Protein AF-0000000085143152 (afdb_homodimer)

Radius of gyration: 45.89 Å; Cα contacts (8 Å, |Δi|>4): 2825; chains: 2; bounding box: 104×170×111 Å

Organism: Naumovozyma dairenensis (strain ATCC 10597 / BCRC 20456 / CBS 421 / NBRC 0211 / NRRL Y-12639) (NCBI:txid1071378)

Foldseek 3Di:
DPPPPPPPPPPPVPPPPPVQQFWEKEWEDDDQWIWIWIAGQPVLEIATAPFTDGQPQPPPVVPPDPPVSCPRSLVVSLVQLLQVCVVRLGQEYEYEPPDDPSNVVSNVVSCVVSNHHYDYDYPVQLDDDPLLVQADEPDPLQVLSSCCLVPVLVVGNSRNNSRVSSVVSVVVVVVVVVVVVVPPDDPPPVVPVPRSCSRHHHYHYDDGPFWFDDDPVRCVLLQADDDPPPDVCVPPQPQFDRHVLRLLPPAADPLLSSVLVVLSNIFGQDPVVLVQLLQLLVLLLDPVCVVLNVVLVVLNHPQDDVSVLLSCLVVVNDFLVSLVSLLSNLVSLLVNLVSLVVGDDDPDCSHLSNVSPPQADNVLSVVLSVLSCQFWDSVVCVVVRGTDGDPPPDPVLNVLVVCVVCVQVVFLVVQVVVLVLLVVVVPPPPPVNVVSNVFWTWDQDAPVFIWIKGFPVPVVSVVVCVVQVWAFDQADNTITTTDHPVRVVVCVVSNRSVVVNVVVSSVVVNVSSVSCVVCVVSVVVSVVSSSSSSSSSSLSVSCVVLVFAQAAEDAFWAWKWFAQQWASNVCSVDPDTGGATDTFGQGGLQFLCSLVVLGAQAEEEEEAPPLCLSVVLSSSVVQLSCSRSNHGGNGPYIYHYRARYEAELDDDDDRPPDPDDPLRSSVSSVSNCVSNDFLRYEYEYEAFQPPDDLPRSLLVVLVVVVVLSNGSSHHRHYYYHHCLLQDAPVRNDPPRGNYWYKYFAKDFQPPDGQVCVVPDDPVSSVPTDIDRPSYMDTDGHNHRCPLVVCVVVPDDPVVSVVVSVVVVVVVVVSVVVSVQVVQPPLRNVVVVLVVQLVVVVVVDPVVVCPPPDPVRVVVVNDVSVDDSVVVVVVD/DPPPPPPPPPPPVPPPPPVQQFWEKEWEDDDQWIWIWIAGQPVLEIATAPFTDGQPQPPPCPPPDPPPSCCRSLVVSLVQLLQVCVVRLGQEYEYEPPDDPSNVVSNVVSCVVSNHHYDYDYPVQLDDDPLLVQADEPDLLQVLSSCCLVPVLVVGNSRNNSRVSSVVSVVVVVVVVVVVVVPPDDPPPVVCVPRSCNRHHHYHYDAGPFWFDDDPVRCVLLQADDDPPPPVCVPPDPQFDRHVLRLLPPAADPLLSSVLVVLSNIFGQDPVVLVQLLVLLVLLQDPVCVVLNVVLVVLRHPQDDVSVLLVCLVVVNDFLVSLVSLLSNLVSLLVNLVSLVVGDDDDDCSHLSNCSPPQADNVLSVVLSVLSPQFWDSVVCVVVRGTDGDPPPDPVLNVLVVCVVCVQVVFLVVQVVVLVLLVVVVPPPPPVNVVSNVFWTWDQDAPVFIWIKGFPVPVVSVVVCVVQVWAFDQADNTITTTDHPVRVVVCVVSNRSVVVNVVVSSVVVNVSSVSCVVCVVSVVVSVVSSSSSSSSSSLSVSCVVLVFAQAAEDAFWAWKWFAQFWASNVCSVDVDTGGATDTFGQGGLQFLVSLVVLGAQAEEEEEAPPLCLSVVLSSSVVQLSCSRSNHGGNGPYIYHYRARYEAELDDDDDRPPDPDDPLRSSVSSVSNCVSNDFLRYEYEYEAFQPPDDLPRSLLVVLVVVVVLSNGSSHHRHYYYHHCLLQDACVRNDPPRGNYWYKYFAKDFQPPDGQVCVVPDDPVSSVPTDIDRPSYMDTDHHNHRCPLVVCVVVPDDPVVSVVVSVVVVVVVVVSVVVSVCVVQPPLRNVVVVLVVQLVVVVVVDPVVVCPPPPPVRVVVVNDVSVDDPVVVVVVD

pLDDT: mean 76.18, std 18.54, range [24.28, 98.44]

InterPro domains:
  IPR000432 DNA mismatch repair protein MutS, C-terminal [PF00488] (604-808)
  IPR000432 DNA mismatch repair protein MutS, C-terminal [PS00486] (681-697)
  IPR000432 DNA mismatch repair protein MutS, C-terminal [SM00534] (600-808)
  IPR007696 DNA mismatch repair protein MutS, core [PF05192] (218-540)
  IPR007696 DNA mismatch repair protein MutS, core [SM00533] (239-573)
  IPR011184 DNA mismatch repair Msh2-type [PIRSF005813] (76-871)
  IPR027417 P-loop containing nucleoside triphosphate hydrolase [G3DSA:3.40.50.300] (549-874)
  IPR027417 P-loop containing nucleoside triphosphate hydrolase [SSF52540] (548-810)
  IPR036187 DNA mismatch repair protein MutS, core domain superfamily [SSF48334] (215-547)
  IPR045076 DNA mismatch repair MutS [PTHR11361] (116-845)
  IPR060029 MutS5, N-terminal domain [PF27035] (19-119)
  IPR060031 MutS5, C-terminal domain [cd03281] (561-795)

Nearest PDB structures (foldseek):
  7ou0-assembly1_B  TM=7.778E-01  e=3.266E-35  Escherichia coli K-12
  7ai7-assembly1_B  TM=6.714E-01  e=2.019E-37  Escherichia coli K-12
  8omo-assembly1_A  TM=6.868E-01  e=6.681E-37  Homo sapiens
  8oma-assembly1_A  TM=6.544E-01  e=5.521E-38  Homo sapiens
  7ou4-assembly1_B  TM=7.064E-01  e=7.872E-33  Escherichia coli

Solvent-accessible surface area (backbone atoms only — not comparable to full-atom values): 92639 Å² total; per-residue (Å²): 134,86,79,80,79,76,79,80,75,78,75,70,74,74,70,76,81,61,60,58,79,31,28,39,28,23,44,32,62,54,90,35,26,38,9,34,21,34,36,32,40,67,76,15,32,32,28,30,44,80,47,30,42,75,42,78,53,71,78,71,51,70,74,63,66,79,69,70,62,46,54,63,42,28,43,50,53,39,49,52,47,49,49,54,44,64,73,63,61,34,45,31,36,38,34,44,68,76,47,53,66,67,44,47,52,53,50,48,53,53,26,57,73,64,70,25,46,77,44,80,37,59,77,74,43,36,42,90,52,76,51,70,77,61,49,67,48,88,46,52,55,26,42,44,52,49,49,50,48,70,59,31,77,78,62,41,24,54,37,18,41,24,20,43,21,26,53,50,44,50,48,49,53,48,51,52,50,53,49,52,71,70,54,78,76,81,78,74,71,68,75,74,73,64,60,52,44,76,61,42,62,38,52,43,73,51,79,66,86,58,33,27,46,61,49,72,60,30,41,58,61,63,24,41,57,73,68,83,73,75,57,83,65,65,70,69,50,83,76,46,32,81,16,49,47,64,61,51,62,65,53,73,38,70,65,19,45,51,48,45,53,48,42,69,66,45,24,38,38,38,66,68,62,26,48,38,42,38,49,52,28,49,48,48,66,32,77,93,25,42,67,56,42,52,51,49,54,56,53,52,49,78,50,57,63,58,64,61,43,53,49,29,52,72,69,67,64,69,47,57,65,44,53,51,44,49,51,51,36,49,53,43,52,48,50,48,54,53,49,55,67,67,52,77,71,80,93,46,83,79,30,70,62,44,44,50,63,72,73,49,63,62,62,64,52,51,51,49,50,50,54,46,60,60,39,40,33,63,70,62,12,64,73,70,71,40,82,36,68,40,84,77,69,42,68,70,52,44,52,42,49,50,50,57,68,42,39,62,60,52,27,51,51,50,17,50,53,53,40,47,58,50,44,67,69,48,55,89,62,64,76,62,56,66,56,41,72,78,39,42,40,39,49,78,41,82,89,77,32,43,30,40,29,34,40,49,87,48,57,76,52,52,61,50,37,47,74,70,62,38,41,76,75,56,54,53,79,59,32,32,32,24,37,37,74,68,33,50,51,42,37,71,71,60,46,51,47,63,57,49,45,52,52,49,50,49,51,53,52,49,53,53,45,49,58,53,60,71,45,39,66,61,49,52,50,50,50,52,53,49,26,54,49,41,41,43,47,17,39,33,51,48,25,62,76,68,56,32,24,76,61,44,79,32,85,60,35,41,34,41,37,30,37,46,30,39,38,81,44,61,44,46,70,41,94,75,67,69,51,36,62,46,80,33,51,25,45,45,55,84,39,61,59,32,48,76,66,80,19,23,39,32,37,44,33,24,30,39,71,70,31,47,63,68,56,54,53,46,20,53,52,47,40,55,48,32,43,29,59,23,31,47,24,48,20,75,39,35,38,38,29,54,39,46,32,48,37,48,40,67,65,83,74,86,50,91,85,59,89,60,33,71,39,54,48,51,28,33,44,48,21,49,42,65,61,66,54,39,43,43,16,39,37,41,37,45,50,70,43,46,68,40,21,72,45,36,11,52,16,42,45,51,15,46,54,56,48,46,43,68,39,47,61,43,34,39,35,41,34,36,42,40,58,51,80,44,64,30,78,88,72,35,38,85,76,42,53,21,53,42,49,26,13,45,45,54,41,43,73,50,99,53,54,62,91,51,52,88,71,57,55,77,69,56,58,75,74,31,56,77,42,70,65,52,36,64,42,83,36,76,34,85,58,28,56,42,54,56,49,29,44,75,36,30,35,55,65,71,32,43,51,44,12,50,53,42,22,52,52,46,48,53,24,46,52,50,14,59,65,49,58,74,39,51,72,69,41,43,53,44,38,54,52,40,45,51,23,39,50,52,49,69,66,47,62,64,78,75,48,71,84,54,51,55,65,53,49,50,47,49,48,46,57,49,57,41,81,67,52,61,72,53,67,77,96,135,83,81,80,80,76,78,82,77,78,75,71,75,72,70,77,80,62,60,57,80,33,28,39,29,23,44,32,61,53,92,35,26,37,8,35,22,34,37,32,39,65,77,15,33,32,30,30,45,81,48,31,42,75,42,78,54,73,78,73,52,70,75,63,69,79,69,71,64,46,52,62,39,31,44,51,52,39,48,51,47,48,49,54,43,66,72,61,61,34,45,32,37,39,34,44,67,78,46,53,65,71,44,49,52,52,49,48,52,53,26,58,76,65,69,24,46,78,44,80,36,59,77,72,43,37,42,90,50,76,52,69,76,62,50,68,49,88,47,52,52,28,42,43,52,49,49,50,49,69,59,30,79,77,61,41,26,53,36,18,39,25,19,43,22,25,52,52,43,51,48,49,53,50,52,52,48,54,48,53,71,67,54,76,77,80,81,74,71,68,76,73,74,62,58,51,44,77,61,43,61,39,52,43,73,50,78,66,85,56,34,27,46,62,47,72,60,31,41,58,62,64,24,41,59,73,68,83,73,74,57,81,65,66,72,69,51,84,76,48,34,81,16,49,47,64,61,50,61,66,51,72,37,70,64,20,46,52,48,43,52,49,42,67,66,45,24,39,40,37,68,67,64,25,48,38,41,37,50,53,30,50,47,49,66,32,79,91,24,43,65,55,40,52,51,49,54,56,53,52,50,78,50,57,62,60,66,60,44,52,49,28,53,71,68,67,63,67,47,58,65,45,54,52,44,48,52,50,35,50,53,44,53,47,50,48,54,55,50,55,68,67,54,77,71,80,93,47,83,76,29,71,64,45,45,50,63,70,73,51,64,62,61,63,52,51,50,50,51,49,54,47,61,62,39,40,35,62,69,62,12,65,73,70,71,42,81,37,69,41,83,77,71,41,68,71,52,45,51,41,50,51,50,57,69,42,38,62,60,52,28,51,50,52,18,49,52,54,41,48,58,50,44,65,69,46,54,89,64,66,78,60,56,69,55,41,73,79,37,43,39,39,48,78,41,82,89,76,32,45,29,39,31,35,40,50,86,49,56,77,52,51,60,52,38,47,74,70,62,38,42,76,75,56,52,53,79,58,32,33,32,25,37,38,73,69,32,50,51,41,37,70,70,60,46,52,46,62,58,48,45,52,51,49,51,51,50,51,51,49,52,52,47,49,57,53,59,71,45,40,66,62,50,52,52,51,50,52,54,48,26,53,49,41,42,44,46,17,39,33,51,48,23,60,76,67,57,31,22,75,61,44,79,32,87,60,36,40,35,43,38,31,38,46,30,40,38,82,45,60,46,46,70,39,96,76,65,70,50,36,63,46,80,34,51,25,47,45,55,82,38,60,58,31,48,78,66,81,20,24,38,31,36,45,33,25,28,40,70,70,32,46,62,68,56,54,53,46,19,54,53,48,39,55,48,32,42,29,59,22,30,48,22,48,21,77,39,37,39,37,30,52,40,47,33,48,37,49,41,68,65,84,75,85,51,90,85,58,90,60,33,71,37,53,48,51,28,33,43,47,21,50,43,66,60,68,54,39,44,44,16,38,37,40,36,44,50,71,43,47,69,42,20,72,45,36,13,52,16,42,45,50,15,47,54,57,47,47,43,68,39,47,61,41,34,39,35,43,34,35,41,40,58,51,81,44,64,30,78,87,74,33,38,85,77,42,53,20,52,42,50,26,13,45,46,53,40,43,72,48,98,54,53,62,90,52,52,87,72,56,55,77,68,57,58,74,74,30,56,76,39,70,65,50,36,63,42,83,36,76,34,86,58,27,57,40,55,55,50,28,44,74,37,32,34,56,65,70,32,44,52,44,12,49,53,44,23,54,52,47,46,54,23,48,52,49,15,58,66,49,58,74,39,51,73,69,42,43,54,46,39,52,52,40,46,52,21,40,51,53,49,67,68,46,63,65,79,76,47,72,85,53,52,54,66,52,51,49,46,49,49,45,57,50,57,40,80,67,53,61,71,54,65,77,96

Secondary structure (DSSP, 8-state):
------------------GGG-EEEEEEEETTEEEEEEEETTTTEEEEESS-EE----SGGGTS-SSTHHHHHHHHHHHHHHHHHHHH--SEEEEETTS-HHHHHHHHHHHHHHT-EEEEE-GGGGSPPHHHHH---SSHHHHHHHHHHHH-TTSSSHHHHHHHHHHHHHHHHHHHHHHHHH-SS----------GGGT-SEEEEEPPTTB-EE-HHHHHHTT-S--S---GGGGTSTT--SSHHHHH----SHHHHHHHHHHHHS-B--HHHHHHHHHHHHHHHSGGGHHHHHHHHHHHTT---HHHHHHHHHHT---HHHHHHHHHHHHHHHHHHHHHHH------TTSHHHHHHHH--HHHHHHHHHHHHHHB-HHHHHHHTS--BPTTS-HHHHHHHHHHHHHHHHHHHHHHHHHHHHHHHS-S-HHHHHHHHHHEEEEEETTTEEEEEEETT-HHHHHHHHHTT-EEEEE-SSEEEEE-HHHHHHHHHH-SHHHHHHHHHHHHHHHHHHHHHHTHHHHHHHHHHHHHHHHHHHHHHHHHHTT-BPPEEESSEEEEEEEEE--TTHHHHSS----EEEEEEEEETT-TTGGGTT---EEEEE--TTSSHHHHHHHHHHHHHHHHHT--BSSSEEEEE--SEEEEES-----SS----HHHHHHHHHHHHHHH--TT-EEEEESTTTTS-TTHHHHHHHHHHHHHHH-TT--EEEEEE--GGG-STTTS-TT-TTEEEEEEEEEESSS--GGGTTSS-HHHHHHS-EEEEEEEEES--S---HHHHHHHTT--HHHHHHHHHHHHHHHHHHHHHHHHHTS-HHHHHHHHHHHHHHHHHHT--GGG-SSS-HHHHHHHHHHHS-THHHHHHT-/------------------GGG-EEEEEEEETTEEEEEEEETTTTEEEEESS-EE----SGGGTS-SSTHHHHHHHHHHHHHHHHHHHH--SEEEEETTS-HHHHHHHHHHHHHTT-EEEEE-GGGGSPPHHHHH---SSHHHHHHHHHHHH-TTSSSHHHHHHHHHHHHHHHHHHHHHHHHH-SS----------GGGT--EEEEEPPTTB-EE-HHHHHHTT-S--S---GGGGTSTT--SSHHHHH----SHHHHHHHHHHHHS-B--HHHHHHHHHHHHHHHSGGGHHHHHHHHHHHTT---HHHHHHHHHHT---HHHHHHHHHHHHHHHHHHHHHHH------TTSHHHHHHHH--HHHHHHHHHHHHHHB-HHHHHHHTS--BPTTS-HHHHHHHHHHHHHHHHHHHHHHHHHHHHHHHS-S-HHHHHHHHHHEEEEEETTTEEEEEEETT-HHHHHHHHHTT-EEEEE-SSEEEEE-HHHHHHHHHH-SHHHHHHHHHHHHHHHHHHHHHHTHHHHHHHHHHHHHHHHHHHHHHHHHHTT-BPPEEESSEEEEEEEEE--TTHHHHSS----EEEEEEEEETT-TTGGGTT---EEEEE--TTSSHHHHHHHHHHHHHHHHHT--BSSSEEEEE--SEEEEES-----SS----HHHHHHHHHHHHHHH--TT-EEEEESTTTTS-TTHHHHHHHHHHHHHHH-TT--EEEEEE--GGG-STTTS-TT-TTEEEEEEEEEESSS--GGGTTSS-HHHHHHS-EEEEEEEEES--S---HHHHHHHHT--HHHHHHHHHHHHHHHHHHHHHHHHHTS-HHHHHHHHHHHHHHHHHHT--GGG-SSS-HHHHHHHHHHHS-THHHHHHT-

Sequence (1750 aa):
MSVENTPDQDVSINYSFDYNDEVVLCIDVRKNHLGCSVLNCHTKTLKILNQDYLLQLPQTMAETAPFIEDFTILNEAYLISKSLILENSPTLCLLSTRLEESLHNAIENICKEIHCRIELQGAETFKKSKELDLLEFQSCKSATFREELIKDDLQSVGTTNATVNCIINNYNKHAELDDISTNTSSNMIIGRTENPNSFIINIEHMDLANRVFLDDDSIAALQIFPSIKKTGHDKMQKGACFSILELLDHTSSSLATKLLKSWLASPLSSKVLIEGRLKVVEILLEKNNNIVYEDLREQLKGLPDLFRILNAIRNGKTTLSTWLSLLSFLRKAIDIFYLVKLLKYDKDSMNIFEQISQRIDPAEMELLLRKIETTIDIRTSKETKTVTIFDGVNEALDECRHVYNELEIILTDVAKCAEQSLLQLLRERSNIATLLGTTVNAVYIPQLGYLVTLSSSLEEVTSIAASLKWEEMFRTTTNIYFKNEDVIQMDEKYGDIYGAIIDLEVEILQGSQENVLAIQSSLTEYCNLLAQLEVLMSFAYVSQLQNYCRPQLYEDNSILDVRNGRHPLYETLVETYIGNDIYLDGGNFDDENWFQTNKKRIVVLTGANASGKTVFLTQNGLIVYLAHIGCFVPADSAKIGLIDKILTRIRTRDTISRQESTFQRDSFQMAKCLSLATERSLILVDEFGKGTDVIDGPSLFAGIIAFLSKLRRCPRFLSCTHFHEIFRDTILPTTMPGVKHYATEVMLDGKVPDDSLHLASEKDLEDAGIMFLYRIKEGIAKQSFGVYCAKVCGIKTEIVRRAQELSALMDKGYSIVDHCSALSEKEIKSFYENQEILKKFLSWDVDLETNTTELQLLEKLKTILGSSKQQLLDKMSVENTPDQDVSINYSFDYNDEVVLCIDVRKNHLGCSVLNCHTKTLKILNQDYLLQLPQTMAETAPFIEDFTILNEAYLISKSLILENSPTLCLLSTRLEESLHNAIENICKEIHCRIELQGAETFKKSKELDLLEFQSCKSATFREELIKDDLQSVGTTNATVNCIINNYNKHAELDDISTNTSSNMIIGRTENPNSFIINIEHMDLANRVFLDDDSIAALQIFPSIKKTGHDKMQKGACFSILELLDHTSSSLATKLLKSWLASPLSSKVLIEGRLKVVEILLEKNNNIVYEDLREQLKGLPDLFRILNAIRNGKTTLSTWLSLLSFLRKAIDIFYLVKLLKYDKDSMNIFEQISQRIDPAEMELLLRKIETTIDIRTSKETKTVTIFDGVNEALDECRHVYNELEIILTDVAKCAEQSLLQLLRERSNIATLLGTTVNAVYIPQLGYLVTLSSSLEEVTSIAASLKWEEMFRTTTNIYFKNEDVIQMDEKYGDIYGAIIDLEVEILQGSQENVLAIQSSLTEYCNLLAQLEVLMSFAYVSQLQNYCRPQLYEDNSILDVRNGRHPLYETLVETYIGNDIYLDGGNFDDENWFQTNKKRIVVLTGANASGKTVFLTQNGLIVYLAHIGCFVPADSAKIGLIDKILTRIRTRDTISRQESTFQRDSFQMAKCLSLATERSLILVDEFGKGTDVIDGPSLFAGIIAFLSKLRRCPRFLSCTHFHEIFRDTILPTTMPGVKHYATEVMLDGKVPDDSLHLASEKDLEDAGIMFLYRIKEGIAKQSFGVYCAKVCGIKTEIVRRAQELSALMDKGYSIVDHCSALSEKEIKSFYENQEILKKFLSWDVDLETNTTELQLLEKLKTILGSSKQQLLDK

Structure (mmCIF, N/CA/C/O backbone):
data_AF-0000000085143152-model_v1
#
loop_
_entity.id
_entity.type
_entity.pdbx_description
1 polymer 'DNA mismatch repair proteins mutS family domain-containing protein'
#
loop_
_atom_site.group_PDB
_atom_site.id
_atom_site.type_symbol
_atom_site.label_atom_id
_atom_site.label_alt_id
_atom_site.label_comp_id
_atom_site.label_asym_id
_atom_site.label_entity_id
_atom_site.label_seq_id
_atom_site.pdbx_PDB_ins_code
_atom_site.Cartn_x
_atom_site.Cartn_y
_atom_site.Cartn_z
_atom_site.occupancy
_atom_site.B_iso_or_equiv
_atom_site.auth_seq_id
_atom_site.auth_comp_id
_atom_site.auth_asym_id
_atom_site.auth_atom_id
_atom_site.pdbx_PDB_model_num
ATOM 1 N N . MET A 1 1 ? -51.25 -17.359 -60.656 1 24.36 1 MET A N 1
ATOM 2 C CA . MET A 1 1 ? -51.312 -15.969 -60.25 1 24.36 1 MET A CA 1
ATOM 3 C C . MET A 1 1 ? -50.219 -15.648 -59.219 1 24.36 1 MET A C 1
ATOM 5 O O . MET A 1 1 ? -50.094 -16.359 -58.219 1 24.36 1 MET A O 1
ATOM 9 N N . SER A 1 2 ? -49.062 -14.969 -59.625 1 24.86 2 SER A N 1
ATOM 10 C CA . SER A 1 2 ? -47.75 -14.672 -59.125 1 24.86 2 SER A CA 1
ATOM 11 C C . SER A 1 2 ? -47.812 -13.758 -57.906 1 24.86 2 SER A C 1
ATOM 13 O O . SER A 1 2 ? -48.25 -12.609 -58 1 24.86 2 SER A O 1
ATOM 15 N N . VAL A 1 3 ? -48.219 -14.258 -56.719 1 29.12 3 VAL A N 1
ATOM 16 C CA . VAL A 1 3 ? -48.531 -13.5 -55.5 1 29.12 3 VAL A CA 1
ATOM 17 C C . VAL A 1 3 ? -47.312 -12.656 -55.125 1 29.12 3 VAL A C 1
ATOM 19 O O . VAL A 1 3 ? -46.219 -13.188 -54.906 1 29.12 3 VAL A O 1
ATOM 22 N N . GLU A 1 4 ? -47.188 -11.352 -55.562 1 25.77 4 GLU A N 1
ATOM 23 C CA . GLU A 1 4 ? -46.156 -10.328 -55.438 1 25.77 4 GLU A CA 1
ATOM 24 C C . GLU A 1 4 ? -45.906 -10.016 -53.969 1 25.77 4 GLU A C 1
ATOM 26 O O . GLU A 1 4 ? -46.781 -9.531 -53.25 1 25.77 4 GLU A O 1
ATOM 31 N N . ASN A 1 5 ? -45.219 -10.875 -53.156 1 28.31 5 ASN A N 1
ATOM 32 C CA . ASN A 1 5 ? -44.875 -10.742 -51.75 1 28.31 5 ASN A CA 1
ATOM 33 C C . ASN A 1 5 ? -44.156 -9.43 -51.469 1 28.31 5 ASN A C 1
ATOM 35 O O . ASN A 1 5 ? -43.062 -9.188 -51.969 1 28.31 5 ASN A O 1
ATOM 39 N N . THR A 1 6 ? -44.875 -8.258 -51.219 1 28.92 6 THR A N 1
ATOM 40 C CA . THR A 1 6 ? -44.375 -6.906 -51.031 1 28.92 6 THR A CA 1
ATOM 41 C C . THR A 1 6 ? -43.406 -6.871 -49.844 1 28.92 6 THR A C 1
ATOM 43 O O . THR A 1 6 ? -43.688 -7.379 -48.781 1 28.92 6 THR A O 1
ATOM 46 N N . PRO A 1 7 ? -42.031 -6.605 -50.062 1 28.72 7 PRO A N 1
ATOM 47 C CA . PRO A 1 7 ? -40.938 -6.609 -49.125 1 28.72 7 PRO A CA 1
ATOM 48 C C . PRO A 1 7 ? -41.188 -5.664 -47.938 1 28.72 7 PRO A C 1
ATOM 50 O O . PRO A 1 7 ? -41.719 -4.574 -48.125 1 28.72 7 PRO A O 1
ATOM 53 N N . ASP A 1 8 ? -41.531 -6.133 -46.688 1 28.11 8 ASP A N 1
ATOM 54 C CA . ASP A 1 8 ? -41.75 -5.426 -45.438 1 28.11 8 ASP A CA 1
ATOM 55 C C . ASP A 1 8 ? -40.719 -4.344 -45.219 1 28.11 8 ASP A C 1
ATOM 57 O O . ASP A 1 8 ? -39.5 -4.602 -45.344 1 28.11 8 ASP A O 1
ATOM 61 N N . GLN A 1 9 ? -41 -2.996 -45.531 1 27.02 9 GLN A N 1
ATOM 62 C CA . GLN A 1 9 ? -40.25 -1.752 -45.344 1 27.02 9 GLN A CA 1
ATOM 63 C C . GLN A 1 9 ? -39.625 -1.697 -43.969 1 27.02 9 GLN A C 1
ATOM 65 O O . GLN A 1 9 ? -40.312 -1.87 -42.969 1 27.02 9 GLN A O 1
ATOM 70 N N . ASP A 1 10 ? -38.375 -2.094 -43.844 1 27.62 10 ASP A N 1
ATOM 71 C CA . ASP A 1 10 ? -37.5 -1.89 -42.688 1 27.62 10 ASP A CA 1
ATOM 72 C C . ASP A 1 10 ? -37.594 -0.461 -42.156 1 27.62 10 ASP A C 1
ATOM 74 O O . ASP A 1 10 ? -37.188 0.487 -42.844 1 27.62 10 ASP A O 1
ATOM 78 N N . VAL A 1 11 ? -38.781 0.006 -41.594 1 27.61 11 VAL A N 1
ATOM 79 C CA . VAL A 1 11 ? -38.938 1.303 -40.969 1 27.61 11 VAL A CA 1
ATOM 80 C C . VAL A 1 11 ? -37.719 1.612 -40.094 1 27.61 11 VAL A C 1
ATOM 82 O O . VAL A 1 11 ? -37.5 0.976 -39.062 1 27.61 11 VAL A O 1
ATOM 85 N N . SER A 1 12 ? -36.562 1.845 -40.719 1 29.38 12 SER A N 1
ATOM 86 C CA . SER A 1 12 ? -35.5 2.557 -40.031 1 29.38 12 SER A CA 1
ATOM 87 C C . SER A 1 12 ? -36.031 3.781 -39.281 1 29.38 12 SER A C 1
ATOM 89 O O . SER A 1 12 ? -36.469 4.742 -39.938 1 29.38 12 SER A O 1
ATOM 91 N N . ILE A 1 13 ? -36.969 3.664 -38.344 1 29.98 13 ILE A N 1
ATOM 92 C CA . ILE A 1 13 ? -37.375 4.777 -37.469 1 29.98 13 ILE A CA 1
ATOM 93 C C . ILE A 1 13 ? -36.188 5.695 -37.25 1 29.98 13 ILE A C 1
ATOM 95 O O . ILE A 1 13 ? -35.188 5.289 -36.656 1 29.98 13 ILE A O 1
ATOM 99 N N . ASN A 1 14 ? -35.844 6.504 -38.219 1 30.45 14 ASN A N 1
ATOM 100 C CA . ASN A 1 14 ? -34.969 7.68 -38.094 1 30.45 14 ASN A CA 1
ATOM 101 C C . ASN A 1 14 ? -35.312 8.469 -36.812 1 30.45 14 ASN A C 1
ATOM 103 O O . ASN A 1 14 ? -36.312 9.195 -36.781 1 30.45 14 ASN A O 1
ATOM 107 N N . TYR A 1 15 ? -35.312 7.871 -35.688 1 32.22 15 TYR A N 1
ATOM 108 C CA . TYR A 1 15 ? -35.438 8.68 -34.469 1 32.22 15 TYR A CA 1
ATOM 109 C C . TYR A 1 15 ? -34.594 9.945 -34.562 1 32.22 15 TYR A C 1
ATOM 111 O O . TYR A 1 15 ? -33.406 9.891 -34.844 1 32.22 15 TYR A O 1
ATOM 119 N N . SER A 1 16 ? -35.125 11 -35.125 1 35.72 16 SER A N 1
ATOM 120 C CA . SER A 1 16 ? -34.531 12.328 -35 1 35.72 16 SER A CA 1
ATOM 121 C C . SER A 1 16 ? -34 12.562 -33.594 1 35.72 16 SER A C 1
ATOM 123 O O . SER A 1 16 ? -34.75 12.445 -32.625 1 35.72 16 SER A O 1
ATOM 125 N N . PHE A 1 17 ? -32.844 12.203 -33.219 1 40.62 17 PHE A N 1
ATOM 126 C CA . PHE A 1 17 ? -32.125 12.469 -31.953 1 40.62 17 PHE A CA 1
ATOM 127 C C . PHE A 1 17 ? -32.188 13.961 -31.625 1 40.62 17 PHE A C 1
ATOM 129 O O . PHE A 1 17 ? -31.516 14.766 -32.281 1 40.62 17 PHE A O 1
ATOM 136 N N . ASP A 1 18 ? -33.281 14.516 -31.391 1 47.69 18 ASP A N 1
ATOM 137 C CA . ASP A 1 18 ? -33.312 15.859 -30.828 1 47.69 18 ASP A CA 1
ATOM 138 C C . ASP A 1 18 ? -32.656 15.898 -29.453 1 47.69 18 ASP A C 1
ATOM 140 O O . ASP A 1 18 ? -33.219 15.398 -28.469 1 47.69 18 ASP A O 1
ATOM 144 N N . TYR A 1 19 ? -31.391 16.109 -29.281 1 53.56 19 TYR A N 1
ATOM 145 C CA . TYR A 1 19 ? -30.562 16.125 -28.078 1 53.56 19 TYR A CA 1
ATOM 146 C C . TYR A 1 19 ? -31.078 17.125 -27.062 1 53.56 19 TYR A C 1
ATOM 148 O O . TYR A 1 19 ? -30.828 16.969 -25.859 1 53.56 19 TYR A O 1
ATOM 156 N N . ASN A 1 20 ? -31.938 18.125 -27.453 1 59.12 20 ASN A N 1
ATOM 157 C CA . ASN A 1 20 ? -32.281 19.188 -26.516 1 59.12 20 ASN A CA 1
ATOM 158 C C . ASN A 1 20 ? -33.156 18.672 -25.375 1 59.12 20 ASN A C 1
ATOM 160 O O . ASN A 1 20 ? -33.094 19.188 -24.25 1 59.12 20 ASN A O 1
ATOM 164 N N . ASP A 1 21 ? -34.031 17.672 -25.578 1 64.06 21 ASP A N 1
ATOM 165 C CA . ASP A 1 21 ? -34.906 17.219 -24.5 1 64.06 21 ASP A CA 1
ATOM 166 C C . ASP A 1 21 ? -34.5 15.828 -24.016 1 64.06 21 ASP A C 1
ATOM 168 O O . ASP A 1 21 ? -35.281 15.164 -23.312 1 64.06 21 ASP A O 1
ATOM 172 N N . GLU A 1 22 ? -33.281 15.445 -24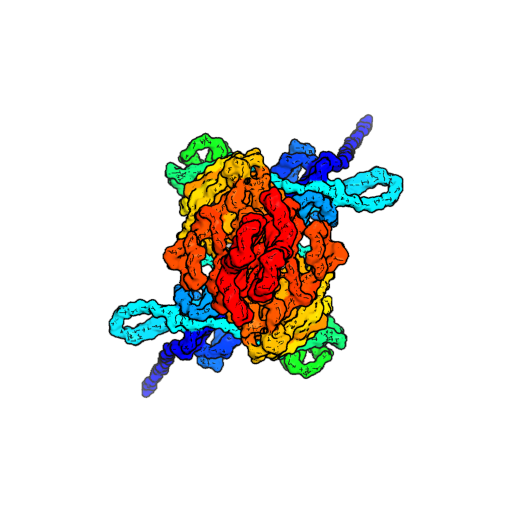.25 1 78.62 22 GLU A N 1
ATOM 173 C CA . GLU A 1 22 ? -32.875 14.086 -23.891 1 78.62 22 GLU A CA 1
ATOM 174 C C . GLU A 1 22 ? -32.125 14.062 -22.578 1 78.62 22 GLU A C 1
ATOM 176 O O . GLU A 1 22 ? -31.469 15.039 -22.219 1 78.62 22 GLU A O 1
ATOM 181 N N . VAL A 1 23 ? -32.438 13.039 -21.797 1 87.19 23 VAL A N 1
ATOM 182 C CA . VAL A 1 23 ? -31.641 12.695 -20.625 1 87.19 23 VAL A CA 1
ATOM 183 C C . VAL A 1 23 ? -30.781 11.469 -20.938 1 87.19 23 VAL A C 1
ATOM 185 O O . VAL A 1 23 ? -31.297 10.367 -21.109 1 87.19 23 VAL A O 1
ATOM 188 N N . VAL A 1 24 ? -29.562 11.711 -21.078 1 89.06 24 VAL A N 1
ATOM 189 C CA . VAL A 1 24 ? -28.625 10.672 -21.5 1 89.06 24 VAL A CA 1
ATOM 190 C C . VAL A 1 24 ? -27.906 10.094 -20.281 1 89.06 24 VAL A C 1
ATOM 192 O O . VAL A 1 24 ? -27.312 10.836 -19.5 1 89.06 24 VAL A O 1
ATOM 195 N N . LEU A 1 25 ? -28.031 8.797 -20.031 1 90.81 25 LEU A N 1
ATOM 196 C CA . LEU A 1 25 ? -27.328 8.078 -18.969 1 90.81 25 LEU A CA 1
ATOM 197 C C . LEU A 1 25 ? -26.297 7.125 -19.562 1 90.81 25 LEU A C 1
ATOM 199 O O . LEU A 1 25 ? -26.578 6.422 -20.531 1 90.81 25 LEU A O 1
ATOM 203 N N . CYS A 1 26 ? -25.141 7.203 -19.062 1 91.19 26 CYS A N 1
ATOM 204 C CA . CYS A 1 26 ? -24.078 6.309 -19.5 1 91.19 26 CYS A CA 1
ATOM 205 C C . CYS A 1 26 ? -23.547 5.473 -18.344 1 91.19 26 CYS A C 1
ATOM 207 O O . CYS A 1 26 ? -23.25 6.008 -17.266 1 91.19 26 CYS A O 1
ATOM 209 N N . ILE A 1 27 ? -23.484 4.195 -18.531 1 88 27 ILE A N 1
ATOM 210 C CA . ILE A 1 27 ? -22.969 3.287 -17.516 1 88 27 ILE A CA 1
ATOM 211 C C . ILE A 1 27 ? -21.797 2.488 -18.094 1 88 27 ILE A C 1
ATOM 213 O O . ILE A 1 27 ? -21.844 2.043 -19.25 1 88 27 ILE A O 1
ATOM 217 N N . ASP A 1 28 ? -20.766 2.428 -17.359 1 86.81 28 ASP A N 1
ATOM 218 C CA . ASP A 1 28 ? -19.609 1.61 -17.719 1 86.81 28 ASP A CA 1
ATOM 219 C C . ASP A 1 28 ? -19.062 0.866 -16.5 1 86.81 28 ASP A C 1
ATOM 221 O O . ASP A 1 28 ? -19.234 1.318 -15.367 1 86.81 28 ASP A O 1
ATOM 225 N N . VAL A 1 29 ? -18.625 -0.37 -16.75 1 81.06 29 VAL A N 1
ATOM 226 C CA . VAL A 1 29 ? -17.969 -1.147 -15.695 1 81.06 29 VAL A CA 1
ATOM 227 C C . VAL A 1 29 ? -16.562 -1.529 -16.141 1 81.06 29 VAL A C 1
ATOM 229 O O . VAL A 1 29 ? -16.375 -2.207 -17.156 1 81.06 29 VAL A O 1
ATOM 232 N N . ARG A 1 30 ? -15.625 -0.973 -15.477 1 75.81 30 ARG A N 1
ATOM 233 C CA . ARG A 1 30 ? -14.227 -1.313 -15.734 1 75.81 30 ARG A CA 1
ATOM 234 C C . ARG A 1 30 ? -13.609 -2.045 -14.547 1 75.81 30 ARG A C 1
ATOM 236 O O . ARG A 1 30 ? -13.492 -1.482 -13.461 1 75.81 30 ARG A O 1
ATOM 243 N N . LYS A 1 31 ? -13.242 -3.225 -14.734 1 69.12 31 LYS A N 1
ATOM 244 C CA . LYS A 1 31 ? -12.758 -4.094 -13.664 1 69.12 31 LYS A CA 1
ATOM 245 C C . LYS A 1 31 ? -13.797 -4.23 -12.555 1 69.12 31 LYS A C 1
ATOM 247 O O . LYS A 1 31 ? -14.875 -4.781 -12.773 1 69.12 31 LYS A O 1
ATOM 252 N N . ASN A 1 32 ? -13.555 -3.648 -11.453 1 68.81 32 ASN A N 1
ATOM 253 C CA . ASN A 1 32 ? -14.516 -3.727 -10.352 1 68.81 32 ASN A CA 1
ATOM 254 C C . ASN A 1 32 ? -15.07 -2.354 -10 1 68.81 32 ASN A C 1
ATOM 256 O O . ASN A 1 32 ? -15.625 -2.164 -8.914 1 68.81 32 ASN A O 1
ATOM 260 N N . HIS A 1 33 ? -14.961 -1.481 -11.023 1 77.88 33 HIS A N 1
ATOM 261 C CA . HIS A 1 33 ? -15.484 -0.142 -10.766 1 77.88 33 HIS A CA 1
ATOM 262 C C . HIS A 1 33 ? -16.641 0.188 -11.695 1 77.88 33 HIS A C 1
ATOM 264 O O . HIS A 1 33 ? -16.531 0.042 -12.914 1 77.88 33 HIS A O 1
ATOM 270 N N . LEU A 1 34 ? -17.781 0.511 -11.156 1 81.25 34 LEU A N 1
ATOM 271 C CA . LEU A 1 34 ? -18.938 0.959 -11.938 1 81.25 34 LEU A CA 1
ATOM 272 C C . LEU A 1 34 ? -19.016 2.482 -11.945 1 81.25 34 LEU A C 1
ATOM 274 O O . LEU A 1 34 ? -18.984 3.117 -10.891 1 81.25 34 LEU A O 1
ATOM 278 N N . GLY A 1 35 ? -18.938 2.957 -13.055 1 85.5 35 GLY A N 1
ATOM 279 C CA . GLY A 1 35 ? -19.109 4.391 -13.227 1 85.5 35 GLY A CA 1
ATOM 280 C C . GLY A 1 35 ? -20.359 4.75 -14 1 85.5 35 GLY A C 1
ATOM 281 O O . GLY A 1 35 ? -20.859 3.949 -14.797 1 85.5 35 GLY A O 1
ATOM 282 N N . CYS A 1 36 ? -20.953 5.844 -13.656 1 87.88 36 CYS A N 1
ATOM 283 C CA . CYS A 1 36 ? -22.172 6.293 -14.312 1 87.88 36 CYS A CA 1
ATOM 284 C C . CYS A 1 36 ? -22.219 7.812 -14.383 1 87.88 36 CYS A C 1
ATOM 286 O O . CYS A 1 36 ? -21.703 8.5 -13.5 1 87.88 36 CYS A O 1
ATOM 288 N N . SER A 1 37 ? -22.688 8.32 -15.422 1 90.06 37 SER A N 1
ATOM 289 C CA . SER A 1 37 ? -22.953 9.742 -15.57 1 90.06 37 SER A CA 1
ATOM 290 C C . SER A 1 37 ? -24.266 9.992 -16.297 1 90.06 37 SER A C 1
ATOM 292 O O . SER A 1 37 ? -24.734 9.141 -17.062 1 90.06 37 SER A O 1
ATOM 294 N N . VAL A 1 38 ? -24.984 11.055 -15.891 1 89.5 38 VAL A N 1
ATOM 295 C CA . VAL A 1 38 ? -26.266 11.398 -16.5 1 89.5 38 VAL A CA 1
ATOM 296 C C . VAL A 1 38 ? -26.234 12.852 -16.984 1 89.5 38 VAL A C 1
ATOM 298 O O . VAL A 1 38 ? -25.844 13.75 -16.234 1 89.5 38 VAL A O 1
ATOM 301 N N . LEU A 1 39 ? -26.469 13.031 -18.188 1 87.88 39 LEU A N 1
ATOM 302 C CA . LEU A 1 39 ? -26.562 14.383 -18.719 1 87.88 39 LEU A CA 1
ATOM 303 C C . LEU A 1 39 ? -28.016 14.719 -19.078 1 87.88 39 LEU A C 1
ATOM 305 O O . LEU A 1 39 ? -28.609 14.055 -19.922 1 87.88 39 LEU A O 1
ATOM 309 N N . ASN A 1 40 ? -28.516 15.711 -18.359 1 82.56 40 ASN A N 1
ATOM 310 C CA . ASN A 1 40 ? -29.812 16.281 -18.75 1 82.56 40 ASN A CA 1
ATOM 311 C C . ASN A 1 40 ? -29.641 17.406 -19.766 1 82.56 40 ASN A C 1
ATOM 313 O O . ASN A 1 40 ? -29.219 18.5 -19.422 1 82.56 40 ASN A O 1
ATOM 317 N N . CYS A 1 41 ? -29.953 17.188 -20.953 1 79.12 41 CYS A N 1
ATOM 318 C CA . CYS A 1 41 ? -29.703 18.109 -22.047 1 79.12 41 CYS A CA 1
ATOM 319 C C . CYS A 1 41 ? -30.625 19.328 -21.953 1 79.12 41 CYS A C 1
ATOM 321 O O . CYS A 1 41 ? -30.297 20.406 -22.469 1 79.12 41 CYS A O 1
ATOM 323 N N . HIS A 1 42 ? -31.734 19.156 -21.203 1 76.38 42 HIS A N 1
ATOM 324 C CA . HIS A 1 42 ? -32.656 20.281 -21.031 1 76.38 42 HIS A CA 1
ATOM 325 C C . HIS A 1 42 ? -32.062 21.328 -20.094 1 76.38 42 HIS A C 1
ATOM 327 O O . HIS A 1 42 ? -32.031 22.516 -20.422 1 76.38 42 HIS A O 1
ATOM 333 N N . THR A 1 43 ? -31.562 20.844 -19 1 77.94 43 THR A N 1
ATOM 334 C CA . THR A 1 43 ? -31.031 21.75 -17.984 1 77.94 43 THR A CA 1
ATOM 335 C C . THR A 1 43 ? -29.531 21.938 -18.172 1 77.94 43 THR A C 1
ATOM 337 O O . THR A 1 43 ? -28.922 22.797 -17.531 1 77.94 43 THR A O 1
ATOM 340 N N . LYS A 1 44 ? -29 21.156 -19.141 1 80.44 44 LYS A N 1
ATOM 341 C CA . LYS A 1 44 ? -27.562 21.172 -19.391 1 80.44 44 LYS A CA 1
ATOM 342 C C . LYS A 1 44 ? -26.766 20.922 -18.109 1 80.44 44 LYS A C 1
ATOM 344 O O . LYS A 1 44 ? -25.781 21.594 -17.859 1 80.44 44 LYS A O 1
ATOM 349 N N . THR A 1 45 ? -27.359 19.922 -17.281 1 85.69 45 THR A N 1
ATOM 350 C CA . THR A 1 45 ? -26.734 19.547 -16.016 1 85.69 45 THR A CA 1
ATOM 351 C C . THR A 1 45 ? -26.172 18.141 -16.078 1 85.69 45 THR A C 1
ATOM 353 O O . THR A 1 45 ? -26.891 17.203 -16.438 1 85.69 45 THR A O 1
ATOM 356 N N . LEU A 1 46 ? -24.938 18.047 -15.859 1 87.81 46 LEU A N 1
ATOM 357 C CA . LEU A 1 46 ? -24.266 16.766 -15.812 1 87.81 46 LEU A CA 1
ATOM 358 C C . LEU A 1 46 ? -24.219 16.219 -14.391 1 87.81 46 LEU A C 1
ATOM 360 O O . LEU A 1 46 ? -23.703 16.875 -13.484 1 87.81 46 LEU A O 1
ATOM 364 N N . LYS A 1 47 ? -24.875 15.086 -14.234 1 86.56 47 LYS A N 1
ATOM 365 C CA . LYS A 1 47 ? -24.812 14.414 -12.945 1 86.56 47 LYS A CA 1
ATOM 366 C C . LYS A 1 47 ? -23.766 13.305 -12.945 1 86.56 47 LYS A C 1
ATOM 368 O O . LYS A 1 47 ? -23.75 12.477 -13.859 1 86.56 47 LYS A O 1
ATOM 373 N N . ILE A 1 48 ? -22.922 13.391 -12.055 1 85.88 48 ILE A N 1
ATOM 374 C CA . ILE A 1 48 ? -21.859 12.398 -11.992 1 85.88 48 ILE A CA 1
ATOM 375 C C . ILE A 1 48 ? -21.875 11.695 -10.633 1 85.88 48 ILE A C 1
ATOM 377 O O . ILE A 1 48 ? -22.406 12.234 -9.656 1 85.88 48 ILE A O 1
ATOM 381 N N . LEU A 1 49 ? -21.344 10.406 -10.695 1 81.12 49 LEU A N 1
ATOM 382 C CA . LEU A 1 49 ? -21.156 9.695 -9.43 1 81.12 49 LEU A CA 1
ATOM 383 C C . LEU A 1 49 ? -19.969 10.266 -8.656 1 81.12 49 LEU A C 1
ATOM 385 O O . LEU A 1 49 ? -18.953 10.648 -9.25 1 81.12 49 LEU A O 1
ATOM 389 N N . ASN A 1 50 ? -20.188 10.43 -7.398 1 71.25 50 ASN A N 1
ATOM 390 C CA . ASN A 1 50 ? -19.109 10.945 -6.57 1 71.25 50 ASN A CA 1
ATOM 391 C C . ASN A 1 50 ? -17.891 10.031 -6.609 1 71.25 50 ASN A C 1
ATOM 393 O O . ASN A 1 50 ? -16.75 10.508 -6.562 1 71.25 50 ASN A O 1
ATOM 397 N N . GLN A 1 51 ? -18.094 8.812 -6.621 1 74.19 51 GLN A N 1
ATOM 398 C CA . GLN A 1 51 ? -17.062 7.789 -6.73 1 74.19 51 GLN A CA 1
ATOM 399 C C . GLN A 1 51 ? -17.594 6.555 -7.461 1 74.19 51 GLN A C 1
ATOM 401 O O . GLN A 1 51 ? -18.797 6.27 -7.414 1 74.19 51 GLN A O 1
ATOM 406 N N . ASP A 1 52 ? -16.547 6.027 -8.234 1 77.06 52 ASP A N 1
ATOM 407 C CA . ASP A 1 52 ? -16.938 4.773 -8.875 1 77.06 52 ASP A CA 1
ATOM 408 C C . ASP A 1 52 ? -17.375 3.738 -7.836 1 77.06 52 ASP A C 1
ATOM 410 O O . ASP A 1 52 ? -16.797 3.666 -6.746 1 77.06 52 ASP A O 1
ATOM 414 N N . TYR A 1 53 ? -18.328 3.227 -8.094 1 71.06 53 TYR A N 1
ATOM 415 C CA . TYR A 1 53 ? -18.797 2.184 -7.18 1 71.06 53 TYR A CA 1
ATOM 416 C C . TYR A 1 53 ? -17.969 0.912 -7.348 1 71.06 53 TYR A C 1
ATOM 418 O O . TYR A 1 53 ? -17.828 0.403 -8.461 1 71.06 53 TYR A O 1
ATOM 426 N N . LEU A 1 54 ? -17.156 0.576 -6.305 1 62 54 LEU A N 1
ATOM 427 C CA . LEU A 1 54 ? -16.359 -0.646 -6.328 1 62 54 LEU A CA 1
ATOM 428 C C . LEU A 1 54 ? -17.25 -1.879 -6.281 1 62 54 LEU A C 1
ATOM 430 O O . LEU A 1 54 ? -18.047 -2.037 -5.355 1 62 54 LEU A O 1
ATOM 434 N N . LEU A 1 55 ? -17.094 -2.574 -7.5 1 58.38 55 LEU A N 1
ATOM 435 C CA . LEU A 1 55 ? -17.859 -3.811 -7.586 1 58.38 55 LEU A CA 1
ATOM 436 C C . LEU A 1 55 ? -17.078 -4.98 -7 1 58.38 55 LEU A C 1
ATOM 438 O O . LEU A 1 55 ? -15.852 -5.035 -7.125 1 58.38 55 LEU A O 1
ATOM 442 N N . GLN A 1 56 ? -17.141 -5.469 -5.879 1 43.81 56 GLN A N 1
ATOM 443 C CA . GLN A 1 56 ? -16.453 -6.629 -5.32 1 43.81 56 GLN A CA 1
ATOM 444 C C . GLN A 1 56 ? -16.438 -7.789 -6.312 1 43.81 56 GLN A C 1
ATOM 446 O O . GLN A 1 56 ? -17.406 -8.547 -6.406 1 43.81 56 GLN A O 1
ATOM 451 N N . LEU A 1 57 ? -15.578 -7.562 -7.352 1 41.44 57 LEU A N 1
ATOM 452 C CA . LEU A 1 57 ? -15.453 -8.625 -8.344 1 41.44 57 LEU A CA 1
ATOM 453 C C . LEU A 1 57 ? -14.625 -9.781 -7.801 1 41.44 57 LEU A C 1
ATOM 455 O O . LEU A 1 57 ? -13.648 -9.562 -7.078 1 41.44 57 LEU A O 1
ATOM 459 N N . PRO A 1 58 ? -15.031 -11.039 -7.551 1 34.47 58 PRO A N 1
ATOM 460 C CA . PRO A 1 58 ? -14.094 -12.125 -7.258 1 34.47 58 PRO A CA 1
ATOM 461 C C . PRO A 1 58 ? -12.859 -12.094 -8.156 1 34.47 58 PRO A C 1
ATOM 463 O O . PRO A 1 58 ? -12.969 -11.852 -9.359 1 34.47 58 PRO A O 1
ATOM 466 N N . GLN A 1 59 ? -11.766 -11.633 -7.66 1 33.75 59 GLN A N 1
ATOM 467 C CA . GLN A 1 59 ? -10.508 -11.672 -8.398 1 33.75 59 GLN A CA 1
ATOM 468 C C . GLN A 1 59 ? -10.461 -12.867 -9.344 1 33.75 59 GLN A C 1
ATOM 470 O O . GLN A 1 59 ? -9.977 -12.75 -10.477 1 33.75 59 GLN A O 1
ATOM 475 N N . THR A 1 60 ? -10.32 -14.211 -8.648 1 32.25 60 THR A N 1
ATOM 476 C CA . THR A 1 60 ? -9.93 -15.438 -9.344 1 32.25 60 THR A CA 1
ATOM 477 C C . THR A 1 60 ? -10.914 -15.758 -10.461 1 32.25 60 THR A C 1
ATOM 479 O O . THR A 1 60 ? -10.695 -16.688 -11.234 1 32.25 60 THR A O 1
ATOM 482 N N . MET A 1 61 ? -12.234 -15.547 -10.242 1 30.41 61 MET A N 1
ATOM 483 C CA . MET A 1 61 ? -13.07 -16.328 -11.156 1 30.41 61 MET A CA 1
ATOM 484 C C . MET A 1 61 ? -12.859 -15.875 -12.602 1 30.41 61 MET A C 1
ATOM 486 O O . MET A 1 61 ? -13.609 -16.266 -13.492 1 30.41 61 MET A O 1
ATOM 490 N N . ALA A 1 62 ? -12.07 -14.883 -12.859 1 30.94 62 ALA A N 1
ATOM 491 C CA . ALA A 1 62 ? -11.953 -14.781 -14.312 1 30.94 62 ALA A CA 1
ATOM 492 C C . ALA A 1 62 ? -11.539 -16.109 -14.93 1 30.94 62 ALA A C 1
ATOM 494 O O . ALA A 1 62 ? -11.945 -16.438 -16.047 1 30.94 62 ALA A O 1
ATOM 495 N N . GLU A 1 63 ? -10.438 -16.75 -14.461 1 31.09 63 GLU A N 1
ATOM 496 C CA . GLU A 1 63 ? -10.078 -17.859 -15.328 1 31.09 63 GLU A CA 1
ATOM 497 C C . GLU A 1 63 ? -11.109 -18.969 -15.258 1 31.09 63 GLU A C 1
ATOM 499 O O . GLU A 1 63 ? -11.219 -19.781 -16.172 1 31.09 63 GLU A O 1
ATOM 504 N N . THR A 1 64 ? -11.469 -19.516 -14.078 1 28.91 64 THR A N 1
ATOM 505 C CA . THR A 1 64 ? -12.32 -20.672 -14.328 1 28.91 64 THR A CA 1
ATOM 506 C C . THR A 1 64 ? -13.688 -20.234 -14.852 1 28.91 64 THR A C 1
ATOM 508 O O . THR A 1 64 ? -14.125 -20.688 -15.906 1 28.91 64 THR A O 1
ATOM 511 N N . ALA A 1 65 ? -14.875 -20.812 -14.023 1 26.83 65 ALA A N 1
ATOM 512 C CA . ALA A 1 65 ? -16.156 -20.953 -14.703 1 26.83 65 ALA A CA 1
ATOM 513 C C . ALA A 1 65 ? -16.734 -19.594 -15.062 1 26.83 65 ALA A C 1
ATOM 515 O O . ALA A 1 65 ? -16.703 -18.672 -14.25 1 26.83 65 ALA A O 1
ATOM 516 N N . PRO A 1 66 ? -17.031 -19.266 -16.297 1 30.31 66 PRO A N 1
ATOM 517 C CA . PRO A 1 66 ? -17.672 -18.141 -16.969 1 30.31 66 PRO A CA 1
ATOM 518 C C . PRO A 1 66 ? -18.828 -17.547 -16.188 1 30.31 66 PRO A C 1
ATOM 520 O O . PRO A 1 66 ? -19.094 -16.344 -16.266 1 30.31 66 PRO A O 1
ATOM 523 N N . PHE A 1 67 ? -19.844 -18.5 -15.727 1 27.27 67 PHE A N 1
ATOM 524 C CA . PHE A 1 67 ? -21.25 -18.188 -15.523 1 27.27 67 PHE A CA 1
ATOM 525 C C . PHE A 1 67 ? -21.469 -17.578 -14.141 1 27.27 67 PHE A C 1
ATOM 527 O O . PHE A 1 67 ? -22.5 -16.969 -13.891 1 27.27 67 PHE A O 1
ATOM 534 N N . ILE A 1 68 ? -20.734 -18.109 -13.172 1 31.36 68 ILE A N 1
ATOM 535 C CA . ILE A 1 68 ? -21.156 -17.656 -11.852 1 31.36 68 ILE A CA 1
ATOM 536 C C . ILE A 1 68 ? -20.797 -16.188 -11.664 1 31.36 68 ILE A C 1
ATOM 538 O O . ILE A 1 68 ? -21.031 -15.609 -10.602 1 31.36 68 ILE A O 1
ATOM 542 N N . GLU A 1 69 ? -19.828 -15.75 -12.336 1 35.03 69 GLU A N 1
ATOM 543 C CA . GLU A 1 69 ? -19.266 -14.398 -12.289 1 35.03 69 GLU A CA 1
ATOM 544 C C . GLU A 1 69 ? -20.375 -13.352 -12.344 1 35.03 69 GLU A C 1
ATOM 546 O O . GLU A 1 69 ? -20.172 -12.195 -11.969 1 35.03 69 GLU A O 1
ATOM 551 N N . ASP A 1 70 ? -21.438 -13.688 -13.094 1 32.75 70 ASP A N 1
ATOM 552 C CA . ASP A 1 70 ? -22.469 -12.812 -13.633 1 32.75 70 ASP A CA 1
ATOM 553 C C . ASP A 1 70 ? -23.422 -12.344 -12.531 1 32.75 70 ASP A C 1
ATOM 555 O O . ASP A 1 70 ? -23.922 -11.219 -12.562 1 32.75 70 ASP A O 1
ATOM 559 N N . PHE A 1 71 ? -23.719 -13.336 -11.641 1 31.34 71 PHE A N 1
ATOM 560 C CA . PHE A 1 71 ? -24.906 -13.008 -10.852 1 31.34 71 PHE A CA 1
ATOM 561 C C . PHE A 1 71 ? -24.562 -12.031 -9.734 1 31.34 71 PHE A C 1
ATOM 563 O O . PHE A 1 71 ? -25.359 -11.141 -9.422 1 31.34 71 PHE A O 1
ATOM 570 N N . THR A 1 72 ? -23.453 -12.328 -9.055 1 34.84 72 THR A N 1
ATOM 571 C CA . THR A 1 72 ? -23.312 -11.516 -7.848 1 34.84 72 THR A CA 1
ATOM 572 C C . THR A 1 72 ? -22.875 -10.102 -8.203 1 34.84 72 THR A C 1
ATOM 574 O O . THR A 1 72 ? -23.344 -9.133 -7.59 1 34.84 72 THR A O 1
ATOM 577 N N . ILE A 1 73 ? -21.812 -10.016 -8.953 1 42.28 73 ILE A N 1
ATOM 578 C CA . ILE A 1 73 ? -21.328 -8.734 -9.438 1 42.28 73 ILE A CA 1
ATOM 579 C C . ILE A 1 73 ? -22.406 -8.023 -10.227 1 42.28 73 ILE A C 1
ATOM 581 O O . ILE A 1 73 ? -22.562 -6.801 -10.141 1 42.28 73 ILE A O 1
ATOM 585 N N . LEU A 1 74 ? -23.156 -8.93 -10.992 1 44.94 74 LEU A N 1
ATOM 586 C CA . LEU A 1 74 ? -24.234 -8.539 -11.891 1 44.94 74 LEU A CA 1
ATOM 587 C C . LEU A 1 74 ? -25.406 -7.965 -11.109 1 44.94 74 LEU A C 1
ATOM 589 O O . LEU A 1 74 ? -26.031 -6.988 -11.531 1 44.94 74 LEU A O 1
ATOM 593 N N . ASN A 1 75 ? -25.453 -8.633 -9.906 1 49.94 75 ASN A N 1
ATOM 594 C CA . ASN A 1 75 ? -26.609 -8.141 -9.164 1 49.94 75 ASN A CA 1
ATOM 595 C C . ASN A 1 75 ? -26.328 -6.762 -8.562 1 49.94 75 ASN A C 1
ATOM 597 O O . ASN A 1 75 ? -27.188 -5.879 -8.617 1 49.94 75 ASN A O 1
ATOM 601 N N . GLU A 1 76 ? -24.953 -6.648 -8.141 1 55.06 76 GLU A N 1
ATOM 602 C CA . GLU A 1 76 ? -24.734 -5.332 -7.555 1 55.06 76 GLU A CA 1
ATOM 603 C C . GLU A 1 76 ? -24.703 -4.246 -8.625 1 55.06 76 GLU A C 1
ATOM 605 O O . GLU A 1 76 ? -25.281 -3.18 -8.453 1 55.06 76 GLU A O 1
ATOM 610 N N . ALA A 1 77 ? -24 -4.633 -9.641 1 66.06 77 ALA A N 1
ATOM 611 C CA . ALA A 1 77 ? -23.969 -3.674 -10.734 1 66.06 77 ALA A CA 1
ATOM 612 C C . ALA A 1 77 ? -25.359 -3.418 -11.297 1 66.06 77 ALA A C 1
ATOM 614 O O . ALA A 1 77 ? -25.703 -2.281 -11.625 1 66.06 77 ALA A O 1
ATOM 615 N N . TYR A 1 78 ? -26.125 -4.523 -11.273 1 63.56 78 TYR A N 1
ATOM 616 C CA . TYR A 1 78 ? -27.5 -4.395 -11.742 1 63.56 78 TYR A CA 1
ATOM 617 C C . TYR A 1 78 ? -28.312 -3.508 -10.812 1 63.56 78 TYR A C 1
ATOM 619 O O . TYR A 1 78 ? -29.031 -2.607 -11.266 1 63.56 78 TYR A O 1
ATOM 627 N N . LEU A 1 79 ? -28.062 -3.744 -9.555 1 60.22 79 LEU A N 1
ATOM 628 C CA . LEU A 1 79 ? -28.844 -2.984 -8.594 1 60.22 79 LEU A CA 1
ATOM 629 C C . LEU A 1 79 ? -28.484 -1.506 -8.633 1 60.22 79 LEU A C 1
ATOM 631 O O . LEU A 1 79 ? -29.359 -0.642 -8.594 1 60.22 79 LEU A O 1
ATOM 635 N N . ILE A 1 80 ? -27.219 -1.314 -8.734 1 71.06 80 ILE A N 1
ATOM 636 C CA . ILE A 1 80 ? -26.766 0.07 -8.773 1 71.06 80 ILE A CA 1
ATOM 637 C C . ILE A 1 80 ? -27.234 0.73 -10.07 1 71.06 80 ILE A C 1
ATOM 639 O O . ILE A 1 80 ? -27.734 1.856 -10.047 1 71.06 80 ILE A O 1
ATOM 643 N N . SER A 1 81 ? -27.125 -0.014 -11.125 1 77.19 81 SER A N 1
ATOM 644 C CA . SER A 1 81 ? -27.547 0.523 -12.414 1 77.19 81 SER A CA 1
ATOM 645 C C . SER A 1 81 ? -29.062 0.757 -12.445 1 77.19 81 SER A C 1
ATOM 647 O O . SER A 1 81 ? -29.516 1.773 -12.961 1 77.19 81 SER A O 1
ATOM 649 N N . LYS A 1 82 ? -29.781 -0.228 -11.906 1 70.62 82 LYS A N 1
ATOM 650 C CA . LYS A 1 82 ? -31.234 -0.084 -11.852 1 70.62 82 LYS A CA 1
ATOM 651 C C . LYS A 1 82 ? -31.625 1.156 -11.062 1 70.62 82 LYS A C 1
ATOM 653 O O . LYS A 1 82 ? -32.469 1.932 -11.492 1 70.62 82 LYS A O 1
ATOM 658 N N . SER A 1 83 ? -30.922 1.274 -9.945 1 70.25 83 SER A N 1
ATOM 659 C CA . SER A 1 83 ? -31.234 2.436 -9.109 1 70.25 83 SER A CA 1
ATOM 660 C C . SER A 1 83 ? -30.922 3.736 -9.844 1 70.25 83 SER A C 1
ATOM 662 O O . SER A 1 83 ? -31.703 4.684 -9.805 1 70.25 83 SER A O 1
ATOM 664 N N . LEU A 1 84 ? -29.812 3.727 -10.43 1 78 84 LEU A N 1
ATOM 665 C CA . LEU A 1 84 ? -29.391 4.93 -11.141 1 78 84 LEU A CA 1
ATOM 666 C C . LEU A 1 84 ? -30.344 5.234 -12.297 1 78 84 LEU A C 1
ATOM 668 O O . LEU A 1 84 ? -30.688 6.395 -12.531 1 78 84 LEU A O 1
ATOM 672 N N . ILE A 1 85 ? -30.875 4.191 -13.031 1 80.31 85 ILE A N 1
ATOM 673 C CA . ILE A 1 85 ? -31.734 4.363 -14.195 1 80.31 85 ILE A CA 1
ATOM 674 C C . ILE A 1 85 ? -33.125 4.797 -13.742 1 80.31 85 ILE A C 1
ATOM 676 O O . ILE A 1 85 ? -33.719 5.711 -14.312 1 80.31 85 ILE A O 1
ATOM 680 N N . LEU A 1 86 ? -33.531 4.23 -12.656 1 71.12 86 LEU A N 1
ATOM 681 C CA . LEU A 1 86 ? -34.875 4.555 -12.188 1 71.12 86 LEU A CA 1
ATOM 682 C C . LEU A 1 86 ? -34.938 5.957 -11.594 1 71.12 86 LEU A C 1
ATOM 684 O O . LEU A 1 86 ? -35.906 6.672 -11.766 1 71.12 86 LEU A O 1
ATOM 688 N N . GLU A 1 87 ? -33.875 6.277 -10.953 1 72.94 87 GLU A N 1
ATOM 689 C CA . GLU A 1 87 ? -33.844 7.578 -10.297 1 72.94 87 GLU A CA 1
ATOM 690 C C . GLU A 1 87 ? -33.75 8.711 -11.312 1 72.94 87 GLU A C 1
ATOM 692 O O . GLU A 1 87 ? -34.312 9.789 -11.102 1 72.94 87 GLU A O 1
ATOM 697 N N . ASN A 1 88 ? -33.062 8.453 -12.336 1 79.75 88 ASN A N 1
ATOM 698 C CA . ASN A 1 88 ? -32.812 9.539 -13.281 1 79.75 88 ASN A CA 1
ATOM 699 C C . ASN A 1 88 ? -33.719 9.438 -14.5 1 79.75 88 ASN A C 1
ATOM 701 O O . ASN A 1 88 ? -33.812 10.383 -15.281 1 79.75 88 ASN A O 1
ATOM 705 N N . SER A 1 89 ? -34.5 8.352 -14.68 1 78.5 89 SER A N 1
ATOM 706 C CA . SER A 1 89 ? -35.406 8.109 -15.789 1 78.5 89 SER A CA 1
ATOM 707 C C . SER A 1 89 ? -34.844 8.617 -17.109 1 78.5 89 SER A C 1
ATOM 709 O O . SER A 1 89 ? -35.406 9.508 -17.734 1 78.5 89 SER A O 1
ATOM 711 N N . PRO A 1 90 ? -33.75 8.031 -17.531 1 86.56 90 PRO A N 1
ATOM 712 C CA . PRO A 1 90 ? -33.125 8.5 -18.766 1 86.56 90 PRO A CA 1
ATOM 713 C C . PRO A 1 90 ? -33.938 8.141 -20.016 1 86.56 90 PRO A C 1
ATOM 715 O O . PRO A 1 90 ? -34.75 7.215 -19.984 1 86.56 90 PRO A O 1
ATOM 718 N N . THR A 1 91 ? -33.75 8.984 -21.062 1 84.81 91 THR A N 1
ATOM 719 C CA . THR A 1 91 ? -34.375 8.695 -22.359 1 84.81 91 THR A CA 1
ATOM 720 C C . THR A 1 91 ? -33.438 7.875 -23.234 1 84.81 91 THR A C 1
ATOM 722 O O . THR A 1 91 ? -33.875 7.137 -24.109 1 84.81 91 THR A O 1
ATOM 725 N N . LEU A 1 92 ? -32.156 8.102 -23 1 87.5 92 LEU A N 1
ATOM 726 C CA . LEU A 1 92 ? -31.125 7.375 -23.719 1 87.5 92 LEU A CA 1
ATOM 727 C C . LEU A 1 92 ? -30.094 6.805 -22.766 1 87.5 92 LEU A C 1
ATOM 729 O O . LEU A 1 92 ? -29.578 7.516 -21.891 1 87.5 92 LEU A O 1
ATOM 733 N N . CYS A 1 93 ? -29.875 5.504 -22.844 1 89.5 93 CYS A N 1
ATOM 734 C CA . CYS A 1 93 ? -28.875 4.84 -22.031 1 89.5 93 CYS A CA 1
ATOM 735 C C . CYS A 1 93 ? -27.719 4.348 -22.891 1 89.5 93 CYS A C 1
ATOM 737 O O . CYS A 1 93 ? -27.906 3.551 -23.797 1 89.5 93 CYS A O 1
ATOM 739 N N . LEU A 1 94 ? -26.562 4.902 -22.594 1 89.5 94 LEU A N 1
ATOM 740 C CA . LEU A 1 94 ? -25.344 4.484 -23.297 1 89.5 94 LEU A CA 1
ATOM 741 C C . LEU A 1 94 ? -24.609 3.408 -22.5 1 89.5 94 LEU A C 1
ATOM 743 O O . LEU A 1 94 ? -24.297 3.604 -21.328 1 89.5 94 LEU A O 1
ATOM 747 N N . LEU A 1 95 ? -24.422 2.271 -23.094 1 88.31 95 LEU A N 1
ATOM 748 C CA . LEU A 1 95 ? -23.75 1.163 -22.438 1 88.31 95 LEU A CA 1
ATOM 749 C C . LEU A 1 95 ? -22.484 0.764 -23.188 1 88.31 95 LEU A C 1
ATOM 751 O O . LEU A 1 95 ? -22.469 0.776 -24.422 1 88.31 95 LEU A O 1
ATOM 755 N N . SER A 1 96 ? -21.516 0.433 -22.375 1 85.38 96 SER A N 1
ATOM 756 C CA . SER A 1 96 ? -20.266 -0.024 -22.969 1 85.38 96 SER A CA 1
ATOM 757 C C . SER A 1 96 ? -20.391 -1.445 -23.5 1 85.38 96 SER A C 1
ATOM 759 O O . SER A 1 96 ? -21.109 -2.271 -22.922 1 85.38 96 SER A O 1
ATOM 761 N N . THR A 1 97 ? -19.688 -1.756 -24.547 1 78.88 97 THR A N 1
ATOM 762 C CA . THR A 1 97 ? -19.688 -3.094 -25.125 1 78.88 97 THR A CA 1
ATOM 763 C C . THR A 1 97 ? -18.922 -4.066 -24.234 1 78.88 97 THR A C 1
ATOM 765 O O . THR A 1 97 ? -19.062 -5.285 -24.375 1 78.88 97 THR A O 1
ATOM 768 N N . ARG A 1 98 ? -18.219 -3.475 -23.328 1 75.75 98 ARG A N 1
ATOM 769 C CA . ARG A 1 98 ? -17.391 -4.301 -22.453 1 75.75 98 ARG A CA 1
ATOM 770 C C . ARG A 1 98 ? -18.234 -4.938 -21.359 1 75.75 98 ARG A C 1
ATOM 772 O O . ARG A 1 98 ? -17.766 -5.836 -20.656 1 75.75 98 ARG A O 1
ATOM 779 N N . LEU A 1 99 ? -19.453 -4.438 -21.203 1 76.25 99 LEU A N 1
ATOM 780 C CA . LEU A 1 99 ? -20.281 -4.938 -20.125 1 76.25 99 LEU A CA 1
ATOM 781 C C . LEU A 1 99 ? -20.672 -6.395 -20.359 1 76.25 99 LEU A C 1
ATOM 783 O O . LEU A 1 99 ? -20.859 -6.809 -21.516 1 76.25 99 LEU A O 1
ATOM 787 N N . GLU A 1 100 ? -20.75 -7.117 -19.344 1 69.38 100 GLU A N 1
ATOM 788 C CA . GLU A 1 100 ? -21.188 -8.508 -19.422 1 69.38 100 GLU A CA 1
ATOM 789 C C . GLU A 1 100 ? -22.594 -8.609 -19.984 1 69.38 100 GLU A C 1
ATOM 791 O O . GLU A 1 100 ? -23.438 -7.738 -19.734 1 69.38 100 GLU A O 1
ATOM 796 N N . GLU A 1 101 ? -22.781 -9.594 -20.734 1 69.75 101 GLU A N 1
ATOM 797 C CA . GLU A 1 101 ? -24.062 -9.773 -21.422 1 69.75 101 GLU A CA 1
ATOM 798 C C . GLU A 1 101 ? -25.219 -9.82 -20.422 1 69.75 101 GLU A C 1
ATOM 800 O O . GLU A 1 101 ? -26.297 -9.281 -20.703 1 69.75 101 GLU A O 1
ATOM 805 N N . SER A 1 102 ? -24.969 -10.438 -19.297 1 67.31 102 SER A N 1
ATOM 806 C CA . SER A 1 102 ? -26.062 -10.531 -18.328 1 67.31 102 SER A CA 1
ATOM 807 C C . SER A 1 102 ? -26.453 -9.156 -17.797 1 67.31 102 SER A C 1
ATOM 809 O O . SER A 1 102 ? -27.641 -8.859 -17.641 1 67.31 102 SER A O 1
ATOM 811 N N . LEU A 1 103 ? -25.484 -8.344 -17.625 1 73.88 103 LEU A N 1
ATOM 812 C CA . LEU A 1 103 ? -25.781 -6.996 -17.156 1 73.88 103 LEU A CA 1
ATOM 813 C C . LEU A 1 103 ? -26.438 -6.164 -18.25 1 73.88 103 LEU A C 1
ATOM 815 O O . LEU A 1 103 ? -27.344 -5.387 -17.984 1 73.88 103 LEU A O 1
ATOM 819 N N . HIS A 1 104 ? -26 -6.434 -19.406 1 78.38 104 HIS A N 1
ATOM 820 C CA . HIS A 1 104 ? -26.594 -5.73 -20.531 1 78.38 104 HIS A CA 1
ATOM 821 C C . HIS A 1 104 ? -28.078 -6.066 -20.688 1 78.38 104 HIS A C 1
ATOM 823 O O . HIS A 1 104 ? -28.906 -5.172 -20.844 1 78.38 104 HIS A O 1
ATOM 829 N N . ASN A 1 105 ? -28.297 -7.344 -20.594 1 76.12 105 ASN A N 1
ATOM 830 C CA . ASN A 1 105 ? -29.672 -7.773 -20.75 1 76.12 105 ASN A CA 1
ATOM 831 C C . ASN A 1 105 ? -30.547 -7.254 -19.609 1 76.12 105 ASN A C 1
ATOM 833 O O . ASN A 1 105 ? -31.703 -6.859 -19.812 1 76.12 105 ASN A O 1
ATOM 837 N N . ALA A 1 106 ? -29.984 -7.262 -18.5 1 74.81 106 ALA A N 1
ATOM 838 C CA . ALA A 1 106 ? -30.734 -6.781 -17.344 1 74.81 106 ALA A CA 1
ATOM 839 C C . ALA A 1 106 ? -31.047 -5.293 -17.484 1 74.81 106 ALA A C 1
ATOM 841 O O . ALA A 1 106 ? -32.156 -4.855 -17.172 1 74.81 106 ALA A O 1
ATOM 842 N N . ILE A 1 107 ? -30.062 -4.566 -17.953 1 81 107 ILE A N 1
ATOM 843 C CA . ILE A 1 107 ? -30.266 -3.129 -18.109 1 81 107 ILE A CA 1
ATOM 844 C C . ILE A 1 107 ? -31.234 -2.865 -19.25 1 81 107 ILE A C 1
ATOM 846 O O . ILE A 1 107 ? -32.062 -1.952 -19.172 1 81 107 ILE A O 1
ATOM 850 N N . GLU A 1 108 ? -31.141 -3.727 -20.234 1 81.19 108 GLU A N 1
ATOM 851 C CA . GLU A 1 108 ? -32.062 -3.598 -21.359 1 81.19 108 GLU A CA 1
ATOM 852 C C . GLU A 1 108 ? -33.5 -3.805 -20.922 1 81.19 108 GLU A C 1
ATOM 854 O O . GLU A 1 108 ? -34.406 -3.09 -21.375 1 81.19 108 GLU A O 1
ATOM 859 N N . ASN A 1 109 ? -33.656 -4.711 -20.062 1 76.94 109 ASN A N 1
ATOM 860 C CA . ASN A 1 109 ? -35 -4.961 -19.562 1 76.94 109 ASN A CA 1
ATOM 861 C C . ASN A 1 109 ? -35.531 -3.773 -18.766 1 76.94 109 ASN A C 1
ATOM 863 O O . ASN A 1 109 ? -36.719 -3.416 -18.875 1 76.94 109 ASN A O 1
ATOM 867 N N . ILE A 1 110 ? -34.688 -3.16 -18.016 1 77.5 110 ILE A N 1
ATOM 868 C CA . ILE A 1 110 ? -35.062 -1.992 -17.234 1 77.5 110 ILE A CA 1
ATOM 869 C C . ILE A 1 110 ? -35.438 -0.843 -18.188 1 77.5 110 ILE A C 1
ATOM 871 O O . ILE A 1 110 ? -36.438 -0.151 -17.984 1 77.5 110 ILE A O 1
ATOM 875 N N . CYS A 1 111 ? -34.625 -0.715 -19.141 1 80.5 111 CYS A N 1
ATOM 876 C CA . CYS A 1 111 ? -34.812 0.385 -20.078 1 80.5 111 CYS A CA 1
ATOM 877 C C . CYS A 1 111 ? -36.094 0.196 -20.891 1 80.5 111 CYS A C 1
ATOM 879 O O . CYS A 1 111 ? -36.781 1.169 -21.219 1 80.5 111 CYS A O 1
ATOM 881 N N . LYS A 1 112 ? -36.438 -1.066 -21.156 1 78.19 112 LYS A N 1
ATOM 882 C CA . LYS A 1 112 ? -37.688 -1.339 -21.875 1 78.19 112 LYS A CA 1
ATOM 883 C C . LYS A 1 112 ? -38.875 -0.949 -21.031 1 78.19 112 LYS A C 1
ATOM 885 O O . LYS A 1 112 ? -39.875 -0.399 -21.562 1 78.19 112 LYS A O 1
ATOM 890 N N . GLU A 1 113 ? -38.719 -1.162 -19.844 1 73.06 113 GLU A N 1
ATOM 891 C CA . GLU A 1 113 ? -39.844 -0.832 -18.938 1 73.06 113 GLU A CA 1
ATOM 892 C C . GLU A 1 113 ? -40.062 0.676 -18.859 1 73.06 113 GLU A C 1
ATOM 894 O O . GLU A 1 113 ? -41.188 1.137 -18.719 1 73.06 113 GLU A O 1
ATOM 899 N N . ILE A 1 114 ? -38.969 1.476 -19.031 1 76.5 114 ILE A N 1
ATOM 900 C CA . ILE A 1 114 ? -39.062 2.922 -18.875 1 76.5 114 ILE A CA 1
ATOM 901 C C . ILE A 1 114 ? -39.062 3.586 -20.25 1 76.5 114 ILE A C 1
ATOM 903 O O . ILE A 1 114 ? -39.031 4.812 -20.359 1 76.5 114 ILE A O 1
ATOM 907 N N . HIS A 1 115 ? -39.188 2.877 -21.297 1 77.94 115 HIS A N 1
ATOM 908 C CA . HIS A 1 115 ? -39.188 3.383 -22.672 1 77.94 115 HIS A CA 1
ATOM 909 C C . HIS A 1 115 ? -37.906 4.188 -22.953 1 77.94 115 HIS A C 1
ATOM 911 O O . HIS A 1 115 ? -38 5.297 -23.484 1 77.94 115 HIS A O 1
ATOM 917 N N . CYS A 1 116 ? -36.781 3.664 -22.391 1 85.5 116 CYS A N 1
ATOM 918 C CA . CYS A 1 116 ? -35.469 4.262 -22.609 1 85.5 116 CYS A CA 1
ATOM 919 C C . CYS A 1 116 ? -34.75 3.572 -23.766 1 85.5 116 CYS A C 1
ATOM 921 O O . CYS A 1 116 ? -34.75 2.344 -23.859 1 85.5 116 CYS A O 1
ATOM 923 N N . ARG A 1 117 ? -34.219 4.336 -24.719 1 85.75 117 ARG A N 1
ATOM 924 C CA . ARG A 1 117 ? -33.406 3.797 -25.812 1 85.75 117 ARG A CA 1
ATOM 925 C C . ARG A 1 117 ? -32.031 3.4 -25.344 1 85.75 117 ARG A C 1
ATOM 927 O O . ARG A 1 117 ? -31.438 4.055 -24.484 1 85.75 117 ARG A O 1
ATOM 934 N N . ILE A 1 118 ? -31.594 2.246 -25.797 1 87.5 118 ILE A N 1
ATOM 935 C CA . ILE A 1 118 ? -30.266 1.769 -25.422 1 87.5 118 ILE A CA 1
ATOM 936 C C . ILE A 1 118 ? -29.344 1.813 -26.641 1 87.5 118 ILE A C 1
ATOM 938 O O . ILE A 1 118 ? -29.75 1.441 -27.75 1 87.5 118 ILE A O 1
ATOM 942 N N . GLU A 1 119 ? -28.188 2.441 -26.453 1 85.81 119 GLU A N 1
ATOM 943 C CA . GLU A 1 119 ? -27.156 2.459 -27.484 1 85.81 119 GLU A CA 1
ATOM 944 C C . GLU A 1 119 ? -25.844 1.88 -26.969 1 85.81 119 GLU A C 1
ATOM 946 O O . GLU A 1 119 ? -25.328 2.309 -25.922 1 85.81 119 GLU A O 1
ATOM 951 N N . LEU A 1 120 ? -25.391 0.886 -27.641 1 86.94 120 LEU A N 1
ATOM 952 C CA . LEU A 1 120 ? -24.094 0.305 -27.281 1 86.94 120 LEU A CA 1
ATOM 953 C C . LEU A 1 120 ? -22.953 1.122 -27.859 1 86.94 120 LEU A C 1
ATOM 955 O O . LEU A 1 120 ? -22.984 1.502 -29.031 1 86.94 120 LEU A O 1
ATOM 959 N N . GLN A 1 121 ? -22.031 1.436 -27 1 86.31 121 GLN A N 1
ATOM 960 C CA . GLN A 1 121 ? -20.906 2.26 -27.406 1 86.31 121 GLN A CA 1
ATOM 961 C C . GLN A 1 121 ? -19.594 1.475 -27.328 1 86.31 121 GLN A C 1
ATOM 963 O O . GLN A 1 121 ? -19.391 0.688 -26.406 1 86.31 121 GLN A O 1
ATOM 968 N N . GLY A 1 122 ? -18.75 1.67 -28.312 1 79.81 122 GLY A N 1
ATOM 969 C CA . GLY A 1 122 ? -17.453 1.019 -28.344 1 79.81 122 GLY A CA 1
ATOM 970 C C . GLY A 1 122 ? -16.453 1.644 -27.391 1 79.81 122 GLY A C 1
ATOM 971 O O . GLY A 1 122 ? -16.688 2.723 -26.844 1 79.81 122 GLY A O 1
ATOM 972 N N . ALA A 1 123 ? -15.344 0.97 -27.172 1 81.12 123 ALA A N 1
ATOM 973 C CA . ALA A 1 123 ? -14.305 1.388 -26.234 1 81.12 123 ALA A CA 1
ATOM 974 C C . ALA A 1 123 ? -13.719 2.74 -26.625 1 81.12 123 ALA A C 1
ATOM 976 O O . ALA A 1 123 ? -13.297 3.516 -25.766 1 81.12 123 ALA A O 1
ATOM 977 N N . GLU A 1 124 ? -13.797 3.125 -27.797 1 79.12 124 GLU A N 1
ATOM 978 C CA . GLU A 1 124 ? -13.195 4.359 -28.312 1 79.12 124 GLU A CA 1
ATOM 979 C C . GLU A 1 124 ? -13.961 5.582 -27.812 1 79.12 124 GLU A C 1
ATOM 981 O O . GLU A 1 124 ? -13.375 6.652 -27.625 1 79.12 124 GLU A O 1
ATOM 986 N N . THR A 1 125 ? -15.219 5.402 -27.609 1 85.19 125 THR A N 1
ATOM 987 C CA . THR A 1 125 ? -16.047 6.531 -27.203 1 85.19 125 THR A CA 1
ATOM 988 C C . THR A 1 125 ? -15.766 6.887 -25.734 1 85.19 125 THR A C 1
ATOM 990 O O . THR A 1 125 ? -16.109 7.98 -25.281 1 85.19 125 THR A O 1
ATOM 993 N N . PHE A 1 126 ? -15.18 5.965 -25.031 1 86.81 126 PHE A N 1
ATOM 994 C CA . PHE A 1 126 ? -14.945 6.184 -23.609 1 86.81 126 PHE A CA 1
ATOM 995 C C . PHE A 1 126 ? -13.578 6.816 -23.375 1 86.81 126 PHE A C 1
ATOM 997 O O . PHE A 1 126 ? -13.211 7.102 -22.234 1 86.81 126 PHE A O 1
ATOM 1004 N N . LYS A 1 127 ? -12.867 7.074 -24.406 1 80.62 127 LYS A N 1
ATOM 1005 C CA . LYS A 1 127 ? -11.539 7.676 -24.297 1 80.62 127 LYS A CA 1
ATOM 1006 C C . LYS A 1 127 ? -11.633 9.156 -23.938 1 80.62 127 LYS A C 1
ATOM 1008 O O . LYS A 1 127 ? -12.672 9.781 -24.141 1 80.62 127 LYS A O 1
ATOM 1013 N N . LYS A 1 128 ? -10.57 9.695 -23.328 1 77.81 128 LYS A N 1
ATOM 1014 C CA . LYS A 1 128 ? -10.531 11.055 -22.797 1 77.81 128 LYS A CA 1
ATOM 1015 C C . LYS A 1 128 ? -10.773 12.086 -23.891 1 77.81 128 LYS A C 1
ATOM 1017 O O . LYS A 1 128 ? -10.211 11.984 -24.984 1 77.81 128 LYS A O 1
ATOM 1022 N N . SER A 1 129 ? -11.812 12.992 -23.516 1 73.38 129 SER A N 1
ATOM 1023 C CA . SER A 1 129 ? -12.117 14.109 -24.406 1 73.38 129 SER A CA 1
ATOM 1024 C C . SER A 1 129 ? -11.445 15.398 -23.938 1 73.38 129 SER A C 1
ATOM 1026 O O . SER A 1 129 ? -11.359 15.648 -22.734 1 73.38 129 SER A O 1
ATOM 1028 N N . LYS A 1 130 ? -10.828 16.188 -24.719 1 70.56 130 LYS A N 1
ATOM 1029 C CA . LYS A 1 130 ? -10.219 17.469 -24.406 1 70.56 130 LYS A CA 1
ATOM 1030 C C . LYS A 1 130 ? -11.273 18.484 -23.969 1 70.56 130 LYS A C 1
ATOM 1032 O O . LYS A 1 130 ? -10.961 19.469 -23.281 1 70.56 130 LYS A O 1
ATOM 1037 N N . GLU A 1 131 ? -12.523 18.156 -24.203 1 76.56 131 GLU A N 1
ATOM 1038 C CA . GLU A 1 131 ? -13.602 19.109 -23.938 1 76.56 131 GLU A CA 1
ATOM 1039 C C . GLU A 1 131 ? -13.875 19.203 -22.438 1 76.56 131 GLU A C 1
ATOM 1041 O O . GLU A 1 131 ? -14.281 20.266 -21.938 1 76.56 131 GLU A O 1
ATOM 1046 N N . LEU A 1 132 ? -13.641 18.141 -21.75 1 79.25 132 LEU A N 1
ATOM 1047 C CA . LEU A 1 132 ? -13.891 18.156 -20.312 1 79.25 132 LEU A CA 1
ATOM 1048 C C . LEU A 1 132 ? -12.945 19.125 -19.609 1 79.25 132 LEU A C 1
ATOM 1050 O O . LEU A 1 132 ? -13.344 19.812 -18.672 1 79.25 132 LEU A O 1
ATOM 1054 N N . ASP A 1 133 ? -11.781 19.234 -20.109 1 75.88 133 ASP A N 1
ATOM 1055 C CA . ASP A 1 133 ? -10.773 20.109 -19.516 1 75.88 133 ASP A CA 1
ATOM 1056 C C . ASP A 1 133 ? -11.078 21.578 -19.781 1 75.88 133 ASP A C 1
ATOM 1058 O O . ASP A 1 133 ? -10.68 22.453 -19.016 1 75.88 133 ASP A O 1
ATOM 1062 N N . LEU A 1 134 ? -11.883 21.828 -20.797 1 71.69 134 LEU A N 1
ATOM 1063 C CA . LEU A 1 134 ? -12.141 23.188 -21.25 1 71.69 134 LEU A CA 1
ATOM 1064 C C . LEU A 1 134 ? -13.43 23.719 -20.641 1 71.69 134 LEU A C 1
ATOM 1066 O O . LEU A 1 134 ? -13.75 24.906 -20.812 1 71.69 134 LEU A O 1
ATOM 1070 N N . LEU A 1 135 ? -14.102 22.875 -19.859 1 76.25 135 LEU A N 1
ATOM 1071 C CA . LEU A 1 135 ? -15.367 23.312 -19.281 1 76.25 135 LEU A CA 1
ATOM 1072 C C . LEU A 1 135 ? -15.133 24.312 -18.156 1 76.25 135 LEU A C 1
ATOM 1074 O O . LEU A 1 135 ? -14.258 24.125 -17.312 1 76.25 135 LEU A O 1
ATOM 1078 N N . GLU A 1 136 ? -15.617 25.5 -18.25 1 73 136 GLU A N 1
ATOM 1079 C CA . GLU A 1 136 ? -15.555 26.516 -17.203 1 73 136 GLU A CA 1
ATOM 1080 C C . GLU A 1 136 ? -16.922 26.734 -16.547 1 73 136 GLU A C 1
ATOM 1082 O O . GLU A 1 136 ? -17.938 26.766 -17.234 1 73 136 GLU A O 1
ATOM 1087 N N . PHE A 1 137 ? -16.938 26.609 -15.219 1 73.38 137 PHE A N 1
ATOM 1088 C CA . PHE A 1 137 ? -18.203 26.703 -14.5 1 73.38 137 PHE A CA 1
ATOM 1089 C C . PHE A 1 137 ? -18.25 27.969 -13.664 1 73.38 137 PHE A C 1
ATOM 1091 O O . PHE A 1 137 ? -17.219 28.438 -13.164 1 73.38 137 PHE A O 1
ATOM 1098 N N . GLN A 1 138 ? -19.359 28.609 -13.594 1 63.28 138 GLN A N 1
ATOM 1099 C CA . GLN A 1 138 ? -19.594 29.75 -12.719 1 63.28 138 GLN A CA 1
ATOM 1100 C C . GLN A 1 138 ? -19.75 29.312 -11.273 1 63.28 138 GLN A C 1
ATOM 1102 O O . GLN A 1 138 ? -19.312 30 -10.352 1 63.28 138 GLN A O 1
ATOM 1107 N N . SER A 1 139 ? -20.328 28.109 -11.141 1 66.69 139 SER A N 1
ATOM 1108 C CA . SER A 1 139 ? -20.562 27.594 -9.797 1 66.69 139 SER A CA 1
ATOM 1109 C C . SER A 1 139 ? -19.312 26.953 -9.219 1 66.69 139 SER A C 1
ATOM 1111 O O . SER A 1 139 ? -18.656 26.156 -9.891 1 66.69 139 SER A O 1
ATOM 1113 N N . CYS A 1 140 ? -18.938 27.453 -8 1 66.69 140 CYS A N 1
ATOM 1114 C CA . CYS A 1 140 ? -17.781 26.906 -7.312 1 66.69 140 CYS A CA 1
ATOM 1115 C C . CYS A 1 140 ? -17.906 25.391 -7.133 1 66.69 140 CYS A C 1
ATOM 1117 O O . CYS A 1 140 ? -16.906 24.672 -7.219 1 66.69 140 CYS A O 1
ATOM 1119 N N . LYS A 1 141 ? -19.172 25.031 -7.035 1 69.31 141 LYS A N 1
ATOM 1120 C CA . LYS A 1 141 ? -19.422 23.609 -6.836 1 69.31 141 LYS A CA 1
ATOM 1121 C C . LYS A 1 141 ? -19.062 22.812 -8.078 1 69.31 141 LYS A C 1
ATOM 1123 O O . LYS A 1 141 ? -18.375 21.781 -7.992 1 69.31 141 LYS A O 1
ATOM 1128 N N . SER A 1 142 ? -19.547 23.281 -9.172 1 76 142 SER A N 1
ATOM 1129 C CA . SER A 1 142 ? -19.312 22.594 -10.438 1 76 142 SER A CA 1
ATOM 1130 C C . SER A 1 142 ? -17.812 22.594 -10.781 1 76 142 SER A C 1
ATOM 1132 O O . SER A 1 142 ? -17.312 21.609 -11.336 1 76 142 SER A O 1
ATOM 1134 N N . ALA A 1 143 ? -17.203 23.609 -10.297 1 73.94 143 ALA A N 1
ATOM 1135 C CA . ALA A 1 143 ? -15.773 23.703 -10.562 1 73.94 143 ALA A CA 1
ATOM 1136 C C . ALA A 1 143 ? -15 22.672 -9.75 1 73.94 143 ALA A C 1
ATOM 1138 O O . ALA A 1 143 ? -14.07 22.047 -10.258 1 73.94 143 ALA A O 1
ATOM 1139 N N . THR A 1 144 ? -15.469 22.5 -8.586 1 73.88 144 THR A N 1
ATOM 1140 C CA . THR A 1 144 ? -14.812 21.516 -7.719 1 73.88 144 THR A CA 1
ATOM 1141 C C . THR A 1 144 ? -14.992 20.109 -8.258 1 73.88 144 THR A C 1
ATOM 1143 O O . THR A 1 144 ? -14.055 19.312 -8.258 1 73.88 144 THR A O 1
ATOM 1146 N N . PHE A 1 145 ? -16.219 19.922 -8.742 1 76.62 145 PHE A N 1
ATOM 1147 C CA . PHE A 1 145 ? -16.516 18.578 -9.227 1 76.62 145 PHE A CA 1
ATOM 1148 C C . PHE A 1 145 ? -15.758 18.281 -10.516 1 76.62 145 PHE A C 1
ATOM 1150 O O . PHE A 1 145 ? -15.305 17.156 -10.727 1 76.62 145 PHE A O 1
ATOM 1157 N N . ARG A 1 146 ? -15.594 19.219 -11.273 1 79.06 146 ARG A N 1
ATOM 1158 C CA . ARG A 1 146 ? -14.828 19.047 -12.5 1 79.06 146 ARG A CA 1
ATOM 1159 C C . ARG A 1 146 ? -13.367 18.734 -12.203 1 79.06 146 ARG A C 1
ATOM 1161 O O . ARG A 1 146 ? -12.773 17.859 -12.828 1 79.06 146 ARG A O 1
ATOM 1168 N N . GLU A 1 147 ? -12.875 19.438 -11.281 1 75.44 147 GLU A N 1
ATOM 1169 C CA . GLU A 1 147 ? -11.477 19.219 -10.93 1 75.44 147 GLU A CA 1
ATOM 1170 C C . GLU A 1 147 ? -11.258 17.828 -10.367 1 75.44 147 GLU A C 1
ATOM 1172 O O . GLU A 1 147 ? -10.242 17.188 -10.656 1 75.44 147 GLU A O 1
ATOM 1177 N N . GLU A 1 148 ? -12.195 17.422 -9.688 1 74.44 148 GLU A N 1
ATOM 1178 C CA . GLU A 1 148 ? -12.109 16.078 -9.125 1 74.44 148 GLU A CA 1
ATOM 1179 C C . GLU A 1 148 ? -12.156 15.016 -10.219 1 74.44 148 GLU A C 1
ATOM 1181 O O . GLU A 1 148 ? -11.461 14 -10.141 1 74.44 148 GLU A O 1
ATOM 1186 N N . LEU A 1 149 ? -12.961 15.297 -11.188 1 78 149 LEU A N 1
ATOM 1187 C CA . LEU A 1 149 ? -13.125 14.359 -12.289 1 78 149 LEU A CA 1
ATOM 1188 C C . LEU A 1 149 ? -11.852 14.289 -13.133 1 78 149 LEU A C 1
ATOM 1190 O O . LEU A 1 149 ? -11.445 13.203 -13.555 1 78 149 LEU A O 1
ATOM 1194 N N . ILE A 1 150 ? -11.273 15.422 -13.273 1 73.31 150 ILE A N 1
ATOM 1195 C CA . ILE A 1 150 ? -10.117 15.5 -14.156 1 73.31 150 ILE A CA 1
ATOM 1196 C C . ILE A 1 150 ? -8.883 14.969 -13.438 1 73.31 150 ILE A C 1
ATOM 1198 O O . ILE A 1 150 ? -8.102 14.203 -14.008 1 73.31 150 ILE A O 1
ATOM 1202 N N . LYS A 1 151 ? -8.789 15.367 -12.297 1 66.5 151 LYS A N 1
ATOM 1203 C CA . LYS A 1 151 ? -7.57 15.016 -11.578 1 66.5 151 LYS A CA 1
ATOM 1204 C C . LYS A 1 151 ? -7.566 13.547 -11.172 1 66.5 151 LYS A C 1
ATOM 1206 O O . LYS A 1 151 ? -6.539 12.875 -11.266 1 66.5 151 LYS A O 1
ATOM 1211 N N . ASP A 1 152 ? -8.773 12.898 -10.922 1 60.78 152 ASP A N 1
ATOM 1212 C CA . ASP A 1 152 ? -8.969 11.523 -10.492 1 60.78 152 ASP A CA 1
ATOM 1213 C C . ASP A 1 152 ? -7.742 11.008 -9.742 1 60.78 152 ASP A C 1
ATOM 1215 O O . ASP A 1 152 ? -7.219 9.938 -10.055 1 60.78 152 ASP A O 1
ATOM 1219 N N . ASP A 1 153 ? -7.262 11.805 -8.82 1 51.84 153 ASP A N 1
ATOM 1220 C CA . ASP A 1 153 ? -6.027 11.531 -8.094 1 51.84 153 ASP A CA 1
ATOM 1221 C C . ASP A 1 153 ? -6.094 10.18 -7.387 1 51.84 153 ASP A C 1
ATOM 1223 O O . ASP A 1 153 ? -5.086 9.477 -7.289 1 51.84 153 ASP A O 1
ATOM 1227 N N . LEU A 1 154 ? -7.344 9.844 -6.992 1 49.41 154 LEU A N 1
ATOM 1228 C CA . LEU A 1 154 ? -7.496 8.625 -6.199 1 49.41 154 LEU A CA 1
ATOM 1229 C C . LEU A 1 154 ? -7.973 7.469 -7.066 1 49.41 154 LEU A C 1
ATOM 1231 O O . LEU A 1 154 ? -8.18 6.359 -6.566 1 49.41 154 LEU A O 1
ATOM 1235 N N . GLN A 1 155 ? -8.086 7.738 -8.336 1 59.66 155 GLN A N 1
ATOM 1236 C CA . GLN A 1 155 ? -8.617 6.742 -9.258 1 59.66 155 GLN A CA 1
ATOM 1237 C C . GLN A 1 155 ? -9.961 6.199 -8.781 1 59.66 155 GLN A C 1
ATOM 1239 O O . GLN A 1 155 ? -10.211 4.992 -8.844 1 59.66 155 GLN A O 1
ATOM 1244 N N . SER A 1 156 ? -10.602 7.09 -8.203 1 66.75 156 SER A N 1
ATOM 1245 C CA . SER A 1 156 ? -11.898 6.691 -7.66 1 66.75 156 SER A CA 1
ATOM 1246 C C . SER A 1 156 ? -13.031 7.031 -8.625 1 66.75 156 SER A C 1
ATOM 1248 O O . SER A 1 156 ? -14.148 6.539 -8.477 1 66.75 156 SER A O 1
ATOM 1250 N N . VAL A 1 157 ? -12.68 7.902 -9.578 1 75.12 157 VAL A N 1
ATOM 1251 C CA . VAL A 1 157 ? -13.75 8.32 -10.477 1 75.12 157 VAL A CA 1
ATOM 1252 C C . VAL A 1 157 ? -13.352 8.023 -11.922 1 75.12 157 VAL A C 1
ATOM 1254 O O . VAL A 1 157 ? -13.867 8.648 -12.852 1 75.12 157 VAL A O 1
ATOM 1257 N N . GLY A 1 158 ? -12.484 7.055 -12.07 1 77.81 158 GLY A N 1
ATOM 1258 C CA . GLY A 1 158 ? -11.984 6.781 -13.406 1 77.81 158 GLY A CA 1
ATOM 1259 C C . GLY A 1 158 ? -13.062 6.309 -14.359 1 77.81 158 GLY A C 1
ATOM 1260 O O . GLY A 1 158 ? -13.133 6.773 -15.5 1 77.81 158 GLY A O 1
ATOM 1261 N N . THR A 1 159 ? -13.867 5.406 -13.875 1 84.69 159 THR A N 1
ATOM 1262 C CA . THR A 1 159 ? -14.914 4.855 -14.734 1 84.69 159 THR A CA 1
ATOM 1263 C C . THR A 1 159 ? -16 5.895 -14.984 1 84.69 159 THR A C 1
ATOM 1265 O O . THR A 1 159 ? -16.531 5.992 -16.094 1 84.69 159 THR A O 1
ATOM 1268 N N . THR A 1 160 ? -16.297 6.621 -13.977 1 87.19 160 THR A N 1
ATOM 1269 C CA . THR A 1 160 ? -17.297 7.668 -14.148 1 87.19 160 THR A CA 1
ATOM 1270 C C . THR A 1 160 ? -16.797 8.734 -15.125 1 87.19 160 THR A C 1
ATOM 1272 O O . THR A 1 160 ? -17.562 9.227 -15.953 1 87.19 160 THR A O 1
ATOM 1275 N N . ASN A 1 161 ? -15.555 9.031 -15.016 1 86.88 161 ASN A N 1
ATOM 1276 C CA . ASN A 1 161 ? -14.969 9.969 -15.961 1 86.88 161 ASN A CA 1
ATOM 1277 C C . ASN A 1 161 ? -15.07 9.461 -17.391 1 86.88 161 ASN A C 1
ATOM 1279 O O . ASN A 1 161 ? -15.367 10.227 -18.312 1 86.88 161 ASN A O 1
ATOM 1283 N N . ALA A 1 162 ? -14.82 8.211 -17.547 1 85.75 162 ALA A N 1
ATOM 1284 C CA . ALA A 1 162 ? -14.938 7.598 -18.875 1 85.75 162 ALA A CA 1
ATOM 1285 C C . ALA A 1 162 ? -16.359 7.719 -19.406 1 85.75 162 ALA A C 1
ATOM 1287 O O . ALA A 1 162 ? -16.562 7.957 -20.609 1 85.75 162 ALA A O 1
ATOM 1288 N N . THR A 1 163 ? -17.281 7.555 -18.5 1 89.44 163 THR A N 1
ATOM 1289 C CA . THR A 1 163 ? -18.672 7.66 -18.938 1 89.44 163 THR A CA 1
ATOM 1290 C C . THR A 1 163 ? -19.016 9.094 -19.344 1 89.44 163 THR A C 1
ATOM 1292 O O . THR A 1 163 ? -19.797 9.312 -20.266 1 89.44 163 THR A O 1
ATOM 1295 N N . VAL A 1 164 ? -18.438 10.016 -18.625 1 88.06 164 VAL A N 1
ATOM 1296 C CA . VAL A 1 164 ? -18.656 11.406 -18.984 1 88.06 164 VAL A CA 1
ATOM 1297 C C . VAL A 1 164 ? -18.094 11.688 -20.375 1 88.06 164 VAL A C 1
ATOM 1299 O O . VAL A 1 164 ? -18.75 12.328 -21.203 1 88.06 164 VAL A O 1
ATOM 1302 N N . ASN A 1 165 ? -16.969 11.227 -20.656 1 86.31 165 ASN A N 1
ATOM 1303 C CA . ASN A 1 165 ? -16.344 11.383 -21.969 1 86.31 165 ASN A CA 1
ATOM 1304 C C . ASN A 1 165 ? -17.172 10.711 -23.047 1 86.31 165 ASN A C 1
ATOM 1306 O O . ASN A 1 165 ? -17.266 11.219 -24.172 1 86.31 165 ASN A O 1
ATOM 1310 N N . CYS A 1 166 ? -17.703 9.594 -22.656 1 87.75 166 CYS A N 1
ATOM 1311 C CA . CYS A 1 166 ? -18.578 8.906 -23.609 1 87.75 166 CYS A CA 1
ATOM 1312 C C . CYS A 1 166 ? -19.766 9.773 -23.984 1 87.75 166 CYS A C 1
ATOM 1314 O O . CYS A 1 166 ? -20.125 9.867 -25.156 1 87.75 166 CYS A O 1
ATOM 1316 N N . ILE A 1 167 ? -20.344 10.391 -23.016 1 86.69 167 ILE A N 1
ATOM 1317 C CA . ILE A 1 167 ? -21.5 11.242 -23.25 1 86.69 167 ILE A CA 1
ATOM 1318 C C . ILE A 1 167 ? -21.094 12.43 -24.125 1 86.69 167 ILE A C 1
ATOM 1320 O O . ILE A 1 167 ? -21.797 12.773 -25.094 1 86.69 167 ILE A O 1
ATOM 1324 N N . ILE A 1 168 ? -19.969 12.953 -23.812 1 82.38 168 ILE A N 1
ATOM 1325 C CA . ILE A 1 168 ? -19.5 14.117 -24.562 1 82.38 168 ILE A CA 1
ATOM 1326 C C . ILE A 1 168 ? -19.172 13.711 -26 1 82.38 168 ILE A C 1
ATOM 1328 O O . ILE A 1 168 ? -19.562 14.391 -26.953 1 82.38 168 ILE A O 1
ATOM 1332 N N . ASN A 1 169 ? -18.5 12.625 -26.156 1 82.81 169 ASN A N 1
ATOM 1333 C CA . ASN A 1 169 ? -18.125 12.148 -27.484 1 82.81 169 ASN A CA 1
ATOM 1334 C C . ASN A 1 169 ? -19.359 11.758 -28.297 1 82.81 169 ASN A C 1
ATOM 1336 O O . ASN A 1 169 ? -19.406 11.961 -29.5 1 82.81 169 ASN A O 1
ATOM 1340 N N . ASN A 1 170 ? -20.281 11.133 -27.594 1 81.56 170 ASN A N 1
ATOM 1341 C CA . ASN A 1 170 ? -21.531 10.789 -28.25 1 81.56 170 ASN A CA 1
ATOM 1342 C C . ASN A 1 170 ? -22.281 12.039 -28.703 1 81.56 170 ASN A C 1
ATOM 1344 O O . ASN A 1 170 ? -22.891 12.047 -29.781 1 81.56 170 ASN A O 1
ATOM 1348 N N . TYR A 1 171 ? -22.234 13 -27.859 1 76.62 171 TYR A N 1
ATOM 1349 C CA . TYR A 1 171 ? -22.875 14.266 -28.203 1 76.62 171 TYR A CA 1
ATOM 1350 C C . TYR A 1 171 ? -22.203 14.906 -29.422 1 76.62 171 TYR A C 1
ATOM 1352 O O . TYR A 1 171 ? -22.891 15.383 -30.328 1 76.62 171 TYR A O 1
ATOM 1360 N N . ASN A 1 172 ? -20.938 14.859 -29.391 1 75.75 172 ASN A N 1
ATOM 1361 C CA . ASN A 1 172 ? -20.188 15.445 -30.5 1 75.75 172 ASN A CA 1
ATOM 1362 C C . ASN A 1 172 ? -20.422 14.688 -31.812 1 75.75 172 ASN A C 1
ATOM 1364 O O . ASN A 1 172 ? -20.5 15.289 -32.875 1 75.75 172 ASN A O 1
ATOM 1368 N N . LYS A 1 173 ? -20.469 13.422 -31.641 1 74.31 173 LYS A N 1
ATOM 1369 C CA . LYS A 1 173 ? -20.719 12.594 -32.812 1 74.31 173 LYS A CA 1
ATOM 1370 C C . LYS A 1 173 ? -22.094 12.906 -33.406 1 74.31 173 LYS A C 1
ATOM 1372 O O . LYS A 1 173 ? -22.234 12.969 -34.625 1 74.31 173 LYS A O 1
ATOM 1377 N N . HIS A 1 174 ? -23.031 13.117 -32.594 1 70.38 174 HIS A N 1
ATOM 1378 C CA . HIS A 1 174 ? -24.375 13.414 -33.062 1 70.38 174 HIS A CA 1
ATOM 1379 C C . HIS A 1 174 ? -24.5 14.852 -33.531 1 70.38 174 HIS A C 1
ATOM 1381 O O . HIS A 1 174 ? -25.25 15.133 -34.469 1 70.38 174 HIS A O 1
ATOM 1387 N N . ALA A 1 175 ? -23.734 15.664 -32.844 1 63.62 175 ALA A N 1
ATOM 1388 C CA . ALA A 1 175 ? -23.734 17.047 -33.281 1 63.62 175 ALA A CA 1
ATOM 1389 C C . ALA A 1 175 ? -23.094 17.172 -34.656 1 63.62 175 ALA A C 1
ATOM 1391 O O . ALA A 1 175 ? -23.578 17.953 -35.5 1 63.62 175 ALA A O 1
ATOM 1392 N N . GLU A 1 176 ? -22.109 16.391 -34.906 1 60.38 176 GLU A N 1
ATOM 1393 C CA . GLU A 1 176 ? -21.469 16.375 -36.219 1 60.38 176 GLU A CA 1
ATOM 1394 C C . GLU A 1 176 ? -22.391 15.789 -37.281 1 60.38 176 GLU A C 1
ATOM 1396 O O . GLU A 1 176 ? -22.438 16.281 -38.438 1 60.38 176 GLU A O 1
ATOM 1401 N N . LEU A 1 177 ? -23.156 14.797 -36.875 1 56.03 177 LEU A N 1
ATOM 1402 C CA . LEU A 1 177 ? -24.062 14.156 -37.844 1 56.03 177 LEU A CA 1
ATOM 1403 C C . LEU A 1 177 ? -25.234 15.07 -38.188 1 56.03 177 LEU A C 1
ATOM 1405 O O . LEU A 1 177 ? -25.688 15.102 -39.312 1 56.03 177 LEU A O 1
ATOM 1409 N N . ASP A 1 178 ? -25.688 15.766 -37.156 1 53.22 178 ASP A N 1
ATOM 1410 C CA . ASP A 1 178 ? -26.766 16.719 -37.438 1 53.22 178 ASP A CA 1
ATOM 1411 C C . ASP A 1 178 ? -26.281 17.844 -38.344 1 53.22 178 ASP A C 1
ATOM 1413 O O . ASP A 1 178 ? -27.031 18.328 -39.188 1 53.22 178 ASP A O 1
ATOM 1417 N N . ASP A 1 179 ? -25.078 18.188 -38.125 1 50.53 179 ASP A N 1
ATOM 1418 C CA . ASP A 1 179 ? -24.531 19.219 -39 1 50.53 179 ASP A CA 1
ATOM 1419 C C . ASP A 1 179 ? -24.391 18.688 -40.438 1 50.53 179 ASP A C 1
ATOM 1421 O O . ASP A 1 179 ? -24.578 19.438 -41.406 1 50.53 179 ASP A O 1
ATOM 1425 N N . ILE A 1 180 ? -24.016 17.484 -40.531 1 47.72 180 ILE A N 1
ATOM 1426 C CA . ILE A 1 180 ? -23.891 16.922 -41.875 1 47.72 180 ILE A CA 1
ATOM 1427 C C . ILE A 1 180 ? -25.266 16.812 -42.531 1 47.72 180 ILE A C 1
ATOM 1429 O O . ILE A 1 180 ? -25.422 17.062 -43.719 1 47.72 180 ILE A O 1
ATOM 1433 N N . SER A 1 181 ? -26.281 16.406 -41.844 1 42.75 181 SER A N 1
ATOM 1434 C CA . SER A 1 181 ? -27.594 16.281 -42.5 1 42.75 181 SER A CA 1
ATOM 1435 C C . SER A 1 181 ? -28.141 17.641 -42.906 1 42.75 181 SER A C 1
ATOM 1437 O O . SER A 1 181 ? -28.906 17.734 -43.875 1 42.75 181 SER A O 1
ATOM 1439 N N . THR A 1 182 ? -27.969 18.719 -42.188 1 38.31 182 THR A N 1
ATOM 1440 C CA . THR A 1 182 ? -28.469 20 -42.688 1 38.31 182 THR A CA 1
ATOM 1441 C C . THR A 1 182 ? -27.562 20.547 -43.781 1 38.31 182 THR A C 1
ATOM 1443 O O . THR A 1 182 ? -27.984 21.375 -44.594 1 38.31 182 THR A O 1
ATOM 1446 N N . ASN A 1 183 ? -26.188 20.688 -43.781 1 35.09 183 ASN A N 1
ATOM 1447 C CA . ASN A 1 183 ? -25.375 21.344 -44.781 1 35.09 183 ASN A CA 1
ATOM 1448 C C . ASN A 1 183 ? -25.203 20.484 -46.031 1 35.09 183 ASN A C 1
ATOM 1450 O O . ASN A 1 183 ? -24.359 19.594 -46.062 1 35.09 183 ASN A O 1
ATOM 1454 N N . THR A 1 184 ? -26.062 20.125 -46.969 1 32.91 184 THR A N 1
ATOM 1455 C CA . THR A 1 184 ? -25.719 20.078 -48.375 1 32.91 184 THR A CA 1
ATOM 1456 C C . THR A 1 184 ? -24.781 21.234 -48.75 1 32.91 184 THR A C 1
ATOM 1458 O O . THR A 1 184 ? -23.984 21.109 -49.688 1 32.91 184 THR A O 1
ATOM 1461 N N . SER A 1 185 ? -25.188 22.625 -48.906 1 29.97 185 SER A N 1
ATOM 1462 C CA . SER A 1 185 ? -24.344 23.578 -49.625 1 29.97 185 SER A CA 1
ATOM 1463 C C . SER A 1 185 ? -22.984 23.734 -48.969 1 29.97 185 SER A C 1
ATOM 1465 O O . SER A 1 185 ? -21.953 23.609 -49.625 1 29.97 185 SER A O 1
ATOM 1467 N N . SER A 1 186 ? -22.594 25.141 -48.5 1 28.45 186 SER A N 1
ATOM 1468 C CA . SER A 1 186 ? -21.281 25.719 -48.281 1 28.45 186 SER A CA 1
ATOM 1469 C C . SER A 1 186 ? -20.516 24.938 -47.219 1 28.45 186 SER A C 1
ATOM 1471 O O . SER A 1 186 ? -21.109 24.375 -46.281 1 28.45 186 SER A O 1
ATOM 1473 N N . ASN A 1 187 ? -19.188 24.438 -47.531 1 28.16 187 ASN A N 1
ATOM 1474 C CA . ASN A 1 187 ? -17.953 23.875 -47.031 1 28.16 187 ASN A CA 1
ATOM 1475 C C . ASN A 1 187 ? -17.609 24.422 -45.625 1 28.16 187 ASN A C 1
ATOM 1477 O O . ASN A 1 187 ? -16.484 24.312 -45.188 1 28.16 187 ASN A O 1
ATOM 1481 N N . MET A 1 188 ? -18.172 25.641 -45.312 1 26.03 188 MET A N 1
ATOM 1482 C CA . MET A 1 188 ? -17.5 26.266 -44.156 1 26.03 188 MET A CA 1
ATOM 1483 C C . MET A 1 188 ? -17.531 25.344 -42.938 1 26.03 188 MET A C 1
ATOM 1485 O O . MET A 1 188 ? -18.594 24.969 -42.469 1 26.03 188 MET A O 1
ATOM 1489 N N . ILE A 1 189 ? -16.578 24.422 -42.938 1 29.67 189 ILE A N 1
ATOM 1490 C CA . ILE A 1 189 ? -16.109 23.766 -41.719 1 29.67 189 ILE A CA 1
ATOM 1491 C C . ILE A 1 189 ? -16.188 24.734 -40.531 1 29.67 189 ILE A C 1
ATOM 1493 O O . ILE A 1 189 ? -15.383 25.641 -40.406 1 29.67 189 ILE A O 1
ATOM 1497 N N . ILE A 1 190 ? -17.297 25.469 -40.406 1 29.17 190 ILE A N 1
ATOM 1498 C CA . ILE A 1 190 ? -17.359 26.234 -39.188 1 29.17 190 ILE A CA 1
ATOM 1499 C C . ILE A 1 190 ? -16.797 25.406 -38.031 1 29.17 190 ILE A C 1
ATOM 1501 O O . ILE A 1 190 ? -17.281 24.297 -37.75 1 29.17 190 ILE A O 1
ATOM 1505 N N . GLY A 1 191 ? -15.492 25.469 -37.812 1 31.98 191 GLY A N 1
ATOM 1506 C CA . GLY A 1 191 ? -14.688 25.094 -36.688 1 31.98 191 GLY A CA 1
ATOM 1507 C C . GLY A 1 191 ? -15.469 25.094 -35.375 1 31.98 191 GLY A C 1
ATOM 1508 O O . GLY A 1 191 ? -15.961 26.141 -34.938 1 31.98 191 GLY A O 1
ATOM 1509 N N . ARG A 1 192 ? -16.312 24.203 -35.156 1 35.5 192 ARG A N 1
ATOM 1510 C CA . ARG A 1 192 ? -17.219 23.828 -34.094 1 35.5 192 ARG A CA 1
ATOM 1511 C C . ARG A 1 192 ? -16.609 24.141 -32.719 1 35.5 192 ARG A C 1
ATOM 1513 O O . ARG A 1 192 ? -16.062 23.25 -32.062 1 35.5 192 ARG A O 1
ATOM 1520 N N . THR A 1 193 ? -15.578 24.984 -32.625 1 37.88 193 THR A N 1
ATOM 1521 C CA . THR A 1 193 ? -15.078 25.344 -31.328 1 37.88 193 THR A CA 1
ATOM 1522 C C . THR A 1 193 ? -16.219 25.781 -30.406 1 37.88 193 THR A C 1
ATOM 1524 O O . THR A 1 193 ? -16.531 26.969 -30.312 1 37.88 193 THR A O 1
ATOM 1527 N N . GLU A 1 194 ? -17.484 25.344 -30.672 1 40.97 194 GLU A N 1
ATOM 1528 C CA . GLU A 1 194 ? -18.516 25.656 -29.688 1 40.97 194 GLU A CA 1
ATOM 1529 C C . GLU A 1 194 ? -17.969 25.5 -28.266 1 40.97 194 GLU A C 1
ATOM 1531 O O . GLU A 1 194 ? -17.141 24.625 -28 1 40.97 194 GLU A O 1
ATOM 1536 N N . ASN A 1 195 ? -18.062 26.547 -27.516 1 47.44 195 ASN A N 1
ATOM 1537 C CA . ASN A 1 195 ? -17.75 26.703 -26.109 1 47.44 195 ASN A CA 1
ATOM 1538 C C . ASN A 1 195 ? -18.125 25.453 -25.312 1 47.44 195 ASN A C 1
ATOM 1540 O O . ASN A 1 195 ? -19.281 25.031 -25.312 1 47.44 195 ASN A O 1
ATOM 1544 N N . PRO A 1 196 ? -17.312 24.5 -25.25 1 52.44 196 PRO A N 1
ATOM 1545 C CA . PRO A 1 196 ? -17.594 23.312 -24.438 1 52.44 196 PRO A CA 1
ATOM 1546 C C . PRO A 1 196 ? -18.609 23.594 -23.328 1 52.44 196 PRO A C 1
ATOM 1548 O O . PRO A 1 196 ? -19.312 22.688 -22.891 1 52.44 196 PRO A O 1
ATOM 1551 N N . ASN A 1 197 ? -18.75 24.875 -23 1 58.09 197 ASN A N 1
ATOM 1552 C CA . ASN A 1 197 ? -19.75 25.219 -21.984 1 58.09 197 ASN A CA 1
ATOM 1553 C C . ASN A 1 197 ? -21.156 25.203 -22.578 1 58.09 197 ASN A C 1
ATOM 1555 O O . ASN A 1 197 ? -22.125 25.547 -21.891 1 58.09 197 ASN A O 1
ATOM 1559 N N . SER A 1 198 ? -21.406 24.922 -23.875 1 62.06 198 SER A N 1
ATOM 1560 C CA . SER A 1 198 ? -22.734 24.953 -24.469 1 62.06 198 SER A CA 1
ATOM 1561 C C . SER A 1 198 ? -23.547 23.719 -24.062 1 62.06 198 SER A C 1
ATOM 1563 O O . SER A 1 198 ? -24.766 23.766 -24.016 1 62.06 198 SER A O 1
ATOM 1565 N N . PHE A 1 199 ? -22.969 22.781 -23.656 1 71.38 199 PHE A N 1
ATOM 1566 C CA . PHE A 1 199 ? -23.766 21.578 -23.422 1 71.38 199 PHE A CA 1
ATOM 1567 C C . PHE A 1 199 ? -23.75 21.188 -21.953 1 71.38 199 PHE A C 1
ATOM 1569 O O . PHE A 1 199 ? -24.656 20.5 -21.484 1 71.38 199 PHE A O 1
ATOM 1576 N N . ILE A 1 200 ? -22.781 21.641 -21.219 1 81 200 ILE A N 1
ATOM 1577 C CA . ILE A 1 200 ? -22.75 21.375 -19.781 1 81 200 ILE A CA 1
ATOM 1578 C C . ILE A 1 200 ? -22.547 22.688 -19.031 1 81 200 ILE A C 1
ATOM 1580 O O . ILE A 1 200 ? -21.516 23.328 -19.172 1 81 200 ILE A O 1
ATOM 1584 N N . ILE A 1 201 ? -23.578 23.062 -18.328 1 76.5 201 ILE A N 1
ATOM 1585 C CA . ILE A 1 201 ? -23.516 24.328 -17.594 1 76.5 201 ILE A CA 1
ATOM 1586 C C . ILE A 1 201 ? -23.25 24.047 -16.125 1 76.5 201 ILE A C 1
ATOM 1588 O O . ILE A 1 201 ? -22.625 24.859 -15.438 1 76.5 201 ILE A O 1
ATOM 1592 N N . ASN A 1 202 ? -23.844 22.828 -15.695 1 82.5 202 ASN A N 1
ATOM 1593 C CA . ASN A 1 202 ? -23.688 22.484 -14.289 1 82.5 202 ASN A CA 1
ATOM 1594 C C . ASN A 1 202 ? -23.312 21.031 -14.094 1 82.5 202 ASN A C 1
ATOM 1596 O O . ASN A 1 202 ? -23.734 20.172 -14.867 1 82.5 202 ASN A O 1
ATOM 1600 N N . ILE A 1 203 ? -22.484 20.859 -13.141 1 83.56 203 ILE A N 1
ATOM 1601 C CA . ILE A 1 203 ? -22.156 19.5 -12.742 1 83.56 203 ILE A CA 1
ATOM 1602 C C . ILE A 1 203 ? -22.641 19.234 -11.32 1 83.56 203 ILE A C 1
ATOM 1604 O O . ILE A 1 203 ? -22.422 20.047 -10.422 1 83.56 203 ILE A O 1
ATOM 1608 N N . GLU A 1 204 ? -23.484 18.188 -11.234 1 78.44 204 GLU A N 1
ATOM 1609 C CA . GLU A 1 204 ? -24 17.781 -9.93 1 78.44 204 GLU A CA 1
ATOM 1610 C C . GLU A 1 204 ? -23.641 16.328 -9.625 1 78.44 204 GLU A C 1
ATOM 1612 O O . GLU A 1 204 ? -23.328 15.555 -10.531 1 78.44 204 GLU A O 1
ATOM 1617 N N . HIS A 1 205 ? -23.656 16.047 -8.359 1 75.69 205 HIS A N 1
ATOM 1618 C CA . HIS A 1 205 ? -23.438 14.664 -7.973 1 75.69 205 HIS A CA 1
ATOM 1619 C C . HIS A 1 205 ? -24.75 13.898 -7.867 1 75.69 205 HIS A C 1
ATOM 1621 O O . HIS A 1 205 ? -25.781 14.477 -7.535 1 75.69 205 HIS A O 1
ATOM 1627 N N . MET A 1 206 ? -24.703 12.672 -8.328 1 72.62 206 MET A N 1
ATOM 1628 C CA . MET A 1 206 ? -25.859 11.797 -8.164 1 72.62 206 MET A CA 1
ATOM 1629 C C . MET A 1 206 ? -25.625 10.805 -7.023 1 72.62 206 MET A C 1
ATOM 1631 O O . MET A 1 206 ? -24.547 10.25 -6.883 1 72.62 206 MET A O 1
ATOM 1635 N N . ASP A 1 207 ? -26.594 10.859 -6.047 1 62.06 207 ASP A N 1
ATOM 1636 C CA . ASP A 1 207 ? -26.531 9.93 -4.926 1 62.06 207 ASP A CA 1
ATOM 1637 C C . ASP A 1 207 ? -27.438 8.727 -5.164 1 62.06 207 ASP A C 1
ATOM 1639 O O . ASP A 1 207 ? -28.422 8.82 -5.887 1 62.06 207 ASP A O 1
ATOM 1643 N N . LEU A 1 208 ? -26.969 7.547 -4.75 1 62.69 208 LEU A N 1
ATOM 1644 C CA . LEU A 1 208 ? -27.812 6.367 -4.734 1 62.69 208 LEU A CA 1
ATOM 1645 C C . LEU A 1 208 ? -28.938 6.52 -3.699 1 62.69 208 LEU A C 1
ATOM 1647 O O . LEU A 1 208 ? -28.719 7.09 -2.627 1 62.69 208 LEU A O 1
ATOM 1651 N N . ALA A 1 209 ? -30.125 6.105 -4.043 1 64.31 209 ALA A N 1
ATOM 1652 C CA . ALA A 1 209 ? -31.25 6.223 -3.125 1 64.31 209 ALA A CA 1
ATOM 1653 C C . ALA A 1 209 ? -31.078 5.309 -1.917 1 64.31 209 ALA A C 1
ATOM 1655 O O . ALA A 1 209 ? -30.609 4.176 -2.051 1 64.31 209 ALA A O 1
ATOM 1656 N N . ASN A 1 210 ? -31.328 5.738 -0.689 1 70.06 210 ASN A N 1
ATOM 1657 C CA . ASN A 1 210 ? -31.391 5.02 0.579 1 70.06 210 ASN A CA 1
ATOM 1658 C C . ASN A 1 210 ? -30.016 4.578 1.049 1 70.06 210 ASN A C 1
ATOM 1660 O O . ASN A 1 210 ? -29.875 3.582 1.766 1 70.06 210 ASN A O 1
ATOM 1664 N N . ARG A 1 211 ? -29.031 5.238 0.417 1 77.69 211 ARG A N 1
ATOM 1665 C CA . ARG A 1 211 ? -27.688 4.902 0.852 1 77.69 211 ARG A CA 1
ATOM 1666 C C . ARG A 1 211 ? -26.922 6.148 1.301 1 77.69 211 ARG A C 1
ATOM 1668 O O . ARG A 1 211 ? -27.172 7.242 0.789 1 77.69 211 ARG A O 1
ATOM 1675 N N . VAL A 1 212 ? -26.125 5.883 2.242 1 86.5 212 VAL A N 1
ATOM 1676 C CA . VAL A 1 212 ? -25.266 6.961 2.727 1 86.5 212 VAL A CA 1
ATOM 1677 C C . VAL A 1 212 ? -24.047 7.098 1.818 1 86.5 212 VAL A C 1
ATOM 1679 O O . VAL A 1 212 ? -23.406 6.102 1.467 1 86.5 212 VAL A O 1
ATOM 1682 N N . PHE A 1 213 ? -23.781 8.305 1.452 1 79.06 213 PHE A N 1
ATOM 1683 C CA . PHE A 1 213 ? -22.609 8.562 0.618 1 79.06 213 PHE A CA 1
ATOM 1684 C C . PHE A 1 213 ? -21.344 8.602 1.461 1 79.06 213 PHE A C 1
ATOM 1686 O O . PHE A 1 213 ? -21.281 9.312 2.463 1 79.06 213 PHE A O 1
ATOM 1693 N N . LEU A 1 214 ? -20.359 7.711 1.062 1 78.38 214 LEU A N 1
ATOM 1694 C CA . LEU A 1 214 ? -19.031 7.676 1.655 1 78.38 214 LEU A CA 1
ATOM 1695 C C . LEU A 1 214 ? -17.953 7.793 0.581 1 78.38 214 LEU A C 1
ATOM 1697 O O . LEU A 1 214 ? -17.906 6.973 -0.339 1 78.38 214 LEU A O 1
ATOM 1701 N N . ASP A 1 215 ? -17.172 8.844 0.698 1 71.12 215 ASP A N 1
ATOM 1702 C CA . ASP A 1 215 ? -16.078 8.953 -0.275 1 71.12 215 ASP A CA 1
ATOM 1703 C C . ASP A 1 215 ? -14.844 8.188 0.19 1 71.12 215 ASP A C 1
ATOM 1705 O O . ASP A 1 215 ? -14.797 7.715 1.327 1 71.12 215 ASP A O 1
ATOM 1709 N N . ASP A 1 216 ? -13.859 8.062 -0.621 1 67.5 216 ASP A N 1
ATOM 1710 C CA . ASP A 1 216 ? -12.641 7.297 -0.337 1 67.5 216 ASP A CA 1
ATOM 1711 C C . ASP A 1 216 ? -11.891 7.883 0.857 1 67.5 216 ASP A C 1
ATOM 1713 O O . ASP A 1 216 ? -11.336 7.145 1.668 1 67.5 216 ASP A O 1
ATOM 1717 N N . ASP A 1 217 ? -11.922 9.203 0.965 1 73.94 217 ASP A N 1
ATOM 1718 C CA . ASP A 1 217 ? -11.242 9.859 2.08 1 73.94 217 ASP A CA 1
ATOM 1719 C C . ASP A 1 217 ? -11.898 9.492 3.41 1 73.94 217 ASP A C 1
ATOM 1721 O O . ASP A 1 217 ? -11.203 9.234 4.398 1 73.94 217 ASP A O 1
ATOM 1725 N N . SER A 1 218 ? -13.203 9.461 3.387 1 84.94 218 SER A N 1
ATOM 1726 C CA . SER A 1 218 ? -13.938 9.133 4.605 1 84.94 218 SER A CA 1
ATOM 1727 C C . SER A 1 218 ? -13.758 7.664 4.984 1 84.94 218 SER A C 1
ATOM 1729 O O . SER A 1 218 ? -13.617 7.332 6.164 1 84.94 218 SER A O 1
ATOM 1731 N N . ILE A 1 219 ? -13.727 6.789 3.971 1 83.75 219 ILE A N 1
ATOM 1732 C CA . ILE A 1 219 ? -13.531 5.359 4.203 1 83.75 219 ILE A CA 1
ATOM 1733 C C . ILE A 1 219 ? -12.156 5.121 4.828 1 83.75 219 ILE A C 1
ATOM 1735 O O . ILE A 1 219 ? -12.023 4.344 5.773 1 83.75 219 ILE A O 1
ATOM 1739 N N . ALA A 1 220 ? -11.195 5.84 4.32 1 77.12 220 ALA A N 1
ATOM 1740 C CA . ALA A 1 220 ? -9.836 5.699 4.836 1 77.12 220 ALA A CA 1
ATOM 1741 C C . ALA A 1 220 ? -9.711 6.301 6.23 1 77.12 220 ALA A C 1
ATOM 1743 O O . ALA A 1 220 ? -9.078 5.715 7.117 1 77.12 220 ALA A O 1
ATOM 1744 N N . ALA A 1 221 ? -10.258 7.434 6.379 1 84.81 221 ALA A N 1
ATOM 1745 C CA . ALA A 1 221 ? -10.164 8.141 7.652 1 84.81 221 ALA A CA 1
ATOM 1746 C C . ALA A 1 221 ? -10.82 7.344 8.773 1 84.81 221 ALA A C 1
ATOM 1748 O O . ALA A 1 221 ? -10.32 7.324 9.906 1 84.81 221 ALA A O 1
ATOM 1749 N N . LEU A 1 222 ? -11.914 6.668 8.445 1 90.06 222 LEU A N 1
ATOM 1750 C CA . LEU A 1 222 ? -12.648 5.898 9.445 1 90.06 222 LEU A CA 1
ATOM 1751 C C . LEU A 1 222 ? -12.133 4.465 9.516 1 90.06 222 LEU A C 1
ATOM 1753 O O . LEU A 1 222 ? -12.633 3.66 10.305 1 90.06 222 LEU A O 1
ATOM 1757 N N . GLN A 1 223 ? -11.234 4.121 8.711 1 86.81 223 GLN A N 1
ATOM 1758 C CA . GLN A 1 223 ? -10.602 2.805 8.703 1 86.81 223 GLN A CA 1
ATOM 1759 C C . GLN A 1 223 ? -11.648 1.699 8.555 1 86.81 223 GLN A C 1
ATOM 1761 O O . GLN A 1 223 ? -11.656 0.739 9.328 1 86.81 223 GLN A O 1
ATOM 1766 N N . ILE A 1 224 ? -12.453 1.839 7.566 1 89.31 224 ILE A N 1
ATOM 1767 C CA . ILE A 1 224 ? -13.508 0.862 7.336 1 89.31 224 ILE A CA 1
ATOM 1768 C C . ILE A 1 224 ? -12.914 -0.419 6.758 1 89.31 224 ILE A C 1
ATOM 1770 O O . ILE A 1 224 ? -13.258 -1.521 7.184 1 89.31 224 ILE A O 1
ATOM 1774 N N . PHE A 1 225 ? -11.984 -0.323 5.809 1 82.12 225 PHE A N 1
ATOM 1775 C CA . PHE A 1 225 ? -11.328 -1.468 5.191 1 82.12 225 PHE A CA 1
ATOM 1776 C C . PHE A 1 225 ? -9.844 -1.496 5.543 1 82.12 225 PHE A C 1
ATOM 1778 O O . PHE A 1 225 ? -9.266 -0.462 5.875 1 82.12 225 PHE A O 1
ATOM 1785 N N . PRO A 1 226 ? -9.242 -2.67 5.508 1 73.75 226 PRO A N 1
ATOM 1786 C CA . PRO A 1 226 ? -7.828 -2.771 5.867 1 73.75 226 PRO A CA 1
ATOM 1787 C C . PRO A 1 226 ? -6.91 -2.127 4.832 1 73.75 226 PRO A C 1
ATOM 1789 O O . PRO A 1 226 ? -7.227 -2.117 3.641 1 73.75 226 PRO A O 1
ATOM 1792 N N . SER A 1 227 ? -5.918 -1.406 5.48 1 60.06 227 SER A N 1
ATOM 1793 C CA . SER A 1 227 ? -4.918 -0.814 4.598 1 60.06 227 SER A CA 1
ATOM 1794 C C . SER A 1 227 ? -3.988 -1.878 4.023 1 60.06 227 SER A C 1
ATOM 1796 O O . SER A 1 227 ? -3.795 -2.934 4.629 1 60.06 227 SER A O 1
ATOM 1798 N N . ILE A 1 228 ? -3.762 -1.961 2.707 1 47.62 228 ILE A N 1
ATOM 1799 C CA . ILE A 1 228 ? -2.984 -2.957 1.978 1 47.62 228 ILE A CA 1
ATOM 1800 C C . ILE A 1 228 ? -1.705 -3.279 2.746 1 47.62 228 ILE A C 1
ATOM 1802 O O . ILE A 1 228 ? -1.217 -4.41 2.705 1 47.62 228 ILE A O 1
ATOM 1806 N N . LYS A 1 229 ? -1.167 -2.33 3.391 1 46.84 229 LYS A N 1
ATOM 1807 C CA . LYS A 1 229 ? 0.155 -2.682 3.902 1 46.84 229 LYS A CA 1
ATOM 1808 C C . LYS A 1 229 ? 0.052 -3.396 5.246 1 46.84 229 LYS A C 1
ATOM 1810 O O . LYS A 1 229 ? -0.376 -2.803 6.238 1 46.84 229 LYS A O 1
ATOM 1815 N N . LYS A 1 230 ? -0.253 -4.77 5.191 1 45.47 230 LYS A N 1
ATOM 1816 C CA . LYS A 1 230 ? -0.172 -5.52 6.445 1 45.47 230 LYS A CA 1
ATOM 1817 C C . LYS A 1 230 ? 1.209 -5.379 7.078 1 45.47 230 LYS A C 1
ATOM 1819 O O . LYS A 1 230 ? 2.219 -5.727 6.465 1 45.47 230 LYS A O 1
ATOM 1824 N N . THR A 1 231 ? 1.318 -4.391 7.934 1 41.59 231 THR A N 1
ATOM 1825 C CA . THR A 1 231 ? 2.598 -4.328 8.633 1 41.59 231 THR A CA 1
ATOM 1826 C C . THR A 1 231 ? 2.746 -5.496 9.594 1 41.59 231 THR A C 1
ATOM 1828 O O . THR A 1 231 ? 1.757 -5.988 10.141 1 41.59 231 THR A O 1
ATOM 1831 N N . GLY A 1 232 ? 3.527 -6.359 9.406 1 40.72 232 GLY A N 1
ATOM 1832 C CA . GLY A 1 232 ? 3.877 -7.555 10.156 1 40.72 232 GLY A CA 1
ATOM 1833 C C . GLY A 1 232 ? 3.443 -7.496 11.602 1 40.72 232 GLY A C 1
ATOM 1834 O O . GLY A 1 232 ? 3.525 -8.5 12.32 1 40.72 232 GLY A O 1
ATOM 1835 N N . HIS A 1 233 ? 3.375 -6.422 12.242 1 38.59 233 HIS A N 1
ATOM 1836 C CA . HIS A 1 233 ? 3.109 -6.43 13.672 1 38.59 233 HIS A CA 1
ATOM 1837 C C . HIS A 1 233 ? 1.643 -6.734 13.961 1 38.59 233 HIS A C 1
ATOM 1839 O O . HIS A 1 233 ? 1.225 -6.762 15.125 1 38.59 233 HIS A O 1
ATOM 1845 N N . ASP A 1 234 ? 0.845 -6.762 12.992 1 45 234 ASP A N 1
ATOM 1846 C CA . ASP A 1 234 ? -0.587 -6.977 13.172 1 45 234 ASP A CA 1
ATOM 1847 C C . ASP A 1 234 ? -0.853 -8.219 14.023 1 45 234 ASP A C 1
ATOM 1849 O O . ASP A 1 234 ? -1.894 -8.32 14.672 1 45 234 ASP A O 1
ATOM 1853 N N . LYS A 1 235 ? 0.13 -9.102 14.008 1 43.56 235 LYS A N 1
ATOM 1854 C CA . LYS A 1 235 ? -0.155 -10.375 14.656 1 43.56 235 LYS A CA 1
ATOM 1855 C C . LYS A 1 235 ? 0.099 -10.289 16.156 1 43.56 235 LYS A C 1
ATOM 1857 O O . LYS A 1 235 ? -0.209 -11.227 16.906 1 43.56 235 LYS A O 1
ATOM 1862 N N . MET A 1 236 ? 0.8 -9.281 16.578 1 42.03 236 MET A N 1
ATOM 1863 C CA . MET A 1 236 ? 1.24 -9.453 17.953 1 42.03 236 MET A CA 1
ATOM 1864 C C . MET A 1 236 ? 0.083 -9.242 18.922 1 42.03 236 MET A C 1
ATOM 1866 O O . MET A 1 236 ? 0.171 -9.625 20.094 1 42.03 236 MET A O 1
ATOM 1870 N N . GLN A 1 237 ? -0.769 -8.281 18.734 1 47 237 GLN A N 1
ATOM 1871 C CA . GLN A 1 237 ? -1.769 -8.18 19.781 1 47 237 GLN A CA 1
ATOM 1872 C C . GLN A 1 237 ? -3 -9.016 19.453 1 47 237 GLN A C 1
ATOM 1874 O O . GLN A 1 237 ? -3.709 -8.742 18.484 1 47 237 GLN A O 1
ATOM 1879 N N . LYS A 1 238 ? -3.111 -10.117 20.094 1 57.12 238 LYS A N 1
ATOM 1880 C CA . LYS A 1 238 ? -4.277 -10.992 20.016 1 57.12 238 LYS A CA 1
ATOM 1881 C C . LYS A 1 238 ? -5.574 -10.203 20.156 1 57.12 238 LYS A C 1
ATOM 1883 O O . LYS A 1 238 ? -5.738 -9.438 21.109 1 57.12 238 LYS A O 1
ATOM 1888 N N . GLY A 1 239 ? -6.375 -10.078 19.141 1 69.06 239 GLY A N 1
ATOM 1889 C CA . GLY A 1 239 ? -7.723 -9.523 19.156 1 69.06 239 GLY A CA 1
ATOM 1890 C C . GLY A 1 239 ? -7.793 -8.109 18.625 1 69.06 239 GLY A C 1
ATOM 1891 O O . GLY A 1 239 ? -8.875 -7.527 18.531 1 69.06 239 GLY A O 1
ATOM 1892 N N . ALA A 1 240 ? -6.613 -7.535 18.391 1 78.06 240 ALA A N 1
ATOM 1893 C CA . ALA A 1 240 ? -6.617 -6.164 17.891 1 78.06 240 ALA A CA 1
ATOM 1894 C C . ALA A 1 240 ? -7.129 -6.113 16.453 1 78.06 240 ALA A C 1
ATOM 1896 O O . ALA A 1 240 ? -6.805 -6.984 15.641 1 78.06 240 ALA A O 1
ATOM 1897 N N . CYS A 1 241 ? -8.203 -5.207 16.344 1 85.81 241 CYS A N 1
ATOM 1898 C CA . CYS A 1 241 ? -8.742 -4.984 15.008 1 85.81 241 CYS A CA 1
ATOM 1899 C C . CYS A 1 241 ? -8.297 -3.639 14.453 1 85.81 241 CYS A C 1
ATOM 1901 O O . CYS A 1 241 ? -8.336 -2.629 15.164 1 85.81 241 CYS A O 1
ATOM 1903 N N . PHE A 1 242 ? -7.953 -3.574 13.258 1 81 242 PHE A N 1
ATOM 1904 C CA . PHE A 1 242 ? -7.438 -2.348 12.664 1 81 242 PHE A CA 1
ATOM 1905 C C . PHE A 1 242 ? -8.406 -1.794 11.633 1 81 242 PHE A C 1
ATOM 1907 O O . PHE A 1 242 ? -8.164 -0.734 11.047 1 81 242 PHE A O 1
ATOM 1914 N N . SER A 1 243 ? -9.398 -2.484 11.406 1 87.81 243 SER A N 1
ATOM 1915 C CA . SER A 1 243 ? -10.453 -2.023 10.508 1 87.81 243 SER A CA 1
ATOM 1916 C C . SER A 1 243 ? -11.828 -2.51 10.977 1 87.81 243 SER A C 1
ATOM 1918 O O . SER A 1 243 ? -11.922 -3.463 11.75 1 87.81 243 SER A O 1
ATOM 1920 N N . ILE A 1 244 ? -12.781 -1.859 10.508 1 94.38 244 ILE A N 1
ATOM 1921 C CA . ILE A 1 244 ? -14.141 -2.236 10.875 1 94.38 244 ILE A CA 1
ATOM 1922 C C . ILE A 1 244 ? -14.484 -3.592 10.266 1 94.38 244 ILE A C 1
ATOM 1924 O O . ILE A 1 244 ? -15.203 -4.391 10.867 1 94.38 244 ILE A O 1
ATOM 1928 N N . LEU A 1 245 ? -13.992 -3.844 9.102 1 91 245 LEU A N 1
ATOM 1929 C CA . LEU A 1 245 ? -14.211 -5.145 8.477 1 91 245 LEU A CA 1
ATOM 1930 C C . LEU A 1 245 ? -13.656 -6.266 9.352 1 91 245 LEU A C 1
ATOM 1932 O O . LEU A 1 245 ? -14.336 -7.273 9.578 1 91 245 LEU A O 1
ATOM 1936 N N . GLU A 1 246 ? -12.484 -6.051 9.844 1 89.69 246 GLU A N 1
ATOM 1937 C CA . GLU A 1 246 ? -11.875 -7.051 10.711 1 89.69 246 GLU A CA 1
ATOM 1938 C C . GLU A 1 246 ? -12.68 -7.242 11.992 1 89.69 246 GLU A C 1
ATOM 1940 O O . GLU A 1 246 ? -12.758 -8.352 12.523 1 89.69 246 GLU A O 1
ATOM 1945 N N . LEU A 1 247 ? -13.203 -6.191 12.453 1 94.31 247 LEU A N 1
ATOM 1946 C CA . LEU A 1 247 ? -13.984 -6.23 13.68 1 94.31 247 LEU A CA 1
ATOM 1947 C C . LEU A 1 247 ? -15.289 -7.004 13.477 1 94.31 247 LEU A C 1
ATOM 1949 O O . LEU A 1 247 ? -15.68 -7.801 14.328 1 94.31 247 LEU A O 1
ATOM 1953 N N . LEU A 1 248 ? -15.906 -6.84 12.328 1 96.19 248 LEU A N 1
ATOM 1954 C CA . LEU A 1 248 ? -17.266 -7.348 12.133 1 96.19 248 LEU A CA 1
ATOM 1955 C C . LEU A 1 248 ? -17.25 -8.648 11.344 1 96.19 248 LEU A C 1
ATOM 1957 O O . LEU A 1 248 ? -18.266 -9.352 11.273 1 96.19 248 LEU A O 1
ATOM 1961 N N . ASP A 1 249 ? -16.125 -9 10.828 1 91.75 249 ASP A N 1
ATOM 1962 C CA . ASP A 1 249 ? -16.109 -10.164 9.945 1 91.75 249 ASP A CA 1
ATOM 1963 C C . ASP A 1 249 ? -16.016 -11.461 10.742 1 91.75 249 ASP A C 1
ATOM 1965 O O . ASP A 1 249 ? -14.938 -12.047 10.859 1 91.75 249 ASP A O 1
ATOM 1969 N N . HIS A 1 250 ? -17.109 -11.914 11.18 1 92.69 250 HIS A N 1
ATOM 1970 C CA . HIS A 1 250 ? -17.234 -13.219 11.82 1 92.69 250 HIS A CA 1
ATOM 1971 C C . HIS A 1 250 ? -18.125 -14.148 11.008 1 92.69 250 HIS A C 1
ATOM 1973 O O . HIS A 1 250 ? -18.906 -14.906 11.57 1 92.69 250 HIS A O 1
ATOM 1979 N N . THR A 1 251 ? -18 -13.93 9.75 1 89.75 251 THR A N 1
ATOM 1980 C CA . THR A 1 251 ? -18.766 -14.766 8.828 1 89.75 251 THR A CA 1
ATOM 1981 C C . THR A 1 251 ? -17.953 -15.992 8.414 1 89.75 251 THR A C 1
ATOM 1983 O O . THR A 1 251 ? -16.719 -15.977 8.461 1 89.75 251 THR A O 1
ATOM 1986 N N . SER A 1 252 ? -18.609 -17.031 8.07 1 86.12 252 SER A N 1
ATOM 1987 C CA . SER A 1 252 ? -17.938 -18.281 7.695 1 86.12 252 SER A CA 1
ATOM 1988 C C . SER A 1 252 ? -18.047 -18.531 6.195 1 86.12 252 SER A C 1
ATOM 1990 O O . SER A 1 252 ? -17.141 -19.125 5.602 1 86.12 252 SER A O 1
ATOM 1992 N N . SER A 1 253 ? -19.125 -18.031 5.676 1 82.94 253 SER A N 1
ATOM 1993 C CA . SER A 1 253 ? -19.328 -18.266 4.246 1 82.94 253 SER A CA 1
ATOM 1994 C C . SER A 1 253 ? -18.734 -17.125 3.416 1 82.94 253 SER A C 1
ATOM 1996 O O . SER A 1 253 ? -18.688 -15.984 3.865 1 82.94 253 SER A O 1
ATOM 1998 N N . SER A 1 254 ? -18.312 -17.5 2.244 1 75.81 254 SER A N 1
ATOM 1999 C CA . SER A 1 254 ? -17.719 -16.516 1.348 1 75.81 254 SER A CA 1
ATOM 2000 C C . SER A 1 254 ? -18.766 -15.492 0.896 1 75.81 254 SER A C 1
ATOM 2002 O O . SER A 1 254 ? -18.453 -14.305 0.755 1 75.81 254 SER A O 1
ATOM 2004 N N . LEU A 1 255 ? -19.938 -15.992 0.689 1 74.12 255 LEU A N 1
ATOM 2005 C CA . LEU A 1 255 ? -21 -15.102 0.252 1 74.12 255 LEU A CA 1
ATOM 2006 C C . LEU A 1 255 ? -21.328 -14.078 1.336 1 74.12 255 LEU A C 1
ATOM 2008 O O . LEU A 1 255 ? -21.547 -12.906 1.041 1 74.12 255 LEU A O 1
ATOM 2012 N N . ALA A 1 256 ? -21.359 -14.531 2.467 1 84.81 256 ALA A N 1
ATOM 2013 C CA . ALA A 1 256 ? -21.656 -13.633 3.578 1 84.81 256 ALA A CA 1
ATOM 2014 C C . ALA A 1 256 ? -20.547 -12.586 3.748 1 84.81 256 ALA A C 1
ATOM 2016 O O . ALA A 1 256 ? -20.828 -11.422 4.039 1 84.81 256 ALA A O 1
ATOM 2017 N N . THR A 1 257 ? -19.375 -12.969 3.588 1 83.88 257 THR A N 1
ATOM 2018 C CA . THR A 1 257 ? -18.25 -12.039 3.695 1 83.88 257 THR A CA 1
ATOM 2019 C C . THR A 1 257 ? -18.328 -10.969 2.615 1 83.88 257 THR A C 1
ATOM 2021 O O . THR A 1 257 ? -18.094 -9.789 2.883 1 83.88 257 THR A O 1
ATOM 2024 N N . LYS A 1 258 ? -18.656 -11.398 1.501 1 74.5 258 LYS A N 1
ATOM 2025 C CA . LYS A 1 258 ? -18.812 -10.453 0.4 1 74.5 258 LYS A CA 1
ATOM 2026 C C . LYS A 1 258 ? -19.969 -9.492 0.664 1 74.5 258 LYS A C 1
ATOM 2028 O O . LYS A 1 258 ? -19.875 -8.297 0.384 1 74.5 258 LYS A O 1
ATOM 2033 N N . LEU A 1 259 ? -20.984 -10.062 1.109 1 80.31 259 LEU A N 1
ATOM 2034 C CA . LEU A 1 259 ? -22.141 -9.234 1.436 1 80.31 259 LEU A CA 1
ATOM 2035 C C . LEU A 1 259 ? -21.797 -8.227 2.527 1 80.31 259 LEU A C 1
ATOM 2037 O O . LEU A 1 259 ? -22.203 -7.062 2.453 1 80.31 259 LEU A O 1
ATOM 2041 N N . LEU A 1 260 ? -21.109 -8.672 3.477 1 87.69 260 LEU A N 1
ATOM 2042 C CA . LEU A 1 260 ? -20.672 -7.777 4.543 1 87.69 260 LEU A CA 1
ATOM 2043 C C . LEU A 1 260 ? -19.859 -6.613 3.982 1 87.69 260 LEU A C 1
ATOM 2045 O O . LEU A 1 260 ? -20.078 -5.457 4.352 1 87.69 260 LEU A O 1
ATOM 2049 N N . LYS A 1 261 ? -18.938 -6.895 3.154 1 80.94 261 LYS A N 1
ATOM 2050 C CA . LYS A 1 261 ? -18.125 -5.859 2.529 1 80.94 261 LYS A CA 1
ATOM 2051 C C . LYS A 1 261 ? -18.984 -4.859 1.771 1 80.94 261 LYS A C 1
ATOM 2053 O O . LYS A 1 261 ? -18.75 -3.65 1.829 1 80.94 261 LYS A O 1
ATOM 2058 N N . SER A 1 262 ? -19.953 -5.379 1.173 1 74.62 262 SER A N 1
ATOM 2059 C CA . SER A 1 262 ? -20.875 -4.516 0.437 1 74.62 262 SER A CA 1
ATOM 2060 C C . SER A 1 262 ? -21.656 -3.619 1.381 1 74.62 262 SER A C 1
ATOM 2062 O O . SER A 1 262 ? -21.828 -2.426 1.118 1 74.62 262 SER A O 1
ATOM 2064 N N . TRP A 1 263 ? -22.125 -4.23 2.426 1 83.38 263 TRP A N 1
ATOM 2065 C CA . TRP A 1 263 ? -22.891 -3.465 3.412 1 83.38 263 TRP A CA 1
ATOM 2066 C C . TRP A 1 263 ? -22.016 -2.373 4.031 1 83.38 263 TRP A C 1
ATOM 2068 O O . TRP A 1 263 ? -22.516 -1.276 4.32 1 83.38 263 TRP A O 1
ATOM 2078 N N . LEU A 1 264 ? -20.766 -2.66 4.188 1 88.12 264 LEU A N 1
ATOM 2079 C CA . LEU A 1 264 ? -19.844 -1.699 4.789 1 88.12 264 LEU A CA 1
ATOM 2080 C C . LEU A 1 264 ? -19.547 -0.559 3.824 1 88.12 264 LEU A C 1
ATOM 2082 O O . LEU A 1 264 ? -19.359 0.587 4.246 1 88.12 264 LEU A O 1
ATOM 2086 N N . ALA A 1 265 ? -19.5 -0.814 2.648 1 75 265 ALA A N 1
ATOM 2087 C CA . ALA A 1 265 ? -19.172 0.187 1.637 1 75 265 ALA A CA 1
ATOM 2088 C C . ALA A 1 265 ? -20.344 1.115 1.38 1 75 265 ALA A C 1
ATOM 2090 O O . ALA A 1 265 ? -20.172 2.256 0.946 1 75 265 ALA A O 1
ATOM 2091 N N . SER A 1 266 ? -21.5 0.554 1.676 1 76.75 266 SER A N 1
ATOM 2092 C CA . SER A 1 266 ? -22.688 1.338 1.365 1 76.75 266 SER A CA 1
ATOM 2093 C C . SER A 1 266 ? -23.719 1.256 2.492 1 76.75 266 SER A C 1
ATOM 2095 O O . SER A 1 266 ? -24.734 0.564 2.365 1 76.75 266 SER A O 1
ATOM 2097 N N . PRO A 1 267 ? -23.562 2.064 3.42 1 89.5 267 PRO A N 1
ATOM 2098 C CA . PRO A 1 267 ? -24.531 2.074 4.516 1 89.5 267 PRO A CA 1
ATOM 2099 C C . PRO A 1 267 ? -25.922 2.566 4.074 1 89.5 267 PRO A C 1
ATOM 2101 O O . PRO A 1 267 ? -26.062 3.125 2.986 1 89.5 267 PRO A O 1
ATOM 2104 N N . LEU A 1 268 ? -26.906 2.316 4.918 1 87.06 268 LEU A N 1
ATOM 2105 C CA . LEU A 1 268 ? -28.281 2.627 4.582 1 87.06 268 LEU A CA 1
ATOM 2106 C C . LEU A 1 268 ? -28.672 4.016 5.078 1 87.06 268 LEU A C 1
ATOM 2108 O O . LEU A 1 268 ? -28.109 4.508 6.059 1 87.06 268 LEU A O 1
ATOM 2112 N N . SER A 1 269 ? -29.562 4.688 4.398 1 87.88 269 SER A N 1
ATOM 2113 C CA . SER A 1 269 ? -30.031 6 4.824 1 87.88 269 SER A CA 1
ATOM 2114 C C . SER A 1 269 ? -31.531 5.973 5.168 1 87.88 269 SER A C 1
ATOM 2116 O O . SER A 1 269 ? -32.062 6.953 5.688 1 87.88 269 SER A O 1
ATOM 2118 N N . SER A 1 270 ? -32.188 4.809 4.941 1 86 270 SER A N 1
ATOM 2119 C CA . SER A 1 270 ? -33.594 4.66 5.242 1 86 270 SER A CA 1
ATOM 2120 C C . SER A 1 270 ? -33.812 4.098 6.645 1 86 270 SER A C 1
ATOM 2122 O O . SER A 1 270 ? -33.25 3.064 6.996 1 86 270 SER A O 1
ATOM 2124 N N . LYS A 1 271 ? -34.688 4.805 7.348 1 91.25 271 LYS A N 1
ATOM 2125 C CA . LYS A 1 271 ? -34.938 4.395 8.719 1 91.25 271 LYS A CA 1
ATOM 2126 C C . LYS A 1 271 ? -35.562 2.996 8.773 1 91.25 271 LYS A C 1
ATOM 2128 O O . LYS A 1 271 ? -35.188 2.178 9.609 1 91.25 271 LYS A O 1
ATOM 2133 N N . VAL A 1 272 ? -36.438 2.707 7.867 1 86.19 272 VAL A N 1
ATOM 2134 C CA . VAL A 1 272 ? -37.156 1.44 7.855 1 86.19 272 VAL A CA 1
ATOM 2135 C C . VAL A 1 272 ? -36.188 0.288 7.629 1 86.19 272 VAL A C 1
ATOM 2137 O O . VAL A 1 272 ? -36.25 -0.725 8.328 1 86.19 272 VAL A O 1
ATOM 2140 N N . LEU A 1 273 ? -35.344 0.482 6.715 1 85.94 273 LEU A N 1
ATOM 2141 C CA . LEU A 1 273 ? -34.375 -0.568 6.383 1 85.94 273 LEU A CA 1
ATOM 2142 C C . LEU A 1 273 ? -33.375 -0.788 7.523 1 85.94 273 LEU A C 1
ATOM 2144 O O . LEU A 1 273 ? -33.031 -1.928 7.84 1 85.94 273 LEU A O 1
ATOM 2148 N N . ILE A 1 274 ? -32.906 0.289 8.141 1 93.38 274 ILE A N 1
ATOM 2149 C CA . ILE A 1 274 ? -31.969 0.181 9.25 1 93.38 274 ILE A CA 1
ATOM 2150 C C . ILE A 1 274 ? -32.656 -0.507 10.438 1 93.38 274 ILE A C 1
ATOM 2152 O O . ILE A 1 274 ? -32.062 -1.404 11.055 1 93.38 274 ILE A O 1
ATOM 2156 N N . GLU A 1 275 ? -33.844 -0.096 10.68 1 91.62 275 GLU A N 1
ATOM 2157 C CA . GLU A 1 275 ? -34.594 -0.681 11.797 1 91.62 275 GLU A CA 1
ATOM 2158 C C . GLU A 1 275 ? -34.844 -2.17 11.57 1 91.62 275 GLU A C 1
ATOM 2160 O O . GLU A 1 275 ? -34.875 -2.953 12.523 1 91.62 275 GLU A O 1
ATOM 2165 N N . GLY A 1 276 ? -35.031 -2.5 10.336 1 88.44 276 GLY A N 1
ATOM 2166 C CA . GLY A 1 276 ? -35.188 -3.91 10.008 1 88.44 276 GLY A CA 1
ATOM 2167 C C . GLY A 1 276 ? -34 -4.746 10.445 1 88.44 276 GLY A C 1
ATOM 2168 O O . GLY A 1 276 ? -34.156 -5.832 11 1 88.44 276 GLY A O 1
ATOM 2169 N N . ARG A 1 277 ? -32.812 -4.262 10.195 1 91.62 277 ARG A N 1
ATOM 2170 C CA . ARG A 1 277 ? -31.609 -4.973 10.578 1 91.62 277 ARG A CA 1
ATOM 2171 C C . ARG A 1 277 ? -31.422 -4.965 12.094 1 91.62 277 ARG A C 1
ATOM 2173 O O . ARG A 1 277 ? -31.078 -5.988 12.688 1 91.62 277 ARG A O 1
ATOM 2180 N N . LEU A 1 278 ? -31.688 -3.775 12.688 1 95.19 278 LEU A N 1
ATOM 2181 C CA . LEU A 1 278 ? -31.516 -3.619 14.125 1 95.19 278 LEU A CA 1
ATOM 2182 C C . LEU A 1 278 ? -32.469 -4.547 14.891 1 95.19 278 LEU A C 1
ATOM 2184 O O . LEU A 1 278 ? -32.062 -5.098 15.93 1 95.19 278 LEU A O 1
ATOM 2188 N N . LYS A 1 279 ? -33.625 -4.68 14.406 1 92.81 279 LYS A N 1
ATOM 2189 C CA . LYS A 1 279 ? -34.594 -5.547 15.062 1 92.81 279 LYS A CA 1
ATOM 2190 C C . LYS A 1 279 ? -34.125 -7 15.062 1 92.81 279 LYS A C 1
ATOM 2192 O O . LYS A 1 279 ? -34.312 -7.719 16.047 1 92.81 279 LYS A O 1
ATOM 2197 N N . VAL A 1 280 ? -33.594 -7.434 13.945 1 93.06 280 VAL A N 1
ATOM 2198 C CA . VAL A 1 280 ? -33.094 -8.797 13.852 1 93.06 280 VAL A CA 1
ATOM 2199 C C . VAL A 1 280 ? -31.969 -9.016 14.883 1 93.06 280 VAL A C 1
ATOM 2201 O O . VAL A 1 280 ? -31.969 -10.023 15.586 1 93.06 280 VAL A O 1
ATOM 2204 N N . VAL A 1 281 ? -31.078 -8.055 15.016 1 95.12 281 VAL A N 1
ATOM 2205 C CA . VAL A 1 281 ? -29.984 -8.141 15.969 1 95.12 281 VAL A CA 1
ATOM 2206 C C . VAL A 1 281 ? -30.547 -8.18 17.391 1 95.12 281 VAL A C 1
ATOM 2208 O O . VAL A 1 281 ? -30.078 -8.961 18.219 1 95.12 281 VAL A O 1
ATOM 2211 N N . GLU A 1 282 ? -31.531 -7.387 17.609 1 94.69 282 GLU A N 1
ATOM 2212 C CA . GLU A 1 282 ? -32.156 -7.34 18.922 1 94.69 282 GLU A CA 1
ATOM 2213 C C . GLU A 1 282 ? -32.781 -8.68 19.281 1 94.69 282 GLU A C 1
ATOM 2215 O O . GLU A 1 282 ? -32.625 -9.164 20.406 1 94.69 282 GLU A O 1
ATOM 2220 N N . ILE A 1 283 ? -33.5 -9.305 18.359 1 93.12 283 ILE A N 1
ATOM 2221 C CA . ILE A 1 283 ? -34.156 -10.578 18.562 1 93.12 283 ILE A CA 1
ATOM 2222 C C . ILE A 1 283 ? -33.156 -11.664 18.891 1 93.12 283 ILE A C 1
ATOM 2224 O O . ILE A 1 283 ? -33.344 -12.477 19.781 1 93.12 283 ILE A O 1
ATOM 2228 N N . LEU A 1 284 ? -32.094 -11.648 18.141 1 94.12 284 LEU A N 1
ATOM 2229 C CA . LEU A 1 284 ? -31.062 -12.656 18.328 1 94.12 284 LEU A CA 1
ATOM 2230 C C . LEU A 1 284 ? -30.422 -12.539 19.703 1 94.12 284 LEU A C 1
ATOM 2232 O O . LEU A 1 284 ? -30.016 -13.539 20.297 1 94.12 284 LEU A O 1
ATOM 2236 N N . LEU A 1 285 ? -30.328 -11.281 20.203 1 94.75 285 LEU A N 1
ATOM 2237 C CA . LEU A 1 285 ? -29.609 -11.047 21.453 1 94.75 285 LEU A CA 1
ATOM 2238 C C . LEU A 1 285 ? -30.562 -11.148 22.641 1 94.75 285 LEU A C 1
ATOM 2240 O O . LEU A 1 285 ? -30.125 -11.148 23.797 1 94.75 285 LEU A O 1
ATOM 2244 N N . GLU A 1 286 ? -31.75 -11.297 22.422 1 93.5 286 GLU A N 1
ATOM 2245 C CA . GLU A 1 286 ? -32.719 -11.453 23.5 1 93.5 286 GLU A CA 1
ATOM 2246 C C . GLU A 1 286 ? -32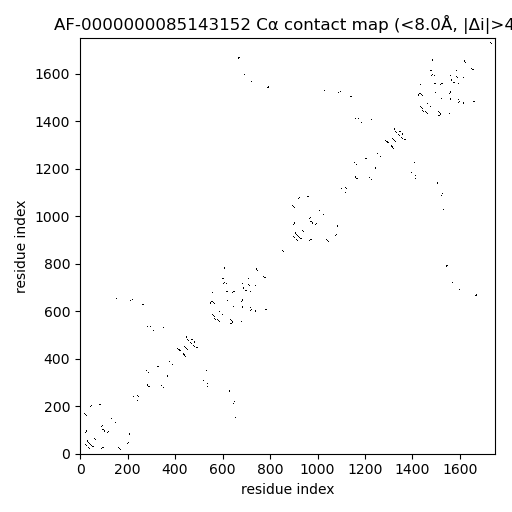.469 -12.734 24.281 1 93.5 286 GLU A C 1
ATOM 2248 O O . GLU A 1 286 ? -32.125 -13.773 23.703 1 93.5 286 GLU A O 1
ATOM 2253 N N . LYS A 1 287 ? -32.688 -12.742 25.5 1 91.69 287 LYS A N 1
ATOM 2254 C CA . LYS A 1 287 ? -32.375 -13.852 26.406 1 91.69 287 LYS A CA 1
ATOM 2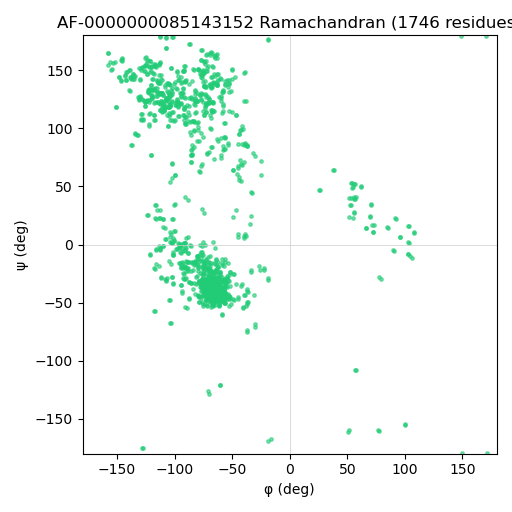255 C C . LYS A 1 287 ? -33.219 -15.086 26.047 1 91.69 287 LYS A C 1
ATOM 2257 O O . LYS A 1 287 ? -32.75 -16.219 26.141 1 91.69 287 LYS A O 1
ATOM 2262 N N . ASN A 1 288 ? -34.406 -14.938 25.594 1 92 288 ASN A N 1
ATOM 2263 C CA . ASN A 1 288 ? -35.312 -16.047 25.266 1 92 288 ASN A CA 1
ATOM 2264 C C . ASN A 1 288 ? -34.812 -16.797 24.031 1 92 288 ASN A C 1
ATOM 2266 O O . ASN A 1 288 ? -35.219 -17.953 23.812 1 92 288 ASN A O 1
ATOM 2270 N N . ASN A 1 289 ? -34.031 -16.172 23.281 1 93.75 289 ASN A N 1
ATOM 2271 C CA . ASN A 1 289 ? -33.594 -16.781 22.031 1 93.75 289 ASN A CA 1
ATOM 2272 C C . ASN A 1 289 ? -32.125 -17.203 22.094 1 93.75 289 ASN A C 1
ATOM 2274 O O . ASN A 1 289 ? -31.516 -17.531 21.062 1 93.75 289 ASN A O 1
ATOM 2278 N N . ASN A 1 290 ? -31.578 -17.25 23.219 1 93.06 290 ASN A N 1
ATOM 2279 C CA . ASN A 1 290 ? -30.141 -17.5 23.375 1 93.06 290 ASN A CA 1
ATOM 2280 C C . ASN A 1 290 ? -29.75 -18.891 22.891 1 93.06 290 ASN A C 1
ATOM 2282 O O . ASN A 1 290 ? -28.734 -19.047 22.203 1 93.06 290 ASN A O 1
ATOM 2286 N N . ILE A 1 291 ? -30.531 -19.844 23.172 1 93.06 291 ILE A N 1
ATOM 2287 C CA . ILE A 1 291 ? -30.219 -21.219 22.797 1 93.06 291 ILE A CA 1
ATOM 2288 C C . ILE A 1 291 ? -30.312 -21.359 21.266 1 93.06 291 ILE A C 1
ATOM 2290 O O . ILE A 1 291 ? -29.406 -21.938 20.641 1 93.06 291 ILE A O 1
ATOM 2294 N N . VAL A 1 292 ? -31.391 -20.828 20.797 1 94.38 292 VAL A N 1
ATOM 2295 C CA . VAL A 1 292 ? -31.594 -20.906 19.359 1 94.38 292 VAL A CA 1
ATOM 2296 C C . VAL A 1 292 ? -30.484 -20.156 18.641 1 94.38 292 VAL A C 1
ATOM 2298 O O . VAL A 1 292 ? -29.984 -20.609 17.594 1 94.38 292 VAL A O 1
ATOM 2301 N N . TYR A 1 293 ? -30.141 -19.047 19.25 1 94.19 293 TYR A N 1
ATOM 2302 C CA . TYR A 1 293 ? -29.062 -18.25 18.688 1 94.19 293 TYR A CA 1
ATOM 2303 C C . TYR A 1 293 ? -27.766 -19.031 18.609 1 94.19 293 TYR A C 1
ATOM 2305 O O . TYR A 1 293 ? -27.094 -19.047 17.562 1 94.19 293 TYR A O 1
ATOM 2313 N N . GLU A 1 294 ? -27.438 -19.75 19.531 1 93.94 294 GLU A N 1
ATOM 2314 C CA . GLU A 1 294 ? -26.203 -20.547 19.562 1 93.94 294 GLU A CA 1
ATOM 2315 C C . GLU A 1 294 ? -26.281 -21.719 18.578 1 93.94 294 GLU A C 1
ATOM 2317 O O . GLU A 1 294 ? -25.281 -22.047 17.922 1 93.94 294 GLU A O 1
ATOM 2322 N N . ASP A 1 295 ? -27.422 -22.266 18.516 1 94.69 295 ASP A N 1
ATOM 2323 C CA . ASP A 1 295 ? -27.609 -23.359 17.578 1 94.69 295 ASP A CA 1
ATOM 2324 C C . ASP A 1 295 ? -27.484 -22.891 16.141 1 94.69 295 ASP A C 1
ATOM 2326 O O . ASP A 1 295 ? -26.906 -23.578 15.297 1 94.69 295 ASP A O 1
ATOM 2330 N N . LEU A 1 296 ? -28.062 -21.75 15.945 1 94.5 296 LEU A N 1
ATOM 2331 C CA . LEU A 1 296 ? -27.984 -21.172 14.609 1 94.5 296 LEU A CA 1
ATOM 2332 C C . LEU A 1 296 ? -26.531 -20.906 14.234 1 94.5 296 LEU A C 1
ATOM 2334 O O . LEU A 1 296 ? -26.125 -21.172 13.102 1 94.5 296 LEU A O 1
ATOM 2338 N N . ARG A 1 297 ? -25.828 -20.391 15.156 1 92 297 ARG A N 1
ATOM 2339 C CA . ARG A 1 297 ? -24.422 -20.078 14.922 1 92 297 ARG A CA 1
ATOM 2340 C C . ARG A 1 297 ? -23.625 -21.344 14.594 1 92 297 ARG A C 1
ATOM 2342 O O . ARG A 1 297 ? -22.781 -21.344 13.695 1 92 297 ARG A O 1
ATOM 2349 N N . GLU A 1 298 ? -23.891 -22.406 15.156 1 92.44 298 GLU A N 1
ATOM 2350 C CA . GLU A 1 298 ? -23.203 -23.672 14.93 1 92.44 298 GLU A CA 1
ATOM 2351 C C . GLU A 1 298 ? -23.531 -24.25 13.562 1 92.44 298 GLU A C 1
ATOM 2353 O O . GLU A 1 298 ? -22.656 -24.766 12.867 1 92.44 298 GLU A O 1
ATOM 2358 N N . GLN A 1 299 ? -24.797 -24.125 13.258 1 92.12 299 GLN A N 1
ATOM 2359 C CA . GLN A 1 299 ? -25.219 -24.688 11.977 1 92.12 299 GLN A CA 1
ATOM 2360 C C . GLN A 1 299 ? -24.672 -23.875 10.812 1 92.12 299 GLN A C 1
ATOM 2362 O O . GLN A 1 299 ? -24.391 -24.438 9.742 1 92.12 299 GLN A O 1
ATOM 2367 N N . LEU A 1 300 ? -24.594 -22.641 11.008 1 91.5 300 LEU A N 1
ATOM 2368 C CA . LEU A 1 300 ? -24.125 -21.781 9.93 1 91.5 300 LEU A CA 1
ATOM 2369 C C . LEU A 1 300 ? -22.609 -21.922 9.727 1 91.5 300 LEU A C 1
ATOM 2371 O O . LEU A 1 300 ? -22.094 -21.641 8.641 1 91.5 300 LEU A O 1
ATOM 2375 N N . LYS A 1 301 ? -22.047 -22.453 10.773 1 88.75 301 LYS A N 1
ATOM 2376 C CA . LYS A 1 301 ? -20.609 -22.688 10.664 1 88.75 301 LYS A CA 1
ATOM 2377 C C . LYS A 1 301 ? -20.312 -23.812 9.672 1 88.75 301 LYS A C 1
ATOM 2379 O O . LYS A 1 301 ? -20.906 -24.891 9.742 1 88.75 301 LYS A O 1
ATOM 2384 N N . GLY A 1 302 ? -19.594 -23.594 8.695 1 81.81 302 GLY A N 1
ATOM 2385 C CA . GLY A 1 302 ? -19.172 -24.609 7.738 1 81.81 302 GLY A CA 1
ATOM 2386 C C . GLY A 1 302 ? -20.188 -24.844 6.633 1 81.81 302 GLY A C 1
ATOM 2387 O O . GLY A 1 302 ? -20.234 -25.922 6.039 1 81.81 302 GLY A O 1
ATOM 2388 N N . LEU A 1 303 ? -21.094 -24 6.488 1 87.56 303 LEU A N 1
ATOM 2389 C CA . LEU A 1 303 ? -22.047 -24.109 5.383 1 87.56 303 LEU A CA 1
ATOM 2390 C C . LEU A 1 303 ? -21.312 -24.109 4.043 1 87.56 303 LEU A C 1
ATOM 2392 O O . LEU A 1 303 ? -20.547 -23.203 3.748 1 87.56 303 LEU A O 1
ATOM 2396 N N . PRO A 1 304 ? -21.484 -25.203 3.305 1 89.06 304 PRO A N 1
ATOM 2397 C CA . PRO A 1 304 ? -20.797 -25.266 2.014 1 89.06 304 PRO A CA 1
ATOM 2398 C C . PRO A 1 304 ? -21.266 -24.188 1.034 1 89.06 304 PRO A C 1
ATOM 2400 O O . PRO A 1 304 ? -22.375 -23.656 1.188 1 89.06 304 PRO A O 1
ATOM 2403 N N . ASP A 1 305 ? -20.516 -24.016 0.09 1 84.31 305 ASP A N 1
ATOM 2404 C CA . ASP A 1 305 ? -20.812 -23.016 -0.926 1 84.31 305 ASP A CA 1
ATOM 2405 C C . ASP A 1 305 ? -21.75 -23.578 -1.992 1 84.31 305 ASP A C 1
ATOM 2407 O O . ASP A 1 305 ? -21.328 -24.344 -2.854 1 84.31 305 ASP A O 1
ATOM 2411 N N . LEU A 1 306 ? -22.922 -23.156 -1.92 1 85.56 306 LEU A N 1
ATOM 2412 C CA . LEU A 1 306 ? -23.953 -23.656 -2.82 1 85.56 306 LEU A CA 1
ATOM 2413 C C . LEU A 1 306 ? -23.656 -23.281 -4.266 1 85.56 306 LEU A C 1
ATOM 2415 O O . LEU A 1 306 ? -23.906 -24.062 -5.184 1 85.56 306 LEU A O 1
ATOM 2419 N N . PHE A 1 307 ? -23.156 -22.203 -4.355 1 77.44 307 PHE A N 1
ATOM 2420 C CA . PHE A 1 307 ? -22.906 -21.734 -5.711 1 77.44 307 PHE A CA 1
ATOM 2421 C C . PHE A 1 307 ? -21.828 -22.562 -6.391 1 77.44 307 PHE A C 1
ATOM 2423 O O . PHE A 1 307 ? -21.938 -22.875 -7.578 1 77.44 307 PHE A O 1
ATOM 2430 N N . ARG A 1 308 ? -20.938 -22.906 -5.668 1 80.19 308 ARG A N 1
ATOM 2431 C CA . ARG A 1 308 ? -19.922 -23.797 -6.199 1 80.19 308 ARG A CA 1
ATOM 2432 C C . ARG A 1 308 ? -20.516 -25.156 -6.566 1 80.19 308 ARG A C 1
ATOM 2434 O O . ARG A 1 308 ? -20.188 -25.719 -7.609 1 80.19 308 ARG A O 1
ATOM 2441 N N . ILE A 1 309 ? -21.391 -25.594 -5.777 1 88.38 309 ILE A N 1
ATOM 2442 C CA . ILE A 1 309 ? -22.047 -26.875 -5.98 1 88.38 309 ILE A CA 1
ATOM 2443 C C . ILE A 1 309 ? -22.906 -26.828 -7.23 1 88.38 309 ILE A C 1
ATOM 2445 O O . ILE A 1 309 ? -22.828 -27.703 -8.094 1 88.38 309 ILE A O 1
ATOM 2449 N N . LEU A 1 310 ? -23.672 -25.797 -7.344 1 84.69 310 LEU A N 1
ATOM 2450 C CA . LEU A 1 310 ? -24.578 -25.641 -8.469 1 84.69 310 LEU A CA 1
ATOM 2451 C C . LEU A 1 310 ? -23.812 -25.469 -9.773 1 84.69 310 LEU A C 1
ATOM 2453 O O . LEU A 1 310 ? -24.219 -26 -10.82 1 84.69 310 LEU A O 1
ATOM 2457 N N . ASN A 1 311 ? -22.734 -24.844 -9.633 1 79.44 311 ASN A N 1
ATOM 2458 C CA . ASN A 1 311 ? -21.906 -24.656 -10.812 1 79.44 311 ASN A CA 1
ATOM 2459 C C . ASN A 1 311 ? -21.297 -25.984 -11.266 1 79.44 311 ASN A C 1
ATOM 2461 O O . ASN A 1 311 ? -21.219 -26.266 -12.469 1 79.44 311 ASN A O 1
ATOM 2465 N N . ALA A 1 312 ? -20.922 -26.766 -10.336 1 84.56 312 ALA A N 1
ATOM 2466 C CA . ALA A 1 312 ? -20.391 -28.078 -10.656 1 84.56 312 ALA A CA 1
ATOM 2467 C C . ALA A 1 312 ? -21.438 -28.969 -11.297 1 84.56 312 ALA A C 1
ATOM 2469 O O . ALA A 1 312 ? -21.156 -29.703 -12.25 1 84.56 312 ALA A O 1
ATOM 2470 N N . ILE A 1 313 ? -22.656 -28.891 -10.875 1 88.12 313 ILE A N 1
ATOM 2471 C CA . ILE A 1 313 ? -23.75 -29.703 -11.375 1 88.12 313 ILE A CA 1
ATOM 2472 C C . ILE A 1 313 ? -24.156 -29.234 -12.773 1 88.12 313 ILE A C 1
ATOM 2474 O O . ILE A 1 313 ? -24.406 -30.062 -13.656 1 88.12 313 ILE A O 1
ATOM 2478 N N . ARG A 1 314 ? -24.062 -27.984 -12.922 1 79.75 314 ARG A N 1
ATOM 2479 C CA . ARG A 1 314 ? -24.438 -27.422 -14.219 1 79.75 314 ARG A CA 1
ATOM 2480 C C . ARG A 1 314 ? -23.406 -27.797 -15.281 1 79.75 314 ARG A C 1
ATOM 2482 O O . ARG A 1 314 ? -23.766 -28.062 -16.438 1 79.75 314 ARG A O 1
ATOM 2489 N N . ASN A 1 315 ? -22.203 -27.844 -14.859 1 76.31 315 ASN A N 1
ATOM 2490 C CA . ASN A 1 315 ? -21.125 -28.125 -15.797 1 76.31 315 ASN A CA 1
ATOM 2491 C C . ASN A 1 315 ? -20.922 -29.625 -15.977 1 76.31 315 ASN A C 1
ATOM 2493 O O . ASN A 1 315 ? -20.125 -30.062 -16.812 1 76.31 315 ASN A O 1
ATOM 2497 N N . GLY A 1 316 ? -21.625 -30.406 -15.344 1 78.69 316 GLY A N 1
ATOM 2498 C CA . GLY A 1 316 ? -21.531 -31.844 -15.469 1 78.69 316 GLY A CA 1
ATOM 2499 C C . GLY A 1 316 ? -20.281 -32.438 -14.828 1 78.69 316 GLY A C 1
ATOM 2500 O O . GLY A 1 316 ? -19.875 -33.562 -15.133 1 78.69 316 GLY A O 1
ATOM 2501 N N . LYS A 1 317 ? -19.578 -31.703 -14.102 1 79.88 317 LYS A N 1
ATOM 2502 C CA . LYS A 1 317 ? -18.375 -32.156 -13.422 1 79.88 317 LYS A CA 1
ATOM 2503 C C . LYS A 1 317 ? -18.641 -32.469 -11.961 1 79.88 317 LYS A C 1
ATOM 2505 O O . LYS A 1 317 ? -18.047 -31.875 -11.062 1 79.88 317 LYS A O 1
ATOM 2510 N N . THR A 1 318 ? -19.531 -33.406 -11.766 1 85.69 318 THR A N 1
ATOM 2511 C CA . THR A 1 318 ? -19.922 -33.719 -10.398 1 85.69 318 THR A CA 1
ATOM 2512 C C . THR A 1 318 ? -19.047 -34.812 -9.828 1 85.69 318 THR A C 1
ATOM 2514 O O . THR A 1 318 ? -18.75 -35.812 -10.516 1 85.69 318 THR A O 1
ATOM 2517 N N . THR A 1 319 ? -18.469 -34.562 -8.711 1 88 319 THR A N 1
ATOM 2518 C CA . THR A 1 319 ? -17.688 -35.531 -7.973 1 88 319 THR A CA 1
ATOM 2519 C C . THR A 1 319 ? -18.438 -36 -6.719 1 88 319 THR A C 1
ATOM 2521 O O . THR A 1 319 ? -19.547 -35.531 -6.449 1 88 319 THR A O 1
ATOM 2524 N N . LEU A 1 320 ? -17.875 -37.031 -6.145 1 90.19 320 LEU A N 1
ATOM 2525 C CA . LEU A 1 320 ? -18.453 -37.531 -4.895 1 90.19 320 LEU A CA 1
ATOM 2526 C C . LEU A 1 320 ? -18.5 -36.406 -3.855 1 90.19 320 LEU A C 1
ATOM 2528 O O . LEU A 1 320 ? -19.484 -36.281 -3.131 1 90.19 320 LEU A O 1
ATOM 2532 N N . SER A 1 321 ? -17.531 -35.562 -3.885 1 91.56 321 SER A N 1
ATOM 2533 C CA . SER A 1 321 ? -17.453 -34.469 -2.926 1 91.56 321 SER A CA 1
ATOM 2534 C C . SER A 1 321 ? -18.578 -33.469 -3.16 1 91.56 321 SER A C 1
ATOM 2536 O O . SER A 1 321 ? -19.109 -32.875 -2.209 1 91.56 321 SER A O 1
ATOM 2538 N N . THR A 1 322 ? -18.922 -33.25 -4.398 1 92.12 322 THR A N 1
ATOM 2539 C CA . THR A 1 322 ? -20 -32.312 -4.73 1 92.12 322 THR A CA 1
ATOM 2540 C C . THR A 1 322 ? -21.328 -32.812 -4.16 1 92.12 322 THR A C 1
ATOM 2542 O O . THR A 1 322 ? -22.062 -32.031 -3.555 1 92.12 322 THR A O 1
ATOM 2545 N N . TRP A 1 323 ? -21.5 -34.062 -4.305 1 92.62 323 TRP A N 1
ATOM 2546 C CA . TRP A 1 323 ? -22.766 -34.625 -3.82 1 92.62 323 TRP A CA 1
ATOM 2547 C C . TRP A 1 323 ? -22.797 -34.656 -2.297 1 92.62 323 TRP A C 1
ATOM 2549 O O . TRP A 1 323 ? -23.828 -34.344 -1.693 1 92.62 323 TRP A O 1
ATOM 2559 N N . LEU A 1 324 ? -21.672 -34.906 -1.718 1 92.81 324 LEU A N 1
ATOM 2560 C CA . LEU A 1 324 ? -21.609 -34.875 -0.26 1 92.81 324 LEU A CA 1
ATOM 2561 C C . LEU A 1 324 ? -21.812 -33.469 0.277 1 92.81 324 LEU A C 1
ATOM 2563 O O . LEU A 1 324 ? -22.5 -33.281 1.282 1 92.81 324 LEU A O 1
ATOM 2567 N N . SER A 1 325 ? -21.25 -32.531 -0.364 1 93.81 325 SER A N 1
ATOM 2568 C CA . SER A 1 325 ? -21.422 -31.125 0.024 1 93.81 325 SER A CA 1
ATOM 2569 C C . SER A 1 325 ? -22.875 -30.672 -0.134 1 93.81 325 SER A C 1
ATOM 2571 O O . SER A 1 325 ? -23.391 -29.922 0.696 1 93.81 325 SER A O 1
ATOM 2573 N N . LEU A 1 326 ? -23.469 -31.156 -1.198 1 93.75 326 LEU A N 1
ATOM 2574 C CA . LEU A 1 326 ? -24.859 -30.812 -1.421 1 93.75 326 LEU A CA 1
ATOM 2575 C C . LEU A 1 326 ? -25.75 -31.391 -0.325 1 93.75 326 LEU A C 1
ATOM 2577 O O . LEU A 1 326 ? -26.641 -30.719 0.192 1 93.75 326 LEU A O 1
ATOM 2581 N N . LEU A 1 327 ? -25.469 -32.625 0.017 1 94.44 327 LEU A N 1
ATOM 2582 C CA . LEU A 1 327 ? -26.234 -33.281 1.073 1 94.44 327 LEU A CA 1
ATOM 2583 C C . LEU A 1 327 ? -26.062 -32.562 2.4 1 94.44 327 LEU A C 1
ATOM 2585 O O . LEU A 1 327 ? -27.047 -32.312 3.111 1 94.44 327 LEU A O 1
ATOM 2589 N N . SER A 1 328 ? -24.891 -32.219 2.621 1 93.88 328 SER A N 1
ATOM 2590 C CA . SER A 1 328 ? -24.625 -31.469 3.85 1 93.88 328 SER A CA 1
ATOM 2591 C C . SER A 1 328 ? -25.312 -30.109 3.852 1 93.88 328 SER A C 1
ATOM 2593 O O . SER A 1 328 ? -25.875 -29.703 4.871 1 93.88 328 SER A O 1
ATOM 2595 N N . PHE A 1 329 ? -25.297 -29.438 2.783 1 94.38 329 PHE A N 1
ATOM 2596 C CA . PHE A 1 329 ? -25.969 -28.156 2.654 1 94.38 329 PHE A CA 1
ATOM 2597 C C . PHE A 1 329 ? -27.469 -28.281 2.902 1 94.38 329 PHE A C 1
ATOM 2599 O O . PHE A 1 329 ? -28.047 -27.5 3.65 1 94.38 329 PHE A O 1
ATOM 2606 N N . LEU A 1 330 ? -28 -29.266 2.236 1 95.19 330 LEU A N 1
ATOM 2607 C CA . LEU A 1 330 ? -29.438 -29.453 2.344 1 95.19 330 LEU A CA 1
ATOM 2608 C C . LEU A 1 330 ? -29.844 -29.781 3.777 1 95.19 330 LEU A C 1
ATOM 2610 O O . LEU A 1 330 ? -30.812 -29.219 4.297 1 95.19 330 LEU A O 1
ATOM 2614 N N . ARG A 1 331 ? -29.109 -30.594 4.414 1 95 331 ARG A N 1
ATOM 2615 C CA . ARG A 1 331 ? -29.422 -30.938 5.797 1 95 331 ARG A CA 1
ATOM 2616 C C . ARG A 1 331 ? -29.328 -29.719 6.699 1 95 331 ARG A C 1
ATOM 2618 O O . ARG A 1 331 ? -30.25 -29.453 7.473 1 95 331 ARG A O 1
ATOM 2625 N N . LYS A 1 332 ? -28.281 -28.984 6.605 1 94.38 332 LYS A N 1
ATOM 2626 C CA . LYS A 1 332 ? -28.078 -27.797 7.43 1 94.38 332 LYS A CA 1
ATOM 2627 C C . LYS A 1 332 ? -29.125 -26.719 7.113 1 94.38 332 LYS A C 1
ATOM 2629 O O . LYS A 1 332 ? -29.641 -26.062 8.016 1 94.38 332 LYS A O 1
ATOM 2634 N N . ALA A 1 333 ? -29.359 -26.562 5.832 1 94.5 333 ALA A N 1
ATOM 2635 C CA . ALA A 1 333 ? -30.344 -25.562 5.41 1 94.5 333 ALA A CA 1
ATOM 2636 C C . ALA A 1 333 ? -31.719 -25.859 5.996 1 94.5 333 ALA A C 1
ATOM 2638 O O . ALA A 1 333 ? -32.406 -24.953 6.453 1 94.5 333 ALA A O 1
ATOM 2639 N N . ILE A 1 334 ? -32.062 -27.125 5.957 1 95.69 334 ILE A N 1
ATOM 2640 C CA . ILE A 1 334 ? -33.344 -27.547 6.504 1 95.69 334 ILE A CA 1
ATOM 2641 C C . ILE A 1 334 ? -33.375 -27.312 8.016 1 95.69 334 ILE A C 1
ATOM 2643 O O . ILE A 1 334 ? -34.344 -26.781 8.562 1 95.69 334 ILE A O 1
ATOM 2647 N N . ASP A 1 335 ? -32.281 -27.703 8.633 1 95.56 335 ASP A N 1
ATOM 2648 C CA . ASP A 1 335 ? -32.188 -27.5 10.078 1 95.56 335 ASP A CA 1
ATOM 2649 C C . ASP A 1 335 ? -32.312 -26.016 10.43 1 95.56 335 ASP A C 1
ATOM 2651 O O . ASP A 1 335 ? -33 -25.656 11.391 1 95.56 335 ASP A O 1
ATOM 2655 N N . ILE A 1 336 ? -31.656 -25.141 9.734 1 95.69 336 ILE A N 1
ATOM 2656 C CA . ILE A 1 336 ? -31.688 -23.703 9.977 1 95.69 336 ILE A CA 1
ATOM 2657 C C . ILE A 1 336 ? -33.094 -23.172 9.82 1 95.69 336 ILE A C 1
ATOM 2659 O O . ILE A 1 336 ? -33.562 -22.328 10.594 1 95.69 336 ILE A O 1
ATOM 2663 N N . PHE A 1 337 ? -33.75 -23.672 8.766 1 95.12 337 PHE A N 1
ATOM 2664 C CA . PHE A 1 337 ? -35.125 -23.25 8.547 1 95.12 337 PHE A CA 1
ATOM 2665 C C . PHE A 1 337 ? -35.969 -23.516 9.773 1 95.12 337 PHE A C 1
ATOM 2667 O O . PHE A 1 337 ? -36.719 -22.656 10.227 1 95.12 337 PHE A O 1
ATOM 2674 N N . TYR A 1 338 ? -35.812 -24.656 10.336 1 94.56 338 TYR A N 1
ATOM 2675 C CA . TYR A 1 338 ? -36.656 -25.031 11.484 1 94.56 338 TYR A CA 1
ATOM 2676 C C . TYR A 1 338 ? -36.188 -24.281 12.734 1 94.56 338 TYR A C 1
ATOM 2678 O O . TYR A 1 338 ? -37 -23.969 13.609 1 94.56 338 TYR A O 1
ATOM 2686 N N . LEU A 1 339 ? -34.969 -24.047 12.891 1 95 339 LEU A N 1
ATOM 2687 C CA . LEU A 1 339 ? -34.5 -23.234 14.008 1 95 339 LEU A CA 1
ATOM 2688 C C . LEU A 1 339 ? -35.062 -21.828 13.945 1 95 339 LEU A C 1
ATOM 2690 O O . LEU A 1 339 ? -35.406 -21.234 14.977 1 95 339 LEU A O 1
ATOM 2694 N N . VAL A 1 340 ? -35.094 -21.234 12.742 1 93.88 340 VAL A N 1
ATOM 2695 C CA . VAL A 1 340 ? -35.625 -19.891 12.547 1 93.88 340 VAL A CA 1
ATOM 2696 C C . VAL A 1 340 ? -37.094 -19.859 12.969 1 93.88 340 VAL A C 1
ATOM 2698 O O . VAL A 1 340 ? -37.562 -18.875 13.547 1 93.88 340 VAL A O 1
ATOM 2701 N N . LYS A 1 341 ? -37.75 -20.938 12.711 1 90.31 341 LYS A N 1
ATOM 2702 C CA . LYS A 1 341 ? -39.156 -21.016 13.055 1 90.31 341 LYS A CA 1
ATOM 2703 C C . LYS A 1 341 ? -39.375 -21.094 14.57 1 90.31 341 LYS A C 1
ATOM 2705 O O . LYS A 1 341 ? -40.406 -20.703 15.086 1 90.31 341 LYS A O 1
ATOM 2710 N N . LEU A 1 342 ? -38.375 -21.516 15.273 1 91.75 342 LEU A N 1
ATOM 2711 C CA . LEU A 1 342 ? -38.438 -21.656 16.719 1 91.75 342 LEU A CA 1
ATOM 2712 C C . LEU A 1 342 ? -38.188 -20.312 17.406 1 91.75 342 LEU A C 1
ATOM 2714 O O . LEU A 1 342 ? -38.5 -20.156 18.594 1 91.75 342 LEU A O 1
ATOM 2718 N N . LEU A 1 343 ? -37.688 -19.375 16.672 1 91.31 343 LEU A N 1
ATOM 2719 C CA . LEU A 1 343 ? -37.406 -18.078 17.266 1 91.31 343 LEU A CA 1
ATOM 2720 C C . LEU A 1 343 ? -38.656 -17.375 17.703 1 91.31 343 LEU A C 1
ATOM 2722 O O . LEU A 1 343 ? -39.688 -17.453 17.031 1 91.31 343 LEU A O 1
ATOM 2726 N N . LYS A 1 344 ? -38.594 -16.75 18.859 1 87.5 344 LYS A N 1
ATOM 2727 C CA . LYS A 1 344 ? -39.719 -15.992 19.391 1 87.5 344 LYS A CA 1
ATOM 2728 C C . LYS A 1 344 ? -39.594 -14.508 19.078 1 87.5 344 LYS A C 1
ATOM 2730 O O . LYS A 1 344 ? -38.625 -13.859 19.531 1 87.5 344 LYS A O 1
ATOM 2735 N N . TYR A 1 345 ? -40.406 -14.07 18.266 1 84.12 345 TYR A N 1
ATOM 2736 C CA . TYR A 1 345 ? -40.375 -12.648 17.938 1 84.12 345 TYR A CA 1
ATOM 2737 C C . TYR A 1 345 ? -41.781 -12.18 17.484 1 84.12 345 TYR A C 1
ATOM 2739 O O . TYR A 1 345 ? -42.656 -13 17.203 1 84.12 345 TYR A O 1
ATOM 2747 N N . ASP A 1 346 ? -42.031 -10.867 17.625 1 77.62 346 ASP A N 1
ATOM 2748 C CA . ASP A 1 346 ? -43.281 -10.297 17.141 1 77.62 346 ASP A CA 1
ATOM 2749 C C . ASP A 1 346 ? -43.312 -10.266 15.609 1 77.62 346 ASP A C 1
ATOM 2751 O O . ASP A 1 346 ? -42.344 -9.852 14.969 1 77.62 346 ASP A O 1
ATOM 2755 N N . LYS A 1 347 ? -44.344 -10.938 15.086 1 69.69 347 LYS A N 1
ATOM 2756 C CA . LYS A 1 347 ? -44.469 -11.141 13.648 1 69.69 347 LYS A CA 1
ATOM 2757 C C . LYS A 1 347 ? -44.5 -9.812 12.906 1 69.69 347 LYS A C 1
ATOM 2759 O O . LYS A 1 347 ? -45.375 -8.984 13.141 1 69.69 347 LYS A O 1
ATOM 2764 N N . ASP A 1 348 ? -43.375 -9.266 12.68 1 63.94 348 ASP A N 1
ATOM 2765 C CA . ASP A 1 348 ? -43.25 -8.102 11.805 1 63.94 348 ASP A CA 1
ATOM 2766 C C . ASP A 1 348 ? -42.781 -8.508 10.414 1 63.94 348 ASP A C 1
ATOM 2768 O O . ASP A 1 348 ? -41.875 -9.352 10.273 1 63.94 348 ASP A O 1
ATOM 2772 N N . SER A 1 349 ? -43.594 -8.227 9.359 1 56.09 349 SER A N 1
ATOM 2773 C CA . SER A 1 349 ? -43.469 -8.641 7.965 1 56.09 349 SER A CA 1
ATOM 2774 C C . SER A 1 349 ? -42.062 -8.367 7.438 1 56.09 349 SER A C 1
ATOM 2776 O O . SER A 1 349 ? -41.562 -9.094 6.57 1 56.09 349 SER A O 1
ATOM 2778 N N . MET A 1 350 ? -41.312 -7.465 7.922 1 62.31 350 MET A N 1
ATOM 2779 C CA . MET A 1 350 ? -40.094 -7.059 7.195 1 62.31 350 MET A CA 1
ATOM 2780 C C . MET A 1 350 ? -38.844 -7.727 7.773 1 62.31 350 MET A C 1
ATOM 2782 O O . MET A 1 350 ? -37.75 -7.562 7.246 1 62.31 350 MET A O 1
ATOM 2786 N N . ASN A 1 351 ? -39.062 -8.672 8.609 1 78.38 351 ASN A N 1
ATOM 2787 C CA . ASN A 1 351 ? -37.906 -9.305 9.242 1 78.38 351 ASN A CA 1
ATOM 2788 C C . ASN A 1 351 ? -37.406 -10.5 8.438 1 78.38 351 ASN A C 1
ATOM 2790 O O . ASN A 1 351 ? -38.188 -11.148 7.734 1 78.38 351 ASN A O 1
ATOM 2794 N N . ILE A 1 352 ? -36.125 -10.648 8.391 1 85.81 352 ILE A N 1
ATOM 2795 C CA . ILE A 1 352 ? -35.469 -11.711 7.625 1 85.81 352 ILE A CA 1
ATOM 2796 C C . ILE A 1 352 ? -36.031 -13.062 8.031 1 85.81 352 ILE A C 1
ATOM 2798 O O . ILE A 1 352 ? -36.156 -13.977 7.207 1 85.81 352 ILE A O 1
ATOM 2802 N N . PHE A 1 353 ? -36.5 -13.18 9.297 1 90.38 353 PHE A N 1
ATOM 2803 C CA . PHE A 1 353 ? -37.062 -14.438 9.789 1 90.38 353 PHE A CA 1
ATOM 2804 C C . PHE A 1 353 ? -38.406 -14.727 9.133 1 90.38 353 PHE A C 1
ATOM 2806 O O . PHE A 1 353 ? -38.656 -15.867 8.75 1 90.38 353 PHE A O 1
ATOM 2813 N N . GLU A 1 354 ? -39.062 -13.695 8.961 1 85.69 354 GLU A N 1
ATOM 2814 C CA . GLU A 1 354 ? -40.375 -13.852 8.289 1 85.69 354 GLU A CA 1
ATOM 2815 C C . GLU A 1 354 ? -40.188 -14.109 6.793 1 85.69 354 GLU A C 1
ATOM 2817 O O . GLU A 1 354 ? -40.938 -14.867 6.191 1 85.69 354 GLU A O 1
ATOM 2822 N N . GLN A 1 355 ? -39.25 -13.508 6.297 1 85.06 355 GLN A N 1
ATOM 2823 C CA . GLN A 1 355 ? -38.938 -13.742 4.887 1 85.06 355 GLN A CA 1
ATOM 2824 C C . GLN A 1 355 ? -38.531 -15.188 4.641 1 85.06 355 GLN A C 1
ATOM 2826 O O . GLN A 1 355 ? -39 -15.812 3.674 1 85.06 355 GLN A O 1
ATOM 2831 N N . ILE A 1 356 ? -37.75 -15.68 5.539 1 89.38 356 ILE A N 1
ATOM 2832 C CA . ILE A 1 356 ? -37.344 -17.062 5.414 1 89.38 356 ILE A CA 1
ATOM 2833 C C . ILE A 1 356 ? -38.531 -17.984 5.582 1 89.38 356 ILE A C 1
ATOM 2835 O O . ILE A 1 356 ? -38.719 -18.938 4.809 1 89.38 356 ILE A O 1
ATOM 2839 N N . SER A 1 357 ? -39.406 -17.672 6.449 1 87.69 357 SER A N 1
ATOM 2840 C CA . SER A 1 357 ? -40.562 -18.516 6.742 1 87.69 357 SER A CA 1
ATOM 2841 C C . SER A 1 357 ? -41.562 -18.469 5.617 1 87.69 357 SER A C 1
ATOM 2843 O O . SER A 1 357 ? -42.219 -19.469 5.301 1 87.69 357 SER A O 1
ATOM 2845 N N . GLN A 1 358 ? -41.656 -17.391 4.941 1 83.88 358 GLN A N 1
ATOM 2846 C CA . GLN A 1 358 ? -42.719 -17.203 3.934 1 83.88 358 GLN A CA 1
ATOM 2847 C C . GLN A 1 358 ? -42.188 -17.594 2.547 1 83.88 358 GLN A C 1
ATOM 2849 O O . GLN A 1 358 ? -42.938 -18.188 1.758 1 83.88 358 GLN A O 1
ATOM 2854 N N . ARG A 1 359 ? -40.969 -17.344 2.301 1 83.88 359 ARG A N 1
ATOM 2855 C CA . ARG A 1 359 ? -40.5 -17.469 0.933 1 83.88 359 ARG A CA 1
ATOM 2856 C C . ARG A 1 359 ? -39.906 -18.859 0.699 1 83.88 359 ARG A C 1
ATOM 2858 O O . ARG A 1 359 ? -39.812 -19.312 -0.441 1 83.88 359 ARG A O 1
ATOM 2865 N N . ILE A 1 360 ? -39.562 -19.5 1.762 1 89.81 360 ILE A N 1
ATOM 2866 C CA . ILE A 1 360 ? -38.844 -20.766 1.58 1 89.81 360 ILE A CA 1
ATOM 2867 C C . ILE A 1 360 ? -39.719 -21.922 2.025 1 89.81 360 ILE A C 1
ATOM 2869 O O . ILE A 1 360 ? -40.375 -21.859 3.08 1 89.81 360 ILE A O 1
ATOM 2873 N N . ASP A 1 361 ? -39.781 -22.906 1.113 1 90.31 361 ASP A N 1
ATOM 2874 C CA . ASP A 1 361 ? -40.469 -24.141 1.438 1 90.31 361 ASP A CA 1
ATOM 2875 C C . ASP A 1 361 ? -39.5 -25.281 1.737 1 90.31 361 ASP A C 1
ATOM 2877 O O . ASP A 1 361 ? -38.844 -25.781 0.834 1 90.31 361 ASP A O 1
ATOM 2881 N N . PRO A 1 362 ? -39.5 -25.688 2.984 1 93 362 PRO A N 1
ATOM 2882 C CA . PRO A 1 362 ? -38.562 -26.75 3.344 1 93 362 PRO A CA 1
ATOM 2883 C C . PRO A 1 362 ? -38.906 -28.094 2.721 1 93 362 PRO A C 1
ATOM 2885 O O . PRO A 1 362 ? -38.031 -28.953 2.572 1 93 362 PRO A O 1
ATOM 2888 N N . ALA A 1 363 ? -40.094 -28.25 2.227 1 93.56 363 ALA A N 1
ATOM 2889 C CA . ALA A 1 363 ? -40.562 -29.531 1.677 1 93.56 363 ALA A CA 1
ATOM 2890 C C . ALA A 1 363 ? -39.812 -29.859 0.386 1 93.56 363 ALA A C 1
ATOM 2892 O O . ALA A 1 363 ? -39.469 -31.016 0.133 1 93.56 363 ALA A O 1
ATOM 2893 N N . GLU A 1 364 ? -39.625 -28.859 -0.348 1 92.94 364 GLU A N 1
ATOM 2894 C CA . GLU A 1 364 ? -38.906 -29.062 -1.598 1 92.94 364 GLU A CA 1
ATOM 2895 C C . GLU A 1 364 ? -37.469 -29.562 -1.335 1 92.94 364 GLU A C 1
ATOM 2897 O O . GLU A 1 364 ? -37 -30.469 -2.029 1 92.94 364 GLU A O 1
ATOM 2902 N N . MET A 1 365 ? -36.906 -29.078 -0.325 1 94.81 365 MET A N 1
ATOM 2903 C CA . MET A 1 365 ? -35.531 -29.469 0.01 1 94.81 365 MET A CA 1
ATOM 2904 C C . MET A 1 365 ? -35.5 -30.859 0.647 1 94.81 365 MET A C 1
ATOM 2906 O O . MET A 1 365 ? -34.594 -31.656 0.378 1 94.81 365 MET A O 1
ATOM 2910 N N . GLU A 1 366 ? -36.5 -31.094 1.421 1 95.75 366 GLU A N 1
ATOM 2911 C CA . GLU A 1 366 ? -36.594 -32.406 2.043 1 95.75 366 GLU A CA 1
ATOM 2912 C C . GLU A 1 366 ? -36.812 -33.5 0.996 1 95.75 366 GLU A C 1
ATOM 2914 O O . GLU A 1 366 ? -36.219 -34.594 1.086 1 95.75 366 GLU A O 1
ATOM 2919 N N . LEU A 1 367 ? -37.625 -33.188 0.028 1 95.06 367 LEU A N 1
ATOM 2920 C CA . LEU A 1 367 ? -37.875 -34.125 -1.06 1 95.06 367 LEU A CA 1
ATOM 2921 C C . LEU A 1 367 ? -36.594 -34.406 -1.847 1 95.06 367 LEU A C 1
ATOM 2923 O O . LEU A 1 367 ? -36.312 -35.531 -2.18 1 95.06 367 LEU A O 1
ATOM 2927 N N . LEU A 1 368 ? -35.969 -33.344 -2.09 1 94.69 368 LEU A N 1
ATOM 2928 C CA . LEU A 1 368 ? -34.719 -33.5 -2.83 1 94.69 368 LEU A CA 1
ATOM 2929 C C . LEU A 1 368 ? -33.719 -34.312 -2.031 1 94.69 368 LEU A C 1
ATOM 2931 O O . LEU A 1 368 ? -33.031 -35.156 -2.586 1 94.69 368 LEU A O 1
ATOM 2935 N N . LEU A 1 369 ? -33.625 -34.031 -0.766 1 95.56 369 LEU A N 1
ATOM 2936 C CA . LEU A 1 369 ? -32.719 -34.781 0.117 1 95.56 369 LEU A CA 1
ATOM 2937 C C . LEU A 1 369 ? -33.031 -36.25 0.122 1 95.56 369 LEU A C 1
ATOM 2939 O O . LEU A 1 369 ? -32.125 -37.094 0.005 1 95.56 369 LEU A O 1
ATOM 2943 N N . ARG A 1 370 ? -34.25 -36.594 0.139 1 93.94 370 ARG A N 1
ATOM 2944 C CA . ARG A 1 370 ? -34.656 -37.969 0.141 1 93.94 370 ARG A CA 1
ATOM 2945 C C . ARG A 1 370 ? -34.344 -38.656 -1.191 1 93.94 370 ARG A C 1
ATOM 2947 O O . ARG A 1 370 ? -33.906 -39.781 -1.224 1 93.94 370 ARG A O 1
ATOM 2954 N N . LYS A 1 371 ? -34.594 -37.938 -2.248 1 93.5 371 LYS A N 1
ATOM 2955 C CA . LYS A 1 371 ? -34.312 -38.5 -3.576 1 93.5 371 LYS A CA 1
ATOM 2956 C C . LYS A 1 371 ? -32.844 -38.844 -3.746 1 93.5 371 LYS A C 1
ATOM 2958 O O . LYS A 1 371 ? -32.5 -39.906 -4.258 1 93.5 371 LYS A O 1
ATOM 2963 N N . ILE A 1 372 ? -32.062 -37.969 -3.184 1 93 372 ILE A N 1
ATOM 2964 C CA . ILE A 1 372 ? -30.641 -38.188 -3.346 1 93 372 ILE A CA 1
ATOM 2965 C C . ILE A 1 372 ? -30.156 -39.312 -2.424 1 93 372 ILE A C 1
ATOM 2967 O O . ILE A 1 372 ? -29.375 -40.156 -2.83 1 93 372 ILE A O 1
ATOM 2971 N N . GLU A 1 373 ? -30.703 -39.281 -1.238 1 92.31 373 GLU A N 1
ATOM 2972 C CA . GLU A 1 373 ? -30.281 -40.281 -0.257 1 92.31 373 GLU A CA 1
ATOM 2973 C C . GLU A 1 373 ? -30.75 -41.688 -0.661 1 92.31 373 GLU A C 1
ATOM 2975 O O . GLU A 1 373 ? -30.141 -42.688 -0.288 1 92.31 373 GLU A O 1
ATOM 2980 N N . THR A 1 374 ? -31.781 -41.781 -1.48 1 91.94 374 THR A N 1
ATOM 2981 C CA . THR A 1 374 ? -32.312 -43.062 -1.928 1 91.94 374 THR A CA 1
ATOM 2982 C C . THR A 1 374 ? -31.609 -43.531 -3.209 1 91.94 374 THR A C 1
ATOM 2984 O O . THR A 1 374 ? -31.625 -44.719 -3.555 1 91.94 374 THR A O 1
ATOM 2987 N N . THR A 1 375 ? -31.031 -42.594 -3.879 1 92.5 375 THR A N 1
ATOM 2988 C CA . THR A 1 375 ? -30.406 -42.906 -5.152 1 92.5 375 THR A CA 1
ATOM 2989 C C . THR A 1 375 ? -28.922 -43.219 -4.961 1 92.5 375 THR A C 1
ATOM 2991 O O . THR A 1 375 ? -28.406 -44.188 -5.492 1 92.5 375 THR A O 1
ATOM 2994 N N . ILE A 1 376 ? -28.266 -42.406 -4.082 1 91.44 376 ILE A N 1
ATOM 2995 C CA . ILE A 1 376 ? -26.828 -42.531 -3.943 1 91.44 376 ILE A CA 1
ATOM 2996 C C . ILE A 1 376 ? -26.484 -43.219 -2.621 1 91.44 376 ILE A C 1
ATOM 2998 O O . ILE A 1 376 ? -26.984 -42.812 -1.563 1 91.44 376 ILE A O 1
ATOM 3002 N N . ASP A 1 377 ? -25.719 -44.25 -2.715 1 90.56 377 ASP A N 1
ATOM 3003 C CA . ASP A 1 377 ? -25.219 -44.938 -1.518 1 90.56 377 ASP A CA 1
ATOM 3004 C C . ASP A 1 377 ? -23.969 -44.219 -0.995 1 90.56 377 ASP A C 1
ATOM 3006 O O . ASP A 1 377 ? -22.859 -44.5 -1.474 1 90.56 377 ASP A O 1
ATOM 3010 N N . ILE A 1 378 ? -24.141 -43.562 0.032 1 89 378 ILE A N 1
ATOM 3011 C CA . ILE A 1 378 ? -23.094 -42.688 0.548 1 89 378 ILE A CA 1
ATOM 3012 C C . ILE A 1 378 ? -21.984 -43.531 1.171 1 89 378 ILE A C 1
ATOM 3014 O O . ILE A 1 378 ? -20.797 -43.281 0.972 1 89 378 ILE A O 1
ATOM 3018 N N . ARG A 1 379 ? -22.266 -44.562 1.83 1 87.19 379 ARG A N 1
ATOM 3019 C CA . ARG A 1 379 ? -21.297 -45.375 2.531 1 87.19 379 ARG A CA 1
ATOM 3020 C C . ARG A 1 379 ? -20.359 -46.062 1.548 1 87.19 379 ARG A C 1
ATOM 3022 O O . ARG A 1 379 ? -19.125 -45.938 1.66 1 87.19 379 ARG A O 1
ATOM 3029 N N . THR A 1 380 ? -20.938 -46.719 0.542 1 88.31 380 THR A N 1
ATOM 3030 C CA . THR A 1 380 ? -20.125 -47.438 -0.452 1 88.31 380 THR A CA 1
ATOM 3031 C C . THR A 1 380 ? -19.344 -46.469 -1.311 1 88.31 380 THR A C 1
ATOM 3033 O O . THR A 1 380 ? -18.219 -46.75 -1.71 1 88.31 380 THR A O 1
ATOM 3036 N N . SER A 1 381 ? -19.984 -45.375 -1.5 1 88.75 381 SER A N 1
ATOM 3037 C CA . SER A 1 381 ? -19.312 -44.344 -2.312 1 88.75 381 SER A CA 1
ATOM 3038 C C . SER A 1 381 ? -18.062 -43.844 -1.626 1 88.75 381 SER A C 1
ATOM 3040 O O . SER A 1 381 ? -17.047 -43.594 -2.281 1 88.75 381 SER A O 1
ATOM 3042 N N . LYS A 1 382 ? -18.141 -43.594 -0.308 1 89.31 382 LYS A N 1
ATOM 3043 C CA . LYS A 1 382 ? -17 -43.125 0.454 1 89.31 382 LYS A CA 1
ATOM 3044 C C . LYS A 1 382 ? -15.875 -44.156 0.468 1 89.31 382 LYS A C 1
ATOM 3046 O O . LYS A 1 382 ? -14.695 -43.781 0.387 1 89.31 382 LYS A O 1
ATOM 3051 N N . GLU A 1 383 ? -16.25 -45.344 0.433 1 84.62 383 GLU A N 1
ATOM 3052 C CA . GLU A 1 383 ? -15.273 -46.438 0.461 1 84.62 383 GLU A CA 1
ATOM 3053 C C . GLU A 1 383 ? -14.578 -46.594 -0.888 1 84.62 383 GLU A C 1
ATOM 3055 O O . GLU A 1 383 ? -13.352 -46.75 -0.946 1 84.62 383 GLU A O 1
ATOM 3060 N N . THR A 1 384 ? -15.352 -46.531 -1.962 1 83.44 384 THR A N 1
ATOM 3061 C CA . THR A 1 384 ? -14.805 -46.719 -3.303 1 83.44 384 THR A CA 1
ATOM 3062 C C . THR A 1 384 ? -14.312 -45.406 -3.883 1 83.44 384 THR A C 1
ATOM 3064 O O . THR A 1 384 ? -13.633 -45.406 -4.914 1 83.44 384 THR A O 1
ATOM 3067 N N . LYS A 1 385 ? -14.727 -44.188 -3.246 1 83.56 385 LYS A N 1
ATOM 3068 C CA . 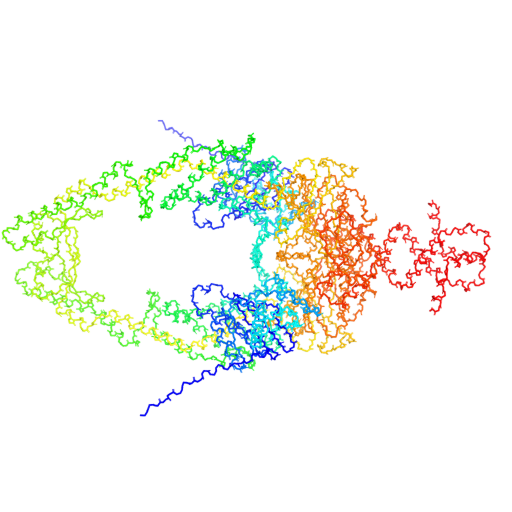LYS A 1 385 ? -14.383 -42.844 -3.684 1 83.56 385 LYS A CA 1
ATOM 3069 C C . LYS A 1 385 ? -15.023 -42.531 -5.027 1 83.56 385 LYS A C 1
ATOM 3071 O O . LYS A 1 385 ? -14.5 -41.719 -5.797 1 83.56 385 LYS A O 1
ATOM 3076 N N . THR A 1 386 ? -15.984 -43.344 -5.445 1 85.56 386 THR A N 1
ATOM 3077 C CA . THR A 1 386 ? -16.797 -43.094 -6.633 1 85.56 386 THR A CA 1
ATOM 3078 C C . THR A 1 386 ? -18.281 -43.156 -6.293 1 85.56 386 THR A C 1
ATOM 3080 O O . THR A 1 386 ? -18.688 -43.812 -5.316 1 85.56 386 THR A O 1
ATOM 3083 N N . VAL A 1 387 ? -19.047 -42.5 -7.008 1 89.75 387 VAL A N 1
ATOM 3084 C CA . VAL A 1 387 ? -20.484 -42.406 -6.738 1 89.75 387 VAL A CA 1
ATOM 3085 C C . VAL A 1 387 ? -21.141 -43.75 -7.09 1 89.75 387 VAL A C 1
ATOM 3087 O O . VAL A 1 387 ? -21.031 -44.219 -8.227 1 89.75 387 VAL A O 1
ATOM 3090 N N . THR A 1 388 ? -21.625 -44.375 -6.09 1 89.69 388 THR A N 1
ATOM 3091 C CA . THR A 1 388 ? -22.312 -45.656 -6.281 1 89.69 388 THR A CA 1
ATOM 3092 C C . THR A 1 388 ? -23.812 -45.5 -6.07 1 89.69 388 THR A C 1
ATOM 3094 O O . THR A 1 388 ? -24.25 -44.812 -5.152 1 89.69 388 THR A O 1
ATOM 3097 N N . ILE A 1 389 ? -24.562 -46.094 -6.957 1 91.62 389 ILE A N 1
ATOM 3098 C CA . ILE A 1 389 ? -26.016 -46.031 -6.902 1 91.62 389 ILE A CA 1
ATOM 3099 C C . ILE A 1 389 ? -26.578 -47.25 -6.176 1 91.62 389 ILE A C 1
ATOM 3101 O O . ILE A 1 389 ? -26.047 -48.344 -6.309 1 91.62 389 ILE A O 1
ATOM 3105 N N . PHE A 1 390 ? -27.703 -47.094 -5.379 1 91.25 390 PHE A N 1
ATOM 3106 C CA . PHE A 1 390 ? -28.328 -48.156 -4.629 1 91.25 390 PHE A CA 1
ATOM 3107 C C . PHE A 1 390 ? -28.938 -49.188 -5.574 1 91.25 390 PHE A C 1
ATOM 3109 O O . PHE A 1 390 ? -29.375 -48.844 -6.68 1 91.25 390 PHE A O 1
ATOM 3116 N N . ASP A 1 391 ? -29 -50.375 -5.031 1 88 391 ASP A N 1
ATOM 3117 C CA . ASP A 1 391 ? -29.75 -51.406 -5.73 1 88 391 ASP A CA 1
ATOM 3118 C C . ASP A 1 391 ? -31.25 -51.156 -5.605 1 88 391 ASP A C 1
ATOM 3120 O O . ASP A 1 391 ? -31.734 -50.688 -4.57 1 88 391 ASP A O 1
ATOM 3124 N N . GLY A 1 392 ? -31.984 -51.281 -6.621 1 87.12 392 GLY A N 1
ATOM 3125 C CA . GLY A 1 392 ? -33.438 -51.125 -6.551 1 87.12 392 GLY A CA 1
ATOM 3126 C C . GLY A 1 392 ? -33.906 -49.844 -7.148 1 87.12 392 GLY A C 1
ATOM 3127 O O . GLY A 1 392 ? -35.125 -49.625 -7.297 1 87.12 392 GLY A O 1
ATOM 3128 N N . VAL A 1 393 ? -33.031 -48.969 -7.426 1 89.75 393 VAL A N 1
ATOM 3129 C CA . VAL A 1 393 ? -33.406 -47.656 -7.953 1 89.75 393 VAL A CA 1
ATOM 3130 C C . VAL A 1 393 ? -33.844 -47.781 -9.406 1 89.75 393 VAL A C 1
ATOM 3132 O O . VAL A 1 393 ? -34.844 -47.188 -9.82 1 89.75 393 VAL A O 1
ATOM 3135 N N . ASN A 1 394 ? -33.156 -48.531 -10.148 1 91.19 394 ASN A N 1
ATOM 3136 C CA . ASN A 1 394 ? -33.438 -48.812 -11.555 1 91.19 394 ASN A CA 1
ATOM 3137 C C . ASN A 1 394 ? -33.375 -50.312 -11.875 1 91.19 394 ASN A C 1
ATOM 3139 O O . ASN A 1 394 ? -32.312 -50.938 -11.695 1 91.19 394 ASN A O 1
ATOM 3143 N N . GLU A 1 395 ? -34.375 -50.781 -12.438 1 91.38 395 GLU A N 1
ATOM 3144 C CA . GLU A 1 395 ? -34.5 -52.219 -12.711 1 91.38 395 GLU A CA 1
ATOM 3145 C C . GLU A 1 395 ? -33.5 -52.656 -13.781 1 91.38 395 GLU A C 1
ATOM 3147 O O . GLU A 1 395 ? -32.906 -53.719 -13.664 1 91.38 395 GLU A O 1
ATOM 3152 N N . ALA A 1 396 ? -33.438 -51.781 -14.742 1 91 396 ALA A N 1
ATOM 3153 C CA . ALA A 1 396 ? -32.531 -52.125 -15.82 1 91 396 ALA A CA 1
ATOM 3154 C C . ALA A 1 396 ? -31.094 -52.219 -15.305 1 91 396 ALA A C 1
ATOM 3156 O O . ALA A 1 396 ? -30.344 -53.125 -15.695 1 91 396 ALA A O 1
ATOM 3157 N N . LEU A 1 397 ? -30.781 -51.344 -14.406 1 91.81 397 LEU A N 1
ATOM 3158 C CA . LEU A 1 397 ? -29.438 -51.344 -13.828 1 91.81 397 LEU A CA 1
ATOM 3159 C C . LEU A 1 397 ? -29.234 -52.562 -12.945 1 91.81 397 LEU A C 1
ATOM 3161 O O . LEU A 1 397 ? -28.172 -53.188 -12.992 1 91.81 397 LEU A O 1
ATOM 3165 N N . ASP A 1 398 ? -30.188 -52.938 -12.203 1 90.81 398 ASP A N 1
ATOM 3166 C CA . ASP A 1 398 ? -30.109 -54.094 -11.32 1 90.81 398 ASP A CA 1
ATOM 3167 C C . ASP A 1 398 ? -29.938 -55.375 -12.117 1 90.81 398 ASP A C 1
ATOM 3169 O O . ASP A 1 398 ? -29.172 -56.25 -11.734 1 90.81 398 ASP A O 1
ATOM 3173 N N . GLU A 1 399 ? -30.625 -55.438 -13.273 1 89.62 399 GLU A N 1
ATOM 3174 C CA . GLU A 1 399 ? -30.516 -56.625 -14.141 1 89.62 399 GLU A CA 1
ATOM 3175 C C . GLU A 1 399 ? -29.109 -56.719 -14.727 1 89.62 399 GLU A C 1
ATOM 3177 O O . GLU A 1 399 ? -28.516 -57.812 -14.742 1 89.62 399 GLU A O 1
ATOM 3182 N N . CYS A 1 400 ? -28.672 -55.562 -15.125 1 89.56 400 CYS A N 1
ATOM 3183 C CA . CYS A 1 400 ? -27.344 -55.562 -15.711 1 89.56 400 CYS A CA 1
ATOM 3184 C C . CYS A 1 400 ? -26.281 -55.938 -14.664 1 89.56 400 CYS A C 1
ATOM 3186 O O . CYS A 1 400 ? -25.359 -56.688 -14.961 1 89.56 400 CYS A O 1
ATOM 3188 N N . ARG A 1 401 ? -26.469 -55.5 -13.445 1 89 401 ARG A N 1
ATOM 3189 C CA . ARG A 1 401 ? -25.531 -55.812 -12.367 1 89 401 ARG A CA 1
ATOM 3190 C C . ARG A 1 401 ? -25.594 -57.281 -11.984 1 89 401 ARG A C 1
ATOM 3192 O O . ARG A 1 401 ? -24.562 -57.906 -11.695 1 89 401 ARG A O 1
ATOM 3199 N N . HIS A 1 402 ? -26.766 -57.781 -12.008 1 86.88 402 HIS A N 1
ATOM 3200 C CA . HIS A 1 402 ? -26.938 -59.188 -11.703 1 86.88 402 HIS A CA 1
ATOM 3201 C C . HIS A 1 402 ? -26.234 -60.094 -12.734 1 86.88 402 HIS A C 1
ATOM 3203 O O . HIS A 1 402 ? -25.516 -61.031 -12.367 1 86.88 402 HIS A O 1
ATOM 3209 N N . VAL A 1 403 ? -26.422 -59.656 -13.984 1 85.75 403 VAL A N 1
ATOM 3210 C CA . VAL A 1 403 ? -25.766 -60.406 -15.055 1 85.75 403 VAL A CA 1
ATOM 3211 C C . VAL A 1 403 ? -24.25 -60.312 -14.914 1 85.75 403 VAL A C 1
ATOM 3213 O O . VAL A 1 403 ? -23.531 -61.281 -15.07 1 85.75 403 VAL A O 1
ATOM 3216 N N . TYR A 1 404 ? -23.906 -59.125 -14.547 1 86.75 404 TYR A N 1
ATOM 3217 C CA . TYR A 1 404 ? -22.469 -58.875 -14.414 1 86.75 404 TYR A CA 1
ATOM 3218 C C . TYR A 1 404 ? -21.875 -59.656 -13.266 1 86.75 404 TYR A C 1
ATOM 3220 O O . TYR A 1 404 ? -20.781 -60.219 -13.375 1 86.75 404 TYR A O 1
ATOM 3228 N N . ASN A 1 405 ? -22.594 -59.844 -12.211 1 83.88 405 ASN A N 1
ATOM 3229 C CA . ASN A 1 405 ? -22.125 -60.594 -11.062 1 83.88 405 ASN A CA 1
ATOM 3230 C C . ASN A 1 405 ? -22.109 -62.094 -11.344 1 83.88 405 ASN A C 1
ATOM 3232 O O . ASN A 1 405 ? -21.281 -62.812 -10.797 1 83.88 405 ASN A O 1
ATOM 3236 N N . GLU A 1 406 ? -22.922 -62.5 -12.25 1 81.19 406 GLU A N 1
ATOM 3237 C CA . GLU A 1 406 ? -23.016 -63.938 -12.602 1 81.19 406 GLU A CA 1
ATOM 3238 C C . GLU A 1 406 ? -22.125 -64.25 -13.781 1 81.19 406 GLU A C 1
ATOM 3240 O O . GLU A 1 406 ? -22.016 -65.438 -14.18 1 81.19 406 GLU A O 1
ATOM 3245 N N . LEU A 1 407 ? -21.625 -63.188 -14.281 1 83.69 407 LEU A N 1
ATOM 3246 C CA . LEU A 1 407 ? -20.812 -63.375 -15.484 1 83.69 407 LEU A CA 1
ATOM 3247 C C . LEU A 1 407 ? -19.703 -64.375 -15.25 1 83.69 407 LEU A C 1
ATOM 3249 O O . LEU A 1 407 ? -19.344 -65.125 -16.156 1 83.69 407 LEU A O 1
ATOM 3253 N N . GLU A 1 408 ? -19.219 -64.375 -14.008 1 79.88 408 GLU A N 1
ATOM 3254 C CA . GLU A 1 408 ? -18.125 -65.312 -13.703 1 79.88 408 GLU A CA 1
ATOM 3255 C C . GLU A 1 408 ? -18.578 -66.75 -13.859 1 79.88 408 GLU A C 1
ATOM 3257 O O . GLU A 1 408 ? -17.859 -67.562 -14.414 1 79.88 408 GLU A O 1
ATOM 3262 N N . ILE A 1 409 ? -19.75 -67.062 -13.438 1 80.94 409 ILE A N 1
ATOM 3263 C CA . ILE A 1 409 ? -20.312 -68.375 -13.516 1 80.94 409 ILE A CA 1
ATOM 3264 C C . ILE A 1 409 ? -20.609 -68.75 -14.969 1 80.94 409 ILE A C 1
ATOM 3266 O O . ILE A 1 409 ? -20.297 -69.875 -15.43 1 80.94 409 ILE A O 1
ATOM 3270 N N . ILE A 1 410 ? -21.141 -67.812 -15.648 1 83.12 410 ILE A N 1
ATOM 3271 C CA . ILE A 1 410 ? -21.5 -68 -17.047 1 83.12 410 ILE A CA 1
ATOM 3272 C C . ILE A 1 410 ? -20.25 -68.25 -17.875 1 83.12 410 ILE A C 1
ATOM 3274 O O . ILE A 1 410 ? -20.219 -69.125 -18.719 1 83.12 410 ILE A O 1
ATOM 3278 N N . LEU A 1 411 ? -19.234 -67.5 -17.578 1 86.38 411 LEU A N 1
ATOM 3279 C CA . LEU A 1 411 ? -18 -67.625 -18.344 1 86.38 411 LEU A CA 1
ATOM 3280 C C . LEU A 1 411 ? -17.297 -68.938 -18.047 1 86.38 411 LEU A C 1
ATOM 3282 O O . LEU A 1 411 ? -16.688 -69.562 -18.922 1 86.38 411 LEU A O 1
ATOM 3286 N N . THR A 1 412 ? -17.453 -69.438 -16.859 1 84.25 412 THR A N 1
ATOM 3287 C CA . THR A 1 412 ? -16.875 -70.75 -16.5 1 84.25 412 THR A CA 1
ATOM 3288 C C . THR A 1 412 ? -17.578 -71.875 -17.25 1 84.25 412 THR A C 1
ATOM 3290 O O . THR A 1 412 ? -16.938 -72.812 -17.703 1 84.25 412 THR A O 1
ATOM 3293 N N . ASP A 1 413 ? -18.844 -71.688 -17.344 1 83.25 413 ASP A N 1
ATOM 3294 C CA . ASP A 1 413 ? -19.625 -72.688 -18.062 1 83.25 413 ASP A CA 1
ATOM 3295 C C . ASP A 1 413 ? -19.266 -72.688 -19.547 1 83.25 413 ASP A C 1
ATOM 3297 O O . ASP A 1 413 ? -19.141 -73.75 -20.141 1 83.25 413 ASP A O 1
ATOM 3301 N N . VAL A 1 414 ? -19.141 -71.562 -20.062 1 85.31 414 VAL A N 1
ATOM 3302 C CA . VAL A 1 414 ? -18.766 -71.438 -21.469 1 85.31 414 VAL A CA 1
ATOM 3303 C C . VAL A 1 414 ? -17.375 -72 -21.703 1 85.31 414 VAL A C 1
ATOM 3305 O O . VAL A 1 414 ? -17.125 -72.625 -22.719 1 85.31 414 VAL A O 1
ATOM 3308 N N . ALA A 1 415 ? -16.562 -71.812 -20.75 1 84.88 415 ALA A N 1
ATOM 3309 C CA . ALA A 1 415 ? -15.211 -72.375 -20.844 1 84.88 415 ALA A CA 1
ATOM 3310 C C . ALA A 1 415 ? -15.234 -73.938 -20.812 1 84.88 415 ALA A C 1
ATOM 3312 O O . ALA A 1 415 ? -14.508 -74.562 -21.562 1 84.88 415 ALA A O 1
ATOM 3313 N N . LYS A 1 416 ? -16.109 -74.438 -20.078 1 82.19 416 LYS A N 1
ATOM 3314 C CA . LYS A 1 416 ? -16.25 -75.875 -19.984 1 82.19 416 LYS A CA 1
ATOM 3315 C C . LYS A 1 416 ? -16.812 -76.438 -21.281 1 82.19 416 LYS A C 1
ATOM 3317 O O . LYS A 1 416 ? -16.359 -77.5 -21.734 1 82.19 416 LYS A O 1
ATOM 3322 N N . CYS A 1 417 ? -17.75 -75.75 -21.781 1 83.62 417 CYS A N 1
ATOM 3323 C CA . CYS A 1 417 ? -18.328 -76.188 -23.047 1 83.62 417 CYS A CA 1
ATOM 3324 C C . CYS A 1 417 ? -17.312 -76.188 -24.172 1 83.62 417 CYS A C 1
ATOM 3326 O O . CYS A 1 417 ? -17.25 -77.062 -24.984 1 83.62 417 CYS A O 1
ATOM 3328 N N . ALA A 1 418 ? -16.562 -75.125 -24.156 1 83.25 418 ALA A N 1
ATOM 3329 C CA . ALA A 1 418 ? -15.516 -75 -25.156 1 83.25 418 ALA A CA 1
ATOM 3330 C C . ALA A 1 418 ? -14.445 -76.062 -25 1 83.25 418 ALA A C 1
ATOM 3332 O O . ALA A 1 418 ? -13.953 -76.625 -25.984 1 83.25 418 ALA A O 1
ATOM 3333 N N . GLU A 1 419 ? -14.258 -76.375 -23.812 1 80.25 419 GLU A N 1
ATOM 3334 C CA . GLU A 1 419 ? -13.297 -77.438 -23.5 1 80.25 419 GLU A CA 1
ATOM 3335 C C . GLU A 1 419 ? -13.797 -78.812 -24 1 80.25 419 GLU A C 1
ATOM 3337 O O . GLU A 1 419 ? -13.039 -79.562 -24.594 1 80.25 419 GLU A O 1
ATOM 3342 N N . GLN A 1 420 ? -15.023 -79 -23.844 1 79.5 420 GLN A N 1
ATOM 3343 C CA . GLN A 1 420 ? -15.617 -80.25 -24.25 1 79.5 420 GLN A CA 1
ATOM 3344 C C . GLN A 1 420 ? -15.648 -80.375 -25.781 1 79.5 420 GLN A C 1
ATOM 3346 O O . GLN A 1 420 ? -15.398 -81.5 -26.312 1 79.5 420 GLN A O 1
ATOM 3351 N N . SER A 1 421 ? -15.953 -79.375 -26.344 1 79.75 421 SER A N 1
ATOM 3352 C CA . SER A 1 421 ? -15.984 -79.375 -27.812 1 79.75 421 SER A CA 1
ATOM 3353 C C . SER A 1 421 ? -14.594 -79.625 -28.391 1 79.75 421 SER A C 1
ATOM 3355 O O . SER A 1 421 ? -14.461 -80.312 -29.391 1 79.75 421 SER A O 1
ATOM 3357 N N . LEU A 1 422 ? -13.648 -79.188 -27.734 1 79.25 422 LEU A N 1
ATOM 3358 C CA . LEU A 1 422 ? -12.273 -79.375 -28.172 1 79.25 422 LEU A CA 1
ATOM 3359 C C . LEU A 1 422 ? -11.836 -80.812 -27.875 1 79.25 422 LEU A C 1
ATOM 3361 O O . LEU A 1 422 ? -11.172 -81.438 -28.703 1 79.25 422 LEU A O 1
ATOM 3365 N N . LEU A 1 423 ? -12.367 -81.312 -26.797 1 75.31 423 LEU A N 1
ATOM 3366 C CA . LEU A 1 423 ? -12.008 -82.625 -26.391 1 75.31 423 LEU A CA 1
ATOM 3367 C C . LEU A 1 423 ? -12.664 -83.688 -27.312 1 75.31 423 LEU A C 1
ATOM 3369 O O . LEU A 1 423 ? -12.078 -84.75 -27.594 1 75.31 423 LEU A O 1
ATOM 3373 N N . GLN A 1 424 ? -13.836 -83.375 -27.719 1 74.62 424 GLN A N 1
ATOM 3374 C CA . GLN A 1 424 ? -14.539 -84.312 -28.594 1 74.62 424 GLN A CA 1
ATOM 3375 C C . GLN A 1 424 ? -13.812 -84.438 -29.922 1 74.62 424 GLN A C 1
ATOM 3377 O O . GLN A 1 424 ? -13.805 -85.562 -30.5 1 74.62 424 GLN A O 1
ATOM 3382 N N . LEU A 1 425 ? -13.289 -83.438 -30.375 1 72.12 425 LEU A N 1
ATOM 3383 C CA . LEU A 1 425 ? -12.586 -83.5 -31.656 1 72.12 425 LEU A CA 1
ATOM 3384 C C . LEU A 1 425 ? -11.164 -84.062 -31.469 1 72.12 425 LEU A C 1
ATOM 3386 O O . LEU A 1 425 ? -10.586 -84.625 -32.375 1 72.12 425 LEU A O 1
ATOM 3390 N N . LEU A 1 426 ? -10.711 -83.812 -30.281 1 66.81 426 LEU A N 1
ATOM 3391 C CA . LEU A 1 426 ? -9.375 -84.312 -29.984 1 66.81 426 LEU A CA 1
ATOM 3392 C C . LEU A 1 426 ? -9.43 -85.812 -29.672 1 66.81 426 LEU A C 1
ATOM 3394 O O . LEU A 1 426 ? -10.156 -86.25 -28.766 1 66.81 426 LEU A O 1
ATOM 3398 N N . ARG A 1 427 ? -9.828 -86.625 -30.641 1 56.09 427 ARG A N 1
ATOM 3399 C CA . ARG A 1 427 ? -9.844 -88.062 -30.438 1 56.09 427 ARG A CA 1
ATOM 3400 C C . ARG A 1 427 ? -8.969 -88.5 -29.266 1 56.09 427 ARG A C 1
ATOM 3402 O O . ARG A 1 427 ? -8.125 -87.688 -28.812 1 56.09 427 ARG A O 1
ATOM 3409 N N . GLU A 1 428 ? -8.867 -89.875 -28.828 1 50.22 428 GLU A N 1
ATOM 3410 C CA . GLU A 1 428 ? -8.219 -90.625 -27.75 1 50.22 428 GLU A CA 1
ATOM 3411 C C . GLU A 1 428 ? -6.777 -90.188 -27.547 1 50.22 428 GLU A C 1
ATOM 3413 O O . GLU A 1 428 ? -5.973 -90.875 -26.922 1 50.22 428 GLU A O 1
ATOM 3418 N N . ARG A 1 429 ? -6.305 -89.188 -28.188 1 51.03 429 ARG A N 1
ATOM 3419 C CA . ARG A 1 429 ? -4.914 -89 -27.781 1 51.03 429 ARG A CA 1
ATOM 3420 C C . ARG A 1 429 ? -4.82 -88.375 -26.391 1 51.03 429 ARG A C 1
ATOM 3422 O O . ARG A 1 429 ? -5.211 -87.25 -26.188 1 51.03 429 ARG A O 1
ATOM 3429 N N . SER A 1 430 ? -4.723 -89.125 -25.344 1 51.62 430 SER A N 1
ATOM 3430 C CA . SER A 1 430 ? -4.828 -89.125 -23.891 1 51.62 430 SER A CA 1
ATOM 3431 C C . SER A 1 430 ? -4.133 -87.938 -23.281 1 51.62 430 SER A C 1
ATOM 3433 O O . SER A 1 430 ? -4.641 -87.312 -22.344 1 51.62 430 SER A O 1
ATOM 3435 N N . ASN A 1 431 ? -2.859 -87.562 -23.719 1 55.06 431 ASN A N 1
ATOM 3436 C CA . ASN A 1 431 ? -2.02 -86.688 -22.938 1 55.06 431 ASN A CA 1
ATOM 3437 C C . ASN A 1 431 ? -2.475 -85.25 -23.078 1 55.06 431 ASN A C 1
ATOM 3439 O O . ASN A 1 431 ? -2.301 -84.438 -22.172 1 55.06 431 ASN A O 1
ATOM 3443 N N . ILE A 1 432 ? -3.049 -84.688 -24.141 1 58.47 432 ILE A N 1
ATOM 3444 C CA . ILE A 1 432 ? -3.424 -83.312 -24.359 1 58.47 432 ILE A CA 1
ATOM 3445 C C . ILE A 1 432 ? -4.789 -83.062 -23.734 1 58.47 432 ILE A C 1
ATOM 3447 O O . ILE A 1 432 ? -5.082 -81.938 -23.328 1 58.47 432 ILE A O 1
ATOM 3451 N N . ALA A 1 433 ? -5.574 -84 -23.516 1 58.41 433 ALA A N 1
ATOM 3452 C CA . ALA A 1 433 ? -6.918 -83.875 -22.953 1 58.41 433 ALA A CA 1
ATOM 3453 C C . ALA A 1 433 ? -6.871 -83.438 -21.516 1 58.41 433 ALA A C 1
ATOM 3455 O O . ALA A 1 433 ? -7.703 -82.625 -21.094 1 58.41 433 ALA A O 1
ATOM 3456 N N . THR A 1 434 ? -5.867 -83.938 -20.734 1 57.91 434 THR A N 1
ATOM 3457 C CA . THR A 1 434 ? -5.727 -83.562 -19.344 1 57.91 434 THR A CA 1
ATOM 3458 C C . THR A 1 434 ? -5.27 -82.125 -19.234 1 57.91 434 THR A C 1
ATOM 3460 O O . THR A 1 434 ? -5.645 -81.375 -18.297 1 57.91 434 THR A O 1
ATOM 3463 N N . LEU A 1 435 ? -4.5 -81.625 -20.125 1 59.44 435 LEU A N 1
ATOM 3464 C CA . LEU A 1 435 ? -3.945 -80.25 -20.062 1 59.44 435 LEU A CA 1
ATOM 3465 C C . LEU A 1 435 ? -4.977 -79.25 -20.5 1 59.44 435 LEU A C 1
ATOM 3467 O O . LEU A 1 435 ? -4.898 -78.062 -20.109 1 59.44 435 LEU A O 1
ATOM 3471 N N . LEU A 1 436 ? -5.945 -79.625 -21.25 1 60.75 436 LEU A N 1
ATOM 3472 C CA . LEU A 1 436 ? -6.965 -78.688 -21.781 1 60.75 436 LEU A CA 1
ATOM 3473 C C . LEU A 1 436 ? -7.883 -78.25 -20.672 1 60.75 436 LEU A C 1
ATOM 3475 O O . LEU A 1 436 ? -8.359 -77.062 -20.703 1 60.75 436 LEU A O 1
ATOM 3479 N N . GLY A 1 437 ? -8.188 -79.062 -19.719 1 59.16 437 GLY A N 1
ATOM 3480 C CA . GLY A 1 437 ? -9.086 -78.688 -18.641 1 59.16 437 GLY A CA 1
ATOM 3481 C C . GLY A 1 437 ? -8.633 -77.438 -17.891 1 59.16 437 GLY A C 1
ATOM 3482 O O . GLY A 1 437 ? -9.461 -76.688 -17.406 1 59.16 437 GLY A O 1
ATOM 3483 N N . THR A 1 438 ? -7.34 -77.25 -17.781 1 62.91 438 THR A N 1
ATOM 3484 C CA . THR A 1 438 ? -6.848 -76.125 -16.969 1 62.91 438 THR A CA 1
ATOM 3485 C C . THR A 1 438 ? -6.484 -74.938 -17.859 1 62.91 438 THR A C 1
ATOM 3487 O O . THR A 1 438 ? -6.273 -73.812 -17.375 1 62.91 438 THR A O 1
ATOM 3490 N N . THR A 1 439 ? -6.555 -75.062 -19.156 1 71 439 THR A N 1
ATOM 3491 C CA . THR A 1 439 ? -5.957 -74 -19.984 1 71 439 THR A CA 1
ATOM 3492 C C . THR A 1 439 ? -7.027 -73.25 -20.766 1 71 439 THR A C 1
ATOM 3494 O O . THR A 1 439 ? -6.762 -72.188 -21.344 1 71 439 THR A O 1
ATOM 3497 N N . VAL A 1 440 ? -8.195 -73.812 -20.922 1 78.31 440 VAL A N 1
ATOM 3498 C CA . VAL A 1 440 ? -9.258 -73.125 -21.641 1 78.31 440 VAL A CA 1
ATOM 3499 C C . VAL A 1 440 ? -10.039 -72.25 -20.656 1 78.31 440 VAL A C 1
ATOM 3501 O O . VAL A 1 440 ? -10.469 -72.688 -19.594 1 78.31 440 VAL A O 1
ATOM 3504 N N . ASN A 1 441 ? -10.008 -70.875 -20.969 1 85.5 441 ASN A N 1
ATOM 3505 C CA . ASN A 1 441 ? -10.75 -69.875 -20.141 1 85.5 441 ASN A CA 1
ATOM 3506 C C . ASN A 1 441 ? -11.625 -69 -21 1 85.5 441 ASN A C 1
ATOM 3508 O O . ASN A 1 441 ? -11.445 -68.875 -22.219 1 85.5 441 ASN A O 1
ATOM 3512 N N . ALA A 1 442 ? -12.68 -68.5 -20.438 1 86.88 442 ALA A N 1
ATOM 3513 C CA . ALA A 1 442 ? -13.523 -67.5 -21.062 1 86.88 442 ALA A CA 1
ATOM 3514 C C . ALA A 1 442 ? -13.477 -66.188 -20.281 1 86.88 442 ALA A C 1
ATOM 3516 O O . ALA A 1 442 ? -13.5 -66.188 -19.047 1 86.88 442 ALA A O 1
ATOM 3517 N N . VAL A 1 443 ? -13.258 -65.125 -21.062 1 86.5 443 VAL A N 1
ATOM 3518 C CA . VAL A 1 443 ? -13.125 -63.812 -20.391 1 86.5 443 VAL A CA 1
ATOM 3519 C C . VAL A 1 443 ? -14.039 -62.781 -21.047 1 86.5 443 VAL A C 1
ATOM 3521 O O . VAL A 1 443 ? -14.398 -62.938 -22.219 1 86.5 443 VAL A O 1
ATOM 3524 N N . TYR A 1 444 ? -14.461 -61.844 -20.234 1 87.62 444 TYR A N 1
ATOM 3525 C CA . TYR A 1 444 ? -15.195 -60.688 -20.703 1 87.62 444 TYR A CA 1
ATOM 3526 C C . TYR A 1 444 ? -14.312 -59.438 -20.688 1 87.62 444 TYR A C 1
ATOM 3528 O O . TYR A 1 444 ? -13.719 -59.094 -19.672 1 87.62 444 TYR A O 1
ATOM 3536 N N . ILE A 1 445 ? -14.07 -58.812 -21.875 1 81.38 445 ILE A N 1
ATOM 3537 C CA . ILE A 1 445 ? -13.359 -57.562 -21.984 1 81.38 445 ILE A CA 1
ATOM 3538 C C . ILE A 1 445 ? -14.32 -56.469 -22.469 1 81.38 445 ILE A C 1
ATOM 3540 O O . ILE A 1 445 ? -14.883 -56.562 -23.562 1 81.38 445 ILE A O 1
ATOM 3544 N N . PRO A 1 446 ? -14.438 -55.5 -21.688 1 82.25 446 PRO A N 1
ATOM 3545 C CA . PRO A 1 446 ? -15.352 -54.438 -22.078 1 82.25 446 PRO A CA 1
ATOM 3546 C C . PRO A 1 446 ? -15.062 -53.906 -23.469 1 82.25 446 PRO A C 1
ATOM 3548 O O . PRO A 1 446 ? -13.898 -53.75 -23.859 1 82.25 446 PRO A O 1
ATOM 3551 N N . GLN A 1 447 ? -16.141 -53.656 -24.234 1 76.75 447 GLN A N 1
ATOM 3552 C CA . GLN A 1 447 ? -16.125 -53.125 -25.594 1 76.75 447 GLN A CA 1
ATOM 3553 C C . GLN A 1 447 ? -15.758 -54.219 -26.609 1 76.75 447 GLN A C 1
ATOM 3555 O O . GLN A 1 447 ? -16.234 -54.219 -27.75 1 76.75 447 GLN A O 1
ATOM 3560 N N . LEU A 1 448 ? -14.906 -55.344 -26.172 1 79 448 LEU A N 1
ATOM 3561 C CA . LEU A 1 448 ? -14.523 -56.438 -27.062 1 79 448 LEU A CA 1
ATOM 3562 C C . LEU A 1 448 ? -15.508 -57.594 -26.969 1 79 448 LEU A C 1
ATOM 3564 O O . LEU A 1 448 ? -15.719 -58.312 -27.953 1 79 448 LEU A O 1
ATOM 3568 N N . GLY A 1 449 ? -16.016 -57.656 -25.828 1 83.56 449 GLY A N 1
ATOM 3569 C CA . GLY A 1 449 ? -17.031 -58.656 -25.656 1 83.56 449 GLY A CA 1
ATOM 3570 C C . GLY A 1 449 ? -16.516 -59.906 -24.969 1 83.56 449 GLY A C 1
ATOM 3571 O O . GLY A 1 449 ? -15.609 -59.844 -24.125 1 83.56 449 GLY A O 1
ATOM 3572 N N . TYR A 1 450 ? -17.25 -60.969 -25.281 1 87.44 450 TYR A N 1
ATOM 3573 C CA . TYR A 1 450 ? -16.953 -62.25 -24.672 1 87.44 450 TYR A CA 1
ATOM 3574 C C . TYR A 1 450 ? -16 -63.062 -25.547 1 87.44 450 TYR A C 1
ATOM 3576 O O . TYR A 1 450 ? -16.172 -63.125 -26.766 1 87.44 450 TYR A O 1
ATOM 3584 N N . LEU A 1 451 ? -14.984 -63.625 -24.844 1 89.31 451 LEU A N 1
ATOM 3585 C CA . LEU A 1 451 ? -13.953 -64.312 -25.609 1 89.31 451 LEU A CA 1
ATOM 3586 C C . LEU A 1 451 ? -13.547 -65.625 -24.922 1 89.31 451 LEU A C 1
ATOM 3588 O O . LEU A 1 451 ? -13.625 -65.75 -23.688 1 89.31 451 LEU A O 1
ATOM 3592 N N . VAL A 1 452 ? -13.141 -66.562 -25.719 1 87.19 452 VAL A N 1
ATOM 3593 C CA . VAL A 1 452 ? -12.547 -67.812 -25.203 1 87.19 452 VAL A CA 1
ATOM 3594 C C . VAL A 1 452 ? -11.031 -67.75 -25.375 1 87.19 452 VAL A C 1
ATOM 3596 O O . VAL A 1 452 ? -10.523 -67.312 -26.406 1 87.19 452 VAL A O 1
ATOM 3599 N N . THR A 1 453 ? -10.43 -68.125 -24.281 1 86.44 453 THR A N 1
ATOM 3600 C CA . THR A 1 453 ? -8.977 -68.062 -24.297 1 86.44 453 THR A CA 1
ATOM 3601 C C . THR A 1 453 ? -8.32 -69.438 -24.234 1 86.44 453 THR A C 1
ATOM 3603 O O . THR A 1 453 ? -8.836 -70.312 -23.562 1 86.44 453 THR A O 1
ATOM 3606 N N . LEU A 1 454 ? -7.34 -69.562 -24.969 1 80.81 454 LEU A N 1
ATOM 3607 C CA . LEU A 1 454 ? -6.504 -70.75 -24.938 1 80.81 454 LEU A CA 1
ATOM 3608 C C . LEU A 1 454 ? -5.051 -70.375 -24.656 1 80.81 454 LEU A C 1
ATOM 3610 O O . LEU A 1 454 ? -4.562 -69.375 -25.109 1 80.81 454 LEU A O 1
ATOM 3614 N N . SER A 1 455 ? -4.5 -71.062 -23.781 1 77.5 455 SER A N 1
ATOM 3615 C CA . SER A 1 455 ? -3.086 -70.875 -23.5 1 77.5 455 SER A CA 1
ATOM 3616 C C . SER A 1 455 ? -2.246 -70.938 -24.781 1 77.5 455 SER A C 1
ATOM 3618 O O . SER A 1 455 ? -2.475 -71.812 -25.609 1 77.5 455 SER A O 1
ATOM 3620 N N . SER A 1 456 ? -1.484 -70.125 -24.953 1 72 456 SER A N 1
ATOM 3621 C CA . SER A 1 456 ? -0.631 -70.062 -26.141 1 72 456 SER A CA 1
ATOM 3622 C C . SER A 1 456 ? 0.277 -71.312 -26.188 1 72 456 SER A C 1
ATOM 3624 O O . SER A 1 456 ? 0.767 -71.688 -27.266 1 72 456 SER A O 1
ATOM 3626 N N . SER A 1 457 ? 0.426 -72.125 -25 1 66.06 457 SER A N 1
ATOM 3627 C CA . SER A 1 457 ? 1.291 -73.312 -24.938 1 66.06 457 SER A CA 1
ATOM 3628 C C . SER A 1 457 ? 0.666 -74.438 -25.672 1 66.06 457 SER A C 1
ATOM 3630 O O . SER A 1 457 ? 1.355 -75.438 -26 1 66.06 457 SER A O 1
ATOM 3632 N N . LEU A 1 458 ? -0.569 -74.375 -25.922 1 63.66 458 LEU A N 1
ATOM 3633 C CA . LEU A 1 458 ? -1.259 -75.5 -26.547 1 63.66 458 LEU A CA 1
ATOM 3634 C C . LEU A 1 458 ? -1.537 -75.25 -28.016 1 63.66 458 LEU A C 1
ATOM 3636 O O . LEU A 1 458 ? -2.693 -75.25 -28.453 1 63.66 458 LEU A O 1
ATOM 3640 N N . GLU A 1 459 ? -0.606 -74.938 -28.75 1 61.69 459 GLU A N 1
ATOM 3641 C CA . GLU A 1 459 ? -0.667 -74.562 -30.156 1 61.69 459 GLU A CA 1
ATOM 3642 C C . GLU A 1 459 ? -1.379 -75.625 -31 1 61.69 459 GLU A C 1
ATOM 3644 O O . GLU A 1 459 ? -2.055 -75.25 -31.969 1 61.69 459 GLU A O 1
ATOM 3649 N N . GLU A 1 460 ? -1.243 -76.938 -30.594 1 63.84 460 GLU A N 1
ATOM 3650 C CA . GLU A 1 460 ? -1.878 -78 -31.297 1 63.84 460 GLU A CA 1
ATOM 3651 C C . GLU A 1 460 ? -3.398 -77.938 -31.25 1 63.84 460 GLU A C 1
ATOM 3653 O O . GLU A 1 460 ? -4.086 -78.312 -32.188 1 63.84 460 GLU A O 1
ATOM 3658 N N . VAL A 1 461 ? -3.783 -77.25 -30.266 1 67 461 VAL A N 1
ATOM 3659 C CA . VAL A 1 461 ? -5.223 -77.125 -30.047 1 67 461 VAL A CA 1
ATOM 3660 C C . VAL A 1 461 ? -5.789 -76 -30.859 1 67 461 VAL A C 1
ATOM 3662 O O . VAL A 1 461 ? -6.984 -75.938 -31.156 1 67 461 VAL A O 1
ATOM 3665 N N . THR A 1 462 ? -4.926 -75.125 -31.375 1 70.19 462 THR A N 1
ATOM 3666 C CA . THR A 1 462 ? -5.363 -73.938 -32.156 1 70.19 462 THR A CA 1
ATOM 3667 C C . THR A 1 462 ? -5.852 -74.375 -33.531 1 70.19 462 THR A C 1
ATOM 3669 O O . THR A 1 462 ? -6.777 -73.75 -34.094 1 70.19 462 THR A O 1
ATOM 3672 N N . SER A 1 463 ? -5.211 -75.438 -34.062 1 69.62 463 SER A N 1
ATOM 3673 C CA . SER A 1 463 ? -5.641 -76 -35.344 1 69.62 463 SER A CA 1
ATOM 3674 C C . SER A 1 463 ? -6.996 -76.688 -35.219 1 69.62 463 SER A C 1
ATOM 3676 O O . SER A 1 463 ? -7.816 -76.625 -36.125 1 69.62 463 SER A O 1
ATOM 3678 N N . ILE A 1 464 ? -7.145 -77.125 -34.062 1 70.94 464 ILE A N 1
ATOM 3679 C CA . ILE A 1 464 ? -8.414 -77.812 -33.812 1 70.94 464 ILE A CA 1
ATOM 3680 C C . ILE A 1 464 ? -9.508 -76.75 -33.594 1 70.94 464 ILE A C 1
ATOM 3682 O O . ILE A 1 464 ? -10.641 -76.938 -34.062 1 70.94 464 ILE A O 1
ATOM 3686 N N . ALA A 1 465 ? -9.117 -75.688 -33.062 1 73.5 465 ALA A N 1
ATOM 3687 C CA . ALA A 1 465 ? -10.062 -74.562 -32.844 1 73.5 465 ALA A CA 1
ATOM 3688 C C . ALA A 1 465 ? -10.492 -73.938 -34.156 1 73.5 465 ALA A C 1
ATOM 3690 O O . ALA A 1 465 ? -11.656 -73.562 -34.312 1 73.5 465 ALA A O 1
ATOM 3691 N N . ALA A 1 466 ? -9.688 -73.938 -35.031 1 72.06 466 ALA A N 1
ATOM 3692 C CA . ALA A 1 466 ? -9.992 -73.438 -36.375 1 72.06 466 ALA A CA 1
ATOM 3693 C C . ALA A 1 466 ? -10.953 -74.312 -37.125 1 72.06 466 ALA A C 1
ATOM 3695 O O . ALA A 1 466 ? -11.82 -73.875 -37.875 1 72.06 466 ALA A O 1
ATOM 3696 N N . SER A 1 467 ? -10.742 -75.688 -36.844 1 73.81 467 SER A N 1
ATOM 3697 C CA . SER A 1 467 ? -11.648 -76.625 -37.438 1 73.81 467 SER A CA 1
ATOM 3698 C C . SER A 1 467 ? -13.055 -76.5 -36.875 1 73.81 467 SER A C 1
ATOM 3700 O O . SER A 1 467 ? -14.031 -76.875 -37.531 1 73.81 467 SER A O 1
ATOM 3702 N N . LEU A 1 468 ? -13.141 -76 -35.719 1 78.44 468 LEU A N 1
ATOM 3703 C CA . LEU A 1 468 ? -14.422 -75.75 -35.062 1 78.44 468 LEU A CA 1
ATOM 3704 C C . LEU A 1 468 ? -14.953 -74.375 -35.406 1 78.44 468 LEU A C 1
ATOM 3706 O O . LEU A 1 468 ? -15.93 -73.875 -34.812 1 78.44 468 LEU A O 1
ATOM 3710 N N . LYS A 1 469 ? -14.359 -73.625 -36.281 1 80.06 469 LYS A N 1
ATOM 3711 C CA . LYS A 1 469 ? -14.742 -72.312 -36.812 1 80.06 469 LYS A CA 1
ATOM 3712 C C . LYS A 1 469 ? -14.594 -71.188 -35.75 1 80.06 469 LYS A C 1
ATOM 3714 O O . LYS A 1 469 ? -15.43 -70.312 -35.656 1 80.06 469 LYS A O 1
ATOM 3719 N N . TRP A 1 470 ? -13.57 -71.375 -34.906 1 87.19 470 TRP A N 1
ATOM 3720 C CA . TRP A 1 470 ? -13.281 -70.312 -33.938 1 87.19 470 TRP A CA 1
ATOM 3721 C C . TRP A 1 470 ? -12.547 -69.188 -34.625 1 87.19 470 TRP A C 1
ATOM 3723 O O . TRP A 1 470 ? -11.617 -69.375 -35.406 1 87.19 470 TRP A O 1
ATOM 3733 N N . GLU A 1 471 ? -13.086 -67.938 -34.438 1 84.88 471 GLU A N 1
ATOM 3734 C CA . GLU A 1 471 ? -12.445 -66.75 -35.031 1 84.88 471 GLU A CA 1
ATOM 3735 C C . GLU A 1 471 ? -11.477 -66.125 -34.031 1 84.88 471 GLU A C 1
ATOM 3737 O O . GLU A 1 471 ? -11.883 -65.688 -32.938 1 84.88 471 GLU A O 1
ATOM 3742 N N . GLU A 1 472 ? -10.227 -66.25 -34.406 1 82.56 472 GLU A N 1
ATOM 3743 C CA . GLU A 1 472 ? -9.242 -65.562 -33.531 1 82.56 472 GLU A CA 1
ATOM 3744 C C . GLU A 1 472 ? -9.375 -64.062 -33.594 1 82.56 472 GLU A C 1
ATOM 3746 O O . GLU A 1 472 ? -9.344 -63.469 -34.656 1 82.56 472 GLU A O 1
ATOM 3751 N N . MET A 1 473 ? -9.617 -63.344 -32.375 1 83.31 473 MET A N 1
ATOM 3752 C CA . MET A 1 473 ? -9.766 -61.906 -32.281 1 83.31 473 MET A CA 1
ATOM 3753 C C . MET A 1 473 ? -8.414 -61.219 -32.062 1 83.31 473 MET A C 1
ATOM 3755 O O . MET A 1 473 ? -8.078 -60.25 -32.781 1 83.31 473 MET A O 1
ATOM 3759 N N . PHE A 1 474 ? -7.699 -61.625 -31.062 1 80 474 PHE A N 1
ATOM 3760 C CA . PHE A 1 474 ? -6.348 -61.125 -30.797 1 80 474 PHE A CA 1
ATOM 3761 C C . PHE A 1 474 ? -5.57 -62.125 -29.938 1 80 474 PHE A C 1
ATOM 3763 O O . PHE A 1 474 ? -6.145 -63.062 -29.406 1 80 474 PHE A O 1
ATOM 3770 N N . ARG A 1 475 ? -4.184 -62.188 -29.953 1 76.44 475 ARG A N 1
ATOM 3771 C CA . ARG A 1 475 ? -3.355 -63.125 -29.188 1 76.44 475 ARG A CA 1
ATOM 3772 C C . ARG A 1 475 ? -2.359 -62.375 -28.312 1 76.44 475 ARG A C 1
ATOM 3774 O O . ARG A 1 475 ? -1.873 -61.312 -28.688 1 76.44 475 ARG A O 1
ATOM 3781 N N . THR A 1 476 ? -2.326 -62.75 -27.141 1 77.31 476 THR A N 1
ATOM 3782 C CA . THR A 1 476 ? -1.287 -62.25 -26.234 1 77.31 476 THR A CA 1
ATOM 3783 C C . THR A 1 476 ? -0.189 -63.312 -26.062 1 77.31 476 THR A C 1
ATOM 3785 O O . THR A 1 476 ? -0.274 -64.375 -26.625 1 77.31 476 THR A O 1
ATOM 3788 N N . THR A 1 477 ? 0.928 -63 -25.25 1 69.06 477 THR A N 1
ATOM 3789 C CA . THR A 1 477 ? 2.043 -63.938 -25.031 1 69.06 477 THR A CA 1
ATOM 3790 C C . THR A 1 477 ? 1.583 -65.188 -24.297 1 69.06 477 THR A C 1
ATOM 3792 O O . THR A 1 477 ? 2.125 -66.25 -24.516 1 69.06 477 THR A O 1
ATOM 3795 N N . THR A 1 478 ? 0.479 -64.938 -23.641 1 76.25 478 THR A N 1
ATOM 3796 C CA . THR A 1 478 ? 0.101 -66.062 -22.766 1 76.25 478 THR A CA 1
ATOM 3797 C C . THR A 1 478 ? -1.175 -66.75 -23.266 1 76.25 478 THR A C 1
ATOM 3799 O O . THR A 1 478 ? -1.353 -67.938 -23.078 1 76.25 478 THR A O 1
ATOM 3802 N N . ASN A 1 479 ? -1.896 -65.875 -23.922 1 80.62 479 ASN A N 1
ATOM 3803 C CA . ASN A 1 479 ? -3.203 -66.438 -24.266 1 80.62 479 ASN A CA 1
ATOM 3804 C C . ASN A 1 479 ? -3.648 -66 -25.656 1 80.62 479 ASN A C 1
ATOM 3806 O O . ASN A 1 479 ? -3.238 -64.938 -26.141 1 80.62 479 ASN A O 1
ATOM 3810 N N . ILE A 1 480 ? -4.379 -66.875 -26.297 1 80.94 480 ILE A N 1
ATOM 3811 C CA . ILE A 1 480 ? -5.039 -66.562 -27.547 1 80.94 480 ILE A CA 1
ATOM 3812 C C . ILE A 1 480 ? -6.539 -66.375 -27.328 1 80.94 480 ILE A C 1
ATOM 3814 O O . ILE A 1 480 ? -7.16 -67.25 -26.656 1 80.94 480 ILE A O 1
ATOM 3818 N N . TYR A 1 481 ? -7.066 -65.25 -27.875 1 84.56 481 TYR A N 1
ATOM 3819 C CA . TYR A 1 481 ? -8.469 -64.938 -27.641 1 84.56 481 TYR A CA 1
ATOM 3820 C C . TYR A 1 481 ? -9.305 -65.188 -28.891 1 84.56 481 TYR A C 1
ATOM 3822 O O . TYR A 1 481 ? -8.984 -64.688 -29.969 1 84.56 481 TYR A O 1
ATOM 3830 N N . PHE A 1 482 ? -10.367 -66.062 -28.688 1 85.31 482 PHE A N 1
ATOM 3831 C CA . PHE A 1 482 ? -11.18 -66.5 -29.812 1 85.31 482 PHE A CA 1
ATOM 3832 C C . PHE A 1 482 ? -12.641 -66.125 -29.609 1 85.31 482 PHE A C 1
ATOM 3834 O O . PHE A 1 482 ? -13.078 -65.938 -28.469 1 85.31 482 PHE A O 1
ATOM 3841 N N . LYS A 1 483 ? -13.305 -65.875 -30.734 1 89.19 483 LYS A N 1
ATOM 3842 C CA . LYS A 1 483 ? -14.766 -65.812 -30.75 1 89.19 483 LYS A CA 1
ATOM 3843 C C . LYS A 1 483 ? -15.367 -67.062 -31.312 1 89.19 483 LYS A C 1
ATOM 3845 O O . LYS A 1 483 ? -15.062 -67.438 -32.438 1 89.19 483 LYS A O 1
ATOM 3850 N N . ASN A 1 484 ? -16.062 -67.812 -30.562 1 86.31 484 ASN A N 1
ATOM 3851 C CA . ASN A 1 484 ? -16.766 -69 -31.047 1 86.31 484 ASN A CA 1
ATOM 3852 C C . ASN A 1 484 ? -18.266 -68.75 -31.078 1 86.31 484 ASN A C 1
ATOM 3854 O O . ASN A 1 484 ? -18.75 -67.688 -30.797 1 86.31 484 ASN A O 1
ATOM 3858 N N . GLU A 1 485 ? -19 -69.812 -31.547 1 82.5 485 GLU A N 1
ATOM 3859 C CA . GLU A 1 485 ? -20.438 -69.625 -31.703 1 82.5 485 GLU A CA 1
ATOM 3860 C C . GLU A 1 485 ? -21.109 -69.375 -30.359 1 82.5 485 GLU A C 1
ATOM 3862 O O . GLU A 1 485 ? -22.031 -68.5 -30.281 1 82.5 485 GLU A O 1
ATOM 3867 N N . ASP A 1 486 ? -20.578 -69.875 -29.266 1 83.69 486 ASP A N 1
ATOM 3868 C CA . ASP A 1 486 ? -21.172 -69.688 -27.953 1 83.69 486 ASP A CA 1
ATOM 3869 C C . ASP A 1 486 ? -20.984 -68.25 -27.469 1 83.69 486 ASP A C 1
ATOM 3871 O O . ASP A 1 486 ? -21.906 -67.625 -26.953 1 83.69 486 ASP A O 1
ATOM 3875 N N . VAL A 1 487 ? -19.828 -67.688 -27.641 1 88.38 487 VAL A N 1
ATOM 3876 C CA . VAL A 1 487 ? -19.547 -66.375 -27.141 1 88.38 487 VAL A CA 1
ATOM 3877 C C . VAL A 1 487 ? -20.219 -65.312 -28.047 1 88.38 487 VAL A C 1
ATOM 3879 O O . VAL A 1 487 ? -20.609 -64.25 -27.578 1 88.38 487 VAL A O 1
ATOM 3882 N N . ILE A 1 488 ? -20.359 -65.625 -29.312 1 87.31 488 ILE A N 1
ATOM 3883 C CA . ILE A 1 488 ? -21.094 -64.688 -30.203 1 87.31 488 ILE A CA 1
ATOM 3884 C C . ILE A 1 488 ? -22.547 -64.625 -29.781 1 87.31 488 ILE A C 1
ATOM 3886 O O . ILE A 1 488 ? -23.156 -63.562 -29.812 1 87.31 488 ILE A O 1
ATOM 3890 N N . GLN A 1 489 ? -23.062 -65.812 -29.391 1 85.38 489 GLN A N 1
ATOM 3891 C CA . GLN A 1 489 ? -24.422 -65.812 -28.875 1 85.38 489 GLN A CA 1
ATOM 3892 C C . GLN A 1 489 ? -24.531 -65 -27.594 1 85.38 489 GLN A C 1
ATOM 3894 O O . GLN A 1 489 ? -25.516 -64.25 -27.375 1 85.38 489 GLN A O 1
ATOM 3899 N N . MET A 1 490 ? -23.531 -65 -26.812 1 86.75 490 MET A N 1
ATOM 3900 C CA . MET A 1 490 ? -23.5 -64.188 -25.594 1 86.75 490 MET A CA 1
ATOM 3901 C C . MET A 1 490 ? -23.406 -62.719 -25.906 1 86.75 490 MET A C 1
ATOM 3903 O O . MET A 1 490 ? -24.031 -61.875 -25.234 1 86.75 490 MET A O 1
ATOM 3907 N N . ASP A 1 491 ? -22.609 -62.344 -26.891 1 86.62 491 ASP A N 1
ATOM 3908 C CA . ASP A 1 491 ? -22.516 -60.969 -27.328 1 86.62 491 ASP A CA 1
ATOM 3909 C C . ASP A 1 491 ? -23.875 -60.406 -27.75 1 86.62 491 ASP A C 1
ATOM 3911 O O . ASP A 1 491 ? -24.188 -59.25 -27.484 1 86.62 491 ASP A O 1
ATOM 3915 N N . GLU A 1 492 ? -24.547 -61.344 -28.453 1 83.94 492 GLU A N 1
ATOM 3916 C CA . GLU A 1 492 ? -25.875 -60.906 -28.906 1 83.94 492 GLU A CA 1
ATOM 3917 C C . GLU A 1 492 ? -26.859 -60.844 -27.75 1 83.94 492 GLU A C 1
ATOM 3919 O O . GLU A 1 492 ? -27.672 -59.938 -27.672 1 83.94 492 GLU A O 1
ATOM 3924 N N . LYS A 1 493 ? -26.688 -61.781 -26.812 1 82.5 493 LYS A N 1
ATOM 3925 C CA . LYS A 1 493 ? -27.641 -61.875 -25.703 1 82.5 493 LYS A CA 1
ATOM 3926 C C . LYS A 1 493 ? -27.359 -60.812 -24.656 1 82.5 493 LYS A C 1
ATOM 3928 O O . LYS A 1 493 ? -28.281 -60.125 -24.203 1 82.5 493 LYS A O 1
ATOM 3933 N N . TYR A 1 494 ? -26.156 -60.656 -24.219 1 83.44 494 TYR A N 1
ATOM 3934 C CA . TYR A 1 494 ? -25.844 -59.781 -23.078 1 83.44 494 TYR A CA 1
ATOM 3935 C C . TYR A 1 494 ? -25.203 -58.5 -23.547 1 83.44 494 TYR A C 1
ATOM 3937 O O . TYR A 1 494 ? -25.234 -57.5 -22.844 1 83.44 494 TYR A O 1
ATOM 3945 N N . GLY A 1 495 ? -24.734 -58.406 -24.781 1 81 495 GLY A N 1
ATOM 3946 C CA . GLY A 1 495 ? -24.031 -57.219 -25.234 1 81 495 GLY A CA 1
ATOM 3947 C C . GLY A 1 495 ? -22.922 -56.781 -24.312 1 81 495 GLY A C 1
ATOM 3948 O O . GLY A 1 495 ? -22.359 -57.594 -23.562 1 81 495 GLY A O 1
ATOM 3949 N N . ASP A 1 496 ? -22.375 -55.406 -24.359 1 84.38 496 ASP A N 1
ATOM 3950 C CA . ASP A 1 496 ? -21.391 -54.844 -23.453 1 84.38 496 ASP A CA 1
ATOM 3951 C C . ASP A 1 496 ? -22.016 -54.438 -22.125 1 84.38 496 ASP A C 1
ATOM 3953 O O . ASP A 1 496 ? -22.469 -53.312 -21.953 1 84.38 496 ASP A O 1
ATOM 3957 N N . ILE A 1 497 ? -22.016 -55.438 -21.25 1 84.25 497 ILE A N 1
ATOM 3958 C CA . ILE A 1 497 ? -22.734 -55.281 -19.984 1 84.25 497 ILE A CA 1
ATOM 3959 C C . ILE A 1 497 ? -22.094 -54.188 -19.141 1 84.25 497 ILE A C 1
ATOM 3961 O O . ILE A 1 497 ? -22.781 -53.406 -18.484 1 84.25 497 ILE A O 1
ATOM 3965 N N . TYR A 1 498 ? -20.828 -54.094 -19.141 1 85.56 498 TYR A N 1
ATOM 3966 C CA . TYR A 1 498 ? -20.141 -53.062 -18.359 1 85.56 498 TYR A CA 1
ATOM 3967 C C . TYR A 1 498 ? -20.438 -51.656 -18.891 1 85.56 498 TYR A C 1
ATOM 3969 O O . TYR A 1 498 ? -20.719 -50.75 -18.109 1 85.56 498 TYR A O 1
ATOM 3977 N N . GLY A 1 499 ? -20.312 -51.531 -20.141 1 85.5 499 GLY A N 1
ATOM 3978 C CA . GLY A 1 499 ? -20.672 -50.25 -20.75 1 85.5 499 GLY A CA 1
ATOM 3979 C C . GLY A 1 499 ? -22.109 -49.844 -20.484 1 85.5 499 GLY A C 1
ATOM 3980 O O . GLY A 1 499 ? -22.391 -48.688 -20.203 1 85.5 499 GLY A O 1
ATOM 3981 N N . ALA A 1 500 ? -22.906 -50.875 -20.562 1 86.56 500 ALA A N 1
ATOM 3982 C CA . ALA A 1 500 ? -24.312 -50.625 -20.297 1 86.56 500 ALA A CA 1
ATOM 3983 C C . ALA A 1 500 ? -24.531 -50.188 -18.844 1 86.56 500 ALA A C 1
ATOM 3985 O O . ALA A 1 500 ? -25.344 -49.281 -18.578 1 86.56 500 ALA A O 1
ATOM 3986 N N . ILE A 1 501 ? -23.828 -50.75 -17.938 1 87.81 501 ILE A N 1
ATOM 3987 C CA . ILE A 1 501 ? -23.922 -50.375 -16.531 1 87.81 501 ILE A CA 1
ATOM 3988 C C . ILE A 1 501 ? -23.5 -48.906 -16.344 1 87.81 501 ILE A C 1
ATOM 3990 O O . ILE A 1 501 ? -24.203 -48.125 -15.703 1 87.81 501 ILE A O 1
ATOM 3994 N N . ILE A 1 502 ? -22.438 -48.5 -16.953 1 87 502 ILE A N 1
ATOM 3995 C CA . ILE A 1 502 ? -21.891 -47.156 -16.828 1 87 502 ILE A CA 1
ATOM 3996 C C . ILE A 1 502 ? -22.875 -46.156 -17.438 1 87 502 ILE A C 1
ATOM 3998 O O . ILE A 1 502 ? -23.141 -45.094 -16.844 1 87 502 ILE A O 1
ATOM 4002 N N . ASP A 1 503 ? -23.344 -46.531 -18.547 1 88.19 503 ASP A N 1
ATOM 4003 C CA . ASP A 1 503 ? -24.281 -45.625 -19.219 1 88.19 503 ASP A CA 1
ATOM 4004 C C . ASP A 1 503 ? -25.531 -45.406 -18.375 1 88.19 503 ASP A C 1
ATOM 4006 O O . ASP A 1 503 ? -26.016 -44.281 -18.25 1 88.19 503 ASP A O 1
ATOM 4010 N N . LEU A 1 504 ? -26.031 -46.469 -17.828 1 90.19 504 LEU A N 1
ATOM 4011 C CA . LEU A 1 504 ? -27.234 -46.375 -17.016 1 90.19 504 LEU A CA 1
ATOM 4012 C C . LEU A 1 504 ? -26.953 -45.594 -15.742 1 90.19 504 LEU A C 1
ATOM 4014 O O . LEU A 1 504 ? -27.797 -44.781 -15.297 1 90.19 504 LEU A O 1
ATOM 4018 N N . GLU A 1 505 ? -25.844 -45.781 -15.195 1 89.38 505 GLU A N 1
ATOM 4019 C CA . GLU A 1 505 ? -25.453 -45.031 -14.016 1 89.38 505 GLU A CA 1
ATOM 4020 C C . GLU A 1 505 ? -25.359 -43.531 -14.312 1 89.38 505 GLU A C 1
ATOM 4022 O O . GLU A 1 505 ? -25.812 -42.719 -13.523 1 89.38 505 GLU A O 1
ATOM 4027 N N . VAL A 1 506 ? -24.781 -43.188 -15.398 1 88.19 506 VAL A N 1
ATOM 4028 C CA . VAL A 1 506 ? -24.641 -41.812 -15.812 1 88.19 506 VAL A CA 1
ATOM 4029 C C . VAL A 1 506 ? -26.016 -41.188 -16.031 1 88.19 506 VAL A C 1
ATOM 4031 O O . VAL A 1 506 ? -26.25 -40.031 -15.648 1 88.19 506 VAL A O 1
ATOM 4034 N N . GLU A 1 507 ? -26.828 -41.969 -16.609 1 91.12 507 GLU A N 1
ATOM 4035 C CA . GLU A 1 507 ? -28.172 -41.5 -16.875 1 91.12 507 GLU A CA 1
ATOM 4036 C C . GLU A 1 507 ? -28.906 -41.219 -15.562 1 91.12 507 GLU A C 1
ATOM 4038 O O . GLU A 1 507 ? -29.609 -40.188 -15.445 1 91.12 507 GLU A O 1
ATOM 4043 N N . ILE A 1 508 ? -28.797 -42.062 -14.625 1 91.81 508 ILE A N 1
ATOM 4044 C CA . ILE A 1 508 ? -29.453 -41.875 -13.328 1 91.81 508 ILE A CA 1
ATOM 4045 C C . ILE A 1 508 ? -28.891 -40.656 -12.625 1 91.81 508 ILE A C 1
ATOM 4047 O O . ILE A 1 508 ? -29.641 -39.844 -12.062 1 91.81 508 ILE A O 1
ATOM 4051 N N . LEU A 1 509 ? -27.625 -40.5 -12.664 1 91.06 509 LEU A N 1
ATOM 4052 C CA . LEU A 1 509 ? -26.984 -39.344 -12.031 1 91.06 509 LEU A CA 1
ATOM 4053 C C . LEU A 1 509 ? -27.406 -38.062 -12.727 1 91.06 509 LEU A C 1
ATOM 4055 O O . LEU A 1 509 ? -27.578 -37.031 -12.07 1 91.06 509 LEU A O 1
ATOM 4059 N N . GLN A 1 510 ? -27.516 -38.125 -13.992 1 90.69 510 GLN A N 1
ATOM 4060 C CA . GLN A 1 510 ? -27.984 -36.969 -14.734 1 90.69 510 GLN A CA 1
ATOM 4061 C C . GLN A 1 510 ? -29.422 -36.594 -14.32 1 90.69 510 GLN A C 1
ATOM 4063 O O . GLN A 1 510 ? -29.75 -35.406 -14.227 1 90.69 510 GLN A O 1
ATOM 4068 N N . GLY A 1 511 ? -30.203 -37.625 -14.188 1 91.44 511 GLY A N 1
ATOM 4069 C CA . GLY A 1 511 ? -31.531 -37.375 -13.68 1 91.44 511 GLY A CA 1
ATOM 4070 C C . GLY A 1 511 ? -31.547 -36.719 -12.32 1 91.44 511 GLY A C 1
ATOM 4071 O O . GLY A 1 511 ? -32.344 -35.781 -12.086 1 91.44 511 GLY A O 1
ATOM 4072 N N . SER A 1 512 ? -30.688 -37.156 -11.484 1 92.56 512 SER A N 1
ATOM 4073 C CA . SER A 1 512 ? -30.562 -36.562 -10.164 1 92.56 512 SER A CA 1
ATOM 4074 C C . SER A 1 512 ? -30.078 -35.094 -10.266 1 92.56 512 SER A C 1
ATOM 4076 O O . SER A 1 512 ? -30.531 -34.25 -9.5 1 92.56 512 SER A O 1
ATOM 4078 N N . GLN A 1 513 ? -29.156 -34.781 -11.109 1 92.62 513 GLN A N 1
ATOM 4079 C CA . GLN A 1 513 ? -28.688 -33.438 -11.328 1 92.62 513 GLN A CA 1
ATOM 4080 C C . GLN A 1 513 ? -29.812 -32.531 -11.805 1 92.62 513 GLN A C 1
ATOM 4082 O O . GLN A 1 513 ? -29.906 -31.375 -11.383 1 92.62 513 GLN A O 1
ATOM 4087 N N . GLU A 1 514 ? -30.625 -33.062 -12.625 1 91.69 514 GLU A N 1
ATOM 4088 C CA . GLU A 1 514 ? -31.766 -32.281 -13.125 1 91.69 514 GLU A CA 1
ATOM 4089 C C . GLU A 1 514 ? -32.75 -31.953 -12.008 1 91.69 514 GLU A C 1
ATOM 4091 O O . GLU A 1 514 ? -33.344 -30.891 -12 1 91.69 514 GLU A O 1
ATOM 4096 N N . ASN A 1 515 ? -32.906 -32.875 -11.141 1 92.94 515 ASN A N 1
ATOM 4097 C CA . ASN A 1 515 ? -33.75 -32.625 -9.984 1 92.94 515 ASN A CA 1
ATOM 4098 C C . ASN A 1 515 ? -33.25 -31.469 -9.133 1 92.94 515 ASN A C 1
ATOM 4100 O O . ASN A 1 515 ? -34.031 -30.672 -8.625 1 92.94 515 ASN A O 1
ATOM 4104 N N . VAL A 1 516 ? -32 -31.406 -8.977 1 93.5 516 VAL A N 1
ATOM 4105 C CA . VAL A 1 516 ? -31.391 -30.328 -8.203 1 93.5 516 VAL A CA 1
ATOM 4106 C C . VAL A 1 516 ? -31.578 -29 -8.922 1 93.5 516 VAL A C 1
ATOM 4108 O O . VAL A 1 516 ? -31.953 -28 -8.297 1 93.5 516 VAL A O 1
ATOM 4111 N N . LEU A 1 517 ? -31.359 -28.984 -10.25 1 89.44 517 LEU A N 1
ATOM 4112 C CA . LEU A 1 517 ? -31.453 -27.75 -11.039 1 89.44 517 LEU A CA 1
ATOM 4113 C C . LEU A 1 517 ? -32.906 -27.266 -11.109 1 89.44 517 LEU A C 1
ATOM 4115 O O . LEU A 1 517 ? -33.125 -26.062 -11.305 1 89.44 517 LEU A O 1
ATOM 4119 N N . ALA A 1 518 ? -33.781 -28.156 -10.906 1 89.5 518 ALA A N 1
ATOM 4120 C CA . ALA A 1 518 ? -35.188 -27.797 -10.938 1 89.5 518 ALA A CA 1
ATOM 4121 C C . ALA A 1 518 ? -35.562 -26.859 -9.781 1 89.5 518 ALA A C 1
ATOM 4123 O O . ALA A 1 518 ? -36.406 -26 -9.914 1 89.5 518 ALA A O 1
ATOM 4124 N N . ILE A 1 519 ? -34.875 -26.922 -8.672 1 89.56 519 ILE A N 1
ATOM 4125 C CA . ILE A 1 519 ? -35.188 -26.078 -7.516 1 89.56 519 ILE A CA 1
ATOM 4126 C C . ILE A 1 519 ? -34.031 -25.094 -7.277 1 89.56 519 ILE A C 1
ATOM 4128 O O . ILE A 1 519 ? -33.844 -24.594 -6.164 1 89.56 519 ILE A O 1
ATOM 4132 N N . GLN A 1 520 ? -33.344 -24.875 -8.258 1 83.88 520 GLN A N 1
ATOM 4133 C CA . GLN A 1 520 ? -32.156 -24.016 -8.148 1 83.88 520 GLN A CA 1
ATOM 4134 C C . GLN A 1 520 ? -32.562 -22.609 -7.688 1 83.88 520 GLN A C 1
ATOM 4136 O O . GLN A 1 520 ? -31.859 -21.984 -6.887 1 83.88 520 GLN A O 1
ATOM 4141 N N . SER A 1 521 ? -33.625 -22.078 -8.148 1 80.06 521 SER A N 1
ATOM 4142 C CA . SER A 1 521 ? -34.062 -20.734 -7.793 1 80.06 521 SER A CA 1
ATOM 4143 C C . SER A 1 521 ? -34.406 -20.625 -6.309 1 80.06 521 SER A C 1
ATOM 4145 O O . SER A 1 521 ? -34 -19.672 -5.641 1 80.06 521 SER A O 1
ATOM 4147 N N . SER A 1 522 ? -35.062 -21.625 -5.863 1 84.69 522 SER A N 1
ATOM 4148 C CA . SER A 1 522 ? -35.438 -21.656 -4.449 1 84.69 522 SER A CA 1
ATOM 4149 C C . SER A 1 522 ? -34.188 -21.781 -3.574 1 84.69 522 SER A C 1
ATOM 4151 O O . SER A 1 522 ? -34.062 -21.141 -2.529 1 84.69 522 SER A O 1
ATOM 4153 N N . LEU A 1 523 ? -33.281 -22.531 -4.035 1 87.69 523 LEU A N 1
ATOM 4154 C CA . LEU A 1 523 ? -32.031 -22.719 -3.285 1 87.69 523 LEU A CA 1
ATOM 4155 C C . LEU A 1 523 ? -31.188 -21.453 -3.262 1 87.69 523 LEU A C 1
ATOM 4157 O O . LEU A 1 523 ? -30.641 -21.094 -2.225 1 87.69 523 LEU A O 1
ATOM 4161 N N . THR A 1 524 ? -31.141 -20.828 -4.398 1 81.19 524 THR A N 1
ATOM 4162 C CA . THR A 1 524 ? -30.359 -19.594 -4.492 1 81.19 524 THR A CA 1
ATOM 4163 C C . THR A 1 524 ? -30.969 -18.5 -3.621 1 81.19 524 THR A C 1
ATOM 4165 O O . THR A 1 524 ? -30.25 -17.766 -2.955 1 81.19 524 THR A O 1
ATOM 4168 N N . GLU A 1 525 ? -32.219 -18.438 -3.613 1 81.06 525 GLU A N 1
ATOM 4169 C CA . GLU A 1 525 ? -32.906 -17.469 -2.764 1 81.06 525 GLU A CA 1
ATOM 4170 C C . GLU A 1 525 ? -32.625 -17.734 -1.286 1 81.06 525 GLU A C 1
ATOM 4172 O O . GLU A 1 525 ? -32.375 -16.812 -0.517 1 81.06 525 GLU A O 1
ATOM 4177 N N . TYR A 1 526 ? -32.781 -18.922 -0.951 1 88.81 526 TYR A N 1
ATOM 4178 C CA . TYR A 1 526 ? -32.5 -19.297 0.433 1 88.81 526 TYR A CA 1
ATOM 4179 C C . TYR A 1 526 ? -31.062 -18.969 0.816 1 88.81 526 TYR A C 1
ATOM 4181 O O . TYR A 1 526 ? -30.812 -18.469 1.913 1 88.81 526 TYR A O 1
ATOM 4189 N N . CYS A 1 527 ? -30.156 -19.203 -0.081 1 84.44 527 CYS A N 1
ATOM 4190 C CA . CYS A 1 527 ? -28.75 -18.938 0.177 1 84.44 527 CYS A CA 1
ATOM 4191 C C . CYS A 1 527 ? -28.516 -17.438 0.413 1 84.44 527 CYS A C 1
ATOM 4193 O O . CYS A 1 527 ? -27.734 -17.062 1.281 1 84.44 527 CYS A O 1
ATOM 4195 N N . ASN A 1 528 ? -29.188 -16.688 -0.282 1 81.75 528 ASN A N 1
ATOM 4196 C CA . ASN A 1 528 ? -29.078 -15.242 -0.108 1 81.75 528 ASN A CA 1
ATOM 4197 C C . ASN A 1 528 ? -29.594 -14.797 1.259 1 81.75 528 ASN A C 1
ATOM 4199 O O . ASN A 1 528 ? -28.984 -13.953 1.914 1 81.75 528 ASN A O 1
ATOM 4203 N N . LEU A 1 529 ? -30.656 -15.328 1.595 1 85.81 529 LEU A N 1
ATOM 4204 C CA . LEU A 1 529 ? -31.234 -15.008 2.898 1 85.81 529 LEU A CA 1
ATOM 4205 C C . LEU A 1 529 ? -30.328 -15.5 4.023 1 85.81 529 LEU A C 1
ATOM 4207 O O . LEU A 1 529 ? -30.188 -14.828 5.047 1 85.81 529 LEU A O 1
ATOM 4211 N N . LEU A 1 530 ? -29.734 -16.609 3.789 1 90.94 530 LEU A N 1
ATOM 4212 C CA . LEU A 1 530 ? -28.828 -17.141 4.793 1 90.94 530 LEU A CA 1
ATOM 4213 C C . LEU A 1 530 ? -27.594 -16.266 4.93 1 90.94 530 LEU A C 1
ATOM 4215 O O . LEU A 1 530 ? -27.062 -16.094 6.031 1 90.94 530 LEU A O 1
ATOM 4219 N N . ALA A 1 531 ? -27.156 -15.781 3.793 1 86.94 531 ALA A N 1
ATOM 4220 C CA . ALA A 1 531 ? -26 -14.875 3.83 1 86.94 531 ALA A CA 1
ATOM 4221 C C . ALA A 1 531 ? -26.328 -13.625 4.648 1 86.94 531 ALA A C 1
ATOM 4223 O O . ALA A 1 531 ? -25.516 -13.18 5.461 1 86.94 531 ALA A O 1
ATOM 4224 N N . GLN A 1 532 ? -27.453 -13.086 4.457 1 89.06 532 GLN A N 1
ATOM 4225 C CA . GLN A 1 532 ? -27.891 -11.914 5.223 1 89.06 532 GLN A CA 1
ATOM 4226 C C . GLN A 1 532 ? -27.984 -12.242 6.711 1 89.06 532 GLN A C 1
ATOM 4228 O O . GLN A 1 532 ? -27.547 -11.453 7.555 1 89.06 532 GLN A O 1
ATOM 4233 N N . LEU A 1 533 ? -28.531 -13.352 6.945 1 92.69 533 LEU A N 1
ATOM 4234 C CA . LEU A 1 533 ? -28.656 -13.789 8.328 1 92.69 533 LEU A CA 1
ATOM 4235 C C . LEU A 1 533 ? -27.281 -13.93 8.984 1 92.69 533 LEU A C 1
ATOM 4237 O O . LEU A 1 533 ? -27.094 -13.539 10.133 1 92.69 533 LEU A O 1
ATOM 4241 N N . GLU A 1 534 ? -26.391 -14.492 8.242 1 93.06 534 GLU A N 1
ATOM 4242 C CA . GLU A 1 534 ? -25.031 -14.664 8.766 1 93.06 534 GLU A CA 1
ATOM 4243 C C . GLU A 1 534 ? -24.406 -13.32 9.117 1 93.06 534 GLU A C 1
ATOM 4245 O O . GLU A 1 534 ? -23.734 -13.195 10.148 1 93.06 534 GLU A O 1
ATOM 4250 N N . VAL A 1 535 ? -24.562 -12.305 8.258 1 93.31 535 VAL A N 1
ATOM 4251 C CA . VAL A 1 535 ? -24.016 -10.977 8.5 1 93.31 535 VAL A CA 1
ATOM 4252 C C . VAL A 1 535 ? -24.656 -10.383 9.758 1 93.31 535 VAL A C 1
ATOM 4254 O O . VAL A 1 535 ? -23.953 -9.844 10.625 1 93.31 535 VAL A O 1
ATOM 4257 N N . LEU A 1 536 ? -25.906 -10.516 9.875 1 95.19 536 LEU A N 1
ATOM 4258 C CA . LEU A 1 536 ? -26.609 -9.961 11.031 1 95.19 536 LEU A CA 1
ATOM 4259 C C . LEU A 1 536 ? -26.219 -10.703 12.305 1 95.19 536 LEU A C 1
ATOM 4261 O O . LEU A 1 536 ? -26.172 -10.102 13.383 1 95.19 536 LEU A O 1
ATOM 4265 N N . MET A 1 537 ? -25.984 -11.945 12.141 1 95.44 537 MET A N 1
ATOM 4266 C CA . MET A 1 537 ? -25.5 -12.711 13.281 1 95.44 537 MET A CA 1
ATOM 4267 C C . MET A 1 537 ? -24.125 -12.234 13.711 1 95.44 537 MET A C 1
ATOM 4269 O O . MET A 1 537 ? -23.797 -12.227 14.898 1 95.44 537 MET A O 1
ATOM 4273 N N . SER A 1 538 ? -23.375 -11.922 12.734 1 96 538 SER A N 1
ATOM 4274 C CA . SER A 1 538 ? -22.062 -11.352 13.055 1 96 538 SER A CA 1
ATOM 4275 C C . SER A 1 538 ? -22.203 -10.039 13.828 1 96 538 SER A C 1
ATOM 4277 O O . SER A 1 538 ? -21.469 -9.805 14.789 1 96 538 SER A O 1
ATOM 4279 N N . PHE A 1 539 ? -23.141 -9.172 13.352 1 97.5 539 PHE A N 1
ATOM 4280 C CA . PHE A 1 539 ? -23.422 -7.938 14.078 1 97.5 539 PHE A CA 1
ATOM 4281 C C . PHE A 1 539 ? -23.797 -8.227 15.523 1 97.5 539 PHE A C 1
ATOM 4283 O O . PHE A 1 539 ? -23.328 -7.562 16.438 1 97.5 539 PHE A O 1
ATOM 4290 N N . ALA A 1 540 ? -24.625 -9.234 15.672 1 96.88 540 ALA A N 1
ATOM 4291 C CA . ALA A 1 540 ? -25.094 -9.609 17 1 96.88 540 ALA A CA 1
ATOM 4292 C C . ALA A 1 540 ? -23.938 -10.109 17.875 1 96.88 540 ALA A C 1
ATOM 4294 O O . ALA A 1 540 ? -23.844 -9.758 19.047 1 96.88 540 ALA A O 1
ATOM 4295 N N . TYR A 1 541 ? -23.156 -10.906 17.281 1 95.94 541 TYR A N 1
ATOM 4296 C CA . TYR A 1 541 ? -22.016 -11.469 18 1 95.94 541 TYR A CA 1
ATOM 4297 C C . TYR A 1 541 ? -21.125 -10.367 18.547 1 95.94 541 TYR A C 1
ATOM 4299 O O . TYR A 1 541 ? -20.797 -10.359 19.75 1 95.94 541 TYR A O 1
ATOM 4307 N N . VAL A 1 542 ? -20.719 -9.391 17.734 1 95.94 542 VAL A N 1
ATOM 4308 C CA . VAL A 1 542 ? -19.844 -8.297 18.141 1 95.94 542 VAL A CA 1
ATOM 4309 C C . VAL A 1 542 ? -20.547 -7.414 19.156 1 95.94 542 VAL A C 1
ATOM 4311 O O . VAL A 1 542 ? -19.922 -6.961 20.125 1 95.94 542 VAL A O 1
ATOM 4314 N N . SER A 1 543 ? -21.797 -7.145 18.938 1 96.94 543 SER A N 1
ATOM 4315 C CA . SER A 1 543 ? -22.562 -6.305 19.859 1 96.94 543 SER A CA 1
ATOM 4316 C C . SER A 1 543 ? -22.625 -6.922 21.25 1 96.94 543 SER A C 1
ATOM 4318 O O . SER A 1 543 ? -22.547 -6.207 22.25 1 96.94 543 SER A O 1
ATOM 4320 N N . GLN A 1 544 ? -22.734 -8.18 21.25 1 95 544 GLN A N 1
ATOM 4321 C CA . GLN A 1 544 ? -22.766 -8.883 22.516 1 95 544 GLN A CA 1
ATOM 4322 C C . GLN A 1 544 ? -21.391 -8.898 23.172 1 95 544 GLN A C 1
ATOM 4324 O O . GLN A 1 544 ? -21.25 -8.602 24.359 1 95 544 GLN A O 1
ATOM 4329 N N . LEU A 1 545 ? -20.422 -9.227 22.438 1 93.06 545 LEU A N 1
ATOM 4330 C CA . LEU A 1 545 ? -19.062 -9.359 22.938 1 93.06 545 LEU A CA 1
ATOM 4331 C C . LEU A 1 545 ? -18.547 -8.031 23.469 1 93.06 545 LEU A C 1
ATOM 4333 O O . LEU A 1 545 ? -17.875 -8 24.516 1 93.06 545 LEU A O 1
ATOM 4337 N N . GLN A 1 546 ? -18.859 -6.918 22.828 1 93.94 546 GLN A N 1
ATOM 4338 C CA . GLN A 1 546 ? -18.312 -5.609 23.172 1 93.94 546 GLN A CA 1
ATOM 4339 C C . GLN A 1 546 ? -19.328 -4.77 23.938 1 93.94 546 GLN A C 1
ATOM 4341 O O . GLN A 1 546 ? -19.094 -3.588 24.203 1 93.94 546 GLN A O 1
ATOM 4346 N N . ASN A 1 547 ? -20.5 -5.309 24.219 1 94.81 547 ASN A N 1
ATOM 4347 C CA . ASN A 1 547 ? -21.547 -4.641 24.969 1 94.81 547 ASN A CA 1
ATOM 4348 C C . ASN A 1 547 ? -22.047 -3.377 24.266 1 94.81 547 ASN A C 1
ATOM 4350 O O . ASN A 1 547 ? -22.078 -2.301 24.875 1 94.81 547 ASN A O 1
ATOM 4354 N N . TYR A 1 548 ? -22.344 -3.498 23.062 1 97.69 548 TYR A N 1
ATOM 4355 C CA . TYR A 1 548 ? -22.922 -2.406 22.281 1 97.69 548 TYR A CA 1
ATOM 4356 C C . TYR A 1 548 ? -24.391 -2.215 22.594 1 97.69 548 TYR A C 1
ATOM 4358 O O . TYR A 1 548 ? -25.047 -3.117 23.125 1 97.69 548 TYR A O 1
ATOM 4366 N N . CYS A 1 549 ? -24.875 -1.062 22.312 1 97.69 549 CYS A N 1
ATOM 4367 C CA . CYS A 1 549 ? -26.281 -0.783 22.578 1 97.69 549 CYS A CA 1
ATOM 4368 C C . CYS A 1 549 ? -27.031 -0.491 21.297 1 97.69 549 CYS A C 1
ATOM 4370 O O . CYS A 1 549 ? -26.438 -0.131 20.281 1 97.69 549 CYS A O 1
ATOM 4372 N N . ARG A 1 550 ? -28.328 -0.723 21.312 1 97.69 550 ARG A N 1
ATOM 4373 C CA . ARG A 1 550 ? -29.172 -0.406 20.172 1 97.69 550 ARG A CA 1
ATOM 4374 C C . ARG A 1 550 ? -29.375 1.101 20.031 1 97.69 550 ARG A C 1
ATOM 4376 O O . ARG A 1 550 ? -29.859 1.754 20.953 1 97.69 550 ARG A O 1
ATOM 4383 N N . PRO A 1 551 ? -29.031 1.719 18.953 1 98.06 551 PRO A N 1
ATOM 4384 C CA . PRO A 1 551 ? -29.219 3.156 18.766 1 98.06 551 PRO A CA 1
ATOM 4385 C C . PRO A 1 551 ? -30.688 3.518 18.484 1 98.06 551 PRO A C 1
ATOM 4387 O O . PRO A 1 551 ? -31.438 2.693 17.953 1 98.06 551 PRO A O 1
ATOM 4390 N N . GLN A 1 552 ? -31.062 4.641 18.859 1 97.56 552 GLN A N 1
ATOM 4391 C CA . GLN A 1 552 ? -32.344 5.215 18.5 1 97.56 552 GLN A CA 1
ATOM 4392 C C . GLN A 1 552 ? -32.219 6.188 17.328 1 97.56 552 GLN A C 1
ATOM 4394 O O . GLN A 1 552 ? -31.484 7.168 17.422 1 97.56 552 GLN A O 1
ATOM 4399 N N . LEU A 1 553 ? -32.969 5.906 16.266 1 97 553 LEU A N 1
ATOM 4400 C CA . LEU A 1 553 ? -32.781 6.68 15.047 1 97 553 LEU A CA 1
ATOM 4401 C C . LEU A 1 553 ? -33.938 7.664 14.875 1 97 553 LEU A C 1
ATOM 4403 O O . LEU A 1 553 ? -35.094 7.332 15.156 1 97 553 LEU A O 1
ATOM 4407 N N . TYR A 1 554 ? -33.562 8.844 14.477 1 95.69 554 TYR A N 1
ATOM 4408 C CA . TYR A 1 554 ? -34.562 9.883 14.227 1 95.69 554 TYR A CA 1
ATOM 4409 C C . TYR A 1 554 ? -34.5 10.344 12.773 1 95.69 554 TYR A C 1
ATOM 4411 O O . TYR A 1 554 ? -33.438 10.617 12.234 1 95.69 554 TYR A O 1
ATOM 4419 N N . GLU A 1 555 ? -35.594 10.43 12.148 1 92.75 555 GLU A N 1
ATOM 4420 C CA . GLU A 1 555 ? -35.656 10.758 10.727 1 92.75 555 GLU A CA 1
ATOM 4421 C C . GLU A 1 555 ? -35.688 12.273 10.508 1 92.75 555 GLU A C 1
ATOM 4423 O O . GLU A 1 555 ? -35.094 12.773 9.539 1 92.75 555 GLU A O 1
ATOM 4428 N N . ASP A 1 556 ? -36.281 13.07 11.398 1 90.88 556 ASP A N 1
ATOM 4429 C CA . ASP A 1 556 ? -36.531 14.477 11.109 1 90.88 556 ASP A CA 1
ATOM 4430 C C . ASP A 1 556 ? -35.688 15.375 12.016 1 90.88 556 ASP A C 1
ATOM 4432 O O . ASP A 1 556 ? -35.719 16.609 11.891 1 90.88 556 ASP A O 1
ATOM 4436 N N . ASN A 1 557 ? -34.938 14.766 12.867 1 93 557 ASN A N 1
ATOM 4437 C CA . ASN A 1 557 ? -34.219 15.562 13.852 1 93 557 ASN A CA 1
ATOM 4438 C C . ASN A 1 557 ? -32.719 15.414 13.68 1 93 557 ASN A C 1
ATOM 4440 O O . ASN A 1 557 ? -32.219 14.312 13.477 1 93 557 ASN A O 1
ATOM 4444 N N . SER A 1 558 ? -32.094 16.594 13.742 1 93.31 558 SER A N 1
ATOM 4445 C CA . SER A 1 558 ? -30.641 16.609 13.727 1 93.31 558 SER A CA 1
ATOM 4446 C C . SER A 1 558 ? -30.078 16.438 15.133 1 93.31 558 SER A C 1
ATOM 4448 O O . SER A 1 558 ? -29.719 17.422 15.789 1 93.31 558 SER A O 1
ATOM 4450 N N . ILE A 1 559 ? -30.094 15.219 15.617 1 95.44 559 ILE A N 1
ATOM 4451 C CA . ILE A 1 559 ? -29.672 14.953 16.984 1 95.44 559 ILE A CA 1
ATOM 4452 C C . ILE A 1 559 ? -28.5 13.984 16.984 1 95.44 559 ILE A C 1
ATOM 4454 O O . ILE A 1 559 ? -28.438 13.062 16.172 1 95.44 559 ILE A O 1
ATOM 4458 N N . LEU A 1 560 ? -27.516 14.234 17.781 1 97.5 560 LEU A N 1
ATOM 4459 C CA . LEU A 1 560 ? -26.422 13.336 18.109 1 97.5 560 LEU A CA 1
ATOM 4460 C C . LEU A 1 560 ? -26.156 13.32 19.609 1 97.5 560 LEU A C 1
ATOM 4462 O O . LEU A 1 560 ? -25.516 14.234 20.141 1 97.5 560 LEU A O 1
ATOM 4466 N N . ASP A 1 561 ? -26.75 12.359 20.25 1 97.62 561 ASP A N 1
ATOM 4467 C CA . ASP A 1 561 ? -26.609 12.203 21.703 1 97.62 561 ASP A CA 1
ATOM 4468 C C . ASP A 1 561 ? -26.047 10.828 22.047 1 97.62 561 ASP A C 1
ATOM 4470 O O . ASP A 1 561 ? -26.75 9.82 21.953 1 97.62 561 ASP A O 1
ATOM 4474 N N . VAL A 1 562 ? -24.812 10.805 22.375 1 98 562 VAL A N 1
ATOM 4475 C CA . VAL A 1 562 ? -24.125 9.562 22.703 1 98 562 VAL A CA 1
ATOM 4476 C C . VAL A 1 562 ? -23.578 9.633 24.125 1 98 562 VAL A C 1
ATOM 4478 O O . VAL A 1 562 ? -22.891 10.586 24.484 1 98 562 VAL A O 1
ATOM 4481 N N . ARG A 1 563 ? -23.938 8.68 24.891 1 97.5 563 ARG A N 1
ATOM 4482 C CA . ARG A 1 563 ? -23.438 8.602 26.25 1 97.5 563 ARG A CA 1
ATOM 4483 C C . ARG A 1 563 ? -22.375 7.516 26.391 1 97.5 563 ARG A C 1
ATOM 4485 O O . ARG A 1 563 ? -22.594 6.367 26 1 97.5 563 ARG A O 1
ATOM 4492 N N . ASN A 1 564 ? -21.281 7.918 26.891 1 96.5 564 ASN A N 1
ATOM 4493 C CA . ASN A 1 564 ? -20.156 7.008 27.078 1 96.5 564 ASN A CA 1
ATOM 4494 C C . ASN A 1 564 ? -19.781 6.305 25.781 1 96.5 564 ASN A C 1
ATOM 4496 O O . ASN A 1 564 ? -19.688 5.078 25.734 1 96.5 564 ASN A O 1
ATOM 4500 N N . GLY A 1 565 ? -19.656 7.164 24.781 1 96.94 565 GLY A N 1
ATOM 4501 C CA . GLY A 1 565 ? -19.266 6.629 23.5 1 96.94 565 GLY A CA 1
ATOM 4502 C C . GLY A 1 565 ? -17.828 6.113 23.469 1 96.94 565 GLY A C 1
ATOM 4503 O O . GLY A 1 565 ? -16.938 6.719 24.062 1 96.94 565 GLY A O 1
ATOM 4504 N N . ARG A 1 566 ? -17.625 5 22.859 1 97.06 566 ARG A N 1
ATOM 4505 C CA . ARG A 1 566 ? -16.297 4.398 22.734 1 97.06 566 ARG A CA 1
ATOM 4506 C C . ARG A 1 566 ? -15.922 4.227 21.266 1 97.06 566 ARG A C 1
ATOM 4508 O O . ARG A 1 566 ? -16.781 4.223 20.391 1 97.06 566 ARG A O 1
ATOM 4515 N N . HIS A 1 567 ? -14.656 4.234 21.016 1 94.94 567 HIS A N 1
ATOM 4516 C CA . HIS A 1 567 ? -14.164 3.994 19.656 1 94.94 567 HIS A CA 1
ATOM 4517 C C . HIS A 1 567 ? -14.086 2.5 19.359 1 94.94 567 HIS A C 1
ATOM 4519 O O . HIS A 1 567 ? -13.391 1.758 20.047 1 94.94 567 HIS A O 1
ATOM 4525 N N . PRO A 1 568 ? -14.75 2.018 18.391 1 95.44 568 PRO A N 1
ATOM 4526 C CA . PRO A 1 568 ? -14.859 0.574 18.156 1 95.44 568 PRO A CA 1
ATOM 4527 C C . PRO A 1 568 ? -13.508 -0.078 17.875 1 95.44 568 PRO A C 1
ATOM 4529 O O . PRO A 1 568 ? -13.297 -1.246 18.219 1 95.44 568 PRO A O 1
ATOM 4532 N N . LEU A 1 569 ? -12.578 0.515 17.25 1 90.81 569 LEU A N 1
ATOM 4533 C CA . LEU A 1 569 ? -11.289 -0.069 16.906 1 90.81 569 LEU A CA 1
ATOM 4534 C C . LEU A 1 569 ? -10.289 0.126 18.047 1 90.81 569 LEU A C 1
ATOM 4536 O O . LEU A 1 569 ? -9.672 -0.837 18.5 1 90.81 569 LEU A O 1
ATOM 4540 N N . TYR A 1 570 ? -10.25 1.37 18.562 1 87.62 570 TYR A N 1
ATOM 4541 C CA . TYR A 1 570 ? -9.234 1.69 19.547 1 87.62 570 TYR A CA 1
ATOM 4542 C C . TYR A 1 570 ? -9.508 0.97 20.875 1 87.62 570 TYR A C 1
ATOM 4544 O O . TYR A 1 570 ? -8.578 0.682 21.625 1 87.62 570 TYR A O 1
ATOM 4552 N N . GLU A 1 571 ? -10.727 0.68 21.125 1 91.06 571 GLU A N 1
ATOM 4553 C CA . GLU A 1 571 ? -11.047 -0.034 22.359 1 91.06 571 GLU A CA 1
ATOM 4554 C C . GLU A 1 571 ? -10.461 -1.443 22.359 1 91.06 571 GLU A C 1
ATOM 4556 O O . GLU A 1 571 ? -10.195 -2.018 23.422 1 91.06 571 GLU A O 1
ATOM 4561 N N . THR A 1 572 ? -10.234 -1.986 21.125 1 87.88 572 THR A N 1
ATOM 4562 C CA . THR A 1 572 ? -9.672 -3.326 21.016 1 87.88 572 THR A CA 1
ATOM 4563 C C . THR A 1 572 ? -8.148 -3.287 21.156 1 87.88 572 THR A C 1
ATOM 4565 O O . THR A 1 572 ? -7.516 -4.316 21.375 1 87.88 572 THR A O 1
ATOM 4568 N N . LEU A 1 573 ? -7.562 -2.121 21 1 76.38 573 LEU A N 1
ATOM 4569 C CA . LEU A 1 573 ? -6.109 -1.983 20.969 1 76.38 573 LEU A CA 1
ATOM 4570 C C . LEU A 1 573 ? -5.574 -1.677 22.359 1 76.38 573 LEU A C 1
ATOM 4572 O O . LEU A 1 573 ? -4.395 -1.912 22.641 1 76.38 573 LEU A O 1
ATOM 4576 N N . VAL A 1 574 ? -6.457 -1.09 23.203 1 76.56 574 VAL A N 1
ATOM 4577 C CA . VAL A 1 574 ? -6.023 -0.669 24.531 1 76.56 574 VAL A CA 1
ATOM 4578 C C . VAL A 1 574 ? -6.699 -1.528 25.594 1 76.56 574 VAL A C 1
ATOM 4580 O O . VAL A 1 574 ? -7.758 -2.113 25.344 1 76.56 574 VAL A O 1
ATOM 4583 N N . GLU A 1 575 ? -6.141 -1.628 26.703 1 74.38 575 GLU A N 1
ATOM 4584 C CA . GLU A 1 575 ? -6.703 -2.406 27.812 1 74.38 575 GLU A CA 1
ATOM 4585 C C . GLU A 1 575 ? -7.93 -1.718 28.391 1 74.38 575 GLU A C 1
ATOM 4587 O O . GLU A 1 575 ? -8.938 -2.369 28.672 1 74.38 575 GLU A O 1
ATOM 4592 N N . THR A 1 576 ? -7.676 -0.381 28.547 1 82.44 576 THR A N 1
ATOM 4593 C CA . THR A 1 576 ? -8.797 0.378 29.094 1 82.44 576 THR A CA 1
ATOM 4594 C C . THR A 1 576 ? -9.102 1.592 28.219 1 82.44 576 THR A C 1
ATOM 4596 O O . THR A 1 576 ? -8.211 2.385 27.906 1 82.44 576 THR A O 1
ATOM 4599 N N . TYR A 1 577 ? -10.336 1.625 27.828 1 88.38 577 TYR A N 1
ATOM 4600 C CA . TYR A 1 577 ? -10.773 2.758 27.016 1 88.38 577 TYR A CA 1
ATOM 4601 C C . TYR A 1 577 ? -11.75 3.639 27.781 1 88.38 577 TYR A C 1
ATOM 4603 O O . TYR A 1 577 ? -12.68 3.139 28.422 1 88.38 577 TYR A O 1
ATOM 4611 N N . ILE A 1 578 ? -11.5 4.879 27.781 1 89.25 578 ILE A N 1
ATOM 4612 C CA . ILE A 1 578 ? -12.375 5.828 28.469 1 89.25 578 ILE A CA 1
ATOM 4613 C C . ILE A 1 578 ? -13.43 6.344 27.484 1 89.25 578 ILE A C 1
ATOM 4615 O O . ILE A 1 578 ? -13.102 6.969 26.484 1 89.25 578 ILE A O 1
ATOM 4619 N N . GLY A 1 579 ? -14.711 6.023 27.859 1 93.62 579 GLY A N 1
ATOM 4620 C CA . GLY A 1 579 ? -15.805 6.5 27.016 1 93.62 579 GLY A CA 1
ATOM 4621 C C . GLY A 1 579 ? -16.078 7.984 27.188 1 93.62 579 GLY A C 1
ATOM 4622 O O . GLY A 1 579 ? -15.797 8.562 28.234 1 93.62 579 GLY A O 1
ATOM 4623 N N . ASN A 1 580 ? -16.516 8.68 26.156 1 95.38 580 ASN A N 1
ATOM 4624 C CA . ASN A 1 580 ? -16.781 10.109 26.172 1 95.38 580 ASN A CA 1
ATOM 4625 C C . ASN A 1 580 ? -18.203 10.414 25.672 1 95.38 580 ASN A C 1
ATOM 4627 O O . ASN A 1 580 ? -18.703 9.734 24.766 1 95.38 580 ASN A O 1
ATOM 4631 N N . ASP A 1 581 ? -18.766 11.453 26.188 1 95.62 581 ASP A N 1
ATOM 4632 C CA . ASP A 1 581 ? -20.125 11.852 25.844 1 95.62 581 ASP A CA 1
ATOM 4633 C C . ASP A 1 581 ? -20.125 12.953 24.781 1 95.62 581 ASP A C 1
ATOM 4635 O O . ASP A 1 581 ? -19.172 13.734 24.688 1 95.62 581 ASP A O 1
ATOM 4639 N N . ILE A 1 582 ? -21.078 12.961 24 1 96.44 582 ILE A N 1
ATOM 4640 C CA . ILE A 1 582 ? -21.359 14.07 23.094 1 96.44 582 ILE A CA 1
ATOM 4641 C C . ILE A 1 582 ? -22.859 14.344 23.047 1 96.44 582 ILE A C 1
ATOM 4643 O O . ILE A 1 582 ? -23.672 13.414 23.047 1 96.44 582 ILE A O 1
ATOM 4647 N N . TYR A 1 583 ? -23.234 15.57 23.172 1 95.56 583 TYR A N 1
ATOM 4648 C CA . TYR A 1 583 ? -24.641 15.977 23.094 1 95.56 583 TYR A CA 1
ATOM 4649 C C . TYR A 1 583 ? -24.812 17.125 22.109 1 95.56 583 TYR A C 1
ATOM 4651 O O . TYR A 1 583 ? -24.375 18.25 22.375 1 95.56 583 TYR A O 1
ATOM 4659 N N . LEU A 1 584 ? -25.359 16.922 21.016 1 95.56 584 LEU A N 1
ATOM 4660 C CA . LEU A 1 584 ? -25.656 17.906 19.969 1 95.56 584 LEU A CA 1
ATOM 4661 C C . LEU A 1 584 ? -27.125 17.828 19.562 1 95.56 584 LEU A C 1
ATOM 4663 O O . LEU A 1 584 ? -27.547 16.859 18.938 1 95.56 584 LEU A O 1
ATOM 4667 N N . ASP A 1 585 ? -27.906 18.766 19.922 1 93.88 585 ASP A N 1
ATOM 4668 C CA . ASP A 1 585 ? -29.312 18.859 19.531 1 93.88 585 ASP A CA 1
ATOM 4669 C C . ASP A 1 585 ? -29.5 19.953 18.484 1 93.88 585 ASP A C 1
ATOM 4671 O O . ASP A 1 585 ? -29.562 21.141 18.812 1 93.88 585 ASP A O 1
ATOM 4675 N N . GLY A 1 586 ? -29.641 19.594 17.234 1 91.94 586 GLY A N 1
ATOM 4676 C CA . GLY A 1 586 ? -29.719 20.547 16.125 1 91.94 586 GLY A CA 1
ATOM 4677 C C . GLY A 1 586 ? -31.141 20.875 15.75 1 91.94 586 GLY A C 1
ATOM 4678 O O . GLY A 1 586 ? -31.375 21.703 14.859 1 91.94 586 GLY A O 1
ATOM 4679 N N . GLY A 1 587 ? -32.094 20.297 16.375 1 91.25 587 GLY A N 1
ATOM 4680 C CA . GLY A 1 587 ? -33.469 20.562 16.016 1 91.25 587 GLY A CA 1
ATOM 4681 C C . GLY A 1 587 ? -33.906 19.828 14.758 1 91.25 587 GLY A C 1
ATOM 4682 O O . GLY A 1 587 ? -33.281 18.844 14.359 1 91.25 587 GLY A O 1
ATOM 4683 N N . ASN A 1 588 ? -35 20.344 14.172 1 90.81 588 ASN A N 1
ATOM 4684 C CA . ASN A 1 588 ? -35.5 19.719 12.953 1 90.81 588 ASN A CA 1
ATOM 4685 C C . ASN A 1 588 ? -34.656 20.109 11.742 1 90.81 588 ASN A C 1
ATOM 4687 O O . ASN A 1 588 ? -34.156 21.234 11.648 1 90.81 588 ASN A O 1
ATOM 4691 N N . PHE A 1 589 ? -34.562 19.188 10.875 1 88.62 589 PHE A N 1
ATOM 4692 C CA . PHE A 1 589 ? -33.75 19.438 9.688 1 88.62 589 PHE A CA 1
ATOM 4693 C C . PHE A 1 589 ? -34.344 20.594 8.875 1 88.62 589 PHE A C 1
ATOM 4695 O O . PHE A 1 589 ? -33.594 21.375 8.273 1 88.62 589 PHE A O 1
ATOM 4702 N N . ASP A 1 590 ? -35.625 20.781 8.938 1 84.12 590 ASP A N 1
ATOM 4703 C CA . ASP A 1 590 ? -36.312 21.766 8.102 1 84.12 590 ASP A CA 1
ATOM 4704 C C . ASP A 1 590 ? -36.406 23.125 8.812 1 84.12 590 ASP A C 1
ATOM 4706 O O . ASP A 1 590 ? -36.906 24.094 8.242 1 84.12 590 ASP A O 1
ATOM 4710 N N . ASP A 1 591 ? -35.844 23.188 10.016 1 85.88 591 ASP A N 1
ATOM 4711 C CA . ASP A 1 591 ? -35.906 24.453 10.75 1 85.88 591 ASP A CA 1
ATOM 4712 C C . ASP A 1 591 ? -34.844 25.422 10.25 1 85.88 591 ASP A C 1
ATOM 4714 O O . ASP A 1 591 ? -33.656 25.297 10.578 1 85.88 591 ASP A O 1
ATOM 4718 N N . GLU A 1 592 ? -35.281 26.391 9.516 1 83.25 592 GLU A N 1
ATOM 4719 C CA . GLU A 1 592 ? -34.344 27.359 8.938 1 83.25 592 GLU A CA 1
ATOM 4720 C C . GLU A 1 592 ? -33.906 28.375 9.977 1 83.25 592 GLU A C 1
ATOM 4722 O O . GLU A 1 592 ? -32.938 29.109 9.758 1 83.25 592 GLU A O 1
ATOM 4727 N N . ASN A 1 593 ? -34.531 28.375 11.18 1 83 593 ASN A N 1
ATOM 4728 C CA . ASN A 1 593 ? -34.188 29.328 12.234 1 83 593 ASN A CA 1
ATOM 4729 C C . ASN A 1 593 ? -33.594 28.609 13.438 1 83 593 ASN A C 1
ATOM 4731 O O . ASN A 1 593 ? -33.75 29.062 14.578 1 83 593 ASN A O 1
ATOM 4735 N N . TRP A 1 594 ? -32.969 27.531 13.156 1 87.19 594 TRP A N 1
ATOM 4736 C CA . TRP A 1 594 ? -32.406 26.703 14.219 1 87.19 594 TRP A CA 1
ATOM 4737 C C . TRP A 1 594 ? -31.422 27.484 15.07 1 87.19 594 TRP A C 1
ATOM 4739 O O . TRP A 1 594 ? -31.328 27.281 16.281 1 87.19 594 TRP A O 1
ATOM 4749 N N . PHE A 1 595 ? -30.688 28.516 14.477 1 79.56 595 PHE A N 1
ATOM 4750 C CA . PHE A 1 595 ? -29.625 29.234 15.164 1 79.56 595 PHE A CA 1
ATOM 4751 C C . PHE A 1 595 ? -30.203 30.203 16.188 1 79.56 595 PHE A C 1
ATOM 4753 O O . PHE A 1 595 ? -29.5 30.656 17.094 1 79.56 595 PHE A O 1
ATOM 4760 N N . GLN A 1 596 ? -31.547 30.469 16.062 1 79.56 596 GLN A N 1
ATOM 4761 C CA . GLN A 1 596 ? -32.188 31.391 16.984 1 79.56 596 GLN A CA 1
ATOM 4762 C C . GLN A 1 596 ? -32.781 30.656 18.188 1 79.56 596 GLN A C 1
ATOM 4764 O O . GLN A 1 596 ? -33.125 31.266 19.188 1 79.56 596 GLN A O 1
ATOM 4769 N N . THR A 1 597 ? -33 29.359 18.078 1 81.81 597 THR A N 1
ATOM 4770 C CA . THR A 1 597 ? -33.656 28.578 19.109 1 81.81 597 THR A CA 1
ATOM 4771 C C . THR A 1 597 ? -32.656 27.812 19.969 1 81.81 597 THR A C 1
ATOM 4773 O O . THR A 1 597 ? -32.969 26.734 20.484 1 81.81 597 THR A O 1
ATOM 4776 N N . ASN A 1 598 ? -31.531 28.234 20.281 1 83.06 598 ASN A N 1
ATOM 4777 C CA . ASN A 1 598 ? -30.484 27.656 21.109 1 83.06 598 ASN A CA 1
ATOM 4778 C C . ASN A 1 598 ? -30.141 26.234 20.688 1 83.06 598 ASN A C 1
ATOM 4780 O O . ASN A 1 598 ? -29.828 25.391 21.531 1 83.06 598 ASN A O 1
ATOM 4784 N N . LYS A 1 599 ? -30.391 25.859 19.5 1 90.5 599 LYS A N 1
ATOM 4785 C CA . LYS A 1 599 ? -29.969 24.578 18.938 1 90.5 599 LYS A CA 1
ATOM 4786 C C . LYS A 1 599 ? -28.5 24.609 18.531 1 90.5 599 LYS A C 1
ATOM 4788 O O . LYS A 1 599 ? -27.938 25.688 18.312 1 90.5 599 LYS A O 1
ATOM 4793 N N . LYS A 1 600 ? -27.922 23.422 18.625 1 93.56 600 LYS A N 1
ATOM 4794 C CA . LYS A 1 600 ? -26.5 23.312 18.328 1 93.56 600 LYS A CA 1
ATOM 4795 C C . LYS A 1 600 ? -26.234 22.281 17.234 1 93.56 600 LYS A C 1
ATOM 4797 O O . LYS A 1 600 ? -26.672 21.141 17.344 1 93.56 600 LYS A O 1
ATOM 4802 N N . ARG A 1 601 ? -25.594 22.688 16.188 1 95.25 601 ARG A N 1
ATOM 4803 C CA . ARG A 1 601 ? -25.266 21.781 15.086 1 95.25 601 ARG A CA 1
ATOM 4804 C C . ARG A 1 601 ? -23.766 21.719 14.852 1 95.25 601 ARG A C 1
ATOM 4806 O O . ARG A 1 601 ? -23.281 20.859 14.117 1 95.25 601 ARG A O 1
ATOM 4813 N N . ILE A 1 602 ? -23 22.641 15.555 1 95.62 602 ILE A N 1
ATOM 4814 C CA . ILE A 1 602 ? -21.562 22.75 15.336 1 95.62 602 ILE A CA 1
ATOM 4815 C C . ILE A 1 602 ? -20.812 22.453 16.625 1 95.62 602 ILE A C 1
ATOM 4817 O O . ILE A 1 602 ? -21.172 22.969 17.688 1 95.62 602 ILE A O 1
ATOM 4821 N N . VAL A 1 603 ? -19.875 21.516 16.547 1 96.12 603 VAL A N 1
ATOM 4822 C CA . VAL A 1 603 ? -19.016 21.203 17.688 1 96.12 603 VAL A CA 1
ATOM 4823 C C . VAL A 1 603 ? -17.578 21.609 17.375 1 96.12 603 VAL A C 1
ATOM 4825 O O . VAL A 1 603 ? -17.047 21.312 16.312 1 96.12 603 VAL A O 1
ATOM 4828 N N . VAL A 1 604 ? -16.938 22.344 18.25 1 94.88 604 VAL A N 1
ATOM 4829 C CA . VAL A 1 604 ? -15.523 22.688 18.172 1 94.88 604 VAL A CA 1
ATOM 4830 C C . VAL A 1 604 ? -14.781 22.109 19.375 1 94.88 604 VAL A C 1
ATOM 4832 O O . VAL A 1 604 ? -15.039 22.5 20.516 1 94.88 604 VAL A O 1
ATOM 4835 N N . LEU A 1 605 ? -14 21.188 19.094 1 94.19 605 LEU A N 1
ATOM 4836 C CA . LEU A 1 605 ? -13.211 20.516 20.125 1 94.19 605 LEU A CA 1
ATOM 4837 C C . LEU A 1 605 ? -11.797 21.094 20.188 1 94.19 605 LEU A C 1
ATOM 4839 O O . LEU A 1 605 ? -11.117 21.188 19.156 1 94.19 605 LEU A O 1
ATOM 4843 N N . THR A 1 606 ? -11.406 21.594 21.328 1 90.62 606 THR A N 1
ATOM 4844 C CA . THR A 1 606 ? -10.062 22.109 21.547 1 90.62 606 THR A CA 1
ATOM 4845 C C . THR A 1 606 ? -9.32 21.297 22.594 1 90.62 606 THR A C 1
ATOM 4847 O O . THR A 1 606 ? -9.953 20.578 23.391 1 90.62 606 THR A O 1
ATOM 4850 N N . GLY A 1 607 ? -8.078 21.25 22.531 1 84.62 607 GLY A N 1
ATOM 4851 C CA . GLY A 1 607 ? -7.316 20.484 23.516 1 84.62 607 GLY A CA 1
ATOM 4852 C C . GLY A 1 607 ? -5.844 20.375 23.156 1 84.62 607 GLY A C 1
ATOM 4853 O O . GLY A 1 607 ? -5.395 20.922 22.156 1 84.62 607 GLY A O 1
ATOM 4854 N N . ALA A 1 608 ? -5.152 19.672 24.047 1 79.81 608 ALA A N 1
ATOM 4855 C CA . ALA A 1 608 ? -3.713 19.484 23.906 1 79.81 608 ALA A CA 1
ATOM 4856 C C . ALA A 1 608 ? -3.398 18.484 22.797 1 79.81 608 ALA A C 1
ATOM 4858 O O . ALA A 1 608 ? -4.266 17.719 22.375 1 79.81 608 ALA A O 1
ATOM 4859 N N . ASN A 1 609 ? -2.199 18.625 22.328 1 76.56 609 ASN A N 1
ATOM 4860 C CA . ASN A 1 609 ? -1.746 17.641 21.344 1 76.56 609 ASN A CA 1
ATOM 4861 C C . ASN A 1 609 ? -1.685 16.234 21.922 1 76.56 609 ASN A C 1
ATOM 4863 O O . ASN A 1 609 ? -1.271 16.062 23.078 1 76.56 609 ASN A O 1
ATOM 4867 N N . ALA A 1 610 ? -2.088 15.297 21.25 1 72.44 610 ALA A N 1
ATOM 4868 C CA . ALA A 1 610 ? -2.043 13.891 21.609 1 72.44 610 ALA A CA 1
ATOM 4869 C C . ALA A 1 610 ? -3.014 13.586 22.75 1 72.44 610 ALA A C 1
ATOM 4871 O O . ALA A 1 610 ? -2.795 12.656 23.531 1 72.44 610 ALA A O 1
ATOM 4872 N N . SER A 1 611 ? -4.02 14.391 22.875 1 79.56 611 SER A N 1
ATOM 4873 C CA . SER A 1 611 ? -4.969 14.203 23.969 1 79.56 611 SER A CA 1
ATOM 4874 C C . SER A 1 611 ? -6.176 13.383 23.531 1 79.56 611 SER A C 1
ATOM 4876 O O . SER A 1 611 ? -7.121 13.188 24.297 1 79.56 611 SER A O 1
ATOM 4878 N N . GLY A 1 612 ? -6.238 12.969 22.312 1 83.75 612 GLY A N 1
ATOM 4879 C CA . GLY A 1 612 ? -7.301 12.094 21.844 1 83.75 612 GLY A CA 1
ATOM 4880 C C . GLY A 1 612 ? -8.359 12.812 21.031 1 83.75 612 GLY A C 1
ATOM 4881 O O . GLY A 1 612 ? -9.453 12.289 20.828 1 83.75 612 GLY A O 1
ATOM 4882 N N . LYS A 1 613 ? -8.125 14 20.547 1 88.25 613 LYS A N 1
ATOM 4883 C CA . LYS A 1 613 ? -9.086 14.797 19.781 1 88.25 613 LYS A CA 1
ATOM 4884 C C . LYS A 1 613 ? -9.523 14.07 18.516 1 88.25 613 LYS A C 1
ATOM 4886 O O . LYS A 1 613 ? -10.719 13.961 18.234 1 88.25 613 LYS A O 1
ATOM 4891 N N . THR A 1 614 ? -8.57 13.57 17.812 1 87.31 614 THR A N 1
ATOM 4892 C CA . THR A 1 614 ? -8.867 12.883 16.547 1 87.31 614 THR A CA 1
ATOM 4893 C C . THR A 1 614 ? -9.656 11.602 16.812 1 87.31 614 THR A C 1
ATOM 4895 O O . THR A 1 614 ? -10.586 11.281 16.062 1 87.31 614 THR A O 1
ATOM 4898 N N . VAL A 1 615 ? -9.32 10.883 17.875 1 89.69 615 VAL A N 1
ATOM 4899 C CA . VAL A 1 615 ? -10.008 9.648 18.234 1 89.69 615 VAL A CA 1
ATOM 4900 C C . VAL A 1 615 ? -11.469 9.953 18.578 1 89.69 615 VAL A C 1
ATOM 4902 O O . VAL A 1 615 ? -12.367 9.211 18.188 1 89.69 615 VAL A O 1
ATOM 4905 N N . PHE A 1 616 ? -11.68 11.062 19.312 1 92.94 616 PHE A N 1
ATOM 4906 C CA . PHE A 1 616 ? -13.039 11.461 19.672 1 92.94 616 PHE A CA 1
ATOM 4907 C C . PHE A 1 616 ? -13.859 11.773 18.422 1 92.94 616 PHE A C 1
ATOM 4909 O O . PHE A 1 616 ? -15.023 11.391 18.328 1 92.94 616 PHE A O 1
ATOM 4916 N N . LEU A 1 617 ? -13.242 12.461 17.5 1 93.62 617 LEU A N 1
ATOM 4917 C CA . LEU A 1 617 ? -13.914 12.797 16.25 1 93.62 617 LEU A CA 1
ATOM 4918 C C . LEU A 1 617 ? -14.312 11.539 15.484 1 93.62 617 LEU A C 1
ATOM 4920 O O . LEU A 1 617 ? -15.469 11.391 15.078 1 93.62 617 LEU A O 1
ATOM 4924 N N . THR A 1 618 ? -13.383 10.648 15.266 1 93.81 618 THR A N 1
ATOM 4925 C CA . THR A 1 618 ? -13.633 9.438 14.484 1 93.81 618 THR A CA 1
ATOM 4926 C C . THR A 1 618 ? -14.555 8.492 15.25 1 93.81 618 THR A C 1
ATOM 4928 O O . THR A 1 618 ? -15.336 7.754 14.641 1 93.81 618 THR A O 1
ATOM 4931 N N . GLN A 1 619 ? -14.477 8.555 16.578 1 95.56 619 GLN A N 1
ATOM 4932 C CA . GLN A 1 619 ? -15.383 7.77 17.406 1 95.56 619 GLN A CA 1
ATOM 4933 C C . GLN A 1 619 ? -16.844 8.078 17.078 1 95.56 619 GLN A C 1
ATOM 4935 O O . GLN A 1 619 ? -17.641 7.168 16.828 1 95.56 619 GLN A O 1
ATOM 4940 N N . ASN A 1 620 ? -17.109 9.352 17.062 1 97.06 620 ASN A N 1
ATOM 4941 C CA . ASN A 1 620 ? -18.5 9.75 16.781 1 97.06 620 ASN A CA 1
ATOM 4942 C C . ASN A 1 620 ? -18.891 9.461 15.344 1 97.06 620 ASN A C 1
ATOM 4944 O O . ASN A 1 620 ? -20.031 9.102 15.07 1 97.06 620 ASN A O 1
ATOM 4948 N N . GLY A 1 621 ? -17.969 9.633 14.445 1 96.94 621 GLY A N 1
ATOM 4949 C CA . GLY A 1 621 ? -18.234 9.242 13.07 1 96.94 621 GLY A CA 1
ATOM 4950 C C . GLY A 1 621 ? -18.547 7.766 12.922 1 96.94 621 GLY A C 1
ATOM 4951 O O . GLY A 1 621 ? -19.469 7.395 12.188 1 96.94 621 GLY A O 1
ATOM 4952 N N . LEU A 1 622 ? -17.797 6.938 13.609 1 97.38 622 LEU A N 1
ATOM 4953 C CA . LEU A 1 622 ? -17.953 5.488 13.516 1 97.38 622 LEU A CA 1
ATOM 4954 C C . LEU A 1 622 ? -19.25 5.039 14.195 1 97.38 622 LEU A C 1
ATOM 4956 O O . LEU A 1 622 ? -19.891 4.078 13.75 1 97.38 622 LEU A O 1
ATOM 4960 N N . ILE A 1 623 ? -19.641 5.695 15.281 1 98.25 623 ILE A N 1
ATOM 4961 C CA . ILE A 1 623 ? -20.891 5.363 15.969 1 98.25 623 ILE A CA 1
ATOM 4962 C C . ILE A 1 623 ? -22.062 5.613 15.039 1 98.25 623 ILE A C 1
ATOM 4964 O O . ILE A 1 623 ? -22.953 4.762 14.906 1 98.25 623 ILE A O 1
ATOM 4968 N N . VAL A 1 624 ? -22.016 6.742 14.367 1 98 624 VAL A N 1
ATOM 4969 C CA . VAL A 1 624 ? -23.078 7.062 13.406 1 98 624 VAL A CA 1
ATOM 4970 C C . VAL A 1 624 ? -23.031 6.074 12.242 1 98 624 VAL A C 1
ATOM 4972 O O . VAL A 1 624 ? -24.078 5.578 11.805 1 98 624 VAL A O 1
ATOM 4975 N N . TYR A 1 625 ? -21.875 5.754 11.812 1 96.56 625 TYR A N 1
ATOM 4976 C CA . TYR A 1 625 ? -21.656 4.812 10.719 1 96.56 625 TYR A CA 1
ATOM 4977 C C . TYR A 1 625 ? -22.219 3.439 11.062 1 96.56 625 TYR A C 1
ATOM 4979 O O . TYR A 1 625 ? -22.953 2.842 10.266 1 96.56 625 TYR A O 1
ATOM 4987 N N . LEU A 1 626 ? -21.906 2.934 12.188 1 98.12 626 LEU A N 1
ATOM 4988 C CA . LEU A 1 626 ? -22.359 1.622 12.625 1 98.12 626 LEU A CA 1
ATOM 4989 C C . LEU A 1 626 ? -23.891 1.592 12.719 1 98.12 626 LEU A C 1
ATOM 4991 O O . LEU A 1 626 ? -24.516 0.604 12.336 1 98.12 626 LEU A O 1
ATOM 4995 N N . ALA A 1 627 ? -24.438 2.627 13.195 1 98.19 627 ALA A N 1
ATOM 4996 C CA . ALA A 1 627 ? -25.906 2.717 13.273 1 98.19 627 ALA A CA 1
ATOM 4997 C C . ALA A 1 627 ? -26.531 2.574 11.898 1 98.19 627 ALA A C 1
ATOM 4999 O O . ALA A 1 627 ? -27.562 1.901 11.742 1 98.19 627 ALA A O 1
ATOM 5000 N N . HIS A 1 628 ? -25.891 3.141 10.93 1 96.25 628 HIS A N 1
ATOM 5001 C CA . HIS A 1 628 ? -26.453 3.18 9.586 1 96.25 628 HIS A CA 1
ATOM 5002 C C . HIS A 1 628 ? -26.25 1.855 8.859 1 96.25 628 HIS A C 1
ATOM 5004 O O . HIS A 1 628 ? -26.891 1.589 7.848 1 96.25 628 HIS A O 1
ATOM 5010 N N . ILE A 1 629 ? -25.359 1.069 9.336 1 94.5 629 ILE A N 1
ATOM 5011 C CA . ILE A 1 629 ? -25.219 -0.247 8.727 1 94.5 629 ILE A CA 1
ATOM 5012 C C . ILE A 1 629 ? -26.156 -1.236 9.406 1 94.5 629 ILE A C 1
ATOM 5014 O O . ILE A 1 629 ? -26.344 -2.359 8.938 1 94.5 629 ILE A O 1
ATOM 5018 N N . GLY A 1 630 ? -26.781 -0.802 10.477 1 95.56 630 GLY A N 1
ATOM 5019 C CA . GLY A 1 630 ? -27.75 -1.625 11.195 1 95.56 630 GLY A CA 1
ATOM 5020 C C . GLY A 1 630 ? -27.125 -2.436 12.312 1 95.56 630 GLY A C 1
ATOM 5021 O O . GLY A 1 630 ? -27.625 -3.506 12.664 1 95.56 630 GLY A O 1
ATOM 5022 N N . CYS A 1 631 ? -26.031 -2.025 12.789 1 97.5 631 CYS A N 1
ATOM 5023 C CA . CYS A 1 631 ? -25.344 -2.65 13.914 1 97.5 631 CYS A CA 1
ATOM 5024 C C . CYS A 1 631 ? -25.547 -1.844 15.188 1 97.5 631 CYS A C 1
ATOM 5026 O O . CYS A 1 631 ? -25.875 -0.655 15.133 1 97.5 631 CYS A O 1
ATOM 5028 N N . PHE A 1 632 ? -25.484 -2.574 16.281 1 98.31 632 PHE A N 1
ATOM 5029 C CA . PHE A 1 632 ? -25.469 -1.847 17.547 1 98.31 632 PHE A CA 1
ATOM 5030 C C . PHE A 1 632 ? -24.203 -1 17.672 1 98.31 632 PHE A C 1
ATOM 5032 O O . PHE A 1 632 ? -23.25 -1.197 16.906 1 98.31 632 PHE A O 1
ATOM 5039 N N . VAL A 1 633 ? -24.188 0.035 18.562 1 98.44 633 VAL A N 1
ATOM 5040 C CA . VAL A 1 633 ? -23.094 0.999 18.609 1 98.44 633 VAL A CA 1
ATOM 5041 C C . VAL A 1 633 ? -22.422 0.937 19.969 1 98.44 633 VAL A C 1
ATOM 5043 O O . VAL A 1 633 ? -23.047 0.594 20.969 1 98.44 633 VAL A O 1
ATOM 5046 N N . PRO A 1 634 ? -21.125 1.178 20 1 98.06 634 PRO A N 1
ATOM 5047 C CA . PRO A 1 634 ? -20.359 1.131 21.25 1 98.06 634 PRO A CA 1
ATOM 5048 C C . PRO A 1 634 ? -20.656 2.314 22.172 1 98.06 634 PRO A C 1
ATOM 5050 O O . PRO A 1 634 ? -19.859 3.25 22.266 1 98.06 634 PRO A O 1
ATOM 5053 N N . ALA A 1 635 ? -21.688 2.338 22.844 1 98.31 635 ALA A N 1
ATOM 5054 C CA . ALA A 1 635 ? -22.141 3.361 23.781 1 98.31 635 ALA A CA 1
ATOM 5055 C C . ALA A 1 635 ? -23.141 2.791 24.781 1 98.31 635 ALA A C 1
ATOM 5057 O O . ALA A 1 635 ? -23.609 1.66 24.625 1 98.31 635 ALA A O 1
ATOM 5058 N N . ASP A 1 636 ? -23.391 3.533 25.859 1 97.25 636 ASP A N 1
ATOM 5059 C CA . ASP A 1 636 ? -24.453 3.156 26.781 1 97.25 636 ASP A CA 1
ATOM 5060 C C . ASP A 1 636 ? -25.828 3.492 26.203 1 97.25 636 ASP A C 1
ATOM 5062 O O . ASP A 1 636 ? -26.781 2.736 26.391 1 97.25 636 ASP A O 1
ATOM 5066 N N . SER A 1 637 ? -25.844 4.547 25.562 1 97.44 637 SER A N 1
ATOM 5067 C CA . SER A 1 637 ? -27.016 4.969 24.812 1 97.44 637 SER A CA 1
ATOM 5068 C C . SER A 1 637 ? -26.641 5.895 23.656 1 97.44 637 SER A C 1
ATOM 5070 O O . SER A 1 637 ? -25.656 6.621 23.734 1 97.44 637 SER A O 1
ATOM 5072 N N . ALA A 1 638 ? -27.438 5.871 22.625 1 98.12 638 ALA A N 1
ATOM 5073 C CA . ALA A 1 638 ? -27.141 6.695 21.453 1 98.12 638 ALA A CA 1
ATOM 5074 C C . ALA A 1 638 ? -28.406 7.094 20.719 1 98.12 638 ALA A C 1
ATOM 5076 O O . ALA A 1 638 ? -29.219 6.238 20.375 1 98.12 638 ALA A O 1
ATOM 5077 N N . LYS A 1 639 ? -28.688 8.352 20.625 1 98.06 639 LYS A N 1
ATOM 5078 C CA . LYS A 1 639 ? -29.734 8.922 19.766 1 98.06 639 LYS A CA 1
ATOM 5079 C C . LYS A 1 639 ? -29.125 9.586 18.531 1 98.06 639 LYS A C 1
ATOM 5081 O O . LYS A 1 639 ? -28.344 10.531 18.656 1 98.06 639 LYS A O 1
ATOM 5086 N N . ILE A 1 640 ? -29.453 9.141 17.422 1 97.88 640 ILE A N 1
ATOM 5087 C CA . ILE A 1 640 ? -28.766 9.578 16.219 1 97.88 640 ILE A CA 1
ATOM 5088 C C . ILE A 1 640 ? -29.797 10 15.164 1 97.88 640 ILE A C 1
ATOM 5090 O O . ILE A 1 640 ? -30.75 9.273 14.891 1 97.88 640 ILE A O 1
ATOM 5094 N N . GLY A 1 641 ? -29.625 11.188 14.656 1 96.88 641 GLY A N 1
ATOM 5095 C CA . GLY A 1 641 ? -30.375 11.586 13.477 1 96.88 641 GLY A CA 1
ATOM 5096 C C . GLY A 1 641 ? -29.844 10.977 12.195 1 96.88 641 GLY A C 1
ATOM 5097 O O . GLY A 1 641 ? -28.625 10.859 12.023 1 96.88 641 GLY A O 1
ATOM 5098 N N . LEU A 1 642 ? -30.703 10.633 11.305 1 95.69 642 LEU A N 1
ATOM 5099 C CA . LEU A 1 642 ? -30.297 9.992 10.055 1 95.69 642 LEU A CA 1
ATOM 5100 C C . LEU A 1 642 ? -29.406 10.93 9.234 1 95.69 642 LEU A C 1
ATOM 5102 O O . LEU A 1 642 ? -29.594 12.141 9.242 1 95.69 642 LEU A O 1
ATOM 5106 N N . ILE A 1 643 ? -28.5 10.336 8.547 1 94.94 643 ILE A N 1
ATOM 5107 C CA . ILE A 1 643 ? -27.578 11.109 7.734 1 94.94 643 ILE A CA 1
ATOM 5108 C C . ILE A 1 643 ? -27.641 10.641 6.281 1 94.94 643 ILE A C 1
ATOM 5110 O O . ILE A 1 643 ? -28.094 9.523 6.008 1 94.94 643 ILE A O 1
ATOM 5114 N N . ASP A 1 644 ? -27.234 11.5 5.359 1 88.12 644 ASP A N 1
ATOM 5115 C CA . ASP A 1 644 ? -27.188 11.156 3.945 1 88.12 644 ASP A CA 1
ATOM 5116 C C . ASP A 1 644 ? -25.734 10.977 3.479 1 88.12 644 ASP A C 1
ATOM 5118 O O . ASP A 1 644 ? -25.484 10.242 2.523 1 88.12 644 ASP A O 1
ATOM 5122 N N . LYS A 1 645 ? -24.844 11.789 4.176 1 88.88 645 LYS A N 1
ATOM 5123 C CA . LYS A 1 645 ? -23.438 11.727 3.803 1 88.88 645 LYS A CA 1
ATOM 5124 C C . LYS A 1 645 ? -22.531 11.828 5.031 1 88.88 645 LYS A C 1
ATOM 5126 O O . LYS A 1 645 ? -22.859 12.531 5.992 1 88.88 645 LYS A O 1
ATOM 5131 N N . ILE A 1 646 ? -21.469 11.07 5.016 1 92.94 646 ILE A N 1
ATOM 5132 C CA . ILE A 1 646 ? -20.359 11.289 5.945 1 92.94 646 ILE A CA 1
ATOM 5133 C C . ILE A 1 646 ? -19.156 11.836 5.191 1 92.94 646 ILE A C 1
ATOM 5135 O O . ILE A 1 646 ? -18.625 11.188 4.281 1 92.94 646 ILE A O 1
ATOM 5139 N N . LEU A 1 647 ? -18.781 13.055 5.535 1 89.12 647 LEU A N 1
ATOM 5140 C CA . LEU A 1 647 ? -17.656 13.727 4.887 1 89.12 647 LEU A CA 1
ATOM 5141 C C . LEU A 1 647 ? -16.562 14.047 5.895 1 89.12 647 LEU A C 1
ATOM 5143 O O . LEU A 1 647 ? -16.844 14.492 7.008 1 89.12 647 LEU A O 1
ATOM 5147 N N . THR A 1 648 ? -15.312 13.734 5.484 1 90.56 648 THR A N 1
ATOM 5148 C CA . THR A 1 648 ? -14.242 13.922 6.461 1 90.56 648 THR A CA 1
ATOM 5149 C C . THR A 1 648 ? -13.086 14.711 5.855 1 90.56 648 THR A C 1
ATOM 5151 O O . THR A 1 648 ? -12.82 14.609 4.656 1 90.56 648 THR A O 1
ATOM 5154 N N . ARG A 1 649 ? -12.523 15.547 6.621 1 88.94 649 ARG A N 1
ATOM 5155 C CA . ARG A 1 649 ? -11.195 16.125 6.422 1 88.94 649 ARG A CA 1
ATOM 5156 C C . ARG A 1 649 ? -10.273 15.805 7.59 1 88.94 649 ARG A C 1
ATOM 5158 O O . ARG A 1 649 ? -10.125 16.609 8.516 1 88.94 649 ARG A O 1
ATOM 5165 N N . ILE A 1 650 ? -9.734 14.586 7.672 1 82.06 650 ILE A N 1
ATOM 5166 C CA . ILE A 1 650 ? -8.898 14.109 8.766 1 82.06 650 ILE A CA 1
ATOM 5167 C C . ILE A 1 650 ? -7.504 13.766 8.242 1 82.06 650 ILE A C 1
ATOM 5169 O O . ILE A 1 650 ? -6.5 14.188 8.82 1 82.06 650 ILE A O 1
ATOM 5173 N N . ARG A 1 651 ? -7.438 12.867 7.25 1 64.56 651 ARG A N 1
ATOM 5174 C CA . ARG A 1 651 ? -6.164 12.375 6.742 1 64.56 651 ARG A CA 1
ATOM 5175 C C . ARG A 1 651 ? -5.957 12.789 5.289 1 64.56 651 ARG A C 1
ATOM 5177 O O . ARG A 1 651 ? -6.91 12.844 4.508 1 64.56 651 ARG A O 1
ATOM 5184 N N . THR A 1 652 ? -4.656 13.336 5.254 1 56.28 652 THR A N 1
ATOM 5185 C CA . THR A 1 652 ? -4.285 13.617 3.869 1 56.28 652 THR A CA 1
ATOM 5186 C C . THR A 1 652 ? -3.59 12.414 3.238 1 56.28 652 THR A C 1
ATOM 5188 O O . THR A 1 652 ? -2.615 11.898 3.787 1 56.28 652 THR A O 1
ATOM 5191 N N . ARG A 1 653 ? -4.266 11.82 2.354 1 54.91 653 ARG A N 1
ATOM 5192 C CA . ARG A 1 653 ? -3.631 10.688 1.686 1 54.91 653 ARG A CA 1
ATOM 5193 C C . ARG A 1 653 ? -2.627 11.164 0.639 1 54.91 653 ARG A C 1
ATOM 5195 O O . ARG A 1 653 ? -2.865 12.156 -0.053 1 54.91 653 ARG A O 1
ATOM 5202 N N . ASP A 1 654 ? -1.366 10.641 0.825 1 49.28 654 ASP A N 1
ATOM 5203 C CA . ASP A 1 654 ? -0.317 11.016 -0.119 1 49.28 654 ASP A CA 1
ATOM 5204 C C . ASP A 1 654 ? -0.573 10.406 -1.495 1 49.28 654 ASP A C 1
ATOM 5206 O O . ASP A 1 654 ? -0.953 9.234 -1.6 1 49.28 654 ASP A O 1
ATOM 5210 N N . THR A 1 655 ? -1.106 11.266 -2.34 1 45.88 655 THR A N 1
ATOM 5211 C CA . THR A 1 655 ? -1.214 10.773 -3.711 1 45.88 655 THR A CA 1
ATOM 5212 C C . THR A 1 655 ? 0.082 11.023 -4.477 1 45.88 655 THR A C 1
ATOM 5214 O O . THR A 1 655 ? 0.826 11.953 -4.16 1 45.88 655 THR A O 1
ATOM 5217 N N . ILE A 1 656 ? 0.678 9.977 -5.078 1 44 656 ILE A N 1
ATOM 5218 C CA . ILE A 1 656 ? 1.894 10.008 -5.883 1 44 656 ILE A CA 1
ATOM 5219 C C . ILE A 1 656 ? 1.886 11.25 -6.777 1 44 656 ILE A C 1
ATOM 5221 O O . ILE A 1 656 ? 2.92 11.898 -6.961 1 44 656 ILE A O 1
ATOM 5225 N N . SER A 1 657 ? 0.72 11.32 -7.555 1 42.47 657 SER A N 1
ATOM 5226 C CA . SER A 1 657 ? 0.771 12.203 -8.711 1 42.47 657 SER A CA 1
ATOM 5227 C C . SER A 1 657 ? 0.868 13.664 -8.289 1 42.47 657 SER A C 1
ATOM 5229 O O . SER A 1 657 ? 1.208 14.523 -9.102 1 42.47 657 SER A O 1
ATOM 5231 N N . ARG A 1 658 ? 0.307 14.133 -7.039 1 49.06 658 ARG A N 1
ATOM 5232 C CA . ARG A 1 658 ? -0.196 15.5 -7.082 1 49.06 658 ARG A CA 1
ATOM 5233 C C . ARG A 1 658 ? 0.751 16.453 -6.363 1 49.06 658 ARG A C 1
ATOM 5235 O O . ARG A 1 658 ? 1.248 16.141 -5.281 1 49.06 658 ARG A O 1
ATOM 5242 N N . GLN A 1 659 ? 1.331 17.219 -7.168 1 54.16 659 GLN A N 1
ATOM 5243 C CA . GLN A 1 659 ? 2.096 18.453 -7.07 1 54.16 659 GLN A CA 1
ATOM 5244 C C . GLN A 1 659 ? 1.503 19.375 -6.016 1 54.16 659 GLN A C 1
ATOM 5246 O O . GLN A 1 659 ? 1.983 20.5 -5.828 1 54.16 659 GLN A O 1
ATOM 5251 N N . GLU A 1 660 ? 0.49 18.781 -5.273 1 62.31 660 GLU A N 1
ATOM 5252 C CA . GLU A 1 660 ? -0.193 19.75 -4.418 1 62.31 660 GLU A CA 1
ATOM 5253 C C . GLU A 1 660 ? 0.416 19.766 -3.018 1 62.31 660 GLU A C 1
ATOM 5255 O O . GLU A 1 660 ? 0.842 18.734 -2.5 1 62.31 660 GLU A O 1
ATOM 5260 N N . SER A 1 661 ? 0.526 20.969 -2.547 1 70.69 661 SER A N 1
ATOM 5261 C CA . SER A 1 661 ? 0.965 21.125 -1.164 1 70.69 661 SER A CA 1
ATOM 5262 C C . SER A 1 661 ? -0.055 20.547 -0.19 1 70.69 661 SER A C 1
ATOM 5264 O O . SER A 1 661 ? -1.202 20.297 -0.562 1 70.69 661 SER A O 1
ATOM 5266 N N . THR A 1 662 ? 0.351 20.312 0.967 1 71.38 662 THR A N 1
ATOM 5267 C CA . THR A 1 662 ? -0.516 19.766 2.006 1 71.38 662 THR A CA 1
ATOM 5268 C C . THR A 1 662 ? -1.709 20.688 2.252 1 71.38 662 THR A C 1
ATOM 5270 O O . THR A 1 662 ? -2.846 20.234 2.363 1 71.38 662 THR A O 1
ATOM 5273 N N . PHE A 1 663 ? -1.488 22.016 2.311 1 81.75 663 PHE A N 1
ATOM 5274 C CA . PHE A 1 663 ? -2.572 22.953 2.58 1 81.75 663 PHE A CA 1
ATOM 5275 C C . PHE A 1 663 ? -3.541 23.016 1.406 1 81.75 663 PHE A C 1
ATOM 5277 O O . PHE A 1 663 ? -4.75 23.141 1.599 1 81.75 663 PHE A O 1
ATOM 5284 N N . GLN A 1 664 ? -3 22.969 0.27 1 76.31 664 GLN A N 1
ATOM 5285 C CA . GLN A 1 664 ? -3.852 22.969 -0.915 1 76.31 664 GLN A CA 1
ATOM 5286 C C . GLN A 1 664 ? -4.773 21.75 -0.927 1 76.31 664 GLN A C 1
ATOM 5288 O O . GLN A 1 664 ? -5.965 21.875 -1.222 1 76.31 664 GLN A O 1
ATOM 5293 N N . ARG A 1 665 ? -4.211 20.734 -0.587 1 75.44 665 ARG A N 1
ATOM 5294 C CA . ARG A 1 665 ? -5.008 19.516 -0.537 1 75.44 665 ARG A CA 1
ATOM 5295 C C . ARG A 1 665 ? -6.082 19.594 0.545 1 75.44 665 ARG A C 1
ATOM 5297 O O . ARG A 1 665 ? -7.223 19.188 0.332 1 75.44 665 ARG A O 1
ATOM 5304 N N . ASP A 1 666 ? -5.695 20.062 1.665 1 82.81 666 ASP A N 1
ATOM 5305 C CA . ASP A 1 666 ? -6.648 20.25 2.754 1 82.81 666 ASP A CA 1
ATOM 5306 C C . ASP A 1 666 ? -7.781 21.188 2.336 1 82.81 666 ASP A C 1
ATOM 5308 O O . ASP A 1 666 ? -8.945 20.938 2.648 1 82.81 666 ASP A O 1
ATOM 5312 N N . SER A 1 667 ? -7.387 22.219 1.644 1 82.5 667 SER A N 1
ATOM 5313 C CA . SER A 1 667 ? -8.367 23.188 1.202 1 82.5 667 SER A CA 1
ATOM 5314 C C . SER A 1 667 ? -9.312 22.609 0.164 1 82.5 667 SER A C 1
ATOM 5316 O O . SER A 1 667 ? -10.516 22.891 0.172 1 82.5 667 SER A O 1
ATOM 5318 N N . PHE A 1 668 ? -8.758 21.75 -0.668 1 74.62 668 PHE A N 1
ATOM 5319 C CA . PHE A 1 668 ? -9.586 21.078 -1.658 1 74.62 668 PHE A CA 1
ATOM 5320 C C . PHE A 1 668 ? -10.586 20.141 -0.981 1 74.62 668 PHE A C 1
ATOM 5322 O O . PHE A 1 668 ? -11.758 20.094 -1.363 1 74.62 668 PHE A O 1
ATOM 5329 N N . GLN A 1 669 ? -10.109 19.406 -0.048 1 79 669 GLN A N 1
ATOM 5330 C CA . GLN A 1 669 ? -10.992 18.484 0.671 1 79 669 GLN A CA 1
ATOM 5331 C C . GLN A 1 669 ? -12.094 19.234 1.408 1 79 669 GLN A C 1
ATOM 5333 O O . GLN A 1 669 ? -13.25 18.812 1.416 1 79 669 GLN A O 1
ATOM 5338 N N . MET A 1 670 ? -11.711 20.312 2.025 1 85.94 670 MET A N 1
ATOM 5339 C CA . MET A 1 670 ? -12.695 21.125 2.748 1 85.94 670 MET A CA 1
ATOM 5340 C C . MET A 1 670 ? -13.734 21.703 1.793 1 85.94 670 MET A C 1
ATOM 5342 O O . MET A 1 670 ? -14.93 21.703 2.094 1 85.94 670 MET A O 1
ATOM 5346 N N . ALA A 1 671 ? -13.234 22.188 0.666 1 78.81 671 ALA A N 1
ATOM 5347 C CA . ALA A 1 671 ? -14.141 22.719 -0.348 1 78.81 671 ALA A CA 1
ATOM 5348 C C . ALA A 1 671 ? -15.125 21.656 -0.82 1 78.81 671 ALA A C 1
ATOM 5350 O O . ALA A 1 671 ? -16.312 21.922 -0.979 1 78.81 671 ALA A O 1
ATOM 5351 N N . LYS A 1 672 ? -14.633 20.5 -0.997 1 74.75 672 LYS A N 1
ATOM 5352 C CA . LYS A 1 672 ? -15.461 19.375 -1.404 1 74.75 672 LYS A CA 1
ATOM 5353 C C . LYS A 1 672 ? -16.516 19.062 -0.349 1 74.75 672 LYS A C 1
ATOM 5355 O O . LYS A 1 672 ? -17.703 18.891 -0.673 1 74.75 672 LYS A O 1
ATOM 5360 N N . CYS A 1 673 ? -16.172 18.984 0.919 1 83.88 673 CYS A N 1
ATOM 5361 C CA . CYS A 1 673 ? -17.094 18.703 2.014 1 83.88 673 CYS A CA 1
ATOM 5362 C C . CYS A 1 673 ? -18.203 19.75 2.072 1 83.88 673 CYS A C 1
ATOM 5364 O O . CYS A 1 673 ? -19.375 19.391 2.162 1 83.88 673 CYS A O 1
ATOM 5366 N N . LEU A 1 674 ? -17.781 21 1.96 1 82.75 674 LEU A N 1
ATOM 5367 C CA . LEU A 1 674 ? -18.75 22.094 2.096 1 82.75 674 LEU A CA 1
ATOM 5368 C C . LEU A 1 674 ? -19.672 22.141 0.891 1 82.75 674 LEU A C 1
ATOM 5370 O O . LEU A 1 674 ? -20.844 22.516 1.021 1 82.75 674 LEU A O 1
ATOM 5374 N N . SER A 1 675 ? -19.188 21.703 -0.25 1 74.38 675 SER A N 1
ATOM 5375 C CA . SER A 1 675 ? -19.984 21.734 -1.47 1 74.38 675 SER A CA 1
ATOM 5376 C C . SER A 1 675 ? -20.984 20.578 -1.502 1 74.38 675 SER A C 1
ATOM 5378 O O . SER A 1 675 ? -22.094 20.734 -2.006 1 74.38 675 SER A O 1
ATOM 5380 N N . LEU A 1 676 ? -20.625 19.484 -0.916 1 74.06 676 LEU A N 1
ATOM 5381 C CA . LEU A 1 676 ? -21.453 18.297 -0.973 1 74.06 676 LEU A CA 1
ATOM 5382 C C . LEU A 1 676 ? -22.422 18.25 0.198 1 74.06 676 LEU A C 1
ATOM 5384 O O . LEU A 1 676 ? -23.453 17.578 0.129 1 74.06 676 LEU A O 1
ATOM 5388 N N . ALA A 1 677 ? -22.188 18.969 1.24 1 84.44 677 ALA A N 1
ATOM 5389 C CA . ALA A 1 677 ? -22.906 18.844 2.504 1 84.44 677 ALA A CA 1
ATOM 5390 C C . ALA A 1 677 ? -24.359 19.297 2.355 1 84.44 677 ALA A C 1
ATOM 5392 O O . ALA A 1 677 ? -24.656 20.266 1.654 1 84.44 677 ALA A O 1
ATOM 5393 N N . THR A 1 678 ? -25.234 18.516 2.924 1 87.38 678 THR A N 1
ATOM 5394 C CA . THR A 1 678 ? -26.641 18.859 3.107 1 87.38 678 THR A CA 1
ATOM 5395 C C . THR A 1 678 ? -26.969 19.031 4.59 1 87.38 678 THR A C 1
ATOM 5397 O O . THR A 1 678 ? -26.094 18.875 5.441 1 87.38 678 THR A O 1
ATOM 5400 N N . GLU A 1 679 ? -28.219 19.375 4.895 1 90.81 679 GLU A N 1
ATOM 5401 C CA . GLU A 1 679 ? -28.625 19.562 6.285 1 90.81 679 GLU A CA 1
ATOM 5402 C C . GLU A 1 679 ? -28.547 18.25 7.062 1 90.81 679 GLU A C 1
ATOM 5404 O O . GLU A 1 679 ? -28.5 18.25 8.297 1 90.81 679 GLU A O 1
ATOM 5409 N N . ARG A 1 680 ? -28.469 17.078 6.371 1 92.94 680 ARG A N 1
ATOM 5410 C CA . ARG A 1 680 ? -28.469 15.773 7.016 1 92.94 680 ARG A CA 1
ATOM 5411 C C . ARG A 1 680 ? -27.047 15.203 7.074 1 92.94 680 ARG A C 1
ATOM 5413 O O . ARG A 1 680 ? -26.828 14.148 7.664 1 92.94 680 ARG A O 1
ATOM 5420 N N . SER A 1 681 ? -26.094 15.938 6.598 1 93 681 SER A N 1
ATOM 5421 C CA . SER A 1 681 ? -24.75 15.406 6.473 1 93 681 SER A CA 1
ATOM 5422 C C . SER A 1 681 ? -23.984 15.523 7.789 1 93 681 SER A C 1
ATOM 5424 O O . SER A 1 681 ? -24.312 16.359 8.625 1 93 681 SER A O 1
ATOM 5426 N N . LEU A 1 682 ? -23.062 14.602 7.988 1 96.94 682 LEU A N 1
ATOM 5427 C CA . LEU A 1 682 ? -22.094 14.656 9.086 1 96.94 682 LEU A CA 1
ATOM 5428 C C . LEU A 1 682 ? -20.703 14.969 8.562 1 96.94 682 LEU A C 1
ATOM 5430 O O . LEU A 1 682 ? -20.156 14.219 7.742 1 96.94 682 LEU A O 1
ATOM 5434 N N . ILE A 1 683 ? -20.125 16.094 8.992 1 95.94 683 ILE A N 1
ATOM 5435 C CA . ILE A 1 683 ? -18.797 16.5 8.547 1 95.94 683 ILE A CA 1
ATOM 5436 C C . ILE A 1 683 ? -17.812 16.422 9.719 1 95.94 683 ILE A C 1
ATOM 5438 O O . ILE A 1 683 ? -18.062 16.969 10.789 1 95.94 683 ILE A O 1
ATOM 5442 N N . LEU A 1 684 ? -16.781 15.688 9.539 1 96.5 684 LEU A N 1
ATOM 5443 C CA . LEU A 1 684 ? -15.719 15.57 10.523 1 96.5 684 LEU A CA 1
ATOM 5444 C C . LEU A 1 684 ? -14.453 16.266 10.039 1 96.5 684 LEU A C 1
ATOM 5446 O O . LEU A 1 684 ? -13.891 15.883 9.016 1 96.5 684 LEU A O 1
ATOM 5450 N N . VAL A 1 685 ? -13.977 17.234 10.758 1 95.19 685 VAL A N 1
ATOM 5451 C CA . VAL A 1 685 ? -12.812 18.016 10.344 1 95.19 685 VAL A CA 1
ATOM 5452 C C . VAL A 1 685 ? -11.758 18 11.445 1 95.19 685 VAL A C 1
ATOM 5454 O O . VAL A 1 685 ? -12.047 18.359 12.594 1 95.19 685 VAL A O 1
ATOM 5457 N N . ASP A 1 686 ? -10.578 17.547 11.039 1 91.12 686 ASP A N 1
ATOM 5458 C CA . ASP A 1 686 ? -9.469 17.516 11.984 1 91.12 686 ASP A CA 1
ATOM 5459 C C . ASP A 1 686 ? -8.398 18.531 11.617 1 91.12 686 ASP A C 1
ATOM 5461 O O . ASP A 1 686 ? -7.773 18.438 10.562 1 91.12 686 ASP A O 1
ATOM 5465 N N . GLU A 1 687 ? -8.203 19.484 12.422 1 87.62 687 GLU A N 1
ATOM 5466 C CA . GLU A 1 687 ? -7.105 20.453 12.391 1 87.62 687 GLU A CA 1
ATOM 5467 C C . GLU A 1 687 ? -7 21.109 11.023 1 87.62 687 GLU A C 1
ATOM 5469 O O . GLU A 1 687 ? -5.922 21.172 10.43 1 87.62 687 GLU A O 1
ATOM 5474 N N . PHE A 1 688 ? -8.109 21.672 10.531 1 90 688 PHE A N 1
ATOM 5475 C CA . PHE A 1 688 ? -8.078 22.422 9.281 1 90 688 PHE A CA 1
ATOM 5476 C C . PHE A 1 688 ? -7.41 23.766 9.469 1 90 688 PHE A C 1
ATOM 5478 O O . PHE A 1 688 ? -7.625 24.438 10.477 1 90 688 PHE A O 1
ATOM 5485 N N . GLY A 1 689 ? -6.621 24.156 8.484 1 87.25 689 GLY A N 1
ATOM 5486 C CA . GLY A 1 689 ? -5.934 25.438 8.5 1 87.25 689 GLY A CA 1
ATOM 5487 C C . GLY A 1 689 ? -4.465 25.312 8.867 1 87.25 689 GLY A C 1
ATOM 5488 O O . GLY A 1 689 ? -3.75 26.328 8.906 1 87.25 689 GLY A O 1
ATOM 5489 N N . LYS A 1 690 ? -4.094 24.062 9.055 1 81 690 LYS A N 1
ATOM 5490 C CA . LYS A 1 690 ? -2.672 23.859 9.328 1 81 690 LYS A CA 1
ATOM 5491 C C . LYS A 1 690 ? -1.854 23.891 8.039 1 81 690 LYS A C 1
ATOM 5493 O O . LYS A 1 690 ? -2.379 23.641 6.957 1 81 690 LYS A O 1
ATOM 5498 N N . GLY A 1 691 ? -0.688 24.281 8.117 1 75.56 691 GLY A N 1
ATOM 5499 C CA . GLY A 1 691 ? 0.186 24.266 6.953 1 75.56 691 GLY A CA 1
ATOM 5500 C C . GLY A 1 691 ? 0.249 25.594 6.23 1 75.56 691 GLY A C 1
ATOM 5501 O O . GLY A 1 691 ? 0.613 25.656 5.055 1 75.56 691 GLY A O 1
ATOM 5502 N N . THR A 1 692 ? -0.325 26.547 6.77 1 78.94 692 THR A N 1
ATOM 5503 C CA . THR A 1 692 ? -0.224 27.922 6.289 1 78.94 692 THR A CA 1
ATOM 5504 C C . THR A 1 692 ? 0.177 28.859 7.422 1 78.94 692 THR A C 1
ATOM 5506 O O . THR A 1 692 ? 0.556 28.406 8.508 1 78.94 692 THR A O 1
ATOM 5509 N N . ASP A 1 693 ? 0.189 30.094 7.113 1 79.75 693 ASP A N 1
ATOM 5510 C CA . ASP A 1 693 ? 0.726 31.031 8.094 1 79.75 693 ASP A CA 1
ATOM 5511 C C . ASP A 1 693 ? -0.196 31.141 9.305 1 79.75 693 ASP A C 1
ATOM 5513 O O . ASP A 1 693 ? -1.348 30.703 9.258 1 79.75 693 ASP A O 1
ATOM 5517 N N . VAL A 1 694 ? 0.224 31.672 10.359 1 77.5 694 VAL A N 1
ATOM 5518 C CA . VAL A 1 694 ? -0.392 31.688 11.68 1 77.5 694 VAL A CA 1
ATOM 5519 C C . VAL A 1 694 ? -1.621 32.594 11.664 1 77.5 694 VAL A C 1
ATOM 5521 O O . VAL A 1 694 ? -2.453 32.562 12.57 1 77.5 694 VAL A O 1
ATOM 5524 N N . ILE A 1 695 ? -1.836 33.375 10.602 1 77.62 695 ILE A N 1
ATOM 5525 C CA . ILE A 1 695 ? -2.963 34.281 10.539 1 77.62 695 ILE A CA 1
ATOM 5526 C C . ILE A 1 695 ? -4.047 33.719 9.625 1 77.62 695 ILE A C 1
ATOM 5528 O O . ILE A 1 695 ? -5.211 33.625 10.023 1 77.62 695 ILE A O 1
ATOM 5532 N N . ASP A 1 696 ? -3.695 33.281 8.492 1 81.31 696 ASP A N 1
ATOM 5533 C CA . ASP A 1 696 ? -4.652 32.812 7.488 1 81.31 696 ASP A CA 1
ATOM 5534 C C . ASP A 1 696 ? -5.316 31.516 7.918 1 81.31 696 ASP A C 1
ATOM 5536 O O . ASP A 1 696 ? -6.508 31.297 7.68 1 81.31 696 ASP A O 1
ATOM 5540 N N . GLY A 1 697 ? -4.531 30.672 8.492 1 86.75 697 GLY A N 1
ATOM 5541 C CA . GLY A 1 697 ? -5.086 29.391 8.914 1 86.75 697 GLY A CA 1
ATOM 5542 C C . GLY A 1 697 ? -6.238 29.531 9.891 1 86.75 697 GLY A C 1
ATOM 5543 O O . GLY A 1 697 ? -7.363 29.125 9.594 1 86.75 697 GLY A O 1
ATOM 5544 N N . PRO A 1 698 ? -5.988 30.172 11.07 1 86.81 698 PRO A N 1
ATOM 5545 C CA . PRO A 1 698 ? -7.07 30.391 12.031 1 86.81 698 PRO A CA 1
ATOM 5546 C C . PRO A 1 698 ? -8.211 31.234 11.453 1 86.81 698 PRO A C 1
ATOM 5548 O O . PRO A 1 698 ? -9.375 31.016 11.797 1 86.81 698 PRO A O 1
ATOM 5551 N N . SER A 1 699 ? -7.887 32.156 10.562 1 85.81 699 SER A N 1
ATOM 5552 C CA . SER A 1 699 ? -8.914 33 9.961 1 85.81 699 SER A CA 1
ATOM 5553 C C . SER A 1 699 ? -9.852 32.188 9.078 1 85.81 699 SER A C 1
ATOM 5555 O O . SER A 1 699 ? -11.062 32.406 9.078 1 85.81 699 SER A O 1
ATOM 5557 N N . LEU A 1 700 ? -9.289 31.344 8.352 1 88.25 700 LEU A N 1
ATOM 5558 C CA . LEU A 1 700 ? -10.086 30.5 7.484 1 88.25 700 LEU A CA 1
ATOM 5559 C C . LEU A 1 700 ? -11 29.578 8.305 1 88.25 700 LEU A C 1
ATOM 5561 O O . LEU A 1 700 ? -12.172 29.422 7.98 1 88.25 700 LEU A O 1
ATOM 5565 N N . PHE A 1 701 ? -10.453 29.031 9.32 1 91.62 701 PHE A N 1
ATOM 5566 C CA . PHE A 1 701 ? -11.234 28.156 10.18 1 91.62 701 PHE A CA 1
ATOM 5567 C C . PHE A 1 701 ? -12.375 28.938 10.836 1 91.62 701 PHE A C 1
ATOM 5569 O O . PHE A 1 701 ? -13.523 28.469 10.844 1 91.62 701 PHE A O 1
ATOM 5576 N N . ALA A 1 702 ? -12.047 30.078 11.391 1 89.06 702 ALA A N 1
ATOM 5577 C CA . ALA A 1 702 ? -13.062 30.922 12.008 1 89.06 702 ALA A CA 1
ATOM 5578 C C . ALA A 1 702 ? -14.117 31.328 10.984 1 89.06 702 ALA A C 1
ATOM 5580 O O . ALA A 1 702 ? -15.305 31.422 11.32 1 89.06 702 ALA A O 1
ATOM 5581 N N . GLY A 1 703 ? -13.664 31.609 9.773 1 88.06 703 GLY A N 1
ATOM 5582 C CA . GLY A 1 703 ? -14.594 31.938 8.703 1 88.06 703 GLY A CA 1
ATOM 5583 C C . GLY A 1 703 ? -15.578 30.828 8.398 1 88.06 703 GLY A C 1
ATOM 5584 O O . GLY A 1 703 ? -16.75 31.078 8.125 1 88.06 703 GLY A O 1
ATOM 5585 N N . ILE A 1 704 ? -15.125 29.625 8.445 1 91.56 704 ILE A N 1
ATOM 5586 C CA . ILE A 1 704 ? -15.961 28.469 8.18 1 91.56 704 ILE A CA 1
ATOM 5587 C C . ILE A 1 704 ? -17.016 28.328 9.281 1 91.56 704 ILE A C 1
ATOM 5589 O O . ILE A 1 704 ? -18.203 28.125 8.992 1 91.56 704 ILE A O 1
ATOM 5593 N N . ILE A 1 705 ? -16.609 28.406 10.555 1 92.5 705 ILE A N 1
ATOM 5594 C CA . ILE A 1 705 ? -17.516 28.281 11.688 1 92.5 705 ILE A CA 1
ATOM 5595 C C . ILE A 1 705 ? -18.578 29.391 11.625 1 92.5 705 ILE A C 1
ATOM 5597 O O . ILE A 1 705 ? -19.766 29.141 11.82 1 92.5 705 ILE A O 1
ATOM 5601 N N . ALA A 1 706 ? -18.094 30.609 11.312 1 88.31 706 ALA A N 1
ATOM 5602 C CA . ALA A 1 706 ? -19.016 31.75 11.219 1 88.31 706 ALA A CA 1
ATOM 5603 C C . ALA A 1 706 ? -20.016 31.547 10.094 1 88.31 706 ALA A C 1
ATOM 5605 O O . ALA A 1 706 ? -21.203 31.875 10.242 1 88.31 706 ALA A O 1
ATOM 5606 N N . PHE A 1 707 ? -19.609 31.047 9.102 1 87.81 707 PHE A N 1
ATOM 5607 C CA . PHE A 1 707 ? -20.469 30.781 7.957 1 87.81 707 PHE A CA 1
ATOM 5608 C C . PHE A 1 707 ? -21.516 29.719 8.289 1 87.81 707 PHE A C 1
ATOM 5610 O O . PHE A 1 707 ? -22.703 29.891 8.023 1 87.81 707 PHE A O 1
ATOM 5617 N N . LEU A 1 708 ? -21.047 28.641 8.836 1 91.56 708 LEU A N 1
ATOM 5618 C CA . LEU A 1 708 ? -21.938 27.531 9.148 1 91.56 708 LEU A CA 1
ATOM 5619 C C . LEU A 1 708 ? -22.953 27.922 10.211 1 91.56 708 LEU A C 1
ATOM 5621 O O . LEU A 1 708 ? -24.094 27.453 10.188 1 91.56 708 LEU A O 1
ATOM 5625 N N . SER A 1 709 ? -22.531 28.75 11.148 1 89.56 709 SER A N 1
ATOM 5626 C CA . SER A 1 709 ? -23.391 29.172 12.234 1 89.56 709 SER A CA 1
ATOM 5627 C C . SER A 1 709 ? -24.594 29.969 11.719 1 89.56 709 SER A C 1
ATOM 5629 O O . SER A 1 709 ? -25.625 30.031 12.367 1 89.56 709 SER A O 1
ATOM 5631 N N . LYS A 1 710 ? -24.469 30.5 10.492 1 85.31 710 LYS A N 1
ATOM 5632 C CA . LYS A 1 710 ? -25.547 31.328 9.93 1 85.31 710 LYS A CA 1
ATOM 5633 C C . LYS A 1 710 ? -26.25 30.609 8.789 1 85.31 710 LYS A C 1
ATOM 5635 O O . LYS A 1 710 ? -27.219 31.125 8.234 1 85.31 710 LYS A O 1
ATOM 5640 N N . LEU A 1 711 ? -25.797 29.5 8.523 1 87.88 711 LEU A N 1
ATOM 5641 C CA . LEU A 1 711 ? -26.359 28.766 7.406 1 87.88 711 LEU A CA 1
ATOM 5642 C C . LEU A 1 711 ? -27.703 28.141 7.785 1 87.88 711 LEU A C 1
ATOM 5644 O O . LEU A 1 711 ? -27.828 27.516 8.828 1 87.88 711 LEU A O 1
ATOM 5648 N N . ARG A 1 712 ? -28.703 28.344 6.977 1 85.88 712 ARG A N 1
ATOM 5649 C CA . ARG A 1 712 ? -30.047 27.828 7.238 1 85.88 712 ARG A CA 1
ATOM 5650 C C . ARG A 1 712 ? -30.047 26.297 7.238 1 85.88 712 ARG A C 1
ATOM 5652 O O . ARG A 1 712 ? -30.609 25.672 8.141 1 85.88 712 ARG A O 1
ATOM 5659 N N . ARG A 1 713 ? -29.422 25.734 6.242 1 89.25 713 ARG A N 1
ATOM 5660 C CA . ARG A 1 713 ? -29.297 24.297 6.141 1 89.25 713 ARG A CA 1
ATOM 5661 C C . ARG A 1 713 ? -27.906 23.812 6.562 1 89.25 713 ARG A C 1
ATOM 5663 O O . ARG A 1 713 ? -27.172 23.266 5.75 1 89.25 713 ARG A O 1
ATOM 5670 N N . CYS A 1 714 ? -27.656 23.938 7.852 1 92.94 714 CYS A N 1
ATOM 5671 C CA . CYS A 1 714 ? -26.328 23.625 8.391 1 92.94 714 CYS A CA 1
ATOM 5672 C C . CYS A 1 714 ? -26.219 22.125 8.703 1 92.94 714 CYS A C 1
ATOM 5674 O O . CYS A 1 714 ? -27.078 21.562 9.375 1 92.94 714 CYS A O 1
ATOM 5676 N N . PRO A 1 715 ? -25.234 21.516 8.188 1 94.69 715 PRO A N 1
ATOM 5677 C CA . PRO A 1 715 ? -24.984 20.125 8.555 1 94.69 715 PRO A CA 1
ATOM 5678 C C . PRO A 1 715 ? -24.438 19.984 9.977 1 94.69 715 PRO A C 1
ATOM 5680 O O . PRO A 1 715 ? -24.141 20.984 10.633 1 94.69 715 PRO A O 1
ATOM 5683 N N . ARG A 1 716 ? -24.5 18.781 10.539 1 96.62 716 ARG A N 1
ATOM 5684 C CA . ARG A 1 716 ? -23.766 18.531 11.781 1 96.62 716 ARG A CA 1
ATOM 5685 C C . ARG A 1 716 ? -22.266 18.578 11.547 1 96.62 716 ARG A C 1
ATOM 5687 O O . ARG A 1 716 ? -21.734 17.797 10.75 1 96.62 716 ARG A O 1
ATOM 5694 N N . PHE A 1 717 ? -21.625 19.516 12.141 1 96.88 717 PHE A N 1
ATOM 5695 C CA . PHE A 1 717 ? -20.203 19.812 11.906 1 96.88 717 PHE A CA 1
ATOM 5696 C C . PHE A 1 717 ? -19.391 19.594 13.172 1 96.88 717 PHE A C 1
ATOM 5698 O O . PHE A 1 717 ? -19.516 20.359 14.133 1 96.88 717 PHE A O 1
ATOM 5705 N N . LEU A 1 718 ? -18.594 18.5 13.188 1 97.5 718 LEU A N 1
ATOM 5706 C CA . LEU A 1 718 ? -17.672 18.219 14.289 1 97.5 718 LEU A CA 1
ATOM 5707 C C . LEU A 1 718 ? -16.234 18.531 13.898 1 97.5 718 LEU A C 1
ATOM 5709 O O . LEU A 1 718 ? -15.703 17.922 12.961 1 97.5 718 LEU A O 1
ATOM 5713 N N . SER A 1 719 ? -15.594 19.438 14.625 1 95.38 719 SER A N 1
ATOM 5714 C CA . SER A 1 719 ? -14.25 19.844 14.25 1 95.38 719 SER A CA 1
ATOM 5715 C C . SER A 1 719 ? -13.336 19.922 15.469 1 95.38 719 SER A C 1
ATOM 5717 O O . SER A 1 719 ? -13.805 20.125 16.594 1 95.38 719 SER A O 1
ATOM 5719 N N . CYS A 1 720 ? -12.133 19.609 15.219 1 92.44 720 CYS A N 1
ATOM 5720 C CA . CYS A 1 720 ? -11.086 19.812 16.219 1 92.44 720 CYS A CA 1
ATOM 5721 C C . CYS A 1 720 ? -10.078 20.844 15.734 1 92.44 720 CYS A C 1
ATOM 5723 O O . CYS A 1 720 ? -9.758 20.906 14.547 1 92.44 720 CYS A O 1
ATOM 5725 N N . THR A 1 721 ? -9.602 21.672 16.594 1 89.44 721 THR A N 1
ATOM 5726 C CA . THR A 1 721 ? -8.609 22.672 16.219 1 89.44 721 THR A CA 1
ATOM 5727 C C . THR A 1 721 ? -7.641 22.922 17.375 1 89.44 721 THR A C 1
ATOM 5729 O O . THR A 1 721 ? -7.938 22.594 18.531 1 89.44 721 THR A O 1
ATOM 5732 N N . HIS A 1 722 ? -6.523 23.422 17.062 1 84.31 722 HIS A N 1
ATOM 5733 C CA . HIS A 1 722 ? -5.531 23.844 18.031 1 84.31 722 HIS A CA 1
ATOM 5734 C C . HIS A 1 722 ? -5.426 25.359 18.094 1 84.31 722 HIS A C 1
ATOM 5736 O O . HIS A 1 722 ? -4.594 25.891 18.828 1 84.31 722 HIS A O 1
ATOM 5742 N N . PHE A 1 723 ? -6.285 26.062 17.375 1 84.69 723 PHE A N 1
ATOM 5743 C CA . PHE A 1 723 ? -6.25 27.516 17.312 1 84.69 723 PHE A CA 1
ATOM 5744 C C . PHE A 1 723 ? -7.039 28.125 18.469 1 84.69 723 PHE A C 1
ATOM 5746 O O . PHE A 1 723 ? -8.141 28.641 18.281 1 84.69 723 PHE A O 1
ATOM 5753 N N . HIS A 1 724 ? -6.477 28.125 19.594 1 77.88 724 HIS A N 1
ATOM 5754 C CA . HIS A 1 724 ? -7.156 28.625 20.781 1 77.88 724 HIS A CA 1
ATOM 5755 C C . HIS A 1 724 ? -7.328 30.141 20.703 1 77.88 724 HIS A C 1
ATOM 5757 O O . HIS A 1 724 ? -8.227 30.703 21.344 1 77.88 724 HIS A O 1
ATOM 5763 N N . GLU A 1 725 ? -6.543 30.719 19.844 1 72.38 725 GLU A N 1
ATOM 5764 C CA . GLU A 1 725 ? -6.488 32.188 19.75 1 72.38 725 GLU A CA 1
ATOM 5765 C C . GLU A 1 725 ? -7.723 32.75 19.047 1 72.38 725 GLU A C 1
ATOM 5767 O O . GLU A 1 725 ? -8.016 33.938 19.141 1 72.38 725 GLU A O 1
ATOM 5772 N N . ILE A 1 726 ? -8.43 31.859 18.406 1 79.62 726 ILE A N 1
ATOM 5773 C CA . ILE A 1 726 ? -9.555 32.344 17.594 1 79.62 726 ILE A CA 1
ATOM 5774 C C . ILE A 1 726 ? -10.75 32.625 18.5 1 79.62 726 ILE A C 1
ATOM 5776 O O . ILE A 1 726 ? -11.672 33.344 18.109 1 79.62 726 ILE A O 1
ATOM 5780 N N . PHE A 1 727 ? -10.695 32.031 19.688 1 80.81 727 PHE A N 1
ATOM 5781 C CA . PHE A 1 727 ? -11.867 32.156 20.547 1 80.81 727 PHE A CA 1
ATOM 5782 C C . PHE A 1 727 ? -11.797 33.438 21.359 1 80.81 727 PHE A C 1
ATOM 5784 O O . PHE A 1 727 ? -11.461 33.406 22.547 1 80.81 727 PHE A O 1
ATOM 5791 N N . ARG A 1 728 ? -11.969 34.406 20.672 1 74.75 728 ARG A N 1
ATOM 5792 C CA . ARG A 1 728 ? -12.039 35.75 21.234 1 74.75 728 ARG A CA 1
ATOM 5793 C C . ARG A 1 728 ? -13.328 36.438 20.828 1 74.75 728 ARG A C 1
ATOM 5795 O O . ARG A 1 728 ? -13.961 36.062 19.844 1 74.75 728 ARG A O 1
ATOM 5802 N N . ASP A 1 729 ? -13.758 37.344 21.547 1 67.44 729 ASP A N 1
ATOM 5803 C CA . ASP A 1 729 ? -15.039 38 21.328 1 67.44 729 ASP A CA 1
ATOM 5804 C C . ASP A 1 729 ? -15.078 38.688 19.953 1 67.44 729 ASP A C 1
ATOM 5806 O O . ASP A 1 729 ? -16.125 38.75 19.312 1 67.44 729 ASP A O 1
ATOM 5810 N N . THR A 1 730 ? -13.852 39.094 19.438 1 63.88 730 THR A N 1
ATOM 5811 C CA . THR A 1 730 ? -13.812 39.844 18.188 1 63.88 730 THR A CA 1
ATOM 5812 C C . THR A 1 730 ? -13.734 38.875 17 1 63.88 730 THR A C 1
ATOM 5814 O O . THR A 1 730 ? -14.055 39.281 15.867 1 63.88 730 THR A O 1
ATOM 5817 N N . ILE A 1 731 ? -13.266 37.688 17.219 1 78.38 731 ILE A N 1
ATOM 5818 C CA . ILE A 1 731 ? -13.094 36.75 16.109 1 78.38 731 ILE A CA 1
ATOM 5819 C C . ILE A 1 731 ? -14.211 35.719 16.141 1 78.38 731 ILE A C 1
ATOM 5821 O O . ILE A 1 731 ? -15.117 35.75 15.297 1 78.38 731 ILE A O 1
ATOM 5825 N N . LEU A 1 732 ? -14.188 34.906 17.141 1 80.12 732 LEU A N 1
ATOM 5826 C CA . LEU A 1 732 ? -15.227 33.906 17.344 1 80.12 732 LEU A CA 1
ATOM 5827 C C . LEU A 1 732 ? -15.711 33.938 18.781 1 80.12 732 LEU A C 1
ATOM 5829 O O . LEU A 1 732 ? -15.117 33.281 19.656 1 80.12 732 LEU A O 1
ATOM 5833 N N . PRO A 1 733 ? -16.75 34.688 18.922 1 77.75 733 PRO A N 1
ATOM 5834 C CA . PRO A 1 733 ? -17.266 34.719 20.297 1 77.75 733 PRO A CA 1
ATOM 5835 C C . PRO A 1 733 ? -17.594 33.344 20.859 1 77.75 733 PRO A C 1
ATOM 5837 O O . PRO A 1 733 ? -18.062 32.469 20.125 1 77.75 733 PRO A O 1
ATOM 5840 N N . THR A 1 734 ? -17.25 33.062 22.094 1 80.44 734 THR A N 1
ATOM 5841 C CA . THR A 1 734 ? -17.484 31.781 22.734 1 80.44 734 THR A CA 1
ATOM 5842 C C . THR A 1 734 ? -18.984 31.5 22.844 1 80.44 734 THR A C 1
ATOM 5844 O O . THR A 1 734 ? -19.391 30.344 22.969 1 80.44 734 THR A O 1
ATOM 5847 N N . THR A 1 735 ? -19.766 32.594 22.688 1 79.19 735 THR A N 1
ATOM 5848 C CA . THR A 1 735 ? -21.203 32.438 22.812 1 79.19 735 THR A CA 1
ATOM 5849 C C . THR A 1 735 ? -21.859 32.406 21.438 1 79.19 735 THR A C 1
ATOM 5851 O O . THR A 1 735 ? -23.062 32.688 21.312 1 79.19 735 THR A O 1
ATOM 5854 N N . MET A 1 736 ? -21.109 32.094 20.484 1 85.06 736 MET A N 1
ATOM 5855 C CA . MET A 1 736 ? -21.672 32.062 19.141 1 85.06 736 MET A CA 1
ATOM 5856 C C . MET A 1 736 ? -22.844 31.078 19.062 1 85.06 736 MET A C 1
ATOM 5858 O O . MET A 1 736 ? -22.734 29.953 19.547 1 85.06 736 MET A O 1
ATOM 5862 N N . PRO A 1 737 ? -23.906 31.5 18.531 1 86.31 737 PRO A N 1
ATOM 5863 C CA . PRO A 1 737 ? -25.078 30.625 18.469 1 86.31 737 PRO A CA 1
ATOM 5864 C C . PRO A 1 737 ? -24.828 29.375 17.609 1 86.31 737 PRO A C 1
ATOM 5866 O O . PRO A 1 737 ? -24.156 29.469 16.562 1 86.31 737 PRO A O 1
ATOM 5869 N N . GLY A 1 738 ? -25.266 28.234 18.078 1 90.81 738 GLY A N 1
ATOM 5870 C CA . GLY A 1 738 ? -25.234 27 17.312 1 90.81 738 GLY A CA 1
ATOM 5871 C C . GLY A 1 738 ? -23.969 26.203 17.516 1 90.81 738 GLY A C 1
ATOM 5872 O O . GLY A 1 738 ? -23.828 25.094 16.984 1 90.81 738 GLY A O 1
ATOM 5873 N N . VAL A 1 739 ? -23.016 26.828 18.281 1 92.69 739 VAL A N 1
ATOM 5874 C CA . VAL A 1 739 ? -21.703 26.188 18.438 1 92.69 739 VAL A CA 1
ATOM 5875 C C . VAL A 1 739 ? -21.562 25.656 19.859 1 92.69 739 VAL A C 1
ATOM 5877 O O . VAL A 1 739 ? -21.844 26.359 20.828 1 92.69 739 VAL A O 1
ATOM 5880 N N . LYS A 1 740 ? -21.297 24.406 19.953 1 93.12 740 LYS A N 1
ATOM 5881 C CA . LYS A 1 740 ? -20.969 23.797 21.234 1 93.12 740 LYS A CA 1
ATOM 5882 C C . LYS A 1 740 ? -19.453 23.562 21.359 1 93.12 740 LYS A C 1
ATOM 5884 O O . LYS A 1 740 ? -18.828 23.031 20.438 1 93.12 740 LYS A O 1
ATOM 5889 N N . HIS A 1 741 ? -18.859 23.984 22.5 1 93.19 741 HIS A N 1
ATOM 5890 C CA . HIS A 1 741 ? -17.422 23.859 22.688 1 93.19 741 HIS A CA 1
ATOM 5891 C C . HIS A 1 741 ? -17.078 22.703 23.625 1 93.19 741 HIS A C 1
ATOM 5893 O O . HIS A 1 741 ? -17.734 22.547 24.656 1 93.19 741 HIS A O 1
ATOM 5899 N N . TYR A 1 742 ? -16.219 21.859 23.203 1 93.88 742 TYR A N 1
ATOM 5900 C CA . TYR A 1 742 ? -15.664 20.797 24.016 1 93.88 742 TYR A CA 1
ATOM 5901 C C . TYR A 1 742 ? -14.156 20.953 24.156 1 93.88 742 TYR A C 1
ATOM 5903 O O . TYR A 1 742 ? -13.516 21.609 23.344 1 93.88 742 TYR A O 1
ATOM 5911 N N . ALA A 1 743 ? -13.547 20.422 25.219 1 91.38 743 ALA A N 1
ATOM 5912 C CA . ALA A 1 743 ? -12.109 20.453 25.453 1 91.38 743 ALA A CA 1
ATOM 5913 C C . ALA A 1 743 ? -11.633 19.156 26.109 1 91.38 743 ALA A C 1
ATOM 5915 O O . ALA A 1 743 ? -12.391 18.484 26.812 1 91.38 743 ALA A O 1
ATOM 5916 N N . THR A 1 744 ? -10.469 18.781 25.766 1 88.38 744 THR A N 1
ATOM 5917 C CA . THR A 1 744 ? -9.867 17.625 26.422 1 88.38 744 THR A CA 1
ATOM 5918 C C . THR A 1 744 ? -9.359 17.984 27.812 1 88.38 744 THR A C 1
ATOM 5920 O O . THR A 1 744 ? -8.875 19.094 28.031 1 88.38 744 THR A O 1
ATOM 5923 N N . GLU A 1 745 ? -9.461 17.031 28.656 1 82.38 745 GLU A N 1
ATOM 5924 C CA . GLU A 1 745 ? -9.016 17.266 30.016 1 82.38 745 GLU A CA 1
ATOM 5925 C C . GLU A 1 745 ? -7.578 16.797 30.219 1 82.38 745 GLU A C 1
ATOM 5927 O O . GLU A 1 745 ? -7.195 15.727 29.734 1 82.38 745 GLU A O 1
ATOM 5932 N N . VAL A 1 746 ? -6.719 17.672 30.75 1 77.88 746 VAL A N 1
ATOM 5933 C CA . VAL A 1 746 ? -5.324 17.344 31.031 1 77.88 746 VAL A CA 1
ATOM 5934 C C . VAL A 1 746 ? -5.031 17.547 32.5 1 77.88 746 VAL A C 1
ATOM 5936 O O . VAL A 1 746 ? -5.609 18.438 33.156 1 77.88 746 VAL A O 1
ATOM 5939 N N . MET A 1 747 ? -4.316 16.5 33.156 1 67.5 747 MET A N 1
ATOM 5940 C CA . MET A 1 747 ? -3.924 16.625 34.562 1 67.5 747 MET A CA 1
ATOM 5941 C C . MET A 1 747 ? -2.43 16.906 34.688 1 67.5 747 MET A C 1
ATOM 5943 O O . MET A 1 747 ? -1.617 16.25 34.031 1 67.5 747 MET A O 1
ATOM 5947 N N . LEU A 1 748 ? -2.006 17.984 35.219 1 59.09 748 LEU A N 1
ATOM 5948 C CA . LEU A 1 748 ? -0.6 18.281 35.469 1 59.09 748 LEU A CA 1
ATOM 5949 C C . LEU A 1 748 ? -0.133 17.641 36.781 1 59.09 748 LEU A C 1
ATOM 5951 O O . LEU A 1 748 ? -0.896 17.562 37.75 1 59.09 748 LEU A O 1
ATOM 5955 N N . ASP A 1 749 ? 0.578 16.391 36.875 1 57.16 749 ASP A N 1
ATOM 5956 C CA . ASP A 1 749 ? 1.001 15.625 38.031 1 57.16 749 ASP A CA 1
ATOM 5957 C C . ASP A 1 749 ? 1.191 16.547 39.25 1 57.16 749 ASP A C 1
ATOM 5959 O O . ASP A 1 749 ? 1.123 16.094 40.375 1 57.16 749 ASP A O 1
ATOM 5963 N N . GLY A 1 750 ? 1.397 17.812 39.344 1 47.69 750 GLY A N 1
ATOM 5964 C CA . GLY A 1 750 ? 1.26 18.562 40.562 1 47.69 750 GLY A CA 1
ATOM 5965 C C . GLY A 1 750 ? -0.164 19.016 40.844 1 47.69 750 GLY A C 1
ATOM 5966 O O . GLY A 1 750 ? -0.973 19.125 39.906 1 47.69 750 GLY A O 1
ATOM 5967 N N . LYS A 1 751 ? -0.665 18.969 42.219 1 48.78 751 LYS A N 1
ATOM 5968 C CA . LYS A 1 751 ? -2.006 19.094 42.781 1 48.78 751 LYS A CA 1
ATOM 5969 C C . LYS A 1 751 ? -2.809 20.172 42.062 1 48.78 751 LYS A C 1
ATOM 5971 O O . LYS A 1 751 ? -3.773 20.703 42.625 1 48.78 751 LYS A O 1
ATOM 5976 N N . VAL A 1 752 ? -2.229 20.781 40.938 1 42.84 752 VAL A N 1
ATOM 5977 C CA . VAL A 1 752 ? -3.062 21.922 40.562 1 42.84 752 VAL A CA 1
ATOM 5978 C C . VAL A 1 752 ? -3.963 21.547 39.375 1 42.84 752 VAL A C 1
ATOM 5980 O O . VAL A 1 752 ? -3.479 21.141 38.344 1 42.84 752 VAL A O 1
ATOM 5983 N N . PRO A 1 753 ? -5.145 21.344 39.438 1 45.56 753 PRO A N 1
ATOM 5984 C CA . PRO A 1 753 ? -6.137 21.094 38.375 1 45.56 753 PRO A CA 1
ATOM 5985 C C . PRO A 1 753 ? -6.07 22.125 37.25 1 45.56 753 PRO A C 1
ATOM 5987 O O . PRO A 1 753 ? -5.531 23.219 37.438 1 45.56 753 PRO A O 1
ATOM 5990 N N . ASP A 1 754 ? -6.449 21.75 35.938 1 48.72 754 ASP A N 1
ATOM 5991 C CA . ASP A 1 754 ? -6.461 22.484 34.656 1 48.72 754 ASP A CA 1
ATOM 5992 C C . ASP A 1 754 ? -6.926 23.922 34.875 1 48.72 754 ASP A C 1
ATOM 5994 O O . ASP A 1 754 ? -6.379 24.844 34.281 1 48.72 754 ASP A O 1
ATOM 5998 N N . ASP A 1 755 ? -7.988 24.109 35.688 1 43.53 755 ASP A N 1
ATOM 5999 C CA . ASP A 1 755 ? -8.602 25.422 35.844 1 43.53 755 ASP A CA 1
ATOM 6000 C C . ASP A 1 755 ? -7.621 26.422 36.438 1 43.53 755 ASP A C 1
ATOM 6002 O O . ASP A 1 755 ? -7.863 27.625 36.406 1 43.53 755 ASP A O 1
ATOM 6006 N N . SER A 1 756 ? -6.617 25.922 37.156 1 39.31 756 SER A N 1
ATOM 6007 C CA . SER A 1 756 ? -5.703 26.797 37.875 1 39.31 756 SER A CA 1
ATOM 6008 C C . SER A 1 756 ? -4.363 26.906 37.156 1 39.31 756 SER A C 1
ATOM 6010 O O . SER A 1 756 ? -3.387 27.391 37.719 1 39.31 756 SER A O 1
ATOM 6012 N N . LEU A 1 757 ? -4.246 26.391 36.062 1 45.12 757 LEU A N 1
ATOM 6013 C CA . LEU A 1 757 ? -3.027 26.359 35.281 1 45.12 757 LEU A CA 1
ATOM 6014 C C . LEU A 1 757 ? -2.586 27.781 34.906 1 45.12 757 LEU A C 1
ATOM 6016 O O . LEU A 1 757 ? -1.435 28 34.531 1 45.12 757 LEU A O 1
ATOM 6020 N N . HIS A 1 758 ? -3.508 28.719 34.75 1 39.22 758 HIS A N 1
ATOM 6021 C CA . HIS A 1 758 ? -3.125 30.094 34.469 1 39.22 758 HIS A CA 1
ATOM 6022 C C . HIS A 1 758 ? -2.131 30.625 35.5 1 39.22 758 HIS A C 1
ATOM 6024 O O . HIS A 1 758 ? -1.453 31.625 35.25 1 39.22 758 HIS A O 1
ATOM 6030 N N . LEU A 1 759 ? -2.197 30.141 36.75 1 37.25 759 LEU A N 1
ATOM 6031 C CA . LEU A 1 759 ? -1.425 30.672 37.875 1 37.25 759 LEU A CA 1
ATOM 6032 C C . LEU A 1 759 ? -0.13 29.891 38.062 1 37.25 759 LEU A C 1
ATOM 6034 O O . LEU A 1 759 ? 0.684 30.234 38.906 1 37.25 759 LEU A O 1
ATOM 6038 N N . ALA A 1 760 ? 0.034 28.672 37.562 1 38.91 760 ALA A N 1
ATOM 6039 C CA . ALA A 1 760 ? 1.229 27.906 37.906 1 38.91 760 ALA A CA 1
ATOM 6040 C C . ALA A 1 760 ? 2.447 28.406 37.156 1 38.91 760 ALA A C 1
ATOM 6042 O O . ALA A 1 760 ? 2.346 28.766 35.969 1 38.91 760 ALA A O 1
ATOM 6043 N N . SER A 1 761 ? 3.51 28.812 37.781 1 39.41 761 SER A N 1
ATOM 6044 C CA . SER A 1 761 ? 4.766 29.359 37.281 1 39.41 761 SER A CA 1
ATOM 6045 C C . SER A 1 761 ? 5.406 28.453 36.25 1 39.41 761 SER A C 1
ATOM 6047 O O . SER A 1 761 ? 5.168 27.234 36.25 1 39.41 761 SER A O 1
ATOM 6049 N N . GLU A 1 762 ? 5.961 28.984 35.031 1 41.09 762 GLU A N 1
ATOM 6050 C CA . GLU A 1 762 ? 6.711 28.359 33.938 1 41.09 762 GLU A CA 1
ATOM 6051 C C . GLU A 1 762 ? 7.559 27.203 34.438 1 41.09 762 GLU A C 1
ATOM 6053 O O . GLU A 1 762 ? 7.762 26.219 33.75 1 41.09 762 GLU A O 1
ATOM 6058 N N . LYS A 1 763 ? 8.188 27.453 35.562 1 44.06 763 LYS A N 1
ATOM 6059 C CA . LYS A 1 763 ? 9.109 26.516 36.188 1 44.06 763 LYS A CA 1
ATOM 6060 C C . LYS A 1 763 ? 8.383 25.25 36.625 1 44.06 763 LYS A C 1
ATOM 6062 O O . LYS A 1 763 ? 8.938 24.141 36.562 1 44.06 763 LYS A O 1
ATOM 6067 N N . ASP A 1 764 ? 7.25 25.375 37.094 1 45.56 764 ASP A N 1
ATOM 6068 C CA . ASP A 1 764 ? 6.496 24.266 37.656 1 45.56 764 ASP A CA 1
ATOM 6069 C C . ASP A 1 764 ? 6.016 23.312 36.562 1 45.56 764 ASP A C 1
ATOM 6071 O O . ASP A 1 764 ? 5.859 22.109 36.812 1 45.56 764 ASP A O 1
ATOM 6075 N N . LEU A 1 765 ? 5.66 23.844 35.438 1 47.78 765 LEU A N 1
ATOM 6076 C CA . LEU A 1 765 ? 5.234 23.031 34.281 1 47.78 765 LEU A CA 1
ATOM 6077 C C . LEU A 1 765 ? 6.383 22.172 33.781 1 47.78 765 LEU A C 1
ATOM 6079 O O . LEU A 1 765 ? 6.156 21.156 33.125 1 47.78 765 LEU A O 1
ATOM 6083 N N . GLU A 1 766 ? 7.645 22.766 33.844 1 47.91 766 GLU A N 1
ATOM 6084 C CA . GLU A 1 766 ? 8.836 22.078 33.344 1 47.91 766 GLU A CA 1
ATOM 6085 C C . GLU A 1 766 ? 8.961 20.688 33.969 1 47.91 766 GLU A C 1
ATOM 6087 O O . GLU A 1 766 ? 9.359 19.734 33.312 1 47.91 766 GLU A O 1
ATOM 6092 N N . ASP A 1 767 ? 8.703 20.719 35.375 1 47.91 767 ASP A N 1
ATOM 6093 C CA . ASP A 1 767 ? 8.977 19.484 36.125 1 47.91 767 ASP A CA 1
ATOM 6094 C C . ASP A 1 767 ? 7.738 18.594 36.188 1 47.91 767 ASP A C 1
ATOM 6096 O O . ASP A 1 767 ? 7.824 17.438 36.594 1 47.91 767 ASP A O 1
ATOM 6100 N N . ALA A 1 768 ? 6.539 19.203 35.938 1 50.75 768 ALA A N 1
ATOM 6101 C CA . ALA A 1 768 ? 5.352 18.391 36.219 1 50.75 768 ALA A CA 1
ATOM 6102 C C . ALA A 1 768 ? 4.918 17.625 34.969 1 50.75 768 ALA A C 1
ATOM 6104 O O . ALA A 1 768 ? 4.906 18.172 33.875 1 50.75 768 ALA A O 1
ATOM 6105 N N . GLY A 1 769 ? 5.105 16.406 34.906 1 60.22 769 GLY A N 1
ATOM 6106 C CA . GLY A 1 769 ? 4.688 15.531 33.812 1 60.22 769 GLY A CA 1
ATOM 6107 C C . GLY A 1 769 ? 3.217 15.664 33.469 1 60.22 769 GLY A C 1
ATOM 6108 O O . GLY A 1 769 ? 2.395 15.953 34.344 1 60.22 769 GLY A O 1
ATOM 6109 N N . ILE A 1 770 ? 2.75 16.172 32.219 1 64.75 770 ILE A N 1
ATOM 6110 C CA . ILE A 1 770 ? 1.372 16.281 31.75 1 64.75 770 ILE A CA 1
ATOM 6111 C C . ILE A 1 770 ? 0.8 14.875 31.531 1 64.75 770 ILE A C 1
ATOM 6113 O O . ILE A 1 770 ? 1.43 14.039 30.891 1 64.75 770 ILE A O 1
ATOM 6117 N N . MET A 1 771 ? -0.233 14.578 32.375 1 68.56 771 MET A N 1
ATOM 6118 C CA . MET A 1 771 ? -0.946 13.32 32.156 1 68.56 771 MET A CA 1
ATOM 6119 C C . MET A 1 771 ? -2.211 13.555 31.328 1 68.56 771 MET A C 1
ATOM 6121 O O . MET A 1 771 ? -3.057 14.367 31.688 1 68.56 771 MET A O 1
ATOM 6125 N N . PHE A 1 772 ? -2.266 12.914 30.281 1 70.19 772 PHE A N 1
ATOM 6126 C CA . PHE A 1 772 ? -3.451 13 29.422 1 70.19 772 PHE A CA 1
ATOM 6127 C C . PHE A 1 772 ? -4.547 12.07 29.938 1 70.19 772 PHE A C 1
ATOM 6129 O O . PHE A 1 772 ? -4.32 10.867 30.094 1 70.19 772 PHE A O 1
ATOM 6136 N N . LEU A 1 773 ? -5.727 12.609 30.219 1 70.12 773 LEU A N 1
ATOM 6137 C CA . LEU A 1 773 ? -6.832 11.812 30.75 1 70.12 773 LEU A CA 1
ATOM 6138 C C . LEU A 1 773 ? -7.691 11.25 29.625 1 70.12 773 LEU A C 1
ATOM 6140 O O . LEU A 1 773 ? -8.5 10.352 29.859 1 70.12 773 LEU A O 1
ATOM 6144 N N . TYR A 1 774 ? -7.555 11.703 28.531 1 78.56 774 TYR A N 1
ATOM 6145 C CA . TYR A 1 774 ? -8.32 11.297 27.344 1 78.56 774 TYR A CA 1
ATOM 6146 C C . TYR A 1 774 ? -9.812 11.445 27.594 1 78.56 774 TYR A C 1
ATOM 6148 O O . TYR A 1 774 ? -10.617 10.672 27.062 1 78.56 774 TYR A O 1
ATOM 6156 N N . ARG A 1 775 ? -10.219 12.391 28.484 1 87.31 775 ARG A N 1
ATOM 6157 C CA . ARG A 1 775 ? -11.609 12.711 28.766 1 87.31 775 ARG A CA 1
ATOM 6158 C C . ARG A 1 775 ? -12 14.047 28.156 1 87.31 775 ARG A C 1
ATOM 6160 O O . ARG A 1 775 ? -11.227 15.008 28.203 1 87.31 775 ARG A O 1
ATOM 6167 N N . ILE A 1 776 ? -13.227 14.008 27.609 1 92 776 ILE A N 1
ATOM 6168 C CA . ILE A 1 776 ? -13.719 15.219 26.953 1 92 776 ILE A CA 1
ATOM 6169 C C . ILE A 1 776 ? -14.75 15.906 27.844 1 92 776 ILE A C 1
ATOM 6171 O O . ILE A 1 776 ? -15.633 15.25 28.406 1 92 776 ILE A O 1
ATOM 6175 N N . LYS A 1 777 ? -14.578 17.188 28.078 1 89.69 777 LYS A N 1
ATOM 6176 C CA . LYS A 1 777 ? -15.516 17.984 28.859 1 89.69 777 LYS A CA 1
ATOM 6177 C C . LYS A 1 777 ? -15.977 19.219 28.078 1 89.69 777 LYS A C 1
ATOM 6179 O O . LYS A 1 777 ? -15.359 19.578 27.078 1 89.69 777 LYS A O 1
ATOM 6184 N N . GLU A 1 778 ? -17.094 19.766 28.5 1 91.75 778 GLU A N 1
ATOM 6185 C CA . GLU A 1 778 ? -17.562 21 27.875 1 91.75 778 GLU A CA 1
ATOM 6186 C C . GLU A 1 778 ? -16.672 22.188 28.25 1 91.75 778 GLU A C 1
ATOM 6188 O O . GLU A 1 778 ? -16.25 22.297 29.406 1 91.75 778 GLU A O 1
ATOM 6193 N N . GLY A 1 779 ? -16.203 22.891 27.219 1 88.06 779 GLY A N 1
ATOM 6194 C CA . GLY A 1 779 ? -15.367 24.047 27.469 1 88.06 779 GLY A CA 1
ATOM 6195 C C . GLY A 1 779 ? -14.336 24.281 26.375 1 88.06 779 GLY A C 1
ATOM 6196 O O . GLY A 1 779 ? -14.406 23.656 25.312 1 88.06 779 GLY A O 1
ATOM 6197 N N . ILE A 1 780 ? -13.562 25.297 26.531 1 86.69 780 ILE A N 1
ATOM 6198 C CA . ILE A 1 780 ? -12.508 25.641 25.578 1 86.69 780 ILE A CA 1
ATOM 6199 C C . ILE A 1 780 ? -11.141 25.5 26.25 1 86.69 780 ILE A C 1
ATOM 6201 O O . ILE A 1 780 ? -10.938 25.984 27.375 1 86.69 780 ILE A O 1
ATOM 6205 N N . ALA A 1 781 ? -10.328 24.75 25.562 1 83.19 781 ALA A N 1
ATOM 6206 C CA . ALA A 1 781 ? -8.977 24.578 26.094 1 83.19 781 ALA A CA 1
ATOM 6207 C C . ALA A 1 781 ? -8.156 25.844 25.922 1 83.19 781 ALA A C 1
ATOM 6209 O O . ALA A 1 781 ? -8.289 26.547 24.906 1 83.19 781 ALA A O 1
ATOM 6210 N N . LYS A 1 782 ? -7.238 26.094 26.797 1 71.38 782 LYS A N 1
ATOM 6211 C CA . LYS A 1 782 ? -6.484 27.344 26.75 1 71.38 782 LYS A CA 1
ATOM 6212 C C . LYS A 1 782 ? -5.094 27.125 26.156 1 71.38 782 LYS A C 1
ATOM 6214 O O . LYS A 1 782 ? -4.473 28.062 25.656 1 71.38 782 LYS A O 1
ATOM 6219 N N . GLN A 1 783 ? -4.609 25.906 26.344 1 75.38 783 GLN A N 1
ATOM 6220 C CA . GLN A 1 783 ? -3.256 25.672 25.859 1 75.38 783 GLN A CA 1
ATOM 6221 C C . GLN A 1 783 ? -3.17 24.344 25.094 1 75.38 783 GLN A C 1
ATOM 6223 O O . GLN A 1 783 ? -3.92 23.406 25.375 1 75.38 783 GLN A O 1
ATOM 6228 N N . SER A 1 784 ? -2.34 24.375 24.078 1 77.19 784 SER A N 1
ATOM 6229 C CA . SER A 1 784 ? -2.145 23.156 23.281 1 77.19 784 SER A CA 1
ATOM 6230 C C . SER A 1 784 ? -0.955 22.344 23.797 1 77.19 784 SER A C 1
ATOM 6232 O O . SER A 1 784 ? -0.807 21.172 23.453 1 77.19 784 SER A O 1
ATOM 6234 N N . PHE A 1 785 ? -0.044 22.891 24.625 1 76.75 785 PHE A N 1
ATOM 6235 C CA . PHE A 1 785 ? 1.122 22.25 25.234 1 76.75 785 PHE A CA 1
ATOM 6236 C C . PHE A 1 785 ? 2.035 21.672 24.156 1 76.75 785 PHE A C 1
ATOM 6238 O O . PHE A 1 785 ? 2.494 20.531 24.266 1 76.75 785 PHE A O 1
ATOM 6245 N N . GLY A 1 786 ? 2.191 22.438 23.078 1 81.31 786 GLY A N 1
ATOM 6246 C CA . GLY A 1 786 ? 3.035 21.969 21.984 1 81.31 786 GLY A CA 1
ATOM 6247 C C . GLY A 1 786 ? 4.488 21.812 22.375 1 81.31 786 GLY A C 1
ATOM 6248 O O . GLY A 1 786 ? 5.129 20.828 22 1 81.31 786 GLY A O 1
ATOM 6249 N N . VAL A 1 787 ? 5.051 22.719 23.141 1 81.94 787 VAL A N 1
ATOM 6250 C CA . VAL A 1 787 ? 6.445 22.688 23.562 1 81.94 787 VAL A CA 1
ATOM 6251 C C . VAL A 1 787 ? 6.68 21.484 24.484 1 81.94 787 VAL A C 1
ATOM 6253 O O . VAL A 1 787 ? 7.711 20.812 24.391 1 81.94 787 VAL A O 1
ATOM 6256 N N . TYR A 1 788 ? 5.703 21.25 25.281 1 77.44 788 TYR A N 1
ATOM 6257 C CA . TYR A 1 788 ? 5.801 20.094 26.172 1 77.44 788 TYR A CA 1
ATOM 6258 C C . TYR A 1 788 ? 5.805 18.797 25.359 1 77.44 788 TYR A C 1
ATOM 6260 O O . TYR A 1 788 ? 6.578 17.891 25.656 1 77.44 788 TYR A O 1
ATOM 6268 N N . CYS A 1 789 ? 4.922 18.766 24.484 1 79.5 789 CYS A N 1
ATOM 6269 C CA . CYS A 1 789 ? 4.867 17.578 23.625 1 79.5 789 CYS A CA 1
ATOM 6270 C C . CYS A 1 789 ? 6.215 17.344 22.953 1 79.5 789 CYS A C 1
ATOM 6272 O O . CYS A 1 789 ? 6.68 16.203 22.891 1 79.5 789 CYS A O 1
ATOM 6274 N N . ALA A 1 790 ? 6.812 18.359 22.469 1 81.69 790 ALA A N 1
ATOM 6275 C CA . ALA A 1 790 ? 8.117 18.25 21.812 1 81.69 790 ALA A CA 1
ATOM 6276 C C . ALA A 1 790 ? 9.172 17.734 22.797 1 81.69 790 ALA A C 1
ATOM 6278 O O . ALA A 1 790 ? 10.023 16.922 22.422 1 81.69 790 ALA A O 1
ATOM 6279 N N . LYS A 1 791 ? 9.055 18.172 24.016 1 79.56 791 LYS A N 1
ATOM 6280 C CA . LYS A 1 791 ? 9.977 17.719 25.047 1 79.56 791 LYS A CA 1
ATOM 6281 C C . LYS A 1 791 ? 9.844 16.219 25.281 1 79.56 791 LYS A C 1
ATOM 6283 O O . LYS A 1 791 ? 10.844 15.5 25.344 1 79.56 791 LYS A O 1
ATOM 6288 N N . VAL A 1 792 ? 8.672 15.758 25.344 1 72.94 792 VAL A N 1
ATOM 6289 C CA . VAL A 1 792 ? 8.383 14.352 25.609 1 72.94 792 VAL A CA 1
ATOM 6290 C C . VAL A 1 792 ? 8.844 13.5 24.438 1 72.94 792 VAL A C 1
ATOM 6292 O O . VAL A 1 792 ? 9.281 12.359 24.625 1 72.94 792 VAL A O 1
ATOM 6295 N N . CYS A 1 793 ? 8.828 14.148 23.297 1 73.94 793 CYS A N 1
ATOM 6296 C CA . CYS A 1 793 ? 9.211 13.414 22.109 1 73.94 793 CYS A CA 1
ATOM 6297 C C . CYS A 1 793 ? 10.734 13.32 21.984 1 73.94 793 CYS A C 1
ATOM 6299 O O . CYS A 1 793 ? 11.25 12.594 21.141 1 73.94 793 CYS A O 1
ATOM 6301 N N . GLY A 1 794 ? 11.469 14.055 22.812 1 72.44 794 GLY A N 1
ATOM 6302 C CA . GLY A 1 794 ? 12.914 13.875 22.844 1 72.44 794 GLY A CA 1
ATOM 6303 C C . GLY A 1 794 ? 13.672 15.031 22.219 1 72.44 794 GLY A C 1
ATOM 6304 O O . GLY A 1 794 ? 14.852 14.906 21.891 1 72.44 794 GLY A O 1
ATOM 6305 N N . ILE A 1 795 ? 12.977 16.125 21.906 1 79.38 795 ILE A N 1
ATOM 6306 C CA . ILE A 1 795 ? 13.703 17.281 21.422 1 79.38 795 ILE A CA 1
ATOM 6307 C C . ILE A 1 795 ? 14.648 17.797 22.516 1 79.38 795 ILE A C 1
ATOM 6309 O O . ILE A 1 795 ? 14.328 17.75 23.703 1 79.38 795 ILE A O 1
ATOM 6313 N N . LYS A 1 796 ? 15.82 18.219 22.156 1 79.19 796 LYS A N 1
ATOM 6314 C CA . LYS A 1 796 ? 16.859 18.641 23.078 1 79.19 796 LYS A CA 1
ATOM 6315 C C . LYS A 1 796 ? 16.344 19.703 24.047 1 79.19 796 LYS A C 1
ATOM 6317 O O . LYS A 1 796 ? 15.594 20.594 23.656 1 79.19 796 LYS A O 1
ATOM 6322 N N . THR A 1 797 ? 16.75 19.625 25.234 1 80.25 797 THR A N 1
ATOM 6323 C CA . THR A 1 797 ? 16.281 20.484 26.312 1 80.25 797 THR A CA 1
ATOM 6324 C C . THR A 1 797 ? 16.625 21.953 26.016 1 80.25 797 THR A C 1
ATOM 6326 O O . THR A 1 797 ? 15.852 22.859 26.344 1 80.25 797 THR A O 1
ATOM 6329 N N . GLU A 1 798 ? 17.766 22.125 25.344 1 83.88 798 GLU A N 1
ATOM 6330 C CA . GLU A 1 798 ? 18.172 23.484 25 1 83.88 798 GLU A CA 1
ATOM 6331 C C . GLU A 1 798 ? 17.188 24.125 24.047 1 83.88 798 GLU A C 1
ATOM 6333 O O . GLU A 1 798 ? 16.891 25.312 24.172 1 83.88 798 GLU A O 1
ATOM 6338 N N . ILE A 1 799 ? 16.734 23.344 23.203 1 88.44 799 ILE A N 1
ATOM 6339 C CA . ILE A 1 799 ? 15.773 23.844 22.219 1 88.44 799 ILE A CA 1
ATOM 6340 C C . ILE A 1 799 ? 14.43 24.109 22.891 1 88.44 799 ILE A C 1
ATOM 6342 O O . ILE A 1 799 ? 13.797 25.141 22.641 1 88.44 799 ILE A O 1
ATOM 6346 N N . VAL A 1 800 ? 14.047 23.203 23.719 1 85.88 800 VAL A N 1
ATOM 6347 C CA . VAL A 1 800 ? 12.766 23.328 24.406 1 85.88 800 VAL A CA 1
ATOM 6348 C C . VAL A 1 800 ? 12.766 24.578 25.297 1 85.88 800 VAL A C 1
ATOM 6350 O O . VAL A 1 800 ? 11.789 25.328 25.328 1 85.88 800 VAL A O 1
ATOM 6353 N N . ARG A 1 801 ? 13.852 24.766 25.953 1 82.06 801 ARG A N 1
ATOM 6354 C CA . ARG A 1 801 ? 13.961 25.938 26.812 1 82.06 801 ARG A CA 1
ATOM 6355 C C . ARG A 1 801 ? 13.859 27.219 26 1 82.06 801 ARG A C 1
ATOM 6357 O O . ARG A 1 801 ? 13.141 28.141 26.375 1 82.06 801 ARG A O 1
ATOM 6364 N N . ARG A 1 802 ? 14.547 27.281 24.953 1 83.88 802 ARG A N 1
ATOM 6365 C CA . ARG A 1 802 ? 14.492 28.453 24.094 1 83.88 802 ARG A CA 1
ATOM 6366 C C . ARG A 1 802 ? 13.094 28.656 23.531 1 83.88 802 ARG A C 1
ATOM 6368 O O . ARG A 1 802 ? 12.609 29.781 23.422 1 83.88 802 ARG A O 1
ATOM 6375 N N . ALA A 1 803 ? 12.547 27.594 23.109 1 86.75 803 ALA A N 1
ATOM 6376 C CA . ALA A 1 803 ? 11.188 27.656 22.562 1 86.75 803 ALA A CA 1
ATOM 6377 C C . ALA A 1 803 ? 10.211 28.188 23.609 1 86.75 803 ALA A C 1
ATOM 6379 O O . ALA A 1 803 ? 9.305 28.953 23.266 1 86.75 803 ALA A O 1
ATOM 6380 N N . GLN A 1 804 ? 10.406 27.781 24.828 1 81.75 804 GLN A N 1
ATOM 6381 C CA . GLN A 1 804 ? 9.547 28.25 25.906 1 81.75 804 GLN A CA 1
ATOM 6382 C C . GLN A 1 804 ? 9.703 29.75 26.125 1 81.75 804 GLN A C 1
ATOM 6384 O O . GLN A 1 804 ? 8.719 30.469 26.312 1 81.75 804 GLN A O 1
ATOM 6389 N N . GLU A 1 805 ? 10.914 30.156 26.031 1 78.62 805 GLU A N 1
ATOM 6390 C CA . GLU A 1 805 ? 11.188 31.578 26.141 1 78.62 805 GLU A CA 1
ATOM 6391 C C . GLU A 1 805 ? 10.516 32.375 25.016 1 78.62 805 GLU A C 1
ATOM 6393 O O . GLU A 1 805 ? 9.906 33.406 25.266 1 78.62 805 GLU A O 1
ATOM 6398 N N . LEU A 1 806 ? 10.648 31.859 23.906 1 78.31 806 LEU A N 1
ATOM 6399 C CA . LEU A 1 806 ? 10.062 32.531 22.75 1 78.31 806 LEU A CA 1
ATOM 6400 C C . LEU A 1 806 ? 8.539 32.5 22.797 1 78.31 806 LEU A C 1
ATOM 6402 O O . LEU A 1 806 ? 7.879 33.469 22.406 1 78.31 806 LEU A O 1
ATOM 6406 N N . SER A 1 807 ? 8.055 31.344 23.172 1 78.25 807 SER A N 1
ATOM 6407 C CA . SER A 1 807 ? 6.605 31.203 23.312 1 78.25 807 SER A CA 1
ATOM 6408 C C . SER A 1 807 ? 6.047 32.219 24.297 1 78.25 807 SER A C 1
ATOM 6410 O O . SER A 1 807 ? 4.996 32.812 24.047 1 78.25 807 SER A O 1
ATOM 6412 N N . ALA A 1 808 ? 6.73 32.312 25.375 1 73.19 808 ALA A N 1
ATOM 6413 C CA . ALA A 1 808 ? 6.312 33.281 26.391 1 73.19 808 ALA A CA 1
ATOM 6414 C C . ALA A 1 808 ? 6.34 34.719 25.828 1 73.19 808 ALA A C 1
ATOM 6416 O O . ALA A 1 808 ? 5.441 35.5 26.109 1 73.19 808 ALA A O 1
ATOM 6417 N N . LEU A 1 809 ? 7.336 34.969 25.016 1 67.12 809 LEU A N 1
ATOM 6418 C CA . LEU A 1 809 ? 7.473 36.281 24.391 1 67.12 809 LEU A CA 1
ATOM 6419 C C . LEU A 1 809 ? 6.34 36.531 23.406 1 67.12 809 LEU A C 1
ATOM 6421 O O . LEU A 1 809 ? 5.766 37.594 23.375 1 67.12 809 LEU A O 1
ATOM 6425 N N . MET A 1 810 ? 6.02 35.562 22.641 1 71.62 810 MET A N 1
ATOM 6426 C CA . MET A 1 810 ? 4.965 35.688 21.641 1 71.62 810 MET A CA 1
ATOM 6427 C C . MET A 1 810 ? 3.598 35.812 22.297 1 71.62 810 MET A C 1
ATOM 6429 O O . MET A 1 810 ? 2.736 36.562 21.828 1 71.62 810 MET A O 1
ATOM 6433 N N . ASP A 1 811 ? 3.393 34.938 23.312 1 68.88 811 ASP A N 1
ATOM 6434 C CA . ASP A 1 811 ? 2.127 34.969 24.047 1 68.88 811 ASP A CA 1
ATOM 6435 C C . ASP A 1 811 ? 1.865 36.375 24.625 1 68.88 811 ASP A C 1
ATOM 6437 O O . ASP A 1 811 ? 0.732 36.844 24.594 1 68.88 811 ASP A O 1
ATOM 6441 N N . LYS A 1 812 ? 2.92 36.812 25.172 1 60.59 812 LYS A N 1
ATOM 6442 C CA . LYS A 1 812 ? 2.807 38.156 25.734 1 60.59 812 LYS A CA 1
ATOM 6443 C C . LYS A 1 812 ? 2.449 39.156 24.656 1 60.59 812 LYS A C 1
ATOM 6445 O O . LYS A 1 812 ? 1.644 40.062 24.891 1 60.59 812 LYS A O 1
ATOM 6450 N N . GLY A 1 813 ? 3.061 38.969 23.469 1 56.56 813 GLY A N 1
ATOM 6451 C CA . GLY A 1 813 ? 2.717 39.844 22.344 1 56.56 813 GLY A CA 1
ATOM 6452 C C . GLY A 1 813 ? 1.272 39.688 21.906 1 56.56 813 GLY A C 1
ATOM 6453 O O . GLY A 1 813 ? 0.595 40.688 21.641 1 56.56 813 GLY A O 1
ATOM 6454 N N . TYR A 1 814 ? 0.814 38.469 21.891 1 57.69 814 TYR A N 1
ATOM 6455 C CA . TYR A 1 814 ? -0.557 38.188 21.484 1 57.69 814 TYR A CA 1
ATOM 6456 C C . TYR A 1 814 ? -1.553 38.75 22.484 1 57.69 814 TYR A C 1
ATOM 6458 O O . TYR A 1 814 ? -2.605 39.281 22.094 1 57.69 814 TYR A O 1
ATOM 6466 N N . SER A 1 815 ? -1.267 38.469 23.75 1 51.91 815 SER A N 1
ATOM 6467 C CA . SER A 1 815 ? -2.139 39 24.797 1 51.91 815 SER A CA 1
ATOM 6468 C C . SER A 1 815 ? -2.291 40.5 24.688 1 51.91 815 SER A C 1
ATOM 6470 O O . SER A 1 815 ? -3.379 41.062 24.906 1 51.91 815 SER A O 1
ATOM 6472 N N . ILE A 1 816 ? -1.303 41.125 24.328 1 44.41 816 ILE A N 1
ATOM 6473 C CA . ILE A 1 816 ? -1.35 42.562 24.141 1 44.41 816 ILE A CA 1
ATOM 6474 C C . ILE A 1 816 ? -2.268 42.906 22.969 1 44.41 816 ILE A C 1
ATOM 6476 O O . ILE A 1 816 ? -3.041 43.875 23.031 1 44.41 816 ILE A O 1
ATOM 6480 N N . VAL A 1 817 ? -2.182 42.062 21.984 1 47.09 817 VAL A N 1
ATOM 6481 C CA . VAL A 1 817 ? -3.064 42.219 20.844 1 47.09 817 VAL A CA 1
ATOM 6482 C C . VAL A 1 817 ? -4.52 42.094 21.281 1 47.09 817 VAL A C 1
ATOM 6484 O O . VAL A 1 817 ? -5.383 42.844 20.844 1 47.09 817 VAL A O 1
ATOM 6487 N N . ASP A 1 818 ? -4.828 41.031 21.984 1 48.41 818 ASP A N 1
ATOM 6488 C CA . ASP A 1 818 ? -6.176 40.781 22.5 1 48.41 818 ASP A CA 1
ATOM 6489 C C . ASP A 1 818 ? -6.723 42.031 23.219 1 48.41 818 ASP A C 1
ATOM 6491 O O . ASP A 1 818 ? -7.895 42.375 23.047 1 48.41 818 ASP A O 1
ATOM 6495 N N . HIS A 1 819 ? -5.957 42.562 24 1 43 819 HIS A N 1
ATOM 6496 C CA . HIS A 1 819 ? -6.383 43.75 24.734 1 43 819 HIS A CA 1
ATOM 6497 C C . HIS A 1 819 ? -6.559 44.938 23.797 1 43 819 HIS A C 1
ATOM 6499 O O . HIS A 1 819 ? -7.492 45.75 23.953 1 43 819 HIS A O 1
ATOM 6505 N N . CYS A 1 820 ? -5.691 45 22.797 1 40.56 820 CYS A N 1
ATOM 6506 C CA . CYS A 1 820 ? -5.742 46.125 21.875 1 40.56 820 CYS A CA 1
ATOM 6507 C C . CYS A 1 820 ? -6.848 45.938 20.844 1 40.56 820 CYS A C 1
ATOM 6509 O O . CYS A 1 820 ? -7.422 46.938 20.359 1 40.56 820 CYS A O 1
ATOM 6511 N N . SER A 1 821 ? -7.004 44.75 20.266 1 42.56 821 SER A N 1
ATOM 6512 C CA . SER A 1 821 ? -7.996 44.438 19.234 1 42.56 821 SER A CA 1
ATOM 6513 C C . SER A 1 821 ? -9.406 44.75 19.734 1 42.56 821 SER A C 1
ATOM 6515 O O . SER A 1 821 ? -10.328 44.875 18.922 1 42.56 821 SER A O 1
ATOM 6517 N N . ALA A 1 822 ? -9.742 44.562 20.922 1 41.16 822 ALA A N 1
ATOM 6518 C CA . ALA A 1 822 ? -11.031 45.031 21.438 1 41.16 822 ALA A CA 1
ATOM 6519 C C . ALA A 1 822 ? -11.234 46.531 21.172 1 41.16 822 ALA A C 1
ATOM 6521 O O . ALA A 1 822 ? -12.32 47.062 21.406 1 41.16 822 ALA A O 1
ATOM 6522 N N . LEU A 1 823 ? -10.141 47.219 20.844 1 38.78 823 LEU A N 1
ATOM 6523 C CA . LEU A 1 823 ? -10.289 48.656 20.641 1 38.78 823 LEU A CA 1
ATOM 6524 C C . LEU A 1 823 ? -10.805 48.969 19.25 1 38.78 823 LEU A C 1
ATOM 6526 O O . LEU A 1 823 ? -10.414 48.312 18.281 1 38.78 823 LEU A O 1
ATOM 6530 N N . SER A 1 824 ? -11.984 49.5 18.969 1 40.84 824 SER A N 1
ATOM 6531 C CA . SER A 1 824 ? -12.617 49.969 17.734 1 40.84 824 SER A CA 1
ATOM 6532 C C . SER A 1 824 ? -11.609 50.688 16.828 1 40.84 824 SER A C 1
ATOM 6534 O O . SER A 1 824 ? -10.555 51.125 17.297 1 40.84 824 SER A O 1
ATOM 6536 N N . GLU A 1 825 ? -11.766 50.625 15.492 1 41.53 825 GLU A N 1
ATOM 6537 C CA . GLU A 1 825 ? -10.922 51.344 14.547 1 41.53 825 GLU A CA 1
ATOM 6538 C C . GLU A 1 825 ? -10.555 52.719 15.078 1 41.53 825 GLU A C 1
ATOM 6540 O O . GLU A 1 825 ? -9.414 53.156 14.945 1 41.53 825 GLU A O 1
ATOM 6545 N N . LYS A 1 826 ? -11.555 53.375 15.492 1 46.16 826 LYS A N 1
ATOM 6546 C CA . LYS A 1 826 ? -11.43 54.719 16.047 1 46.16 826 LYS A CA 1
ATOM 6547 C C . LYS A 1 826 ? -10.539 54.719 17.281 1 46.16 826 LYS A C 1
ATOM 6549 O O . LYS A 1 826 ? -9.727 55.625 17.484 1 46.16 826 LYS A O 1
ATOM 6554 N N . GLU A 1 827 ? -10.594 53.594 17.922 1 44.78 827 GLU A N 1
ATOM 6555 C CA . GLU A 1 827 ? -9.852 53.5 19.172 1 44.78 827 GLU A CA 1
ATOM 6556 C C . GLU A 1 827 ? -8.398 53.094 18.922 1 44.78 827 GLU A C 1
ATOM 6558 O O . GLU A 1 827 ? -7.488 53.562 19.609 1 44.78 827 GLU A O 1
ATOM 6563 N N . ILE A 1 828 ? -8.227 52.344 17.984 1 46.69 828 ILE A N 1
ATOM 6564 C CA . ILE A 1 828 ? -6.875 52 17.547 1 46.69 828 ILE A CA 1
ATOM 6565 C C . ILE A 1 828 ? -6.172 53.219 16.984 1 46.69 828 ILE A C 1
ATOM 6567 O O . ILE A 1 828 ? -5 53.469 17.297 1 46.69 828 ILE A O 1
ATOM 6571 N N . LYS A 1 829 ? -6.84 53.875 16.062 1 50.38 829 LYS A N 1
ATOM 6572 C CA . LYS A 1 829 ? -6.348 55.156 15.609 1 50.38 829 LYS A CA 1
ATOM 6573 C C . LYS A 1 829 ? -6.121 56.094 16.781 1 50.38 829 LYS A C 1
ATOM 6575 O O . LYS A 1 829 ? -5.102 56.781 16.844 1 50.38 829 LYS A O 1
ATOM 6580 N N . SER A 1 830 ? -7.109 56.125 17.641 1 47.69 830 SER A N 1
ATOM 6581 C CA . SER A 1 830 ? -7.008 56.938 18.859 1 47.69 830 SER A CA 1
ATOM 6582 C C . SER A 1 830 ? -5.871 56.438 19.75 1 47.69 830 SER A C 1
ATOM 6584 O O . SER A 1 830 ? -5.164 57.219 20.359 1 47.69 830 SER A O 1
ATOM 6586 N N . PHE A 1 831 ? -5.66 55.188 19.656 1 45.06 831 PHE A N 1
ATOM 6587 C CA . PHE A 1 831 ? -4.578 54.594 20.406 1 45.06 831 PHE A CA 1
ATOM 6588 C C . PHE A 1 831 ? -3.223 54.969 19.828 1 45.06 831 PHE A C 1
ATOM 6590 O O . PHE A 1 831 ? -2.316 55.375 20.578 1 45.06 831 PHE A O 1
ATOM 6597 N N . TYR A 1 832 ? -2.996 54.781 18.578 1 50.5 832 TYR A N 1
ATOM 6598 C CA . TYR A 1 832 ? -1.769 55.281 17.953 1 50.5 832 TYR A CA 1
ATOM 6599 C C . TYR A 1 832 ? -1.604 56.781 18.188 1 50.5 832 TYR A C 1
ATOM 6601 O O . TYR A 1 832 ? -0.5 57.25 18.469 1 50.5 832 TYR A O 1
ATOM 6609 N N . GLU A 1 833 ? -2.719 57.375 17.969 1 52.84 833 GLU A N 1
ATOM 6610 C CA . GLU A 1 833 ? -2.713 58.812 18.266 1 52.84 833 GLU A CA 1
ATOM 6611 C C . GLU A 1 833 ? -2.42 59.062 19.75 1 52.84 833 GLU A C 1
ATOM 6613 O O . GLU A 1 833 ? -1.645 59.969 20.094 1 52.84 833 GLU A O 1
ATOM 6618 N N . ASN A 1 834 ? -2.973 58.219 20.547 1 49.19 834 ASN A N 1
ATOM 6619 C CA . ASN A 1 834 ? -2.73 58.344 21.984 1 49.19 834 ASN A CA 1
ATOM 6620 C C . ASN A 1 834 ? -1.314 57.906 22.344 1 49.19 834 ASN A C 1
ATOM 6622 O O . ASN A 1 834 ? -0.673 58.5 23.203 1 49.19 834 ASN A O 1
ATOM 6626 N N . GLN A 1 835 ? -0.867 56.875 21.719 1 50.81 835 GLN A N 1
ATOM 6627 C CA . GLN A 1 835 ? 0.514 56.438 21.938 1 50.81 835 GLN A CA 1
ATOM 6628 C C . GLN A 1 835 ? 1.492 57.531 21.5 1 50.81 835 GLN A C 1
ATOM 6630 O O . GLN A 1 835 ? 2.508 57.75 22.156 1 50.81 835 GLN A O 1
ATOM 6635 N N . GLU A 1 836 ? 1.231 58 20.344 1 53.19 836 GLU A N 1
ATOM 6636 C CA . GLU A 1 836 ? 2.02 59.156 19.922 1 53.19 836 GLU A CA 1
ATOM 6637 C C . GLU A 1 836 ? 1.873 60.312 20.922 1 53.19 836 GLU A C 1
ATOM 6639 O O . GLU A 1 836 ? 2.848 61 21.219 1 53.19 836 GLU A O 1
ATOM 6644 N N . ILE A 1 837 ? 0.633 60.469 21.406 1 53.72 837 ILE A N 1
ATOM 6645 C CA . ILE A 1 837 ? 0.38 61.469 22.438 1 53.72 837 ILE A CA 1
ATOM 6646 C C . ILE A 1 837 ? 1.121 61.094 23.719 1 53.72 837 ILE A C 1
ATOM 6648 O O . ILE A 1 837 ? 1.749 61.938 24.359 1 53.72 837 ILE A O 1
ATOM 6652 N N . LEU A 1 838 ? 1.082 59.844 23.953 1 49.88 838 LEU A N 1
ATOM 6653 C CA . LEU A 1 838 ? 1.771 59.375 25.141 1 49.88 838 LEU A CA 1
ATOM 6654 C C . LEU A 1 838 ? 3.283 59.5 24.984 1 49.88 838 LEU A C 1
ATOM 6656 O O . LEU A 1 838 ? 3.977 59.906 25.922 1 49.88 838 LEU A O 1
ATOM 6660 N N . LYS A 1 839 ? 3.773 59.031 23.938 1 53.28 839 LYS A N 1
ATOM 6661 C CA . LYS A 1 839 ? 5.195 59.219 23.672 1 53.28 839 LYS A CA 1
ATOM 6662 C C . LYS A 1 839 ? 5.574 60.719 23.766 1 53.28 839 LYS A C 1
ATOM 6664 O O . LYS A 1 839 ? 6.602 61.062 24.359 1 53.28 839 LYS A O 1
ATOM 6669 N N . LYS A 1 840 ? 4.695 61.469 23.156 1 55.94 840 LYS A N 1
ATOM 6670 C CA . LYS A 1 840 ? 4.91 62.906 23.25 1 55.94 840 LYS A CA 1
ATOM 6671 C C . LYS A 1 840 ? 4.77 63.375 24.688 1 55.94 840 LYS A C 1
ATOM 6673 O O . LYS A 1 840 ? 5.543 64.25 25.141 1 55.94 840 LYS A O 1
ATOM 6678 N N . PHE A 1 841 ? 3.818 62.781 25.312 1 53.38 841 PHE A N 1
ATOM 6679 C CA . PHE A 1 841 ? 3.553 63.125 26.703 1 53.38 841 PHE A CA 1
ATOM 6680 C C . PHE A 1 841 ? 4.672 62.625 27.609 1 53.38 841 PHE A C 1
ATOM 6682 O O . PHE A 1 841 ? 5.148 63.375 28.469 1 53.38 841 PHE A O 1
ATOM 6689 N N . LEU A 1 842 ? 5.113 61.406 27.359 1 52 842 LEU A N 1
ATOM 6690 C CA . LEU A 1 842 ? 6.18 60.844 28.172 1 52 842 LEU A CA 1
ATOM 6691 C C . LEU A 1 842 ? 7.52 61.5 27.859 1 52 842 LEU A C 1
ATOM 6693 O O . LEU A 1 842 ? 8.391 61.594 28.719 1 52 842 LEU A O 1
ATOM 6697 N N . SER A 1 843 ? 7.645 61.875 26.703 1 52.34 843 SER A N 1
ATOM 6698 C CA . SER A 1 843 ? 8.859 62.594 26.344 1 52.34 843 SER A CA 1
ATOM 6699 C C . SER A 1 843 ? 8.812 64.062 26.844 1 52.34 843 SER A C 1
ATOM 6701 O O . SER A 1 843 ? 9.812 64.75 26.797 1 52.34 843 SER A O 1
ATOM 6703 N N . TRP A 1 844 ? 7.641 64.375 27.359 1 50.88 844 TRP A N 1
ATOM 6704 C CA . TRP A 1 844 ? 7.461 65.75 27.891 1 50.88 844 TRP A CA 1
ATOM 6705 C C . TRP A 1 844 ? 8.078 65.875 29.281 1 50.88 844 TRP A C 1
ATOM 6707 O O . TRP A 1 844 ? 7.691 65.125 30.203 1 50.88 844 TRP A O 1
ATOM 6717 N N . ASP A 1 845 ? 9.258 66.438 29.422 1 47.12 845 ASP A N 1
ATOM 6718 C CA . ASP A 1 845 ? 9.898 66.75 30.688 1 47.12 845 ASP A CA 1
ATOM 6719 C C . ASP A 1 845 ? 9.164 67.875 31.422 1 47.12 845 ASP A C 1
ATOM 6721 O O . ASP A 1 845 ? 9.383 69 31.125 1 47.12 845 ASP A O 1
ATOM 6725 N N . VAL A 1 846 ? 8.094 67.438 32.156 1 50.84 846 VAL A N 1
ATOM 6726 C CA . VAL A 1 846 ? 7.219 68.312 32.844 1 50.84 846 VAL A CA 1
ATOM 6727 C C . VAL A 1 846 ? 8.031 69.188 33.844 1 50.84 846 VAL A C 1
ATOM 6729 O O . VAL A 1 846 ? 7.699 70.312 34.125 1 50.84 846 VAL A O 1
ATOM 6732 N N . ASP A 1 847 ? 9.203 68.625 34.375 1 50.03 847 ASP A N 1
ATOM 6733 C CA . ASP A 1 847 ? 10.008 69.375 35.344 1 50.03 847 ASP A CA 1
ATOM 6734 C C . ASP A 1 847 ? 10.688 70.562 34.719 1 50.03 847 ASP A C 1
ATOM 6736 O O . ASP A 1 847 ? 11.031 71.5 35.406 1 50.03 847 ASP A O 1
ATOM 6740 N N . LEU A 1 848 ? 10.867 70.438 33.438 1 50.88 848 LEU A N 1
ATOM 6741 C CA . LEU A 1 848 ? 11.516 71.562 32.781 1 50.88 848 LEU A CA 1
ATOM 6742 C C . LEU A 1 848 ? 10.516 72.688 32.5 1 50.88 848 LEU A C 1
ATOM 6744 O O . LEU A 1 848 ? 10.906 73.812 32.094 1 50.88 848 LEU A O 1
ATOM 6748 N N . GLU A 1 849 ? 9.242 72.312 32.719 1 47.16 849 GLU A N 1
ATOM 6749 C CA . GLU A 1 849 ? 8.242 73.375 32.5 1 47.16 849 GLU A CA 1
ATOM 6750 C C . GLU A 1 849 ? 7.988 74.125 33.812 1 47.16 849 GLU A C 1
ATOM 6752 O O . GLU A 1 849 ? 6.906 74.062 34.375 1 47.16 849 GLU A O 1
ATOM 6757 N N . THR A 1 850 ? 8.992 74.375 34.531 1 49.38 850 THR A N 1
ATOM 6758 C CA . THR A 1 850 ? 8.898 75.125 35.75 1 49.38 850 THR A CA 1
ATOM 6759 C C . THR A 1 850 ? 8.203 76.5 35.5 1 49.38 850 THR A C 1
ATOM 6761 O O . THR A 1 850 ? 7.523 77 36.375 1 49.38 850 THR A O 1
ATOM 6764 N N . ASN A 1 851 ? 8.578 77.25 34.344 1 52.34 851 ASN A N 1
ATOM 6765 C CA . ASN A 1 851 ? 8.117 78.625 34.125 1 52.34 851 ASN A CA 1
ATOM 6766 C C . ASN A 1 851 ? 6.898 78.688 33.219 1 52.34 851 ASN A C 1
ATOM 6768 O O . ASN A 1 851 ? 6.551 79.75 32.688 1 52.34 851 ASN A O 1
ATOM 6772 N N . THR A 1 852 ? 6.402 77.562 32.781 1 51 852 THR A N 1
ATOM 6773 C CA . THR A 1 852 ? 5.305 77.625 31.828 1 51 852 THR A CA 1
ATOM 6774 C C . THR A 1 852 ? 3.963 77.688 32.562 1 51 852 THR A C 1
ATOM 6776 O O . THR A 1 852 ? 3.752 77.062 33.594 1 51 852 THR A O 1
ATOM 6779 N N . THR A 1 853 ? 3.26 78.875 32.406 1 55.56 853 THR A N 1
ATOM 6780 C CA . THR A 1 853 ? 2.004 79.25 33.031 1 55.56 853 THR A CA 1
ATOM 6781 C C . THR A 1 853 ? 0.969 78.188 32.875 1 55.56 853 THR A C 1
ATOM 6783 O O . THR A 1 853 ? 1.071 77.312 31.984 1 55.56 853 THR A O 1
ATOM 6786 N N . GLU A 1 854 ? 0.095 77.938 33.906 1 52.41 854 GLU A N 1
ATOM 6787 C CA . GLU A 1 854 ? -0.993 76.938 33.938 1 52.41 854 GLU A CA 1
ATOM 6788 C C . GLU A 1 854 ? -1.651 76.812 32.562 1 52.41 854 GLU A C 1
ATOM 6790 O O . GLU A 1 854 ? -1.955 75.688 32.125 1 52.41 854 GLU A O 1
ATOM 6795 N N . LEU A 1 855 ? -1.827 77.938 31.938 1 55.25 855 LEU A N 1
ATOM 6796 C CA . LEU A 1 855 ? -2.527 78 30.656 1 55.25 855 LEU A CA 1
ATOM 6797 C C . LEU A 1 855 ? -1.691 77.375 29.562 1 55.25 855 LEU A C 1
ATOM 6799 O O . LEU A 1 855 ? -2.227 76.688 28.688 1 55.25 855 LEU A O 1
ATOM 6803 N N . GLN A 1 856 ? -0.331 77.562 29.656 1 58.66 856 GLN A N 1
ATOM 6804 C CA . GLN A 1 856 ? 0.546 77 28.609 1 58.66 856 GLN A CA 1
ATOM 6805 C C . GLN A 1 856 ? 0.731 75.5 28.75 1 58.66 856 GLN A C 1
ATOM 6807 O O . GLN A 1 856 ? 0.828 74.812 27.75 1 58.66 856 GLN A O 1
ATOM 6812 N N . LEU A 1 857 ? 0.743 75.062 29.984 1 56.84 857 LEU A N 1
ATOM 6813 C CA . LEU A 1 857 ? 0.797 73.625 30.266 1 56.84 857 LEU A CA 1
ATOM 6814 C C . LEU A 1 857 ? -0.49 72.938 29.812 1 56.84 857 LEU A C 1
ATOM 6816 O O . LEU A 1 857 ? -0.451 71.875 29.266 1 56.84 857 LEU A O 1
ATOM 6820 N N . LEU A 1 858 ? -1.652 73.625 30.156 1 57.97 858 LEU A N 1
ATOM 6821 C CA . LEU A 1 858 ? -2.945 73.125 29.688 1 57.97 858 LEU A CA 1
ATOM 6822 C C . LEU A 1 858 ? -3.012 73.125 28.172 1 57.97 858 LEU A C 1
ATOM 6824 O O . LEU A 1 858 ? -3.566 72.25 27.562 1 57.97 858 LEU A O 1
ATOM 6828 N N . GLU A 1 859 ? -2.457 74.188 27.547 1 59.56 859 GLU A N 1
ATOM 6829 C CA . GLU A 1 859 ? -2.426 74.25 26.078 1 59.56 859 GLU A CA 1
ATOM 6830 C C . GLU A 1 859 ? -1.514 73.188 25.484 1 59.56 859 GLU A C 1
ATOM 6832 O O . GLU A 1 859 ? -1.838 72.562 24.453 1 59.56 859 GLU A O 1
ATOM 6837 N N . LYS A 1 860 ? -0.375 72.938 26.141 1 60.91 860 LYS A N 1
ATOM 6838 C CA . LYS A 1 860 ? 0.545 71.875 25.688 1 60.91 860 LYS A CA 1
ATOM 6839 C C . LYS A 1 860 ? -0.053 70.5 25.922 1 60.91 860 LYS A C 1
ATOM 6841 O O . LYS A 1 860 ? 0.103 69.562 25.078 1 60.91 860 LYS A O 1
ATOM 6846 N N . LEU A 1 861 ? -0.7 70.375 27.047 1 59.5 861 LEU A N 1
ATOM 6847 C CA . LEU A 1 861 ? -1.443 69.188 27.297 1 59.5 861 LEU A CA 1
ATOM 6848 C C . LEU A 1 861 ? -2.578 69 26.297 1 59.5 861 LEU A C 1
ATOM 6850 O O . LEU A 1 861 ? -2.82 67.875 25.812 1 59.5 861 LEU A O 1
ATOM 6854 N N . LYS A 1 862 ? -3.291 70.125 26 1 57.94 862 LYS A N 1
ATOM 6855 C CA . LYS A 1 862 ? -4.32 70.125 24.969 1 57.94 862 LYS A CA 1
ATOM 6856 C C . LYS A 1 862 ? -3.727 69.812 23.594 1 57.94 862 LYS A C 1
ATOM 6858 O O . LYS A 1 862 ? -4.336 69.062 22.797 1 57.94 862 LYS A O 1
ATOM 6863 N N . THR A 1 863 ? -2.598 70.375 23.297 1 58.88 863 THR A N 1
ATOM 6864 C CA . THR A 1 863 ? -1.923 70.125 22.016 1 58.88 863 THR A CA 1
ATOM 6865 C C . THR A 1 863 ? -1.453 68.688 21.906 1 58.88 863 THR A C 1
ATOM 6867 O O . THR A 1 863 ? -1.496 68.125 20.828 1 58.88 863 THR A O 1
ATOM 6870 N N . ILE A 1 864 ? -0.89 68.188 23.016 1 58.06 864 ILE A N 1
ATOM 6871 C CA . ILE A 1 864 ? -0.498 66.812 23.031 1 58.06 864 ILE A CA 1
ATOM 6872 C C . ILE A 1 864 ? -1.74 65.938 22.938 1 58.06 864 ILE A C 1
ATOM 6874 O O . ILE A 1 864 ? -1.735 64.938 22.25 1 58.06 864 ILE A O 1
ATOM 6878 N N . LEU A 1 865 ? -2.822 66.312 23.734 1 53 865 LEU A N 1
ATOM 6879 C CA . LEU A 1 865 ? -4.113 65.625 23.672 1 53 865 LEU A CA 1
ATOM 6880 C C . LEU A 1 865 ? -4.871 66.062 22.406 1 53 865 LEU A C 1
ATOM 6882 O O . LEU A 1 865 ? -5.91 65.438 22.094 1 53 865 LEU A O 1
ATOM 6886 N N . GLY A 1 866 ? -4.305 66.438 21.25 1 47.47 866 GLY A N 1
ATOM 6887 C CA . GLY A 1 866 ? -4.922 67.062 20.078 1 47.47 866 GLY A CA 1
ATOM 6888 C C . GLY A 1 866 ? -6.43 66.875 20.047 1 47.47 866 GLY A C 1
ATOM 6889 O O . GLY A 1 866 ? -7.008 66.25 20.922 1 47.47 866 GLY A O 1
ATOM 6890 N N . SER A 1 867 ? -7.031 67.25 18.781 1 41.53 867 SER A N 1
ATOM 6891 C CA . SER A 1 867 ? -8.414 67.438 18.359 1 41.53 867 SER A CA 1
ATOM 6892 C C . SER A 1 867 ? -9.242 66.188 18.609 1 41.53 867 SER A C 1
ATOM 6894 O O . SER A 1 867 ? -10.43 66.125 18.266 1 41.53 867 SER A O 1
ATOM 6896 N N . SER A 1 868 ? -8.812 65.125 18.891 1 39.44 868 SER A N 1
ATOM 6897 C CA . SER A 1 868 ? -9.641 63.906 18.859 1 39.44 868 SER A CA 1
ATOM 6898 C C . SER A 1 868 ? -10.586 63.844 20.062 1 39.44 868 SER A C 1
ATOM 6900 O O . SER A 1 868 ? -11.32 62.875 20.234 1 39.44 868 SER A O 1
ATOM 6902 N N . LYS A 1 869 ? -10.633 64.75 20.906 1 39.16 869 LYS A N 1
ATOM 6903 C CA . LYS A 1 869 ? -11.656 64.875 21.938 1 39.16 869 LYS A CA 1
ATOM 6904 C C . LYS A 1 869 ? -13.039 65.062 21.328 1 39.16 869 LYS A C 1
ATOM 6906 O O . LYS A 1 869 ? -14.039 64.562 21.875 1 39.16 869 LYS A O 1
ATOM 6911 N N . GLN A 1 870 ? -13.219 65.938 20.312 1 36.53 870 GLN A N 1
ATOM 6912 C CA . GLN A 1 870 ? -14.609 66.188 19.953 1 36.53 870 GLN A CA 1
ATOM 6913 C C . GLN A 1 870 ? -15.32 64.938 19.531 1 36.53 870 GLN A C 1
ATOM 6915 O O . GLN A 1 870 ? -16.484 64.688 19.859 1 36.53 870 GLN A O 1
ATOM 6920 N N . GLN A 1 871 ? -14.789 64.062 18.75 1 35.22 871 GLN A N 1
ATOM 6921 C CA . GLN A 1 871 ? -15.562 62.906 18.266 1 35.22 871 GLN A CA 1
ATOM 6922 C C . GLN A 1 871 ? -15.742 61.844 19.375 1 35.22 871 GLN A C 1
ATOM 6924 O O . GLN A 1 871 ? -16.703 61.062 19.344 1 35.22 871 GLN A O 1
ATOM 6929 N N . LEU A 1 872 ? -15.016 61.781 20.281 1 33.09 872 LEU A N 1
ATOM 6930 C CA . LEU A 1 872 ? -15.32 60.844 21.359 1 33.09 872 LEU A CA 1
ATOM 6931 C C . LEU A 1 872 ? -16.312 61.438 22.344 1 33.09 872 LEU A C 1
ATOM 6933 O O . LEU A 1 872 ? -17.078 60.719 22.984 1 33.09 872 LEU A O 1
ATOM 6937 N N . LEU A 1 873 ? -16.328 62.75 22.609 1 32.12 873 LEU A N 1
ATOM 6938 C CA . LEU A 1 873 ? -17.297 63.406 23.5 1 32.12 873 LEU A CA 1
ATOM 6939 C C . LEU A 1 873 ? -18.703 63.344 22.906 1 32.12 873 LEU A C 1
ATOM 6941 O O . LEU A 1 873 ? -19.688 63.438 23.641 1 32.12 873 LEU A O 1
ATOM 6945 N N . ASP A 1 874 ? -18.922 63.406 21.609 1 33.16 874 ASP A N 1
ATOM 6946 C CA . ASP A 1 874 ? -20.312 63.312 21.156 1 33.16 874 ASP A CA 1
ATOM 6947 C C . ASP A 1 874 ? -20.859 61.906 21.328 1 33.16 874 ASP A C 1
ATOM 6949 O O . ASP A 1 874 ? -22.062 61.688 21.141 1 33.16 874 ASP A O 1
ATOM 6953 N N . LYS A 1 875 ? -19.938 60.844 21.562 1 32.81 875 LYS A N 1
ATOM 6954 C CA . LYS A 1 875 ? -20.672 59.656 22 1 32.81 875 LYS A CA 1
ATOM 6955 C C . LYS A 1 875 ? -20.656 59.531 23.516 1 32.81 875 LYS A C 1
ATOM 6957 O O . LYS A 1 875 ? -19.625 59.75 24.156 1 32.81 875 LYS A O 1
ATOM 6962 N N . MET B 1 1 ? 52.469 -56.875 26.703 1 24.28 1 MET B N 1
ATOM 6963 C CA . MET B 1 1 ? 52.5 -55.594 27.438 1 24.28 1 MET B CA 1
ATOM 6964 C C . MET B 1 1 ? 51.438 -54.656 26.906 1 24.28 1 MET B C 1
ATOM 6966 O O . MET B 1 1 ? 51.406 -54.375 25.703 1 24.28 1 MET B O 1
ATOM 6970 N N . SER B 1 2 ? 50.188 -54.5 27.562 1 24.88 2 SER B N 1
ATOM 6971 C CA . SER B 1 2 ? 48.844 -53.969 27.297 1 24.88 2 SER B CA 1
ATOM 6972 C C . SER B 1 2 ? 48.875 -52.438 27.203 1 24.88 2 SER B C 1
ATOM 6974 O O . SER B 1 2 ? 49.188 -51.75 28.188 1 24.88 2 SER B O 1
ATOM 6976 N N . VAL B 1 3 ? 49.281 -51.812 26.109 1 29.58 3 VAL B N 1
ATOM 6977 C CA . VAL B 1 3 ? 49.562 -50.375 26 1 29.58 3 VAL B CA 1
ATOM 6978 C C . VAL B 1 3 ? 48.312 -49.562 26.344 1 29.58 3 VAL B C 1
ATOM 6980 O O . VAL B 1 3 ? 47.281 -49.719 25.703 1 29.58 3 VAL B O 1
ATOM 6983 N N . GLU B 1 4 ? 48.062 -49.125 27.625 1 25.98 4 GLU B N 1
ATOM 6984 C CA . GLU B 1 4 ? 46.938 -48.406 28.219 1 25.98 4 GLU B CA 1
ATOM 6985 C C . GLU B 1 4 ? 46.719 -47.031 27.547 1 25.98 4 GLU B C 1
ATOM 6987 O O . GLU B 1 4 ? 47.594 -46.188 27.594 1 25.98 4 GLU B O 1
ATOM 6992 N N . ASN B 1 5 ? 46.125 -46.938 26.344 1 28.22 5 ASN B N 1
ATOM 6993 C CA . ASN B 1 5 ? 45.844 -45.719 25.547 1 28.22 5 ASN B CA 1
ATOM 6994 C C . ASN B 1 5 ? 45.062 -44.688 26.359 1 28.22 5 ASN B C 1
ATOM 6996 O O . ASN B 1 5 ? 43.938 -44.938 26.781 1 28.22 5 ASN B O 1
ATOM 7000 N N . THR B 1 6 ? 45.688 -43.75 27.156 1 29.17 6 THR B N 1
ATOM 7001 C CA . THR B 1 6 ? 45.125 -42.75 28.047 1 29.17 6 THR B CA 1
ATOM 7002 C C . THR B 1 6 ? 44.188 -41.812 27.297 1 29.17 6 THR B C 1
ATOM 7004 O O . THR B 1 6 ? 44.531 -41.312 26.234 1 29.17 6 THR B O 1
ATOM 7007 N N . PRO B 1 7 ? 42.812 -41.781 27.578 1 29.12 7 PRO B N 1
ATOM 7008 C CA . PRO B 1 7 ? 41.719 -41.062 26.922 1 29.12 7 PRO B CA 1
ATOM 7009 C C . PRO B 1 7 ? 41.969 -39.562 26.906 1 29.12 7 PRO B C 1
ATOM 7011 O O . PRO B 1 7 ? 42.5 -39 27.875 1 29.12 7 PRO B O 1
ATOM 7014 N N . ASP B 1 8 ? 42.375 -38.875 25.766 1 28.03 8 ASP B N 1
ATOM 7015 C CA . ASP B 1 8 ? 42.594 -37.469 25.516 1 28.03 8 ASP B CA 1
ATOM 7016 C C . ASP B 1 8 ? 41.5 -36.594 26.188 1 28.03 8 ASP B C 1
ATOM 7018 O O . ASP B 1 8 ? 40.312 -36.844 26.016 1 28.03 8 ASP B O 1
ATOM 7022 N N . GLN B 1 9 ? 41.781 -35.969 27.422 1 26.98 9 GLN B N 1
ATOM 7023 C CA . GLN B 1 9 ? 41 -35 28.234 1 26.98 9 GLN B CA 1
ATOM 7024 C C . GLN B 1 9 ? 40.406 -33.906 27.375 1 26.98 9 GLN B C 1
ATOM 7026 O O . GLN B 1 9 ? 41.125 -33.25 26.609 1 26.98 9 GLN B O 1
ATOM 7031 N N . ASP B 1 10 ? 39.156 -34.031 26.938 1 27.45 10 ASP B N 1
ATOM 7032 C CA . ASP B 1 10 ? 38.312 -33.031 26.344 1 27.45 10 ASP B CA 1
ATOM 7033 C C . ASP B 1 10 ? 38.375 -31.703 27.109 1 27.45 10 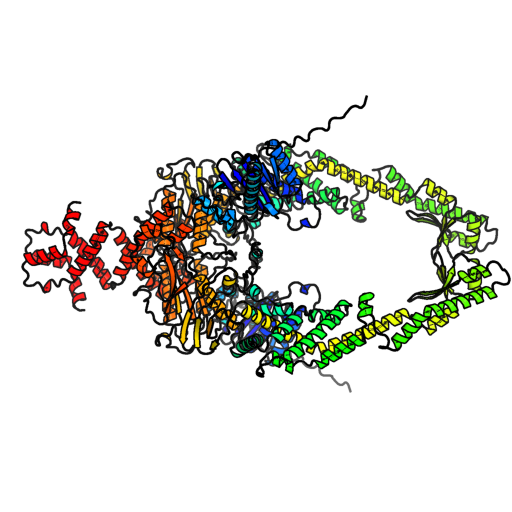ASP B C 1
ATOM 7035 O O . ASP B 1 10 ? 37.969 -31.625 28.266 1 27.45 10 ASP B O 1
ATOM 7039 N N . VAL B 1 11 ? 39.531 -30.953 27.109 1 27.38 11 VAL B N 1
ATOM 7040 C CA . VAL B 1 11 ? 39.719 -29.625 27.688 1 27.38 11 VAL B CA 1
ATOM 7041 C C . VAL B 1 11 ? 38.5 -28.766 27.375 1 27.38 11 VAL B C 1
ATOM 7043 O O . VAL B 1 11 ? 38.281 -28.375 26.219 1 27.38 11 VAL B O 1
ATOM 7046 N N . SER B 1 12 ? 37.344 -29.078 27.953 1 28.95 12 SER B N 1
ATOM 7047 C CA . SER B 1 12 ? 36.281 -28.094 28.047 1 28.95 12 SER B CA 1
ATOM 7048 C C . SER B 1 12 ? 36.812 -26.734 28.531 1 28.95 12 SER B C 1
ATOM 7050 O O . SER B 1 12 ? 37.219 -26.609 29.688 1 28.95 12 SER B O 1
ATOM 7052 N N . ILE B 1 13 ? 37.75 -26.062 27.812 1 30.33 13 ILE B N 1
ATOM 7053 C CA . ILE B 1 13 ? 38.125 -24.688 28.125 1 30.33 13 ILE B CA 1
ATOM 7054 C C . ILE B 1 13 ? 36.906 -23.938 28.688 1 30.33 13 ILE B C 1
ATOM 7056 O O . ILE B 1 13 ? 35.906 -23.75 28 1 30.33 13 ILE B O 1
ATOM 7060 N N . ASN B 1 14 ? 36.594 -24.141 29.938 1 30.34 14 ASN B N 1
ATOM 7061 C CA . ASN B 1 14 ? 35.719 -23.297 30.75 1 30.34 14 ASN B CA 1
ATOM 7062 C C . ASN B 1 14 ? 36.031 -21.812 30.547 1 30.34 14 ASN B C 1
ATOM 7064 O O . ASN B 1 14 ? 37 -21.297 31.062 1 30.34 14 ASN B O 1
ATOM 7068 N N . TYR B 1 15 ? 36 -21.312 29.328 1 32.09 15 TYR B N 1
ATOM 7069 C CA . TYR B 1 15 ? 36.125 -19.875 29.172 1 32.09 15 TYR B CA 1
ATOM 7070 C C . TYR B 1 15 ? 35.25 -19.141 30.188 1 32.09 15 TYR B C 1
ATOM 7072 O O . TYR B 1 15 ? 34.062 -19.453 30.328 1 32.09 15 TYR B O 1
ATOM 7080 N N . SER B 1 16 ? 35.719 -18.891 31.375 1 35.88 16 SER B N 1
ATOM 7081 C CA . SER B 1 16 ? 35.094 -17.953 32.312 1 35.88 16 SER B CA 1
ATOM 7082 C C . SER B 1 16 ? 34.531 -16.75 31.562 1 35.88 16 SER B C 1
ATOM 7084 O O . SER B 1 16 ? 35.281 -16.047 30.844 1 35.88 16 SER B O 1
ATOM 7086 N N . PHE B 1 17 ? 33.375 -16.719 31.016 1 40.81 17 PHE B N 1
ATOM 7087 C CA . PHE B 1 17 ? 32.656 -15.625 30.391 1 40.81 17 PHE B CA 1
ATOM 7088 C C . PHE B 1 17 ? 32.656 -14.398 31.297 1 40.81 17 PHE B C 1
ATOM 7090 O O . PHE B 1 17 ? 31.984 -14.383 32.344 1 40.81 17 PHE B O 1
ATOM 7097 N N . ASP B 1 18 ? 33.719 -13.828 31.578 1 48.09 18 ASP B N 1
ATOM 7098 C CA . ASP B 1 18 ? 33.719 -12.523 32.25 1 48.09 18 ASP B CA 1
ATOM 7099 C C . ASP B 1 18 ? 33.062 -11.469 31.359 1 48.09 18 ASP B C 1
ATOM 7101 O O . ASP B 1 18 ? 33.625 -11.047 30.344 1 48.09 18 ASP B O 1
ATOM 7105 N N . TYR B 1 19 ? 31.797 -11.195 31.391 1 54.22 19 TYR B N 1
ATOM 7106 C CA . TYR B 1 19 ? 30.953 -10.305 30.594 1 54.22 19 TYR B CA 1
ATOM 7107 C C . TYR B 1 19 ? 31.438 -8.867 30.688 1 54.22 19 TYR B C 1
ATOM 7109 O O . TYR B 1 19 ? 31.188 -8.055 29.797 1 54.22 19 TYR B O 1
ATOM 7117 N N . ASN B 1 20 ? 32.281 -8.5 31.719 1 59.59 20 ASN B N 1
ATOM 7118 C CA . ASN B 1 20 ? 32.594 -7.086 31.922 1 59.59 20 ASN B CA 1
ATOM 7119 C C . ASN B 1 20 ? 33.469 -6.539 30.797 1 59.59 20 ASN B C 1
ATOM 7121 O O . ASN B 1 20 ? 33.375 -5.355 30.453 1 59.59 20 ASN B O 1
ATOM 7125 N N . ASP B 1 21 ? 34.375 -7.332 30.172 1 64.38 21 ASP B N 1
ATOM 7126 C CA . ASP B 1 21 ? 35.25 -6.785 29.141 1 64.38 21 ASP B CA 1
ATOM 7127 C C . ASP B 1 21 ? 34.875 -7.324 27.766 1 64.38 21 ASP B C 1
ATOM 7129 O O . ASP B 1 21 ? 35.656 -7.207 26.812 1 64.38 21 ASP B O 1
ATOM 7133 N N . GLU B 1 22 ? 33.656 -7.781 27.609 1 78.75 22 GLU B N 1
ATOM 7134 C CA . GLU B 1 22 ? 33.281 -8.391 26.344 1 78.75 22 GLU B CA 1
ATOM 7135 C C . GLU B 1 22 ? 32.5 -7.418 25.469 1 78.75 22 GLU B C 1
ATOM 7137 O O . GLU B 1 22 ? 31.828 -6.527 25.969 1 78.75 22 GLU B O 1
ATOM 7142 N N . VAL B 1 23 ? 32.875 -7.465 24.172 1 87.25 23 VAL B N 1
ATOM 7143 C CA . VAL B 1 23 ? 32.062 -6.812 23.156 1 87.25 23 VAL B CA 1
ATOM 7144 C C . VAL B 1 23 ? 31.219 -7.852 22.406 1 87.25 23 VAL B C 1
ATOM 7146 O O . VAL B 1 23 ? 31.766 -8.688 21.688 1 87.25 23 VAL B O 1
ATOM 7149 N N . VAL B 1 24 ? 30 -7.836 22.672 1 89.06 24 VAL B N 1
ATOM 7150 C CA . VAL B 1 24 ? 29.094 -8.852 22.141 1 89.06 24 VAL B CA 1
ATOM 7151 C C . VAL B 1 24 ? 28.391 -8.312 20.906 1 89.06 24 VAL B C 1
ATOM 7153 O O . VAL B 1 24 ? 27.766 -7.246 20.953 1 89.06 24 VAL B O 1
ATOM 7156 N N . LEU B 1 25 ? 28.531 -8.953 19.766 1 90.81 25 LEU B N 1
ATOM 7157 C CA . LEU B 1 25 ? 27.844 -8.617 18.516 1 90.81 25 LEU B CA 1
ATOM 7158 C C . LEU B 1 25 ? 26.828 -9.695 18.156 1 90.81 25 LEU B C 1
ATOM 7160 O O . LEU B 1 25 ? 27.125 -10.891 18.25 1 90.81 25 LEU B O 1
ATOM 7164 N N . CYS B 1 26 ? 25.672 -9.289 17.875 1 91.12 26 CYS B N 1
ATOM 7165 C CA . CYS B 1 26 ? 24.625 -10.234 17.453 1 91.12 26 CYS B CA 1
ATOM 7166 C C . CYS B 1 26 ? 24.109 -9.898 16.062 1 91.12 26 CYS B C 1
ATOM 7168 O O . CYS B 1 26 ? 23.797 -8.734 15.781 1 91.12 26 CYS B O 1
ATOM 7170 N N . ILE B 1 27 ? 24.094 -10.875 15.219 1 87.94 27 ILE B N 1
ATOM 7171 C CA . ILE B 1 27 ? 23.578 -10.695 13.859 1 87.94 27 ILE B CA 1
ATOM 7172 C C . ILE B 1 27 ? 22.438 -11.68 13.609 1 87.94 27 ILE B C 1
ATOM 7174 O O . ILE B 1 27 ? 22.5 -12.844 14.016 1 87.94 27 ILE B O 1
ATOM 7178 N N . ASP B 1 28 ? 21.406 -11.172 13.062 1 86.75 28 ASP B N 1
ATOM 7179 C CA . ASP B 1 28 ? 20.266 -12 12.656 1 86.75 28 ASP B CA 1
ATOM 7180 C C . ASP B 1 28 ? 19.734 -11.562 11.297 1 86.75 28 ASP B C 1
ATOM 7182 O O . ASP B 1 28 ? 19.875 -10.398 10.914 1 86.75 28 ASP B O 1
ATOM 7186 N N . VAL B 1 29 ? 19.312 -12.555 10.508 1 81.06 29 VAL B N 1
ATOM 7187 C CA . VAL B 1 29 ? 18.672 -12.266 9.227 1 81.06 29 VAL B CA 1
ATOM 7188 C C . VAL B 1 29 ? 17.281 -12.883 9.195 1 81.06 29 VAL B C 1
ATOM 7190 O O . VAL B 1 29 ? 17.125 -14.094 9.328 1 81.06 29 VAL B O 1
ATOM 7193 N N . ARG B 1 30 ? 16.328 -12.031 9.188 1 76 30 ARG B N 1
ATOM 7194 C CA . ARG B 1 30 ? 14.938 -12.484 9.078 1 76 30 ARG B CA 1
ATOM 7195 C C . ARG B 1 30 ? 14.328 -12.062 7.746 1 76 30 ARG B C 1
ATOM 7197 O O . ARG B 1 30 ? 14.188 -10.867 7.473 1 76 30 ARG B O 1
ATOM 7204 N N . LYS B 1 31 ? 13.992 -12.953 6.957 1 68.94 31 LYS B N 1
ATOM 7205 C CA . LYS B 1 31 ? 13.516 -12.711 5.602 1 68.94 31 LYS B CA 1
ATOM 7206 C C . LYS B 1 31 ? 14.539 -11.914 4.793 1 68.94 31 LYS B C 1
ATOM 7208 O O . LYS B 1 31 ? 15.633 -12.406 4.52 1 68.94 31 LYS B O 1
ATOM 7213 N N . ASN B 1 32 ? 14.266 -10.719 4.531 1 69.31 32 ASN B N 1
ATOM 7214 C CA . ASN B 1 32 ? 15.211 -9.898 3.77 1 69.31 32 ASN B CA 1
ATOM 7215 C C . ASN B 1 32 ? 15.742 -8.734 4.598 1 69.31 32 ASN B C 1
ATOM 7217 O O . ASN B 1 32 ? 16.281 -7.773 4.051 1 69.31 32 ASN B O 1
ATOM 7221 N N . HIS B 1 33 ? 15.625 -8.961 5.914 1 77.62 33 HIS B N 1
ATOM 7222 C CA . HIS B 1 33 ? 16.109 -7.895 6.781 1 77.62 33 HIS B CA 1
ATOM 7223 C C . HIS B 1 33 ? 17.266 -8.375 7.648 1 77.62 33 HIS B C 1
ATOM 7225 O O . HIS B 1 33 ? 17.172 -9.414 8.305 1 77.62 33 HIS B O 1
ATOM 7231 N N . LEU B 1 34 ? 18.406 -7.73 7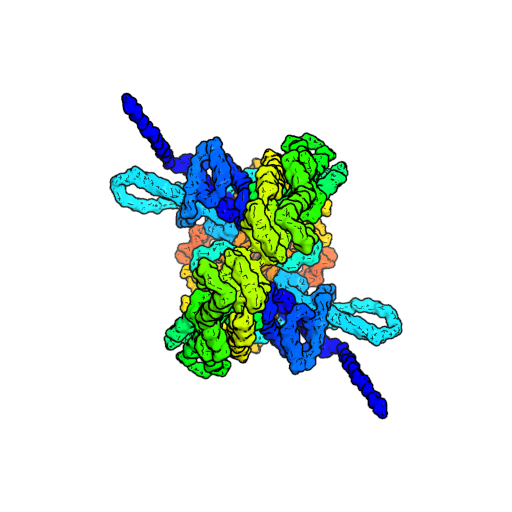.551 1 81.25 34 LEU B N 1
ATOM 7232 C CA . LEU B 1 34 ? 19.547 -8.016 8.414 1 81.25 34 LEU B CA 1
ATOM 7233 C C . LEU B 1 34 ? 19.609 -7.043 9.586 1 81.25 34 LEU B C 1
ATOM 7235 O O . LEU B 1 34 ? 19.531 -5.828 9.391 1 81.25 34 LEU B O 1
ATOM 7239 N N . GLY B 1 35 ? 19.516 -7.578 10.664 1 85.44 35 GLY B N 1
ATOM 7240 C CA . GLY B 1 35 ? 19.656 -6.789 11.875 1 85.44 35 GLY B CA 1
ATOM 7241 C C . GLY B 1 35 ? 20.906 -7.117 12.656 1 85.44 35 GLY B C 1
ATOM 7242 O O . GLY B 1 35 ? 21.422 -8.234 12.57 1 85.44 35 GLY B O 1
ATOM 7243 N N . CYS B 1 36 ? 21.469 -6.141 13.281 1 87.81 36 CYS B N 1
ATOM 7244 C CA . CYS B 1 36 ? 22.688 -6.324 14.062 1 87.81 36 CYS B CA 1
ATOM 7245 C C . CYS B 1 36 ? 22.703 -5.395 15.273 1 87.81 36 CYS B C 1
ATOM 7247 O O . CYS B 1 36 ? 22.172 -4.289 15.219 1 87.81 36 CYS B O 1
ATOM 7249 N N . SER B 1 37 ? 23.156 -5.855 16.344 1 90 37 SER B N 1
ATOM 7250 C CA . SER B 1 37 ? 23.391 -5.043 17.531 1 90 37 SER B CA 1
ATOM 7251 C C . SER B 1 37 ? 24.703 -5.406 18.203 1 90 37 SER B C 1
ATOM 7253 O O . SER B 1 37 ? 25.203 -6.527 18.047 1 90 37 SER B O 1
ATOM 7255 N N . VAL B 1 38 ? 25.391 -4.402 18.766 1 89.5 38 VAL B N 1
ATOM 7256 C CA . VAL B 1 38 ? 26.672 -4.613 19.438 1 89.5 38 VAL B CA 1
ATOM 7257 C C . VAL B 1 38 ? 26.609 -4.047 20.844 1 89.5 38 VAL B C 1
ATOM 7259 O O . VAL B 1 38 ? 26.188 -2.9 21.047 1 89.5 38 VAL B O 1
ATOM 7262 N N . LEU B 1 39 ? 26.859 -4.848 21.781 1 87.75 39 LEU B N 1
ATOM 7263 C CA . LEU B 1 39 ? 26.922 -4.383 23.156 1 87.75 39 LEU B CA 1
ATOM 7264 C C . LEU B 1 39 ? 28.375 -4.406 23.672 1 87.75 39 LEU B C 1
ATOM 7266 O O . LEU B 1 39 ? 29 -5.469 23.703 1 87.75 39 LEU B O 1
ATOM 7270 N N . ASN B 1 40 ? 28.844 -3.201 23.938 1 82.69 40 ASN B N 1
ATOM 7271 C CA . ASN B 1 40 ? 30.125 -3.098 24.641 1 82.69 40 ASN B CA 1
ATOM 7272 C C . ASN B 1 40 ? 29.953 -3.154 26.156 1 82.69 40 ASN B C 1
ATOM 7274 O O . ASN B 1 40 ? 29.5 -2.184 26.766 1 82.69 40 ASN B O 1
ATOM 7278 N N . CYS B 1 41 ? 30.266 -4.188 26.766 1 79.19 41 CYS B N 1
ATOM 7279 C CA . CYS B 1 41 ? 30 -4.43 28.172 1 79.19 41 CYS B CA 1
ATOM 7280 C C . CYS B 1 41 ? 30.891 -3.553 29.047 1 79.19 41 CYS B C 1
ATOM 7282 O O . CYS B 1 41 ? 30.531 -3.254 30.188 1 79.19 41 CYS B O 1
ATOM 7284 N N . HIS B 1 42 ? 32 -3.078 28.453 1 76.25 42 HIS B N 1
ATOM 7285 C CA . HIS B 1 42 ? 32.875 -2.201 29.219 1 76.25 42 HIS B CA 1
ATOM 7286 C C . HIS B 1 42 ? 32.25 -0.82 29.406 1 76.25 42 HIS B C 1
ATOM 7288 O O . HIS B 1 42 ? 32.188 -0.301 30.516 1 76.25 42 HIS B O 1
ATOM 7294 N N . THR B 1 43 ? 31.781 -0.306 28.328 1 78 43 THR B N 1
ATOM 7295 C CA . THR B 1 43 ? 31.219 1.038 28.359 1 78 43 THR B CA 1
ATOM 7296 C C . THR B 1 43 ? 29.703 0.985 28.578 1 78 43 THR B C 1
ATOM 7298 O O . THR B 1 43 ? 29.078 2.016 28.828 1 78 43 THR B O 1
ATOM 7301 N N . LYS B 1 44 ? 29.219 -0.266 28.625 1 80.56 44 LYS B N 1
ATOM 7302 C CA . LYS B 1 44 ? 27.781 -0.491 28.781 1 80.56 44 LYS B CA 1
ATOM 7303 C C . LYS B 1 44 ? 26.984 0.306 27.75 1 80.56 44 LYS B C 1
ATOM 7305 O O . LYS B 1 44 ? 25.969 0.924 28.078 1 80.56 44 LYS B O 1
ATOM 7310 N N . THR B 1 45 ? 27.578 0.317 26.469 1 85.81 45 THR B N 1
ATOM 7311 C CA . THR B 1 45 ? 26.953 1.03 25.359 1 85.81 45 THR B CA 1
ATOM 7312 C C . THR B 1 45 ? 26.422 0.051 24.312 1 85.81 45 THR B C 1
ATOM 7314 O O . THR B 1 45 ? 27.172 -0.811 23.828 1 85.81 45 THR B O 1
ATOM 7317 N N . LEU B 1 46 ? 25.188 0.138 24.078 1 87.75 46 LEU B N 1
ATOM 7318 C CA . LEU B 1 46 ? 24.531 -0.676 23.062 1 87.75 46 LEU B CA 1
ATOM 7319 C C . LEU B 1 46 ? 24.5 0.063 21.719 1 87.75 46 LEU B C 1
ATOM 7321 O O . LEU B 1 46 ? 23.953 1.167 21.641 1 87.75 46 LEU B O 1
ATOM 7325 N N . LYS B 1 47 ? 25.172 -0.536 20.781 1 86.5 47 LYS B N 1
ATOM 7326 C CA . LYS B 1 47 ? 25.125 0.016 19.422 1 86.5 47 LYS B CA 1
ATOM 7327 C C . LYS B 1 47 ? 24.109 -0.728 18.562 1 86.5 47 LYS B C 1
ATOM 7329 O O . LYS B 1 47 ? 24.109 -1.959 18.516 1 86.5 47 LYS B O 1
ATOM 7334 N N . ILE B 1 48 ? 23.25 -0.007 18.047 1 85.81 48 ILE B N 1
ATOM 7335 C CA . ILE B 1 48 ? 22.203 -0.627 17.234 1 85.81 48 ILE B CA 1
ATOM 7336 C C . ILE B 1 48 ? 22.219 -0.041 15.82 1 85.81 48 ILE B C 1
ATOM 7338 O O . ILE B 1 48 ? 22.719 1.068 15.617 1 85.81 48 ILE B O 1
ATOM 7342 N N . LEU B 1 49 ? 21.719 -0.922 14.875 1 81 49 LEU B N 1
ATOM 7343 C CA . LEU B 1 49 ? 21.531 -0.422 13.516 1 81 49 LEU B CA 1
ATOM 7344 C C . LEU B 1 49 ? 20.344 0.514 13.43 1 81 49 LEU B C 1
ATOM 7346 O O . LEU B 1 49 ? 19.328 0.286 14.094 1 81 49 LEU B O 1
ATOM 7350 N N . ASN B 1 50 ? 20.531 1.586 12.75 1 71.25 50 ASN B N 1
ATOM 7351 C CA . ASN B 1 50 ? 19.438 2.529 12.594 1 71.25 50 ASN B CA 1
ATOM 7352 C C . ASN B 1 50 ? 18.234 1.882 11.914 1 71.25 50 ASN B C 1
ATOM 7354 O O . ASN B 1 50 ? 17.094 2.201 12.227 1 71.25 50 ASN B O 1
ATOM 7358 N N . GLN B 1 51 ? 18.469 1.1 11 1 74.25 51 GLN B N 1
ATOM 7359 C CA . GLN B 1 51 ? 17.469 0.329 10.273 1 74.25 51 GLN B CA 1
ATOM 7360 C C . GLN B 1 51 ? 18.031 -1.011 9.805 1 74.25 51 GLN B C 1
ATOM 7362 O O . GLN B 1 51 ? 19.234 -1.136 9.578 1 74.25 51 GLN B O 1
ATOM 7367 N N . ASP B 1 52 ? 17 -1.96 9.891 1 77.06 52 ASP B N 1
ATOM 7368 C CA . ASP B 1 52 ? 17.422 -3.25 9.352 1 77.06 52 ASP B CA 1
ATOM 7369 C C . ASP B 1 52 ? 17.875 -3.115 7.902 1 77.06 52 ASP B C 1
ATOM 7371 O O . ASP B 1 52 ? 17.297 -2.34 7.133 1 77.06 52 ASP B O 1
ATOM 7375 N N . TYR B 1 53 ? 18.859 -3.623 7.684 1 71 53 TYR B N 1
ATOM 7376 C CA . TYR B 1 53 ? 19.328 -3.59 6.305 1 71 53 TYR B CA 1
ATOM 7377 C C . TYR B 1 53 ? 18.547 -4.555 5.43 1 71 53 TYR B C 1
ATOM 7379 O O . TYR B 1 53 ? 18.422 -5.738 5.754 1 71 53 TYR B O 1
ATOM 7387 N N . LEU B 1 54 ? 17.734 -3.977 4.492 1 62.06 54 LEU B N 1
ATOM 7388 C CA . LEU B 1 54 ? 16.953 -4.797 3.566 1 62.06 54 LEU B CA 1
ATOM 7389 C C . LEU B 1 54 ? 17.875 -5.535 2.6 1 62.06 54 LEU B C 1
ATOM 7391 O O . LEU B 1 54 ? 18.672 -4.91 1.885 1 62.06 54 LEU B O 1
ATOM 7395 N N . LEU B 1 55 ? 17.766 -6.922 2.865 1 58.44 55 LEU B N 1
ATOM 7396 C CA . LEU B 1 55 ? 18.562 -7.762 1.977 1 58.44 55 LEU B CA 1
ATOM 7397 C C . LEU B 1 55 ? 17.797 -8.07 0.693 1 58.44 55 LEU B C 1
ATOM 7399 O O . LEU B 1 55 ? 16.578 -8.234 0.718 1 58.44 55 LEU B O 1
ATOM 7403 N N . GLN B 1 56 ? 17.844 -7.48 -0.377 1 44.09 56 GLN B N 1
ATOM 7404 C CA . GLN B 1 56 ? 17.172 -7.762 -1.638 1 44.09 56 GLN B CA 1
ATOM 7405 C C . GLN B 1 56 ? 17.141 -9.266 -1.921 1 44.09 56 GLN B C 1
ATOM 7407 O O . GLN B 1 56 ? 18.141 -9.836 -2.369 1 44.09 56 GLN B O 1
ATOM 7412 N N . LEU B 1 57 ? 16.297 -9.93 -1.105 1 41.59 57 LEU B N 1
ATOM 7413 C CA . LEU B 1 57 ? 16.141 -11.359 -1.342 1 41.59 57 LEU B CA 1
ATOM 7414 C C . LEU B 1 57 ? 15.305 -11.617 -2.59 1 41.59 57 LEU B C 1
ATOM 7416 O O . LEU B 1 57 ? 14.359 -10.883 -2.867 1 41.59 57 LEU B O 1
ATOM 7420 N N . PRO B 1 58 ? 15.703 -12.242 -3.713 1 34.47 58 PRO B N 1
ATOM 7421 C CA . PRO B 1 58 ? 14.742 -12.664 -4.73 1 34.47 58 PRO B CA 1
ATOM 7422 C C . PRO B 1 58 ? 13.492 -13.312 -4.133 1 34.47 58 PRO B C 1
ATOM 7424 O O . PRO B 1 58 ? 13.594 -14.125 -3.215 1 34.47 58 PRO B O 1
ATOM 7427 N N . GLN B 1 59 ? 12.453 -12.602 -4.008 1 33.28 59 GLN B N 1
ATOM 7428 C CA . GLN B 1 59 ? 11.195 -13.164 -3.527 1 33.28 59 GLN B CA 1
ATOM 7429 C C . GLN B 1 59 ? 11.07 -14.633 -3.92 1 33.28 59 GLN B C 1
ATOM 7431 O O . GLN B 1 59 ? 10.586 -15.453 -3.137 1 33.28 59 GLN B O 1
ATOM 7436 N N . THR B 1 60 ? 10.898 -14.883 -5.379 1 31.86 60 THR B N 1
ATOM 7437 C CA . THR B 1 60 ? 10.422 -16.156 -5.891 1 31.86 60 THR B CA 1
ATOM 7438 C C . THR B 1 60 ? 11.344 -17.297 -5.465 1 31.86 60 THR B C 1
ATOM 7440 O O . THR B 1 60 ? 11.023 -18.469 -5.656 1 31.86 60 THR B O 1
ATOM 7443 N N . MET B 1 61 ? 12.703 -17.109 -5.559 1 30.08 61 MET B N 1
ATOM 7444 C CA . MET B 1 61 ? 13.461 -18.344 -5.688 1 30.08 61 MET B CA 1
ATOM 7445 C C . MET B 1 61 ? 13.359 -19.172 -4.41 1 30.08 61 MET B C 1
ATOM 7447 O O . MET B 1 61 ? 14.133 -20.109 -4.215 1 30.08 61 MET B O 1
ATOM 7451 N N . ALA B 1 62 ? 12.625 -18.75 -3.42 1 30.97 62 ALA B N 1
ATOM 7452 C CA . ALA B 1 62 ? 12.602 -19.812 -2.41 1 30.97 62 ALA B CA 1
ATOM 7453 C C . ALA B 1 62 ? 12.211 -21.156 -3.025 1 30.97 62 ALA B C 1
ATOM 7455 O O . ALA B 1 62 ? 12.633 -22.203 -2.551 1 30.97 62 ALA B O 1
ATOM 7456 N N . GLU B 1 63 ? 11.102 -21.25 -3.785 1 31 63 GLU B N 1
ATOM 7457 C CA . GLU B 1 63 ? 10.773 -22.641 -4.07 1 31 63 GLU B CA 1
ATOM 7458 C C . GLU B 1 63 ? 11.828 -23.281 -4.969 1 31 63 GLU B C 1
ATOM 7460 O O . GLU B 1 63 ? 11.938 -24.516 -5.031 1 31 63 GLU B O 1
ATOM 7465 N N . THR B 1 64 ? 12.219 -22.719 -6.133 1 29.2 64 THR B N 1
ATOM 7466 C CA . THR B 1 64 ? 13.109 -23.641 -6.824 1 29.2 64 THR B CA 1
ATOM 7467 C C . THR B 1 64 ? 14.445 -23.75 -6.098 1 29.2 64 THR B C 1
ATOM 7469 O O . THR B 1 64 ? 14.867 -24.844 -5.719 1 29.2 64 THR B O 1
ATOM 7472 N N . ALA B 1 65 ? 15.68 -23.516 -7.074 1 27.08 65 ALA B N 1
ATOM 7473 C CA . ALA B 1 65 ? 16.969 -24.109 -6.715 1 27.08 65 ALA B CA 1
ATOM 7474 C C . ALA B 1 65 ? 17.531 -23.453 -5.453 1 27.08 65 ALA B C 1
ATOM 7476 O O . ALA B 1 65 ? 17.516 -22.234 -5.316 1 27.08 65 ALA B O 1
ATOM 7477 N N . PRO B 1 66 ? 17.812 -24.141 -4.383 1 30.5 66 PRO B N 1
ATOM 7478 C CA . PRO B 1 66 ? 18.406 -23.891 -3.062 1 30.5 66 PRO B CA 1
ATOM 7479 C C . PRO B 1 66 ? 19.562 -22.906 -3.113 1 30.5 66 PRO B C 1
ATOM 7481 O O . PRO B 1 66 ? 19.781 -22.156 -2.164 1 30.5 66 PRO B O 1
ATOM 7484 N N . PHE B 1 67 ? 20.641 -23.219 -4.098 1 27.48 67 PHE B N 1
ATOM 7485 C CA . PHE B 1 67 ? 22.047 -22.875 -3.924 1 27.48 67 PHE B CA 1
ATOM 7486 C C . PHE B 1 67 ? 22.297 -21.422 -4.344 1 27.48 67 PHE B C 1
ATOM 7488 O O . PHE B 1 67 ? 23.25 -20.797 -3.869 1 27.48 67 PHE B O 1
ATOM 7495 N N . ILE B 1 68 ? 21.672 -21.062 -5.465 1 31.59 68 ILE B N 1
ATOM 7496 C CA . ILE B 1 68 ? 22.156 -19.812 -6.027 1 31.59 68 ILE B CA 1
ATOM 7497 C C . ILE B 1 68 ? 21.734 -18.656 -5.125 1 31.59 68 ILE B C 1
ATOM 7499 O O . ILE B 1 68 ? 22.172 -17.516 -5.332 1 31.59 68 ILE B O 1
ATOM 7503 N N . GLU B 1 69 ? 20.672 -18.797 -4.484 1 36.09 69 GLU B N 1
ATOM 7504 C CA . GLU B 1 69 ? 20 -17.812 -3.625 1 36.09 69 GLU B CA 1
ATOM 7505 C C . GLU B 1 69 ? 20.969 -17.25 -2.59 1 36.09 69 GLU B C 1
ATOM 7507 O O . GLU B 1 69 ? 20.734 -16.172 -2.041 1 36.09 69 GLU B O 1
ATOM 7512 N N . ASP B 1 70 ? 21.984 -18.062 -2.275 1 34.56 70 ASP B N 1
ATOM 7513 C CA . ASP B 1 70 ? 22.938 -17.969 -1.184 1 34.56 70 ASP B CA 1
ATOM 7514 C C . ASP B 1 70 ? 23.984 -16.875 -1.46 1 34.56 70 ASP B C 1
ATOM 7516 O O . ASP B 1 70 ? 24.422 -16.188 -0.539 1 34.56 70 ASP B O 1
ATOM 7520 N N . PHE B 1 71 ? 24.359 -16.828 -2.754 1 32.31 71 PHE B N 1
ATOM 7521 C CA . PHE B 1 71 ? 25.578 -16.047 -2.941 1 32.31 71 PHE B CA 1
ATOM 7522 C C . PHE B 1 71 ? 25.281 -14.562 -2.885 1 32.31 71 PHE B C 1
ATOM 7524 O O . PHE B 1 71 ? 26.047 -13.789 -2.318 1 32.31 71 PHE B O 1
ATOM 7531 N N . THR B 1 72 ? 24.203 -14.188 -3.605 1 36.19 72 THR B N 1
ATOM 7532 C CA . THR B 1 72 ? 24.078 -12.734 -3.705 1 36.19 72 THR B CA 1
ATOM 7533 C C . THR B 1 72 ? 23.609 -12.141 -2.383 1 36.19 72 THR B C 1
ATOM 7535 O O . THR B 1 72 ? 24.062 -11.062 -1.982 1 36.19 72 THR B O 1
ATOM 7538 N N . ILE B 1 73 ? 22.562 -12.672 -1.849 1 43.69 73 ILE B N 1
ATOM 7539 C CA . ILE B 1 73 ? 22.047 -12.242 -0.554 1 43.69 73 ILE B CA 1
ATOM 7540 C C . ILE B 1 73 ? 23.125 -12.438 0.518 1 43.69 73 ILE B C 1
ATOM 7542 O O . ILE B 1 73 ? 23.281 -11.586 1.398 1 43.69 73 ILE B O 1
ATOM 7546 N N . LEU B 1 74 ? 23.844 -13.617 0.306 1 47.12 74 LEU B N 1
ATOM 7547 C CA . LEU B 1 74 ? 24.891 -14.039 1.227 1 47.12 74 LEU B CA 1
ATOM 7548 C C . LEU B 1 74 ? 26.094 -13.086 1.161 1 47.12 74 LEU B C 1
ATOM 7550 O O . LEU B 1 74 ? 26.688 -12.758 2.189 1 47.12 74 LEU B O 1
ATOM 7554 N N . ASN B 1 75 ? 26.172 -12.594 -0.127 1 50.91 75 ASN B N 1
ATOM 7555 C CA . ASN B 1 75 ? 27.328 -11.695 -0.228 1 50.91 75 ASN B CA 1
ATOM 7556 C C . ASN B 1 75 ? 27.047 -10.344 0.422 1 50.91 75 ASN B C 1
ATOM 7558 O O . ASN B 1 75 ? 27.891 -9.805 1.131 1 50.91 75 ASN B O 1
ATOM 7562 N N . GLU B 1 76 ? 25.688 -9.945 0.209 1 56.22 76 GLU B N 1
ATOM 7563 C CA . GLU B 1 76 ? 25.422 -8.656 0.825 1 56.22 76 GLU B CA 1
ATOM 7564 C C . GLU B 1 76 ? 25.375 -8.766 2.348 1 56.22 76 GLU B C 1
ATOM 7566 O O . GLU B 1 76 ? 25.938 -7.926 3.053 1 56.22 76 GLU B O 1
ATOM 7571 N N . ALA B 1 77 ? 24.734 -9.797 2.695 1 67.62 77 ALA B N 1
ATOM 7572 C CA . ALA B 1 77 ? 24.672 -10.016 4.141 1 67.62 77 ALA B CA 1
ATOM 7573 C C . ALA B 1 77 ? 26.062 -10.242 4.715 1 67.62 77 ALA B C 1
ATOM 7575 O O . ALA B 1 77 ? 26.391 -9.75 5.797 1 67.62 77 ALA B O 1
ATOM 7576 N N . TYR B 1 78 ? 26.875 -10.93 3.871 1 63.66 78 TYR B N 1
ATOM 7577 C CA . TYR B 1 78 ? 28.25 -11.18 4.297 1 63.66 78 TYR B CA 1
ATOM 7578 C C . TYR B 1 78 ? 29.031 -9.875 4.375 1 63.66 78 TYR B C 1
ATOM 7580 O O . TYR B 1 78 ? 29.719 -9.625 5.367 1 63.66 78 TYR B O 1
ATOM 7588 N N . LEU B 1 79 ? 28.781 -9.07 3.396 1 60.62 79 LEU B N 1
ATOM 7589 C CA . LEU B 1 79 ? 29.547 -7.832 3.363 1 60.62 79 LEU B CA 1
ATOM 7590 C C . LEU B 1 79 ? 29.141 -6.914 4.512 1 60.62 79 LEU B C 1
ATOM 7592 O O . LEU B 1 79 ? 30 -6.301 5.152 1 60.62 79 LEU B O 1
ATOM 7596 N N . ILE B 1 80 ? 27.875 -6.887 4.707 1 71.19 80 ILE B N 1
ATOM 7597 C CA . ILE B 1 80 ? 27.391 -6.031 5.785 1 71.19 80 ILE B CA 1
ATOM 7598 C C . ILE B 1 80 ? 27.844 -6.582 7.133 1 71.19 80 ILE B C 1
ATOM 7600 O O . ILE B 1 80 ? 28.328 -5.828 7.984 1 71.19 80 ILE B O 1
ATOM 7604 N N . SER B 1 81 ? 27.766 -7.867 7.242 1 77.19 81 SER B N 1
ATOM 7605 C CA . SER B 1 81 ? 28.188 -8.492 8.492 1 77.19 81 SER B CA 1
ATOM 7606 C C . SER B 1 81 ? 29.688 -8.336 8.711 1 77.19 81 SER B C 1
ATOM 7608 O O . SER B 1 81 ? 30.141 -8.062 9.828 1 77.19 81 SER B O 1
ATOM 7610 N N . LYS B 1 82 ? 30.422 -8.539 7.621 1 70.56 82 LYS B N 1
ATOM 7611 C CA . LYS B 1 82 ? 31.875 -8.375 7.711 1 70.56 82 LYS B CA 1
ATOM 7612 C C . LYS B 1 82 ? 32.25 -6.957 8.148 1 70.56 82 LYS B C 1
ATOM 7614 O O . LYS B 1 82 ? 33.094 -6.773 9.039 1 70.56 82 LYS B O 1
ATOM 7619 N N . SER B 1 83 ? 31.531 -6.043 7.516 1 70.12 83 SER B N 1
ATOM 7620 C CA . SER B 1 83 ? 31.812 -4.652 7.871 1 70.12 83 SER B CA 1
ATOM 7621 C C . SER B 1 83 ? 31.469 -4.383 9.336 1 70.12 83 SER B C 1
ATOM 7623 O O . SER B 1 83 ? 32.25 -3.721 10.039 1 70.12 83 SER B O 1
ATOM 7625 N N . LEU B 1 84 ? 30.359 -4.859 9.688 1 77.75 84 LEU B N 1
ATOM 7626 C CA . LEU B 1 84 ? 29.922 -4.633 11.055 1 77.75 84 LEU B CA 1
ATOM 7627 C C . LEU B 1 84 ? 30.859 -5.301 12.047 1 77.75 84 LEU B C 1
ATOM 7629 O O . LEU B 1 84 ? 31.172 -4.727 13.094 1 77.75 84 LEU B O 1
ATOM 7633 N N . ILE B 1 85 ? 31.438 -6.52 11.734 1 80.31 85 ILE B N 1
ATOM 7634 C CA . ILE B 1 85 ? 32.312 -7.277 12.633 1 80.31 85 ILE B CA 1
ATOM 7635 C C . ILE B 1 85 ? 33.688 -6.625 12.688 1 80.31 85 ILE B C 1
ATOM 7637 O O . ILE B 1 85 ? 34.25 -6.457 13.766 1 80.31 85 ILE B O 1
ATOM 7641 N N . LEU B 1 86 ? 34.094 -6.145 11.562 1 71 86 LEU B N 1
ATOM 7642 C CA . LEU B 1 86 ? 35.438 -5.551 11.531 1 71 86 LEU B CA 1
ATOM 7643 C C . LEU B 1 86 ? 35.438 -4.191 12.219 1 71 86 LEU B C 1
ATOM 7645 O O . LEU B 1 86 ? 36.406 -3.834 12.883 1 71 86 LEU B O 1
ATOM 7649 N N . GLU B 1 87 ? 34.344 -3.525 12.047 1 72.88 87 GLU B N 1
ATOM 7650 C CA . GLU B 1 87 ? 34.281 -2.182 12.609 1 72.88 87 GLU B CA 1
ATOM 7651 C C . GLU B 1 87 ? 34.188 -2.232 14.133 1 72.88 87 GLU B C 1
ATOM 7653 O O . GLU B 1 87 ? 34.688 -1.357 14.828 1 72.88 87 GLU B O 1
ATOM 7658 N N . ASN B 1 88 ? 33.5 -3.18 14.586 1 79.62 88 ASN B N 1
ATOM 7659 C CA . ASN B 1 88 ? 33.25 -3.209 16.016 1 79.62 88 ASN B CA 1
ATOM 7660 C C . ASN B 1 88 ? 34.156 -4.191 16.734 1 79.62 88 ASN B C 1
ATOM 7662 O O . ASN B 1 88 ? 34.25 -4.18 17.969 1 79.62 88 ASN B O 1
ATOM 7666 N N . SER B 1 89 ? 34.969 -5.008 16.031 1 78.31 89 SER B N 1
ATOM 7667 C CA . SER B 1 89 ? 35.906 -5.984 16.578 1 78.31 89 SER B CA 1
ATOM 7668 C C . SER B 1 89 ? 35.312 -6.676 17.812 1 78.31 89 SER B C 1
ATOM 7670 O O . SER B 1 89 ? 35.875 -6.578 18.891 1 78.31 89 SER B O 1
ATOM 7672 N N . PRO B 1 90 ? 34.25 -7.414 17.625 1 86.62 90 PRO B N 1
ATOM 7673 C CA . PRO B 1 90 ? 33.625 -8.07 18.766 1 86.62 90 PRO B CA 1
ATOM 7674 C C . PRO B 1 90 ? 34.438 -9.234 19.312 1 86.62 90 PRO B C 1
ATOM 7676 O O . PRO B 1 90 ? 35.281 -9.789 18.594 1 86.62 90 PRO B O 1
ATOM 7679 N N . THR B 1 91 ? 34.281 -9.5 20.625 1 84.75 91 THR B N 1
ATOM 7680 C CA . THR B 1 91 ? 34.906 -10.656 21.234 1 84.75 91 THR B CA 1
ATOM 7681 C C . THR B 1 91 ? 33.969 -11.875 21.172 1 84.75 91 THR B C 1
ATOM 7683 O O . THR B 1 91 ? 34.469 -13.016 21.188 1 84.75 91 THR B O 1
ATOM 7686 N N . LEU B 1 92 ? 32.719 -11.57 21.172 1 87.62 92 LEU B N 1
ATOM 7687 C CA . LEU B 1 92 ? 31.703 -12.617 21.078 1 87.62 92 LEU B CA 1
ATOM 7688 C C . LEU B 1 92 ? 30.672 -12.281 20.016 1 87.62 92 LEU B C 1
ATOM 7690 O O . LEU B 1 92 ? 30.125 -11.172 20 1 87.62 92 LEU B O 1
ATOM 7694 N N . CYS B 1 93 ? 30.5 -13.18 19.078 1 89.62 93 CYS B N 1
ATOM 7695 C CA . CYS B 1 93 ? 29.5 -13.008 18.031 1 89.62 93 CYS B CA 1
ATOM 7696 C C . CYS B 1 93 ? 28.359 -14.008 18.188 1 89.62 93 CYS B C 1
ATOM 7698 O O . CYS B 1 93 ? 28.578 -15.219 18.172 1 89.62 93 CYS B O 1
ATOM 7700 N N . LEU B 1 94 ? 27.188 -13.445 18.406 1 89.5 94 LEU B N 1
ATOM 7701 C CA . LEU B 1 94 ? 26 -14.273 18.516 1 89.5 94 LEU B CA 1
ATOM 7702 C C . LEU B 1 94 ? 25.281 -14.383 17.172 1 89.5 94 LEU B C 1
ATOM 7704 O O . LEU B 1 94 ? 24.938 -13.367 16.562 1 89.5 94 LEU B O 1
ATOM 7708 N N . LEU B 1 95 ? 25.125 -15.578 16.703 1 88.25 95 LEU B N 1
ATOM 7709 C CA . LEU B 1 95 ? 24.469 -15.797 15.414 1 88.25 95 LEU B CA 1
ATOM 7710 C C . LEU B 1 95 ? 23.219 -16.656 15.578 1 88.25 95 LEU B C 1
ATOM 7712 O O . LEU B 1 95 ? 23.219 -17.594 16.391 1 88.25 95 LEU B O 1
ATOM 7716 N N . SER B 1 96 ? 22.25 -16.281 14.789 1 85.44 96 SER B N 1
ATOM 7717 C CA . SER B 1 96 ? 21.016 -17.047 14.805 1 85.44 96 SER B CA 1
ATOM 7718 C C . SER B 1 96 ? 21.188 -18.375 14.062 1 85.44 96 SER B C 1
ATOM 7720 O O . SER B 1 96 ? 21.906 -18.453 13.07 1 85.44 96 SER B O 1
ATOM 7722 N N . THR B 1 97 ? 20.5 -19.375 14.5 1 78.69 97 THR B N 1
ATOM 7723 C CA . THR B 1 97 ? 20.531 -20.688 13.852 1 78.69 97 THR B CA 1
ATOM 7724 C C . THR B 1 97 ? 19.766 -20.656 12.531 1 78.69 97 THR B C 1
ATOM 7726 O O . THR B 1 97 ? 19.938 -21.547 11.688 1 78.69 97 THR B O 1
ATOM 7729 N N . ARG B 1 98 ? 19.047 -19.594 12.375 1 76.06 98 ARG B N 1
ATOM 7730 C CA . ARG B 1 98 ? 18.234 -19.484 11.172 1 76.06 98 ARG B CA 1
ATOM 7731 C C . ARG B 1 98 ? 19.078 -19.031 9.984 1 76.06 98 ARG B C 1
ATOM 7733 O O . ARG B 1 98 ? 18.625 -19.078 8.836 1 76.06 98 ARG B O 1
ATOM 7740 N N . LEU B 1 99 ? 20.297 -18.578 10.281 1 76.44 99 LEU B N 1
ATOM 7741 C CA . LEU B 1 99 ? 21.125 -18.047 9.211 1 76.44 99 LEU B CA 1
ATOM 7742 C C . LEU B 1 99 ? 21.547 -19.172 8.258 1 76.44 99 LEU B C 1
ATOM 7744 O O . LEU B 1 99 ? 21.75 -20.312 8.68 1 76.44 99 LEU B O 1
ATOM 7748 N N . GLU B 1 100 ? 21.625 -18.844 7.031 1 69.75 100 GLU B N 1
ATOM 7749 C CA . GLU B 1 100 ? 22.094 -19.797 6.023 1 69.75 100 GLU B CA 1
ATOM 7750 C C . GLU B 1 100 ? 23.516 -20.25 6.328 1 69.75 100 GLU B C 1
ATOM 7752 O O . GLU B 1 100 ? 24.328 -19.484 6.852 1 69.75 100 GLU B O 1
ATOM 7757 N N . GLU B 1 101 ? 23.75 -21.469 6.059 1 69.94 101 GLU B N 1
ATOM 7758 C CA . GLU B 1 101 ? 25.031 -22.078 6.375 1 69.94 101 GLU B CA 1
ATOM 7759 C C . GLU B 1 101 ? 26.188 -21.328 5.719 1 69.94 101 GLU B C 1
ATOM 7761 O O . GLU B 1 101 ? 27.25 -21.156 6.32 1 69.94 101 GLU B O 1
ATOM 7766 N N . SER B 1 102 ? 25.938 -20.875 4.5 1 67.75 102 SER B N 1
ATOM 7767 C CA . SER B 1 102 ? 27.016 -20.156 3.818 1 67.75 102 SER B CA 1
ATOM 7768 C C . SER B 1 102 ? 27.359 -18.859 4.539 1 67.75 102 SER B C 1
ATOM 7770 O O . SER B 1 102 ? 28.547 -18.516 4.676 1 67.75 102 SER B O 1
ATOM 7772 N N . LEU B 1 103 ? 26.391 -18.234 5.051 1 74.25 103 LEU B N 1
ATOM 7773 C CA . LEU B 1 103 ? 26.641 -17 5.777 1 74.25 103 LEU B CA 1
ATOM 7774 C C . LEU B 1 103 ? 27.281 -17.281 7.129 1 74.25 103 LEU B C 1
ATOM 7776 O O . LEU B 1 103 ? 28.172 -16.562 7.562 1 74.25 103 LEU B O 1
ATOM 7780 N N . HIS B 1 104 ? 26.875 -18.344 7.656 1 78.44 104 HIS B N 1
ATOM 7781 C CA . HIS B 1 104 ? 27.453 -18.75 8.93 1 78.44 104 HIS B CA 1
ATOM 7782 C C . HIS B 1 104 ? 28.953 -19.047 8.789 1 78.44 104 HIS B C 1
ATOM 7784 O O . HIS B 1 104 ? 29.766 -18.578 9.586 1 78.44 104 HIS B O 1
ATOM 7790 N N . ASN B 1 105 ? 29.203 -19.797 7.762 1 76.06 105 ASN B N 1
ATOM 7791 C CA . ASN B 1 105 ? 30.594 -20.156 7.547 1 76.06 105 ASN B CA 1
ATOM 7792 C C . ASN B 1 105 ? 31.453 -18.922 7.219 1 76.06 105 ASN B C 1
ATOM 7794 O O . ASN B 1 105 ? 32.594 -18.812 7.68 1 76.06 105 ASN B O 1
ATOM 7798 N N . ALA B 1 106 ? 30.875 -18.109 6.508 1 75.25 106 ALA B N 1
ATOM 7799 C CA . ALA B 1 106 ? 31.594 -16.906 6.145 1 75.25 106 ALA B CA 1
ATOM 7800 C C . ALA B 1 106 ? 31.875 -16.031 7.371 1 75.25 106 ALA B C 1
ATOM 7802 O O . ALA B 1 106 ? 32.969 -15.492 7.523 1 75.25 106 ALA B O 1
ATOM 7803 N N . ILE B 1 107 ? 30.875 -15.945 8.211 1 81.06 107 ILE B N 1
ATOM 7804 C CA . ILE B 1 107 ? 31.047 -15.141 9.414 1 81.06 107 ILE B CA 1
ATOM 7805 C C . ILE B 1 107 ? 32.031 -15.82 10.367 1 81.06 107 ILE B C 1
ATOM 7807 O O . ILE B 1 107 ? 32.812 -15.156 11.023 1 81.06 107 ILE B O 1
ATOM 7811 N N . GLU B 1 108 ? 31.953 -17.125 10.344 1 81.31 108 GLU B N 1
ATOM 7812 C CA . GLU B 1 108 ? 32.875 -17.891 11.188 1 81.31 108 GLU B CA 1
ATOM 7813 C C . GLU B 1 108 ? 34.312 -17.656 10.766 1 81.31 108 GLU B C 1
ATOM 7815 O O . GLU B 1 108 ? 35.219 -17.516 11.609 1 81.31 108 GLU B O 1
ATOM 7820 N N . ASN B 1 109 ? 34.5 -17.578 9.523 1 77 109 ASN B N 1
ATOM 7821 C CA . ASN B 1 109 ? 35.844 -17.328 9.031 1 77 109 ASN B CA 1
ATOM 7822 C C . ASN B 1 109 ? 36.344 -15.93 9.43 1 77 109 ASN B C 1
ATOM 7824 O O . ASN B 1 109 ? 37.5 -15.766 9.789 1 77 109 ASN B O 1
ATOM 7828 N N . ILE B 1 110 ? 35.469 -14.992 9.398 1 77.56 110 ILE B N 1
ATOM 7829 C CA . ILE B 1 110 ? 35.812 -13.633 9.797 1 77.56 110 ILE B CA 1
ATOM 7830 C C . ILE B 1 110 ? 36.156 -13.609 11.281 1 77.56 110 ILE B C 1
ATOM 7832 O O . ILE B 1 110 ? 37.125 -12.984 11.695 1 77.56 110 ILE B O 1
ATOM 7836 N N . CYS B 1 111 ? 35.344 -14.281 11.992 1 80.56 111 CYS B N 1
ATOM 7837 C CA . CYS B 1 111 ? 35.531 -14.281 13.438 1 80.56 111 CYS B CA 1
ATOM 7838 C C . CYS B 1 111 ? 36.812 -14.992 13.836 1 80.56 111 CYS B C 1
ATOM 7840 O O . CYS B 1 111 ? 37.469 -14.594 14.797 1 80.56 111 CYS B O 1
ATOM 7842 N N . LYS B 1 112 ? 37.188 -15.984 13.047 1 78.25 112 LYS B N 1
ATOM 7843 C CA . LYS B 1 112 ? 38.438 -16.672 13.32 1 78.25 112 LYS B CA 1
ATOM 7844 C C . LYS B 1 112 ? 39.625 -15.766 13.094 1 78.25 112 LYS B C 1
ATOM 7846 O O . LYS B 1 112 ? 40.594 -15.789 13.859 1 78.25 112 LYS B O 1
ATOM 7851 N N . GLU B 1 113 ? 39.469 -14.992 12.156 1 73.19 113 GLU B N 1
ATOM 7852 C CA . GLU B 1 113 ? 40.562 -14.062 11.836 1 73.19 113 GLU B CA 1
ATOM 7853 C C . GLU B 1 113 ? 40.75 -13.031 12.945 1 73.19 113 GLU B C 1
ATOM 7855 O O . GLU B 1 113 ? 41.875 -12.594 13.211 1 73.19 113 GLU B O 1
ATOM 7860 N N . ILE B 1 114 ? 39.656 -12.672 13.641 1 76.5 114 ILE B N 1
ATOM 7861 C CA . ILE B 1 114 ? 39.719 -11.625 14.648 1 76.5 114 ILE B CA 1
ATOM 7862 C C . ILE B 1 114 ? 39.719 -12.242 16.047 1 76.5 114 ILE B C 1
ATOM 7864 O O . ILE B 1 114 ? 39.656 -11.523 17.047 1 76.5 114 ILE B O 1
ATOM 7868 N N . HIS B 1 115 ? 39.844 -13.5 16.172 1 77.75 115 HIS B N 1
ATOM 7869 C CA . HIS B 1 115 ? 39.844 -14.211 17.438 1 77.75 115 HIS B CA 1
ATOM 7870 C C . HIS B 1 115 ? 38.562 -13.93 18.219 1 77.75 115 HIS B C 1
ATOM 7872 O O . HIS B 1 115 ? 38.594 -13.625 19.406 1 77.75 115 HIS B O 1
ATOM 7878 N N . CYS B 1 116 ? 37.438 -13.875 17.453 1 85.56 116 CYS B N 1
ATOM 7879 C CA . CYS B 1 116 ? 36.094 -13.688 18.047 1 85.56 116 CYS B CA 1
ATOM 7880 C C . CYS B 1 116 ? 35.406 -15.023 18.25 1 85.56 116 CYS B C 1
ATOM 7882 O O . CYS B 1 116 ? 35.438 -15.891 17.359 1 85.56 116 CYS B O 1
ATOM 7884 N N . ARG B 1 117 ? 34.875 -15.258 19.422 1 85.94 117 ARG B N 1
ATOM 7885 C CA . ARG B 1 117 ? 34.094 -16.469 19.719 1 85.94 117 ARG B CA 1
ATOM 7886 C C . ARG B 1 117 ? 32.719 -16.391 19.094 1 85.94 117 ARG B C 1
ATOM 7888 O O . ARG B 1 117 ? 32.094 -15.32 19.031 1 85.94 117 ARG B O 1
ATOM 7895 N N . ILE B 1 118 ? 32.312 -17.5 18.5 1 87.5 118 ILE B N 1
ATOM 7896 C CA . ILE B 1 118 ? 30.984 -17.562 17.891 1 87.5 118 ILE B CA 1
ATOM 7897 C C . ILE B 1 118 ? 30.078 -18.484 18.703 1 87.5 118 ILE B C 1
ATOM 7899 O O . ILE B 1 118 ? 30.5 -19.562 19.125 1 87.5 118 ILE B O 1
ATOM 7903 N N . GLU B 1 119 ? 28.906 -17.938 19.047 1 85.88 119 GLU B N 1
ATOM 7904 C CA . GLU B 1 119 ? 27.891 -18.75 19.703 1 85.88 119 GLU B CA 1
ATOM 7905 C C . GLU B 1 119 ? 26.578 -18.75 18.906 1 85.88 119 GLU B C 1
ATOM 7907 O O . GLU B 1 119 ? 26.062 -17.688 18.562 1 85.88 119 GLU B O 1
ATOM 7912 N N . LEU B 1 120 ? 26.156 -19.922 18.594 1 87 120 LEU B N 1
ATOM 7913 C CA . LEU B 1 120 ? 24.875 -20.047 17.891 1 87 120 LEU B CA 1
ATOM 7914 C C . LEU B 1 120 ? 23.719 -20 18.875 1 87 120 LEU B C 1
ATOM 7916 O O . LEU B 1 120 ? 23.75 -20.641 19.922 1 87 120 LEU B O 1
ATOM 7920 N N . GLN B 1 121 ? 22.797 -19.156 18.547 1 86.62 121 GLN B N 1
ATOM 7921 C CA . GLN B 1 121 ? 21.641 -18.953 19.422 1 86.62 121 GLN B CA 1
ATOM 7922 C C . GLN B 1 121 ? 20.359 -19.438 18.766 1 86.62 121 GLN B C 1
ATOM 7924 O O . GLN B 1 121 ? 20.156 -19.25 17.562 1 86.62 121 GLN B O 1
ATOM 7929 N N . GLY B 1 122 ? 19.516 -20.078 19.531 1 79.75 122 GLY B N 1
ATOM 7930 C CA . GLY B 1 122 ? 18.234 -20.547 19.031 1 79.75 122 GLY B CA 1
ATOM 7931 C C . GLY B 1 122 ? 17.203 -19.453 18.891 1 79.75 122 GLY B C 1
ATOM 7932 O O . GLY B 1 122 ? 17.422 -18.328 19.359 1 79.75 122 GLY B O 1
ATOM 7933 N N . ALA B 1 123 ? 16.109 -19.734 18.203 1 81.12 123 ALA B N 1
ATOM 7934 C CA . ALA B 1 123 ? 15.055 -18.766 17.906 1 81.12 123 ALA B CA 1
ATOM 7935 C C . ALA B 1 123 ? 14.438 -18.219 19.188 1 81.12 123 ALA B C 1
ATOM 7937 O O . ALA B 1 123 ? 13.984 -17.062 19.219 1 81.12 123 ALA B O 1
ATOM 7938 N N . GLU B 1 124 ? 14.5 -18.859 20.234 1 79.19 124 GLU B N 1
ATOM 7939 C CA . GLU B 1 124 ? 13.883 -18.469 21.5 1 79.19 124 GLU B CA 1
ATOM 7940 C C . GLU B 1 124 ? 14.609 -17.281 22.125 1 79.19 124 GLU B C 1
ATOM 7942 O O . GLU B 1 124 ? 13.992 -16.469 22.812 1 79.19 124 GLU B O 1
ATOM 7947 N N . THR B 1 125 ? 15.867 -17.219 21.891 1 85.06 125 THR B N 1
ATOM 7948 C CA . THR B 1 125 ? 16.656 -16.156 22.5 1 85.06 125 THR B CA 1
ATOM 7949 C C . THR B 1 125 ? 16.359 -14.82 21.812 1 85.06 125 THR B C 1
ATOM 7951 O O . THR B 1 125 ? 16.672 -13.758 22.375 1 85.06 125 THR B O 1
ATOM 7954 N N . PHE B 1 126 ? 15.781 -14.883 20.656 1 86.62 126 PHE B N 1
ATOM 7955 C CA . PHE B 1 126 ? 15.531 -13.656 19.906 1 86.62 126 PHE B CA 1
ATOM 7956 C C . PHE B 1 126 ? 14.148 -13.102 20.219 1 86.62 126 PHE B C 1
ATOM 7958 O O . PHE B 1 126 ? 13.766 -12.047 19.703 1 86.62 126 PHE B O 1
ATOM 7965 N N . LYS B 1 127 ? 13.43 -13.734 21.078 1 80.5 127 LYS B N 1
ATOM 7966 C CA . LYS B 1 127 ? 12.094 -13.289 21.438 1 80.5 127 LYS B CA 1
ATOM 7967 C C . LYS B 1 127 ? 12.148 -12.062 22.328 1 80.5 127 LYS B C 1
ATOM 7969 O O . LYS B 1 127 ? 13.172 -11.789 22.969 1 80.5 127 LYS B O 1
ATOM 7974 N N . LYS B 1 128 ? 11.07 -11.273 22.359 1 77.75 128 LYS B N 1
ATOM 7975 C CA . LYS B 1 128 ? 10.992 -9.984 23.047 1 77.75 128 LYS B CA 1
ATOM 7976 C C . LYS B 1 128 ? 11.219 -10.148 24.547 1 77.75 128 LYS B C 1
ATOM 7978 O O . LYS B 1 128 ? 10.672 -11.062 25.156 1 77.75 128 LYS B O 1
ATOM 7983 N N . SER B 1 129 ? 12.242 -9.266 25 1 73.5 129 SER B N 1
ATOM 7984 C CA . SER B 1 129 ? 12.531 -9.219 26.438 1 73.5 129 SER B CA 1
ATOM 7985 C C . SER B 1 129 ? 11.828 -8.047 27.109 1 73.5 129 SER B C 1
ATOM 7987 O O . SER B 1 129 ? 11.719 -6.961 26.516 1 73.5 129 SER B O 1
ATOM 7989 N N . LYS B 1 130 ? 11.188 -8.156 28.203 1 70.19 130 LYS B N 1
ATOM 7990 C CA . LYS B 1 130 ? 10.539 -7.098 28.969 1 70.19 130 LYS B CA 1
ATOM 7991 C C . LYS B 1 130 ? 11.562 -6.086 29.484 1 70.19 130 LYS B C 1
ATOM 7993 O O . LYS B 1 130 ? 11.211 -4.945 29.797 1 70.19 130 LYS B O 1
ATOM 7998 N N . GLU B 1 131 ? 12.82 -6.453 29.391 1 76.38 131 GLU B N 1
ATOM 7999 C CA . GLU B 1 131 ? 13.867 -5.605 29.953 1 76.38 131 GLU B CA 1
ATOM 8000 C C . GLU B 1 131 ? 14.133 -4.387 29.078 1 76.38 131 GLU B C 1
ATOM 8002 O O . GLU B 1 131 ? 14.508 -3.324 29.578 1 76.38 131 GLU B O 1
ATOM 8007 N N . LEU B 1 132 ? 13.914 -4.559 27.828 1 79.06 132 LEU B N 1
ATOM 8008 C CA . LEU B 1 132 ? 14.156 -3.443 26.922 1 79.06 132 LEU B CA 1
ATOM 8009 C C . LEU B 1 132 ? 13.18 -2.303 27.188 1 79.06 132 LEU B C 1
ATOM 8011 O O . LEU B 1 132 ? 13.555 -1.13 27.125 1 79.06 132 LEU B O 1
ATOM 8015 N N . ASP B 1 133 ? 12.016 -2.633 27.578 1 75.62 133 ASP B N 1
ATOM 8016 C CA . ASP B 1 133 ? 10.977 -1.642 27.844 1 75.62 133 ASP B CA 1
ATOM 8017 C C . ASP B 1 133 ? 11.258 -0.893 29.141 1 75.62 133 ASP B C 1
ATOM 8019 O O . ASP B 1 133 ? 10.836 0.253 29.312 1 75.62 133 ASP B O 1
ATOM 8023 N N . LEU B 1 134 ? 12.07 -1.483 29.984 1 71.44 134 LEU B N 1
ATOM 8024 C CA . LEU B 1 134 ? 12.305 -0.947 31.328 1 71.44 134 LEU B CA 1
ATOM 8025 C C . LEU B 1 134 ? 13.578 -0.106 31.359 1 71.44 134 LEU B C 1
ATOM 8027 O O . LEU B 1 134 ? 13.875 0.533 32.375 1 71.44 134 LEU B O 1
ATOM 8031 N N . LEU B 1 135 ? 14.258 -0.052 30.219 1 75.94 135 LEU B N 1
ATOM 8032 C CA . LEU B 1 135 ? 15.508 0.702 30.188 1 75.94 135 LEU B CA 1
ATOM 8033 C C . LEU B 1 135 ? 15.234 2.203 30.234 1 75.94 135 LEU B C 1
ATOM 8035 O O . LEU B 1 135 ? 14.367 2.703 29.531 1 75.94 135 LEU B O 1
ATOM 8039 N N . GLU B 1 136 ? 15.695 2.908 31.188 1 73 136 GLU B N 1
ATOM 8040 C CA . GLU B 1 136 ? 15.602 4.359 31.297 1 73 136 GLU B CA 1
ATOM 8041 C C . GLU B 1 136 ? 16.953 5.023 31.047 1 73 136 GLU B C 1
ATOM 8043 O O . GLU B 1 136 ? 17.984 4.551 31.547 1 73 136 GLU B O 1
ATOM 8048 N N . PHE B 1 137 ? 16.984 5.961 30.109 1 73.44 137 PHE B N 1
ATOM 8049 C CA . PHE B 1 137 ? 18.25 6.602 29.734 1 73.44 137 PHE B CA 1
ATOM 8050 C C . PHE B 1 137 ? 18.25 8.062 30.172 1 73.44 137 PHE B C 1
ATOM 8052 O O . PHE B 1 137 ? 17.203 8.719 30.188 1 73.44 137 PHE B O 1
ATOM 8059 N N . GLN B 1 138 ? 19.344 8.547 30.609 1 63.5 138 GLN B N 1
ATOM 8060 C CA . GLN B 1 138 ? 19.531 9.953 30.938 1 63.5 138 GLN B CA 1
ATOM 8061 C C . GLN B 1 138 ? 19.703 10.789 29.656 1 63.5 138 GLN B C 1
ATOM 8063 O O . GLN B 1 138 ? 19.234 11.922 29.594 1 63.5 138 GLN B O 1
ATOM 8068 N N . SER B 1 139 ? 20.297 10.133 28.672 1 67.31 139 SER B N 1
ATOM 8069 C CA . SER B 1 139 ? 20.531 10.836 27.406 1 67.31 139 SER B CA 1
ATOM 8070 C C . SER B 1 139 ? 19.297 10.836 26.531 1 67.31 139 SER B C 1
ATOM 8072 O O . SER B 1 139 ? 18.656 9.797 26.344 1 67.31 139 SER B O 1
ATOM 8074 N N . CYS B 1 140 ? 18.891 12.078 26.125 1 67.19 140 CYS B N 1
ATOM 8075 C CA . CYS B 1 140 ? 17.734 12.227 25.25 1 67.19 140 CYS B CA 1
ATOM 8076 C C . CYS B 1 140 ? 17.891 11.391 23.984 1 67.19 140 CYS B C 1
ATOM 8078 O O . CYS B 1 140 ? 16.922 10.836 23.484 1 67.19 140 CYS B O 1
ATOM 8080 N N . LYS B 1 141 ? 19.172 11.25 23.672 1 69.94 141 LYS B N 1
ATOM 8081 C CA . LYS B 1 141 ? 19.438 10.484 22.453 1 69.94 141 LYS B CA 1
ATOM 8082 C C . LYS B 1 141 ? 19.109 9.008 22.641 1 69.94 141 LYS B C 1
ATOM 8084 O O . LYS B 1 141 ? 18.453 8.406 21.797 1 69.94 141 LYS B O 1
ATOM 8089 N N . SER B 1 142 ? 19.609 8.5 23.719 1 76.38 142 SER B N 1
ATOM 8090 C CA . SER B 1 142 ? 19.391 7.086 24 1 76.38 142 SER B CA 1
ATOM 8091 C C . SER B 1 142 ? 17.922 6.785 24.203 1 76.38 142 SER B C 1
ATOM 8093 O O . SER B 1 142 ? 17.438 5.723 23.812 1 76.38 142 SER B O 1
ATOM 8095 N N . ALA B 1 143 ? 17.281 7.805 24.672 1 74.06 143 ALA B N 1
ATOM 8096 C CA . ALA B 1 143 ? 15.844 7.625 24.891 1 74.06 143 ALA B CA 1
ATOM 8097 C C . ALA B 1 143 ? 15.078 7.57 23.578 1 74.06 143 ALA B C 1
ATOM 8099 O O . ALA B 1 143 ? 14.172 6.758 23.406 1 74.06 143 ALA B O 1
ATOM 8100 N N . THR B 1 144 ? 15.539 8.352 22.703 1 73.88 144 THR B N 1
ATOM 8101 C CA . THR B 1 144 ? 14.891 8.367 21.391 1 73.88 144 THR B CA 1
ATOM 8102 C C . THR B 1 144 ? 15.109 7.051 20.656 1 73.88 144 THR B C 1
ATOM 8104 O O . THR B 1 144 ? 14.188 6.516 20.031 1 73.88 144 THR B O 1
ATOM 8107 N N . PHE B 1 145 ? 16.344 6.59 20.828 1 76.62 145 PHE B N 1
ATOM 8108 C CA . PHE B 1 145 ? 16.672 5.359 20.109 1 76.62 145 PHE B CA 1
ATOM 8109 C C . PHE B 1 145 ? 15.93 4.172 20.703 1 76.62 145 PHE B C 1
ATOM 8111 O O . PHE B 1 145 ? 15.5 3.275 19.969 1 76.62 145 PHE B O 1
ATOM 8118 N N . ARG B 1 146 ? 15.758 4.191 21.922 1 78.94 146 ARG B N 1
ATOM 8119 C CA . ARG B 1 146 ? 15.008 3.125 22.578 1 78.94 146 ARG B CA 1
ATOM 8120 C C . ARG B 1 146 ? 13.547 3.121 22.125 1 78.94 146 ARG B C 1
ATOM 8122 O O . ARG B 1 146 ? 12.984 2.062 21.844 1 78.94 146 ARG B O 1
ATOM 8129 N N . GLU B 1 147 ? 13.047 4.266 22.062 1 75.44 147 GLU B N 1
ATOM 8130 C CA . GLU B 1 147 ? 11.648 4.359 21.641 1 75.44 147 GLU B CA 1
ATOM 8131 C C . GLU B 1 147 ? 11.461 3.881 20.203 1 75.44 147 GLU B C 1
ATOM 8133 O O . GLU B 1 147 ? 10.461 3.227 19.891 1 75.44 147 GLU B O 1
ATOM 8138 N N . GLU B 1 148 ? 12.391 4.172 19.469 1 74.38 148 GLU B N 1
ATOM 8139 C CA . GLU B 1 148 ? 12.336 3.732 18.078 1 74.38 148 GLU B CA 1
ATOM 8140 C C . GLU B 1 148 ? 12.414 2.211 17.984 1 74.38 148 GLU B C 1
ATOM 8142 O O . GLU B 1 148 ? 11.75 1.605 17.141 1 74.38 148 GLU B O 1
ATOM 8147 N N . LEU B 1 149 ? 13.211 1.678 18.828 1 77.81 149 LEU B N 1
ATOM 8148 C CA . LEU B 1 149 ? 13.406 0.232 18.828 1 77.81 149 LEU B CA 1
ATOM 8149 C C . LEU B 1 149 ? 12.141 -0.484 19.297 1 77.81 149 LEU B C 1
ATOM 8151 O O . LEU B 1 149 ? 11.758 -1.515 18.734 1 77.81 149 LEU B O 1
ATOM 8155 N N . ILE B 1 150 ? 11.547 0.12 20.25 1 73.12 150 ILE B N 1
ATOM 8156 C CA . ILE B 1 150 ? 10.391 -0.531 20.875 1 73.12 150 ILE B CA 1
ATOM 8157 C C . ILE B 1 150 ? 9.164 -0.354 19.984 1 73.12 150 ILE B C 1
ATOM 8159 O O . ILE B 1 150 ? 8.406 -1.303 19.766 1 73.12 150 ILE B O 1
ATOM 8163 N N . LYS B 1 151 ? 9.055 0.769 19.562 1 66.62 151 LYS B N 1
ATOM 8164 C CA . LYS B 1 151 ? 7.828 1.064 18.812 1 66.62 151 LYS B CA 1
ATOM 8165 C C . LYS B 1 151 ? 7.855 0.422 17.438 1 66.62 151 LYS B C 1
ATOM 8167 O O . LYS B 1 151 ? 6.848 -0.114 16.969 1 66.62 151 LYS B O 1
ATOM 8172 N N . ASP B 1 152 ? 9.086 0.242 16.797 1 60.88 152 ASP B N 1
ATOM 8173 C CA . ASP B 1 152 ? 9.297 -0.32 15.461 1 60.88 152 ASP B CA 1
ATOM 8174 C C . ASP B 1 152 ? 8.07 -0.119 14.578 1 60.88 152 ASP B C 1
ATOM 8176 O O . ASP B 1 152 ? 7.578 -1.069 13.961 1 60.88 152 ASP B O 1
ATOM 8180 N N . ASP B 1 153 ? 7.555 1.089 14.594 1 52.09 153 ASP B N 1
ATOM 8181 C CA . ASP B 1 153 ? 6.312 1.43 13.906 1 52.09 153 ASP B CA 1
ATOM 8182 C C . ASP B 1 153 ? 6.402 1.096 12.414 1 52.09 153 ASP B C 1
ATOM 8184 O O . ASP B 1 153 ? 5.41 0.694 11.805 1 52.09 153 ASP B O 1
ATOM 8188 N N . LEU B 1 154 ? 7.66 1.22 11.914 1 49.53 154 LEU B N 1
ATOM 8189 C CA . LEU B 1 154 ? 7.828 1.045 10.477 1 49.53 154 LEU B CA 1
ATOM 8190 C C . LEU B 1 154 ? 8.352 -0.352 10.156 1 49.53 154 LEU B C 1
ATOM 8192 O O . LEU B 1 154 ? 8.586 -0.68 8.984 1 49.53 154 LEU B O 1
ATOM 8196 N N . GLN B 1 155 ? 8.492 -1.146 11.188 1 59.72 155 GLN B N 1
ATOM 8197 C CA . GLN B 1 155 ? 9.055 -2.48 11.031 1 59.72 155 GLN B CA 1
ATOM 8198 C C . GLN B 1 155 ? 10.398 -2.426 10.312 1 59.72 155 GLN B C 1
ATOM 8200 O O . GLN B 1 155 ? 10.68 -3.246 9.438 1 59.72 155 GLN B O 1
ATOM 8205 N N . SER B 1 156 ? 11.008 -1.389 10.617 1 66.94 156 SER B N 1
ATOM 8206 C CA . SER B 1 156 ? 12.305 -1.202 9.977 1 66.94 156 SER B CA 1
ATOM 8207 C C . SER B 1 156 ? 13.445 -1.694 10.867 1 66.94 156 SER B C 1
ATOM 8209 O O . SER B 1 156 ? 14.57 -1.875 10.406 1 66.94 156 SER B O 1
ATOM 8211 N N . VAL B 1 157 ? 13.078 -1.871 12.141 1 74.94 157 VAL B N 1
ATOM 8212 C CA . VAL B 1 157 ? 14.148 -2.266 13.055 1 74.94 157 VAL B CA 1
ATOM 8213 C C . VAL B 1 157 ? 13.781 -3.57 13.75 1 74.94 157 VAL B C 1
ATOM 8215 O O . VAL B 1 157 ? 14.289 -3.865 14.836 1 74.94 157 VAL B O 1
ATOM 8218 N N . GLY B 1 158 ? 12.945 -4.332 13.102 1 77.94 158 GLY B N 1
ATOM 8219 C CA . GLY B 1 158 ? 12.461 -5.539 13.75 1 77.94 158 GLY B CA 1
ATOM 8220 C C . GLY B 1 158 ? 13.562 -6.551 14.008 1 77.94 158 GLY B C 1
ATOM 8221 O O . GLY B 1 158 ? 13.641 -7.125 15.102 1 77.94 158 GLY B O 1
ATOM 8222 N N . THR B 1 159 ? 14.383 -6.746 13.016 1 84.62 159 THR B N 1
ATOM 8223 C CA . THR B 1 159 ? 15.445 -7.727 13.164 1 84.62 159 THR B CA 1
ATOM 8224 C C . THR B 1 159 ? 16.516 -7.23 14.133 1 84.62 159 THR B C 1
ATOM 8226 O O . THR B 1 159 ? 17.047 -8.008 14.93 1 84.62 159 THR B O 1
ATOM 8229 N N . THR B 1 160 ? 16.766 -5.98 14.039 1 87.06 160 THR B N 1
ATOM 8230 C CA . THR B 1 160 ? 17.75 -5.414 14.961 1 87.06 160 THR B CA 1
ATOM 8231 C C . THR B 1 160 ? 17.234 -5.484 16.406 1 87.06 160 THR B C 1
ATOM 8233 O O . THR B 1 160 ? 18 -5.785 17.312 1 87.06 160 THR B O 1
ATOM 8236 N N . ASN B 1 161 ? 15.992 -5.234 16.547 1 86.75 161 ASN B N 1
ATOM 8237 C CA . ASN B 1 161 ? 15.398 -5.363 17.859 1 86.75 161 ASN B CA 1
ATOM 8238 C C . ASN B 1 161 ? 15.523 -6.785 18.406 1 86.75 161 ASN B C 1
ATOM 8240 O O . ASN B 1 161 ? 15.812 -6.988 19.578 1 86.75 161 ASN B O 1
ATOM 8244 N N . ALA B 1 162 ? 15.312 -7.715 17.531 1 85.56 162 ALA B N 1
ATOM 8245 C CA . ALA B 1 162 ? 15.453 -9.117 17.922 1 85.56 162 ALA B CA 1
ATOM 8246 C C . ALA B 1 162 ? 16.875 -9.422 18.375 1 85.56 162 ALA B C 1
ATOM 8248 O O . ALA B 1 162 ? 17.078 -10.172 19.328 1 85.56 162 ALA B O 1
ATOM 8249 N N . THR B 1 163 ? 17.797 -8.805 17.688 1 89.25 163 THR B N 1
ATOM 8250 C CA . THR B 1 163 ? 19.188 -9.039 18.062 1 89.25 163 THR B CA 1
ATOM 8251 C C . THR B 1 163 ? 19.5 -8.414 19.422 1 89.25 163 THR B C 1
ATOM 8253 O O . THR B 1 163 ? 20.281 -8.961 20.188 1 89.25 163 THR B O 1
ATOM 8256 N N . VAL B 1 164 ? 18.875 -7.293 19.656 1 88.06 164 VAL B N 1
ATOM 8257 C CA . VAL B 1 164 ? 19.078 -6.66 20.953 1 88.06 164 VAL B CA 1
ATOM 8258 C C . VAL B 1 164 ? 18.516 -7.559 22.062 1 88.06 164 VAL B C 1
ATOM 8260 O O . VAL B 1 164 ? 19.156 -7.766 23.094 1 88.06 164 VAL B O 1
ATOM 8263 N N . ASN B 1 165 ? 17.406 -8.094 21.859 1 86.25 165 ASN B N 1
ATOM 8264 C CA . ASN B 1 165 ? 16.812 -9.008 22.828 1 86.25 165 ASN B CA 1
ATOM 8265 C C . ASN B 1 165 ? 17.656 -10.258 23.031 1 86.25 165 ASN B C 1
ATOM 8267 O O . ASN B 1 165 ? 17.75 -10.789 24.141 1 86.25 165 ASN B O 1
ATOM 8271 N N . CYS B 1 166 ? 18.203 -10.656 21.922 1 87.62 166 CYS B N 1
ATOM 8272 C CA . CYS B 1 166 ? 19.094 -11.812 22.016 1 87.62 166 CYS B CA 1
ATOM 8273 C C . CYS B 1 166 ? 20.266 -11.516 22.938 1 87.62 166 CYS B C 1
ATOM 8275 O O . CYS B 1 166 ? 20.641 -12.344 23.781 1 87.62 166 CYS B O 1
ATOM 8277 N N . ILE B 1 167 ? 20.828 -10.359 22.797 1 86.69 167 ILE B N 1
ATOM 8278 C CA . ILE B 1 167 ? 21.969 -9.969 23.609 1 86.69 167 ILE B CA 1
ATOM 8279 C C . ILE B 1 167 ? 21.547 -9.891 25.078 1 86.69 167 ILE B C 1
ATOM 8281 O O . ILE B 1 167 ? 22.25 -10.383 25.969 1 86.69 167 ILE B O 1
ATOM 8285 N N . ILE B 1 168 ? 20.406 -9.336 25.266 1 82.38 168 ILE B N 1
ATOM 8286 C CA . ILE B 1 168 ? 19.906 -9.172 26.625 1 82.38 168 ILE B CA 1
ATOM 8287 C C . ILE B 1 168 ? 19.609 -10.539 27.234 1 82.38 168 ILE B C 1
ATOM 8289 O O . ILE B 1 168 ? 20 -10.82 28.375 1 82.38 168 ILE B O 1
ATOM 8293 N N . ASN B 1 169 ? 18.953 -11.359 26.5 1 82.94 169 ASN B N 1
ATOM 8294 C CA . ASN B 1 169 ? 18.625 -12.695 26.984 1 82.94 169 ASN B CA 1
ATOM 8295 C C . ASN B 1 169 ? 19.875 -13.539 27.219 1 82.94 169 ASN B C 1
ATOM 8297 O O . ASN B 1 169 ? 19.922 -14.336 28.156 1 82.94 169 ASN B O 1
ATOM 8301 N N . ASN B 1 170 ? 20.781 -13.383 26.312 1 81.56 170 ASN B N 1
ATOM 8302 C CA . ASN B 1 170 ? 22.062 -14.086 26.484 1 81.56 170 ASN B CA 1
ATOM 8303 C C . ASN B 1 170 ? 22.781 -13.617 27.75 1 81.56 170 ASN B C 1
ATOM 8305 O O . ASN B 1 170 ? 23.391 -14.422 28.453 1 81.56 170 ASN B O 1
ATOM 8309 N N . TYR B 1 171 ? 22.703 -12.352 27.953 1 76.75 171 TYR B N 1
ATOM 8310 C CA . TYR B 1 171 ? 23.312 -11.781 29.141 1 76.75 171 TYR B CA 1
ATOM 8311 C C . TYR B 1 171 ? 22.656 -12.312 30.406 1 76.75 171 TYR B C 1
ATOM 8313 O O . TYR B 1 171 ? 23.328 -12.688 31.359 1 76.75 171 TYR B O 1
ATOM 8321 N N . ASN B 1 172 ? 21.375 -12.352 30.328 1 75.81 172 ASN B N 1
ATOM 8322 C CA . ASN B 1 172 ? 20.609 -12.836 31.484 1 75.81 172 ASN B CA 1
ATOM 8323 C C . ASN B 1 172 ? 20.875 -14.32 31.75 1 75.81 172 ASN B C 1
ATOM 8325 O O . ASN B 1 172 ? 20.953 -14.742 32.906 1 75.81 172 ASN B O 1
ATOM 8329 N N . LYS B 1 173 ? 20.938 -14.992 30.672 1 74.56 173 LYS B N 1
ATOM 8330 C CA . LYS B 1 173 ? 21.234 -16.422 30.797 1 74.56 173 LYS B CA 1
ATOM 8331 C C . LYS B 1 173 ? 22.594 -16.641 31.438 1 74.56 173 LYS B C 1
ATOM 8333 O O . LYS B 1 173 ? 22.75 -17.531 32.281 1 74.56 173 LYS B O 1
ATOM 8338 N N . HIS B 1 174 ? 23.547 -15.852 31.094 1 70.69 174 HIS B N 1
ATOM 8339 C CA . HIS B 1 174 ? 24.891 -15.992 31.641 1 70.69 174 HIS B CA 1
ATOM 8340 C C . HIS B 1 174 ? 24.969 -15.438 33.062 1 70.69 174 HIS B C 1
ATOM 8342 O O . HIS B 1 174 ? 25.719 -15.953 33.875 1 70.69 174 HIS B O 1
ATOM 8348 N N . ALA B 1 175 ? 24.188 -14.398 33.219 1 64 175 ALA B N 1
ATOM 8349 C CA . ALA B 1 175 ? 24.141 -13.844 34.562 1 64 175 ALA B CA 1
ATOM 8350 C C . ALA B 1 175 ? 23.516 -14.828 35.531 1 64 175 ALA B C 1
ATOM 8352 O O . ALA B 1 175 ? 23.984 -14.961 36.688 1 64 175 ALA B O 1
ATOM 8353 N N . GLU B 1 176 ? 22.547 -15.547 35.094 1 60.84 176 GLU B N 1
ATOM 8354 C CA . GLU B 1 176 ? 21.922 -16.562 35.906 1 60.84 176 GLU B CA 1
ATOM 8355 C C . GLU B 1 176 ? 22.859 -17.734 36.156 1 60.84 176 GLU B C 1
ATOM 8357 O O . GLU B 1 176 ? 22.906 -18.281 37.281 1 60.84 176 GLU B O 1
ATOM 8362 N N . LEU B 1 177 ? 23.641 -18.047 35.156 1 56.09 177 LEU B N 1
ATOM 8363 C CA . LEU B 1 177 ? 24.578 -19.156 35.281 1 56.09 177 LEU B CA 1
ATOM 8364 C C . LEU B 1 177 ? 25.719 -18.812 36.25 1 56.09 177 LEU B C 1
ATOM 8366 O O . LEU B 1 177 ? 26.188 -19.656 37 1 56.09 177 LEU B O 1
ATOM 8370 N N . ASP B 1 178 ? 26.141 -17.562 36.125 1 53.62 178 ASP B N 1
ATOM 8371 C CA . ASP B 1 178 ? 27.188 -17.125 37.062 1 53.62 178 ASP B CA 1
ATOM 8372 C C . ASP B 1 178 ? 26.672 -17.109 38.5 1 53.62 178 ASP B C 1
ATOM 8374 O O . ASP B 1 178 ? 27.422 -17.422 39.438 1 53.62 178 ASP B O 1
ATOM 8378 N N . ASP B 1 179 ? 25.453 -16.766 38.594 1 51.09 179 ASP B N 1
ATOM 8379 C CA . ASP B 1 179 ? 24.875 -16.781 39.938 1 51.09 179 ASP B CA 1
ATOM 8380 C C . ASP B 1 179 ? 24.766 -18.219 40.469 1 51.09 179 ASP B C 1
ATOM 8382 O O . ASP B 1 179 ? 24.953 -18.469 41.656 1 51.09 179 ASP B O 1
ATOM 8386 N N . ILE B 1 180 ? 24.422 -19.078 39.625 1 48.25 180 ILE B N 1
ATOM 8387 C CA . ILE B 1 180 ? 24.312 -20.469 40.062 1 48.25 180 ILE B CA 1
ATOM 8388 C C . ILE B 1 180 ? 25.688 -21 40.438 1 48.25 180 ILE B C 1
ATOM 8390 O O . ILE B 1 180 ? 25.844 -21.75 41.406 1 48.25 180 ILE B O 1
ATOM 8394 N N . SER B 1 181 ? 26.703 -20.719 39.719 1 43.56 181 SER B N 1
ATOM 8395 C CA . SER B 1 181 ? 28.016 -21.266 40.062 1 43.56 181 SER B CA 1
ATOM 8396 C C . SER B 1 181 ? 28.531 -20.688 41.375 1 43.56 181 SER B C 1
ATOM 8398 O O . SER B 1 181 ? 29.297 -21.328 42.094 1 43.56 181 SER B O 1
ATOM 8400 N N . THR B 1 182 ? 28.297 -19.438 41.719 1 38.94 182 THR B N 1
ATOM 8401 C CA . THR B 1 182 ? 28.75 -18.953 43.031 1 38.94 182 THR B CA 1
ATOM 8402 C C . THR B 1 182 ? 27.844 -19.469 44.156 1 38.94 182 THR B C 1
ATOM 8404 O O . THR B 1 182 ? 28.25 -19.531 45.312 1 38.94 182 THR B O 1
ATOM 8407 N N . ASN B 1 183 ? 26.484 -19.391 44.219 1 35.5 183 ASN B N 1
ATOM 8408 C CA . ASN B 1 183 ? 25.656 -19.734 45.375 1 35.5 183 ASN B CA 1
ATOM 8409 C C . ASN B 1 183 ? 25.5 -21.25 45.531 1 35.5 183 ASN B C 1
ATOM 8411 O O . ASN B 1 183 ? 24.641 -21.859 44.906 1 35.5 183 ASN B O 1
ATOM 8415 N N . THR B 1 184 ? 26.375 -22.188 45.844 1 33.38 184 THR B N 1
ATOM 8416 C CA . THR B 1 184 ? 26.078 -23.297 46.75 1 33.38 184 THR B CA 1
ATOM 8417 C C . THR B 1 184 ? 25.188 -22.844 47.875 1 33.38 184 THR B C 1
ATOM 8419 O O . THR B 1 184 ? 24.438 -23.641 48.469 1 33.38 184 THR B O 1
ATOM 8422 N N . SER B 1 185 ? 25.578 -22.031 49 1 30.22 185 SER B N 1
ATOM 8423 C CA . SER B 1 185 ? 24.734 -21.969 50.188 1 30.22 185 SER B CA 1
ATOM 8424 C C . SER B 1 185 ? 23.359 -21.422 49.875 1 30.22 185 SER B C 1
ATOM 8426 O O . SER B 1 185 ? 22.344 -22.031 50.219 1 30.22 185 SER B O 1
ATOM 8428 N N . SER B 1 186 ? 22.906 -20.172 50.594 1 28.89 186 SER B N 1
ATOM 8429 C CA . SER B 1 186 ? 21.562 -19.672 50.844 1 28.89 186 SER B CA 1
ATOM 8430 C C . SER B 1 186 ? 20.797 -19.422 49.562 1 28.89 186 SER B C 1
ATOM 8432 O O . SER B 1 186 ? 21.406 -19.078 48.531 1 28.89 186 SER B O 1
ATOM 8434 N N . ASN B 1 187 ? 19.531 -20.078 49.375 1 28.55 187 ASN B N 1
ATOM 8435 C CA . ASN B 1 187 ? 18.312 -20.094 48.562 1 28.55 187 ASN B CA 1
ATOM 8436 C C . ASN B 1 187 ? 17.922 -18.703 48.094 1 28.55 187 ASN B C 1
ATOM 8438 O O . ASN B 1 187 ? 16.781 -18.484 47.656 1 28.55 187 ASN B O 1
ATOM 8442 N N . MET B 1 188 ? 18.406 -17.641 48.812 1 26.34 188 MET B N 1
ATOM 8443 C CA . MET B 1 188 ? 17.703 -16.406 48.531 1 26.34 188 MET B CA 1
ATOM 8444 C C . MET B 1 188 ? 17.75 -16.078 47.031 1 26.34 188 MET B C 1
ATOM 8446 O O . MET B 1 188 ? 18.844 -15.883 46.469 1 26.34 188 MET B O 1
ATOM 8450 N N . ILE B 1 189 ? 16.859 -16.688 46.312 1 29.75 189 ILE B N 1
ATOM 8451 C CA . ILE B 1 189 ? 16.422 -16.219 45 1 29.75 189 ILE B CA 1
ATOM 8452 C C . ILE B 1 189 ? 16.438 -14.695 44.969 1 29.75 189 ILE B C 1
ATOM 8454 O O . ILE B 1 189 ? 15.57 -14.039 45.562 1 29.75 189 ILE B O 1
ATOM 8458 N N . ILE B 1 190 ? 17.5 -14.062 45.469 1 29.34 190 ILE B N 1
ATOM 8459 C CA . ILE B 1 190 ? 17.5 -12.625 45.25 1 29.34 190 ILE B CA 1
ATOM 8460 C C . ILE B 1 190 ? 16.953 -12.336 43.844 1 29.34 190 ILE B C 1
ATOM 8462 O O . ILE B 1 190 ? 17.516 -12.805 42.844 1 29.34 190 ILE B O 1
ATOM 8466 N N . GLY B 1 191 ? 15.656 -12.219 43.719 1 32.38 191 GLY B N 1
ATOM 8467 C CA . GLY B 1 191 ? 14.875 -11.617 42.656 1 32.38 191 GLY B CA 1
ATOM 8468 C C . GLY B 1 191 ? 15.641 -10.555 41.875 1 32.38 191 GLY B C 1
ATOM 8469 O O . GLY B 1 191 ? 15.945 -9.492 42.406 1 32.38 191 GLY B O 1
ATOM 8470 N N . ARG B 1 192 ? 16.672 -10.859 41.281 1 35 192 ARG B N 1
ATOM 8471 C CA . ARG B 1 192 ? 17.625 -10.117 40.438 1 35 192 ARG B CA 1
ATOM 8472 C C . ARG B 1 192 ? 16.922 -9.039 39.625 1 35 192 ARG B C 1
ATOM 8474 O O . ARG B 1 192 ? 16.516 -9.289 38.5 1 35 192 ARG B O 1
ATOM 8481 N N . THR B 1 193 ? 15.781 -8.531 40.031 1 38 193 THR B N 1
ATOM 8482 C CA . THR B 1 193 ? 15.258 -7.355 39.344 1 38 193 THR B CA 1
ATOM 8483 C C . THR B 1 193 ? 16.359 -6.316 39.156 1 38 193 THR B C 1
ATOM 8485 O O . THR B 1 193 ? 16.562 -5.449 40 1 38 193 THR B O 1
ATOM 8488 N N . GLU B 1 194 ? 17.656 -6.715 39.031 1 41.25 194 GLU B N 1
ATOM 8489 C CA . GLU B 1 194 ? 18.656 -5.723 38.656 1 41.25 194 GLU B CA 1
ATOM 8490 C C . GLU B 1 194 ? 18.109 -4.738 37.625 1 41.25 194 GLU B C 1
ATOM 8492 O O . GLU B 1 194 ? 17.297 -5.113 36.781 1 41.25 194 GLU B O 1
ATOM 8497 N N . ASN B 1 195 ? 18.172 -3.5 37.969 1 47.84 195 ASN B N 1
ATOM 8498 C CA . ASN B 1 195 ? 17.844 -2.322 37.156 1 47.84 195 ASN B CA 1
ATOM 8499 C C . ASN B 1 195 ? 18.266 -2.5 35.719 1 47.84 195 ASN B C 1
ATOM 8501 O O . ASN B 1 195 ? 19.438 -2.74 35.406 1 47.84 195 ASN B O 1
ATOM 8505 N N . PRO B 1 196 ? 17.484 -3.084 34.938 1 52.91 196 PRO B N 1
ATOM 8506 C CA . PRO B 1 196 ? 17.812 -3.211 33.5 1 52.91 196 PRO B CA 1
ATOM 8507 C C . PRO B 1 196 ? 18.812 -2.152 33.031 1 52.91 196 PRO B C 1
ATOM 8509 O O . PRO B 1 196 ? 19.547 -2.377 32.062 1 52.91 196 PRO B O 1
ATOM 8512 N N . ASN B 1 197 ? 18.891 -1.062 33.781 1 58.44 197 ASN B N 1
ATOM 8513 C CA . ASN B 1 197 ? 19.875 -0.05 33.438 1 58.44 197 ASN B CA 1
ATOM 8514 C C . ASN B 1 197 ? 21.281 -0.472 33.844 1 58.44 197 ASN B C 1
ATOM 8516 O O . ASN B 1 197 ? 22.234 0.291 33.688 1 58.44 197 ASN B O 1
ATOM 8520 N N . SER B 1 198 ? 21.547 -1.631 34.469 1 62.47 198 SER B N 1
ATOM 8521 C CA . SER B 1 198 ? 22.875 -2.055 34.906 1 62.47 198 SER B CA 1
ATOM 8522 C C . SER B 1 198 ? 23.719 -2.518 33.719 1 62.47 198 SER B C 1
ATOM 8524 O O . SER B 1 198 ? 24.953 -2.43 33.75 1 62.47 198 SER B O 1
ATOM 8526 N N . PHE B 1 199 ? 23.172 -2.83 32.719 1 71.44 199 PHE B N 1
ATOM 8527 C CA . PHE B 1 199 ? 24.016 -3.395 31.672 1 71.44 199 PHE B CA 1
ATOM 8528 C C . PHE B 1 199 ? 24 -2.521 30.422 1 71.44 199 PHE B C 1
ATOM 8530 O O . PHE B 1 199 ? 24.906 -2.586 29.594 1 71.44 199 PHE B O 1
ATOM 8537 N N . ILE B 1 200 ? 23 -1.698 30.281 1 81.06 200 ILE B N 1
ATOM 8538 C CA . ILE B 1 200 ? 22.953 -0.774 29.141 1 81.06 200 ILE B CA 1
ATOM 8539 C C . ILE B 1 200 ? 22.719 0.647 29.656 1 81.06 200 ILE B C 1
ATOM 8541 O O . ILE B 1 200 ? 21.672 0.938 30.234 1 81.06 200 ILE B O 1
ATOM 8545 N N . ILE B 1 201 ? 23.719 1.45 29.5 1 76.56 201 ILE B N 1
ATOM 8546 C CA . ILE B 1 201 ? 23.641 2.822 29.984 1 76.56 201 ILE B CA 1
ATOM 8547 C C . ILE B 1 201 ? 23.359 3.766 28.828 1 76.56 201 ILE B C 1
ATOM 8549 O O . ILE B 1 201 ? 22.703 4.805 29 1 76.56 201 ILE B O 1
ATOM 8553 N N . ASN B 1 202 ? 23.969 3.32 27.625 1 82.44 202 ASN B N 1
ATOM 8554 C CA . ASN B 1 202 ? 23.812 4.18 26.453 1 82.44 202 ASN B CA 1
ATOM 8555 C C . ASN B 1 202 ? 23.469 3.369 25.203 1 82.44 202 ASN B C 1
ATOM 8557 O O . ASN B 1 202 ? 23.922 2.234 25.047 1 82.44 202 ASN B O 1
ATOM 8561 N N . ILE B 1 203 ? 22.625 3.965 24.438 1 83.38 203 ILE B N 1
ATOM 8562 C CA . ILE B 1 203 ? 22.328 3.381 23.141 1 83.38 203 ILE B CA 1
ATOM 8563 C C . ILE B 1 203 ? 22.812 4.312 22.031 1 83.38 203 ILE B C 1
ATOM 8565 O O . ILE B 1 203 ? 22.562 5.52 22.078 1 83.38 203 ILE B O 1
ATOM 8569 N N . GLU B 1 204 ? 23.688 3.725 21.188 1 78.5 204 GLU B N 1
ATOM 8570 C CA . GLU B 1 204 ? 24.188 4.477 20.047 1 78.5 204 GLU B CA 1
ATOM 8571 C C . GLU B 1 204 ? 23.859 3.768 18.734 1 78.5 204 GLU B C 1
ATOM 8573 O O . GLU B 1 204 ? 23.578 2.566 18.719 1 78.5 204 GLU B O 1
ATOM 8578 N N . HIS B 1 205 ? 23.859 4.555 17.719 1 75.62 205 HIS B N 1
ATOM 8579 C CA . HIS B 1 205 ? 23.656 3.953 16.406 1 75.62 205 HIS B CA 1
ATOM 8580 C C . HIS B 1 205 ? 24.984 3.572 15.758 1 75.62 205 HIS B C 1
ATOM 8582 O O . HIS B 1 205 ? 26.016 4.219 16.016 1 75.62 205 HIS B O 1
ATOM 8588 N N . MET B 1 206 ? 24.984 2.434 15.109 1 72.88 206 MET B N 1
ATOM 8589 C CA . MET B 1 206 ? 26.156 2.018 14.344 1 72.88 206 MET B CA 1
ATOM 8590 C C . MET B 1 206 ? 25.938 2.242 12.852 1 72.88 206 MET B C 1
ATOM 8592 O O . MET B 1 206 ? 24.859 1.964 12.328 1 72.88 206 MET B O 1
ATOM 8596 N N . ASP B 1 207 ? 26.875 3.053 12.266 1 62.06 207 ASP B N 1
ATOM 8597 C CA . ASP B 1 207 ? 26.828 3.312 10.828 1 62.06 207 ASP B CA 1
ATOM 8598 C C . ASP B 1 207 ? 27.75 2.377 10.07 1 62.06 207 ASP B C 1
ATOM 8600 O O . ASP B 1 207 ? 28.766 1.911 10.617 1 62.06 207 ASP B O 1
ATOM 8604 N N . LEU B 1 208 ? 27.312 1.915 8.891 1 62.81 208 LEU B N 1
ATOM 8605 C CA . LEU B 1 208 ? 28.188 1.191 7.984 1 62.81 208 LEU B CA 1
ATOM 8606 C C . LEU B 1 208 ? 29.281 2.109 7.441 1 62.81 208 LEU B C 1
ATOM 8608 O O . LEU B 1 208 ? 29.031 3.287 7.176 1 62.81 208 LEU B O 1
ATOM 8612 N N . ALA B 1 209 ? 30.469 1.592 7.348 1 64.56 209 ALA B N 1
ATOM 8613 C CA . ALA B 1 209 ? 31.594 2.398 6.859 1 64.56 209 ALA B CA 1
ATOM 8614 C C . ALA B 1 209 ? 31.422 2.729 5.379 1 64.56 209 ALA B C 1
ATOM 8616 O O . ALA B 1 209 ? 30.969 1.889 4.598 1 64.56 209 ALA B O 1
ATOM 8617 N N . ASN B 1 210 ? 31.625 3.936 4.918 1 70.06 210 ASN B N 1
ATOM 8618 C CA . ASN B 1 210 ? 31.703 4.449 3.555 1 70.06 210 ASN B CA 1
ATOM 8619 C C . ASN B 1 210 ? 30.312 4.5 2.902 1 70.06 210 ASN B C 1
ATOM 8621 O O . ASN B 1 210 ? 30.203 4.406 1.679 1 70.06 210 ASN B O 1
ATOM 8625 N N . ARG B 1 211 ? 29.344 4.414 3.803 1 77.62 211 ARG B N 1
ATOM 8626 C CA . ARG B 1 211 ? 27.984 4.504 3.254 1 77.62 211 ARG B CA 1
ATOM 8627 C C . ARG B 1 211 ? 27.203 5.629 3.918 1 77.62 211 ARG B C 1
ATOM 8629 O O . ARG B 1 211 ? 27.422 5.941 5.09 1 77.62 211 ARG B O 1
ATOM 8636 N N . VAL B 1 212 ? 26.391 6.156 3.102 1 86.44 212 VAL B N 1
ATOM 8637 C CA . VAL B 1 212 ? 25.5 7.199 3.611 1 86.44 212 VAL B CA 1
ATOM 8638 C C . VAL B 1 212 ? 24.297 6.562 4.293 1 86.44 212 VAL B C 1
ATOM 8640 O O . VAL B 1 212 ? 23.688 5.637 3.75 1 86.44 212 VAL B O 1
ATOM 8643 N N . PHE B 1 213 ? 24 7.055 5.449 1 79.19 213 PHE B N 1
ATOM 8644 C CA . PHE B 1 213 ? 22.844 6.555 6.172 1 79.19 213 PHE B CA 1
ATOM 8645 C C . PHE B 1 213 ? 21.562 7.199 5.648 1 79.19 213 PHE B C 1
ATOM 8647 O O . PHE B 1 213 ? 21.469 8.43 5.559 1 79.19 213 PHE B O 1
ATOM 8654 N N . LEU B 1 214 ? 20.625 6.305 5.211 1 78.62 214 LEU B N 1
ATOM 8655 C CA . LEU B 1 214 ? 19.281 6.703 4.789 1 78.62 214 LEU B CA 1
ATOM 8656 C C . LEU B 1 214 ? 18.219 5.93 5.555 1 78.62 214 LEU B C 1
ATOM 8658 O O . LEU B 1 214 ? 18.188 4.695 5.512 1 78.62 214 LEU B O 1
ATOM 8662 N N . ASP B 1 215 ? 17.391 6.668 6.277 1 71.19 215 ASP B N 1
ATOM 8663 C CA . ASP B 1 215 ? 16.328 5.965 6.973 1 71.19 215 ASP B CA 1
ATOM 8664 C C . ASP B 1 215 ? 15.094 5.809 6.078 1 71.19 215 ASP B C 1
ATOM 8666 O O . ASP B 1 215 ? 15.039 6.379 4.988 1 71.19 215 ASP B O 1
ATOM 8670 N N . ASP B 1 216 ? 14.117 5.09 6.496 1 67.69 216 ASP B N 1
ATOM 8671 C CA . ASP B 1 216 ? 12.914 4.797 5.723 1 67.69 216 ASP B CA 1
ATOM 8672 C C . ASP B 1 216 ? 12.141 6.07 5.398 1 67.69 216 ASP B C 1
ATOM 8674 O O . ASP B 1 216 ? 11.586 6.207 4.309 1 67.69 216 ASP B O 1
ATOM 8678 N N . ASP B 1 217 ? 12.148 7 6.34 1 74.06 217 ASP B N 1
ATOM 8679 C CA . ASP B 1 217 ? 11.445 8.266 6.125 1 74.06 217 ASP B CA 1
ATOM 8680 C C . ASP B 1 217 ? 12.094 9.062 5 1 74.06 217 ASP B C 1
ATOM 8682 O O . ASP B 1 217 ? 11.391 9.648 4.168 1 74.06 217 ASP B O 1
ATOM 8686 N N . SER B 1 218 ? 13.398 9.047 5 1 85 218 SER B N 1
ATOM 8687 C CA . SER B 1 218 ? 14.125 9.789 3.977 1 85 218 SER B CA 1
ATOM 8688 C C . SER B 1 218 ? 13.969 9.141 2.605 1 85 218 SER B C 1
ATOM 8690 O O . SER B 1 218 ? 13.828 9.828 1.596 1 85 218 SER B O 1
ATOM 8692 N N . ILE B 1 219 ? 13.969 7.797 2.576 1 83.94 219 ILE B N 1
ATOM 8693 C CA . ILE B 1 219 ? 13.797 7.062 1.327 1 83.94 219 ILE B CA 1
ATOM 8694 C C . ILE B 1 219 ? 12.422 7.359 0.734 1 83.94 219 ILE B C 1
ATOM 8696 O O . ILE B 1 219 ? 12.297 7.59 -0.47 1 83.94 219 ILE B O 1
ATOM 8700 N N . ALA B 1 220 ? 11.453 7.41 1.601 1 77.19 220 ALA B N 1
ATOM 8701 C CA . ALA B 1 220 ? 10.086 7.688 1.152 1 77.19 220 ALA B CA 1
ATOM 8702 C C . ALA B 1 220 ? 9.938 9.141 0.725 1 77.19 220 ALA B C 1
ATOM 8704 O O . ALA B 1 220 ? 9.312 9.438 -0.295 1 77.19 220 ALA B O 1
ATOM 8705 N N . ALA B 1 221 ? 10.461 9.992 1.504 1 84.94 221 ALA B N 1
ATOM 8706 C CA . ALA B 1 221 ? 10.344 11.422 1.235 1 84.94 221 ALA B CA 1
ATOM 8707 C C . ALA B 1 221 ? 11 11.789 -0.092 1 84.94 221 ALA B C 1
ATOM 8709 O O . ALA B 1 221 ? 10.492 12.633 -0.832 1 84.94 221 ALA B O 1
ATOM 8710 N N . LEU B 1 222 ? 12.117 11.125 -0.399 1 90 222 LEU B N 1
ATOM 8711 C CA . LEU B 1 222 ? 12.852 11.422 -1.624 1 90 222 LEU B CA 1
ATOM 8712 C C . LEU B 1 222 ? 12.375 10.547 -2.773 1 90 222 LEU B C 1
ATOM 8714 O O . LEU B 1 222 ? 12.875 10.648 -3.895 1 90 222 LEU B O 1
ATOM 8718 N N . GLN B 1 223 ? 11.469 9.68 -2.525 1 86.94 223 GLN B N 1
ATOM 8719 C CA . GLN B 1 223 ? 10.867 8.82 -3.537 1 86.94 223 GLN B CA 1
ATOM 8720 C C . GLN B 1 223 ? 11.93 8.016 -4.281 1 86.94 223 GLN B C 1
ATOM 8722 O O . GLN B 1 223 ? 11.953 7.996 -5.516 1 86.94 223 GLN B O 1
ATOM 8727 N N . ILE B 1 224 ? 12.742 7.367 -3.539 1 89.31 224 ILE B N 1
ATOM 8728 C CA . ILE B 1 224 ? 13.828 6.59 -4.133 1 89.31 224 ILE B CA 1
ATOM 8729 C C . ILE B 1 224 ? 13.258 5.309 -4.746 1 89.31 224 ILE B C 1
ATOM 8731 O O . ILE B 1 224 ? 13.625 4.938 -5.863 1 89.31 224 ILE B O 1
ATOM 8735 N N . PHE B 1 225 ? 12.344 4.621 -4.07 1 82.19 225 PHE B N 1
ATOM 8736 C CA . PHE B 1 225 ? 11.711 3.396 -4.555 1 82.19 225 PHE B CA 1
ATOM 8737 C C . PHE B 1 225 ? 10.227 3.615 -4.812 1 82.19 225 PHE B C 1
ATOM 8739 O O . PHE B 1 225 ? 9.617 4.516 -4.234 1 82.19 225 PHE B O 1
ATOM 8746 N N . PRO B 1 226 ? 9.656 2.83 -5.699 1 73.81 226 PRO B N 1
ATOM 8747 C CA . PRO B 1 226 ? 8.234 3.008 -6.02 1 73.81 226 PRO B CA 1
ATOM 8748 C C . PRO B 1 226 ? 7.312 2.609 -4.871 1 73.81 226 PRO B C 1
ATOM 8750 O O . PRO B 1 226 ? 7.645 1.712 -4.09 1 73.81 226 PRO B O 1
ATOM 8753 N N . SER B 1 227 ? 6.293 3.529 -4.746 1 60.19 227 SER B N 1
ATOM 8754 C CA . SER B 1 227 ? 5.293 3.211 -3.734 1 60.19 227 SER B CA 1
ATOM 8755 C C . SER B 1 227 ? 4.391 2.068 -4.191 1 60.19 227 SER B C 1
ATOM 8757 O O . SER B 1 227 ? 4.219 1.848 -5.391 1 60.19 227 SER B O 1
ATOM 8759 N N . ILE B 1 228 ? 4.176 1.001 -3.385 1 47.72 228 ILE B N 1
ATOM 8760 C CA . ILE B 1 228 ? 3.428 -0.215 -3.684 1 47.72 228 ILE B CA 1
ATOM 8761 C C . ILE B 1 228 ? 2.148 0.141 -4.438 1 47.72 228 ILE B C 1
ATOM 8763 O O . ILE B 1 228 ? 1.685 -0.627 -5.285 1 47.72 228 ILE B O 1
ATOM 8767 N N . LYS B 1 229 ? 1.587 1.204 -4.117 1 46.97 229 LYS B N 1
ATOM 8768 C CA . LYS B 1 229 ? 0.266 1.352 -4.719 1 46.97 229 LYS B CA 1
ATOM 8769 C C . LYS B 1 229 ? 0.366 1.938 -6.125 1 46.97 229 LYS B C 1
ATOM 8771 O O . LYS B 1 229 ? 0.753 3.098 -6.293 1 46.97 229 LYS B O 1
ATOM 8776 N N . LYS B 1 230 ? 0.669 1.029 -7.141 1 45.38 230 LYS B N 1
ATOM 8777 C CA . LYS B 1 230 ? 0.594 1.514 -8.516 1 45.38 230 LYS B CA 1
ATOM 8778 C C . LYS B 1 230 ? -0.789 2.08 -8.828 1 45.38 230 LYS B C 1
ATOM 8780 O O . LYS B 1 230 ? -1.795 1.379 -8.703 1 45.38 230 LYS B O 1
ATOM 8785 N N . THR B 1 231 ? -0.9 3.369 -8.625 1 41.38 231 THR B N 1
ATOM 8786 C CA . THR B 1 231 ? -2.182 3.93 -9.031 1 41.38 231 THR B CA 1
ATOM 8787 C C . THR B 1 231 ? -2.322 3.9 -10.555 1 41.38 231 THR B C 1
ATOM 8789 O O . THR B 1 231 ? -1.332 4.02 -11.273 1 41.38 231 THR B O 1
ATOM 8792 N N . GLY B 1 232 ? -3.076 3.15 -11.094 1 40.28 232 GLY B N 1
ATOM 8793 C CA . GLY B 1 232 ? -3.402 2.938 -12.492 1 40.28 232 GLY B CA 1
ATOM 8794 C C . GLY B 1 232 ? -3.002 4.102 -13.383 1 40.28 232 GLY B C 1
ATOM 8795 O O . GLY B 1 232 ? -3.1 4.012 -14.609 1 40.28 232 GLY B O 1
ATOM 8796 N N . HIS B 1 233 ? -2.951 5.277 -12.961 1 38.62 233 HIS B N 1
ATOM 8797 C CA . HIS B 1 233 ? -2.713 6.379 -13.883 1 38.62 233 HIS B CA 1
ATOM 8798 C C . HIS B 1 233 ? -1.245 6.445 -14.297 1 38.62 233 HIS B C 1
ATOM 8800 O O . HIS B 1 233 ? -0.85 7.328 -15.062 1 38.62 233 HIS B O 1
ATOM 8806 N N . ASP B 1 234 ? -0.432 5.711 -13.703 1 44.97 234 ASP B N 1
ATOM 8807 C CA . ASP B 1 234 ? 1 5.762 -13.977 1 44.97 234 ASP B CA 1
ATOM 8808 C C . ASP B 1 234 ? 1.276 5.625 -15.477 1 44.97 234 ASP B C 1
ATOM 8810 O O . ASP B 1 234 ? 2.293 6.113 -15.969 1 44.97 234 ASP B O 1
ATOM 8814 N N . LYS B 1 235 ? 0.321 5.012 -16.156 1 43.56 235 LYS B N 1
ATOM 8815 C CA . LYS B 1 235 ? 0.629 4.707 -17.547 1 43.56 235 LYS B CA 1
ATOM 8816 C C . LYS B 1 235 ? 0.345 5.902 -18.453 1 43.56 235 LYS B C 1
ATOM 8818 O O . LYS B 1 235 ? 0.646 5.875 -19.641 1 43.56 235 LYS B O 1
ATOM 8823 N N . MET B 1 236 ? -0.388 6.852 -17.938 1 41.84 236 MET B N 1
ATOM 8824 C CA . MET B 1 236 ? -0.838 7.785 -18.969 1 41.84 236 MET B CA 1
ATOM 8825 C C . MET B 1 236 ? 0.305 8.688 -19.422 1 41.84 236 MET B C 1
ATOM 8827 O O . MET B 1 236 ? 0.218 9.328 -20.469 1 41.84 236 MET B O 1
ATOM 8831 N N . GLN B 1 237 ? 1.143 9.188 -18.531 1 46.78 237 GLN B N 1
ATOM 8832 C CA . GLN B 1 237 ? 2.125 10.086 -19.125 1 46.78 237 GLN B CA 1
ATOM 8833 C C . GLN B 1 237 ? 3.375 9.328 -19.562 1 46.78 237 GLN B C 1
ATOM 8835 O O . GLN B 1 237 ? 4.09 8.773 -18.719 1 46.78 237 GLN B O 1
ATOM 8840 N N . LYS B 1 238 ? 3.502 9.109 -20.812 1 56.91 238 LYS B N 1
ATOM 8841 C CA . LYS B 1 238 ? 4.688 8.516 -21.422 1 56.91 238 LYS B CA 1
ATOM 8842 C C . LYS B 1 238 ? 5.965 9.164 -20.891 1 56.91 238 LYS B C 1
ATOM 8844 O O . LYS B 1 238 ? 6.098 10.383 -20.906 1 56.91 238 LYS B O 1
ATOM 8849 N N . GLY B 1 239 ? 6.77 8.492 -20.141 1 68.75 239 GLY B N 1
ATOM 8850 C CA . GLY B 1 239 ? 8.102 8.891 -19.719 1 68.75 239 GLY B CA 1
ATOM 8851 C C . GLY B 1 239 ? 8.156 9.391 -18.297 1 68.75 239 GLY B C 1
ATOM 8852 O O . GLY B 1 239 ? 9.227 9.703 -17.781 1 68.75 239 GLY B O 1
ATOM 8853 N N . ALA B 1 240 ? 6.973 9.547 -17.719 1 77.94 240 ALA B N 1
ATOM 8854 C CA . ALA B 1 240 ? 6.953 10.031 -16.328 1 77.94 240 ALA B CA 1
ATOM 8855 C C . ALA B 1 240 ? 7.48 8.977 -15.375 1 77.94 240 ALA B C 1
ATOM 8857 O O . ALA B 1 240 ? 7.188 7.789 -15.523 1 77.94 240 ALA B O 1
ATOM 8858 N N . CYS B 1 241 ? 8.531 9.5 -14.602 1 85.75 241 CYS B N 1
ATOM 8859 C CA . CYS B 1 241 ? 9.086 8.625 -13.57 1 85.75 241 CYS B CA 1
ATOM 8860 C C . CYS B 1 241 ? 8.633 9.055 -12.188 1 85.75 241 CYS B C 1
ATOM 8862 O O . CYS B 1 241 ? 8.633 10.25 -11.867 1 85.75 241 CYS B O 1
ATOM 8864 N N . PHE B 1 242 ? 8.297 8.188 -11.367 1 80.88 242 PHE B N 1
ATOM 8865 C CA . PHE B 1 242 ? 7.766 8.508 -10.055 1 80.88 242 PHE B CA 1
ATOM 8866 C C . PHE B 1 242 ? 8.734 8.086 -8.953 1 80.88 242 PHE B C 1
ATOM 8868 O O . PHE B 1 242 ? 8.477 8.312 -7.773 1 80.88 242 PHE B O 1
ATOM 8875 N N . SER B 1 243 ? 9.742 7.48 -9.344 1 88 243 SER B N 1
ATOM 8876 C CA . SER B 1 243 ? 10.797 7.109 -8.406 1 88 243 SER B CA 1
ATOM 8877 C C . SER B 1 243 ? 12.172 7.18 -9.062 1 88 243 SER B C 1
ATOM 8879 O O . SER B 1 243 ? 12.281 7.168 -10.289 1 88 243 SER B O 1
ATOM 8881 N N . ILE B 1 244 ? 13.125 7.273 -8.258 1 94.44 244 ILE B N 1
ATOM 8882 C CA . ILE B 1 244 ? 14.484 7.34 -8.766 1 94.44 244 ILE B CA 1
ATOM 8883 C C . ILE B 1 244 ? 14.859 6.012 -9.414 1 94.44 244 ILE B C 1
ATOM 8885 O O . ILE B 1 244 ? 15.586 5.98 -10.414 1 94.44 244 ILE B O 1
ATOM 8889 N N . LEU B 1 245 ? 14.375 4.945 -8.867 1 91 245 LEU B N 1
ATOM 8890 C CA . LEU B 1 245 ? 14.625 3.641 -9.461 1 91 245 LEU B CA 1
ATOM 8891 C C . LEU B 1 245 ? 14.086 3.578 -10.883 1 91 245 LEU B C 1
ATOM 8893 O O . LEU B 1 245 ? 14.781 3.119 -11.797 1 91 245 LEU B O 1
ATOM 8897 N N . GLU B 1 246 ? 12.914 4.07 -11.039 1 89.69 246 GLU B N 1
ATOM 8898 C CA . GLU B 1 246 ? 12.305 4.082 -12.367 1 89.69 246 GLU B CA 1
ATOM 8899 C C . GLU B 1 246 ? 13.102 4.961 -13.328 1 89.69 246 GLU B C 1
ATOM 8901 O O . GLU B 1 246 ? 13.188 4.664 -14.523 1 89.69 246 GLU B O 1
ATOM 8906 N N . LEU B 1 247 ? 13.609 5.992 -12.82 1 94.31 247 LEU B N 1
ATOM 8907 C CA . LEU B 1 247 ? 14.375 6.93 -13.633 1 94.31 247 LEU B CA 1
ATOM 8908 C C . LEU B 1 247 ? 15.695 6.305 -14.086 1 94.31 247 LEU B C 1
ATOM 8910 O O . LEU B 1 247 ? 16.094 6.461 -15.242 1 94.31 247 LEU B O 1
ATOM 8914 N N . LEU B 1 248 ? 16.328 5.543 -13.219 1 96.25 248 LEU B N 1
ATOM 8915 C CA . LEU B 1 248 ? 17.688 5.098 -13.477 1 96.25 248 LEU B CA 1
ATOM 8916 C C . LEU B 1 248 ? 17.703 3.658 -13.977 1 96.25 248 LEU B C 1
ATOM 8918 O O . LEU B 1 248 ? 18.734 3.178 -14.469 1 96.25 248 LEU B O 1
ATOM 8922 N N . ASP B 1 249 ? 16.578 3.012 -13.93 1 91.75 249 ASP B N 1
ATOM 8923 C CA . ASP B 1 249 ? 16.609 1.59 -14.25 1 91.75 249 ASP B CA 1
ATOM 8924 C C . ASP B 1 249 ? 16.516 1.372 -15.766 1 91.75 249 ASP B C 1
ATOM 8926 O O . ASP B 1 249 ? 15.453 1.078 -16.297 1 91.75 249 ASP B O 1
ATOM 8930 N N . HIS B 1 250 ? 17.625 1.434 -16.375 1 92.69 250 HIS B N 1
ATOM 8931 C CA . HIS B 1 250 ? 17.766 1.088 -17.781 1 92.69 250 HIS B CA 1
ATOM 8932 C C . HIS B 1 250 ? 18.688 -0.112 -17.969 1 92.69 250 HIS B C 1
ATOM 8934 O O . HIS B 1 250 ? 19.484 -0.147 -18.906 1 92.69 250 HIS B O 1
ATOM 8940 N N . THR B 1 251 ? 18.562 -0.938 -16.984 1 89.75 251 THR B N 1
ATOM 8941 C CA . THR B 1 251 ? 19.359 -2.162 -17.047 1 89.75 251 THR B CA 1
ATOM 8942 C C . THR B 1 251 ? 18.578 -3.281 -17.719 1 89.75 251 THR B C 1
ATOM 8944 O O . THR B 1 251 ? 17.344 -3.262 -17.75 1 89.75 251 THR B O 1
ATOM 8947 N N . SER B 1 252 ? 19.266 -4.195 -18.312 1 86.06 252 SER B N 1
ATOM 8948 C CA . SER B 1 252 ? 18.625 -5.293 -19.031 1 86.06 252 SER B CA 1
ATOM 8949 C C . SER B 1 252 ? 18.75 -6.602 -18.266 1 86.06 252 SER B C 1
ATOM 8951 O O . SER B 1 252 ? 17.875 -7.465 -18.359 1 86.06 252 SER B O 1
ATOM 8953 N N . SER B 1 253 ? 19.797 -6.66 -17.531 1 83.19 253 SER B N 1
ATOM 8954 C CA . SER B 1 253 ? 20.016 -7.898 -16.781 1 83.19 253 SER B CA 1
ATOM 8955 C C . SER B 1 253 ? 19.406 -7.82 -15.391 1 83.19 253 SER B C 1
ATOM 8957 O O . SER B 1 253 ? 19.328 -6.742 -14.797 1 83.19 253 SER B O 1
ATOM 8959 N N . SER B 1 254 ? 19.016 -8.969 -14.93 1 75.88 254 SER B N 1
ATOM 8960 C CA . SER B 1 254 ? 18.422 -9.031 -13.602 1 75.88 254 SER B CA 1
ATOM 8961 C C . SER B 1 254 ? 19.453 -8.711 -12.523 1 75.88 254 SER B C 1
ATOM 8963 O O . SER B 1 254 ? 19.125 -8.062 -11.523 1 75.88 254 SER B O 1
ATOM 8965 N N . LEU B 1 255 ? 20.625 -9.164 -12.758 1 74.25 255 LEU B N 1
ATOM 8966 C CA . LEU B 1 255 ? 21.672 -8.906 -11.781 1 74.25 255 LEU B CA 1
ATOM 8967 C C . LEU B 1 255 ? 21.969 -7.414 -11.695 1 74.25 255 LEU B C 1
ATOM 8969 O O . LEU B 1 255 ? 22.172 -6.883 -10.602 1 74.25 255 LEU B O 1
ATOM 8973 N N . ALA B 1 256 ? 22 -6.836 -12.766 1 84.94 256 ALA B N 1
ATOM 8974 C CA . ALA B 1 256 ? 22.281 -5.402 -12.781 1 84.94 256 ALA B CA 1
ATOM 8975 C C . ALA B 1 256 ? 21.156 -4.621 -12.102 1 84.94 256 ALA B C 1
ATOM 8977 O O . ALA B 1 256 ? 21.406 -3.645 -11.391 1 84.94 256 ALA B O 1
ATOM 8978 N N . THR B 1 257 ? 19.984 -5.016 -12.297 1 84 257 THR B N 1
ATOM 8979 C CA . THR B 1 257 ? 18.844 -4.359 -11.664 1 84 257 THR B CA 1
ATOM 8980 C C . THR B 1 257 ? 18.922 -4.5 -10.141 1 84 257 THR B C 1
ATOM 8982 O O . THR B 1 257 ? 18.656 -3.545 -9.414 1 84 257 THR B O 1
ATOM 8985 N N . LYS B 1 258 ? 19.25 -5.633 -9.758 1 74.56 258 LYS B N 1
ATOM 8986 C CA . LYS B 1 258 ? 19.406 -5.867 -8.328 1 74.56 258 LYS B CA 1
ATOM 8987 C C . LYS B 1 258 ? 20.531 -5.027 -7.754 1 74.56 258 LYS B C 1
ATOM 8989 O O . LYS B 1 258 ? 20.422 -4.48 -6.656 1 74.56 258 LYS B O 1
ATOM 8994 N N . LEU B 1 259 ? 21.578 -5.02 -8.461 1 80.19 259 LEU B N 1
ATOM 8995 C CA . LEU B 1 259 ? 22.703 -4.215 -8.031 1 80.19 259 LEU B CA 1
ATOM 8996 C C . LEU B 1 259 ? 22.328 -2.74 -7.957 1 80.19 259 LEU B C 1
ATOM 8998 O O . LEU B 1 259 ? 22.719 -2.043 -7.02 1 80.19 259 LEU B O 1
ATOM 9002 N N . LEU B 1 260 ? 21.625 -2.318 -8.914 1 87.62 260 LEU B N 1
ATOM 9003 C CA . LEU B 1 260 ? 21.172 -0.934 -8.914 1 87.62 260 LEU B CA 1
ATOM 9004 C C . LEU B 1 260 ? 20.344 -0.638 -7.664 1 87.62 260 LEU B C 1
ATOM 9006 O O . LEU B 1 260 ? 20.547 0.389 -7.012 1 87.62 260 LEU B O 1
ATOM 9010 N N . LYS B 1 261 ? 19.438 -1.469 -7.355 1 81 261 LYS B N 1
ATOM 9011 C CA . LYS B 1 261 ? 18.609 -1.298 -6.168 1 81 261 LYS B CA 1
ATOM 9012 C C . LYS B 1 261 ? 19.469 -1.222 -4.906 1 81 261 LYS B C 1
ATOM 9014 O O . LYS B 1 261 ? 19.203 -0.408 -4.02 1 81 261 LYS B O 1
ATOM 9019 N N . SER B 1 262 ? 20.438 -1.994 -4.906 1 74.69 262 SER B N 1
ATOM 9020 C CA . SER B 1 262 ? 21.359 -1.988 -3.768 1 74.69 262 SER B CA 1
ATOM 9021 C C . SER B 1 262 ? 22.125 -0.672 -3.68 1 74.69 262 SER B C 1
ATOM 9023 O O . SER B 1 262 ? 22.266 -0.106 -2.594 1 74.69 262 SER B O 1
ATOM 9025 N N . TRP B 1 263 ? 22.594 -0.259 -4.82 1 83.31 263 TRP B N 1
ATOM 9026 C CA . TRP B 1 263 ? 23.328 1.004 -4.859 1 83.31 263 TRP B CA 1
ATOM 9027 C C . TRP B 1 263 ? 22.438 2.162 -4.422 1 83.31 263 TRP B C 1
ATOM 9029 O O . TRP B 1 263 ? 22.906 3.098 -3.766 1 83.31 263 TRP B O 1
ATOM 9039 N N . LEU B 1 264 ? 21.172 2.072 -4.75 1 88.06 264 LEU B N 1
ATOM 9040 C CA . LEU B 1 264 ? 20.234 3.135 -4.406 1 88.06 264 LEU B CA 1
ATOM 9041 C C . LEU B 1 264 ? 19.922 3.115 -2.916 1 88.06 264 LEU B C 1
ATOM 9043 O O . LEU B 1 264 ? 19.719 4.168 -2.309 1 88.06 264 LEU B O 1
ATOM 9047 N N . ALA B 1 265 ? 19.875 2.051 -2.359 1 75 265 ALA B N 1
ATOM 9048 C CA . ALA B 1 265 ? 19.547 1.91 -0.945 1 75 265 ALA B CA 1
ATOM 9049 C C . ALA B 1 265 ? 20.719 2.33 -0.059 1 75 265 ALA B C 1
ATOM 9051 O O . ALA B 1 265 ? 20.516 2.73 1.092 1 75 265 ALA B O 1
ATOM 9052 N N . SER B 1 266 ? 21.875 2.217 -0.668 1 76.75 266 SER B N 1
ATOM 9053 C CA . SER B 1 266 ? 23.062 2.504 0.141 1 76.75 266 SER B CA 1
ATOM 9054 C C . SER B 1 266 ? 24.062 3.338 -0.636 1 76.75 266 SER B C 1
ATOM 9056 O O . SER B 1 266 ? 25.094 2.82 -1.077 1 76.75 266 SER B O 1
ATOM 9058 N N . PRO B 1 267 ? 23.891 4.562 -0.604 1 89.44 267 PRO B N 1
ATOM 9059 C CA . PRO B 1 267 ? 24.859 5.43 -1.29 1 89.44 267 PRO B CA 1
ATOM 9060 C C . PRO B 1 267 ? 26.234 5.434 -0.621 1 89.44 267 PRO B C 1
ATOM 9062 O O . PRO B 1 267 ? 26.375 4.961 0.508 1 89.44 267 PRO B O 1
ATOM 9065 N N . LEU B 1 268 ? 27.203 5.941 -1.342 1 86.94 268 LEU B N 1
ATOM 9066 C CA . LEU B 1 268 ? 28.594 5.91 -0.878 1 86.94 268 LEU B CA 1
ATOM 9067 C C . LEU B 1 268 ? 28.938 7.191 -0.125 1 86.94 268 LEU B C 1
ATOM 9069 O O . LEU B 1 268 ? 28.344 8.242 -0.378 1 86.94 268 LEU B O 1
ATOM 9073 N N . SER B 1 269 ? 29.828 7.113 0.836 1 87.81 269 SER B N 1
ATOM 9074 C CA . SER B 1 269 ? 30.266 8.289 1.576 1 87.81 269 SER B CA 1
ATOM 9075 C C . SER B 1 269 ? 31.75 8.57 1.352 1 87.81 269 SER B C 1
ATOM 9077 O O . SER B 1 269 ? 32.25 9.609 1.776 1 87.81 269 SER B O 1
ATOM 9079 N N . SER B 1 270 ? 32.438 7.668 0.592 1 85.88 270 SER B N 1
ATOM 9080 C CA . SER B 1 270 ? 33.844 7.836 0.298 1 85.88 270 SER B CA 1
ATOM 9081 C C . SER B 1 270 ? 34.062 8.555 -1.031 1 85.88 270 SER B C 1
ATOM 9083 O O . SER B 1 270 ? 33.5 8.148 -2.055 1 85.88 270 SER B O 1
ATOM 9085 N N . LYS B 1 271 ? 34.906 9.57 -0.935 1 91.19 271 LYS B N 1
ATOM 9086 C CA . LYS B 1 271 ? 35.156 10.367 -2.129 1 91.19 271 LYS B CA 1
ATOM 9087 C C . LYS B 1 271 ? 35.781 9.516 -3.229 1 91.19 271 LYS B C 1
ATOM 9089 O O . LYS B 1 271 ? 35.438 9.633 -4.398 1 91.19 271 LYS B O 1
ATOM 9094 N N . VAL B 1 272 ? 36.688 8.656 -2.857 1 86.06 272 VAL B N 1
ATOM 9095 C CA . VAL B 1 272 ? 37.438 7.848 -3.812 1 86.06 272 VAL B CA 1
ATOM 9096 C C . VAL B 1 272 ? 36.5 6.914 -4.562 1 86.06 272 VAL B C 1
ATOM 9098 O O . VAL B 1 272 ? 36.562 6.801 -5.789 1 86.06 272 VAL B O 1
ATOM 9101 N N . LEU B 1 273 ? 35.656 6.324 -3.834 1 85.94 273 LEU B N 1
ATOM 9102 C CA . LEU B 1 273 ? 34.719 5.375 -4.434 1 85.94 273 LEU B CA 1
ATOM 9103 C C . LEU B 1 273 ? 33.719 6.094 -5.344 1 85.94 273 LEU B C 1
ATOM 9105 O O . LEU B 1 273 ? 33.375 5.598 -6.426 1 85.94 273 LEU B O 1
ATOM 9109 N N . ILE B 1 274 ? 33.219 7.246 -4.922 1 93.31 274 ILE B N 1
ATOM 9110 C CA . ILE B 1 274 ? 32.281 8.008 -5.723 1 93.31 274 ILE B CA 1
ATOM 9111 C C . ILE B 1 274 ? 32.938 8.492 -7.004 1 93.31 274 ILE B C 1
ATOM 9113 O O . ILE B 1 274 ? 32.375 8.375 -8.094 1 93.31 274 ILE B O 1
ATOM 9117 N N . GLU B 1 275 ? 34.156 8.969 -6.836 1 91.56 275 GLU B N 1
ATOM 9118 C CA . GLU B 1 275 ? 34.875 9.461 -7.992 1 91.56 275 GLU B CA 1
ATOM 9119 C C . GLU B 1 275 ? 35.156 8.344 -8.992 1 91.56 275 GLU B C 1
ATOM 9121 O O . GLU B 1 275 ? 35.188 8.57 -10.203 1 91.56 275 GLU B O 1
ATOM 9126 N N . GLY B 1 276 ? 35.375 7.191 -8.453 1 88.31 276 GLY B N 1
ATOM 9127 C CA . GLY B 1 276 ? 35.531 6.039 -9.32 1 88.31 276 GLY B CA 1
ATOM 9128 C C . GLY B 1 276 ? 34.375 5.812 -10.258 1 88.31 276 GLY B C 1
ATOM 9129 O O . GLY B 1 276 ? 34.562 5.543 -11.445 1 88.31 276 GLY B O 1
ATOM 9130 N N . ARG B 1 277 ? 33.188 5.902 -9.734 1 91.62 277 ARG B N 1
ATOM 9131 C CA . ARG B 1 277 ? 32 5.719 -10.539 1 91.62 277 ARG B CA 1
ATOM 9132 C C . ARG B 1 277 ? 31.797 6.883 -11.5 1 91.62 277 ARG B C 1
ATOM 9134 O O . ARG B 1 277 ? 31.469 6.68 -12.672 1 91.62 277 ARG B O 1
ATOM 9141 N N . LEU B 1 278 ? 32.031 8.102 -10.961 1 95.12 278 LEU B N 1
ATOM 9142 C CA . LEU B 1 278 ? 31.844 9.305 -11.766 1 95.12 278 LEU B CA 1
ATOM 9143 C C . LEU B 1 278 ? 32.781 9.32 -12.961 1 95.12 278 LEU B C 1
ATOM 9145 O O . LEU B 1 278 ? 32.406 9.758 -14.055 1 95.12 278 LEU B O 1
ATOM 9149 N N . LYS B 1 279 ? 33.969 8.883 -12.742 1 92.81 279 LYS B N 1
ATOM 9150 C CA . LYS B 1 279 ? 34.938 8.852 -13.82 1 92.81 279 LYS B CA 1
ATOM 9151 C C . LYS B 1 279 ? 34.5 7.91 -14.938 1 92.81 279 LYS B C 1
ATOM 9153 O O . LYS B 1 279 ? 34.688 8.211 -16.109 1 92.81 279 LYS B O 1
ATOM 9158 N N . VAL B 1 280 ? 33.969 6.773 -14.555 1 93.06 280 VAL B N 1
ATOM 9159 C CA . VAL B 1 280 ? 33.5 5.816 -15.555 1 93.06 280 VAL B CA 1
ATOM 9160 C C . VAL B 1 280 ? 32.406 6.445 -16.391 1 93.06 280 VAL B C 1
ATOM 9162 O O . VAL B 1 280 ? 32.406 6.336 -17.609 1 93.06 280 VAL B O 1
ATOM 9165 N N . VAL B 1 281 ? 31.484 7.141 -15.734 1 95.12 281 VAL B N 1
ATOM 9166 C CA . VAL B 1 281 ? 30.391 7.801 -16.422 1 95.12 281 VAL B CA 1
ATOM 9167 C C . VAL B 1 281 ? 30.938 8.875 -17.359 1 95.12 281 VAL B C 1
ATOM 9169 O O . VAL B 1 281 ? 30.469 9.008 -18.5 1 95.12 281 VAL B O 1
ATOM 9172 N N . GLU B 1 282 ? 31.891 9.57 -16.891 1 94.69 282 GLU B N 1
ATOM 9173 C CA . GLU B 1 282 ? 32.5 10.625 -17.688 1 94.69 282 GLU B CA 1
ATOM 9174 C C . GLU B 1 282 ? 33.156 10.047 -18.938 1 94.69 282 GLU B C 1
ATOM 9176 O O . GLU B 1 282 ? 33 10.602 -20.031 1 94.69 282 GLU B O 1
ATOM 9181 N N . ILE B 1 283 ? 33.875 8.961 -18.828 1 93.12 283 ILE B N 1
ATOM 9182 C CA . ILE B 1 283 ? 34.594 8.32 -19.922 1 93.12 283 ILE B CA 1
ATOM 9183 C C . ILE B 1 283 ? 33.594 7.844 -20.969 1 93.12 283 ILE B C 1
ATOM 9185 O O . ILE B 1 283 ? 33.781 8.016 -22.172 1 93.12 283 ILE B O 1
ATOM 9189 N N . LEU B 1 284 ? 32.562 7.258 -20.5 1 94.12 284 LEU B N 1
ATOM 9190 C CA . LEU B 1 284 ? 31.531 6.727 -21.391 1 94.12 284 LEU B CA 1
ATOM 9191 C C . LEU B 1 284 ? 30.859 7.848 -22.188 1 94.12 284 LEU B C 1
ATOM 9193 O O . LEU B 1 284 ? 30.484 7.648 -23.344 1 94.12 284 LEU B O 1
ATOM 9197 N N . LEU B 1 285 ? 30.75 9.039 -21.547 1 94.75 285 LEU B N 1
ATOM 9198 C CA . LEU B 1 285 ? 30.016 10.141 -22.188 1 94.75 285 LEU B CA 1
ATOM 9199 C C . LEU B 1 285 ? 30.953 11.008 -23.016 1 94.75 285 LEU B C 1
ATOM 9201 O O . LEU B 1 285 ? 30.5 11.883 -23.75 1 94.75 285 LEU B O 1
ATOM 9205 N N . GLU B 1 286 ? 32.156 10.758 -22.984 1 93.56 286 GLU B N 1
ATOM 9206 C CA . GLU B 1 286 ? 33.094 11.508 -23.781 1 93.56 286 GLU B CA 1
ATOM 9207 C C . GLU B 1 286 ? 32.875 11.289 -25.266 1 93.56 286 GLU B C 1
ATOM 9209 O O . GLU B 1 286 ? 32.562 10.18 -25.703 1 93.56 286 GLU B O 1
ATOM 9214 N N . LYS B 1 287 ? 33.094 12.219 -26.047 1 91.75 287 LYS B N 1
ATOM 9215 C CA . LYS B 1 287 ? 32.812 12.195 -27.484 1 91.75 287 LYS B CA 1
ATOM 9216 C C . LYS B 1 287 ? 33.656 11.156 -28.188 1 91.75 287 LYS B C 1
ATOM 9218 O O . LYS B 1 287 ? 33.219 10.484 -29.125 1 91.75 287 LYS B O 1
ATOM 9223 N N . ASN B 1 288 ? 34.844 10.906 -27.781 1 92.06 288 ASN B N 1
ATOM 9224 C CA . ASN B 1 288 ? 35.781 9.969 -28.406 1 92.06 288 ASN B CA 1
ATOM 9225 C C . ASN B 1 288 ? 35.312 8.523 -28.203 1 92.06 288 ASN B C 1
ATOM 9227 O O . ASN B 1 288 ? 35.75 7.629 -28.938 1 92.06 288 ASN B O 1
ATOM 9231 N N . ASN B 1 289 ? 34.5 8.344 -27.25 1 93.69 289 ASN B N 1
ATOM 9232 C CA . ASN B 1 289 ? 34.094 6.984 -26.922 1 93.69 289 ASN B CA 1
ATOM 9233 C C . ASN B 1 289 ? 32.625 6.727 -27.297 1 93.69 289 ASN B C 1
ATOM 9235 O O . ASN B 1 289 ? 32.062 5.715 -26.891 1 93.69 289 ASN B O 1
ATOM 9239 N N . ASN B 1 290 ? 32.094 7.555 -28.062 1 93.06 290 ASN B N 1
ATOM 9240 C CA . ASN B 1 290 ? 30.656 7.496 -28.359 1 93.06 290 ASN B CA 1
ATOM 9241 C C . ASN B 1 290 ? 30.297 6.223 -29.125 1 93.06 290 ASN B C 1
ATOM 9243 O O . ASN B 1 290 ? 29.281 5.574 -28.812 1 93.06 290 ASN B O 1
ATOM 9247 N N . ILE B 1 291 ? 31.078 5.836 -30.031 1 93.12 291 ILE B N 1
ATOM 9248 C CA . ILE B 1 291 ? 30.812 4.656 -30.844 1 93.12 291 ILE B CA 1
ATOM 9249 C C . ILE B 1 291 ? 30.922 3.398 -29.984 1 93.12 291 ILE B C 1
ATOM 9251 O O . ILE B 1 291 ? 30.031 2.535 -30.016 1 93.12 291 ILE B O 1
ATOM 9255 N N . VAL B 1 292 ? 31.984 3.408 -29.25 1 94.38 292 VAL B N 1
ATOM 9256 C CA . VAL B 1 292 ? 32.188 2.248 -28.391 1 94.38 292 VAL B CA 1
ATOM 9257 C C . VAL B 1 292 ? 31.078 2.152 -27.359 1 94.38 292 VAL B C 1
ATOM 9259 O O . VAL B 1 292 ? 30.609 1.057 -27.047 1 94.38 292 VAL B O 1
ATOM 9262 N N . TYR B 1 293 ? 30.719 3.324 -26.906 1 94.25 293 TYR B N 1
ATOM 9263 C CA . TYR B 1 293 ? 29.625 3.383 -25.938 1 94.25 293 TYR B CA 1
ATOM 9264 C C . TYR B 1 293 ? 28.344 2.789 -26.516 1 94.25 293 TYR B C 1
ATOM 9266 O O . TYR B 1 293 ? 27.688 1.982 -25.859 1 94.25 293 TYR B O 1
ATOM 9274 N N . GLU B 1 294 ? 28.016 3.039 -27.656 1 93.94 294 GLU B N 1
ATOM 9275 C CA . GLU B 1 294 ? 26.812 2.531 -28.297 1 93.94 294 GLU B CA 1
ATOM 9276 C C . GLU B 1 294 ? 26.922 1.031 -28.562 1 93.94 294 GLU B C 1
ATOM 9278 O O . GLU B 1 294 ? 25.938 0.3 -28.406 1 93.94 294 GLU B O 1
ATOM 9283 N N . ASP B 1 295 ? 28.062 0.659 -28.938 1 94.69 295 ASP B N 1
ATOM 9284 C CA . ASP B 1 295 ? 28.281 -0.764 -29.172 1 94.69 295 ASP B CA 1
ATOM 9285 C C . ASP B 1 295 ? 28.156 -1.568 -27.891 1 94.69 295 ASP B C 1
ATOM 9287 O O . ASP B 1 295 ? 27.594 -2.666 -27.875 1 94.69 295 ASP B O 1
ATOM 9291 N N . LEU B 1 296 ? 28.734 -0.979 -26.891 1 94.5 296 LEU B N 1
ATOM 9292 C CA . LEU B 1 296 ? 28.641 -1.634 -25.594 1 94.5 296 LEU B CA 1
ATOM 9293 C C . LEU B 1 296 ? 27.188 -1.78 -25.156 1 94.5 296 LEU B C 1
ATOM 9295 O O . LEU B 1 296 ? 26.797 -2.83 -24.641 1 94.5 296 LEU B O 1
ATOM 9299 N N . ARG B 1 297 ? 26.469 -0.755 -25.359 1 92 297 ARG B N 1
ATOM 9300 C CA . ARG B 1 297 ? 25.047 -0.771 -24.984 1 92 297 ARG B CA 1
ATOM 9301 C C . ARG B 1 297 ? 24.297 -1.849 -25.75 1 92 297 ARG B C 1
ATOM 9303 O O . ARG B 1 297 ? 23.453 -2.545 -25.188 1 92 297 ARG B O 1
ATOM 9310 N N . GLU B 1 298 ? 24.578 -2.078 -26.922 1 92.5 298 GLU B N 1
ATOM 9311 C CA . GLU B 1 298 ? 23.906 -3.072 -27.75 1 92.5 298 GLU B CA 1
ATOM 9312 C C . GLU B 1 298 ? 24.266 -4.488 -27.312 1 92.5 298 GLU B C 1
ATOM 9314 O O . GLU B 1 298 ? 23.406 -5.371 -27.281 1 92.5 298 GLU B O 1
ATOM 9319 N N . GLN B 1 299 ? 25.531 -4.621 -27.016 1 92.12 299 GLN B N 1
ATOM 9320 C CA . GLN B 1 299 ? 25.984 -5.953 -26.625 1 92.12 299 GLN B CA 1
ATOM 9321 C C . GLN B 1 299 ? 25.422 -6.344 -25.266 1 92.12 299 GLN B C 1
ATOM 9323 O O . GLN B 1 299 ? 25.156 -7.52 -25 1 92.12 299 GLN B O 1
ATOM 9328 N N . LEU B 1 300 ? 25.312 -5.391 -24.438 1 91.5 300 LEU B N 1
ATOM 9329 C CA . LEU B 1 300 ? 24.844 -5.68 -23.078 1 91.5 300 LEU B CA 1
ATOM 9330 C C . LEU B 1 300 ? 23.344 -5.961 -23.078 1 91.5 300 LEU B C 1
ATOM 9332 O O . LEU B 1 300 ? 22.828 -6.617 -22.172 1 91.5 300 LEU B O 1
ATOM 9336 N N . LYS B 1 301 ? 22.781 -5.504 -24.172 1 88.81 301 LYS B N 1
ATOM 9337 C CA . LYS B 1 301 ? 21.344 -5.766 -24.281 1 88.81 301 LYS B CA 1
ATOM 9338 C C . LYS B 1 301 ? 21.078 -7.25 -24.516 1 88.81 301 LYS B C 1
ATOM 9340 O O . LYS B 1 301 ? 21.688 -7.875 -25.391 1 88.81 301 LYS B O 1
ATOM 9345 N N . GLY B 1 302 ? 20.359 -7.875 -23.734 1 81.81 302 GLY B N 1
ATOM 9346 C CA . GLY B 1 302 ? 19.969 -9.266 -23.891 1 81.81 302 GLY B CA 1
ATOM 9347 C C . GLY B 1 302 ? 21 -10.242 -23.359 1 81.81 302 GLY B C 1
ATOM 9348 O O . GLY B 1 302 ? 21.062 -11.391 -23.812 1 81.81 302 GLY B O 1
ATOM 9349 N N . LEU B 1 303 ? 21.891 -9.805 -22.609 1 87.62 303 LEU B N 1
ATOM 9350 C CA . LEU B 1 303 ? 22.844 -10.711 -21.984 1 87.62 303 LEU B CA 1
ATOM 9351 C C . LEU B 1 303 ? 22.125 -11.75 -21.141 1 87.62 303 LEU B C 1
ATOM 9353 O O . LEU B 1 303 ? 21.359 -11.406 -20.25 1 87.62 303 LEU B O 1
ATOM 9357 N N . PRO B 1 304 ? 22.328 -13.016 -21.484 1 89.12 304 PRO B N 1
ATOM 9358 C CA . PRO B 1 304 ? 21.656 -14.062 -20.719 1 89.12 304 PRO B CA 1
ATOM 9359 C C . PRO B 1 304 ? 22.109 -14.117 -19.266 1 89.12 304 PRO B C 1
ATOM 9361 O O . PRO B 1 304 ? 23.203 -13.633 -18.938 1 89.12 304 PRO B O 1
ATOM 9364 N N . ASP B 1 305 ? 21.359 -14.742 -18.531 1 84.31 305 ASP B N 1
ATOM 9365 C CA . ASP B 1 305 ? 21.656 -14.875 -17.109 1 84.31 305 ASP B CA 1
ATOM 9366 C C . ASP B 1 305 ? 22.609 -16.031 -16.844 1 84.31 305 ASP B C 1
ATOM 9368 O O . ASP B 1 305 ? 22.219 -17.203 -16.875 1 84.31 305 ASP B O 1
ATOM 9372 N N . LEU B 1 306 ? 23.781 -15.688 -16.547 1 85.44 306 LEU B N 1
ATOM 9373 C CA . LEU B 1 306 ? 24.828 -16.688 -16.359 1 85.44 306 LEU B CA 1
ATOM 9374 C C . LEU B 1 306 ? 24.531 -17.562 -15.141 1 85.44 306 LEU B C 1
ATOM 9376 O O . LEU B 1 306 ? 24.812 -18.75 -15.148 1 85.44 306 LEU B O 1
ATOM 9380 N N . PHE B 1 307 ? 24.016 -16.953 -14.266 1 77.19 307 PHE B N 1
ATOM 9381 C CA . PHE B 1 307 ? 23.766 -17.703 -13.031 1 77.19 307 PHE B CA 1
ATOM 9382 C C . PHE B 1 307 ? 22.719 -18.781 -13.242 1 77.19 307 PHE B C 1
ATOM 9384 O O . PHE B 1 307 ? 22.844 -19.891 -12.727 1 77.19 307 PHE B O 1
ATOM 9391 N N . ARG B 1 308 ? 21.844 -18.438 -13.969 1 80 308 ARG B N 1
ATOM 9392 C CA . ARG B 1 308 ? 20.844 -19.438 -14.32 1 80 308 ARG B CA 1
ATOM 9393 C C . ARG B 1 308 ? 21.453 -20.578 -15.125 1 80 308 ARG B C 1
ATOM 9395 O O . ARG B 1 308 ? 21.141 -21.75 -14.906 1 80 308 ARG B O 1
ATOM 9402 N N . ILE B 1 309 ? 22.312 -20.25 -15.969 1 88.44 309 ILE B N 1
ATOM 9403 C CA . ILE B 1 309 ? 23 -21.219 -16.828 1 88.44 309 ILE B CA 1
ATOM 9404 C C . ILE B 1 309 ? 23.875 -22.125 -15.969 1 88.44 309 ILE B C 1
ATOM 9406 O O . ILE B 1 309 ? 23.828 -23.344 -16.094 1 88.44 309 ILE B O 1
ATOM 9410 N N . LEU B 1 310 ? 24.609 -21.531 -15.102 1 84.56 310 LEU B N 1
ATOM 9411 C CA . LEU B 1 310 ? 25.531 -22.297 -14.266 1 84.56 310 LEU B CA 1
ATOM 9412 C C . LEU B 1 310 ? 24.781 -23.203 -13.305 1 84.56 310 LEU B C 1
ATOM 9414 O O . LEU B 1 310 ? 25.203 -24.328 -13.039 1 84.56 310 LEU B O 1
ATOM 9418 N N . ASN B 1 311 ? 23.688 -22.719 -12.906 1 79.38 311 ASN B N 1
ATOM 9419 C CA . ASN B 1 311 ? 22.859 -23.531 -12.023 1 79.38 311 ASN B CA 1
ATOM 9420 C C . ASN B 1 311 ? 22.281 -24.734 -12.758 1 79.38 311 ASN B C 1
ATOM 9422 O O . ASN B 1 311 ? 22.219 -25.828 -12.203 1 79.38 311 ASN B O 1
ATOM 9426 N N . ALA B 1 312 ? 21.922 -24.516 -13.953 1 84.38 312 ALA B N 1
ATOM 9427 C CA . ALA B 1 312 ? 21.406 -25.625 -14.766 1 84.38 312 ALA B CA 1
ATOM 9428 C C . ALA B 1 312 ? 22.484 -26.656 -15.031 1 84.38 312 ALA B C 1
ATOM 9430 O O . ALA B 1 312 ? 22.234 -27.859 -14.977 1 84.38 312 ALA B O 1
ATOM 9431 N N . ILE B 1 313 ? 23.688 -26.266 -15.219 1 88.25 313 ILE B N 1
ATOM 9432 C CA . ILE B 1 313 ? 24.828 -27.141 -15.516 1 88.25 313 ILE B CA 1
ATOM 9433 C C . ILE B 1 313 ? 25.219 -27.906 -14.258 1 88.25 313 ILE B C 1
ATOM 9435 O O . ILE B 1 313 ? 25.5 -29.109 -14.32 1 88.25 313 ILE B O 1
ATOM 9439 N N . ARG B 1 314 ? 25.094 -27.234 -13.219 1 79.75 314 ARG B N 1
ATOM 9440 C CA . ARG B 1 314 ? 25.469 -27.859 -11.953 1 79.75 314 ARG B CA 1
ATOM 9441 C C . ARG B 1 314 ? 24.469 -28.922 -11.555 1 79.75 314 ARG B C 1
ATOM 9443 O O . ARG B 1 314 ? 24.844 -29.969 -11.023 1 79.75 314 ARG B O 1
ATOM 9450 N N . ASN B 1 315 ? 23.25 -28.656 -11.883 1 76.44 315 ASN B N 1
ATOM 9451 C CA . ASN B 1 315 ? 22.188 -29.578 -11.508 1 76.44 315 ASN B CA 1
ATOM 9452 C C . ASN B 1 315 ? 22.016 -30.688 -12.547 1 76.44 315 ASN B C 1
ATOM 9454 O O . ASN B 1 315 ? 21.234 -31.625 -12.344 1 76.44 315 ASN B O 1
ATOM 9458 N N . GLY B 1 316 ? 22.734 -30.688 -13.539 1 78.88 316 GLY B N 1
ATOM 9459 C CA . GLY B 1 316 ? 22.672 -31.719 -14.57 1 78.88 316 GLY B CA 1
ATOM 9460 C C . GLY B 1 316 ? 21.422 -31.609 -15.438 1 78.88 316 GLY B C 1
ATOM 9461 O O . GLY B 1 316 ? 21.047 -32.562 -16.109 1 78.88 316 GLY B O 1
ATOM 9462 N N . LYS B 1 317 ? 20.703 -30.594 -15.344 1 79.88 317 LYS B N 1
ATOM 9463 C CA . LYS B 1 317 ? 19.5 -30.391 -16.125 1 79.88 317 LYS B CA 1
ATOM 9464 C C . LYS B 1 317 ? 19.766 -29.469 -17.312 1 79.88 317 LYS B C 1
ATOM 9466 O O . LYS B 1 317 ? 19.141 -28.406 -17.422 1 79.88 317 LYS B O 1
ATOM 9471 N N . THR B 1 318 ? 20.656 -29.891 -18.156 1 85.44 318 THR B N 1
ATOM 9472 C CA . THR B 1 318 ? 21.031 -29.031 -19.266 1 85.44 318 THR B CA 1
ATOM 9473 C C . THR B 1 318 ? 20.172 -29.312 -20.484 1 85.44 318 THR B C 1
ATOM 9475 O O . THR B 1 318 ? 19.922 -30.469 -20.812 1 85.44 318 THR B O 1
ATOM 9478 N N . THR B 1 319 ? 19.594 -28.297 -20.984 1 87.94 319 THR B N 1
ATOM 9479 C CA . THR B 1 319 ? 18.812 -28.375 -22.234 1 87.94 319 THR B CA 1
ATOM 9480 C C . THR B 1 319 ? 19.562 -27.688 -23.375 1 87.94 319 THR B C 1
ATOM 9482 O O . THR B 1 319 ? 20.656 -27.172 -23.188 1 87.94 319 THR B O 1
ATOM 9485 N N . LEU B 1 320 ? 19.016 -27.922 -24.547 1 90.19 320 LEU B N 1
ATOM 9486 C CA . LEU B 1 320 ? 19.594 -27.25 -25.719 1 90.19 320 LEU B CA 1
ATOM 9487 C C . LEU B 1 320 ? 19.609 -25.75 -25.531 1 90.19 320 LEU B C 1
ATOM 9489 O O . LEU B 1 320 ? 20.594 -25.078 -25.875 1 90.19 320 LEU B O 1
ATOM 9493 N N . SER B 1 321 ? 18.641 -25.266 -24.859 1 91.5 321 SER B N 1
ATOM 9494 C CA . SER B 1 321 ? 18.531 -23.828 -24.641 1 91.5 321 SER B CA 1
ATOM 9495 C C . SER B 1 321 ? 19.625 -23.328 -23.703 1 91.5 321 SER B C 1
ATOM 9497 O O . SER B 1 321 ? 20.141 -22.219 -23.859 1 91.5 321 SER B O 1
ATOM 9499 N N . THR B 1 322 ? 19.984 -24.141 -22.766 1 92.12 322 THR B N 1
ATOM 9500 C CA . THR B 1 322 ? 21.047 -23.781 -21.812 1 92.12 322 THR B CA 1
ATOM 9501 C C . THR B 1 322 ? 22.375 -23.625 -22.547 1 92.12 322 THR B C 1
ATOM 9503 O O . THR B 1 322 ? 23.109 -22.656 -22.312 1 92.12 322 THR B O 1
ATOM 9506 N N . TRP B 1 323 ? 22.578 -24.547 -23.422 1 92.56 323 TRP B N 1
ATOM 9507 C CA . TRP B 1 323 ? 23.844 -24.5 -24.156 1 92.56 323 TRP B CA 1
ATOM 9508 C C . TRP B 1 323 ? 23.875 -23.344 -25.141 1 92.56 323 TRP B C 1
ATOM 9510 O O . TRP B 1 323 ? 24.891 -22.672 -25.297 1 92.56 323 TRP B O 1
ATOM 9520 N N . LEU B 1 324 ? 22.75 -23.078 -25.703 1 92.88 324 LEU B N 1
ATOM 9521 C CA . LEU B 1 324 ? 22.656 -21.953 -26.625 1 92.88 324 LEU B CA 1
ATOM 9522 C C . LEU B 1 324 ? 22.844 -20.625 -25.891 1 92.88 324 LEU B C 1
ATOM 9524 O O . LEU B 1 324 ? 23.516 -19.719 -26.391 1 92.88 324 LEU B O 1
ATOM 9528 N N . SER B 1 325 ? 22.281 -20.531 -24.75 1 93.81 325 SER B N 1
ATOM 9529 C CA . SER B 1 325 ? 22.406 -19.328 -23.938 1 93.81 325 SER B CA 1
ATOM 9530 C C . SER B 1 325 ? 23.859 -19.141 -23.469 1 93.81 325 SER B C 1
ATOM 9532 O O . SER B 1 325 ? 24.344 -18 -23.422 1 93.81 325 SER B O 1
ATOM 9534 N N . LEU B 1 326 ? 24.469 -20.234 -23.156 1 93.75 326 LEU B N 1
ATOM 9535 C CA . LEU B 1 326 ? 25.859 -20.172 -22.75 1 93.75 326 LEU B CA 1
ATOM 9536 C C . LEU B 1 326 ? 26.75 -19.688 -23.891 1 93.75 326 LEU B C 1
ATOM 9538 O O . LEU B 1 326 ? 27.625 -18.844 -23.688 1 93.75 326 LEU B O 1
ATOM 9542 N N . LEU B 1 327 ? 26.484 -20.219 -25.062 1 94.38 327 LEU B N 1
ATOM 9543 C CA . LEU B 1 327 ? 27.25 -19.812 -26.234 1 94.38 327 LEU B CA 1
ATOM 9544 C C . LEU B 1 327 ? 27.062 -18.328 -26.516 1 94.38 327 LEU B C 1
ATOM 9546 O O . LEU B 1 327 ? 28.016 -17.609 -26.797 1 94.38 327 LEU B O 1
ATOM 9550 N N . SER B 1 328 ? 25.875 -17.969 -26.406 1 93.94 328 SER B N 1
ATOM 9551 C CA . SER B 1 328 ? 25.578 -16.562 -26.625 1 93.94 328 SER B CA 1
ATOM 9552 C C . SER B 1 328 ? 26.25 -15.68 -25.578 1 93.94 328 SER B C 1
ATOM 9554 O O . SER B 1 328 ? 26.781 -14.617 -25.906 1 93.94 328 SER B O 1
ATOM 9556 N N . PHE B 1 329 ? 26.219 -16.047 -24.375 1 94.44 329 PHE B N 1
ATOM 9557 C CA . PHE B 1 329 ? 26.859 -15.312 -23.297 1 94.44 329 PHE B CA 1
ATOM 9558 C C . PHE B 1 329 ? 28.359 -15.18 -23.547 1 94.44 329 PHE B C 1
ATOM 9560 O O . PHE B 1 329 ? 28.922 -14.086 -23.406 1 94.44 329 PHE B O 1
ATOM 9567 N N . LEU B 1 330 ? 28.922 -16.297 -23.875 1 95.19 330 LEU B N 1
ATOM 9568 C CA . LEU B 1 330 ? 30.375 -16.312 -24.078 1 95.19 330 LEU B CA 1
ATOM 9569 C C . LEU B 1 330 ? 30.766 -15.414 -25.25 1 95.19 330 LEU B C 1
ATOM 9571 O O . LEU B 1 330 ? 31.734 -14.648 -25.156 1 95.19 330 LEU B O 1
ATOM 9575 N N . ARG B 1 331 ? 30.031 -15.469 -26.297 1 95.12 331 ARG B N 1
ATOM 9576 C CA . ARG B 1 331 ? 30.328 -14.625 -27.438 1 95.12 331 ARG B CA 1
ATOM 9577 C C . ARG B 1 331 ? 30.219 -13.148 -27.078 1 95.12 331 ARG B C 1
ATOM 9579 O O . ARG B 1 331 ? 31.125 -12.367 -27.359 1 95.12 331 ARG B O 1
ATOM 9586 N N . LYS B 1 332 ? 29.172 -12.773 -26.453 1 94.38 332 LYS B N 1
ATOM 9587 C CA . LYS B 1 332 ? 28.938 -11.383 -26.078 1 94.38 332 LYS B CA 1
ATOM 9588 C C . LYS B 1 332 ? 29.953 -10.922 -25.031 1 94.38 332 LYS B C 1
ATOM 9590 O O . LYS B 1 332 ? 30.453 -9.789 -25.109 1 94.38 332 LYS B O 1
ATOM 9595 N N . ALA B 1 333 ? 30.203 -11.789 -24.094 1 94.5 333 ALA B N 1
ATOM 9596 C CA . ALA B 1 333 ? 31.172 -11.461 -23.047 1 94.5 333 ALA B CA 1
ATOM 9597 C C . ALA B 1 333 ? 32.531 -11.172 -23.641 1 94.5 333 ALA B C 1
ATOM 9599 O O . ALA B 1 333 ? 33.219 -10.227 -23.234 1 94.5 333 ALA B O 1
ATOM 9600 N N . ILE B 1 334 ? 32.906 -12.008 -24.594 1 95.69 334 ILE B N 1
ATOM 9601 C CA . ILE B 1 334 ? 34.219 -11.82 -25.234 1 95.69 334 ILE B CA 1
ATOM 9602 C C . ILE B 1 334 ? 34.188 -10.516 -26.031 1 95.69 334 ILE B C 1
ATOM 9604 O O . ILE B 1 334 ? 35.156 -9.734 -25.969 1 95.69 334 ILE B O 1
ATOM 9608 N N . ASP B 1 335 ? 33.125 -10.305 -26.734 1 95.56 335 ASP B N 1
ATOM 9609 C CA . ASP B 1 335 ? 33 -9.07 -27.5 1 95.56 335 ASP B CA 1
ATOM 9610 C C . ASP B 1 335 ? 33.094 -7.848 -26.594 1 95.56 335 ASP B C 1
ATOM 9612 O O . ASP B 1 335 ? 33.75 -6.863 -26.922 1 95.56 335 ASP B O 1
ATOM 9616 N N . ILE B 1 336 ? 32.438 -7.84 -25.484 1 95.69 336 ILE B N 1
ATOM 9617 C CA . ILE B 1 336 ? 32.438 -6.73 -24.547 1 95.69 336 ILE B CA 1
ATOM 9618 C C . ILE B 1 336 ? 33.844 -6.488 -24.016 1 95.69 336 ILE B C 1
ATOM 9620 O O . ILE B 1 336 ? 34.25 -5.34 -23.859 1 95.69 336 ILE B O 1
ATOM 9624 N N . PHE B 1 337 ? 34.5 -7.602 -23.719 1 95.12 337 PHE B N 1
ATOM 9625 C CA . PHE B 1 337 ? 35.875 -7.473 -23.25 1 95.12 337 PHE B CA 1
ATOM 9626 C C . PHE B 1 337 ? 36.719 -6.684 -24.234 1 95.12 337 PHE B C 1
ATOM 9628 O O . PHE B 1 337 ? 37.438 -5.77 -23.844 1 95.12 337 PHE B O 1
ATOM 9635 N N . TYR B 1 338 ? 36.594 -6.98 -25.469 1 94.62 338 TYR B N 1
ATOM 9636 C CA . TYR B 1 338 ? 37.406 -6.316 -26.484 1 94.62 338 TYR B CA 1
ATOM 9637 C C . TYR B 1 338 ? 36.906 -4.887 -26.703 1 94.62 338 TYR B C 1
ATOM 9639 O O . TYR B 1 338 ? 37.719 -4 -27.016 1 94.62 338 TYR B O 1
ATOM 9647 N N . LEU B 1 339 ? 35.688 -4.641 -26.625 1 95.06 339 LEU B N 1
ATOM 9648 C CA . LEU B 1 339 ? 35.188 -3.279 -26.734 1 95.06 339 LEU B CA 1
ATOM 9649 C C . LEU B 1 339 ? 35.719 -2.412 -25.594 1 95.06 339 LEU B C 1
ATOM 9651 O O . LEU B 1 339 ? 36.031 -1.241 -25.797 1 95.06 339 LEU B O 1
ATOM 9655 N N . VAL B 1 340 ? 35.75 -2.969 -24.391 1 93.88 340 VAL B N 1
ATOM 9656 C CA . VAL B 1 340 ? 36.281 -2.246 -23.219 1 93.88 340 VAL B CA 1
ATOM 9657 C C . VAL B 1 340 ? 37.75 -1.875 -23.453 1 93.88 340 VAL B C 1
ATOM 9659 O O . VAL B 1 340 ? 38.188 -0.79 -23.062 1 93.88 340 VAL B O 1
ATOM 9662 N N . LYS B 1 341 ? 38.438 -2.74 -24.109 1 90.44 341 LYS B N 1
ATOM 9663 C CA . LYS B 1 341 ? 39.844 -2.502 -24.391 1 90.44 341 LYS B CA 1
ATOM 9664 C C . LYS B 1 341 ? 40.031 -1.38 -25.406 1 90.44 341 LYS B C 1
ATOM 9666 O O . LYS B 1 341 ? 41.062 -0.71 -25.422 1 90.44 341 LYS B O 1
ATOM 9671 N N . LEU B 1 342 ? 39.031 -1.133 -26.188 1 91.75 342 LEU B N 1
ATOM 9672 C CA . LEU B 1 342 ? 39.094 -0.107 -27.219 1 91.75 342 LEU B CA 1
ATOM 9673 C C . LEU B 1 342 ? 38.812 1.272 -26.641 1 91.75 342 LEU B C 1
ATOM 9675 O O . LEU B 1 342 ? 39.094 2.291 -27.266 1 91.75 342 LEU B O 1
ATOM 9679 N N . LEU B 1 343 ? 38.281 1.304 -25.453 1 91.38 343 LEU B N 1
ATOM 9680 C CA . LEU B 1 343 ? 37.969 2.582 -24.828 1 91.38 343 LEU B CA 1
ATOM 9681 C C . LEU B 1 343 ? 39.219 3.398 -24.562 1 91.38 343 LEU B C 1
ATOM 9683 O O . LEU B 1 343 ? 40.25 2.848 -24.156 1 91.38 343 LEU B O 1
ATOM 9687 N N . LYS B 1 344 ? 39.125 4.691 -24.828 1 87.69 344 LYS B N 1
ATOM 9688 C CA . LYS B 1 344 ? 40.219 5.598 -24.562 1 87.69 344 LYS B CA 1
ATOM 9689 C C . LYS B 1 344 ? 40.062 6.312 -23.234 1 87.69 344 LYS B C 1
ATOM 9691 O O . LYS B 1 344 ? 39.094 7.043 -23.031 1 87.69 344 LYS B O 1
ATOM 9696 N N . TYR B 1 345 ? 40.875 5.973 -22.344 1 84.25 345 TYR B N 1
ATOM 9697 C CA . TYR B 1 345 ? 40.844 6.637 -21.047 1 84.25 345 TYR B CA 1
ATOM 9698 C C . TYR B 1 345 ? 42.219 6.621 -20.391 1 84.25 345 TYR B C 1
ATOM 9700 O O . TYR B 1 345 ? 43.125 5.891 -20.828 1 84.25 345 TYR B O 1
ATOM 9708 N N . ASP B 1 346 ? 42.438 7.566 -19.469 1 77.81 346 ASP B N 1
ATOM 9709 C CA . ASP B 1 346 ? 43.688 7.586 -18.719 1 77.81 346 ASP B CA 1
ATOM 9710 C C . ASP B 1 346 ? 43.75 6.438 -17.719 1 77.81 346 ASP B C 1
ATOM 9712 O O . ASP B 1 346 ? 42.781 6.191 -16.984 1 77.81 346 ASP B O 1
ATOM 9716 N N . LYS B 1 347 ? 44.781 5.637 -17.891 1 69.62 347 LYS B N 1
ATOM 9717 C CA . LYS B 1 347 ? 44.938 4.406 -17.125 1 69.62 347 LYS B CA 1
ATOM 9718 C C . LYS B 1 347 ? 44.969 4.695 -15.617 1 69.62 347 LYS B C 1
ATOM 9720 O O . LYS B 1 347 ? 45.812 5.449 -15.141 1 69.62 347 LYS B O 1
ATOM 9725 N N . ASP B 1 348 ? 43.812 4.789 -15.055 1 64.06 348 ASP B N 1
ATOM 9726 C CA . ASP B 1 348 ? 43.688 4.863 -13.602 1 64.06 348 ASP B CA 1
ATOM 9727 C C . ASP B 1 348 ? 43.219 3.523 -13.023 1 64.06 348 ASP B C 1
ATOM 9729 O O . ASP B 1 348 ? 42.344 2.863 -13.586 1 64.06 348 ASP B O 1
ATOM 9733 N N . SER B 1 349 ? 44.031 2.918 -12.125 1 56.09 349 SER B N 1
ATOM 9734 C CA . SER B 1 349 ? 43.906 1.587 -11.539 1 56.09 349 SER B CA 1
ATOM 9735 C C . SER B 1 349 ? 42.5 1.337 -11.008 1 56.09 349 SER B C 1
ATOM 9737 O O . SER B 1 349 ? 42.031 0.201 -11.008 1 56.09 349 SER B O 1
ATOM 9739 N N . MET B 1 350 ? 41.719 2.275 -10.641 1 62.06 350 MET B N 1
ATOM 9740 C CA . MET B 1 350 ? 40.531 1.967 -9.883 1 62.06 350 MET B CA 1
ATOM 9741 C C . MET B 1 350 ? 39.281 1.962 -10.789 1 62.06 350 MET B C 1
ATOM 9743 O O . MET B 1 350 ? 38.188 1.653 -10.336 1 62.06 350 MET B O 1
ATOM 9747 N N . ASN B 1 351 ? 39.5 1.989 -12.039 1 78.19 351 ASN B N 1
ATOM 9748 C CA . ASN B 1 351 ? 38.375 2.047 -12.953 1 78.19 351 ASN B CA 1
ATOM 9749 C C . ASN B 1 351 ? 37.906 0.651 -13.359 1 78.19 351 ASN B C 1
ATOM 9751 O O . ASN B 1 351 ? 38.719 -0.288 -13.398 1 78.19 351 ASN B O 1
ATOM 9755 N N . ILE B 1 352 ? 36.656 0.484 -13.445 1 85.81 352 ILE B N 1
ATOM 9756 C CA . ILE B 1 352 ? 36.031 -0.794 -13.773 1 85.81 352 ILE B CA 1
ATOM 9757 C C . ILE B 1 352 ? 36.594 -1.335 -15.078 1 85.81 352 ILE B C 1
ATOM 9759 O O . ILE B 1 352 ? 36.75 -2.549 -15.242 1 85.81 352 ILE B O 1
ATOM 9763 N N . PHE B 1 353 ? 37.062 -0.428 -15.969 1 90.25 353 PHE B N 1
ATOM 9764 C CA . PHE B 1 353 ? 37.625 -0.841 -17.25 1 90.25 353 PHE B CA 1
ATOM 9765 C C . PHE B 1 353 ? 38.969 -1.505 -17.047 1 90.25 353 PHE B C 1
ATOM 9767 O O . PHE B 1 353 ? 39.281 -2.521 -17.672 1 90.25 353 PHE B O 1
ATOM 9774 N N . GLU B 1 354 ? 39.625 -0.962 -16.141 1 85.69 354 GLU B N 1
ATOM 9775 C CA . GLU B 1 354 ? 40.938 -1.55 -15.805 1 85.69 354 GLU B CA 1
ATOM 9776 C C . GLU B 1 354 ? 40.781 -2.869 -15.062 1 85.69 354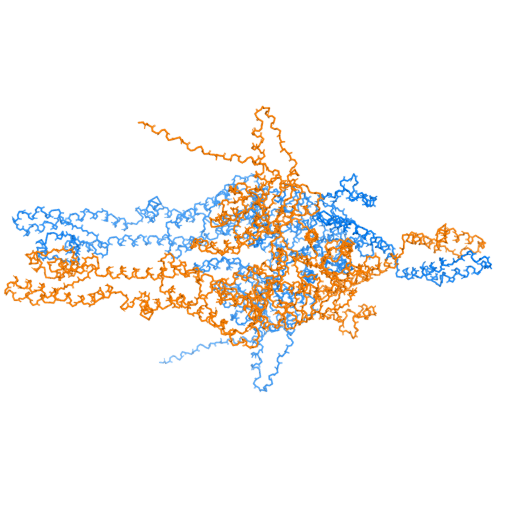 GLU B C 1
ATOM 9778 O O . GLU B 1 354 ? 41.562 -3.799 -15.25 1 85.69 354 GLU B O 1
ATOM 9783 N N . GLN B 1 355 ? 39.812 -2.887 -14.281 1 85.06 355 GLN B N 1
ATOM 9784 C CA . GLN B 1 355 ? 39.562 -4.125 -13.562 1 85.06 355 GLN B CA 1
ATOM 9785 C C . GLN B 1 355 ? 39.188 -5.25 -14.523 1 85.06 355 GLN B C 1
ATOM 9787 O O . GLN B 1 355 ? 39.656 -6.379 -14.375 1 85.06 355 GLN B O 1
ATOM 9792 N N . ILE B 1 356 ? 38.375 -4.887 -15.469 1 89.31 356 ILE B N 1
ATOM 9793 C CA . ILE B 1 356 ? 38 -5.875 -16.469 1 89.31 356 ILE B CA 1
ATOM 9794 C C . ILE B 1 356 ? 39.219 -6.316 -17.281 1 89.31 356 ILE B C 1
ATOM 9796 O O . ILE B 1 356 ? 39.406 -7.508 -17.5 1 89.31 356 ILE B O 1
ATOM 9800 N N . SER B 1 357 ? 40.062 -5.434 -17.594 1 87.69 357 SER B N 1
ATOM 9801 C CA . SER B 1 357 ? 41.219 -5.727 -18.422 1 87.69 357 SER B CA 1
ATOM 9802 C C . SER B 1 357 ? 42.25 -6.527 -17.656 1 87.69 357 SER B C 1
ATOM 9804 O O . SER B 1 357 ? 42.938 -7.395 -18.219 1 87.69 357 SER B O 1
ATOM 9806 N N . GLN B 1 358 ? 42.312 -6.355 -16.391 1 84 358 GLN B N 1
ATOM 9807 C CA . GLN B 1 358 ? 43.375 -6.988 -15.602 1 84 358 GLN B CA 1
ATOM 9808 C C . GLN B 1 358 ? 42.906 -8.312 -15.016 1 84 358 GLN B C 1
ATOM 9810 O O . GLN B 1 358 ? 43.656 -9.289 -14.961 1 84 358 GLN B O 1
ATOM 9815 N N . ARG B 1 359 ? 41.688 -8.367 -14.664 1 83.94 359 ARG B N 1
ATOM 9816 C CA . ARG B 1 359 ? 41.219 -9.516 -13.898 1 83.94 359 ARG B CA 1
ATOM 9817 C C . ARG B 1 359 ? 40.656 -10.594 -14.82 1 83.94 359 ARG B C 1
ATOM 9819 O O . ARG B 1 359 ? 40.594 -11.766 -14.445 1 83.94 359 ARG B O 1
ATOM 9826 N N . ILE B 1 360 ? 40.312 -10.195 -15.992 1 89.81 360 ILE B N 1
ATOM 9827 C CA . ILE B 1 360 ? 39.625 -11.164 -16.844 1 89.81 360 ILE B CA 1
ATOM 9828 C C . ILE B 1 360 ? 40.5 -11.547 -18.016 1 89.81 360 ILE B C 1
ATOM 9830 O O . ILE B 1 360 ? 41.156 -10.68 -18.641 1 89.81 360 ILE B O 1
ATOM 9834 N N . ASP B 1 361 ? 40.594 -12.875 -18.188 1 90.44 361 ASP B N 1
ATOM 9835 C CA . ASP B 1 361 ? 41.312 -13.398 -19.344 1 90.44 361 ASP B CA 1
ATOM 9836 C C . ASP B 1 361 ? 40.344 -13.922 -20.406 1 90.44 361 ASP B C 1
ATOM 9838 O O . ASP B 1 361 ? 39.688 -14.953 -20.219 1 90.44 361 ASP B O 1
ATOM 9842 N N . PRO B 1 362 ? 40.344 -13.227 -21.531 1 93.06 362 PRO B N 1
ATOM 9843 C CA . PRO B 1 362 ? 39.406 -13.648 -22.562 1 93.06 362 PRO B CA 1
ATOM 9844 C C . PRO B 1 362 ? 39.781 -14.984 -23.203 1 93.06 362 PRO B C 1
ATOM 9846 O O . PRO B 1 362 ? 38.938 -15.672 -23.766 1 93.06 362 PRO B O 1
ATOM 9849 N N . ALA B 1 363 ? 41 -15.438 -23 1 93.62 363 ALA B N 1
ATOM 9850 C CA . ALA B 1 363 ? 41.469 -16.672 -23.625 1 93.62 363 ALA B CA 1
ATOM 9851 C C . ALA B 1 363 ? 40.75 -17.891 -23.047 1 93.62 363 ALA B C 1
ATOM 9853 O O . ALA B 1 363 ? 40.438 -18.828 -23.781 1 93.62 363 ALA B O 1
ATOM 9854 N N . GLU B 1 364 ? 40.531 -17.812 -21.828 1 92.94 364 GLU B N 1
ATOM 9855 C CA . GLU B 1 364 ? 39.812 -18.906 -21.188 1 92.94 364 GLU B CA 1
ATOM 9856 C C . GLU B 1 364 ? 38.406 -19.062 -21.75 1 92.94 364 GLU B C 1
ATOM 9858 O O . GLU B 1 364 ? 37.969 -20.172 -22 1 92.94 364 GLU B O 1
ATOM 9863 N N . MET B 1 365 ? 37.844 -17.984 -22.031 1 94.88 365 MET B N 1
ATOM 9864 C CA . MET B 1 365 ? 36.469 -18.016 -22.547 1 94.88 365 MET B CA 1
ATOM 9865 C C . MET B 1 365 ? 36.469 -18.406 -24.031 1 94.88 365 MET B C 1
ATOM 9867 O O . MET B 1 365 ? 35.562 -19.141 -24.469 1 94.88 365 MET B O 1
ATOM 9871 N N . GLU B 1 366 ? 37.438 -17.938 -24.688 1 95.81 366 GLU B N 1
ATOM 9872 C CA . GLU B 1 366 ? 37.562 -18.312 -26.109 1 95.81 366 GLU B CA 1
ATOM 9873 C C . GLU B 1 366 ? 37.812 -19.812 -26.266 1 95.81 366 GLU B C 1
ATOM 9875 O O . GLU B 1 366 ? 37.25 -20.438 -27.156 1 95.81 366 GLU B O 1
ATOM 9880 N N . LEU B 1 367 ? 38.656 -20.328 -25.391 1 95.12 367 LEU B N 1
ATOM 9881 C CA . LEU B 1 367 ? 38.906 -21.766 -25.422 1 95.12 367 LEU B CA 1
ATOM 9882 C C . LEU B 1 367 ? 37.656 -22.562 -25.125 1 95.12 367 LEU B C 1
ATOM 9884 O O . LEU B 1 367 ? 37.375 -23.562 -25.797 1 95.12 367 LEU B O 1
ATOM 9888 N N . LEU B 1 368 ? 37 -22.094 -24.188 1 94.75 368 LEU B N 1
ATOM 9889 C CA . LEU B 1 368 ? 35.781 -22.781 -23.844 1 94.75 368 LEU B CA 1
ATOM 9890 C C . LEU B 1 368 ? 34.75 -22.703 -24.984 1 94.75 368 LEU B C 1
ATOM 9892 O O . LEU B 1 368 ? 34.094 -23.703 -25.281 1 94.75 368 LEU B O 1
ATOM 9896 N N . LEU B 1 369 ? 34.656 -21.578 -25.578 1 95.56 369 LEU B N 1
ATOM 9897 C CA . LEU B 1 369 ? 33.75 -21.375 -26.703 1 95.56 369 LEU B CA 1
ATOM 9898 C C . LEU B 1 369 ? 34.094 -22.328 -27.859 1 95.56 369 LEU B C 1
ATOM 9900 O O . LEU B 1 369 ? 33.219 -22.953 -28.438 1 95.56 369 LEU B O 1
ATOM 9904 N N . ARG B 1 370 ? 35.312 -22.5 -28.109 1 94.06 370 ARG B N 1
ATOM 9905 C CA . ARG B 1 370 ? 35.75 -23.375 -29.188 1 94.06 370 ARG B CA 1
ATOM 9906 C C . ARG B 1 370 ? 35.469 -24.844 -28.844 1 94.06 370 ARG B C 1
ATOM 9908 O O . ARG B 1 370 ? 35.031 -25.609 -29.703 1 94.06 370 ARG B O 1
ATOM 9915 N N . LYS B 1 371 ? 35.719 -25.203 -27.625 1 93.56 371 LYS B N 1
ATOM 9916 C CA . LYS B 1 371 ? 35.469 -26.578 -27.203 1 93.56 371 LYS B CA 1
ATOM 9917 C C . LYS B 1 371 ? 34 -26.938 -27.359 1 93.56 371 LYS B C 1
ATOM 9919 O O . LYS B 1 371 ? 33.656 -28.031 -27.844 1 93.56 371 LYS B O 1
ATOM 9924 N N . ILE B 1 372 ? 33.188 -25.984 -27.078 1 93.19 372 ILE B N 1
ATOM 9925 C CA . ILE B 1 372 ? 31.75 -26.266 -27.141 1 93.19 372 ILE B CA 1
ATOM 9926 C C . ILE B 1 372 ? 31.297 -26.281 -28.594 1 93.19 372 ILE B C 1
ATOM 9928 O O . ILE B 1 372 ? 30.531 -27.156 -29 1 93.19 372 ILE B O 1
ATOM 9932 N N . GLU B 1 373 ? 31.828 -25.359 -29.344 1 92.31 373 GLU B N 1
ATOM 9933 C CA . GLU B 1 373 ? 31.422 -25.25 -30.734 1 92.31 373 GLU B CA 1
ATOM 9934 C C . GLU B 1 373 ? 31.922 -26.438 -31.547 1 92.31 373 GLU B C 1
ATOM 9936 O O . GLU B 1 373 ? 31.312 -26.812 -32.562 1 92.31 373 GLU B O 1
ATOM 9941 N N . THR B 1 374 ? 32.969 -27.109 -31.094 1 92 374 THR B N 1
ATOM 9942 C CA . THR B 1 374 ? 33.5 -28.266 -31.797 1 92 374 THR B CA 1
ATOM 9943 C C . THR B 1 374 ? 32.812 -29.562 -31.312 1 92 374 THR B C 1
ATOM 9945 O O . THR B 1 374 ? 32.875 -30.578 -32 1 92 374 THR B O 1
ATOM 9948 N N . THR B 1 375 ? 32.25 -29.484 -30.188 1 92.44 375 THR B N 1
ATOM 9949 C CA . THR B 1 375 ? 31.625 -30.688 -29.625 1 92.44 375 THR B CA 1
ATOM 9950 C C . THR B 1 375 ? 30.156 -30.75 -29.984 1 92.44 375 THR B C 1
ATOM 9952 O O . THR B 1 375 ? 29.656 -31.812 -30.406 1 92.44 375 THR B O 1
ATOM 9955 N N . ILE B 1 376 ? 29.484 -29.578 -29.938 1 91.44 376 ILE B N 1
ATOM 9956 C CA . ILE B 1 376 ? 28.031 -29.578 -30.125 1 91.44 376 ILE B CA 1
ATOM 9957 C C . ILE B 1 376 ? 27.688 -29 -31.5 1 91.44 376 ILE B C 1
ATOM 9959 O O . ILE B 1 376 ? 28.156 -27.922 -31.859 1 91.44 376 ILE B O 1
ATOM 9963 N N . ASP B 1 377 ? 26.953 -29.766 -32.25 1 90.56 377 ASP B N 1
ATOM 9964 C CA . ASP B 1 377 ? 26.453 -29.281 -33.531 1 90.56 377 ASP B CA 1
ATOM 9965 C C . ASP B 1 377 ? 25.172 -28.453 -33.344 1 90.56 377 ASP B C 1
ATOM 9967 O O . ASP B 1 377 ? 24.078 -29.016 -33.25 1 90.56 377 ASP B O 1
ATOM 9971 N N . ILE B 1 378 ? 25.328 -27.234 -33.469 1 88.94 378 ILE B N 1
ATOM 9972 C CA . ILE B 1 378 ? 24.25 -26.312 -33.156 1 88.94 378 ILE B CA 1
ATOM 9973 C C . ILE B 1 378 ? 23.156 -26.391 -34.188 1 88.94 378 ILE B C 1
ATOM 9975 O O . ILE B 1 378 ? 21.969 -26.391 -33.875 1 88.94 378 ILE B O 1
ATOM 9979 N N . ARG B 1 379 ? 23.469 -26.531 -35.406 1 87.38 379 ARG B N 1
ATOM 9980 C CA . ARG B 1 379 ? 22.5 -26.547 -36.5 1 87.38 379 ARG B CA 1
ATOM 9981 C C . ARG B 1 379 ? 21.578 -27.75 -36.406 1 87.38 379 ARG B C 1
ATOM 9983 O O . ARG B 1 379 ? 20.359 -27.625 -36.406 1 87.38 379 ARG B O 1
ATOM 9990 N N . THR B 1 380 ? 22.172 -28.938 -36.281 1 88.31 380 THR B N 1
ATOM 9991 C CA . THR B 1 380 ? 21.406 -30.172 -36.188 1 88.31 380 THR B CA 1
ATOM 9992 C C . THR B 1 380 ? 20.594 -30.219 -34.875 1 88.31 380 THR B C 1
ATOM 9994 O O . THR B 1 380 ? 19.484 -30.734 -34.844 1 88.31 380 THR B O 1
ATOM 9997 N N . SER B 1 381 ? 21.219 -29.656 -33.906 1 88.75 381 SER B N 1
ATOM 9998 C CA . SER B 1 381 ? 20.547 -29.641 -32.625 1 88.75 381 SER B CA 1
ATOM 9999 C C . SER B 1 381 ? 19.281 -28.812 -32.688 1 88.75 381 SER B C 1
ATOM 10001 O O . SER B 1 381 ? 18.266 -29.172 -32.062 1 88.75 381 SER B O 1
ATOM 10003 N N . LYS B 1 382 ? 19.344 -27.641 -33.344 1 89.31 382 LYS B N 1
ATOM 10004 C CA . LYS B 1 382 ? 18.172 -26.766 -33.469 1 89.31 382 LYS B CA 1
ATOM 10005 C C . LYS B 1 382 ? 17.062 -27.438 -34.281 1 89.31 382 LYS B C 1
ATOM 10007 O O . LYS B 1 382 ? 15.891 -27.297 -33.938 1 89.31 382 LYS B O 1
ATOM 10012 N N . GLU B 1 383 ? 17.469 -28.234 -35.156 1 84.56 383 GLU B N 1
ATOM 10013 C CA . GLU B 1 383 ? 16.516 -28.922 -36.031 1 84.56 383 GLU B CA 1
ATOM 10014 C C . GLU B 1 383 ? 15.828 -30.062 -35.281 1 84.56 383 GLU B C 1
ATOM 10016 O O . GLU B 1 383 ? 14.617 -30.234 -35.375 1 84.56 383 GLU B O 1
ATOM 10021 N N . THR B 1 384 ? 16.609 -30.844 -34.531 1 83.5 384 THR B N 1
ATOM 10022 C CA . THR B 1 384 ? 16.094 -32 -33.844 1 83.5 384 THR B CA 1
ATOM 10023 C C . THR B 1 384 ? 15.578 -31.609 -32.438 1 83.5 384 THR B C 1
ATOM 10025 O O . THR B 1 384 ? 14.914 -32.406 -31.781 1 83.5 384 THR B O 1
ATOM 10028 N N . LYS B 1 385 ? 15.969 -30.344 -31.938 1 83.38 385 LYS B N 1
ATOM 10029 C CA . LYS B 1 385 ? 15.602 -29.812 -30.625 1 83.38 385 LYS B CA 1
ATOM 10030 C C . LYS B 1 385 ? 16.25 -30.641 -29.5 1 83.38 385 LYS B C 1
ATOM 10032 O O . LYS B 1 385 ? 15.719 -30.719 -28.406 1 83.38 385 LYS B O 1
ATOM 10037 N N . THR B 1 386 ? 17.234 -31.469 -29.859 1 85.56 386 THR B N 1
ATOM 10038 C CA . THR B 1 386 ? 18.047 -32.219 -28.906 1 85.56 386 THR B CA 1
ATOM 10039 C C . THR B 1 386 ? 19.531 -31.938 -29.156 1 85.56 386 THR B C 1
ATOM 10041 O O . THR B 1 386 ? 19.938 -31.594 -30.266 1 85.56 386 THR B O 1
ATOM 10044 N N . VAL B 1 387 ? 20.297 -32.062 -28.172 1 89.69 387 VAL B N 1
ATOM 10045 C CA . VAL B 1 387 ? 21.719 -31.781 -28.281 1 89.69 387 VAL B CA 1
ATOM 10046 C C . VAL B 1 387 ? 22.406 -32.875 -29.078 1 89.69 387 VAL B C 1
ATOM 10048 O O . VAL B 1 387 ? 22.328 -34.062 -28.703 1 89.69 387 VAL B O 1
ATOM 10051 N N . THR B 1 388 ? 22.891 -32.5 -30.203 1 89.69 388 THR B N 1
ATOM 10052 C CA . THR B 1 388 ? 23.594 -33.469 -31.047 1 89.69 388 THR B CA 1
ATOM 10053 C C . THR B 1 388 ? 25.094 -33.188 -31.062 1 89.69 388 THR B C 1
ATOM 10055 O O . THR B 1 388 ? 25.5 -32 -31.109 1 89.69 388 THR B O 1
ATOM 10058 N N . ILE B 1 389 ? 25.859 -34.219 -30.969 1 91.62 389 ILE B N 1
ATOM 10059 C CA . ILE B 1 389 ? 27.312 -34.094 -30.922 1 91.62 389 ILE B CA 1
ATOM 10060 C C . ILE B 1 389 ? 27.891 -34.312 -32.312 1 91.62 389 ILE B C 1
ATOM 10062 O O . ILE B 1 389 ? 27.375 -35.125 -33.094 1 91.62 389 ILE B O 1
ATOM 10066 N N . PHE B 1 390 ? 29 -33.594 -32.719 1 91.12 390 PHE B N 1
ATOM 10067 C CA . PHE B 1 390 ? 29.641 -33.688 -34.031 1 91.12 390 PHE B CA 1
ATOM 10068 C C . PHE B 1 390 ? 30.281 -35.062 -34.188 1 91.12 390 PHE B C 1
ATOM 10070 O O . PHE B 1 390 ? 30.719 -35.688 -33.219 1 91.12 390 PHE B O 1
ATOM 10077 N N . ASP B 1 391 ? 30.344 -35.375 -35.438 1 88.12 391 ASP B N 1
ATOM 10078 C CA . ASP B 1 391 ? 31.125 -36.562 -35.781 1 88.12 391 ASP B CA 1
ATOM 10079 C C . ASP B 1 391 ? 32.625 -36.281 -35.688 1 88.12 391 ASP B C 1
ATOM 10081 O O . ASP B 1 391 ? 33.094 -35.188 -35.969 1 88.12 391 ASP B O 1
ATOM 10085 N N . GLY B 1 392 ? 33.375 -37.156 -35.125 1 87.12 392 GLY B N 1
ATOM 10086 C CA . GLY B 1 392 ? 34.812 -36.969 -35.031 1 87.12 392 GLY B CA 1
ATOM 10087 C C . GLY B 1 392 ? 35.281 -36.562 -33.656 1 87.12 392 GLY B C 1
ATOM 10088 O O . GLY B 1 392 ? 36.5 -36.531 -33.375 1 87.12 392 GLY B O 1
ATOM 10089 N N . VAL B 1 393 ? 34.406 -36.25 -32.812 1 89.88 393 VAL B N 1
ATOM 10090 C CA . VAL B 1 393 ? 34.75 -35.812 -31.453 1 89.88 393 VAL B CA 1
ATOM 10091 C C . VAL B 1 393 ? 35.219 -37 -30.625 1 89.88 393 VAL B C 1
ATOM 10093 O O . VAL B 1 393 ? 36.188 -36.906 -29.891 1 89.88 393 VAL B O 1
ATOM 10096 N N . ASN B 1 394 ? 34.531 -38.062 -30.719 1 91.19 394 ASN B N 1
ATOM 10097 C CA . ASN B 1 394 ? 34.844 -39.312 -30.031 1 91.19 394 ASN B CA 1
ATOM 10098 C C . ASN B 1 394 ? 34.812 -40.5 -30.969 1 91.19 394 ASN B C 1
ATOM 10100 O O . ASN B 1 394 ? 33.781 -40.781 -31.578 1 91.19 394 ASN B O 1
ATOM 10104 N N . GLU B 1 395 ? 35.844 -41.219 -30.984 1 91.25 395 GLU B N 1
ATOM 10105 C CA . GLU B 1 395 ? 36 -42.344 -31.906 1 91.25 395 GLU B CA 1
ATOM 10106 C C . GLU B 1 395 ? 35.031 -43.469 -31.562 1 91.25 395 GLU B C 1
ATOM 10108 O O . GLU B 1 395 ? 34.438 -44.094 -32.469 1 91.25 395 GLU B O 1
ATOM 10113 N N . ALA B 1 396 ? 34.938 -43.656 -30.297 1 91 396 ALA B N 1
ATOM 10114 C CA . ALA B 1 396 ? 34.031 -44.719 -29.859 1 91 396 ALA B CA 1
ATOM 10115 C C . ALA B 1 396 ? 32.594 -44.438 -30.281 1 91 396 ALA B C 1
ATOM 10117 O O . ALA B 1 396 ? 31.875 -45.312 -30.719 1 91 396 ALA B O 1
ATOM 10118 N N . LEU B 1 397 ? 32.25 -43.188 -30.188 1 91.75 397 LEU B N 1
ATOM 10119 C CA . LEU B 1 397 ? 30.922 -42.781 -30.562 1 91.75 397 LEU B CA 1
ATOM 10120 C C . LEU B 1 397 ? 30.719 -42.875 -32.062 1 91.75 397 LEU B C 1
ATOM 10122 O O . LEU B 1 397 ? 29.672 -43.344 -32.531 1 91.75 397 LEU B O 1
ATOM 10126 N N . ASP B 1 398 ? 31.672 -42.5 -32.812 1 90.81 398 ASP B N 1
ATOM 10127 C CA . ASP B 1 398 ? 31.609 -42.562 -34.25 1 90.81 398 ASP B CA 1
ATOM 10128 C C . ASP B 1 398 ? 31.469 -44.031 -34.75 1 90.81 398 ASP B C 1
ATOM 10130 O O . ASP B 1 398 ? 30.719 -44.312 -35.688 1 90.81 398 ASP B O 1
ATOM 10134 N N . GLU B 1 399 ? 32.188 -44.938 -34.062 1 89.56 399 GLU B N 1
ATOM 10135 C CA . GLU B 1 399 ? 32.094 -46.344 -34.406 1 89.56 399 GLU B CA 1
ATOM 10136 C C . GLU B 1 399 ? 30.703 -46.906 -34.125 1 89.56 399 GLU B C 1
ATOM 10138 O O . GLU B 1 399 ? 30.141 -47.625 -34.938 1 89.56 399 GLU B O 1
ATOM 10143 N N . CYS B 1 400 ? 30.234 -46.469 -33 1 89.56 400 CYS B N 1
ATOM 10144 C CA . CYS B 1 400 ? 28.906 -46.938 -32.625 1 89.56 400 CYS B CA 1
ATOM 10145 C C . CYS B 1 400 ? 27.859 -46.406 -33.594 1 89.56 400 CYS B C 1
ATOM 10147 O O . CYS B 1 400 ? 26.938 -47.125 -33.969 1 89.56 400 CYS B O 1
ATOM 10149 N N . ARG B 1 401 ? 28.016 -45.188 -34.031 1 88.94 401 ARG B N 1
ATOM 10150 C CA . ARG B 1 401 ? 27.078 -44.562 -34.969 1 88.94 401 ARG B CA 1
ATOM 10151 C C . ARG B 1 401 ? 27.172 -45.219 -36.344 1 88.94 401 ARG B C 1
ATOM 10153 O O . ARG B 1 401 ? 26.156 -45.406 -37 1 88.94 401 ARG B O 1
ATOM 10160 N N . HIS B 1 402 ? 28.344 -45.531 -36.688 1 86.75 402 HIS B N 1
ATOM 10161 C CA . HIS B 1 402 ? 28.547 -46.219 -37.969 1 86.75 402 HIS B CA 1
ATOM 10162 C C . HIS B 1 402 ? 27.859 -47.562 -38 1 86.75 402 HIS B C 1
ATOM 10164 O O . HIS B 1 402 ? 27.188 -47.906 -38.969 1 86.75 402 HIS B O 1
ATOM 10170 N N . VAL B 1 403 ? 28.062 -48.281 -36.875 1 85.62 403 VAL B N 1
ATOM 10171 C CA . VAL B 1 403 ? 27.438 -49.594 -36.781 1 85.62 403 VAL B CA 1
ATOM 10172 C C . VAL B 1 403 ? 25.906 -49.438 -36.781 1 85.62 403 VAL B C 1
ATOM 10174 O O . VAL B 1 403 ? 25.219 -50.219 -37.438 1 85.62 403 VAL B O 1
ATOM 10177 N N . TYR B 1 404 ? 25.531 -48.406 -36.125 1 86.69 404 TYR B N 1
ATOM 10178 C CA . TYR B 1 404 ? 24.094 -48.188 -36 1 86.69 404 TYR B CA 1
ATOM 10179 C C . TYR B 1 404 ? 23.5 -47.812 -37.375 1 86.69 404 TYR B C 1
ATOM 10181 O O . TYR B 1 404 ? 22.406 -48.281 -37.719 1 86.69 404 TYR B O 1
ATOM 10189 N N . ASN B 1 405 ? 24.203 -47.094 -38.156 1 83.69 405 ASN B N 1
ATOM 10190 C CA . ASN B 1 405 ? 23.734 -46.719 -39.5 1 83.69 405 ASN B CA 1
ATOM 10191 C C . ASN B 1 405 ? 23.75 -47.875 -40.469 1 83.69 405 ASN B C 1
ATOM 10193 O O . ASN B 1 405 ? 22.938 -47.969 -41.375 1 83.69 405 ASN B O 1
ATOM 10197 N N . GLU B 1 406 ? 24.594 -48.844 -40.188 1 81.12 406 GLU B N 1
ATOM 10198 C CA . GLU B 1 406 ? 24.719 -50 -41.062 1 81.12 406 GLU B CA 1
ATOM 10199 C C . GLU B 1 406 ? 23.844 -51.156 -40.562 1 81.12 406 GLU B C 1
ATOM 10201 O O . GLU B 1 406 ? 23.766 -52.188 -41.188 1 81.12 406 GLU B O 1
ATOM 10206 N N . LEU B 1 407 ? 23.328 -50.844 -39.406 1 83.56 407 LEU B N 1
ATOM 10207 C CA . LEU B 1 407 ? 22.547 -51.906 -38.781 1 83.56 407 LEU B CA 1
ATOM 10208 C C . LEU B 1 407 ? 21.438 -52.406 -39.719 1 83.56 407 LEU B C 1
ATOM 10210 O O . LEU B 1 407 ? 21.125 -53.594 -39.719 1 83.56 407 LEU B O 1
ATOM 10214 N N . GLU B 1 408 ? 20.922 -51.469 -40.531 1 79.56 408 GLU B N 1
ATOM 10215 C CA . GLU B 1 408 ? 19.859 -51.844 -41.438 1 79.56 408 GLU B CA 1
ATOM 10216 C C . GLU B 1 408 ? 20.344 -52.906 -42.438 1 79.56 408 GLU B C 1
ATOM 10218 O O . GLU B 1 408 ? 19.641 -53.875 -42.719 1 79.56 408 GLU B O 1
ATOM 10223 N N . ILE B 1 409 ? 21.516 -52.719 -42.938 1 80.56 409 ILE B N 1
ATOM 10224 C CA . ILE B 1 409 ? 22.094 -53.625 -43.906 1 80.56 409 ILE B CA 1
ATOM 10225 C C . ILE B 1 409 ? 22.438 -54.969 -43.25 1 80.56 409 ILE B C 1
ATOM 10227 O O . ILE B 1 409 ? 22.156 -56.031 -43.781 1 80.56 409 ILE B O 1
ATOM 10231 N N . ILE B 1 410 ? 22.938 -54.844 -42.062 1 82.69 410 ILE B N 1
ATOM 10232 C CA . ILE B 1 410 ? 23.328 -56.031 -41.312 1 82.69 410 ILE B CA 1
ATOM 10233 C C . ILE B 1 410 ? 22.094 -56.875 -41 1 82.69 410 ILE B C 1
ATOM 10235 O O . ILE B 1 410 ? 22.094 -58.094 -41.125 1 82.69 410 ILE B O 1
ATOM 10239 N N . LEU B 1 411 ? 21.047 -56.219 -40.625 1 86.25 411 LEU B N 1
ATOM 10240 C CA . LEU B 1 411 ? 19.828 -56.906 -40.25 1 86.25 411 LEU B CA 1
ATOM 10241 C C . LEU B 1 411 ? 19.141 -57.531 -41.469 1 86.25 411 LEU B C 1
ATOM 10243 O O . LEU B 1 411 ? 18.562 -58.594 -41.344 1 86.25 411 LEU B O 1
ATOM 10247 N N . THR B 1 412 ? 19.297 -56.938 -42.594 1 84 412 THR B N 1
ATOM 10248 C CA . THR B 1 412 ? 18.75 -57.5 -43.844 1 84 412 THR B CA 1
ATOM 10249 C C . THR B 1 412 ? 19.5 -58.781 -44.219 1 84 412 THR B C 1
ATOM 10251 O O . THR B 1 412 ? 18.875 -59.75 -44.656 1 84 412 THR B O 1
ATOM 10254 N N . ASP B 1 413 ? 20.734 -58.688 -44 1 83.06 413 ASP B N 1
ATOM 10255 C CA . ASP B 1 413 ? 21.547 -59.875 -44.281 1 83.06 413 ASP B CA 1
ATOM 10256 C C . ASP B 1 413 ? 21.203 -61.031 -43.344 1 83.06 413 ASP B C 1
ATOM 10258 O O . ASP B 1 413 ? 21.109 -62.188 -43.781 1 83.06 413 ASP B O 1
ATOM 10262 N N . VAL B 1 414 ? 21.062 -60.719 -42.156 1 85.06 414 VAL B N 1
ATOM 10263 C CA . VAL B 1 414 ? 20.703 -61.719 -41.156 1 85.06 414 VAL B CA 1
ATOM 10264 C C . VAL B 1 414 ? 19.328 -62.281 -41.469 1 85.06 414 VAL B C 1
ATOM 10266 O O . VAL B 1 414 ? 19.094 -63.5 -41.312 1 85.06 414 VAL B O 1
ATOM 10269 N N . ALA B 1 415 ? 18.5 -61.5 -41.938 1 84.75 415 ALA B N 1
ATOM 10270 C CA . ALA B 1 415 ? 17.156 -61.938 -42.312 1 84.75 415 ALA B CA 1
ATOM 10271 C C . ALA B 1 415 ? 17.203 -62.906 -43.5 1 84.75 415 ALA B C 1
ATOM 10273 O O . ALA B 1 415 ? 16.5 -63.906 -43.531 1 84.75 415 ALA B O 1
ATOM 10274 N N . LYS B 1 416 ? 18.078 -62.625 -44.375 1 82.12 416 LYS B N 1
ATOM 10275 C CA . LYS B 1 416 ? 18.25 -63.5 -45.562 1 82.12 416 LYS B CA 1
ATOM 10276 C C . LYS B 1 416 ? 18.844 -64.875 -45.156 1 82.12 416 LYS B C 1
ATOM 10278 O O . LYS B 1 416 ? 18.406 -65.875 -45.656 1 82.12 416 LYS B O 1
ATOM 10283 N N . CYS B 1 417 ? 19.766 -64.75 -44.312 1 83.31 417 CYS B N 1
ATOM 10284 C CA . CYS B 1 417 ? 20.375 -66 -43.844 1 83.31 417 CYS B CA 1
ATOM 10285 C C . CYS B 1 417 ? 19.359 -66.875 -43.094 1 83.31 417 CYS B C 1
ATOM 10287 O O . CYS B 1 417 ? 19.328 -68.062 -43.25 1 83.31 417 CYS B O 1
ATOM 10289 N N . ALA B 1 418 ? 18.594 -66.188 -42.312 1 83.06 418 ALA B N 1
ATOM 10290 C CA . ALA B 1 418 ? 17.562 -66.938 -41.562 1 83.06 418 ALA B CA 1
ATOM 10291 C C . ALA B 1 418 ? 16.516 -67.5 -42.5 1 83.06 418 ALA B C 1
ATOM 10293 O O . ALA B 1 418 ? 16.047 -68.625 -42.281 1 83.06 418 ALA B O 1
ATOM 10294 N N . GLU B 1 419 ? 16.312 -66.812 -43.5 1 80.12 419 GLU B N 1
ATOM 10295 C CA . GLU B 1 419 ? 15.367 -67.25 -44.531 1 80.12 419 GLU B CA 1
ATOM 10296 C C . GLU B 1 419 ? 15.898 -68.5 -45.219 1 80.12 419 GLU B C 1
ATOM 10298 O O . GLU B 1 419 ? 15.164 -69.438 -45.438 1 80.12 419 GLU B O 1
ATOM 10303 N N . GLN B 1 420 ? 17.125 -68.5 -45.5 1 79 420 GLN B N 1
ATOM 10304 C CA . GLN B 1 420 ? 17.75 -69.625 -46.188 1 79 420 GLN B CA 1
ATOM 10305 C C . GLN B 1 420 ? 17.797 -70.875 -45.312 1 79 420 GLN B C 1
ATOM 10307 O O . GLN B 1 420 ? 17.578 -71.938 -45.781 1 79 420 GLN B O 1
ATOM 10312 N N . SER B 1 421 ? 18.094 -70.625 -44.125 1 79.56 421 SER B N 1
ATOM 10313 C CA . SER B 1 421 ? 18.141 -71.75 -43.219 1 79.56 421 SER B CA 1
ATOM 10314 C C . SER B 1 421 ? 16.766 -72.375 -43.031 1 79.56 421 SER B C 1
ATOM 10316 O O . SER B 1 421 ? 16.656 -73.625 -42.938 1 79.56 421 SER B O 1
ATOM 10318 N N . LEU B 1 422 ? 15.812 -71.625 -43.125 1 78.81 422 LEU B N 1
ATOM 10319 C CA . LEU B 1 422 ? 14.445 -72.125 -43.031 1 78.81 422 LEU B CA 1
ATOM 10320 C C . LEU B 1 422 ? 14.031 -72.812 -44.312 1 78.81 422 LEU B C 1
ATOM 10322 O O . LEU B 1 422 ? 13.391 -73.875 -44.281 1 78.81 422 LEU B O 1
ATOM 10326 N N . LEU B 1 423 ? 14.555 -72.312 -45.375 1 75 423 LEU B N 1
ATOM 10327 C CA . LEU B 1 423 ? 14.219 -72.875 -46.656 1 75 423 LEU B CA 1
ATOM 10328 C C . LEU B 1 423 ? 14.906 -74.188 -46.875 1 75 423 LEU B C 1
ATOM 10330 O O . LEU B 1 423 ? 14.344 -75.125 -47.5 1 75 423 LEU B O 1
ATOM 10334 N N . GLN B 1 424 ? 16.062 -74.312 -46.375 1 74.25 424 GLN B N 1
ATOM 10335 C CA . GLN B 1 424 ? 16.797 -75.562 -46.5 1 74.25 424 GLN B CA 1
ATOM 10336 C C . GLN B 1 424 ? 16.094 -76.688 -45.781 1 74.25 424 GLN B C 1
ATOM 10338 O O . GLN B 1 424 ? 16.125 -77.812 -46.219 1 74.25 424 GLN B O 1
ATOM 10343 N N . LEU B 1 425 ? 15.562 -76.438 -44.719 1 71.81 425 LEU B N 1
ATOM 10344 C CA . LEU B 1 425 ? 14.883 -77.438 -43.969 1 71.81 425 LEU B CA 1
ATOM 10345 C C . LEU B 1 425 ? 13.469 -77.688 -44.5 1 71.81 425 LEU B C 1
ATOM 10347 O O . LEU B 1 425 ? 12.914 -78.75 -44.344 1 71.81 425 LEU B O 1
ATOM 10351 N N . LEU B 1 426 ? 12.992 -76.625 -45.094 1 66.5 426 LEU B N 1
ATOM 10352 C CA . LEU B 1 426 ? 11.664 -76.75 -45.688 1 66.5 426 LEU B CA 1
ATOM 10353 C C . LEU B 1 426 ? 11.75 -77.5 -47.031 1 66.5 426 LEU B C 1
ATOM 10355 O O . LEU B 1 426 ? 12.469 -77.062 -47.906 1 66.5 426 LEU B O 1
ATOM 10359 N N . ARG B 1 427 ? 12.18 -78.75 -47 1 56.03 427 ARG B N 1
ATOM 10360 C CA . ARG B 1 427 ? 12.227 -79.5 -48.219 1 56.03 427 ARG B CA 1
ATOM 10361 C C . ARG B 1 427 ? 11.344 -78.875 -49.312 1 56.03 427 ARG B C 1
ATOM 10363 O O . ARG B 1 427 ? 10.469 -78.062 -49 1 56.03 427 ARG B O 1
ATOM 10370 N N . GLU B 1 428 ? 11.32 -79.438 -50.688 1 50.12 428 GLU B N 1
ATOM 10371 C CA . GLU B 1 428 ? 10.68 -79.062 -51.938 1 50.12 428 GLU B CA 1
ATOM 10372 C C . GLU B 1 428 ? 9.211 -78.688 -51.719 1 50.12 428 GLU B C 1
ATOM 10374 O O . GLU B 1 428 ? 8.422 -78.688 -52.656 1 50.12 428 GLU B O 1
ATOM 10379 N N . ARG B 1 429 ? 8.719 -78.562 -50.562 1 50.88 429 ARG B N 1
ATOM 10380 C CA . ARG B 1 429 ? 7.312 -78.25 -50.719 1 50.88 429 ARG B CA 1
ATOM 10381 C C . ARG B 1 429 ? 7.164 -76.75 -51.125 1 50.88 429 ARG B C 1
ATOM 10383 O O . ARG B 1 429 ? 7.512 -75.875 -50.375 1 50.88 429 ARG B O 1
ATOM 10390 N N . SER B 1 430 ? 7.051 -76.438 -52.375 1 51.59 430 SER B N 1
ATOM 10391 C CA . SER B 1 430 ? 7.129 -75.312 -53.281 1 51.59 430 SER B CA 1
ATOM 10392 C C . SER B 1 430 ? 6.395 -74.062 -52.75 1 51.59 430 SER B C 1
ATOM 10394 O O . SER B 1 430 ? 6.875 -72.938 -52.875 1 51.59 430 SER B O 1
ATOM 10396 N N . ASN B 1 431 ? 5.125 -74.25 -52.25 1 55.03 431 ASN B N 1
ATOM 10397 C CA . ASN B 1 431 ? 4.254 -73.062 -52.062 1 55.03 431 ASN B CA 1
ATOM 10398 C C . ASN B 1 431 ? 4.676 -72.25 -50.844 1 55.03 431 ASN B C 1
ATOM 10400 O O . ASN B 1 431 ? 4.473 -71 -50.812 1 55.03 431 ASN B O 1
ATOM 10404 N N . ILE B 1 432 ? 5.273 -72.688 -49.781 1 58.03 432 ILE B N 1
ATOM 10405 C CA . ILE B 1 432 ? 5.621 -71.938 -48.562 1 58.03 432 ILE B CA 1
ATOM 10406 C C . ILE B 1 432 ? 6.969 -71.25 -48.75 1 58.03 432 ILE B C 1
ATOM 10408 O O . ILE B 1 432 ? 7.234 -70.25 -48.125 1 58.03 432 ILE B O 1
ATOM 10412 N N . ALA B 1 433 ? 7.77 -71.688 -49.594 1 57.84 433 ALA B N 1
ATOM 10413 C CA . ALA B 1 433 ? 9.109 -71.125 -49.844 1 57.84 433 ALA B CA 1
ATOM 10414 C C . ALA B 1 433 ? 9.031 -69.75 -50.406 1 57.84 433 ALA B C 1
ATOM 10416 O O . ALA B 1 433 ? 9.844 -68.875 -50.062 1 57.84 433 ALA B O 1
ATOM 10417 N N . THR B 1 434 ? 8.031 -69.5 -51.344 1 57.59 434 THR B N 1
ATOM 10418 C CA . THR B 1 434 ? 7.867 -68.188 -51.938 1 57.59 434 THR B CA 1
ATOM 10419 C C . THR B 1 434 ? 7.375 -67.188 -50.906 1 57.59 434 THR B C 1
ATOM 10421 O O . THR B 1 434 ? 7.719 -66 -50.969 1 57.59 434 THR B O 1
ATOM 10424 N N . LEU B 1 435 ? 6.609 -67.562 -49.969 1 58.94 435 LEU B N 1
ATOM 10425 C CA . LEU B 1 435 ? 6.023 -66.688 -48.969 1 58.94 435 LEU B CA 1
ATOM 10426 C C . LEU B 1 435 ? 7.035 -66.312 -47.875 1 58.94 435 LEU B C 1
ATOM 10428 O O . LEU B 1 435 ? 6.906 -65.312 -47.219 1 58.94 435 LEU B O 1
ATOM 10432 N N . LEU B 1 436 ? 8.016 -67.125 -47.688 1 60.16 436 LEU B N 1
ATOM 10433 C CA . LEU B 1 436 ? 9.023 -66.938 -46.656 1 60.16 436 LEU B CA 1
ATOM 10434 C C . LEU B 1 436 ? 9.914 -65.688 -47 1 60.16 436 LEU B C 1
ATOM 10436 O O . LEU B 1 436 ? 10.367 -65 -46.094 1 60.16 436 LEU B O 1
ATOM 10440 N N . GLY B 1 437 ? 10.219 -65.562 -48.25 1 58.66 437 GLY B N 1
ATOM 10441 C CA . GLY B 1 437 ? 11.094 -64.438 -48.656 1 58.66 437 GLY B CA 1
ATOM 10442 C C . GLY B 1 437 ? 10.617 -63.094 -48.156 1 58.66 437 GLY B C 1
ATOM 10443 O O . GLY B 1 437 ? 11.422 -62.188 -47.875 1 58.66 437 GLY B O 1
ATOM 10444 N N . THR B 1 438 ? 9.32 -62.875 -48.094 1 62.56 438 THR B N 1
ATOM 10445 C CA . THR B 1 438 ? 8.797 -61.562 -47.75 1 62.56 438 THR B CA 1
ATOM 10446 C C . THR B 1 438 ? 8.43 -61.5 -46.281 1 62.56 438 THR B C 1
ATOM 10448 O O . THR B 1 438 ? 8.188 -60.406 -45.719 1 62.56 438 THR B O 1
ATOM 10451 N N . THR B 1 439 ? 8.523 -62.531 -45.531 1 70.38 439 THR B N 1
ATOM 10452 C CA . THR B 1 439 ? 7.918 -62.5 -44.188 1 70.38 439 THR B CA 1
ATOM 10453 C C . THR B 1 439 ? 8.984 -62.625 -43.094 1 70.38 439 THR B C 1
ATOM 10455 O O . THR B 1 439 ? 8.703 -62.375 -41.938 1 70.38 439 THR B O 1
ATOM 10458 N N . VAL B 1 440 ? 10.172 -63.062 -43.406 1 77.75 440 VAL B N 1
ATOM 10459 C CA . VAL B 1 440 ? 11.227 -63.125 -42.406 1 77.75 440 VAL B CA 1
ATOM 10460 C C . VAL B 1 440 ? 11.984 -61.812 -42.375 1 77.75 440 VAL B C 1
ATOM 10462 O O . VAL B 1 440 ? 12.406 -61.312 -43.406 1 77.75 440 VAL B O 1
ATOM 10465 N N . ASN B 1 441 ? 11.93 -61.156 -41.094 1 85.38 441 ASN B N 1
ATOM 10466 C CA . ASN B 1 441 ? 12.648 -59.906 -40.875 1 85.38 441 ASN B CA 1
ATOM 10467 C C . ASN B 1 441 ? 13.508 -59.938 -39.625 1 85.38 441 ASN B C 1
ATOM 10469 O O . ASN B 1 441 ? 13.336 -60.812 -38.781 1 85.38 441 ASN B O 1
ATOM 10473 N N . ALA B 1 442 ? 14.555 -59.188 -39.625 1 86.69 442 ALA B N 1
ATOM 10474 C CA . ALA B 1 442 ? 15.391 -59 -38.469 1 86.69 442 ALA B CA 1
ATOM 10475 C C . ALA B 1 442 ? 15.305 -57.562 -37.938 1 86.69 442 ALA B C 1
ATOM 10477 O O . ALA B 1 442 ? 15.312 -56.625 -38.75 1 86.69 442 ALA B O 1
ATOM 10478 N N . VAL B 1 443 ? 15.078 -57.469 -36.594 1 86.56 443 VAL B N 1
ATOM 10479 C CA . VAL B 1 443 ? 14.914 -56.125 -36.062 1 86.56 443 VAL B CA 1
ATOM 10480 C C . VAL B 1 443 ? 15.812 -55.969 -34.844 1 86.56 443 VAL B C 1
ATOM 10482 O O . VAL B 1 443 ? 16.188 -56.938 -34.188 1 86.56 443 VAL B O 1
ATOM 10485 N N . TYR B 1 444 ? 16.203 -54.719 -34.625 1 87.5 444 TYR B N 1
ATOM 10486 C CA . TYR B 1 444 ? 16.922 -54.312 -33.438 1 87.5 444 TYR B CA 1
ATOM 10487 C C . TYR B 1 444 ? 16 -53.531 -32.5 1 87.5 444 TYR B C 1
ATOM 10489 O O . TYR B 1 444 ? 15.391 -52.531 -32.875 1 87.5 444 TYR B O 1
ATOM 10497 N N . ILE B 1 445 ? 15.781 -54.062 -31.25 1 80.62 445 ILE B N 1
ATOM 10498 C CA . ILE B 1 445 ? 15.047 -53.344 -30.219 1 80.62 445 ILE B CA 1
ATOM 10499 C C . ILE B 1 445 ? 15.984 -53 -29.062 1 80.62 445 ILE B C 1
ATOM 10501 O O . ILE B 1 445 ? 16.562 -53.875 -28.438 1 80.62 445 ILE B O 1
ATOM 10505 N N . PRO B 1 446 ? 16.062 -51.781 -28.828 1 82.06 446 PRO B N 1
ATOM 10506 C CA . PRO B 1 446 ? 16.953 -51.375 -27.75 1 82.06 446 PRO B CA 1
ATOM 10507 C C . PRO B 1 446 ? 16.672 -52.125 -26.438 1 82.06 446 PRO B C 1
ATOM 10509 O O . PRO B 1 446 ? 15.516 -52.344 -26.094 1 82.06 446 PRO B O 1
ATOM 10512 N N . GLN B 1 447 ? 17.766 -52.531 -25.766 1 76.81 447 GLN B N 1
ATOM 10513 C CA . GLN B 1 447 ? 17.75 -53.219 -24.484 1 76.81 447 GLN B CA 1
ATOM 10514 C C . GLN B 1 447 ? 17.422 -54.719 -24.688 1 76.81 447 GLN B C 1
ATOM 10516 O O . GLN B 1 447 ? 17.891 -55.562 -23.938 1 76.81 447 GLN B O 1
ATOM 10521 N N . LEU B 1 448 ? 16.578 -55.094 -25.828 1 78.56 448 LEU B N 1
ATOM 10522 C CA . LEU B 1 448 ? 16.219 -56.5 -26.078 1 78.56 448 LEU B CA 1
ATOM 10523 C C . LEU B 1 448 ? 17.219 -57.125 -27.016 1 78.56 448 LEU B C 1
ATOM 10525 O O . LEU B 1 448 ? 17.469 -58.344 -26.938 1 78.56 448 LEU B O 1
ATOM 10529 N N . GLY B 1 449 ? 17.719 -56.281 -27.781 1 83.12 449 GLY B N 1
ATOM 10530 C CA . GLY B 1 449 ? 18.766 -56.781 -28.672 1 83.12 449 GLY B CA 1
ATOM 10531 C C . GLY B 1 449 ? 18.266 -57.062 -30.078 1 83.12 449 GLY B C 1
ATOM 10532 O O . GLY B 1 449 ? 17.344 -56.406 -30.562 1 83.12 449 GLY B O 1
ATOM 10533 N N . TYR B 1 450 ? 19.016 -57.969 -30.672 1 87.38 450 TYR B N 1
ATOM 10534 C CA . TYR B 1 450 ? 18.734 -58.344 -32.062 1 87.38 450 TYR B CA 1
ATOM 10535 C C . TYR B 1 450 ? 17.812 -59.531 -32.125 1 87.38 450 TYR B C 1
ATOM 10537 O O . TYR B 1 450 ? 18 -60.531 -31.391 1 87.38 450 TYR B O 1
ATOM 10545 N N . LEU B 1 451 ? 16.797 -59.406 -33.031 1 89.25 451 LEU B N 1
ATOM 10546 C CA . LEU B 1 451 ? 15.797 -60.438 -33.094 1 89.25 451 LEU B CA 1
ATOM 10547 C C . LEU B 1 451 ? 15.406 -60.75 -34.531 1 89.25 451 LEU B C 1
ATOM 10549 O O . LEU B 1 451 ? 15.469 -59.875 -35.375 1 89.25 451 LEU B O 1
ATOM 10553 N N . VAL B 1 452 ? 15.023 -62 -34.75 1 87 452 VAL B N 1
ATOM 10554 C CA . VAL B 1 452 ? 14.445 -62.406 -36.031 1 87 452 VAL B CA 1
ATOM 10555 C C . VAL B 1 452 ? 12.93 -62.531 -35.875 1 87 452 VAL B C 1
ATOM 10557 O O . VAL B 1 452 ? 12.43 -63.062 -34.875 1 87 452 VAL B O 1
ATOM 10560 N N . THR B 1 453 ? 12.328 -61.938 -36.906 1 86.31 453 THR B N 1
ATOM 10561 C CA . THR B 1 453 ? 10.867 -61.938 -36.812 1 86.31 453 THR B CA 1
ATOM 10562 C C . THR B 1 453 ? 10.242 -62.781 -37.906 1 86.31 453 THR B C 1
ATOM 10564 O O . THR B 1 453 ? 10.766 -62.812 -39.031 1 86.31 453 THR B O 1
ATOM 10567 N N . LEU B 1 454 ? 9.266 -63.469 -37.562 1 80.69 454 LEU B N 1
ATOM 10568 C CA . LEU B 1 454 ? 8.461 -64.25 -38.5 1 80.69 454 LEU B CA 1
ATOM 10569 C C . LEU B 1 454 ? 6.996 -63.812 -38.438 1 80.69 454 LEU B C 1
ATOM 10571 O O . LEU B 1 454 ? 6.488 -63.5 -37.344 1 80.69 454 LEU B O 1
ATOM 10575 N N . SER B 1 455 ? 6.438 -63.562 -39.531 1 77.38 455 SER B N 1
ATOM 10576 C CA . SER B 1 455 ? 5.02 -63.25 -39.531 1 77.38 455 SER B CA 1
ATOM 10577 C C . SER B 1 455 ? 4.195 -64.312 -38.812 1 77.38 455 SER B C 1
ATOM 10579 O O . SER B 1 455 ? 4.453 -65.5 -38.938 1 77.38 455 SER B O 1
ATOM 10581 N N . SER B 1 456 ? 3.424 -63.938 -38.031 1 71.69 456 SER B N 1
ATOM 10582 C CA . SER B 1 456 ? 2.586 -64.812 -37.25 1 71.69 456 SER B CA 1
ATOM 10583 C C . SER B 1 456 ? 1.702 -65.688 -38.156 1 71.69 456 SER B C 1
ATOM 10585 O O . SER B 1 456 ? 1.218 -66.75 -37.75 1 71.69 456 SER B O 1
ATOM 10587 N N . SER B 1 457 ? 1.554 -65.312 -39.531 1 65.75 457 SER B N 1
ATOM 10588 C CA . SER B 1 457 ? 0.71 -66 -40.469 1 65.75 457 SER B CA 1
ATOM 10589 C C . SER B 1 457 ? 1.366 -67.312 -40.906 1 65.75 457 SER B C 1
ATOM 10591 O O . SER B 1 457 ? 0.699 -68.25 -41.438 1 65.75 457 SER B O 1
ATOM 10593 N N . LEU B 1 458 ? 2.598 -67.438 -40.719 1 63.28 458 LEU B N 1
ATOM 10594 C CA . LEU B 1 458 ? 3.314 -68.625 -41.156 1 63.28 458 LEU B CA 1
ATOM 10595 C C . LEU B 1 458 ? 3.605 -69.562 -40 1 63.28 458 LEU B C 1
ATOM 10597 O O . LEU B 1 458 ? 4.766 -69.812 -39.656 1 63.28 458 LEU B O 1
ATOM 10601 N N . GLU B 1 459 ? 2.674 -70 -39.312 1 61.28 459 GLU B N 1
ATOM 10602 C CA . GLU B 1 459 ? 2.738 -70.812 -38.094 1 61.28 459 GLU B CA 1
ATOM 10603 C C . GLU B 1 459 ? 3.492 -72.125 -38.375 1 61.28 459 GLU B C 1
ATOM 10605 O O . GLU B 1 459 ? 4.168 -72.625 -37.5 1 61.28 459 GLU B O 1
ATOM 10610 N N . GLU B 1 460 ? 3.385 -72.625 -39.625 1 63.5 460 GLU B N 1
ATOM 10611 C CA . GLU B 1 460 ? 4.059 -73.875 -40.031 1 63.5 460 GLU B CA 1
ATOM 10612 C C . GLU B 1 460 ? 5.578 -73.75 -39.938 1 63.5 460 GLU B C 1
ATOM 10614 O O . GLU B 1 460 ? 6.289 -74.688 -39.656 1 63.5 460 GLU B O 1
ATOM 10619 N N . VAL B 1 461 ? 5.922 -72.562 -40.094 1 66.5 461 VAL B N 1
ATOM 10620 C CA . VAL B 1 461 ? 7.355 -72.25 -40.125 1 66.5 461 VAL B CA 1
ATOM 10621 C C . VAL B 1 461 ? 7.906 -72.125 -38.719 1 66.5 461 VAL B C 1
ATOM 10623 O O . VAL B 1 461 ? 9.102 -72.312 -38.5 1 66.5 461 VAL B O 1
ATOM 10626 N N . THR B 1 462 ? 7.043 -72 -37.719 1 70.06 462 THR B N 1
ATOM 10627 C CA . THR B 1 462 ? 7.465 -71.812 -36.312 1 70.06 462 THR B CA 1
ATOM 10628 C C . THR B 1 462 ? 7.977 -73.125 -35.75 1 70.06 462 THR B C 1
ATOM 10630 O O . THR B 1 462 ? 8.891 -73.125 -34.938 1 70.06 462 THR B O 1
ATOM 10633 N N . SER B 1 463 ? 7.355 -74.25 -36.25 1 69.12 463 SER B N 1
ATOM 10634 C CA . SER B 1 463 ? 7.809 -75.562 -35.844 1 69.12 463 SER B CA 1
ATOM 10635 C C . SER B 1 463 ? 9.18 -75.875 -36.438 1 69.12 463 SER B C 1
ATOM 10637 O O . SER B 1 463 ? 10.008 -76.5 -35.812 1 69.12 463 SER B O 1
ATOM 10639 N N . ILE B 1 464 ? 9.32 -75.312 -37.531 1 70.5 464 ILE B N 1
ATOM 10640 C CA . ILE B 1 464 ? 10.602 -75.5 -38.219 1 70.5 464 ILE B CA 1
ATOM 10641 C C . ILE B 1 464 ? 11.672 -74.625 -37.531 1 70.5 464 ILE B C 1
ATOM 10643 O O . ILE B 1 464 ? 12.812 -75.062 -37.344 1 70.5 464 ILE B O 1
ATOM 10647 N N . ALA B 1 465 ? 11.258 -73.562 -37.031 1 73 465 ALA B N 1
ATOM 10648 C CA . ALA B 1 465 ? 12.18 -72.625 -36.344 1 73 465 ALA B CA 1
ATOM 10649 C C . ALA B 1 465 ? 12.617 -73.25 -35 1 73 465 ALA B C 1
ATOM 10651 O O . ALA B 1 465 ? 13.766 -73.062 -34.594 1 73 465 ALA B O 1
ATOM 10652 N N . ALA B 1 466 ? 11.82 -73.938 -34.438 1 71.56 466 ALA B N 1
ATOM 10653 C CA . ALA B 1 466 ? 12.117 -74.625 -33.188 1 71.56 466 ALA B CA 1
ATOM 10654 C C . ALA B 1 466 ? 13.109 -75.75 -33.406 1 71.56 466 ALA B C 1
ATOM 10656 O O . ALA B 1 466 ? 13.969 -76 -32.562 1 71.56 466 ALA B O 1
ATOM 10657 N N . SER B 1 467 ? 12.93 -76.438 -34.594 1 73.44 467 SER B N 1
ATOM 10658 C CA . SER B 1 467 ? 13.859 -77.5 -34.938 1 73.44 467 SER B CA 1
ATOM 10659 C C . SER B 1 467 ? 15.258 -76.938 -35.188 1 73.44 467 SER B C 1
ATOM 10661 O O . SER B 1 467 ? 16.25 -77.625 -35.031 1 73.44 467 SER B O 1
ATOM 10663 N N . LEU B 1 468 ? 15.32 -75.688 -35.531 1 78.44 468 LEU B N 1
ATOM 10664 C CA . LEU B 1 468 ? 16.594 -75 -35.75 1 78.44 468 LEU B CA 1
ATOM 10665 C C . LEU B 1 468 ? 17.094 -74.375 -34.469 1 78.44 468 LEU B C 1
ATOM 10667 O O . LEU B 1 468 ? 18.062 -73.625 -34.469 1 78.44 468 LEU B O 1
ATOM 10671 N N . LYS B 1 469 ? 16.5 -74.562 -33.344 1 79.88 469 LYS B N 1
ATOM 10672 C CA . LYS B 1 469 ? 16.859 -74.125 -32 1 79.88 469 LYS B CA 1
ATOM 10673 C C . LYS B 1 469 ? 16.688 -72.625 -31.844 1 79.88 469 LYS B C 1
ATOM 10675 O O . LYS B 1 469 ? 17.5 -71.938 -31.203 1 79.88 469 LYS B O 1
ATOM 10680 N N . TRP B 1 470 ? 15.648 -72.125 -32.531 1 87.12 470 TRP B N 1
ATOM 10681 C CA . TRP B 1 470 ? 15.328 -70.688 -32.312 1 87.12 470 TRP B CA 1
ATOM 10682 C C . TRP B 1 470 ? 14.586 -70.5 -31 1 87.12 470 TRP B C 1
ATOM 10684 O O . TRP B 1 470 ? 13.672 -71.25 -30.672 1 87.12 470 TRP B O 1
ATOM 10694 N N . GLU B 1 471 ? 15.094 -69.562 -30.188 1 84.62 471 GLU B N 1
ATOM 10695 C CA . GLU B 1 471 ? 14.438 -69.25 -28.922 1 84.62 471 GLU B CA 1
ATOM 10696 C C . GLU B 1 471 ? 13.453 -68.125 -29.062 1 84.62 471 GLU B C 1
ATOM 10698 O O . GLU B 1 471 ? 13.836 -67 -29.438 1 84.62 471 GLU B O 1
ATOM 10703 N N . GLU B 1 472 ? 12.211 -68.5 -28.922 1 82.5 472 GLU B N 1
ATOM 10704 C CA . GLU B 1 472 ? 11.203 -67.438 -28.984 1 82.5 472 GLU B CA 1
ATOM 10705 C C . GLU B 1 472 ? 11.305 -66.5 -27.781 1 82.5 472 GLU B C 1
ATOM 10707 O O . GLU B 1 472 ? 11.266 -66.938 -26.641 1 82.5 472 GLU B O 1
ATOM 10712 N N . MET B 1 473 ? 11.516 -65.062 -28 1 83.44 473 MET B N 1
ATOM 10713 C CA . MET B 1 473 ? 11.633 -64.125 -26.953 1 83.44 473 MET B CA 1
ATOM 10714 C C . MET B 1 473 ? 10.266 -63.531 -26.578 1 83.44 473 MET B C 1
ATOM 10716 O O . MET B 1 473 ? 9.914 -63.438 -25.406 1 83.44 473 MET B O 1
ATOM 10720 N N . PHE B 1 474 ? 9.555 -63 -27.562 1 79.94 474 PHE B N 1
ATOM 10721 C CA . PHE B 1 474 ? 8.188 -62.531 -27.359 1 79.94 474 PHE B CA 1
ATOM 10722 C C . PHE B 1 474 ? 7.426 -62.531 -28.688 1 79.94 474 PHE B C 1
ATOM 10724 O O . PHE B 1 474 ? 8.016 -62.719 -29.75 1 79.94 474 PHE B O 1
ATOM 10731 N N . ARG B 1 475 ? 6.039 -62.594 -28.734 1 76.25 475 ARG B N 1
ATOM 10732 C CA . ARG B 1 475 ? 5.223 -62.625 -29.938 1 76.25 475 ARG B CA 1
ATOM 10733 C C . ARG B 1 475 ? 4.203 -61.469 -29.938 1 76.25 475 ARG B C 1
ATOM 10735 O O . ARG B 1 475 ? 3.695 -61.094 -28.875 1 76.25 475 ARG B O 1
ATOM 10742 N N . THR B 1 476 ? 4.164 -60.844 -30.953 1 77.12 476 THR B N 1
ATOM 10743 C CA . THR B 1 476 ? 3.107 -59.844 -31.172 1 77.12 476 THR B CA 1
ATOM 10744 C C . THR B 1 476 ? 2.027 -60.406 -32.094 1 77.12 476 THR B C 1
ATOM 10746 O O . THR B 1 476 ? 2.143 -61.531 -32.594 1 77.12 476 THR B O 1
ATOM 10749 N N . THR B 1 477 ? 0.899 -59.625 -32.406 1 69.12 477 THR B N 1
ATOM 10750 C CA . THR B 1 477 ? -0.203 -60.062 -33.25 1 69.12 477 THR B CA 1
ATOM 10751 C C . THR B 1 477 ? 0.268 -60.312 -34.688 1 69.12 477 THR B C 1
ATOM 10753 O O . THR B 1 477 ? -0.254 -61.188 -35.375 1 69.12 477 THR B O 1
ATOM 10756 N N . THR B 1 478 ? 1.359 -59.656 -34.938 1 76.12 478 THR B N 1
ATOM 10757 C CA . THR B 1 478 ? 1.745 -59.656 -36.344 1 76.12 478 THR B CA 1
ATOM 10758 C C . THR B 1 478 ? 3.039 -60.469 -36.531 1 76.12 478 THR B C 1
ATOM 10760 O O . THR B 1 478 ? 3.236 -61.094 -37.562 1 76.12 478 THR B O 1
ATOM 10763 N N . ASN B 1 479 ? 3.75 -60.406 -35.438 1 80.44 479 ASN B N 1
ATOM 10764 C CA . ASN B 1 479 ? 5.07 -61 -35.656 1 80.44 479 ASN B CA 1
ATOM 10765 C C . ASN B 1 479 ? 5.523 -61.781 -34.406 1 80.44 479 ASN B C 1
ATOM 10767 O O . ASN B 1 479 ? 5.098 -61.469 -33.281 1 80.44 479 ASN B O 1
ATOM 10771 N N . ILE B 1 480 ? 6.273 -62.812 -34.656 1 80.88 480 ILE B N 1
ATOM 10772 C CA . ILE B 1 480 ? 6.941 -63.562 -33.594 1 80.88 480 ILE B CA 1
ATOM 10773 C C . ILE B 1 480 ? 8.438 -63.25 -33.625 1 80.88 480 ILE B C 1
ATOM 10775 O O . ILE B 1 480 ? 9.07 -63.25 -34.688 1 80.88 480 ILE B O 1
ATOM 10779 N N . TYR B 1 481 ? 8.961 -62.938 -32.406 1 84.56 481 TYR B N 1
ATOM 10780 C CA . TYR B 1 481 ? 10.352 -62.531 -32.281 1 84.56 481 TYR B CA 1
ATOM 10781 C C . TYR B 1 481 ? 11.203 -63.625 -31.672 1 84.56 481 TYR B C 1
ATOM 10783 O O . TYR B 1 481 ? 10.891 -64.125 -30.594 1 84.56 481 TYR B O 1
ATOM 10791 N N . PHE B 1 482 ? 12.273 -64 -32.469 1 85.12 482 PHE B N 1
ATOM 10792 C CA . PHE B 1 482 ? 13.109 -65.125 -32.062 1 85.12 482 PHE B CA 1
ATOM 10793 C C . PHE B 1 482 ? 14.555 -64.688 -31.891 1 85.12 482 PHE B C 1
ATOM 10795 O O . PHE B 1 482 ? 14.984 -63.688 -32.469 1 85.12 482 PHE B O 1
ATOM 10802 N N . LYS B 1 483 ? 15.227 -65.375 -30.953 1 89.19 483 LYS B N 1
ATOM 10803 C CA . LYS B 1 483 ? 16.688 -65.312 -30.891 1 89.19 483 LYS B CA 1
ATOM 10804 C C . LYS B 1 483 ? 17.328 -66.562 -31.5 1 89.19 483 LYS B C 1
ATOM 10806 O O . LYS B 1 483 ? 17.031 -67.688 -31.078 1 89.19 483 LYS B O 1
ATOM 10811 N N . ASN B 1 484 ? 18.016 -66.438 -32.562 1 86 484 ASN B N 1
ATOM 10812 C CA . ASN B 1 484 ? 18.75 -67.562 -33.156 1 86 484 ASN B CA 1
ATOM 10813 C C . ASN B 1 484 ? 20.266 -67.375 -32.938 1 86 484 ASN B C 1
ATOM 10815 O O . ASN B 1 484 ? 20.719 -66.5 -32.281 1 86 484 ASN B O 1
ATOM 10819 N N . GLU B 1 485 ? 21 -68.375 -33.406 1 82.25 485 GLU B N 1
ATOM 10820 C CA . GLU B 1 485 ? 22.453 -68.375 -33.188 1 82.25 485 GLU B CA 1
ATOM 10821 C C . GLU B 1 485 ? 23.094 -67.125 -33.812 1 82.25 485 GLU B C 1
ATOM 10823 O O . GLU B 1 485 ? 24 -66.562 -33.25 1 82.25 485 GLU B O 1
ATOM 10828 N N . ASP B 1 486 ? 22.562 -66.688 -34.938 1 83.25 486 ASP B N 1
ATOM 10829 C CA . ASP B 1 486 ? 23.141 -65.562 -35.625 1 83.25 486 ASP B CA 1
ATOM 10830 C C . ASP B 1 486 ? 22.906 -64.25 -34.844 1 83.25 486 ASP B C 1
ATOM 10832 O O . ASP B 1 486 ? 23.828 -63.438 -34.688 1 83.25 486 ASP B O 1
ATOM 10836 N N . VAL B 1 487 ? 21.766 -64.062 -34.312 1 88.31 487 VAL B N 1
ATOM 10837 C CA . VAL B 1 487 ? 21.438 -62.812 -33.594 1 88.31 487 VAL B CA 1
ATOM 10838 C C . VAL B 1 487 ? 22.094 -62.812 -32.219 1 88.31 487 VAL B C 1
ATOM 10840 O O . VAL B 1 487 ? 22.453 -61.75 -31.703 1 88.31 487 VAL B O 1
ATOM 10843 N N . ILE B 1 488 ? 22.266 -63.969 -31.641 1 87.25 488 ILE B N 1
ATOM 10844 C CA . ILE B 1 488 ? 22.984 -64.062 -30.375 1 87.25 488 ILE B CA 1
ATOM 10845 C C . ILE B 1 488 ? 24.438 -63.656 -30.578 1 87.25 488 ILE B C 1
ATOM 10847 O O . ILE B 1 488 ? 25.016 -62.969 -29.719 1 87.25 488 ILE B O 1
ATOM 10851 N N . GLN B 1 489 ? 24.969 -64.125 -31.719 1 85.06 489 GLN B N 1
ATOM 10852 C CA . GLN B 1 489 ? 26.328 -63.688 -32.031 1 85.06 489 GLN B CA 1
ATOM 10853 C C . GLN B 1 489 ? 26.406 -62.156 -32.219 1 85.06 489 GLN B C 1
ATOM 10855 O O . GLN B 1 489 ? 27.375 -61.531 -31.812 1 85.06 489 GLN B O 1
ATOM 10860 N N . MET B 1 490 ? 25.391 -61.594 -32.75 1 86.62 490 MET B N 1
ATOM 10861 C CA . MET B 1 490 ? 25.328 -60.156 -32.906 1 86.62 490 MET B CA 1
ATOM 10862 C C . MET B 1 490 ? 25.219 -59.438 -31.578 1 86.62 490 MET B C 1
ATOM 10864 O O . MET B 1 490 ? 25.797 -58.375 -31.375 1 86.62 490 MET B O 1
ATOM 10868 N N . ASP B 1 491 ? 24.422 -59.969 -30.672 1 86.31 491 ASP B N 1
ATOM 10869 C CA . ASP B 1 491 ? 24.297 -59.438 -29.328 1 86.31 491 ASP B CA 1
ATOM 10870 C C . ASP B 1 491 ? 25.656 -59.375 -28.625 1 86.31 491 ASP B C 1
ATOM 10872 O O . ASP B 1 491 ? 25.938 -58.406 -27.906 1 86.31 491 ASP B O 1
ATOM 10876 N N . GLU B 1 492 ? 26.359 -60.469 -28.875 1 83.5 492 GLU B N 1
ATOM 10877 C CA . GLU B 1 492 ? 27.688 -60.531 -28.234 1 83.5 492 GLU B CA 1
ATOM 10878 C C . GLU B 1 492 ? 28.656 -59.594 -28.922 1 83.5 492 GLU B C 1
ATOM 10880 O O . GLU B 1 492 ? 29.453 -58.906 -28.266 1 83.5 492 GLU B O 1
ATOM 10885 N N . LYS B 1 493 ? 28.484 -59.469 -30.25 1 82 493 LYS B N 1
ATOM 10886 C CA . LYS B 1 493 ? 29.422 -58.656 -31.016 1 82 493 LYS B CA 1
ATOM 10887 C C . LYS B 1 493 ? 29.109 -57.156 -30.875 1 82 493 LYS B C 1
ATOM 10889 O O . LYS B 1 493 ? 30.016 -56.375 -30.641 1 82 493 LYS B O 1
ATOM 10894 N N . TYR B 1 494 ? 27.906 -56.75 -31.062 1 83.12 494 TYR B N 1
ATOM 10895 C CA . TYR B 1 494 ? 27.547 -55.344 -31.125 1 83.12 494 TYR B CA 1
ATOM 10896 C C . TYR B 1 494 ? 26.891 -54.875 -29.844 1 83.12 494 TYR B C 1
ATOM 10898 O O . TYR B 1 494 ? 26.891 -53.688 -29.516 1 83.12 494 TYR B O 1
ATOM 10906 N N . GLY B 1 495 ? 26.422 -55.781 -29 1 80.94 495 GLY B N 1
ATOM 10907 C CA . GLY B 1 495 ? 25.703 -55.406 -27.797 1 80.94 495 GLY B CA 1
ATOM 10908 C C . GLY B 1 495 ? 24.578 -54.438 -28.078 1 80.94 495 GLY B C 1
ATOM 10909 O O . GLY B 1 495 ? 24.016 -54.406 -29.172 1 80.94 495 GLY B O 1
ATOM 10910 N N . ASP B 1 496 ? 24.031 -53.594 -27 1 84.38 496 ASP B N 1
ATOM 10911 C CA . ASP B 1 496 ? 23.016 -52.562 -27.141 1 84.38 496 ASP B CA 1
ATOM 10912 C C . ASP B 1 496 ? 23.641 -51.25 -27.672 1 84.38 496 ASP B C 1
ATOM 10914 O O . ASP B 1 496 ? 24.047 -50.406 -26.906 1 84.38 496 ASP B O 1
ATOM 10918 N N . ILE B 1 497 ? 23.641 -51.219 -28.984 1 84.19 497 ILE B N 1
ATOM 10919 C CA . ILE B 1 497 ? 24.344 -50.156 -29.688 1 84.19 497 ILE B CA 1
ATOM 10920 C C . ILE B 1 497 ? 23.672 -48.812 -29.375 1 84.19 497 ILE B C 1
ATOM 10922 O O . ILE B 1 497 ? 24.344 -47.781 -29.203 1 84.19 497 ILE B O 1
ATOM 10926 N N . TYR B 1 498 ? 22.406 -48.781 -29.312 1 85.44 498 TYR B N 1
ATOM 10927 C CA . TYR B 1 498 ? 21.688 -47.531 -29.031 1 85.44 498 TYR B CA 1
ATOM 10928 C C . TYR B 1 498 ? 21.969 -47.031 -27.625 1 85.44 498 TYR B C 1
ATOM 10930 O O . TYR B 1 498 ? 22.219 -45.844 -27.422 1 85.44 498 TYR B O 1
ATOM 10938 N N . GLY B 1 499 ? 21.844 -47.906 -26.719 1 85.62 499 GLY B N 1
ATOM 10939 C CA . GLY B 1 499 ? 22.188 -47.562 -25.359 1 85.62 499 GLY B CA 1
ATOM 10940 C C . GLY B 1 499 ? 23.609 -47.062 -25.203 1 85.62 499 GLY B C 1
ATOM 10941 O O . GLY B 1 499 ? 23.875 -46.125 -24.469 1 85.62 499 GLY B O 1
ATOM 10942 N N . ALA B 1 500 ? 24.438 -47.781 -25.953 1 86.56 500 ALA B N 1
ATOM 10943 C CA . ALA B 1 500 ? 25.828 -47.375 -25.906 1 86.56 500 ALA B CA 1
ATOM 10944 C C . ALA B 1 500 ? 26.031 -45.969 -26.484 1 86.56 500 ALA B C 1
ATOM 10946 O O . ALA B 1 500 ? 26.812 -45.188 -25.953 1 86.56 500 ALA B O 1
ATOM 10947 N N . ILE B 1 501 ? 25.328 -45.656 -27.5 1 87.88 501 ILE B N 1
ATOM 10948 C CA . ILE B 1 501 ? 25.406 -44.312 -28.109 1 87.88 501 ILE B CA 1
ATOM 10949 C C . ILE B 1 501 ? 24.953 -43.25 -27.109 1 87.88 501 ILE B C 1
ATOM 10951 O O . ILE B 1 501 ? 25.641 -42.25 -26.922 1 87.88 501 ILE B O 1
ATOM 10955 N N . ILE B 1 502 ? 23.891 -43.5 -26.422 1 87 502 ILE B N 1
ATOM 10956 C CA . ILE B 1 502 ? 23.328 -42.562 -25.469 1 87 502 ILE B CA 1
ATOM 10957 C C . ILE B 1 502 ? 24.297 -42.344 -24.297 1 87 502 ILE B C 1
ATOM 10959 O O . ILE B 1 502 ? 24.531 -41.219 -23.859 1 87 502 ILE B O 1
ATOM 10963 N N . ASP B 1 503 ? 24.781 -43.438 -23.875 1 88.25 503 ASP B N 1
ATOM 10964 C CA . ASP B 1 503 ? 25.703 -43.344 -22.75 1 88.25 503 ASP B CA 1
ATOM 10965 C C . ASP B 1 503 ? 26.953 -42.531 -23.109 1 88.25 503 ASP B C 1
ATOM 10967 O O . ASP B 1 503 ? 27.406 -41.719 -22.312 1 88.25 503 ASP B O 1
ATOM 10971 N N . LEU B 1 504 ? 27.469 -42.812 -24.266 1 90.19 504 LEU B N 1
ATOM 10972 C CA . LEU B 1 504 ? 28.656 -42.094 -24.703 1 90.19 504 LEU B CA 1
ATOM 10973 C C . LEU B 1 504 ? 28.359 -40.594 -24.906 1 90.19 504 LEU B C 1
ATOM 10975 O O . LEU B 1 504 ? 29.172 -39.75 -24.578 1 90.19 504 LEU B O 1
ATOM 10979 N N . GLU B 1 505 ? 27.234 -40.344 -25.422 1 89.5 505 GLU B N 1
ATOM 10980 C CA . GLU B 1 505 ? 26.828 -38.969 -25.609 1 89.5 505 GLU B CA 1
ATOM 10981 C C . GLU B 1 505 ? 26.703 -38.219 -24.266 1 89.5 505 GLU B C 1
ATOM 10983 O O . GLU B 1 505 ? 27.125 -37.094 -24.141 1 89.5 505 GLU B O 1
ATOM 10988 N N . VAL B 1 506 ? 26.141 -38.844 -23.312 1 88.25 506 VAL B N 1
ATOM 10989 C CA . VAL B 1 506 ? 25.984 -38.281 -21.969 1 88.25 506 VAL B CA 1
ATOM 10990 C C . VAL B 1 506 ? 27.344 -38.031 -21.359 1 88.25 506 VAL B C 1
ATOM 10992 O O . VAL B 1 506 ? 27.547 -37 -20.703 1 88.25 506 VAL B O 1
ATOM 10995 N N . GLU B 1 507 ? 28.172 -38.969 -21.594 1 91.19 507 GLU B N 1
ATOM 10996 C CA . GLU B 1 507 ? 29.516 -38.844 -21.047 1 91.19 507 GLU B CA 1
ATOM 10997 C C . GLU B 1 507 ? 30.234 -37.625 -21.656 1 91.19 507 GLU B C 1
ATOM 10999 O O . GLU B 1 507 ? 30.906 -36.875 -20.953 1 91.19 507 GLU B O 1
ATOM 11004 N N . ILE B 1 508 ? 30.125 -37.438 -22.906 1 91.81 508 ILE B N 1
ATOM 11005 C CA . ILE B 1 508 ? 30.75 -36.312 -23.594 1 91.81 508 ILE B CA 1
ATOM 11006 C C . ILE B 1 508 ? 30.156 -35 -23.109 1 91.81 508 ILE B C 1
ATOM 11008 O O . ILE B 1 508 ? 30.891 -34.031 -22.844 1 91.81 508 ILE B O 1
ATOM 11012 N N . LEU B 1 509 ? 28.891 -34.969 -22.969 1 91 509 LEU B N 1
ATOM 11013 C CA . LEU B 1 509 ? 28.219 -33.75 -22.484 1 91 509 LEU B CA 1
ATOM 11014 C C . LEU B 1 509 ? 28.625 -33.469 -21.047 1 91 509 LEU B C 1
ATOM 11016 O O . LEU B 1 509 ? 28.781 -32.281 -20.672 1 91 509 LEU B O 1
ATOM 11020 N N . GLN B 1 510 ? 28.75 -34.469 -20.297 1 90.69 510 GLN B N 1
ATOM 11021 C CA . GLN B 1 510 ? 29.219 -34.281 -18.938 1 90.69 510 GLN B CA 1
ATOM 11022 C C . GLN B 1 510 ? 30.625 -33.719 -18.906 1 90.69 510 GLN B C 1
ATOM 11024 O O . GLN B 1 510 ? 30.938 -32.875 -18.047 1 90.69 510 GLN B O 1
ATOM 11029 N N . GLY B 1 511 ? 31.422 -34.25 -19.766 1 91.5 511 GLY B N 1
ATOM 11030 C CA . GLY B 1 511 ? 32.75 -33.688 -19.891 1 91.5 511 GLY B CA 1
ATOM 11031 C C . GLY B 1 511 ? 32.75 -32.188 -20.25 1 91.5 511 GLY B C 1
ATOM 11032 O O . GLY B 1 511 ? 33.531 -31.406 -19.703 1 91.5 511 GLY B O 1
ATOM 11033 N N . SER B 1 512 ? 31.875 -31.859 -21.125 1 92.62 512 SER B N 1
ATOM 11034 C CA . SER B 1 512 ? 31.734 -30.453 -21.516 1 92.62 512 SER B CA 1
ATOM 11035 C C . SER B 1 512 ? 31.234 -29.609 -20.344 1 92.62 512 SER B C 1
ATOM 11037 O O . SER B 1 512 ? 31.656 -28.469 -20.156 1 92.62 512 SER B O 1
ATOM 11039 N N . GLN B 1 513 ? 30.312 -30.094 -19.562 1 92.69 513 GLN B N 1
ATOM 11040 C CA . GLN B 1 513 ? 29.812 -29.406 -18.391 1 92.69 513 GLN B CA 1
ATOM 11041 C C . GLN B 1 513 ? 30.938 -29.156 -17.375 1 92.69 513 GLN B C 1
ATOM 11043 O O . GLN B 1 513 ? 31 -28.094 -16.75 1 92.69 513 GLN B O 1
ATOM 11048 N N . GLU B 1 514 ? 31.766 -30.109 -17.25 1 91.75 514 GLU B N 1
ATOM 11049 C CA . GLU B 1 514 ? 32.906 -29.984 -16.328 1 91.75 514 GLU B CA 1
ATOM 11050 C C . GLU B 1 514 ? 33.844 -28.891 -16.797 1 91.75 514 GLU B C 1
ATOM 11052 O O . GLU B 1 514 ? 34.438 -28.188 -15.969 1 91.75 514 GLU B O 1
ATOM 11057 N N . ASN B 1 515 ? 34.031 -28.797 -18.047 1 92.94 515 ASN B N 1
ATOM 11058 C CA . ASN B 1 515 ? 34.875 -27.734 -18.578 1 92.94 515 ASN B CA 1
ATOM 11059 C C . ASN B 1 515 ? 34.312 -26.359 -18.25 1 92.94 515 ASN B C 1
ATOM 11061 O O . ASN B 1 515 ? 35.062 -25.438 -17.953 1 92.94 515 ASN B O 1
ATOM 11065 N N . VAL B 1 516 ? 33.062 -26.219 -18.297 1 93.62 516 VAL B N 1
ATOM 11066 C CA . VAL B 1 516 ? 32.438 -24.938 -17.969 1 93.62 516 VAL B CA 1
ATOM 11067 C C . VAL B 1 516 ? 32.594 -24.641 -16.484 1 93.62 516 VAL B C 1
ATOM 11069 O O . VAL B 1 516 ? 32.938 -23.516 -16.109 1 93.62 516 VAL B O 1
ATOM 11072 N N . LEU B 1 517 ? 32.406 -25.672 -15.625 1 89.62 517 LEU B N 1
ATOM 11073 C CA . LEU B 1 517 ? 32.469 -25.484 -14.18 1 89.62 517 LEU B CA 1
ATOM 11074 C C . LEU B 1 517 ? 33.906 -25.203 -13.742 1 89.62 517 LEU B C 1
ATOM 11076 O O . LEU B 1 517 ? 34.125 -24.578 -12.703 1 89.62 517 LEU B O 1
ATOM 11080 N N . ALA B 1 518 ? 34.812 -25.594 -14.562 1 89.69 518 ALA B N 1
ATOM 11081 C CA . ALA B 1 518 ? 36.219 -25.344 -14.258 1 89.69 518 ALA B CA 1
ATOM 11082 C C . ALA B 1 518 ? 36.531 -23.859 -14.273 1 89.69 518 ALA B C 1
ATOM 11084 O O . ALA B 1 518 ? 37.406 -23.391 -13.516 1 89.69 518 ALA B O 1
ATOM 11085 N N . ILE B 1 519 ? 35.844 -23.062 -15.031 1 89.5 519 ILE B N 1
ATOM 11086 C CA . ILE B 1 519 ? 36.125 -21.625 -15.125 1 89.5 519 ILE B CA 1
ATOM 11087 C C . ILE B 1 519 ? 34.969 -20.844 -14.531 1 89.5 519 ILE B C 1
ATOM 11089 O O . ILE B 1 519 ? 34.781 -19.672 -14.852 1 89.5 519 ILE B O 1
ATOM 11093 N N . GLN B 1 520 ? 34.281 -21.469 -13.727 1 84.06 520 GLN B N 1
ATOM 11094 C CA . GLN B 1 520 ? 33.094 -20.844 -13.141 1 84.06 520 GLN B CA 1
ATOM 11095 C C . GLN B 1 520 ? 33.469 -19.594 -12.359 1 84.06 520 GLN B C 1
ATOM 11097 O O . GLN B 1 520 ? 32.719 -18.594 -12.398 1 84.06 520 GLN B O 1
ATOM 11102 N N . SER B 1 521 ? 34.531 -19.578 -11.656 1 80.06 521 SER B N 1
ATOM 11103 C CA . SER B 1 521 ? 34.938 -18.438 -10.844 1 80.06 521 SER B CA 1
ATOM 11104 C C . SER B 1 521 ? 35.25 -17.234 -11.711 1 80.06 521 SER B C 1
ATOM 11106 O O . SER B 1 521 ? 34.844 -16.109 -11.406 1 80.06 521 SER B O 1
ATOM 11108 N N . SER B 1 522 ? 35.938 -17.516 -12.766 1 84.69 522 SER B N 1
ATOM 11109 C CA . SER B 1 522 ? 36.281 -16.422 -13.688 1 84.69 522 SER B CA 1
ATOM 11110 C C . SER B 1 522 ? 35.031 -15.867 -14.359 1 84.69 522 SER B C 1
ATOM 11112 O O . SER B 1 522 ? 34.906 -14.656 -14.531 1 84.69 522 SER B O 1
ATOM 11114 N N . LEU B 1 523 ? 34.125 -16.719 -14.633 1 87.56 523 LEU B N 1
ATOM 11115 C CA . LEU B 1 523 ? 32.875 -16.281 -15.281 1 87.56 523 LEU B CA 1
ATOM 11116 C C . LEU B 1 523 ? 32.031 -15.469 -14.32 1 87.56 523 LEU B C 1
ATOM 11118 O O . LEU B 1 523 ? 31.453 -14.453 -14.711 1 87.56 523 LEU B O 1
ATOM 11122 N N . THR B 1 524 ? 31.984 -15.945 -13.117 1 81.19 524 THR B N 1
ATOM 11123 C CA . THR B 1 524 ? 31.188 -15.242 -12.117 1 81.19 524 THR B CA 1
ATOM 11124 C C . THR B 1 524 ? 31.766 -13.867 -11.828 1 81.19 524 THR B C 1
ATOM 11126 O O . THR B 1 524 ? 31.031 -12.891 -11.68 1 81.19 524 THR B O 1
ATOM 11129 N N . GLU B 1 525 ? 33 -13.789 -11.773 1 80.94 525 GLU B N 1
ATOM 11130 C CA . GLU B 1 525 ? 33.656 -12.5 -11.562 1 80.94 525 GLU B CA 1
ATOM 11131 C C . GLU B 1 525 ? 33.375 -11.547 -12.719 1 80.94 525 GLU B C 1
ATOM 11133 O O . GLU B 1 525 ? 33.094 -10.367 -12.5 1 80.94 525 GLU B O 1
ATOM 11138 N N . TYR B 1 526 ? 33.531 -12.047 -13.844 1 88.69 526 TYR B N 1
ATOM 11139 C CA . TYR B 1 526 ? 33.25 -11.227 -15.016 1 88.69 526 TYR B CA 1
ATOM 11140 C C . TYR B 1 526 ? 31.812 -10.75 -15.023 1 88.69 526 TYR B C 1
ATOM 11142 O O . TYR B 1 526 ? 31.531 -9.594 -15.352 1 88.69 526 TYR B O 1
ATOM 11150 N N . CYS B 1 527 ? 30.922 -11.617 -14.641 1 84.38 527 CYS B N 1
ATOM 11151 C CA . CYS B 1 527 ? 29.5 -11.266 -14.609 1 84.38 527 CYS B CA 1
ATOM 11152 C C . CYS B 1 527 ? 29.25 -10.141 -13.617 1 84.38 527 CYS B C 1
ATOM 11154 O O . CYS B 1 527 ? 28.438 -9.25 -13.883 1 84.38 527 CYS B O 1
ATOM 11156 N N . ASN B 1 528 ? 29.906 -10.172 -12.586 1 81.69 528 ASN B N 1
ATOM 11157 C CA . ASN B 1 528 ? 29.766 -9.117 -11.586 1 81.69 528 ASN B CA 1
ATOM 11158 C C . ASN B 1 528 ? 30.25 -7.773 -12.125 1 81.69 528 ASN B C 1
ATOM 11160 O O . ASN B 1 528 ? 29.625 -6.742 -11.898 1 81.69 528 ASN B O 1
ATOM 11164 N N . LEU B 1 529 ? 31.328 -7.832 -12.742 1 85.69 529 LEU B N 1
ATOM 11165 C CA . LEU B 1 529 ? 31.891 -6.617 -13.32 1 85.69 529 LEU B CA 1
ATOM 11166 C C . LEU B 1 529 ? 30.984 -6.09 -14.43 1 85.69 529 LEU B C 1
ATOM 11168 O O . LEU B 1 529 ? 30.812 -4.875 -14.57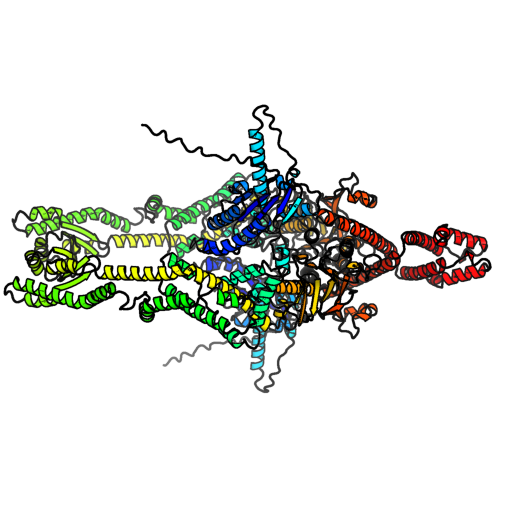8 1 85.69 529 LEU B O 1
ATOM 11172 N N . LEU B 1 530 ? 30.406 -6.988 -15.133 1 90.88 530 LEU B N 1
ATOM 11173 C CA . LEU B 1 530 ? 29.5 -6.578 -16.188 1 90.88 530 LEU B CA 1
ATOM 11174 C C . LEU B 1 530 ? 28.234 -5.934 -15.617 1 90.88 530 LEU B C 1
ATOM 11176 O O . LEU B 1 530 ? 27.703 -4.988 -16.188 1 90.88 530 LEU B O 1
ATOM 11180 N N . ALA B 1 531 ? 27.812 -6.504 -14.516 1 86.75 531 ALA B N 1
ATOM 11181 C CA . ALA B 1 531 ? 26.656 -5.918 -13.852 1 86.75 531 ALA B CA 1
ATOM 11182 C C . ALA B 1 531 ? 26.938 -4.484 -13.414 1 86.75 531 ALA B C 1
ATOM 11184 O O . ALA B 1 531 ? 26.109 -3.592 -13.602 1 86.75 531 ALA B O 1
ATOM 11185 N N . GLN B 1 532 ? 28.062 -4.262 -12.867 1 89.06 532 GLN B N 1
ATOM 11186 C CA . GLN B 1 532 ? 28.453 -2.918 -12.461 1 89.06 532 GLN B CA 1
ATOM 11187 C C . GLN B 1 532 ? 28.547 -1.98 -13.664 1 89.06 532 GLN B C 1
ATOM 11189 O O . GLN B 1 532 ? 28.094 -0.835 -13.602 1 89.06 532 GLN B O 1
ATOM 11194 N N . LEU B 1 533 ? 29.109 -2.498 -14.664 1 92.62 533 LEU B N 1
ATOM 11195 C CA . LEU B 1 533 ? 29.219 -1.708 -15.883 1 92.62 533 LEU B CA 1
ATOM 11196 C C . LEU B 1 533 ? 27.844 -1.329 -16.422 1 92.62 533 LEU B C 1
ATOM 11198 O O . LEU B 1 533 ? 27.641 -0.196 -16.859 1 92.62 533 LEU B O 1
ATOM 11202 N N . GLU B 1 534 ? 26.969 -2.275 -16.375 1 93.06 534 GLU B N 1
ATOM 11203 C CA . GLU B 1 534 ? 25.625 -2.014 -16.859 1 93.06 534 GLU B CA 1
ATOM 11204 C C . GLU B 1 534 ? 24.953 -0.895 -16.062 1 93.06 534 GLU B C 1
ATOM 11206 O O . GLU B 1 534 ? 24.281 -0.035 -16.625 1 93.06 534 GLU B O 1
ATOM 11211 N N . VAL B 1 535 ? 25.109 -0.904 -14.727 1 93.38 535 VAL B N 1
ATOM 11212 C CA . VAL B 1 535 ? 24.547 0.127 -13.867 1 93.38 535 VAL B CA 1
ATOM 11213 C C . VAL B 1 535 ? 25.156 1.484 -14.211 1 93.38 535 VAL B C 1
ATOM 11215 O O . VAL B 1 535 ? 24.422 2.475 -14.359 1 93.38 535 VAL B O 1
ATOM 11218 N N . LEU B 1 536 ? 26.406 1.511 -14.383 1 95.19 536 LEU B N 1
ATOM 11219 C CA . LEU B 1 536 ? 27.078 2.766 -14.688 1 95.19 536 LEU B CA 1
ATOM 11220 C C . LEU B 1 536 ? 26.703 3.264 -16.078 1 95.19 536 LEU B C 1
ATOM 11222 O O . LEU B 1 536 ? 26.625 4.473 -16.312 1 95.19 536 LEU B O 1
ATOM 11226 N N . MET B 1 537 ? 26.5 2.338 -16.922 1 95.44 537 MET B N 1
ATOM 11227 C CA . MET B 1 537 ? 26.016 2.715 -18.25 1 95.44 537 MET B CA 1
ATOM 11228 C C . MET B 1 537 ? 24.625 3.322 -18.172 1 95.44 537 MET B C 1
ATOM 11230 O O . MET B 1 537 ? 24.281 4.23 -18.938 1 95.44 537 MET B O 1
ATOM 11234 N N . SER B 1 538 ? 23.875 2.758 -17.312 1 96 538 SER B N 1
ATOM 11235 C CA . SER B 1 538 ? 22.547 3.338 -17.094 1 96 538 SER B CA 1
ATOM 11236 C C . SER B 1 538 ? 22.656 4.773 -16.578 1 96 538 SER B C 1
ATOM 11238 O O . SER B 1 538 ? 21.922 5.648 -17.031 1 96 538 SER B O 1
ATOM 11240 N N . PHE B 1 539 ? 23.578 4.996 -15.602 1 97.56 539 PHE B N 1
ATOM 11241 C CA . PHE B 1 539 ? 23.828 6.348 -15.109 1 97.56 539 PHE B CA 1
ATOM 11242 C C . PHE B 1 539 ? 24.203 7.277 -16.266 1 97.56 539 PHE B C 1
ATOM 11244 O O . PHE B 1 539 ? 23.703 8.398 -16.344 1 97.56 539 PHE B O 1
ATOM 11251 N N . ALA B 1 540 ? 25.047 6.746 -17.125 1 96.88 540 ALA B N 1
ATOM 11252 C CA . ALA B 1 540 ? 25.5 7.543 -18.266 1 96.88 540 ALA B CA 1
ATOM 11253 C C . ALA B 1 540 ? 24.359 7.859 -19.203 1 96.88 540 ALA B C 1
ATOM 11255 O O . ALA B 1 540 ? 24.234 8.984 -19.688 1 96.88 540 ALA B O 1
ATOM 11256 N N . TYR B 1 541 ? 23.594 6.891 -19.453 1 95.88 541 TYR B N 1
ATOM 11257 C CA . TYR B 1 541 ? 22.453 7.059 -20.359 1 95.88 541 TYR B CA 1
ATOM 11258 C C . TYR B 1 541 ? 21.531 8.164 -19.875 1 95.88 541 TYR B C 1
ATOM 11260 O O . TYR B 1 541 ? 21.188 9.07 -20.625 1 95.88 541 TYR B O 1
ATOM 11268 N N . VAL B 1 542 ? 21.125 8.156 -18.594 1 95.94 542 VAL B N 1
ATOM 11269 C CA . VAL B 1 542 ? 20.219 9.148 -18.031 1 95.94 542 VAL B CA 1
ATOM 11270 C C . VAL B 1 542 ? 20.891 10.516 -18 1 95.94 542 VAL B C 1
ATOM 11272 O O . VAL B 1 542 ? 20.266 11.531 -18.281 1 95.94 542 VAL B O 1
ATOM 11275 N N . SER B 1 543 ? 22.156 10.547 -17.641 1 97 543 SER B N 1
ATOM 11276 C CA . SER B 1 543 ? 22.891 11.805 -17.578 1 97 543 SER B CA 1
ATOM 11277 C C . SER B 1 543 ? 22.938 12.477 -18.938 1 97 543 SER B C 1
ATOM 11279 O O . SER B 1 543 ? 22.844 13.703 -19.047 1 97 543 SER B O 1
ATOM 11281 N N . GLN B 1 544 ? 23.078 11.672 -19.891 1 95 544 GLN B N 1
ATOM 11282 C CA . GLN B 1 544 ? 23.109 12.203 -21.25 1 95 544 GLN B CA 1
ATOM 11283 C C . GLN B 1 544 ? 21.734 12.664 -21.703 1 95 544 GLN B C 1
ATOM 11285 O O . GLN B 1 544 ? 21.578 13.758 -22.234 1 95 544 GLN B O 1
ATOM 11290 N N . LEU B 1 545 ? 20.766 11.867 -21.484 1 93.12 545 LEU B N 1
ATOM 11291 C CA . LEU B 1 545 ? 19.406 12.141 -21.922 1 93.12 545 LEU B CA 1
ATOM 11292 C C . LEU B 1 545 ? 18.859 13.398 -21.25 1 93.12 545 LEU B C 1
ATOM 11294 O O . LEU B 1 545 ? 18.188 14.203 -21.891 1 93.12 545 LEU B O 1
ATOM 11298 N N . GLN B 1 546 ? 19.172 13.609 -19.984 1 94 546 GLN B N 1
ATOM 11299 C CA . GLN B 1 546 ? 18.594 14.695 -19.203 1 94 546 GLN B CA 1
ATOM 11300 C C . GLN B 1 546 ? 19.578 15.844 -19.031 1 94 546 GLN B C 1
ATOM 11302 O O . GLN B 1 546 ? 19.328 16.797 -18.297 1 94 546 GLN B O 1
ATOM 11307 N N . ASN B 1 547 ? 20.766 15.734 -19.625 1 94.88 547 ASN B N 1
ATOM 11308 C CA . ASN B 1 547 ? 21.797 16.766 -19.578 1 94.88 547 ASN B CA 1
ATOM 11309 C C . ASN B 1 547 ? 22.266 17.047 -18.156 1 94.88 547 ASN B C 1
ATOM 11311 O O . ASN B 1 547 ? 22.266 18.203 -17.719 1 94.88 547 ASN B O 1
ATOM 11315 N N . TYR B 1 548 ? 22.594 16.047 -17.469 1 97.75 548 TYR B N 1
ATOM 11316 C CA . TYR B 1 548 ? 23.141 16.156 -16.125 1 97.75 548 TYR B CA 1
ATOM 11317 C C . TYR B 1 548 ? 24.609 16.562 -16.172 1 97.75 548 TYR B C 1
ATOM 11319 O O . TYR B 1 548 ? 25.281 16.406 -17.188 1 97.75 548 TYR B O 1
ATOM 11327 N N . CYS B 1 549 ? 25.078 17.094 -15.102 1 97.69 549 CYS B N 1
ATOM 11328 C CA . CYS B 1 549 ? 26.469 17.516 -15.047 1 97.69 549 CYS B CA 1
ATOM 11329 C C . CYS B 1 549 ? 27.234 16.719 -13.992 1 97.69 549 CYS B C 1
ATOM 11331 O O . CYS B 1 549 ? 26.625 16.172 -13.07 1 97.69 549 CYS B O 1
ATOM 11333 N N . ARG B 1 550 ? 28.516 16.609 -14.164 1 97.69 550 ARG B N 1
ATOM 11334 C CA . ARG B 1 550 ? 29.375 15.953 -13.188 1 97.69 550 ARG B CA 1
ATOM 11335 C C . ARG B 1 550 ? 29.547 16.812 -11.938 1 97.69 550 ARG B C 1
ATOM 11337 O O . ARG B 1 550 ? 30 17.969 -12.031 1 97.69 550 ARG B O 1
ATOM 11344 N N . PRO B 1 551 ? 29.203 16.375 -10.773 1 98.06 551 PRO B N 1
ATOM 11345 C CA . PRO B 1 551 ? 29.375 17.141 -9.547 1 98.06 551 PRO B CA 1
ATOM 11346 C C . PRO B 1 551 ? 30.828 17.188 -9.078 1 98.06 551 PRO B C 1
ATOM 11348 O O . PRO B 1 551 ? 31.609 16.281 -9.367 1 98.06 551 PRO B O 1
ATOM 11351 N N . GLN B 1 552 ? 31.172 18.234 -8.461 1 97.56 552 GLN B N 1
ATOM 11352 C CA . GLN B 1 552 ? 32.469 18.344 -7.773 1 97.56 552 GLN B CA 1
ATOM 11353 C C . GLN B 1 552 ? 32.312 18.062 -6.281 1 97.56 552 GLN B C 1
ATOM 11355 O O . GLN B 1 552 ? 31.562 18.75 -5.59 1 97.56 552 GLN B O 1
ATOM 11360 N N . LEU B 1 553 ? 33.062 17.078 -5.812 1 97 553 LEU B N 1
ATOM 11361 C CA . LEU B 1 553 ? 32.906 16.641 -4.434 1 97 553 LEU B CA 1
ATOM 11362 C C . LEU B 1 553 ? 34.031 17.156 -3.555 1 97 553 LEU B C 1
ATOM 11364 O O . LEU B 1 553 ? 35.188 17.172 -3.982 1 97 553 LEU B O 1
ATOM 11368 N N . TYR B 1 554 ? 33.656 17.609 -2.4 1 95.69 554 TYR B N 1
ATOM 11369 C CA . TYR B 1 554 ? 34.625 18.094 -1.432 1 95.69 554 TYR B CA 1
ATOM 11370 C C . TYR B 1 554 ? 34.594 17.266 -0.15 1 95.69 554 TYR B C 1
ATOM 11372 O O . TYR B 1 554 ? 33.5 17.016 0.394 1 95.69 554 TYR B O 1
ATOM 11380 N N . GLU B 1 555 ? 35.688 16.875 0.324 1 92.69 555 GLU B N 1
ATOM 11381 C CA . GLU B 1 555 ? 35.75 15.992 1.486 1 92.69 555 GLU B CA 1
ATOM 11382 C C . GLU B 1 555 ? 35.75 16.797 2.785 1 92.69 555 GLU B C 1
ATOM 11384 O O . GLU B 1 555 ? 35.156 16.359 3.783 1 92.69 555 GLU B O 1
ATOM 11389 N N . ASP B 1 556 ? 36.312 17.984 2.836 1 90.81 556 ASP B N 1
ATOM 11390 C CA . ASP B 1 556 ? 36.531 18.672 4.105 1 90.81 556 ASP B CA 1
ATOM 11391 C C . ASP B 1 556 ? 35.656 19.922 4.211 1 90.81 556 ASP B C 1
ATOM 11393 O O . ASP B 1 556 ? 35.688 20.609 5.234 1 90.81 556 ASP B O 1
ATOM 11397 N N . ASN B 1 557 ? 34.938 20.188 3.188 1 93 557 ASN B N 1
ATOM 11398 C CA . ASN B 1 557 ? 34.156 21.438 3.164 1 93 557 ASN B CA 1
ATOM 11399 C C . ASN B 1 557 ? 32.656 21.172 3.15 1 93 557 ASN B C 1
ATOM 11401 O O . ASN B 1 557 ? 32.188 20.297 2.428 1 93 557 ASN B O 1
ATOM 11405 N N . SER B 1 558 ? 32.031 21.953 4.012 1 93.31 558 SER B N 1
ATOM 11406 C CA . SER B 1 558 ? 30.578 21.938 4.016 1 93.31 558 SER B CA 1
ATOM 11407 C C . SER B 1 558 ? 30 22.891 2.98 1 93.31 558 SER B C 1
ATOM 11409 O O . SER B 1 558 ? 29.625 24.016 3.311 1 93.31 558 SER B O 1
ATOM 11411 N N . ILE B 1 559 ? 30.031 22.484 1.726 1 95.44 559 ILE B N 1
ATOM 11412 C CA . ILE B 1 559 ? 29.594 23.359 0.646 1 95.44 559 ILE B CA 1
ATOM 11413 C C . ILE B 1 559 ? 28.438 22.719 -0.11 1 95.44 559 ILE B C 1
ATOM 11415 O O . ILE B 1 559 ? 28.422 21.5 -0.298 1 95.44 559 ILE B O 1
ATOM 11419 N N . LEU B 1 560 ? 27.453 23.469 -0.435 1 97.5 560 LEU B N 1
ATOM 11420 C CA . LEU B 1 560 ? 26.375 23.125 -1.349 1 97.5 560 LEU B CA 1
ATOM 11421 C C . LEU B 1 560 ? 26.094 24.266 -2.318 1 97.5 560 LEU B C 1
ATOM 11423 O O . LEU B 1 560 ? 25.438 25.234 -1.959 1 97.5 560 LEU B O 1
ATOM 11427 N N . ASP B 1 561 ? 26.703 24.141 -3.465 1 97.62 561 ASP B N 1
ATOM 11428 C CA . ASP B 1 561 ? 26.562 25.156 -4.516 1 97.62 561 ASP B CA 1
ATOM 11429 C C . ASP B 1 561 ? 26.016 24.531 -5.801 1 97.62 561 ASP B C 1
ATOM 11431 O O . ASP B 1 561 ? 26.75 23.844 -6.512 1 97.62 561 ASP B O 1
ATOM 11435 N N . VAL B 1 562 ? 24.766 24.734 -6.031 1 98 562 VAL B N 1
ATOM 11436 C CA . VAL B 1 562 ? 24.109 24.172 -7.203 1 98 562 VAL B CA 1
ATOM 11437 C C . VAL B 1 562 ? 23.547 25.312 -8.062 1 98 562 VAL B C 1
ATOM 11439 O O . VAL B 1 562 ? 22.828 26.172 -7.57 1 98 562 VAL B O 1
ATOM 11442 N N . ARG B 1 563 ? 23.906 25.281 -9.281 1 97.5 563 ARG B N 1
ATOM 11443 C CA . ARG B 1 563 ? 23.406 26.281 -10.227 1 97.5 563 ARG B CA 1
ATOM 11444 C C . ARG B 1 563 ? 22.359 25.672 -11.156 1 97.5 563 ARG B C 1
ATOM 11446 O O . ARG B 1 563 ? 22.609 24.625 -11.773 1 97.5 563 ARG B O 1
ATOM 11453 N N . ASN B 1 564 ? 21.266 26.297 -11.18 1 96.5 564 ASN B N 1
ATOM 11454 C CA . ASN B 1 564 ? 20.156 25.828 -12.008 1 96.5 564 ASN B CA 1
ATOM 11455 C C . ASN B 1 564 ? 19.797 24.375 -11.719 1 96.5 564 ASN B C 1
ATOM 11457 O O . ASN B 1 564 ? 19.734 23.562 -12.633 1 96.5 564 ASN B O 1
ATOM 11461 N N . GLY B 1 565 ? 19.672 24.156 -10.422 1 97 565 GLY B N 1
ATOM 11462 C CA . GLY B 1 565 ? 19.297 22.812 -10.008 1 97 565 GLY B CA 1
ATOM 11463 C C . GLY B 1 565 ? 17.891 22.422 -10.398 1 97 565 GLY B C 1
ATOM 11464 O O . GLY B 1 565 ? 16.969 23.25 -10.32 1 97 565 GLY B O 1
ATOM 11465 N N . ARG B 1 566 ? 17.703 21.234 -10.867 1 97.06 566 ARG B N 1
ATOM 11466 C CA . ARG B 1 566 ? 16.391 20.734 -11.258 1 97.06 566 ARG B CA 1
ATOM 11467 C C . ARG B 1 566 ? 16.031 19.484 -10.453 1 97.06 566 ARG B C 1
ATOM 11469 O O . ARG B 1 566 ? 16.906 18.828 -9.891 1 97.06 566 ARG B O 1
ATOM 11476 N N . HIS B 1 567 ? 14.766 19.266 -10.289 1 94.88 567 HIS B N 1
ATOM 11477 C CA . HIS B 1 567 ? 14.289 18.062 -9.617 1 94.88 567 HIS B CA 1
ATOM 11478 C C . HIS B 1 567 ? 14.25 16.875 -10.57 1 94.88 567 HIS B C 1
ATOM 11480 O O . HIS B 1 567 ? 13.562 16.922 -11.594 1 94.88 567 HIS B O 1
ATOM 11486 N N . PRO B 1 568 ? 14.938 15.836 -10.312 1 95.44 568 PRO B N 1
ATOM 11487 C CA . PRO B 1 568 ? 15.078 14.734 -11.273 1 95.44 568 PRO B CA 1
ATOM 11488 C C . PRO B 1 568 ? 13.742 14.078 -11.602 1 95.44 568 PRO B C 1
ATOM 11490 O O . PRO B 1 568 ? 13.555 13.578 -12.719 1 95.44 568 PRO B O 1
ATOM 11493 N N . LEU B 1 569 ? 12.805 13.961 -10.75 1 90.69 569 LEU B N 1
ATOM 11494 C CA . LEU B 1 569 ? 11.523 13.297 -10.992 1 90.69 569 LEU B CA 1
ATOM 11495 C C . LEU B 1 569 ? 10.516 14.273 -11.578 1 90.69 569 LEU B C 1
ATOM 11497 O O . LEU B 1 569 ? 9.914 14 -12.617 1 90.69 569 LEU B O 1
ATOM 11501 N N . TYR B 1 570 ? 10.453 15.469 -10.969 1 87.5 570 TYR B N 1
ATOM 11502 C CA . TYR B 1 570 ? 9.414 16.406 -11.359 1 87.5 570 TYR B CA 1
ATOM 11503 C C . TYR B 1 570 ? 9.688 16.969 -12.758 1 87.5 570 TYR B C 1
ATOM 11505 O O . TYR B 1 570 ? 8.758 17.344 -13.469 1 87.5 570 TYR B O 1
ATOM 11513 N N . GLU B 1 571 ? 10.914 17.016 -13.133 1 90.94 571 GLU B N 1
ATOM 11514 C CA . GLU B 1 571 ? 11.234 17.516 -14.469 1 90.94 571 GLU B CA 1
ATOM 11515 C C . GLU B 1 571 ? 10.68 16.594 -15.547 1 90.94 571 GLU B C 1
ATOM 11517 O O . GLU B 1 571 ? 10.406 17.031 -16.672 1 90.94 571 GLU B O 1
ATOM 11522 N N . THR B 1 572 ? 10.477 15.297 -15.18 1 87.81 572 THR B N 1
ATOM 11523 C CA . THR B 1 572 ? 9.938 14.344 -16.141 1 87.81 572 THR B CA 1
ATOM 11524 C C . THR B 1 572 ? 8.414 14.438 -16.203 1 87.81 572 THR B C 1
ATOM 11526 O O . THR B 1 572 ? 7.797 13.938 -17.156 1 87.81 572 THR B O 1
ATOM 11529 N N . LEU B 1 573 ? 7.797 15.031 -15.219 1 76.19 573 LEU B N 1
ATOM 11530 C CA . LEU B 1 573 ? 6.344 15.078 -15.109 1 76.19 573 LEU B CA 1
ATOM 11531 C C . LEU B 1 573 ? 5.785 16.328 -15.773 1 76.19 573 LEU B C 1
ATOM 11533 O O . LEU B 1 573 ? 4.609 16.375 -16.141 1 76.19 573 LEU B O 1
ATOM 11537 N N . VAL B 1 574 ? 6.656 17.375 -15.852 1 76.44 574 VAL B N 1
ATOM 11538 C CA . VAL B 1 574 ? 6.199 18.656 -16.391 1 76.44 574 VAL B CA 1
ATOM 11539 C C . VAL B 1 574 ? 6.887 18.938 -17.719 1 76.44 574 VAL B C 1
ATOM 11541 O O . VAL B 1 574 ? 7.957 18.391 -18 1 76.44 574 VAL B O 1
ATOM 11544 N N . GLU B 1 575 ? 6.324 19.719 -18.516 1 74.31 575 GLU B N 1
ATOM 11545 C CA . GLU B 1 575 ? 6.895 20.078 -19.812 1 74.31 575 GLU B CA 1
ATOM 11546 C C . GLU B 1 575 ? 8.102 20.984 -19.641 1 74.31 575 GLU B C 1
ATOM 11548 O O . GLU B 1 575 ? 9.133 20.797 -20.297 1 74.31 575 GLU B O 1
ATOM 11553 N N . THR B 1 576 ? 7.809 21.953 -18.719 1 82.38 576 THR B N 1
ATOM 11554 C CA . THR B 1 576 ? 8.906 22.891 -18.469 1 82.38 576 THR B CA 1
ATOM 11555 C C . THR B 1 576 ? 9.203 23 -16.984 1 82.38 576 THR B C 1
ATOM 11557 O O . THR B 1 576 ? 8.297 23.25 -16.188 1 82.38 576 THR B O 1
ATOM 11560 N N . TYR B 1 577 ? 10.438 22.75 -16.688 1 88.38 577 TYR B N 1
ATOM 11561 C CA . TYR B 1 577 ? 10.852 22.859 -15.305 1 88.38 577 TYR B CA 1
ATOM 11562 C C . TYR B 1 577 ? 11.805 24.031 -15.109 1 88.38 577 TYR B C 1
ATOM 11564 O O . TYR B 1 577 ? 12.734 24.219 -15.898 1 88.38 577 TYR B O 1
ATOM 11572 N N . ILE B 1 578 ? 11.539 24.828 -14.164 1 89.19 578 ILE B N 1
ATOM 11573 C CA . ILE B 1 578 ? 12.391 25.984 -13.867 1 89.19 578 ILE B CA 1
ATOM 11574 C C . ILE B 1 578 ? 13.445 25.578 -12.836 1 89.19 578 ILE B C 1
ATOM 11576 O O . ILE B 1 578 ? 13.117 25.203 -11.711 1 89.19 578 ILE B O 1
ATOM 11580 N N . GLY B 1 579 ? 14.727 25.688 -13.305 1 93.62 579 GLY B N 1
ATOM 11581 C CA . GLY B 1 579 ? 15.82 25.375 -12.391 1 93.62 579 GLY B CA 1
ATOM 11582 C C . GLY B 1 579 ? 16.062 26.438 -11.352 1 93.62 579 GLY B C 1
ATOM 11583 O O . GLY B 1 579 ? 15.766 27.625 -11.586 1 93.62 579 GLY B O 1
ATOM 11584 N N . ASN B 1 580 ? 16.484 26.094 -10.164 1 95.38 580 ASN B N 1
ATOM 11585 C CA . ASN B 1 580 ? 16.734 27.031 -9.062 1 95.38 580 ASN B CA 1
ATOM 11586 C C . ASN B 1 580 ? 18.141 26.875 -8.5 1 95.38 580 ASN B C 1
ATOM 11588 O O . ASN B 1 580 ? 18.672 25.75 -8.445 1 95.38 580 ASN B O 1
ATOM 11592 N N . ASP B 1 581 ? 18.672 27.953 -8.023 1 95.62 581 ASP B N 1
ATOM 11593 C CA . ASP B 1 581 ? 20.031 27.969 -7.48 1 95.62 581 ASP B CA 1
ATOM 11594 C C . ASP B 1 581 ? 20.016 27.859 -5.957 1 95.62 581 ASP B C 1
ATOM 11596 O O . ASP B 1 581 ? 19.062 28.266 -5.309 1 95.62 581 ASP B O 1
ATOM 11600 N N . ILE B 1 582 ? 21 27.281 -5.441 1 96.44 582 ILE B N 1
ATOM 11601 C CA . ILE B 1 582 ? 21.25 27.312 -4.008 1 96.44 582 ILE B CA 1
ATOM 11602 C C . ILE B 1 582 ? 22.75 27.484 -3.754 1 96.44 582 ILE B C 1
ATOM 11604 O O . ILE B 1 582 ? 23.578 26.906 -4.461 1 96.44 582 ILE B O 1
ATOM 11608 N N . TYR B 1 583 ? 23.094 28.375 -2.891 1 95.56 583 TYR B N 1
ATOM 11609 C CA . TYR B 1 583 ? 24.484 28.609 -2.514 1 95.56 583 TYR B CA 1
ATOM 11610 C C . TYR B 1 583 ? 24.656 28.594 -0.998 1 95.56 583 TYR B C 1
ATOM 11612 O O . TYR B 1 583 ? 24.188 29.5 -0.307 1 95.56 583 TYR B O 1
ATOM 11620 N N . LEU B 1 584 ? 25.219 27.625 -0.445 1 95.56 584 LEU B N 1
ATOM 11621 C CA . LEU B 1 584 ? 25.516 27.453 0.976 1 95.56 584 LEU B CA 1
ATOM 11622 C C . LEU B 1 584 ? 26.984 27.125 1.194 1 95.56 584 LEU B C 1
ATOM 11624 O O . LEU B 1 584 ? 27.438 26.031 0.857 1 95.56 584 LEU B O 1
ATOM 11628 N N . ASP B 1 585 ? 27.734 28.031 1.687 1 93.88 585 ASP B N 1
ATOM 11629 C CA . ASP B 1 585 ? 29.141 27.812 2.029 1 93.88 585 ASP B CA 1
ATOM 11630 C C . ASP B 1 585 ? 29.328 27.719 3.541 1 93.88 585 ASP B C 1
ATOM 11632 O O . ASP B 1 585 ? 29.359 28.734 4.238 1 93.88 585 ASP B O 1
ATOM 11636 N N . GLY B 1 586 ? 29.484 26.516 4.059 1 92 586 GLY B N 1
ATOM 11637 C CA . GLY B 1 586 ? 29.562 26.281 5.492 1 92 586 GLY B CA 1
ATOM 11638 C C . GLY B 1 586 ? 30.984 26.219 6.008 1 92 586 GLY B C 1
ATOM 11639 O O . GLY B 1 586 ? 31.219 26.062 7.207 1 92 586 GLY B O 1
ATOM 11640 N N . GLY B 1 587 ? 31.922 26.359 5.168 1 91.31 587 GLY B N 1
ATOM 11641 C CA . GLY B 1 587 ? 33.312 26.281 5.602 1 91.31 587 GLY B CA 1
ATOM 11642 C C . GLY B 1 587 ? 33.781 24.859 5.859 1 91.31 587 GLY B C 1
ATOM 11643 O O . GLY B 1 587 ? 33.188 23.906 5.348 1 91.31 587 GLY B O 1
ATOM 11644 N N . ASN B 1 588 ? 34.844 24.75 6.637 1 90.88 588 ASN B N 1
ATOM 11645 C CA . ASN B 1 588 ? 35.375 23.422 6.941 1 90.88 588 ASN B CA 1
ATOM 11646 C C . ASN B 1 588 ? 34.531 22.719 8.008 1 90.88 588 ASN B C 1
ATOM 11648 O O . ASN B 1 588 ? 34.031 23.375 8.93 1 90.88 588 ASN B O 1
ATOM 11652 N N . PHE B 1 589 ? 34.469 21.484 7.863 1 88.62 589 PHE B N 1
ATOM 11653 C CA . PHE B 1 589 ? 33.688 20.703 8.812 1 88.62 589 PHE B CA 1
ATOM 11654 C C . PHE B 1 589 ? 34.25 20.828 10.219 1 88.62 589 PHE B C 1
ATOM 11656 O O . PHE B 1 589 ? 33.5 20.859 11.195 1 88.62 589 PHE B O 1
ATOM 11663 N N . ASP B 1 590 ? 35.531 21.031 10.336 1 84.06 590 ASP B N 1
ATOM 11664 C CA . ASP B 1 590 ? 36.219 21.031 11.625 1 84.06 590 ASP B CA 1
ATOM 11665 C C . ASP B 1 590 ? 36.281 22.438 12.211 1 84.06 590 ASP B C 1
ATOM 11667 O O . ASP B 1 590 ? 36.75 22.641 13.328 1 84.06 590 ASP B O 1
ATOM 11671 N N . ASP B 1 591 ? 35.688 23.391 11.492 1 86 591 ASP B N 1
ATOM 11672 C CA . ASP B 1 591 ? 35.719 24.766 11.992 1 86 591 ASP B CA 1
ATOM 11673 C C . ASP B 1 591 ? 34.656 24.984 13.055 1 86 591 ASP B C 1
ATOM 11675 O O . ASP B 1 591 ? 33.469 25.125 12.734 1 86 591 ASP B O 1
ATOM 11679 N N . GLU B 1 592 ? 35.062 25.047 14.266 1 83.31 592 GLU B N 1
ATOM 11680 C CA . GLU B 1 592 ? 34.125 25.203 15.375 1 83.31 592 GLU B CA 1
ATOM 11681 C C . GLU B 1 592 ? 33.625 26.641 15.492 1 83.31 592 GLU B C 1
ATOM 11683 O O . GLU B 1 592 ? 32.656 26.906 16.172 1 83.31 592 GLU B O 1
ATOM 11688 N N . ASN B 1 593 ? 34.281 27.578 14.742 1 83.38 593 ASN B N 1
ATOM 11689 C CA . ASN B 1 593 ? 33.875 28.984 14.789 1 83.38 593 ASN B CA 1
ATOM 11690 C C . ASN B 1 593 ? 33.281 29.453 13.461 1 83.38 593 ASN B C 1
ATOM 11692 O O . ASN B 1 593 ? 33.406 30.609 13.094 1 83.38 593 ASN B O 1
ATOM 11696 N N . TRP B 1 594 ? 32.688 28.516 12.797 1 87.25 594 TRP B N 1
ATOM 11697 C CA . TRP B 1 594 ? 32.125 28.797 11.477 1 87.25 594 TRP B CA 1
ATOM 11698 C C . TRP B 1 594 ? 31.125 29.938 11.539 1 87.25 594 TRP B C 1
ATOM 11700 O O . TRP B 1 594 ? 31.031 30.734 10.602 1 87.25 594 TRP B O 1
ATOM 11710 N N . PHE B 1 595 ? 30.375 30.125 12.695 1 79.81 595 PHE B N 1
ATOM 11711 C CA . PHE B 1 595 ? 29.297 31.094 12.812 1 79.81 595 PHE B CA 1
ATOM 11712 C C . PHE B 1 595 ? 29.844 32.5 12.914 1 79.81 595 PHE B C 1
ATOM 11714 O O . PHE B 1 595 ? 29.109 33.469 12.68 1 79.81 595 PHE B O 1
ATOM 11721 N N . GLN B 1 596 ? 31.172 32.594 13.203 1 79.69 596 GLN B N 1
ATOM 11722 C CA . GLN B 1 596 ? 31.781 33.906 13.328 1 79.69 596 GLN B CA 1
ATOM 11723 C C . GLN B 1 596 ? 32.375 34.375 12 1 79.69 596 GLN B C 1
ATOM 11725 O O . GLN B 1 596 ? 32.719 35.562 11.828 1 79.69 596 GLN B O 1
ATOM 11730 N N . THR B 1 597 ? 32.625 33.469 11.055 1 81.81 597 THR B N 1
ATOM 11731 C CA . THR B 1 597 ? 33.312 33.781 9.805 1 81.81 597 THR B CA 1
ATOM 11732 C C . THR B 1 597 ? 32.312 33.938 8.656 1 81.81 597 THR B C 1
ATOM 11734 O O . THR B 1 597 ? 32.625 33.656 7.504 1 81.81 597 THR B O 1
ATOM 11737 N N . ASN B 1 598 ? 31.156 34.406 8.773 1 83.19 598 ASN B N 1
ATOM 11738 C CA . ASN B 1 598 ? 30.109 34.688 7.785 1 83.19 598 ASN B CA 1
ATOM 11739 C C . ASN B 1 598 ? 29.797 33.438 6.961 1 83.19 598 ASN B C 1
ATOM 11741 O O . ASN B 1 598 ? 29.5 33.531 5.773 1 83.19 598 ASN B O 1
ATOM 11745 N N . LYS B 1 599 ? 30.078 32.281 7.445 1 90.56 599 LYS B N 1
ATOM 11746 C CA . LYS B 1 599 ? 29.688 31.031 6.805 1 90.56 599 LYS B CA 1
ATOM 11747 C C . LYS B 1 599 ? 28.219 30.703 7.082 1 90.56 599 LYS B C 1
ATOM 11749 O O . LYS B 1 599 ? 27.641 31.203 8.039 1 90.56 599 LYS B O 1
ATOM 11754 N N . LYS B 1 600 ? 27.672 30.016 6.098 1 93.62 600 LYS B N 1
ATOM 11755 C CA . LYS B 1 600 ? 26.25 29.688 6.203 1 93.62 600 LYS B CA 1
ATOM 11756 C C . LYS B 1 600 ? 26.031 28.172 6.098 1 93.62 600 LYS B C 1
ATOM 11758 O O . LYS B 1 600 ? 26.5 27.531 5.152 1 93.62 600 LYS B O 1
ATOM 11763 N N . ARG B 1 601 ? 25.391 27.609 7.074 1 95.31 601 ARG B N 1
ATOM 11764 C CA . ARG B 1 601 ? 25.094 26.172 7.07 1 95.31 601 ARG B CA 1
ATOM 11765 C C . ARG B 1 601 ? 23.594 25.922 7.16 1 95.31 601 ARG B C 1
ATOM 11767 O O . ARG B 1 601 ? 23.141 24.797 6.957 1 95.31 601 ARG B O 1
ATOM 11774 N N . ILE B 1 602 ? 22.812 27.047 7.406 1 95.62 602 ILE B N 1
ATOM 11775 C CA . ILE B 1 602 ? 21.375 26.906 7.617 1 95.62 602 ILE B CA 1
ATOM 11776 C C . ILE B 1 602 ? 20.609 27.703 6.555 1 95.62 602 ILE B C 1
ATOM 11778 O O . ILE B 1 602 ? 20.953 28.859 6.277 1 95.62 602 ILE B O 1
ATOM 11782 N N . VAL B 1 603 ? 19.688 27.016 5.891 1 96.12 603 VAL B N 1
ATOM 11783 C CA . VAL B 1 603 ? 18.828 27.672 4.91 1 96.12 603 VAL B CA 1
ATOM 11784 C C . VAL B 1 603 ? 17.391 27.672 5.41 1 96.12 603 VAL B C 1
ATOM 11786 O O . VAL B 1 603 ? 16.875 26.641 5.859 1 96.12 603 VAL B O 1
ATOM 11789 N N . VAL B 1 604 ? 16.719 28.797 5.406 1 94.88 604 VAL B N 1
ATOM 11790 C CA . VAL B 1 604 ? 15.297 28.922 5.711 1 94.88 604 VAL B CA 1
ATOM 11791 C C . VAL B 1 604 ? 14.555 29.469 4.492 1 94.88 604 VAL B C 1
ATOM 11793 O O . VAL B 1 604 ? 14.797 30.609 4.066 1 94.88 604 VAL B O 1
ATOM 11796 N N . LEU B 1 605 ? 13.797 28.641 3.955 1 94.25 605 LEU B N 1
ATOM 11797 C CA . LEU B 1 605 ? 13.008 28.984 2.779 1 94.25 605 LEU B CA 1
ATOM 11798 C C . LEU B 1 605 ? 11.586 29.375 3.174 1 94.25 605 LEU B C 1
ATOM 11800 O O . LEU B 1 605 ? 10.914 28.641 3.891 1 94.25 605 LEU B O 1
ATOM 11804 N N . THR B 1 606 ? 11.172 30.562 2.816 1 90.75 606 THR B N 1
ATOM 11805 C CA . THR B 1 606 ? 9.812 31.031 3.066 1 90.75 606 THR B CA 1
ATOM 11806 C C . THR B 1 606 ? 9.078 31.297 1.753 1 90.75 606 THR B C 1
ATOM 11808 O O . THR B 1 606 ? 9.711 31.469 0.708 1 90.75 606 THR B O 1
ATOM 11811 N N . GLY B 1 607 ? 7.832 31.203 1.753 1 84.75 607 GLY B N 1
ATOM 11812 C CA . GLY B 1 607 ? 7.078 31.453 0.535 1 84.75 607 GLY B CA 1
ATOM 11813 C C . GLY B 1 607 ? 5.613 31.062 0.653 1 84.75 607 GLY B C 1
ATOM 11814 O O . GLY B 1 607 ? 5.16 30.641 1.717 1 84.75 607 GLY B O 1
ATOM 11815 N N . ALA B 1 608 ? 4.93 31.297 -0.453 1 79.94 608 ALA B N 1
ATOM 11816 C CA . ALA B 1 608 ? 3.496 31.031 -0.526 1 79.94 608 ALA B CA 1
ATOM 11817 C C . ALA B 1 608 ? 3.213 29.531 -0.583 1 79.94 608 ALA B C 1
ATOM 11819 O O . ALA B 1 608 ? 4.102 28.734 -0.897 1 79.94 608 ALA B O 1
ATOM 11820 N N . ASN B 1 609 ? 2.012 29.234 -0.196 1 76.81 609 ASN B N 1
ATOM 11821 C CA . ASN B 1 609 ? 1.588 27.844 -0.319 1 76.81 609 ASN B CA 1
ATOM 11822 C C . ASN B 1 609 ? 1.551 27.391 -1.777 1 76.81 609 ASN B C 1
ATOM 11824 O O . ASN B 1 609 ? 1.132 28.141 -2.654 1 76.81 609 ASN B O 1
ATOM 11828 N N . ALA B 1 610 ? 1.995 26.266 -2.074 1 72.5 610 ALA B N 1
ATOM 11829 C CA . ALA B 1 610 ? 1.974 25.656 -3.396 1 72.5 610 ALA B CA 1
ATOM 11830 C C . ALA B 1 610 ? 2.939 26.359 -4.348 1 72.5 610 ALA B C 1
ATOM 11832 O O . ALA B 1 610 ? 2.732 26.359 -5.562 1 72.5 610 ALA B O 1
ATOM 11833 N N . SER B 1 611 ? 3.928 27 -3.797 1 79.88 611 SER B N 1
ATOM 11834 C CA . SER B 1 611 ? 4.871 27.734 -4.629 1 79.88 611 SER B CA 1
ATOM 11835 C C . SER B 1 611 ? 6.098 26.891 -4.957 1 79.88 611 SER B C 1
ATOM 11837 O O . SER B 1 611 ? 7.039 27.375 -5.586 1 79.88 611 SER B O 1
ATOM 11839 N N . GLY B 1 612 ? 6.172 25.688 -4.504 1 83.88 612 GLY B N 1
ATOM 11840 C CA . GLY B 1 612 ? 7.258 24.797 -4.871 1 83.88 612 GLY B CA 1
ATOM 11841 C C . GLY B 1 612 ? 8.305 24.656 -3.785 1 83.88 612 GLY B C 1
ATOM 11842 O O . GLY B 1 612 ? 9.414 24.172 -4.043 1 83.88 612 GLY B O 1
ATOM 11843 N N . LYS B 1 613 ? 8.047 25.031 -2.557 1 88.19 613 LYS B N 1
ATOM 11844 C CA . LYS B 1 613 ? 9 24.984 -1.448 1 88.19 613 LYS B CA 1
ATOM 11845 C C . LYS B 1 613 ? 9.469 23.547 -1.191 1 88.19 613 LYS B C 1
ATOM 11847 O O . LYS B 1 613 ? 10.664 23.297 -1.087 1 88.19 613 LYS B O 1
ATOM 11852 N N . THR B 1 614 ? 8.523 22.656 -1.13 1 87.38 614 THR B N 1
ATOM 11853 C CA . THR B 1 614 ? 8.844 21.266 -0.852 1 87.38 614 THR B CA 1
ATOM 11854 C C . THR B 1 614 ? 9.656 20.656 -1.993 1 87.38 614 THR B C 1
ATOM 11856 O O . THR B 1 614 ? 10.602 19.906 -1.757 1 87.38 614 THR B O 1
ATOM 11859 N N . VAL B 1 615 ? 9.328 21.016 -3.227 1 89.56 615 VAL B N 1
ATOM 11860 C CA . VAL B 1 615 ? 10.039 20.516 -4.398 1 89.56 615 VAL B CA 1
ATOM 11861 C C . VAL B 1 615 ? 11.484 21 -4.371 1 89.56 615 VAL B C 1
ATOM 11863 O O . VAL B 1 615 ? 12.406 20.234 -4.684 1 89.56 615 VAL B O 1
ATOM 11866 N N . PHE B 1 616 ? 11.672 22.281 -3.984 1 92.94 616 PHE B N 1
ATOM 11867 C CA . PHE B 1 616 ? 13.016 22.844 -3.895 1 92.94 616 PHE B CA 1
ATOM 11868 C C . PHE B 1 616 ? 13.844 22.094 -2.85 1 92.94 616 PHE B C 1
ATOM 11870 O O . PHE B 1 616 ? 15.016 21.797 -3.072 1 92.94 616 PHE B O 1
ATOM 11877 N N . LEU B 1 617 ? 13.219 21.812 -1.736 1 93.62 617 LEU B N 1
ATOM 11878 C CA . LEU B 1 617 ? 13.898 21.094 -0.666 1 93.62 617 LEU B CA 1
ATOM 11879 C C . LEU B 1 617 ? 14.328 19.703 -1.136 1 93.62 617 LEU B C 1
ATOM 11881 O O . LEU B 1 617 ? 15.484 19.328 -0.975 1 93.62 617 LEU B O 1
ATOM 11885 N N . THR B 1 618 ? 13.422 18.938 -1.691 1 93.75 618 THR B N 1
ATOM 11886 C CA . THR B 1 618 ? 13.703 17.578 -2.121 1 93.75 618 THR B CA 1
ATOM 11887 C C . THR B 1 618 ? 14.633 17.578 -3.33 1 93.75 618 THR B C 1
ATOM 11889 O O . THR B 1 618 ? 15.438 16.656 -3.5 1 93.75 618 THR B O 1
ATOM 11892 N N . GLN B 1 619 ? 14.547 18.641 -4.141 1 95.5 619 GLN B N 1
ATOM 11893 C CA . GLN B 1 619 ? 15.461 18.797 -5.266 1 95.5 619 GLN B CA 1
ATOM 11894 C C . GLN B 1 619 ? 16.906 18.766 -4.797 1 95.5 619 GLN B C 1
ATOM 11896 O O . GLN B 1 619 ? 17.734 18 -5.336 1 95.5 619 GLN B O 1
ATOM 11901 N N . ASN B 1 620 ? 17.156 19.562 -3.812 1 97.06 620 ASN B N 1
ATOM 11902 C CA . ASN B 1 620 ? 18.531 19.641 -3.316 1 97.06 620 ASN B CA 1
ATOM 11903 C C . ASN B 1 620 ? 18.953 18.359 -2.613 1 97.06 620 ASN B C 1
ATOM 11905 O O . ASN B 1 620 ? 20.109 17.938 -2.711 1 97.06 620 ASN B O 1
ATOM 11909 N N . GLY B 1 621 ? 18.031 17.766 -1.906 1 96.94 621 GLY B N 1
ATOM 11910 C CA . GLY B 1 621 ? 18.328 16.453 -1.322 1 96.94 621 GLY B CA 1
ATOM 11911 C C . GLY B 1 621 ? 18.656 15.398 -2.355 1 96.94 621 GLY B C 1
ATOM 11912 O O . GLY B 1 621 ? 19.594 14.617 -2.168 1 96.94 621 GLY B O 1
ATOM 11913 N N . LEU B 1 622 ? 17.938 15.383 -3.439 1 97.44 622 LEU B N 1
ATOM 11914 C CA . LEU B 1 622 ? 18.125 14.391 -4.492 1 97.44 622 LEU B CA 1
ATOM 11915 C C . LEU B 1 622 ? 19.406 14.648 -5.258 1 97.44 622 LEU B C 1
ATOM 11917 O O . LEU B 1 622 ? 20.062 13.711 -5.707 1 97.44 622 LEU B O 1
ATOM 11921 N N . ILE B 1 623 ? 19.781 15.914 -5.457 1 98.25 623 ILE B N 1
ATOM 11922 C CA . ILE B 1 623 ? 21.016 16.25 -6.145 1 98.25 623 ILE B CA 1
ATOM 11923 C C . ILE B 1 623 ? 22.203 15.719 -5.344 1 98.25 623 ILE B C 1
ATOM 11925 O O . ILE B 1 623 ? 23.109 15.094 -5.906 1 98.25 623 ILE B O 1
ATOM 11929 N N . VAL B 1 624 ? 22.141 15.93 -4.043 1 98 624 VAL B N 1
ATOM 11930 C CA . VAL B 1 624 ? 23.203 15.422 -3.176 1 98 624 VAL B CA 1
ATOM 11931 C C . VAL B 1 624 ? 23.188 13.891 -3.189 1 98 624 VAL B C 1
ATOM 11933 O O . VAL B 1 624 ? 24.25 13.258 -3.279 1 98 624 VAL B O 1
ATOM 11936 N N . TYR B 1 625 ? 22.031 13.336 -3.174 1 96.44 625 TYR B N 1
ATOM 11937 C CA . TYR B 1 625 ? 21.859 11.891 -3.191 1 96.44 625 TYR B CA 1
ATOM 11938 C C . TYR B 1 625 ? 22.438 11.281 -4.461 1 96.44 625 TYR B C 1
ATOM 11940 O O . TYR B 1 625 ? 23.188 10.305 -4.402 1 96.44 625 TYR B O 1
ATOM 11948 N N . LEU B 1 626 ? 22.125 11.812 -5.574 1 98.12 626 LEU B N 1
ATOM 11949 C CA . LEU B 1 626 ? 22.609 11.312 -6.855 1 98.12 626 LEU B CA 1
ATOM 11950 C C . LEU B 1 626 ? 24.125 11.398 -6.926 1 98.12 626 LEU B C 1
ATOM 11952 O O . LEU B 1 626 ? 24.781 10.484 -7.434 1 98.12 626 LEU B O 1
ATOM 11956 N N . ALA B 1 627 ? 24.656 12.445 -6.438 1 98.12 627 ALA B N 1
ATOM 11957 C CA . ALA B 1 627 ? 26.109 12.594 -6.406 1 98.12 627 ALA B CA 1
ATOM 11958 C C . ALA B 1 627 ? 26.766 11.461 -5.625 1 98.12 627 ALA B C 1
ATOM 11960 O O . ALA B 1 627 ? 27.797 10.93 -6.035 1 98.12 627 ALA B O 1
ATOM 11961 N N . HIS B 1 628 ? 26.109 11.07 -4.574 1 96.25 628 HIS B N 1
ATOM 11962 C CA . HIS B 1 628 ? 26.703 10.078 -3.68 1 96.25 628 HIS B CA 1
ATOM 11963 C C . HIS B 1 628 ? 26.516 8.664 -4.234 1 96.25 628 HIS B C 1
ATOM 11965 O O . HIS B 1 628 ? 27.188 7.73 -3.781 1 96.25 628 HIS B O 1
ATOM 11971 N N . ILE B 1 629 ? 25.641 8.508 -5.148 1 94.5 629 ILE B N 1
ATOM 11972 C CA . ILE B 1 629 ? 25.531 7.188 -5.766 1 94.5 629 ILE B CA 1
ATOM 11973 C C . ILE B 1 629 ? 26.484 7.098 -6.957 1 94.5 629 ILE B C 1
ATOM 11975 O O . ILE B 1 629 ? 26.688 6.02 -7.516 1 94.5 629 ILE B O 1
ATOM 11979 N N . GLY B 1 630 ? 27.094 8.211 -7.305 1 95.56 630 GLY B N 1
ATOM 11980 C CA . GLY B 1 630 ? 28.062 8.25 -8.383 1 95.56 630 GLY B CA 1
ATOM 11981 C C . GLY B 1 630 ? 27.453 8.586 -9.727 1 95.56 630 GLY B C 1
ATOM 11982 O O . GLY B 1 630 ? 27.969 8.18 -10.773 1 95.56 630 GLY B O 1
ATOM 11983 N N . CYS B 1 631 ? 26.344 9.188 -9.727 1 97.56 631 CYS B N 1
ATOM 11984 C CA . CYS B 1 631 ? 25.656 9.641 -10.938 1 97.56 631 CYS B CA 1
ATOM 11985 C C . CYS B 1 631 ? 25.828 11.141 -11.133 1 97.56 631 CYS B C 1
ATOM 11987 O O . CYS B 1 631 ? 26.125 11.867 -10.188 1 97.56 631 CYS B O 1
ATOM 11989 N N . PHE B 1 632 ? 25.781 11.508 -12.398 1 98.31 632 PHE B N 1
ATOM 11990 C CA . PHE B 1 632 ? 25.734 12.945 -12.656 1 98.31 632 PHE B CA 1
ATOM 11991 C C . PHE B 1 632 ? 24.453 13.547 -12.086 1 98.31 632 PHE B C 1
ATOM 11993 O O . PHE B 1 632 ? 23.5 12.828 -11.766 1 98.31 632 PHE B O 1
ATOM 12000 N N . VAL B 1 633 ? 24.406 14.898 -11.859 1 98.44 633 VAL B N 1
ATOM 12001 C CA . VAL B 1 633 ? 23.297 15.531 -11.164 1 98.44 633 VAL B CA 1
ATOM 12002 C C . VAL B 1 633 ? 22.594 16.531 -12.094 1 98.44 633 VAL B C 1
ATOM 12004 O O . VAL B 1 633 ? 23.234 17.094 -12.992 1 98.44 633 VAL B O 1
ATOM 12007 N N . PRO B 1 634 ? 21.297 16.672 -11.945 1 98.12 634 PRO B N 1
ATOM 12008 C CA . PRO B 1 634 ? 20.531 17.594 -12.789 1 98.12 634 PRO B CA 1
ATOM 12009 C C . PRO B 1 634 ? 20.797 19.062 -12.461 1 98.12 634 PRO B C 1
ATOM 12011 O O . PRO B 1 634 ? 19.984 19.703 -11.797 1 98.12 634 PRO B O 1
ATOM 12014 N N . ALA B 1 635 ? 21.812 19.609 -12.867 1 98.25 635 ALA B N 1
ATOM 12015 C CA . ALA B 1 635 ? 22.234 21 -12.68 1 98.25 635 ALA B CA 1
ATOM 12016 C C . ALA B 1 635 ? 23.234 21.422 -13.742 1 98.25 635 ALA B C 1
ATOM 12018 O O . ALA B 1 635 ? 23.734 20.594 -14.508 1 98.25 635 ALA B O 1
ATOM 12019 N N . ASP B 1 636 ? 23.453 22.734 -13.859 1 97.25 636 ASP B N 1
ATOM 12020 C CA . ASP B 1 636 ? 24.516 23.219 -14.734 1 97.25 636 ASP B CA 1
ATOM 12021 C C . ASP B 1 636 ? 25.891 23.016 -14.094 1 97.25 636 ASP B C 1
ATOM 12023 O O . ASP B 1 636 ? 26.859 22.688 -14.773 1 97.25 636 ASP B O 1
ATOM 12027 N N . SER B 1 637 ? 25.891 23.188 -12.867 1 97.44 637 SER B N 1
ATOM 12028 C CA . SER B 1 637 ? 27.062 22.922 -12.055 1 97.44 637 SER B CA 1
ATOM 12029 C C . SER B 1 637 ? 26.688 22.625 -10.609 1 97.44 637 SER B C 1
ATOM 12031 O O . SER B 1 637 ? 25.672 23.125 -10.109 1 97.44 637 SER B O 1
ATOM 12033 N N . ALA B 1 638 ? 27.484 21.828 -9.953 1 98.12 638 ALA B N 1
ATOM 12034 C CA . ALA B 1 638 ? 27.172 21.453 -8.578 1 98.12 638 ALA B CA 1
ATOM 12035 C C . ALA B 1 638 ? 28.453 21.172 -7.789 1 98.12 638 ALA B C 1
ATOM 12037 O O . ALA B 1 638 ? 29.297 20.359 -8.219 1 98.12 638 ALA B O 1
ATOM 12038 N N . LYS B 1 639 ? 28.719 21.906 -6.754 1 98.06 639 LYS B N 1
ATOM 12039 C CA . LYS B 1 639 ? 29.75 21.641 -5.758 1 98.06 639 LYS B CA 1
ATOM 12040 C C . LYS B 1 639 ? 29.141 21.094 -4.465 1 98.06 639 LYS B C 1
ATOM 12042 O O . LYS B 1 639 ? 28.344 21.781 -3.818 1 98.06 639 LYS B O 1
ATOM 12047 N N . ILE B 1 640 ? 29.5 19.969 -4.102 1 97.88 640 ILE B N 1
ATOM 12048 C CA . ILE B 1 640 ? 28.812 19.312 -2.998 1 97.88 640 ILE B CA 1
ATOM 12049 C C . ILE B 1 640 ? 29.844 18.797 -1.99 1 97.88 640 ILE B C 1
ATOM 12051 O O . ILE B 1 640 ? 30.812 18.141 -2.367 1 97.88 640 ILE B O 1
ATOM 12055 N N . GLY B 1 641 ? 29.656 19.156 -0.754 1 96.81 641 GLY B N 1
ATOM 12056 C CA . GLY B 1 641 ? 30.422 18.516 0.31 1 96.81 641 GLY B CA 1
ATOM 12057 C C . GLY B 1 641 ? 29.906 17.141 0.665 1 96.81 641 GLY B C 1
ATOM 12058 O O . GLY B 1 641 ? 28.688 16.906 0.683 1 96.81 641 GLY B O 1
ATOM 12059 N N . LEU B 1 642 ? 30.781 16.25 0.983 1 95.69 642 LEU B N 1
ATOM 12060 C CA . LEU B 1 642 ? 30.391 14.883 1.288 1 95.69 642 LEU B CA 1
ATOM 12061 C C . LEU B 1 642 ? 29.5 14.828 2.523 1 95.69 642 LEU B C 1
ATOM 12063 O O . LEU B 1 642 ? 29.672 15.625 3.451 1 95.69 642 LEU B O 1
ATOM 12067 N N . ILE B 1 643 ? 28.609 13.898 2.494 1 94.94 643 ILE B N 1
ATOM 12068 C CA . ILE B 1 643 ? 27.688 13.75 3.611 1 94.94 643 ILE B CA 1
ATOM 12069 C C . ILE B 1 643 ? 27.781 12.336 4.176 1 94.94 643 ILE B C 1
ATOM 12071 O O . ILE B 1 643 ? 28.25 11.422 3.496 1 94.94 643 ILE B O 1
ATOM 12075 N N . ASP B 1 644 ? 27.359 12.172 5.43 1 88.06 644 ASP B N 1
ATOM 12076 C CA . ASP B 1 644 ? 27.328 10.859 6.066 1 88.06 644 ASP B CA 1
ATOM 12077 C C . ASP B 1 644 ? 25.891 10.359 6.219 1 88.06 644 ASP B C 1
ATOM 12079 O O . ASP B 1 644 ? 25.656 9.148 6.262 1 88.06 644 ASP B O 1
ATOM 12083 N N . LYS B 1 645 ? 24.969 11.398 6.387 1 88.88 645 LYS B N 1
ATOM 12084 C CA . LYS B 1 645 ? 23.578 11.039 6.562 1 88.88 645 LYS B CA 1
ATOM 12085 C C . LYS B 1 645 ? 22.656 12.031 5.855 1 88.88 645 LYS B C 1
ATOM 12087 O O . LYS B 1 645 ? 22.969 13.227 5.781 1 88.88 645 LYS B O 1
ATOM 12092 N N . ILE B 1 646 ? 21.594 11.516 5.27 1 92.94 646 ILE B N 1
ATOM 12093 C CA . ILE B 1 646 ? 20.484 12.344 4.828 1 92.94 646 ILE B CA 1
ATOM 12094 C C . ILE B 1 646 ? 19.266 12.094 5.727 1 92.94 646 ILE B C 1
ATOM 12096 O O . ILE B 1 646 ? 18.766 10.961 5.809 1 92.94 646 ILE B O 1
ATOM 12100 N N . LEU B 1 647 ? 18.875 13.125 6.434 1 89.12 647 LEU B N 1
ATOM 12101 C CA . LEU B 1 647 ? 17.75 13.039 7.355 1 89.12 647 LEU B CA 1
ATOM 12102 C C . LEU B 1 647 ? 16.625 13.992 6.945 1 89.12 647 LEU B C 1
ATOM 12104 O O . LEU B 1 647 ? 16.891 15.141 6.578 1 89.12 647 LEU B O 1
ATOM 12108 N N . THR B 1 648 ? 15.406 13.453 6.957 1 90.62 648 THR B N 1
ATOM 12109 C CA . THR B 1 648 ? 14.328 14.297 6.465 1 90.62 648 THR B CA 1
ATOM 12110 C C . THR B 1 648 ? 13.164 14.312 7.449 1 90.62 648 THR B C 1
ATOM 12112 O O . THR B 1 648 ? 12.906 13.32 8.133 1 90.62 648 THR B O 1
ATOM 12115 N N . ARG B 1 649 ? 12.555 15.422 7.594 1 89.19 649 ARG B N 1
ATOM 12116 C CA . ARG B 1 649 ? 11.227 15.617 8.156 1 89.19 649 ARG B CA 1
ATOM 12117 C C . ARG B 1 649 ? 10.297 16.281 7.152 1 89.19 649 ARG B C 1
ATOM 12119 O O . ARG B 1 649 ? 10.117 17.5 7.184 1 89.19 649 ARG B O 1
ATOM 12126 N N . ILE B 1 650 ? 9.781 15.57 6.16 1 82.25 650 ILE B N 1
ATOM 12127 C CA . ILE B 1 650 ? 8.938 16.094 5.086 1 82.25 650 ILE B CA 1
ATOM 12128 C C . ILE B 1 650 ? 7.559 15.445 5.152 1 82.25 650 ILE B C 1
ATOM 12130 O O . ILE B 1 650 ? 6.539 16.141 5.102 1 82.25 650 ILE B O 1
ATOM 12134 N N . ARG B 1 651 ? 7.52 14.102 5.094 1 64.56 651 ARG B N 1
ATOM 12135 C CA . ARG B 1 651 ? 6.254 13.367 5.035 1 64.56 651 ARG B CA 1
ATOM 12136 C C . ARG B 1 651 ? 6.055 12.523 6.285 1 64.56 651 ARG B C 1
ATOM 12138 O O . ARG B 1 651 ? 7.016 11.977 6.832 1 64.56 651 ARG B O 1
ATOM 12145 N N . THR B 1 652 ? 4.738 12.812 6.715 1 56.53 652 THR B N 1
ATOM 12146 C CA . THR B 1 652 ? 4.383 11.93 7.816 1 56.53 652 THR B CA 1
ATOM 12147 C C . THR B 1 652 ? 3.715 10.656 7.293 1 56.53 652 THR B C 1
ATOM 12149 O O . THR B 1 652 ? 2.742 10.727 6.539 1 56.53 652 THR B O 1
ATOM 12152 N N . ARG B 1 653 ? 4.395 9.594 7.398 1 55.88 653 ARG B N 1
ATOM 12153 C CA . ARG B 1 653 ? 3.787 8.344 6.953 1 55.88 653 ARG B CA 1
ATOM 12154 C C . ARG B 1 653 ? 2.787 7.824 7.98 1 55.88 653 ARG B C 1
ATOM 12156 O O . ARG B 1 653 ? 3.023 7.914 9.188 1 55.88 653 ARG B O 1
ATOM 12163 N N . ASP B 1 654 ? 1.533 7.625 7.453 1 49.47 654 ASP B N 1
ATOM 12164 C CA . ASP B 1 654 ? 0.484 7.117 8.328 1 49.47 654 ASP B CA 1
ATOM 12165 C C . ASP B 1 654 ? 0.762 5.672 8.742 1 49.47 654 ASP B C 1
ATOM 12167 O O . ASP B 1 654 ? 1.164 4.855 7.914 1 49.47 654 ASP B O 1
ATOM 12171 N N . THR B 1 655 ? 1.302 5.586 9.945 1 46.09 655 THR B N 1
ATOM 12172 C CA . THR B 1 655 ? 1.43 4.219 10.445 1 46.09 655 THR B CA 1
ATOM 12173 C C . THR B 1 655 ? 0.14 3.768 11.117 1 46.09 655 THR B C 1
ATOM 12175 O O . THR B 1 655 ? -0.622 4.594 11.633 1 46.09 655 THR B O 1
ATOM 12178 N N . ILE B 1 656 ? -0.441 2.617 10.68 1 44.22 656 ILE B N 1
ATOM 12179 C CA . ILE B 1 656 ? -1.644 1.999 11.227 1 44.22 656 ILE B CA 1
ATOM 12180 C C . ILE B 1 656 ? -1.625 2.094 12.758 1 44.22 656 ILE B C 1
ATOM 12182 O O . ILE B 1 656 ? -2.656 2.35 13.383 1 44.22 656 ILE B O 1
ATOM 12186 N N . SER B 1 657 ? -0.437 1.564 13.289 1 43.06 657 SER B N 1
ATOM 12187 C CA . SER B 1 657 ? -0.48 1.203 14.703 1 43.06 657 SER B CA 1
ATOM 12188 C C . SER B 1 657 ? -0.603 2.439 15.586 1 43.06 657 SER B C 1
ATOM 12190 O O . SER B 1 657 ? -0.945 2.336 16.766 1 43.06 657 SER B O 1
ATOM 12192 N N . ARG B 1 658 ? -0.081 3.727 15.148 1 49.19 658 ARG B N 1
ATOM 12193 C CA . ARG B 1 658 ? 0.364 4.57 16.25 1 49.19 658 ARG B CA 1
ATOM 12194 C C . ARG B 1 658 ? -0.616 5.715 16.5 1 49.19 658 ARG B C 1
ATOM 12196 O O . ARG B 1 658 ? -1.09 6.344 15.547 1 49.19 658 ARG B O 1
ATOM 12203 N N . GLN B 1 659 ? -1.212 5.582 17.578 1 54.59 659 GLN B N 1
ATOM 12204 C CA . GLN B 1 659 ? -2.02 6.441 18.438 1 54.59 659 GLN B CA 1
ATOM 12205 C C . GLN B 1 659 ? -1.453 7.855 18.484 1 54.59 659 GLN B C 1
ATOM 12207 O O . GLN B 1 659 ? -1.958 8.711 19.219 1 54.59 659 GLN B O 1
ATOM 12212 N N . GLU B 1 660 ? -0.424 8.07 17.562 1 62.59 660 GLU B N 1
ATOM 12213 C CA . GLU B 1 660 ? 0.233 9.352 17.766 1 62.59 660 GLU B CA 1
ATOM 12214 C C . GLU B 1 660 ? -0.39 10.438 16.891 1 62.59 660 GLU B C 1
ATOM 12216 O O . GLU B 1 660 ? -0.809 10.164 15.758 1 62.59 660 GLU B O 1
ATOM 12221 N N . SER B 1 661 ? -0.515 11.57 17.5 1 70.81 661 SER B N 1
ATOM 12222 C CA . SER B 1 661 ? -0.968 12.727 16.734 1 70.81 661 SER B CA 1
ATOM 12223 C C . SER B 1 661 ? 0.057 13.117 15.672 1 70.81 661 SER B C 1
ATOM 12225 O O . SER B 1 661 ? 1.212 12.695 15.727 1 70.81 661 SER B O 1
ATOM 12227 N N . THR B 1 662 ? -0.35 13.852 14.75 1 71.44 662 THR B N 1
ATOM 12228 C CA . THR B 1 662 ? 0.521 14.312 13.672 1 71.44 662 THR B CA 1
ATOM 12229 C C . THR B 1 662 ? 1.691 15.117 14.234 1 71.44 662 THR B C 1
ATOM 12231 O O . THR B 1 662 ? 2.836 14.93 13.82 1 71.44 662 THR B O 1
ATOM 12234 N N . PHE B 1 663 ? 1.447 16.016 15.219 1 81.56 663 PHE B N 1
ATOM 12235 C CA . PHE B 1 663 ? 2.508 16.844 15.781 1 81.56 663 PHE B CA 1
ATOM 12236 C C . PHE B 1 663 ? 3.486 16 16.594 1 81.56 663 PHE B C 1
ATOM 12238 O O . PHE B 1 663 ? 4.691 16.25 16.562 1 81.56 663 PHE B O 1
ATOM 12245 N N . GLN B 1 664 ? 2.951 15.086 17.281 1 76.31 664 GLN B N 1
ATOM 12246 C CA . GLN B 1 664 ? 3.814 14.195 18.047 1 76.31 664 GLN B CA 1
ATOM 12247 C C . GLN B 1 664 ? 4.762 13.43 17.125 1 76.31 664 GLN B C 1
ATOM 12249 O O . GLN B 1 664 ? 5.949 13.297 17.422 1 76.31 664 GLN B O 1
ATOM 12254 N N . ARG B 1 665 ? 4.223 13.023 16.109 1 75.38 665 ARG B N 1
ATOM 12255 C CA . ARG B 1 665 ? 5.043 12.297 15.148 1 75.38 665 ARG B CA 1
ATOM 12256 C C . ARG B 1 665 ? 6.102 13.211 14.539 1 75.38 665 ARG B C 1
ATOM 12258 O O . ARG B 1 665 ? 7.254 12.805 14.367 1 75.38 665 ARG B O 1
ATOM 12265 N N . ASP B 1 666 ? 5.695 14.359 14.172 1 82.81 666 ASP B N 1
ATOM 12266 C CA . ASP B 1 666 ? 6.637 15.336 13.625 1 82.81 666 ASP B CA 1
ATOM 12267 C C . ASP B 1 666 ? 7.754 15.641 14.625 1 82.81 666 ASP B C 1
ATOM 12269 O O . ASP B 1 666 ? 8.922 15.742 14.242 1 82.81 666 ASP B O 1
ATOM 12273 N N . SER B 1 667 ? 7.344 15.75 15.859 1 82.56 667 SER B N 1
ATOM 12274 C CA . SER B 1 667 ? 8.312 16.062 16.906 1 82.56 667 SER B CA 1
ATOM 12275 C C . SER B 1 667 ? 9.281 14.906 17.125 1 82.56 667 SER B C 1
ATOM 12277 O O . SER B 1 667 ? 10.477 15.117 17.344 1 82.56 667 SER B O 1
ATOM 12279 N N . PHE B 1 668 ? 8.75 13.711 17 1 74.44 668 PHE B N 1
ATOM 12280 C CA . PHE B 1 668 ? 9.602 12.531 17.109 1 74.44 668 PHE B CA 1
ATOM 12281 C C . PHE B 1 668 ? 10.609 12.477 15.977 1 74.44 668 PHE B C 1
ATOM 12283 O O . PHE B 1 668 ? 11.781 12.18 16.203 1 74.44 668 PHE B O 1
ATOM 12290 N N . GLN B 1 669 ? 10.148 12.719 14.812 1 79.06 669 GLN B N 1
ATOM 12291 C CA . GLN B 1 669 ? 11.031 12.703 13.648 1 79.06 669 GLN B CA 1
ATOM 12292 C C . GLN B 1 669 ? 12.109 13.773 13.766 1 79.06 669 GLN B C 1
ATOM 12294 O O . GLN B 1 669 ? 13.273 13.531 13.438 1 79.06 669 GLN B O 1
ATOM 12299 N N . MET B 1 670 ? 11.703 14.93 14.195 1 85.94 670 MET B N 1
ATOM 12300 C CA . MET B 1 670 ? 12.656 16.016 14.359 1 85.94 670 MET B CA 1
ATOM 12301 C C . MET B 1 670 ? 13.695 15.68 15.422 1 85.94 670 MET B C 1
ATOM 12303 O O . MET B 1 670 ? 14.891 15.938 15.242 1 85.94 670 MET B O 1
ATOM 12307 N N . ALA B 1 671 ? 13.203 15.109 16.516 1 78.81 671 ALA B N 1
ATOM 12308 C CA . ALA B 1 671 ? 14.109 14.695 17.578 1 78.81 671 ALA B CA 1
ATOM 12309 C C . ALA B 1 671 ? 15.117 13.664 17.078 1 78.81 671 ALA B C 1
ATOM 12311 O O . ALA B 1 671 ? 16.312 13.742 17.391 1 78.81 671 ALA B O 1
ATOM 12312 N N . LYS B 1 672 ? 14.656 12.781 16.281 1 74.88 672 LYS B N 1
ATOM 12313 C CA . LYS B 1 672 ? 15.516 11.766 15.688 1 74.88 672 LYS B CA 1
ATOM 12314 C C . LYS B 1 672 ? 16.562 12.398 14.781 1 74.88 672 LYS B C 1
ATOM 12316 O O . LYS B 1 672 ? 17.75 12.062 14.867 1 74.88 672 LYS B O 1
ATOM 12321 N N . CYS B 1 673 ? 16.188 13.328 13.922 1 84 673 CYS B N 1
ATOM 12322 C CA . CYS B 1 673 ? 17.109 14.008 13.016 1 84 673 CYS B CA 1
ATOM 12323 C C . CYS B 1 673 ? 18.203 14.734 13.781 1 84 673 CYS B C 1
ATOM 12325 O O . CYS B 1 673 ? 19.391 14.602 13.461 1 84 673 CYS B O 1
ATOM 12327 N N . LEU B 1 674 ? 17.75 15.445 14.82 1 82.94 674 LEU B N 1
ATOM 12328 C CA . LEU B 1 674 ? 18.703 16.266 15.578 1 82.94 674 LEU B CA 1
ATOM 12329 C C . LEU B 1 674 ? 19.641 15.383 16.406 1 82.94 674 LEU B C 1
ATOM 12331 O O . LEU B 1 674 ? 20.797 15.742 16.609 1 82.94 674 LEU B O 1
ATOM 12335 N N . SER B 1 675 ? 19.172 14.219 16.781 1 74.5 675 SER B N 1
ATOM 12336 C CA . SER B 1 675 ? 19.984 13.312 17.594 1 74.5 675 SER B CA 1
ATOM 12337 C C . SER B 1 675 ? 21 12.57 16.734 1 74.5 675 SER B C 1
ATOM 12339 O O . SER B 1 675 ? 22.109 12.297 17.188 1 74.5 675 SER B O 1
ATOM 12341 N N . LEU B 1 676 ? 20.656 12.32 15.516 1 74.06 676 LEU B N 1
ATOM 12342 C CA . LEU B 1 676 ? 21.516 11.531 14.641 1 74.06 676 LEU B CA 1
ATOM 12343 C C . LEU B 1 676 ? 22.484 12.422 13.867 1 74.06 676 LEU B C 1
ATOM 12345 O O . LEU B 1 676 ? 23.531 11.961 13.406 1 74.06 676 LEU B O 1
ATOM 12349 N N . ALA B 1 677 ? 22.219 13.688 13.758 1 84.5 677 ALA B N 1
ATOM 12350 C CA . ALA B 1 677 ? 22.922 14.594 12.859 1 84.5 677 ALA B CA 1
ATOM 12351 C C . ALA B 1 677 ? 24.375 14.797 13.312 1 84.5 677 ALA B C 1
ATOM 12353 O O . ALA B 1 677 ? 24.641 14.883 14.508 1 84.5 677 ALA B O 1
ATOM 12354 N N . THR B 1 678 ? 25.234 14.742 12.359 1 87.38 678 THR B N 1
ATOM 12355 C CA . THR B 1 678 ? 26.641 15.133 12.523 1 87.38 678 THR B CA 1
ATOM 12356 C C . THR B 1 678 ? 26.938 16.391 11.711 1 87.38 678 THR B C 1
ATOM 12358 O O . THR B 1 678 ? 26.062 16.938 11.047 1 87.38 678 THR B O 1
ATOM 12361 N N . GLU B 1 679 ? 28.203 16.875 11.781 1 90.81 679 GLU B N 1
ATOM 12362 C CA . GLU B 1 679 ? 28.578 18.062 11.039 1 90.81 679 GLU B CA 1
ATOM 12363 C C . GLU B 1 679 ? 28.516 17.828 9.531 1 90.81 679 GLU B C 1
ATOM 12365 O O . GLU B 1 679 ? 28.453 18.781 8.742 1 90.81 679 GLU B O 1
ATOM 12370 N N . ARG B 1 680 ? 28.469 16.547 9.078 1 92.88 680 ARG B N 1
ATOM 12371 C CA . ARG B 1 680 ? 28.484 16.203 7.66 1 92.88 680 ARG B CA 1
ATOM 12372 C C . ARG B 1 680 ? 27.078 15.852 7.176 1 92.88 680 ARG B C 1
ATOM 12374 O O . ARG B 1 680 ? 26.859 15.617 5.984 1 92.88 680 ARG B O 1
ATOM 12381 N N . SER B 1 681 ? 26.125 15.938 8.039 1 92.94 681 SER B N 1
ATOM 12382 C CA . SER B 1 681 ? 24.781 15.477 7.703 1 92.94 681 SER B CA 1
ATOM 12383 C C . SER B 1 681 ? 24 16.547 6.941 1 92.94 681 SER B C 1
ATOM 12385 O O . SER B 1 681 ? 24.297 17.734 7.055 1 92.94 681 SER B O 1
ATOM 12387 N N . LEU B 1 682 ? 23.109 16.094 6.09 1 96.94 682 LEU B N 1
ATOM 12388 C CA . LEU B 1 682 ? 22.125 16.953 5.422 1 96.94 682 LEU B CA 1
ATOM 12389 C C . LEU B 1 682 ? 20.734 16.719 5.977 1 96.94 682 LEU B C 1
ATOM 12391 O O . LEU B 1 682 ? 20.219 15.594 5.926 1 96.94 682 LEU B O 1
ATOM 12395 N N . ILE B 1 683 ? 20.125 17.75 6.562 1 95.94 683 ILE B N 1
ATOM 12396 C CA . ILE B 1 683 ? 18.797 17.641 7.148 1 95.94 683 ILE B CA 1
ATOM 12397 C C . ILE B 1 683 ? 17.797 18.469 6.328 1 95.94 683 ILE B C 1
ATOM 12399 O O . ILE B 1 683 ? 18.031 19.656 6.07 1 95.94 683 ILE B O 1
ATOM 12403 N N . LEU B 1 684 ? 16.797 17.844 5.875 1 96.5 684 LEU B N 1
ATOM 12404 C CA . LEU B 1 684 ? 15.719 18.5 5.141 1 96.5 684 LEU B CA 1
ATOM 12405 C C . LEU B 1 684 ? 14.445 18.547 5.973 1 96.5 684 LEU B C 1
ATOM 12407 O O . LEU B 1 684 ? 13.891 17.5 6.336 1 96.5 684 LEU B O 1
ATOM 12411 N N . VAL B 1 685 ? 13.938 19.703 6.262 1 95.12 685 VAL B N 1
ATOM 12412 C CA . VAL B 1 685 ? 12.766 19.859 7.113 1 95.12 685 VAL B CA 1
ATOM 12413 C C . VAL B 1 685 ? 11.703 20.688 6.391 1 95.12 685 VAL B C 1
ATOM 12415 O O . VAL B 1 685 ? 11.969 21.797 5.934 1 95.12 685 VAL B O 1
ATOM 12418 N N . ASP B 1 686 ? 10.531 20.062 6.293 1 91.12 686 ASP B N 1
ATOM 12419 C CA . ASP B 1 686 ? 9.422 20.734 5.641 1 91.12 686 ASP B CA 1
ATOM 12420 C C . ASP B 1 686 ? 8.328 21.094 6.648 1 91.12 686 ASP B C 1
ATOM 12422 O O . ASP B 1 686 ? 7.711 20.203 7.242 1 91.12 686 ASP B O 1
ATOM 12426 N N . GLU B 1 687 ? 8.117 22.312 6.863 1 87.69 687 GLU B N 1
ATOM 12427 C CA . GLU B 1 687 ? 6.996 22.875 7.613 1 87.69 687 GLU B CA 1
ATOM 12428 C C . GLU B 1 687 ? 6.895 22.25 9 1 87.69 687 GLU B C 1
ATOM 12430 O O . GLU B 1 687 ? 5.82 21.812 9.414 1 87.69 687 GLU B O 1
ATOM 12435 N N . PHE B 1 688 ? 7.992 22.266 9.766 1 90.06 688 PHE B N 1
ATOM 12436 C CA . PHE B 1 688 ? 7.953 21.766 11.133 1 90.06 688 PHE B CA 1
ATOM 12437 C C . PHE B 1 688 ? 7.258 22.766 12.055 1 90.06 688 PHE B C 1
ATOM 12439 O O . PHE B 1 688 ? 7.457 23.969 11.922 1 90.06 688 PHE B O 1
ATOM 12446 N N . GLY B 1 689 ? 6.465 22.219 12.945 1 87.44 689 GLY B N 1
ATOM 12447 C CA . GLY B 1 689 ? 5.75 23.047 13.914 1 87.44 689 GLY B CA 1
ATOM 12448 C C . GLY B 1 689 ? 4.281 23.219 13.578 1 87.44 689 GLY B C 1
ATOM 12449 O O . GLY B 1 689 ? 3.543 23.859 14.328 1 87.44 689 GLY B O 1
ATOM 12450 N N . LYS B 1 690 ? 3.93 22.562 12.492 1 81.06 690 LYS B N 1
ATOM 12451 C CA . LYS B 1 690 ? 2.512 22.609 12.148 1 81.06 690 LYS B CA 1
ATOM 12452 C C . LYS B 1 690 ? 1.708 21.625 12.992 1 81.06 690 LYS B C 1
ATOM 12454 O O . LYS B 1 690 ? 2.252 20.641 13.5 1 81.06 690 LYS B O 1
ATOM 12459 N N . GLY B 1 691 ? 0.529 21.891 13.234 1 75.81 691 GLY B N 1
ATOM 12460 C CA . GLY B 1 691 ? -0.333 20.969 13.953 1 75.81 691 GLY B CA 1
ATOM 12461 C C . GLY B 1 691 ? -0.415 21.266 15.438 1 75.81 691 GLY B C 1
ATOM 12462 O O . GLY B 1 691 ? -0.774 20.391 16.234 1 75.81 691 GLY B O 1
ATOM 12463 N N . THR B 1 692 ? 0.139 22.297 15.828 1 79.19 692 THR B N 1
ATOM 12464 C CA . THR B 1 692 ? 0.016 22.812 17.188 1 79.19 692 THR B CA 1
ATOM 12465 C C . THR B 1 692 ? -0.417 24.266 17.188 1 79.19 692 THR B C 1
ATOM 12467 O O . THR B 1 692 ? -0.796 24.812 16.141 1 79.19 692 THR B O 1
ATOM 12470 N N . ASP B 1 693 ? -0.448 24.828 18.344 1 79.88 693 ASP B N 1
ATOM 12471 C CA . ASP B 1 693 ? -1.013 26.172 18.438 1 79.88 693 ASP B CA 1
ATOM 12472 C C . ASP B 1 693 ? -0.105 27.188 17.766 1 79.88 693 ASP B C 1
ATOM 12474 O O . ASP B 1 693 ? 1.058 26.906 17.469 1 79.88 693 ASP B O 1
ATOM 12478 N N . VAL B 1 694 ? -0.557 28.328 17.469 1 77.44 694 VAL B N 1
ATOM 12479 C CA . VAL B 1 694 ? 0.045 29.375 16.641 1 77.44 694 VAL B CA 1
ATOM 12480 C C . VAL B 1 694 ? 1.256 29.969 17.359 1 77.44 694 VAL B C 1
ATOM 12482 O O . VAL B 1 694 ? 2.08 30.641 16.75 1 77.44 694 VAL B O 1
ATOM 12485 N N . ILE B 1 695 ? 1.465 29.641 18.625 1 77.69 695 ILE B N 1
ATOM 12486 C CA . ILE B 1 695 ? 2.576 30.219 19.391 1 77.69 695 ILE B CA 1
ATOM 12487 C C . ILE B 1 695 ? 3.678 29.172 19.547 1 77.69 695 ILE B C 1
ATOM 12489 O O . ILE B 1 695 ? 4.84 29.422 19.234 1 77.69 695 ILE B O 1
ATOM 12493 N N . ASP B 1 696 ? 3.344 28 19.922 1 81.56 696 ASP B N 1
ATOM 12494 C CA . ASP B 1 696 ? 4.32 26.953 20.234 1 81.56 696 ASP B CA 1
ATOM 12495 C C . ASP B 1 696 ? 5.008 26.469 18.953 1 81.56 696 ASP B C 1
ATOM 12497 O O . ASP B 1 696 ? 6.207 26.188 18.953 1 81.56 696 ASP B O 1
ATOM 12501 N N . GLY B 1 697 ? 4.238 26.359 17.938 1 86.81 697 GLY B N 1
ATOM 12502 C CA . GLY B 1 697 ? 4.812 25.875 16.688 1 86.81 697 GLY B CA 1
ATOM 12503 C C . GLY B 1 697 ? 5.953 26.75 16.188 1 86.81 697 GLY B C 1
ATOM 12504 O O . GLY B 1 697 ? 7.09 26.281 16.062 1 86.81 697 GLY B O 1
ATOM 12505 N N . PRO B 1 698 ? 5.684 28.062 15.906 1 86.94 698 PRO B N 1
ATOM 12506 C CA . PRO B 1 698 ? 6.754 28.953 15.477 1 86.94 698 PRO B CA 1
ATOM 12507 C C . PRO B 1 698 ? 7.879 29.078 16.5 1 86.94 698 PRO B C 1
ATOM 12509 O O . PRO B 1 698 ? 9.047 29.219 16.125 1 86.94 698 PRO B O 1
ATOM 12512 N N . SER B 1 699 ? 7.543 28.984 17.781 1 85.88 699 SER B N 1
ATOM 12513 C CA . SER B 1 699 ? 8.562 29.078 18.828 1 85.88 699 SER B CA 1
ATOM 12514 C C . SER B 1 699 ? 9.523 27.891 18.781 1 85.88 699 SER B C 1
ATOM 12516 O O . SER B 1 699 ? 10.727 28.062 18.969 1 85.88 699 SER B O 1
ATOM 12518 N N . LEU B 1 700 ? 8.984 26.781 18.594 1 88.31 700 LEU B N 1
ATOM 12519 C CA . LEU B 1 700 ? 9.812 25.594 18.5 1 88.31 700 LEU B CA 1
ATOM 12520 C C . LEU B 1 700 ? 10.727 25.656 17.281 1 88.31 700 LEU B C 1
ATOM 12522 O O . LEU B 1 700 ? 11.914 25.312 17.375 1 88.31 700 LEU B O 1
ATOM 12526 N N . PHE B 1 701 ? 10.188 26.078 16.203 1 91.69 701 PHE B N 1
ATOM 12527 C CA . PHE B 1 701 ? 10.984 26.188 14.992 1 91.69 701 PHE B CA 1
ATOM 12528 C C . PHE B 1 701 ? 12.102 27.219 15.172 1 91.69 701 PHE B C 1
ATOM 12530 O O . PHE B 1 701 ? 13.25 26.953 14.828 1 91.69 701 PHE B O 1
ATOM 12537 N N . ALA B 1 702 ? 11.734 28.359 15.695 1 89.19 702 ALA B N 1
ATOM 12538 C CA . ALA B 1 702 ? 12.727 29.406 15.969 1 89.19 702 ALA B CA 1
ATOM 12539 C C . ALA B 1 702 ? 13.789 28.906 16.938 1 89.19 702 ALA B C 1
ATOM 12541 O O . ALA B 1 702 ? 14.969 29.25 16.812 1 89.19 702 ALA B O 1
ATOM 12542 N N . GLY B 1 703 ? 13.336 28.125 17.922 1 88.12 703 GLY B N 1
ATOM 12543 C CA . GLY B 1 703 ? 14.273 27.547 18.875 1 88.12 703 GLY B CA 1
ATOM 12544 C C . GLY B 1 703 ? 15.281 26.625 18.219 1 88.12 703 GLY B C 1
ATOM 12545 O O . GLY B 1 703 ? 16.453 26.594 18.609 1 88.12 703 GLY B O 1
ATOM 12546 N N . ILE B 1 704 ? 14.852 25.875 17.266 1 91.56 704 ILE B N 1
ATOM 12547 C CA . ILE B 1 704 ? 15.719 24.953 16.547 1 91.56 704 ILE B CA 1
ATOM 12548 C C . ILE B 1 704 ? 16.766 25.734 15.75 1 91.56 704 ILE B C 1
ATOM 12550 O O . ILE B 1 704 ? 17.953 25.406 15.797 1 91.56 704 ILE B O 1
ATOM 12554 N N . ILE B 1 705 ? 16.344 26.75 14.992 1 92.5 705 ILE B N 1
ATOM 12555 C CA . ILE B 1 705 ? 17.25 27.562 14.18 1 92.5 705 ILE B CA 1
ATOM 12556 C C . ILE B 1 705 ? 18.281 28.25 15.078 1 92.5 705 ILE B C 1
ATOM 12558 O O . ILE B 1 705 ? 19.469 28.25 14.766 1 92.5 705 ILE B O 1
ATOM 12562 N N . ALA B 1 706 ? 17.781 28.781 16.219 1 88.38 706 ALA B N 1
ATOM 12563 C CA . ALA B 1 706 ? 18.672 29.453 17.156 1 88.38 706 ALA B CA 1
ATOM 12564 C C . ALA B 1 706 ? 19.703 28.469 17.734 1 88.38 706 ALA B C 1
ATOM 12566 O O . ALA B 1 706 ? 20.875 28.828 17.891 1 88.38 706 ALA B O 1
ATOM 12567 N N . PHE B 1 707 ? 19.312 27.391 17.984 1 87.88 707 PHE B N 1
ATOM 12568 C CA . PHE B 1 707 ? 20.188 26.359 18.516 1 87.88 707 PHE B CA 1
ATOM 12569 C C . PHE B 1 707 ? 21.234 25.969 17.5 1 87.88 707 PHE B C 1
ATOM 12571 O O . PHE B 1 707 ? 22.422 25.891 17.828 1 87.88 707 PHE B O 1
ATOM 12578 N N . LEU B 1 708 ? 20.812 25.688 16.312 1 91.5 708 LEU B N 1
ATOM 12579 C CA . LEU B 1 708 ? 21.719 25.234 15.273 1 91.5 708 LEU B CA 1
ATOM 12580 C C . LEU B 1 708 ? 22.719 26.312 14.906 1 91.5 708 LEU B C 1
ATOM 12582 O O . LEU B 1 708 ? 23.859 26.031 14.562 1 91.5 708 LEU B O 1
ATOM 12586 N N . SER B 1 709 ? 22.25 27.547 14.922 1 89.62 709 SER B N 1
ATOM 12587 C CA . SER B 1 709 ? 23.094 28.672 14.555 1 89.62 709 SER B CA 1
ATOM 12588 C C . SER B 1 709 ? 24.281 28.812 15.508 1 89.62 709 SER B C 1
ATOM 12590 O O . SER B 1 709 ? 25.312 29.391 15.156 1 89.62 709 SER B O 1
ATOM 12592 N N . LYS B 1 710 ? 24.172 28.203 16.719 1 85.44 710 LYS B N 1
ATOM 12593 C CA . LYS B 1 710 ? 25.234 28.328 17.719 1 85.44 710 LYS B CA 1
ATOM 12594 C C . LYS B 1 710 ? 25.969 27.016 17.906 1 85.44 710 LYS B C 1
ATOM 12596 O O . LYS B 1 710 ? 26.922 26.938 18.672 1 85.44 710 LYS B O 1
ATOM 12601 N N . LEU B 1 711 ? 25.531 26.094 17.219 1 87.88 711 LEU B N 1
ATOM 12602 C CA . LEU B 1 711 ? 26.125 24.766 17.359 1 87.88 711 LEU B CA 1
ATOM 12603 C C . LEU B 1 711 ? 27.469 24.703 16.656 1 87.88 711 LEU B C 1
ATOM 12605 O O . LEU B 1 711 ? 27.594 25.094 15.5 1 87.88 711 LEU B O 1
ATOM 12609 N N . ARG B 1 712 ? 28.484 24.234 17.344 1 85.81 712 ARG B N 1
ATOM 12610 C CA . ARG B 1 712 ? 29.828 24.125 16.781 1 85.81 712 ARG B CA 1
ATOM 12611 C C . ARG B 1 712 ? 29.859 23.156 15.609 1 85.81 712 ARG B C 1
ATOM 12613 O O . ARG B 1 712 ? 30.422 23.453 14.562 1 85.81 712 ARG B O 1
ATOM 12620 N N . ARG B 1 713 ? 29.25 22.016 15.828 1 89.25 713 ARG B N 1
ATOM 12621 C CA . ARG B 1 713 ? 29.156 21 14.773 1 89.25 713 ARG B CA 1
ATOM 12622 C C . ARG B 1 713 ? 27.781 21 14.133 1 89.25 713 ARG B C 1
ATOM 12624 O O . ARG B 1 713 ? 27.047 20.016 14.234 1 89.25 713 ARG B O 1
ATOM 12631 N N . CYS B 1 714 ? 27.516 22.047 13.383 1 92.88 714 CYS B N 1
ATOM 12632 C CA . CYS B 1 714 ? 26.188 22.234 12.781 1 92.88 714 CYS B CA 1
ATOM 12633 C C . CYS B 1 714 ? 26.109 21.531 11.438 1 92.88 714 CYS B C 1
ATOM 12635 O O . CYS B 1 714 ? 26.969 21.688 10.586 1 92.88 714 CYS B O 1
ATOM 12637 N N . PRO B 1 715 ? 25.141 20.719 11.289 1 94.69 715 PRO B N 1
ATOM 12638 C CA . PRO B 1 715 ? 24.906 20.109 9.977 1 94.69 715 PRO B CA 1
ATOM 12639 C C . PRO B 1 715 ? 24.359 21.094 8.961 1 94.69 715 PRO B C 1
ATOM 12641 O O . PRO B 1 715 ? 24.031 22.234 9.312 1 94.69 715 PRO B O 1
ATOM 12644 N N . ARG B 1 716 ? 24.422 20.75 7.68 1 96.62 716 ARG B N 1
ATOM 12645 C CA . ARG B 1 716 ? 23.688 21.531 6.688 1 96.62 716 ARG B CA 1
ATOM 12646 C C . ARG B 1 716 ? 22.188 21.344 6.859 1 96.62 716 ARG B C 1
ATOM 12648 O O . ARG B 1 716 ? 21.672 20.219 6.766 1 96.62 716 ARG B O 1
ATOM 12655 N N . PHE B 1 717 ? 21.516 22.391 7.188 1 96.88 717 PHE B N 1
ATOM 12656 C CA . PHE B 1 717 ? 20.109 22.359 7.551 1 96.88 717 PHE B CA 1
ATOM 12657 C C . PHE B 1 717 ? 19.281 23.188 6.566 1 96.88 717 PHE B C 1
ATOM 12659 O O . PHE B 1 717 ? 19.375 24.422 6.535 1 96.88 717 PHE B O 1
ATOM 12666 N N . LEU B 1 718 ? 18.5 22.484 5.699 1 97.5 718 LEU B N 1
ATOM 12667 C CA . LEU B 1 718 ? 17.578 23.141 4.77 1 97.5 718 LEU B CA 1
ATOM 12668 C C . LEU B 1 718 ? 16.141 23 5.25 1 97.5 718 LEU B C 1
ATOM 12670 O O . LEU B 1 718 ? 15.625 21.891 5.383 1 97.5 718 LEU B O 1
ATOM 12674 N N . SER B 1 719 ? 15.469 24.125 5.48 1 95.38 719 SER B N 1
ATOM 12675 C CA . SER B 1 719 ? 14.117 24.062 6.023 1 95.38 719 SER B CA 1
ATOM 12676 C C . SER B 1 719 ? 13.195 25.031 5.293 1 95.38 719 SER B C 1
ATOM 12678 O O . SER B 1 719 ? 13.641 26.031 4.742 1 95.38 719 SER B O 1
ATOM 12680 N N . CYS B 1 720 ? 12 24.609 5.203 1 92.44 720 CYS B N 1
ATOM 12681 C CA . CYS B 1 720 ? 10.938 25.484 4.711 1 92.44 720 CYS B CA 1
ATOM 12682 C C . CYS B 1 720 ? 9.906 25.766 5.805 1 92.44 720 CYS B C 1
ATOM 12684 O O . CYS B 1 720 ? 9.602 24.875 6.609 1 92.44 720 CYS B O 1
ATOM 12686 N N . THR B 1 721 ? 9.422 26.938 5.883 1 89.56 721 THR B N 1
ATOM 12687 C CA . THR B 1 721 ? 8.406 27.266 6.879 1 89.56 721 THR B CA 1
ATOM 12688 C C . THR B 1 721 ? 7.422 28.297 6.324 1 89.56 721 THR B C 1
ATOM 12690 O O . THR B 1 721 ? 7.719 28.984 5.34 1 89.56 721 THR B O 1
ATOM 12693 N N . HIS B 1 722 ? 6.301 28.328 6.895 1 84.25 722 HIS B N 1
ATOM 12694 C CA . HIS B 1 722 ? 5.289 29.328 6.578 1 84.25 722 HIS B CA 1
ATOM 12695 C C . HIS B 1 722 ? 5.148 30.344 7.707 1 84.25 722 HIS B C 1
ATOM 12697 O O . HIS B 1 722 ? 4.305 31.234 7.641 1 84.25 722 HIS B O 1
ATOM 12703 N N . PHE B 1 723 ? 6 30.25 8.727 1 84.88 723 PHE B N 1
ATOM 12704 C CA . PHE B 1 723 ? 5.938 31.141 9.883 1 84.88 723 PHE B CA 1
ATOM 12705 C C . PHE B 1 723 ? 6.707 32.438 9.609 1 84.88 723 PHE B C 1
ATOM 12707 O O . PHE B 1 723 ? 7.805 32.625 10.133 1 84.88 723 PHE B O 1
ATOM 12714 N N . HIS B 1 724 ? 6.129 33.281 8.898 1 77.94 724 HIS B N 1
ATOM 12715 C CA . HIS B 1 724 ? 6.789 34.531 8.539 1 77.94 724 HIS B CA 1
ATOM 12716 C C . HIS B 1 724 ? 6.934 35.469 9.742 1 77.94 724 HIS B C 1
ATOM 12718 O O . HIS B 1 724 ? 7.812 36.312 9.773 1 77.94 724 HIS B O 1
ATOM 12724 N N . GLU B 1 725 ? 6.148 35.125 10.742 1 72.44 725 GLU B N 1
ATOM 12725 C CA . GLU B 1 725 ? 6.066 36 11.914 1 72.44 725 GLU B CA 1
ATOM 12726 C C . GLU B 1 725 ? 7.301 35.844 12.805 1 72.44 725 GLU B C 1
ATOM 12728 O O . GLU B 1 725 ? 7.566 36.688 13.664 1 72.44 725 GLU B O 1
ATOM 12733 N N . ILE B 1 726 ? 8.031 34.812 12.555 1 79.75 726 ILE B N 1
ATOM 12734 C CA . ILE B 1 726 ? 9.148 34.5 13.445 1 79.75 726 ILE B CA 1
ATOM 12735 C C . ILE B 1 726 ? 10.336 35.406 13.102 1 79.75 726 ILE B C 1
ATOM 12737 O O . ILE B 1 726 ? 11.242 35.594 13.914 1 79.75 726 ILE B O 1
ATOM 12741 N N . PHE B 1 727 ? 10.273 35.938 11.875 1 80.88 727 PHE B N 1
ATOM 12742 C CA . PHE B 1 727 ? 11.43 36.719 11.438 1 80.88 727 PHE B CA 1
ATOM 12743 C C . PHE B 1 727 ? 11.328 38.156 11.906 1 80.88 727 PHE B C 1
ATOM 12745 O O . PHE B 1 727 ? 10.984 39.062 11.125 1 80.88 727 PHE B O 1
ATOM 12752 N N . ARG B 1 728 ? 11.484 38.25 13.086 1 73.94 728 ARG B N 1
ATOM 12753 C CA . ARG B 1 728 ? 11.516 39.531 13.758 1 73.94 728 ARG B CA 1
ATOM 12754 C C . ARG B 1 728 ? 12.797 39.688 14.57 1 73.94 728 ARG B C 1
ATOM 12756 O O . ARG B 1 728 ? 13.445 38.719 14.914 1 73.94 728 ARG B O 1
ATOM 12763 N N . ASP B 1 729 ? 13.203 40.844 14.797 1 67.44 729 ASP B N 1
ATOM 12764 C CA . ASP B 1 729 ? 14.477 41.125 15.461 1 67.44 729 ASP B CA 1
ATOM 12765 C C . ASP B 1 729 ? 14.508 40.531 16.859 1 67.44 729 ASP B C 1
ATOM 12767 O O . ASP B 1 729 ? 15.57 40.094 17.328 1 67.44 729 ASP B O 1
ATOM 12771 N N . THR B 1 730 ? 13.289 40.344 17.484 1 63.97 730 THR B N 1
ATOM 12772 C CA . THR B 1 730 ? 13.242 39.875 18.859 1 63.97 730 THR B CA 1
ATOM 12773 C C . THR B 1 730 ? 13.188 38.344 18.891 1 63.97 730 THR B C 1
ATOM 12775 O O . THR B 1 730 ? 13.508 37.75 19.922 1 63.97 730 THR B O 1
ATOM 12778 N N . ILE B 1 731 ? 12.742 37.75 17.844 1 78.38 731 ILE B N 1
ATOM 12779 C CA . ILE B 1 731 ? 12.609 36.281 17.828 1 78.38 731 ILE B CA 1
ATOM 12780 C C . ILE B 1 731 ? 13.75 35.688 17.016 1 78.38 731 ILE B C 1
ATOM 12782 O O . ILE B 1 731 ? 14.664 35.062 17.594 1 78.38 731 ILE B O 1
ATOM 12786 N N . LEU B 1 732 ? 13.727 35.938 15.773 1 80.25 732 LEU B N 1
ATOM 12787 C CA . LEU B 1 732 ? 14.781 35.469 14.883 1 80.25 732 LEU B CA 1
ATOM 12788 C C . LEU B 1 732 ? 15.258 36.594 13.969 1 80.25 732 LEU B C 1
ATOM 12790 O O . LEU B 1 732 ? 14.672 36.844 12.914 1 80.25 732 LEU B O 1
ATOM 12794 N N . PRO B 1 733 ? 16.281 37.188 14.461 1 77.94 733 PRO B N 1
ATOM 12795 C CA . PRO B 1 733 ? 16.781 38.281 13.625 1 77.94 733 PRO B CA 1
ATOM 12796 C C . PRO B 1 733 ? 17.125 37.844 12.211 1 77.94 733 PRO B C 1
ATOM 12798 O O . PRO B 1 733 ? 17.625 36.719 12.008 1 77.94 733 PRO B O 1
ATOM 12801 N N . THR B 1 734 ? 16.781 38.625 11.211 1 80.44 734 THR B N 1
ATOM 12802 C CA . THR B 1 734 ? 17.047 38.312 9.812 1 80.44 734 THR B CA 1
ATOM 12803 C C . THR B 1 734 ? 18.547 38.219 9.539 1 80.44 734 THR B C 1
ATOM 12805 O O . THR B 1 734 ? 18.969 37.594 8.57 1 80.44 734 THR B O 1
ATOM 12808 N N . THR B 1 735 ? 19.281 38.812 10.469 1 79.12 735 THR B N 1
ATOM 12809 C CA . THR B 1 735 ? 20.719 38.844 10.281 1 79.12 735 THR B CA 1
ATOM 12810 C C . THR B 1 735 ? 21.391 37.781 11.164 1 79.12 735 THR B C 1
ATOM 12812 O O . THR B 1 735 ? 22.594 37.875 11.453 1 79.12 735 THR B O 1
ATOM 12815 N N . MET B 1 736 ? 20.656 36.844 11.523 1 85.06 736 MET B N 1
ATOM 12816 C CA . MET B 1 736 ? 21.25 35.781 12.359 1 85.06 736 MET B CA 1
ATOM 12817 C C . MET B 1 736 ? 22.422 35.125 11.656 1 85.06 736 MET B C 1
ATOM 12819 O O . MET B 1 736 ? 22.344 34.781 10.484 1 85.06 736 MET B O 1
ATOM 12823 N N . PRO B 1 737 ? 23.5 35 12.328 1 86.31 737 PRO B N 1
ATOM 12824 C CA . PRO B 1 737 ? 24.672 34.406 11.703 1 86.31 737 PRO B CA 1
ATOM 12825 C C . PRO B 1 737 ? 24.453 32.938 11.297 1 86.31 737 PRO B C 1
ATOM 12827 O O . PRO B 1 737 ? 23.797 32.188 12.016 1 86.31 737 PRO B O 1
ATOM 12830 N N . GLY B 1 738 ? 24.922 32.594 10.117 1 90.88 738 GLY B N 1
ATOM 12831 C CA . GLY B 1 738 ? 24.922 31.219 9.656 1 90.88 738 GLY B CA 1
ATOM 12832 C C . GLY B 1 738 ? 23.656 30.828 8.906 1 90.88 738 GLY B C 1
ATOM 12833 O O . GLY B 1 738 ? 23.547 29.719 8.391 1 90.88 738 GLY B O 1
ATOM 12834 N N . VAL B 1 739 ? 22.688 31.812 8.891 1 92.75 739 VAL B N 1
ATOM 12835 C CA . VAL B 1 739 ? 21.406 31.5 8.289 1 92.75 739 VAL B CA 1
ATOM 12836 C C . VAL B 1 739 ? 21.25 32.25 6.965 1 92.75 739 VAL B C 1
ATOM 12838 O O . VAL B 1 739 ? 21.516 33.438 6.891 1 92.75 739 VAL B O 1
ATOM 12841 N N . LYS B 1 740 ? 21.016 31.531 5.945 1 93.12 740 LYS B N 1
ATOM 12842 C CA . LYS B 1 740 ? 20.688 32.094 4.648 1 93.12 740 LYS B CA 1
ATOM 12843 C C . LYS B 1 740 ? 19.188 32 4.379 1 93.12 740 LYS B C 1
ATOM 12845 O O . LYS B 1 740 ? 18.578 30.953 4.559 1 93.12 740 LYS B O 1
ATOM 12850 N N . HIS B 1 741 ? 18.562 33.156 3.971 1 93.25 741 HIS B N 1
ATOM 12851 C CA . HIS B 1 741 ? 17.125 33.188 3.738 1 93.25 741 HIS B CA 1
ATOM 12852 C C . HIS B 1 741 ? 16.797 33.156 2.248 1 93.25 741 HIS B C 1
ATOM 12854 O O . HIS B 1 741 ? 17.438 33.875 1.461 1 93.25 741 HIS B O 1
ATOM 12860 N N . TYR B 1 742 ? 15.961 32.281 1.858 1 93.94 742 TYR B N 1
ATOM 12861 C CA . TYR B 1 742 ? 15.422 32.188 0.508 1 93.94 742 TYR B CA 1
ATOM 12862 C C . TYR B 1 742 ? 13.906 32.375 0.522 1 93.94 742 TYR B C 1
ATOM 12864 O O . TYR B 1 742 ? 13.258 32.156 1.55 1 93.94 742 TYR B O 1
ATOM 12872 N N . ALA B 1 743 ? 13.297 32.844 -0.567 1 91.38 743 ALA B N 1
ATOM 12873 C CA . ALA B 1 743 ? 11.859 33.031 -0.709 1 91.38 743 ALA B CA 1
ATOM 12874 C C . ALA B 1 743 ? 11.398 32.688 -2.123 1 91.38 743 ALA B C 1
ATOM 12876 O O . ALA B 1 743 ? 12.164 32.812 -3.08 1 91.38 743 ALA B O 1
ATOM 12877 N N . THR B 1 744 ? 10.242 32.156 -2.205 1 88.5 744 THR B N 1
ATOM 12878 C CA . THR B 1 744 ? 9.656 31.906 -3.516 1 88.5 744 THR B CA 1
ATOM 12879 C C . THR B 1 744 ? 9.133 33.188 -4.133 1 88.5 744 THR B C 1
ATOM 12881 O O . THR B 1 744 ? 8.625 34.062 -3.426 1 88.5 744 THR B O 1
ATOM 12884 N N . GLU B 1 745 ? 9.25 33.25 -5.398 1 82.5 745 GLU B N 1
ATOM 12885 C CA . GLU B 1 745 ? 8.789 34.438 -6.105 1 82.5 745 GLU B CA 1
ATOM 12886 C C . GLU B 1 745 ? 7.359 34.25 -6.605 1 82.5 745 GLU B C 1
ATOM 12888 O O . GLU B 1 745 ? 7 33.188 -7.121 1 82.5 745 GLU B O 1
ATOM 12893 N N . VAL B 1 746 ? 6.469 35.188 -6.277 1 78.06 746 VAL B N 1
ATOM 12894 C CA . VAL B 1 746 ? 5.078 35.188 -6.723 1 78.06 746 VAL B CA 1
ATOM 12895 C C . VAL B 1 746 ? 4.77 36.438 -7.52 1 78.06 746 VAL B C 1
ATOM 12897 O O . VAL B 1 746 ? 5.328 37.5 -7.246 1 78.06 746 VAL B O 1
ATOM 12900 N N . MET B 1 747 ? 4.07 36.25 -8.742 1 67.75 747 MET B N 1
ATOM 12901 C CA . MET B 1 747 ? 3.66 37.406 -9.547 1 67.75 747 MET B CA 1
ATOM 12902 C C . MET B 1 747 ? 2.16 37.656 -9.422 1 67.75 747 MET B C 1
ATOM 12904 O O . MET B 1 747 ? 1.366 36.719 -9.492 1 67.75 747 MET B O 1
ATOM 12908 N N . LEU B 1 748 ? 1.723 38.75 -8.93 1 58.94 748 LEU B N 1
ATOM 12909 C CA . LEU B 1 748 ? 0.309 39.094 -8.875 1 58.94 748 LEU B CA 1
ATOM 12910 C C . LEU B 1 748 ? -0.159 39.688 -10.211 1 58.94 748 LEU B C 1
ATOM 12912 O O . LEU B 1 748 ? 0.592 40.375 -10.883 1 58.94 748 LEU B O 1
ATOM 12916 N N . ASP B 1 749 ? -0.858 38.938 -11.234 1 57.19 749 ASP B N 1
ATOM 12917 C CA . ASP B 1 749 ? -1.281 39.344 -12.57 1 57.19 749 ASP B CA 1
ATOM 12918 C C . ASP B 1 749 ? -1.505 40.844 -12.641 1 57.19 749 ASP B C 1
ATOM 12920 O O . ASP B 1 749 ? -1.466 41.438 -13.727 1 57.19 749 ASP B O 1
ATOM 12924 N N . GLY B 1 750 ? -1.686 41.719 -11.766 1 48 750 GLY B N 1
ATOM 12925 C CA . GLY B 1 750 ? -1.562 43.156 -11.953 1 48 750 GLY B CA 1
ATOM 12926 C C . GLY B 1 750 ? -0.148 43.656 -11.742 1 48 750 GLY B C 1
ATOM 12927 O O . GLY B 1 750 ? 0.647 43.031 -11.039 1 48 750 GLY B O 1
ATOM 12928 N N . LYS B 1 751 ? 0.349 44.656 -12.695 1 49.5 751 LYS B N 1
ATOM 12929 C CA . LYS B 1 751 ? 1.696 45.156 -12.945 1 49.5 751 LYS B CA 1
ATOM 12930 C C . LYS B 1 751 ? 2.467 45.344 -11.641 1 49.5 751 LYS B C 1
ATOM 12932 O O . LYS B 1 751 ? 3.416 46.125 -11.586 1 49.5 751 LYS B O 1
ATOM 12937 N N . VAL B 1 752 ? 1.876 44.875 -10.453 1 42.81 752 VAL B N 1
ATOM 12938 C CA . VAL B 1 752 ? 2.688 45.344 -9.328 1 42.81 752 VAL B CA 1
ATOM 12939 C C . VAL B 1 752 ? 3.602 44.219 -8.852 1 42.81 752 VAL B C 1
ATOM 12941 O O . VAL B 1 752 ? 3.129 43.156 -8.477 1 42.81 752 VAL B O 1
ATOM 12944 N N . PRO B 1 753 ? 4.781 44.156 -9.016 1 45.41 753 PRO B N 1
ATOM 12945 C CA . PRO B 1 753 ? 5.781 43.219 -8.516 1 45.41 753 PRO B CA 1
ATOM 12946 C C . PRO B 1 753 ? 5.699 43 -7 1 45.41 753 PRO B C 1
ATOM 12948 O O . PRO B 1 753 ? 5.133 43.844 -6.293 1 45.41 753 PRO B O 1
ATOM 12951 N N . ASP B 1 754 ? 6.098 41.75 -6.43 1 48.5 754 ASP B N 1
ATOM 12952 C CA . ASP B 1 754 ? 6.098 41.281 -5.055 1 48.5 754 ASP B CA 1
ATOM 12953 C C . ASP B 1 754 ? 6.523 42.375 -4.082 1 48.5 754 ASP B C 1
ATOM 12955 O O . ASP B 1 754 ? 5.965 42.5 -2.988 1 48.5 754 ASP B O 1
ATOM 12959 N N . ASP B 1 755 ? 7.578 43.125 -4.457 1 43.22 755 ASP B N 1
ATOM 12960 C CA . ASP B 1 755 ? 8.156 44.094 -3.535 1 43.22 755 ASP B CA 1
ATOM 12961 C C . ASP B 1 755 ? 7.148 45.188 -3.178 1 43.22 755 ASP B C 1
ATOM 12963 O O . ASP B 1 755 ? 7.324 45.906 -2.191 1 43.22 755 ASP B O 1
ATOM 12967 N N . SER B 1 756 ? 6.18 45.438 -4.023 1 39.06 756 SER B N 1
ATOM 12968 C CA . SER B 1 756 ? 5.234 46.531 -3.82 1 39.06 756 SER B CA 1
ATOM 12969 C C . SER B 1 756 ? 3.904 46 -3.275 1 39.06 756 SER B C 1
ATOM 12971 O O . SER B 1 756 ? 2.91 46.75 -3.271 1 39.06 756 SER B O 1
ATOM 12973 N N . LEU B 1 757 ? 3.801 44.875 -2.992 1 44.75 757 LEU B N 1
ATOM 12974 C CA . LEU B 1 757 ? 2.6 44.188 -2.506 1 44.75 757 LEU B CA 1
ATOM 12975 C C . LEU B 1 757 ? 2.137 44.812 -1.185 1 44.75 757 LEU B C 1
ATOM 12977 O O . LEU B 1 757 ? 0.99 44.594 -0.775 1 44.75 757 LEU B O 1
ATOM 12981 N N . HIS B 1 758 ? 3.064 45.312 -0.359 1 38.66 758 HIS B N 1
ATOM 12982 C CA . HIS B 1 758 ? 2.666 45.969 0.883 1 38.66 758 HIS B CA 1
ATOM 12983 C C . HIS B 1 758 ? 1.647 47.062 0.624 1 38.66 758 HIS B C 1
ATOM 12985 O O . HIS B 1 758 ? 0.954 47.5 1.545 1 38.66 758 HIS B O 1
ATOM 12991 N N . LEU B 1 759 ? 1.731 47.719 -0.566 1 37.09 759 LEU B N 1
ATOM 12992 C CA . LEU B 1 759 ? 0.935 48.906 -0.847 1 37.09 759 LEU B CA 1
ATOM 12993 C C . LEU B 1 759 ? -0.353 48.531 -1.576 1 37.09 759 LEU B C 1
ATOM 12995 O O . LEU B 1 759 ? -1.187 49.406 -1.85 1 37.09 759 LEU B O 1
ATOM 12999 N N . ALA B 1 760 ? -0.532 47.406 -2.18 1 38.66 760 ALA B N 1
ATOM 13000 C CA . ALA B 1 760 ? -1.722 47.156 -2.99 1 38.66 760 ALA B CA 1
ATOM 13001 C C . ALA B 1 760 ? -2.916 46.781 -2.111 1 38.66 760 ALA B C 1
ATOM 13003 O O . ALA B 1 760 ? -2.768 46.094 -1.107 1 38.66 760 ALA B O 1
ATOM 13004 N N . SER B 1 761 ? -3.984 47.469 -2.199 1 39.81 761 SER B N 1
ATOM 13005 C CA . SER B 1 761 ? -5.219 47.344 -1.433 1 39.81 761 SER B CA 1
ATOM 13006 C C . SER B 1 761 ? -5.805 45.938 -1.537 1 39.81 761 SER B C 1
ATOM 13008 O O . SER B 1 761 ? -5.539 45.219 -2.504 1 39.81 761 SER B O 1
ATOM 13010 N N . GLU B 1 762 ? -6.383 45.375 -0.376 1 41.22 762 GLU B N 1
ATOM 13011 C CA . GLU B 1 762 ? -7.051 44.094 -0.198 1 41.22 762 GLU B CA 1
ATOM 13012 C C . GLU B 1 762 ? -7.891 43.719 -1.421 1 41.22 762 GLU B C 1
ATOM 13014 O O . GLU B 1 762 ? -8.031 42.562 -1.756 1 41.22 762 GLU B O 1
ATOM 13019 N N . LYS B 1 763 ? -8.445 44.719 -1.895 1 44.84 763 LYS B N 1
ATOM 13020 C CA . LYS B 1 763 ? -9.359 44.531 -3.018 1 44.84 763 LYS B CA 1
ATOM 13021 C C . LYS B 1 763 ? -8.617 44.125 -4.281 1 44.84 763 LYS B C 1
ATOM 13023 O O . LYS B 1 763 ? -9.148 43.375 -5.094 1 44.84 763 LYS B O 1
ATOM 13028 N N . ASP B 1 764 ? -7.555 44.656 -4.512 1 44.38 764 ASP B N 1
ATOM 13029 C CA . ASP B 1 764 ? -6.785 44.406 -5.73 1 44.38 764 ASP B CA 1
ATOM 13030 C C . ASP B 1 764 ? -6.289 42.969 -5.777 1 44.38 764 ASP B C 1
ATOM 13032 O O . ASP B 1 764 ? -6.109 42.406 -6.859 1 44.38 764 ASP B O 1
ATOM 13036 N N . LEU B 1 765 ? -5.926 42.406 -4.652 1 47.91 765 LEU B N 1
ATOM 13037 C CA . LEU B 1 765 ? -5.48 41.031 -4.551 1 47.91 765 LEU B CA 1
ATOM 13038 C C . LEU B 1 765 ? -6.609 40.062 -4.898 1 47.91 765 LEU B C 1
ATOM 13040 O O . LEU B 1 765 ? -6.359 38.938 -5.301 1 47.91 765 LEU B O 1
ATOM 13044 N N . GLU B 1 766 ? -7.875 40.469 -4.469 1 47.66 766 GLU B N 1
ATOM 13045 C CA . GLU B 1 766 ? -9.055 39.625 -4.703 1 47.66 766 GLU B CA 1
ATOM 13046 C C . GLU B 1 766 ? -9.172 39.25 -6.176 1 47.66 766 GLU B C 1
ATOM 13048 O O . GLU B 1 766 ? -9.547 38.125 -6.504 1 47.66 766 GLU B O 1
ATOM 13053 N N . ASP B 1 767 ? -8.977 40.344 -7.027 1 47.91 767 ASP B N 1
ATOM 13054 C CA . ASP B 1 767 ? -9.242 40.156 -8.453 1 47.91 767 ASP B CA 1
ATOM 13055 C C . ASP B 1 767 ? -7.988 39.656 -9.18 1 47.91 767 ASP B C 1
ATOM 13057 O O . ASP B 1 767 ? -8.07 39.25 -10.336 1 47.91 767 ASP B O 1
ATOM 13061 N N . ALA B 1 768 ? -6.797 39.875 -8.547 1 50.66 768 ALA B N 1
ATOM 13062 C CA . ALA B 1 768 ? -5.594 39.594 -9.328 1 50.66 768 ALA B CA 1
ATOM 13063 C C . ALA B 1 768 ? -5.129 38.156 -9.125 1 50.66 768 ALA B C 1
ATOM 13065 O O . ALA B 1 768 ? -5.113 37.656 -8 1 50.66 768 ALA B O 1
ATOM 13066 N N . GLY B 1 769 ? -5.332 37.344 -10.023 1 60.25 769 GLY B N 1
ATOM 13067 C CA . GLY B 1 769 ? -4.883 35.938 -10.008 1 60.25 769 GLY B CA 1
ATOM 13068 C C . GLY B 1 769 ? -3.41 35.812 -9.672 1 60.25 769 GLY B C 1
ATOM 13069 O O . GLY B 1 769 ? -2.604 36.656 -10.008 1 60.25 769 GLY B O 1
ATOM 13070 N N . ILE B 1 770 ? -2.947 35.188 -8.469 1 65 770 ILE B N 1
ATOM 13071 C CA . ILE B 1 770 ? -1.568 34.906 -8.078 1 65 770 ILE B CA 1
ATOM 13072 C C . ILE B 1 770 ? -0.965 33.875 -9 1 65 770 ILE B C 1
ATOM 13074 O O . ILE B 1 770 ? -1.569 32.812 -9.234 1 65 770 ILE B O 1
ATOM 13078 N N . MET B 1 771 ? 0.059 34.312 -9.758 1 68.75 771 MET B N 1
ATOM 13079 C CA . MET B 1 771 ? 0.798 33.375 -10.57 1 68.75 771 MET B CA 1
ATOM 13080 C C . MET B 1 771 ? 2.064 32.906 -9.859 1 68.75 771 MET B C 1
ATOM 13082 O O . MET B 1 771 ? 2.893 33.719 -9.461 1 68.75 771 MET B O 1
ATOM 13086 N N . PHE B 1 772 ? 2.131 31.688 -9.68 1 70.19 772 PHE B N 1
ATOM 13087 C CA . PHE B 1 772 ? 3.318 31.125 -9.055 1 70.19 772 PHE B CA 1
ATOM 13088 C C . PHE B 1 772 ? 4.43 30.938 -10.078 1 70.19 772 PHE B C 1
ATOM 13090 O O . PHE B 1 772 ? 4.23 30.281 -11.109 1 70.19 772 PHE B O 1
ATOM 13097 N N . LEU B 1 773 ? 5.594 31.531 -9.844 1 70.06 773 LEU B N 1
ATOM 13098 C CA . LEU B 1 773 ? 6.707 31.469 -10.781 1 70.06 773 LEU B CA 1
ATOM 13099 C C . LEU B 1 773 ? 7.59 30.25 -10.492 1 70.06 773 LEU B C 1
ATOM 13101 O O . LEU B 1 773 ? 8.422 29.875 -11.32 1 70.06 773 LEU B O 1
ATOM 13105 N N . TYR B 1 774 ? 7.457 29.672 -9.43 1 78.5 774 TYR B N 1
ATOM 13106 C CA . TYR B 1 774 ? 8.234 28.531 -8.984 1 78.5 774 TYR B CA 1
ATOM 13107 C C . TYR B 1 774 ? 9.727 28.844 -9.008 1 78.5 774 TYR B C 1
ATOM 13109 O O . TYR B 1 774 ? 10.547 27.953 -9.25 1 78.5 774 TYR B O 1
ATOM 13117 N N . ARG B 1 775 ? 10.102 30.141 -8.859 1 87.31 775 ARG B N 1
ATOM 13118 C CA . ARG B 1 775 ? 11.492 30.594 -8.781 1 87.31 775 ARG B CA 1
ATOM 13119 C C . ARG B 1 775 ? 11.859 30.984 -7.359 1 87.31 775 ARG B C 1
ATOM 13121 O O . ARG B 1 775 ? 11.062 31.625 -6.66 1 87.31 775 ARG B O 1
ATOM 13128 N N . ILE B 1 776 ? 13.094 30.562 -7.023 1 92.06 776 ILE B N 1
ATOM 13129 C CA . ILE B 1 776 ? 13.562 30.844 -5.672 1 92.06 776 ILE B CA 1
ATOM 13130 C C . ILE B 1 776 ? 14.57 31.984 -5.703 1 92.06 776 ILE B C 1
ATOM 13132 O O . ILE B 1 776 ? 15.461 32.031 -6.562 1 92.06 776 ILE B O 1
ATOM 13136 N N . LYS B 1 777 ? 14.383 33 -4.871 1 89.75 777 LYS B N 1
ATOM 13137 C CA . LYS B 1 777 ? 15.289 34.125 -4.742 1 89.75 777 LYS B CA 1
ATOM 13138 C C . LYS B 1 777 ? 15.734 34.312 -3.295 1 89.75 777 LYS B C 1
ATOM 13140 O O . LYS B 1 777 ? 15.117 33.781 -2.375 1 89.75 777 LYS B O 1
ATOM 13145 N N . GLU B 1 778 ? 16.828 35.031 -3.137 1 91.81 778 GLU B N 1
ATOM 13146 C CA . GLU B 1 778 ? 17.281 35.344 -1.781 1 91.81 778 GLU B CA 1
ATOM 13147 C C . GLU B 1 778 ? 16.375 36.375 -1.126 1 91.81 778 GLU B C 1
ATOM 13149 O O . GLU B 1 778 ? 15.93 37.312 -1.776 1 91.81 778 GLU B O 1
ATOM 13154 N N . GLY B 1 779 ? 15.891 36 0.078 1 88.19 779 GLY B N 1
ATOM 13155 C CA . GLY B 1 779 ? 15.023 36.938 0.807 1 88.19 779 GLY B CA 1
ATOM 13156 C C . GLY B 1 779 ? 14 36.219 1.671 1 88.19 779 GLY B C 1
ATOM 13157 O O . GLY B 1 779 ? 14.086 35 1.87 1 88.19 779 GLY B O 1
ATOM 13158 N N . ILE B 1 780 ? 13.195 36.969 2.34 1 86.88 780 ILE B N 1
ATOM 13159 C CA . ILE B 1 780 ? 12.148 36.438 3.207 1 86.88 780 ILE B CA 1
ATOM 13160 C C . ILE B 1 780 ? 10.781 36.844 2.654 1 86.88 780 ILE B C 1
ATOM 13162 O O . ILE B 1 780 ? 10.562 38 2.301 1 86.88 780 ILE B O 1
ATOM 13166 N N . ALA B 1 781 ? 10 35.812 2.518 1 83.31 781 ALA B N 1
ATOM 13167 C CA . ALA B 1 781 ? 8.648 36.062 2.035 1 83.31 781 ALA B CA 1
ATOM 13168 C C . ALA B 1 781 ? 7.801 36.75 3.119 1 83.31 781 ALA B C 1
ATOM 13170 O O . ALA B 1 781 ? 7.934 36.406 4.301 1 83.31 781 ALA B O 1
ATOM 13171 N N . LYS B 1 782 ? 6.863 37.562 2.74 1 71.5 782 LYS B N 1
ATOM 13172 C CA . LYS B 1 782 ? 6.082 38.312 3.717 1 71.5 782 LYS B CA 1
ATOM 13173 C C . LYS B 1 782 ? 4.707 37.688 3.918 1 71.5 782 LYS B C 1
ATOM 13175 O O . LYS B 1 782 ? 4.07 37.875 4.953 1 71.5 782 LYS B O 1
ATOM 13180 N N . GLN B 1 783 ? 4.25 37.031 2.863 1 75.62 783 GLN B N 1
ATOM 13181 C CA . GLN B 1 783 ? 2.904 36.469 2.975 1 75.62 783 GLN B CA 1
ATOM 13182 C C . GLN B 1 783 ? 2.854 35.031 2.445 1 75.62 783 GLN B C 1
ATOM 13184 O O . GLN B 1 783 ? 3.621 34.656 1.551 1 75.62 783 GLN B O 1
ATOM 13189 N N . SER B 1 784 ? 2.023 34.25 3.105 1 77.5 784 SER B N 1
ATOM 13190 C CA . SER B 1 784 ? 1.86 32.844 2.68 1 77.5 784 SER B CA 1
ATOM 13191 C C . SER B 1 784 ? 0.684 32.719 1.722 1 77.5 784 SER B C 1
ATOM 13193 O O . SER B 1 784 ? 0.56 31.688 1.035 1 77.5 784 SER B O 1
ATOM 13195 N N . PHE B 1 785 ? -0.232 33.688 1.589 1 76.88 785 PHE B N 1
ATOM 13196 C CA . PHE B 1 785 ? -1.392 33.719 0.705 1 76.88 785 PHE B CA 1
ATOM 13197 C C . PHE B 1 785 ? -2.283 32.5 0.947 1 76.88 785 PHE B C 1
ATOM 13199 O O . PHE B 1 785 ? -2.715 31.828 -0.001 1 76.88 785 PHE B O 1
ATOM 13206 N N . GLY B 1 786 ? -2.455 32.156 2.215 1 81.5 786 GLY B N 1
ATOM 13207 C CA . GLY B 1 786 ? -3.277 31 2.559 1 81.5 786 GLY B CA 1
ATOM 13208 C C . GLY B 1 786 ? -4.73 31.156 2.154 1 81.5 786 GLY B C 1
ATOM 13209 O O . GLY B 1 786 ? -5.344 30.234 1.63 1 81.5 786 GLY B O 1
ATOM 13210 N N . VAL B 1 787 ? -5.312 32.312 2.344 1 82 787 VAL B N 1
ATOM 13211 C CA . VAL B 1 787 ? -6.715 32.594 2.031 1 82 787 VAL B CA 1
ATOM 13212 C C . VAL B 1 787 ? -6.926 32.531 0.521 1 82 787 VAL B C 1
ATOM 13214 O O . VAL B 1 787 ? -7.938 32 0.05 1 82 787 VAL B O 1
ATOM 13217 N N . TYR B 1 788 ? -5.957 33 -0.159 1 77.56 788 TYR B N 1
ATOM 13218 C CA . TYR B 1 788 ? -6.035 32.938 -1.613 1 77.56 788 TYR B CA 1
ATOM 13219 C C . TYR B 1 788 ? -6.004 31.5 -2.098 1 77.56 788 TYR B C 1
ATOM 13221 O O . TYR B 1 788 ? -6.758 31.125 -3 1 77.56 788 TYR B O 1
ATOM 13229 N N . CYS B 1 789 ? -5.105 30.828 -1.544 1 79.62 789 CYS B N 1
ATOM 13230 C CA . CYS B 1 789 ? -5.023 29.406 -1.896 1 79.62 789 CYS B CA 1
ATOM 13231 C C . CYS B 1 789 ? -6.355 28.703 -1.669 1 79.62 789 CYS B C 1
ATOM 13233 O O . CYS B 1 789 ? -6.797 27.922 -2.506 1 79.62 789 CYS B O 1
ATOM 13235 N N . ALA B 1 790 ? -6.98 28.969 -0.581 1 81.56 790 ALA B N 1
ATOM 13236 C CA . ALA B 1 790 ? -8.273 28.375 -0.271 1 81.56 790 ALA B CA 1
ATOM 13237 C C . ALA B 1 790 ? -9.328 28.781 -1.3 1 81.56 790 ALA B C 1
ATOM 13239 O O . ALA B 1 790 ? -10.156 27.953 -1.697 1 81.56 790 ALA B O 1
ATOM 13240 N N . LYS B 1 791 ? -9.234 30 -1.746 1 79.69 791 LYS B N 1
ATOM 13241 C CA . LYS B 1 791 ? -10.148 30.484 -2.77 1 79.69 791 LYS B CA 1
ATOM 13242 C C . LYS B 1 791 ? -9.984 29.719 -4.074 1 79.69 791 LYS B C 1
ATOM 13244 O O . LYS B 1 791 ? -10.969 29.266 -4.668 1 79.69 791 LYS B O 1
ATOM 13249 N N . VAL B 1 792 ? -8.797 29.484 -4.441 1 72.94 792 VAL B N 1
ATOM 13250 C CA . VAL B 1 792 ? -8.477 28.797 -5.688 1 72.94 792 VAL B CA 1
ATOM 13251 C C . VAL B 1 792 ? -8.914 27.344 -5.598 1 72.94 792 VAL B C 1
ATOM 13253 O O . VAL B 1 792 ? -9.32 26.75 -6.602 1 72.94 792 VAL B O 1
ATOM 13256 N N . CYS B 1 793 ? -8.898 26.875 -4.371 1 73.69 793 CYS B N 1
ATOM 13257 C CA . CYS B 1 793 ? -9.258 25.484 -4.176 1 73.69 793 CYS B CA 1
ATOM 13258 C C . CYS B 1 793 ? -10.773 25.297 -4.188 1 73.69 793 CYS B C 1
ATOM 13260 O O . CYS B 1 793 ? -11.266 24.172 -4.215 1 73.69 793 CYS B O 1
ATOM 13262 N N . GLY B 1 794 ? -11.531 26.375 -4.16 1 72.56 794 GLY B N 1
ATOM 13263 C CA . GLY B 1 794 ? -12.969 26.266 -4.336 1 72.56 794 GLY B CA 1
ATOM 13264 C C . GLY B 1 794 ? -13.75 26.5 -3.059 1 72.56 794 GLY B C 1
ATOM 13265 O O . GLY B 1 794 ? -14.93 26.156 -2.969 1 72.56 794 GLY B O 1
ATOM 13266 N N . ILE B 1 795 ? -13.086 26.984 -2.016 1 79.62 795 ILE B N 1
ATOM 13267 C CA . ILE B 1 795 ? -13.828 27.344 -0.813 1 79.62 795 ILE B CA 1
ATOM 13268 C C . ILE B 1 795 ? -14.805 28.469 -1.127 1 79.62 795 ILE B C 1
ATOM 13270 O O . ILE B 1 795 ? -14.484 29.375 -1.909 1 79.62 795 ILE B O 1
ATOM 13274 N N . LYS B 1 796 ? -15.969 28.453 -0.581 1 79.31 796 LYS B N 1
ATOM 13275 C CA . LYS B 1 796 ? -17.031 29.406 -0.865 1 79.31 796 LYS B CA 1
ATOM 13276 C C . LYS B 1 796 ? -16.547 30.844 -0.664 1 79.31 796 LYS B C 1
ATOM 13278 O O . LYS B 1 796 ? -15.812 31.125 0.278 1 79.31 796 LYS B O 1
ATOM 13283 N N . THR B 1 797 ? -16.969 31.703 -1.495 1 80.25 797 THR B N 1
ATOM 13284 C CA . THR B 1 797 ? -16.516 33.094 -1.504 1 80.25 797 THR B CA 1
ATOM 13285 C C . THR B 1 797 ? -16.891 33.781 -0.198 1 80.25 797 THR B C 1
ATOM 13287 O O . THR B 1 797 ? -16.156 34.625 0.294 1 80.25 797 THR B O 1
ATOM 13290 N N . GLU B 1 798 ? -18.031 33.375 0.352 1 83.25 798 GLU B N 1
ATOM 13291 C CA . GLU B 1 798 ? -18.469 33.969 1.605 1 83.25 798 GLU B CA 1
ATOM 13292 C C . GLU B 1 798 ? -17.484 33.656 2.738 1 83.25 798 GLU B C 1
ATOM 13294 O O . GLU B 1 798 ? -17.203 34.531 3.572 1 83.25 798 GLU B O 1
ATOM 13299 N N . ILE B 1 799 ? -17 32.531 2.674 1 88.44 799 ILE B N 1
ATOM 13300 C CA . ILE B 1 799 ? -16.062 32.125 3.699 1 88.44 799 ILE B CA 1
ATOM 13301 C C . ILE B 1 799 ? -14.727 32.812 3.488 1 88.44 799 ILE B C 1
ATOM 13303 O O . ILE B 1 799 ? -14.109 33.312 4.445 1 88.44 799 ILE B O 1
ATOM 13307 N N . VAL B 1 800 ? -14.328 32.906 2.264 1 85.75 800 VAL B N 1
ATOM 13308 C CA . VAL B 1 800 ? -13.055 33.531 1.928 1 85.75 800 VAL B CA 1
ATOM 13309 C C . VAL B 1 800 ? -13.086 35 2.316 1 85.75 800 VAL B C 1
ATOM 13311 O O . VAL B 1 800 ? -12.125 35.531 2.887 1 85.75 800 VAL B O 1
ATOM 13314 N N . ARG B 1 801 ? -14.18 35.625 2.037 1 82.12 801 ARG B N 1
ATOM 13315 C CA . ARG B 1 801 ? -14.328 37.031 2.383 1 82.12 801 ARG B CA 1
ATOM 13316 C C . ARG B 1 801 ? -14.25 37.219 3.893 1 82.12 801 ARG B C 1
ATOM 13318 O O . ARG B 1 801 ? -13.555 38.125 4.367 1 82.12 801 ARG B O 1
ATOM 13325 N N . ARG B 1 802 ? -14.93 36.438 4.594 1 83.75 802 ARG B N 1
ATOM 13326 C CA . ARG B 1 802 ? -14.891 36.531 6.051 1 83.75 802 ARG B CA 1
ATOM 13327 C C . ARG B 1 802 ? -13.492 36.25 6.582 1 83.75 802 ARG B C 1
ATOM 13329 O O . ARG B 1 802 ? -13.031 36.906 7.52 1 83.75 802 ARG B O 1
ATOM 13336 N N . ALA B 1 803 ? -12.922 35.25 6.047 1 86.69 803 ALA B N 1
ATOM 13337 C CA . ALA B 1 803 ? -11.562 34.906 6.457 1 86.69 803 ALA B CA 1
ATOM 13338 C C . ALA B 1 803 ? -10.602 36.062 6.219 1 86.69 803 ALA B C 1
ATOM 13340 O O . ALA B 1 803 ? -9.711 36.312 7.031 1 86.69 803 ALA B O 1
ATOM 13341 N N . GLN B 1 804 ? -10.789 36.75 5.117 1 81.94 804 GLN B N 1
ATOM 13342 C CA . GLN B 1 804 ? -9.945 37.875 4.801 1 81.94 804 GLN B CA 1
ATOM 13343 C C . GLN B 1 804 ? -10.141 39 5.816 1 81.94 804 GLN B C 1
ATOM 13345 O O . GLN B 1 804 ? -9.172 39.625 6.25 1 81.94 804 GLN B O 1
ATOM 13350 N N . GLU B 1 805 ? -11.359 39.188 6.176 1 78.69 805 GLU B N 1
ATOM 13351 C CA . GLU B 1 805 ? -11.664 40.156 7.199 1 78.69 805 GLU B CA 1
ATOM 13352 C C . GLU B 1 805 ? -11 39.812 8.523 1 78.69 805 GLU B C 1
ATOM 13354 O O . GLU B 1 805 ? -10.406 40.688 9.18 1 78.69 805 GLU B O 1
ATOM 13359 N N . LEU B 1 806 ? -11.109 38.656 8.844 1 78.31 806 LEU B N 1
ATOM 13360 C CA . LEU B 1 806 ? -10.539 38.188 10.102 1 78.31 806 LEU B CA 1
ATOM 13361 C C . LEU B 1 806 ? -9.016 38.25 10.055 1 78.31 806 LEU B C 1
ATOM 13363 O O . LEU B 1 806 ? -8.367 38.562 11.055 1 78.31 806 LEU B O 1
ATOM 13367 N N . SER B 1 807 ? -8.5 37.812 8.93 1 78.44 807 SER B N 1
ATOM 13368 C CA . SER B 1 807 ? -7.055 37.844 8.758 1 78.44 807 SER B CA 1
ATOM 13369 C C . SER B 1 807 ? -6.527 39.281 8.922 1 78.44 807 SER B C 1
ATOM 13371 O O . SER B 1 807 ? -5.488 39.5 9.547 1 78.44 807 SER B O 1
ATOM 13373 N N . ALA B 1 808 ? -7.219 40.156 8.305 1 73.25 808 ALA B N 1
ATOM 13374 C CA . ALA B 1 808 ? -6.828 41.562 8.406 1 73.25 808 ALA B CA 1
ATOM 13375 C C . ALA B 1 808 ? -6.883 42.031 9.859 1 73.25 808 ALA B C 1
ATOM 13377 O O . ALA B 1 808 ? -6.004 42.781 10.305 1 73.25 808 ALA B O 1
ATOM 13378 N N . LEU B 1 809 ? -7.879 41.562 10.562 1 67.12 809 LEU B N 1
ATOM 13379 C CA . LEU B 1 809 ? -8.039 41.906 11.969 1 67.12 809 LEU B CA 1
ATOM 13380 C C . LEU B 1 809 ? -6.902 41.312 12.805 1 67.12 809 LEU B C 1
ATOM 13382 O O . LEU B 1 809 ? -6.355 42 13.672 1 67.12 809 LEU B O 1
ATOM 13386 N N . MET B 1 810 ? -6.559 40.156 12.562 1 71.81 810 MET B N 1
ATOM 13387 C CA . MET B 1 810 ? -5.496 39.469 13.312 1 71.81 810 MET B CA 1
ATOM 13388 C C . MET B 1 810 ? -4.137 40.094 12.992 1 71.81 810 MET B C 1
ATOM 13390 O O . MET B 1 810 ? -3.289 40.219 13.875 1 71.81 810 MET B O 1
ATOM 13394 N N . ASP B 1 811 ? -3.922 40.312 11.68 1 68.88 811 ASP B N 1
ATOM 13395 C CA . ASP B 1 811 ? -2.664 40.938 11.258 1 68.88 811 ASP B CA 1
ATOM 13396 C C . ASP B 1 811 ? -2.438 42.25 11.945 1 68.88 811 ASP B C 1
ATOM 13398 O O . ASP B 1 811 ? -1.315 42.562 12.352 1 68.88 811 ASP B O 1
ATOM 13402 N N . LYS B 1 812 ? -3.504 42.969 11.914 1 60.78 812 LYS B N 1
ATOM 13403 C CA . LYS B 1 812 ? -3.424 44.25 12.594 1 60.78 812 LYS B CA 1
ATOM 13404 C C . LYS B 1 812 ? -3.084 44.062 14.07 1 60.78 812 LYS B C 1
ATOM 13406 O O . LYS B 1 812 ? -2.297 44.844 14.625 1 60.78 812 LYS B O 1
ATOM 13411 N N . GLY B 1 813 ? -3.695 43 14.664 1 56.62 813 GLY B N 1
ATOM 13412 C CA . GLY B 1 813 ? -3.365 42.719 16.047 1 56.62 813 GLY B CA 1
ATOM 13413 C C . GLY B 1 813 ? -1.914 42.312 16.234 1 56.62 813 GLY B C 1
ATOM 13414 O O . GLY B 1 813 ? -1.259 42.75 17.188 1 56.62 813 GLY B O 1
ATOM 13415 N N . TYR B 1 814 ? -1.432 41.531 15.305 1 57.75 814 TYR B N 1
ATOM 13416 C CA . TYR B 1 814 ? -0.05 41.062 15.367 1 57.75 814 TYR B CA 1
ATOM 13417 C C . TYR B 1 814 ? 0.923 42.219 15.188 1 57.75 814 TYR B C 1
ATOM 13419 O O . TYR B 1 814 ? 1.962 42.281 15.852 1 57.75 814 TYR B O 1
ATOM 13427 N N . SER B 1 815 ? 0.633 43.031 14.164 1 52.06 815 SER B N 1
ATOM 13428 C CA . SER B 1 815 ? 1.485 44.188 13.914 1 52.06 815 SER B CA 1
ATOM 13429 C C . SER B 1 815 ? 1.6 45.062 15.148 1 52.06 815 SER B C 1
ATOM 13431 O O . SER B 1 815 ? 2.67 45.594 15.438 1 52.06 815 SER B O 1
ATOM 13433 N N . ILE B 1 816 ? 0.587 45.156 15.844 1 44.47 816 ILE B N 1
ATOM 13434 C CA . ILE B 1 816 ? 0.597 45.938 17.078 1 44.47 816 ILE B CA 1
ATOM 13435 C C . ILE B 1 816 ? 1.513 45.25 18.094 1 44.47 816 ILE B C 1
ATOM 13437 O O . ILE B 1 816 ? 2.26 45.938 18.812 1 44.47 816 ILE B O 1
ATOM 13441 N N . VAL B 1 817 ? 1.455 43.969 18.062 1 47.31 817 VAL B N 1
ATOM 13442 C CA . VAL B 1 817 ? 2.342 43.188 18.938 1 47.31 817 VAL B CA 1
ATOM 13443 C C . VAL B 1 817 ? 3.797 43.5 18.578 1 47.31 817 VAL B C 1
ATOM 13445 O O . VAL B 1 817 ? 4.641 43.656 19.469 1 47.31 817 VAL B O 1
ATOM 13448 N N . ASP B 1 818 ? 4.129 43.375 17.328 1 48.66 818 ASP B N 1
ATOM 13449 C CA . ASP B 1 818 ? 5.477 43.656 16.828 1 48.66 818 ASP B CA 1
ATOM 13450 C C . ASP B 1 818 ? 5.988 45 17.328 1 48.66 818 ASP B C 1
ATOM 13452 O O . ASP B 1 818 ? 7.152 45.125 17.719 1 48.66 818 ASP B O 1
ATOM 13456 N N . HIS B 1 819 ? 5.203 45.969 17.219 1 43.31 819 HIS B N 1
ATOM 13457 C CA . HIS B 1 819 ? 5.59 47.281 17.688 1 43.31 819 HIS B CA 1
ATOM 13458 C C . HIS B 1 819 ? 5.754 47.312 19.203 1 43.31 819 HIS B C 1
ATOM 13460 O O . HIS B 1 819 ? 6.668 47.969 19.719 1 43.31 819 HIS B O 1
ATOM 13466 N N . CYS B 1 820 ? 4.902 46.562 19.859 1 40.94 820 CYS B N 1
ATOM 13467 C CA . CYS B 1 820 ? 4.941 46.562 21.328 1 40.94 820 CYS B CA 1
ATOM 13468 C C . CYS B 1 820 ? 6.066 45.688 21.844 1 40.94 820 CYS B C 1
ATOM 13470 O O . CYS B 1 820 ? 6.613 45.938 22.922 1 40.94 820 CYS B O 1
ATOM 13472 N N . SER B 1 821 ? 6.254 44.469 21.281 1 42.75 821 SER B N 1
ATOM 13473 C CA . SER B 1 821 ? 7.273 43.531 21.703 1 42.75 821 SER B CA 1
ATOM 13474 C C . SER B 1 821 ? 8.664 44.125 21.656 1 42.75 821 SER B C 1
ATOM 13476 O O . SER B 1 821 ? 9.602 43.625 22.281 1 42.75 821 SER B O 1
ATOM 13478 N N . ALA B 1 822 ? 8.984 44.969 20.766 1 41.5 822 ALA B N 1
ATOM 13479 C CA . ALA B 1 822 ? 10.25 45.688 20.797 1 41.5 822 ALA B CA 1
ATOM 13480 C C . ALA B 1 822 ? 10.414 46.438 22.109 1 41.5 822 ALA B C 1
ATOM 13482 O O . ALA B 1 822 ? 11.477 47 22.391 1 41.5 822 ALA B O 1
ATOM 13483 N N . LEU B 1 823 ? 9.305 46.594 22.859 1 39.16 823 LEU B N 1
ATOM 13484 C CA . LEU B 1 823 ? 9.414 47.344 24.094 1 39.16 823 LEU B CA 1
ATOM 13485 C C . LEU B 1 823 ? 9.961 46.5 25.219 1 39.16 823 LEU B C 1
ATOM 13487 O O . LEU B 1 823 ? 9.625 45.312 25.328 1 39.16 823 LEU B O 1
ATOM 13491 N N . SER B 1 824 ? 11.109 46.656 25.828 1 40.84 824 SER B N 1
ATOM 13492 C CA . SER B 1 824 ? 11.758 46.031 26.969 1 40.84 824 SER B CA 1
ATOM 13493 C C . SER B 1 824 ? 10.758 45.75 28.094 1 40.84 824 SER B C 1
ATOM 13495 O O . SER B 1 824 ? 9.672 46.312 28.125 1 40.84 824 SER B O 1
ATOM 13497 N N . GLU B 1 825 ? 10.953 44.656 28.875 1 41.75 825 GLU B N 1
ATOM 13498 C CA . GLU B 1 825 ? 10.117 44.344 30.031 1 41.75 825 GLU B CA 1
ATOM 13499 C C . GLU B 1 825 ? 9.68 45.594 30.781 1 41.75 825 GLU B C 1
ATOM 13501 O O . GLU B 1 825 ? 8.531 45.688 31.203 1 41.75 825 GLU B O 1
ATOM 13506 N N . LYS B 1 826 ? 10.633 46.406 31.047 1 46.66 826 LYS B N 1
ATOM 13507 C CA . LYS B 1 826 ? 10.438 47.656 31.75 1 46.66 826 LYS B CA 1
ATOM 13508 C C . LYS B 1 826 ? 9.5 48.594 30.969 1 46.66 826 LYS B C 1
ATOM 13510 O O . LYS B 1 826 ? 8.656 49.25 31.547 1 46.66 826 LYS B O 1
ATOM 13515 N N . GLU B 1 827 ? 9.586 48.375 29.688 1 45.22 827 GLU B N 1
ATOM 13516 C CA . GLU B 1 827 ? 8.789 49.25 28.828 1 45.22 827 GLU B CA 1
ATOM 13517 C C . GLU B 1 827 ? 7.363 48.719 28.672 1 45.22 827 GLU B C 1
ATOM 13519 O O . GLU B 1 827 ? 6.414 49.5 28.609 1 45.22 827 GLU B O 1
ATOM 13524 N N . ILE B 1 828 ? 7.242 47.5 28.688 1 46.84 828 ILE B N 1
ATOM 13525 C CA . ILE B 1 828 ? 5.926 46.875 28.688 1 46.84 828 ILE B CA 1
ATOM 13526 C C . ILE B 1 828 ? 5.203 47.188 30 1 46.84 828 ILE B C 1
ATOM 13528 O O . ILE B 1 828 ? 4.016 47.5 30 1 46.84 828 ILE B O 1
ATOM 13532 N N . LYS B 1 829 ? 5.871 46.906 31.062 1 50.66 829 LYS B N 1
ATOM 13533 C CA . LYS B 1 829 ? 5.355 47.344 32.375 1 50.66 829 LYS B CA 1
ATOM 13534 C C . LYS B 1 829 ? 5.039 48.812 32.375 1 50.66 829 LYS B C 1
ATOM 13536 O O . LYS B 1 829 ? 3.996 49.25 32.875 1 50.66 829 LYS B O 1
ATOM 13541 N N . SER B 1 830 ? 5.992 49.562 31.859 1 47.97 830 SER B N 1
ATOM 13542 C CA . SER B 1 830 ? 5.805 51 31.719 1 47.97 830 SER B CA 1
ATOM 13543 C C . SER B 1 830 ? 4.652 51.312 30.781 1 47.97 830 SER B C 1
ATOM 13545 O O . SER B 1 830 ? 3.891 52.25 31.016 1 47.97 830 SER B O 1
ATOM 13547 N N . PHE B 1 831 ? 4.484 50.469 29.875 1 45.09 831 PHE B N 1
ATOM 13548 C CA . PHE B 1 831 ? 3.393 50.625 28.922 1 45.09 831 PHE B CA 1
ATOM 13549 C C . PHE B 1 831 ? 2.049 50.344 29.578 1 45.09 831 PHE B C 1
ATOM 13551 O O . PHE B 1 831 ? 1.098 51.094 29.422 1 45.09 831 PHE B O 1
ATOM 13558 N N . TYR B 1 832 ? 1.88 49.219 30.219 1 50.38 832 TYR B N 1
ATOM 13559 C CA . TYR B 1 832 ? 0.663 48.969 30.969 1 50.38 832 TYR B CA 1
ATOM 13560 C C . TYR B 1 832 ? 0.425 50.062 32 1 50.38 832 TYR B C 1
ATOM 13562 O O . TYR B 1 832 ? -0.708 50.531 32.188 1 50.38 832 TYR B O 1
ATOM 13570 N N . GLU B 1 833 ? 1.513 50.344 32.625 1 52.78 833 GLU B N 1
ATOM 13571 C CA . GLU B 1 833 ? 1.433 51.469 33.562 1 52.78 833 GLU B CA 1
ATOM 13572 C C . GLU B 1 833 ? 1.057 52.781 32.812 1 52.78 833 GLU B C 1
ATOM 13574 O O . GLU B 1 833 ? 0.229 53.531 33.312 1 52.78 833 GLU B O 1
ATOM 13579 N N . ASN B 1 834 ? 1.599 52.906 31.688 1 49.06 834 ASN B N 1
ATOM 13580 C CA . ASN B 1 834 ? 1.281 54.062 30.859 1 49.06 834 ASN B CA 1
ATOM 13581 C C . ASN B 1 834 ? -0.131 54 30.297 1 49.06 834 ASN B C 1
ATOM 13583 O O . ASN B 1 834 ? -0.838 55 30.219 1 49.06 834 ASN B O 1
ATOM 13587 N N . GLN B 1 835 ? -0.505 52.844 29.875 1 51.06 835 GLN B N 1
ATOM 13588 C CA . GLN B 1 835 ? -1.875 52.656 29.406 1 51.06 835 GLN B CA 1
ATOM 13589 C C . GLN B 1 835 ? -2.879 52.938 30.516 1 51.06 835 GLN B C 1
ATOM 13591 O O . GLN B 1 835 ? -3.934 53.531 30.281 1 51.06 835 GLN B O 1
ATOM 13596 N N . GLU B 1 836 ? -2.6 52.375 31.625 1 53.47 836 GLU B N 1
ATOM 13597 C CA . GLU B 1 836 ? -3.416 52.719 32.781 1 53.47 836 GLU B CA 1
ATOM 13598 C C . GLU B 1 836 ? -3.369 54.219 33.062 1 53.47 836 GLU B C 1
ATOM 13600 O O . GLU B 1 836 ? -4.387 54.812 33.406 1 53.47 836 GLU B O 1
ATOM 13605 N N . ILE B 1 837 ? -2.16 54.75 32.906 1 53.69 837 ILE B N 1
ATOM 13606 C CA . ILE B 1 837 ? -2.008 56.188 33.031 1 53.69 837 ILE B CA 1
ATOM 13607 C C . ILE B 1 837 ? -2.793 56.906 31.922 1 53.69 837 ILE B C 1
ATOM 13609 O O . ILE B 1 837 ? -3.488 57.875 32.188 1 53.69 837 ILE B O 1
ATOM 13613 N N . LEU B 1 838 ? -2.705 56.312 30.812 1 49.62 838 LEU B N 1
ATOM 13614 C CA . LEU B 1 838 ? -3.43 56.875 29.688 1 49.62 838 LEU B CA 1
ATOM 13615 C C . LEU B 1 838 ? -4.938 56.75 29.891 1 49.62 838 LEU B C 1
ATOM 13617 O O . LEU B 1 838 ? -5.688 57.688 29.609 1 49.62 838 LEU B O 1
ATOM 13621 N N . LYS B 1 839 ? -5.363 55.625 30.172 1 53.5 839 LYS B N 1
ATOM 13622 C CA . LYS B 1 839 ? -6.781 55.438 30.484 1 53.5 839 LYS B CA 1
ATOM 13623 C C . LYS B 1 839 ? -7.23 56.406 31.562 1 53.5 839 LYS B C 1
ATOM 13625 O O . LYS B 1 839 ? -8.297 57.031 31.453 1 53.5 839 LYS B O 1
ATOM 13630 N N . LYS B 1 840 ? -6.371 56.469 32.562 1 55.69 840 LYS B N 1
ATOM 13631 C CA . LYS B 1 840 ? -6.66 57.438 33.625 1 55.69 840 LYS B CA 1
ATOM 13632 C C . LYS B 1 840 ? -6.609 58.875 33.094 1 55.69 840 LYS B C 1
ATOM 13634 O O . LYS B 1 840 ? -7.441 59.688 33.469 1 55.69 840 LYS B O 1
ATOM 13639 N N . PHE B 1 841 ? -5.656 59 32.25 1 53.28 841 PHE B N 1
ATOM 13640 C CA . PHE B 1 841 ? -5.473 60.344 31.656 1 53.28 841 PHE B CA 1
ATOM 13641 C C . PHE B 1 841 ? -6.605 60.656 30.688 1 53.28 841 PHE B C 1
ATOM 13643 O O . PHE B 1 841 ? -7.152 61.75 30.719 1 53.28 841 PHE B O 1
ATOM 13650 N N . LEU B 1 842 ? -6.965 59.688 29.891 1 51.78 842 LEU B N 1
ATOM 13651 C CA . LEU B 1 842 ? -8.031 59.875 28.922 1 51.78 842 LEU B CA 1
ATOM 13652 C C . LEU B 1 842 ? -9.391 59.969 29.609 1 51.78 842 LEU B C 1
ATOM 13654 O O . LEU B 1 842 ? -10.305 60.625 29.125 1 51.78 842 LEU B O 1
ATOM 13658 N N . SER B 1 843 ? -9.492 59.281 30.625 1 52.28 843 SER B N 1
ATOM 13659 C CA . SER B 1 843 ? -10.727 59.375 31.406 1 52.28 843 SER B CA 1
ATOM 13660 C C . SER B 1 843 ? -10.766 60.656 32.219 1 52.28 843 SER B C 1
ATOM 13662 O O . SER B 1 843 ? -11.805 61 32.812 1 52.28 843 SER B O 1
ATOM 13664 N N . TRP B 1 844 ? -9.656 61.375 32.188 1 50.66 844 TRP B N 1
ATOM 13665 C CA . TRP B 1 844 ? -9.57 62.656 32.906 1 50.66 844 TRP B CA 1
ATOM 13666 C C . TRP B 1 844 ? -10.242 63.781 32.125 1 50.66 844 TRP B C 1
ATOM 13668 O O . TRP B 1 844 ? -9.852 64.062 31 1 50.66 844 TRP B O 1
ATOM 13678 N N . ASP B 1 845 ? -11.453 64.125 32.438 1 47.19 845 ASP B N 1
ATOM 13679 C CA . ASP B 1 845 ? -12.164 65.25 31.891 1 47.19 845 ASP B CA 1
ATOM 13680 C C . ASP B 1 845 ? -11.523 66.562 32.344 1 47.19 845 ASP B C 1
ATOM 13682 O O . ASP B 1 845 ? -11.805 67.062 33.438 1 47.19 845 ASP B O 1
ATOM 13686 N N . VAL B 1 846 ? -10.461 66.938 31.562 1 50.91 846 VAL B N 1
ATOM 13687 C CA . VAL B 1 846 ? -9.672 68.125 31.875 1 50.91 846 VAL B CA 1
ATOM 13688 C C . VAL B 1 846 ? -10.578 69.375 31.891 1 50.91 846 VAL B C 1
ATOM 13690 O O . VAL B 1 846 ? -10.32 70.312 32.625 1 50.91 846 VAL B O 1
ATOM 13693 N N . ASP B 1 847 ? -11.727 69.375 31.094 1 49.72 847 ASP B N 1
ATOM 13694 C CA . ASP B 1 847 ? -12.609 70.5 31.031 1 49.72 847 ASP B CA 1
ATOM 13695 C C . ASP B 1 847 ? -13.336 70.75 32.375 1 49.72 847 ASP B C 1
ATOM 13697 O O . ASP B 1 847 ? -13.773 71.812 32.688 1 49.72 847 ASP B O 1
ATOM 13701 N N . LEU B 1 848 ? -13.469 69.688 33.062 1 50.78 848 LEU B N 1
ATOM 13702 C CA . LEU B 1 848 ? -14.164 69.812 34.344 1 50.78 848 LEU B CA 1
ATOM 13703 C C . LEU B 1 848 ? -13.227 70.375 35.406 1 50.78 848 LEU B C 1
ATOM 13705 O O . LEU B 1 848 ? -13.664 70.688 36.531 1 50.78 848 LEU B O 1
ATOM 13709 N N . GLU B 1 849 ? -11.953 70.375 35 1 47.19 849 GLU B N 1
ATOM 13710 C CA . GLU B 1 849 ? -11.016 70.938 35.969 1 47.19 849 GLU B CA 1
ATOM 13711 C C . GLU B 1 849 ? -10.859 72.438 35.812 1 47.19 849 GLU B C 1
ATOM 13713 O O . GLU B 1 849 ? -9.797 72.875 35.406 1 47.19 849 GLU B O 1
ATOM 13718 N N . THR B 1 850 ? -11.922 73.062 35.531 1 49.47 850 THR B N 1
ATOM 13719 C CA . THR B 1 850 ? -11.922 74.5 35.375 1 49.47 850 THR B CA 1
ATOM 13720 C C . THR B 1 850 ? -11.305 75.188 36.625 1 49.47 850 THR B C 1
ATOM 13722 O O . THR B 1 850 ? -10.703 76.25 36.5 1 49.47 850 THR B O 1
ATOM 13725 N N . ASN B 1 851 ? -11.672 74.688 37.906 1 52.59 851 ASN B N 1
ATOM 13726 C CA . ASN B 1 851 ? -11.289 75.375 39.156 1 52.59 851 ASN B CA 1
ATOM 13727 C C . ASN B 1 851 ? -10.039 74.812 39.781 1 52.59 851 ASN B C 1
ATOM 13729 O O . ASN B 1 851 ? -9.734 75.062 40.938 1 52.59 851 ASN B O 1
ATOM 13733 N N . THR B 1 852 ? -9.453 73.812 39.156 1 51.06 852 THR B N 1
ATOM 13734 C CA . THR B 1 852 ? -8.328 73.188 39.812 1 51.06 852 THR B CA 1
ATOM 13735 C C . THR B 1 852 ? -7.023 73.875 39.5 1 51.06 852 THR B C 1
ATOM 13737 O O . THR B 1 852 ? -6.812 74.312 38.344 1 51.06 852 THR B O 1
ATOM 13740 N N . THR B 1 853 ? -6.402 74.562 40.531 1 55.84 853 THR B N 1
ATOM 13741 C CA . THR B 1 853 ? -5.195 75.375 40.469 1 55.84 853 THR B CA 1
ATOM 13742 C C . THR B 1 853 ? -4.086 74.625 39.719 1 55.84 853 THR B C 1
ATOM 13744 O O . THR B 1 853 ? -4.102 73.375 39.625 1 55.84 853 THR B O 1
ATOM 13747 N N . GLU B 1 854 ? -3.24 75.312 38.938 1 52.53 854 GLU B N 1
ATOM 13748 C CA . GLU B 1 854 ? -2.092 74.812 38.188 1 52.53 854 GLU B CA 1
ATOM 13749 C C . GLU B 1 854 ? -1.379 73.75 38.938 1 52.53 854 GLU B C 1
ATOM 13751 O O . GLU B 1 854 ? -0.984 72.688 38.344 1 52.53 854 GLU B O 1
ATOM 13756 N N . LEU B 1 855 ? -1.252 73.938 40.219 1 55.41 855 LEU B N 1
ATOM 13757 C CA . LEU B 1 855 ? -0.513 73 41.094 1 55.41 855 LEU B CA 1
ATOM 13758 C C . LEU B 1 855 ? -1.264 71.688 41.25 1 55.41 855 LEU B C 1
ATOM 13760 O O . LEU B 1 855 ? -0.652 70.625 41.25 1 55.41 855 LEU B O 1
ATOM 13764 N N . GLN B 1 856 ? -2.633 71.812 41.25 1 58.91 856 GLN B N 1
ATOM 13765 C CA . GLN B 1 856 ? -3.438 70.562 41.469 1 58.91 856 GLN B CA 1
ATOM 13766 C C . GLN B 1 856 ? -3.525 69.75 40.188 1 58.91 856 GLN B C 1
ATOM 13768 O O . GLN B 1 856 ? -3.539 68.562 40.219 1 58.91 856 GLN B O 1
ATOM 13773 N N . LEU B 1 857 ? -3.553 70.5 39.094 1 57.22 857 LEU B N 1
ATOM 13774 C CA . LEU B 1 857 ? -3.521 69.812 37.781 1 57.22 857 LEU B CA 1
ATOM 13775 C C . LEU B 1 857 ? -2.178 69.125 37.562 1 57.22 857 LEU B C 1
ATOM 13777 O O . LEU B 1 857 ? -2.125 68 37.031 1 57.22 857 LEU B O 1
ATOM 13781 N N . LEU B 1 858 ? -1.075 69.875 37.938 1 58.03 858 LEU B N 1
ATOM 13782 C CA . LEU B 1 858 ? 0.264 69.312 37.875 1 58.03 858 LEU B CA 1
ATOM 13783 C C . LEU B 1 858 ? 0.382 68.125 38.812 1 58.03 858 LEU B C 1
ATOM 13785 O O . LEU B 1 858 ? 1.019 67.125 38.469 1 58.03 858 LEU B O 1
ATOM 13789 N N . GLU B 1 859 ? -0.21 68.188 39.969 1 59.88 859 GLU B N 1
ATOM 13790 C CA . GLU B 1 859 ? -0.195 67.125 40.938 1 59.88 859 GLU B CA 1
ATOM 13791 C C . GLU B 1 859 ? -1.011 65.938 40.438 1 59.88 859 GLU B C 1
ATOM 13793 O O . GLU B 1 859 ? -0.611 64.75 40.625 1 59.88 859 GLU B O 1
ATOM 13798 N N . LYS B 1 860 ? -2.15 66.188 39.781 1 61.22 860 LYS B N 1
ATOM 13799 C CA . LYS B 1 860 ? -2.984 65.125 39.219 1 61.22 860 LYS B CA 1
ATOM 13800 C C . LYS B 1 860 ? -2.307 64.5 38 1 61.22 860 LYS B C 1
ATOM 13802 O O . LYS B 1 860 ? -2.375 63.281 37.812 1 61.22 860 LYS B O 1
ATOM 13807 N N . LEU B 1 861 ? -1.694 65.375 37.25 1 59.59 861 LEU B N 1
ATOM 13808 C CA . LEU B 1 861 ? -0.888 64.875 36.156 1 59.59 861 LEU B CA 1
ATOM 13809 C C . LEU B 1 861 ? 0.295 64.062 36.688 1 59.59 861 LEU B C 1
ATOM 13811 O O . LEU B 1 861 ? 0.624 63 36.125 1 59.59 861 LEU B O 1
ATOM 13815 N N . LYS B 1 862 ? 0.948 64.562 37.75 1 58.06 862 LYS B N 1
ATOM 13816 C CA . LYS B 1 862 ? 2.016 63.812 38.438 1 58.06 862 LYS B CA 1
ATOM 13817 C C . LYS B 1 862 ? 1.495 62.5 39.031 1 58.06 862 LYS B C 1
ATOM 13819 O O . LYS B 1 862 ? 2.176 61.469 38.969 1 58.06 862 LYS B O 1
ATOM 13824 N N . THR B 1 863 ? 0.342 62.562 39.625 1 59.28 863 THR B N 1
ATOM 13825 C CA . THR B 1 863 ? -0.27 61.375 40.219 1 59.28 863 THR B CA 1
ATOM 13826 C C . THR B 1 863 ? -0.647 60.344 39.156 1 59.28 863 THR B C 1
ATOM 13828 O O . THR B 1 863 ? -0.525 59.156 39.344 1 59.28 863 THR B O 1
ATOM 13831 N N . ILE B 1 864 ? -1.229 60.906 38.062 1 58.34 864 ILE B N 1
ATOM 13832 C CA . ILE B 1 864 ? -1.535 60 36.938 1 58.34 864 ILE B CA 1
ATOM 13833 C C . ILE B 1 864 ? -0.24 59.469 36.344 1 58.34 864 ILE B C 1
ATOM 13835 O O . ILE B 1 864 ? -0.157 58.312 35.969 1 58.34 864 ILE B O 1
ATOM 13839 N N . LEU B 1 865 ? 0.776 60.438 36.188 1 52.91 865 LEU B N 1
ATOM 13840 C CA . LEU B 1 865 ? 2.109 60.031 35.75 1 52.91 865 LEU B CA 1
ATOM 13841 C C . LEU B 1 865 ? 2.879 59.344 36.844 1 52.91 865 LEU B C 1
ATOM 13843 O O . LEU B 1 865 ? 3.973 58.812 36.625 1 52.91 865 LEU B O 1
ATOM 13847 N N . GLY B 1 866 ? 2.307 58.656 37.875 1 47.38 866 GLY B N 1
ATOM 13848 C CA . GLY B 1 866 ? 2.943 58.156 39.094 1 47.38 866 GLY B CA 1
ATOM 13849 C C . GLY B 1 866 ? 4.457 58.125 39 1 47.38 866 GLY B C 1
ATOM 13850 O O . GLY B 1 866 ? 5.027 58.438 37.938 1 47.38 866 GLY B O 1
ATOM 13851 N N . SER B 1 867 ? 5.074 57.375 40.062 1 41.59 867 SER B N 1
ATOM 13852 C CA . SER B 1 867 ? 6.469 57.25 40.469 1 41.59 867 SER B CA 1
ATOM 13853 C C . SER B 1 867 ? 7.34 56.719 39.344 1 41.59 867 SER B C 1
ATOM 13855 O O . SER B 1 867 ? 8.539 56.469 39.531 1 41.59 867 SER B O 1
ATOM 13857 N N . SER B 1 868 ? 6.922 56.25 38.344 1 39.59 868 SER B N 1
ATOM 13858 C CA . SER B 1 868 ? 7.812 55.531 37.438 1 39.59 868 SER B CA 1
ATOM 13859 C C . SER B 1 868 ? 8.727 56.5 36.688 1 39.59 868 SER B C 1
ATOM 13861 O O . SER B 1 868 ? 9.516 56.062 35.844 1 39.59 868 SER B O 1
ATOM 13863 N N . LYS B 1 869 ? 8.664 57.75 36.875 1 39.03 869 LYS B N 1
ATOM 13864 C CA . LYS B 1 869 ? 9.648 58.656 36.281 1 39.03 869 LYS B CA 1
ATOM 13865 C C . LYS B 1 869 ? 11.039 58.406 36.875 1 39.03 869 LYS B C 1
ATOM 13867 O O . LYS B 1 869 ? 12.047 58.594 36.188 1 39.03 869 LYS B O 1
ATOM 13872 N N . GLN B 1 870 ? 11.195 58.156 38.219 1 36.69 870 GLN B N 1
ATOM 13873 C CA . GLN B 1 870 ? 12.578 58.156 38.656 1 36.69 870 GLN B CA 1
ATOM 13874 C C . GLN B 1 870 ? 13.375 57.062 37.938 1 36.69 870 GLN B C 1
ATOM 13876 O O . GLN B 1 870 ? 14.547 57.25 37.625 1 36.69 870 GLN B O 1
ATOM 13881 N N . GLN B 1 871 ? 12.93 55.844 37.75 1 35.34 871 GLN B N 1
ATOM 13882 C CA . GLN B 1 871 ? 13.781 54.812 37.188 1 35.34 871 GLN B CA 1
ATOM 13883 C C . GLN B 1 871 ? 13.977 55 35.688 1 35.34 871 GLN B C 1
ATOM 13885 O O . GLN B 1 871 ? 14.961 54.531 35.125 1 35.34 871 GLN B O 1
ATOM 13890 N N . LEU B 1 872 ? 13.211 55.625 35.031 1 33.44 872 LEU B N 1
ATOM 13891 C CA . LEU B 1 872 ? 13.523 55.906 33.625 1 33.44 872 LEU B CA 1
ATOM 13892 C C . LEU B 1 872 ? 14.453 57.094 33.5 1 33.44 872 LEU B C 1
ATOM 13894 O O . LEU B 1 872 ? 15.242 57.156 32.562 1 33.44 872 LEU B O 1
ATOM 13898 N N . LEU B 1 873 ? 14.406 58.125 34.344 1 32.19 873 LEU B N 1
ATOM 13899 C CA . LEU B 1 873 ? 15.32 59.25 34.312 1 32.19 873 LEU B CA 1
ATOM 13900 C C . LEU B 1 873 ? 16.734 58.844 34.688 1 32.19 873 LEU B C 1
ATOM 13902 O O . LEU B 1 873 ? 17.703 59.5 34.312 1 32.19 873 LEU B O 1
ATOM 13906 N N . ASP B 1 874 ? 16.984 57.875 35.531 1 33.59 874 ASP B N 1
ATOM 13907 C CA . ASP B 1 874 ? 18.375 57.562 35.812 1 33.59 874 ASP B CA 1
ATOM 13908 C C . ASP B 1 874 ? 19 56.812 34.625 1 33.59 874 ASP B C 1
ATOM 13910 O O . ASP B 1 874 ? 20.203 56.562 34.594 1 33.59 874 ASP B O 1
ATOM 13914 N N . LYS B 1 875 ? 18.125 56.219 33.656 1 33.75 875 LYS B N 1
ATOM 13915 C CA . LYS B 1 875 ? 18.859 55.812 32.469 1 33.75 875 LYS B CA 1
ATOM 13916 C C . LYS B 1 875 ? 18.812 56.875 31.391 1 33.75 875 LYS B C 1
ATOM 13918 O O . LYS B 1 875 ? 17.766 57.438 31.125 1 33.75 875 LYS B O 1
#